Protein 8OK8 (pdb70)

Nearest PDB structures (foldseek):
  8ok8-assembly1_A  TM=1.004E+00  e=4.565E-41  Trypanosoma brucei brucei
  8ok8-assembly1_C  TM=9.387E-01  e=2.370E-27  Trypanosoma brucei brucei
  8ok8-assembly2_G  TM=9.484E-01  e=1.701E-26  Trypanosoma brucei brucei
  8ok8-assembly1_E  TM=9.357E-01  e=3.881E-26  Trypanosoma brucei brucei
  8ok8-assembly2_I  TM=8.989E-01  e=1.114E-25  Trypanosoma brucei brucei

Structure (mmCIF, N/CA/C/O backbone):
data_8OK8
#
_entry.id   8OK8
#
_cell.length_a   86.280
_cell.length_b   111.230
_cell.length_c   108.590
_cell.angle_alpha   90.00
_cell.angle_beta   91.65
_cell.angle_gamma   90.00
#
_symmetry.space_group_name_H-M   'P 1 21 1'
#
loop_
_entity.id
_entity.type
_entity.pdbx_description
1 polymer 'Variant surface glycoprotein 615'
2 branched 2-acetamido-2-deoxy-beta-D-glucopyranose-(1-4)-2-acetamido-2-deoxy-beta-D-glucopyranose
3 non-polymer 2-acetamido-2-deoxy-beta-D-glucopyranose
4 non-polymer alpha-D-glucopyranose
5 water water
#
loop_
_atom_site.group_PDB
_atom_site.id
_atom_site.type_symbol
_atom_site.label_atom_id
_atom_site.label_alt_id
_atom_site.label_comp_id
_atom_site.label_asym_id
_atom_site.label_entity_id
_atom_site.label_seq_id
_atom_site.pdbx_PDB_ins_code
_atom_site.Cartn_x
_atom_site.Cartn_y
_atom_site.Cartn_z
_atom_site.occupancy
_atom_site.B_iso_or_equiv
_atom_site.auth_seq_id
_atom_site.auth_comp_id
_atom_site.auth_asym_id
_atom_site.auth_atom_id
_atom_site.pdbx_PDB_model_num
ATOM 1 N N . GLN A 1 27 ? 13.694 -10.563 -19.389 1.00 109.21 27 GLN A N 1
ATOM 2 C CA . GLN A 1 27 ? 13.243 -9.997 -18.125 1.00 109.21 27 GLN A CA 1
ATOM 3 C C . GLN A 1 27 ? 13.966 -10.697 -16.979 1.00 109.21 27 GLN A C 1
ATOM 4 O O . GLN A 1 27 ? 15.105 -10.351 -16.679 1.00 109.21 27 GLN A O 1
ATOM 10 N N . TYR A 1 28 ? 13.307 -11.677 -16.360 1.00 112.67 28 TYR A N 1
ATOM 11 C CA . TYR A 1 28 ? 13.892 -12.521 -15.313 1.00 112.67 28 TYR A CA 1
ATOM 12 C C . TYR A 1 28 ? 14.583 -11.695 -14.222 1.00 112.67 28 TYR A C 1
ATOM 13 O O . TYR A 1 28 ? 15.761 -11.882 -13.911 1.00 112.67 28 TYR A O 1
ATOM 15 N N . GLU A 1 29 ? 13.829 -10.765 -13.638 1.00 111.28 29 GLU A N 1
ATOM 16 C CA . GLU A 1 29 ? 14.341 -9.967 -12.529 1.00 111.28 29 GLU A CA 1
ATOM 17 C C . GLU A 1 29 ? 13.553 -10.174 -11.247 1.00 111.28 29 GLU A C 1
ATOM 18 O O . GLU A 1 29 ? 14.142 -10.496 -10.208 1.00 111.28 29 GLU A O 1
ATOM 20 N N . ALA A 1 30 ? 12.231 -10.006 -11.288 1.00 109.57 30 ALA A N 1
ATOM 21 C CA . ALA A 1 30 ? 11.424 -10.251 -10.099 1.00 109.57 30 ALA A CA 1
ATOM 22 C C . ALA A 1 30 ? 11.292 -11.742 -9.808 1.00 109.57 30 ALA A C 1
ATOM 23 O O . ALA A 1 30 ? 11.103 -12.132 -8.649 1.00 109.57 30 ALA A O 1
ATOM 25 N N . LEU A 1 31 ? 11.395 -12.584 -10.840 1.00 109.91 31 LEU A N 1
ATOM 26 C CA . LEU A 1 31 ? 11.254 -14.024 -10.647 1.00 109.91 31 LEU A CA 1
ATOM 27 C C . LEU A 1 31 ? 12.354 -14.570 -9.742 1.00 109.91 31 LEU A C 1
ATOM 28 O O . LEU A 1 31 ? 12.075 -15.256 -8.751 1.00 109.91 31 LEU A O 1
ATOM 33 N N . CYS A 1 32 ? 13.618 -14.274 -10.068 1.00 109.49 32 CYS A N 1
ATOM 34 C CA . CYS A 1 32 ? 14.718 -14.702 -9.209 1.00 109.49 32 CYS A CA 1
ATOM 35 C C . CYS A 1 32 ? 14.749 -13.902 -7.913 1.00 109.49 32 CYS A C 1
ATOM 36 O O . CYS A 1 32 ? 15.165 -14.426 -6.872 1.00 109.49 32 CYS A O 1
ATOM 39 N N . GLY A 1 33 ? 14.317 -12.641 -7.956 1.00 107.09 33 GLY A N 1
ATOM 40 C CA . GLY A 1 33 ? 14.229 -11.860 -6.734 1.00 107.09 33 GLY A CA 1
ATOM 41 C C . GLY A 1 33 ? 13.261 -12.463 -5.737 1.00 107.09 33 GLY A C 1
ATOM 42 O O . GLY A 1 33 ? 13.563 -12.565 -4.545 1.00 107.09 33 GLY A O 1
ATOM 43 N N . ALA A 1 34 ? 12.088 -12.885 -6.214 1.00 106.02 34 ALA A N 1
ATOM 44 C CA . ALA A 1 34 ? 11.141 -13.559 -5.334 1.00 106.02 34 ALA A CA 1
ATOM 45 C C . ALA A 1 34 ? 11.689 -14.895 -4.852 1.00 106.02 34 ALA A C 1
ATOM 46 O O . ALA A 1 34 ? 11.400 -15.315 -3.726 1.00 106.02 34 ALA A O 1
ATOM 48 N N . TYR A 1 35 ? 12.483 -15.571 -5.683 1.00 105.88 35 TYR A N 1
ATOM 49 C CA . TYR A 1 35 ? 13.102 -16.819 -5.255 1.00 105.88 35 TYR A CA 1
ATOM 50 C C . TYR A 1 35 ? 14.012 -16.589 -4.058 1.00 105.88 35 TYR A C 1
ATOM 51 O O . TYR A 1 35 ? 14.005 -17.375 -3.103 1.00 105.88 35 TYR A O 1
ATOM 60 N N . ALA A 1 36 ? 14.801 -15.513 -4.088 1.00 104.26 36 ALA A N 1
ATOM 61 C CA . ALA A 1 36 ? 15.657 -15.192 -2.950 1.00 104.26 36 ALA A CA 1
ATOM 62 C C . ALA A 1 36 ? 14.831 -14.837 -1.721 1.00 104.26 36 ALA A C 1
ATOM 63 O O . ALA A 1 36 ? 15.179 -15.229 -0.599 1.00 104.26 36 ALA A O 1
ATOM 65 N N . ILE A 1 37 ? 13.740 -14.089 -1.909 1.00 102.33 37 ILE A N 1
ATOM 66 C CA . ILE A 1 37 ? 12.894 -13.707 -0.782 1.00 102.33 37 ILE A CA 1
ATOM 67 C C . ILE A 1 37 ? 12.154 -14.919 -0.225 1.00 102.33 37 ILE A C 1
ATOM 68 O O . ILE A 1 37 ? 11.961 -15.041 0.992 1.00 102.33 37 ILE A O 1
ATOM 73 N N . THR A 1 38 ? 11.721 -15.832 -1.097 1.00 102.44 38 THR A N 1
ATOM 74 C CA . THR A 1 38 ? 11.152 -17.086 -0.614 1.00 102.44 38 THR A CA 1
ATOM 75 C C . THR A 1 38 ? 12.216 -18.017 -0.046 1.00 102.44 38 THR A C 1
ATOM 76 O O . THR A 1 38 ? 11.890 -18.880 0.775 1.00 102.44 38 THR A O 1
ATOM 80 N N . LYS A 1 39 ? 13.475 -17.863 -0.464 1.00 100.97 39 LYS A N 1
ATOM 81 C CA . LYS A 1 39 ? 14.590 -18.621 0.088 1.00 100.97 39 LYS A CA 1
ATOM 82 C C . LYS A 1 39 ? 15.364 -17.817 1.131 1.00 100.97 39 LYS A C 1
ATOM 83 O O . LYS A 1 39 ? 16.591 -17.931 1.228 1.00 100.97 39 LYS A O 1
ATOM 89 N N . GLN A 1 40 ? 14.669 -16.988 1.905 1.00 97.79 40 GLN A N 1
ATOM 90 C CA . GLN A 1 40 ? 15.284 -16.262 3.007 1.00 97.79 40 GLN A CA 1
ATOM 91 C C . GLN A 1 40 ? 15.393 -17.191 4.216 1.00 97.79 40 GLN A C 1
ATOM 92 O O . GLN A 1 40 ? 15.176 -18.402 4.124 1.00 97.79 40 GLN A O 1
ATOM 98 N N . ALA A 1 41 ? 15.725 -16.631 5.375 1.00 94.07 41 ALA A N 1
ATOM 99 C CA . ALA A 1 41 ? 15.909 -17.409 6.594 1.00 94.07 41 ALA A CA 1
ATOM 100 C C . ALA A 1 41 ? 15.084 -16.778 7.706 1.00 94.07 41 ALA A C 1
ATOM 101 O O . ALA A 1 41 ? 15.421 -15.695 8.195 1.00 94.07 41 ALA A O 1
ATOM 103 N N . ILE A 1 42 ? 14.007 -17.450 8.102 1.00 91.49 42 ILE A N 1
ATOM 104 C CA . ILE A 1 42 ? 13.251 -17.029 9.275 1.00 91.49 42 ILE A CA 1
ATOM 105 C C . ILE A 1 42 ? 14.047 -17.408 10.516 1.00 91.49 42 ILE A C 1
ATOM 106 O O . ILE A 1 42 ? 14.310 -18.590 10.763 1.00 91.49 42 ILE A O 1
ATOM 111 N N . SER A 1 43 ? 14.426 -16.410 11.304 1.00 88.95 43 SER A N 1
ATOM 112 C CA . SER A 1 43 ? 15.206 -16.616 12.522 1.00 88.95 43 SER A CA 1
ATOM 113 C C . SER A 1 43 ? 14.332 -16.217 13.705 1.00 88.95 43 SER A C 1
ATOM 114 O O . SER A 1 43 ? 14.170 -15.031 13.994 1.00 88.95 43 SER A O 1
ATOM 117 N N . ASP A 1 44 ? 13.766 -17.213 14.388 1.00 89.12 44 ASP A N 1
ATOM 118 C CA . ASP A 1 44 ? 12.956 -16.920 15.565 1.00 89.12 44 ASP A CA 1
ATOM 119 C C . ASP A 1 44 ? 13.792 -16.313 16.684 1.00 89.12 44 ASP A C 1
ATOM 120 O O . ASP A 1 44 ? 13.298 -15.463 17.436 1.00 89.12 44 ASP A O 1
ATOM 125 N N . ALA A 1 45 ? 15.058 -16.733 16.806 1.00 89.73 45 ALA A N 1
ATOM 126 C CA . ALA A 1 45 ? 15.913 -16.256 17.890 1.00 89.73 45 ALA A CA 1
ATOM 127 C C . ALA A 1 45 ? 16.186 -14.759 17.790 1.00 89.73 45 ALA A C 1
ATOM 128 O O . ALA A 1 45 ? 16.336 -14.088 18.819 1.00 89.73 45 ALA A O 1
ATOM 130 N N . GLU A 1 46 ? 16.257 -14.215 16.574 1.00 88.70 46 GLU A N 1
ATOM 131 C CA . GLU A 1 46 ? 16.470 -12.782 16.416 1.00 88.70 46 GLU A CA 1
ATOM 132 C C . GLU A 1 46 ? 15.249 -11.957 16.808 1.00 88.70 46 GLU A C 1
ATOM 133 O O . GLU A 1 46 ? 15.352 -10.728 16.878 1.00 88.70 46 GLU A O 1
ATOM 139 N N . TYR A 1 47 ? 14.103 -12.590 17.051 1.00 89.21 47 TYR A N 1
ATOM 140 C CA . TYR A 1 47 ? 12.920 -11.900 17.553 1.00 89.21 47 TYR A CA 1
ATOM 141 C C . TYR A 1 47 ? 12.617 -12.190 19.013 1.00 89.21 47 TYR A C 1
ATOM 142 O O . TYR A 1 47 ? 12.229 -11.278 19.744 1.00 89.21 47 TYR A O 1
ATOM 151 N N . ILE A 1 48 ? 12.780 -13.436 19.468 1.00 86.89 48 ILE A N 1
ATOM 152 C CA . ILE A 1 48 ? 12.530 -13.743 20.876 1.00 86.89 48 ILE A CA 1
ATOM 153 C C . ILE A 1 48 ? 13.509 -12.984 21.767 1.00 86.89 48 ILE A C 1
ATOM 154 O O . ILE A 1 48 ? 13.110 -12.314 22.726 1.00 86.89 48 ILE A O 1
ATOM 159 N N . GLY A 1 49 ? 14.798 -13.074 21.462 1.00 86.89 49 GLY A N 1
ATOM 160 C CA . GLY A 1 49 ? 15.799 -12.198 22.076 1.00 86.89 49 GLY A CA 1
ATOM 161 C C . GLY A 1 49 ? 16.370 -12.782 23.373 1.00 86.89 49 GLY A C 1
ATOM 162 O O . GLY A 1 49 ? 17.046 -13.804 23.345 1.00 86.89 49 GLY A O 1
ATOM 163 N N . ASP A 1 50 ? 16.069 -12.121 24.497 1.00 87.37 50 ASP A N 1
ATOM 164 C CA . ASP A 1 50 ? 16.836 -12.291 25.732 1.00 87.37 50 ASP A CA 1
ATOM 165 C C . ASP A 1 50 ? 16.762 -13.718 26.270 1.00 87.37 50 ASP A C 1
ATOM 166 O O . ASP A 1 50 ? 17.781 -14.411 26.365 1.00 87.37 50 ASP A O 1
ATOM 171 N N . THR A 1 51 ? 15.567 -14.157 26.666 1.00 86.57 51 THR A N 1
ATOM 172 C CA . THR A 1 51 ? 15.271 -15.449 27.285 1.00 86.57 51 THR A CA 1
ATOM 173 C C . THR A 1 51 ? 15.840 -15.557 28.699 1.00 86.57 51 THR A C 1
ATOM 174 O O . THR A 1 51 ? 15.589 -16.559 29.381 1.00 86.57 51 THR A O 1
ATOM 178 N N . THR A 1 52 ? 16.581 -14.555 29.175 1.00 87.68 52 THR A N 1
ATOM 179 C CA . THR A 1 52 ? 17.123 -14.587 30.530 1.00 87.68 52 THR A CA 1
ATOM 180 C C . THR A 1 52 ? 16.150 -14.011 31.552 1.00 87.68 52 THR A C 1
ATOM 181 O O . THR A 1 52 ? 15.973 -14.587 32.631 1.00 87.68 52 THR A O 1
ATOM 185 N N . GLY A 1 53 ? 15.522 -12.879 31.237 1.00 85.71 53 GLY A N 1
ATOM 186 C CA . GLY A 1 53 ? 14.505 -12.316 32.104 1.00 85.71 53 GLY A CA 1
ATOM 187 C C . GLY A 1 53 ? 13.119 -12.900 31.932 1.00 85.71 53 GLY A C 1
ATOM 188 O O . GLY A 1 53 ? 12.223 -12.570 32.715 1.00 85.71 53 GLY A O 1
ATOM 189 N N . ASP A 1 54 ? 12.925 -13.755 30.925 1.00 84.74 54 ASP A N 1
ATOM 190 C CA . ASP A 1 54 ? 11.615 -14.365 30.701 1.00 84.74 54 ASP A CA 1
ATOM 191 C C . ASP A 1 54 ? 11.142 -15.226 31.867 1.00 84.74 54 ASP A C 1
ATOM 192 O O . ASP A 1 54 ? 9.977 -15.079 32.275 1.00 84.74 54 ASP A O 1
ATOM 197 N N . PRO A 1 55 ? 11.945 -16.123 32.440 1.00 86.97 55 PRO A N 1
ATOM 198 C CA . PRO A 1 55 ? 11.459 -16.902 33.585 1.00 86.97 55 PRO A CA 1
ATOM 199 C C . PRO A 1 55 ? 11.250 -16.022 34.808 1.00 86.97 55 PRO A C 1
ATOM 200 O O . PRO A 1 55 ? 11.729 -14.887 34.886 1.00 86.97 55 PRO A O 1
ATOM 204 N N . ARG A 1 56 ? 10.508 -16.570 35.770 1.00 89.90 56 ARG A N 1
ATOM 205 C CA . ARG A 1 56 ? 10.301 -15.880 37.035 1.00 89.90 56 ARG A CA 1
ATOM 206 C C . ARG A 1 56 ? 11.652 -15.625 37.691 1.00 89.90 56 ARG A C 1
ATOM 207 O O . ARG A 1 56 ? 12.458 -16.557 37.815 1.00 89.90 56 ARG A O 1
ATOM 215 N N . PRO A 1 57 ? 11.945 -14.393 38.099 1.00 92.02 57 PRO A N 1
ATOM 216 C CA . PRO A 1 57 ? 13.260 -14.102 38.680 1.00 92.02 57 PRO A CA 1
ATOM 217 C C . PRO A 1 57 ? 13.531 -14.987 39.887 1.00 92.02 57 PRO A C 1
ATOM 218 O O . PRO A 1 57 ? 12.678 -15.153 40.760 1.00 92.02 57 PRO A O 1
ATOM 222 N N . LYS A 1 58 ? 14.738 -15.558 39.926 1.00 94.40 58 LYS A N 1
ATOM 223 C CA . LYS A 1 58 ? 15.080 -16.478 41.004 1.00 94.40 58 LYS A CA 1
ATOM 224 C C . LYS A 1 58 ? 15.044 -15.785 42.357 1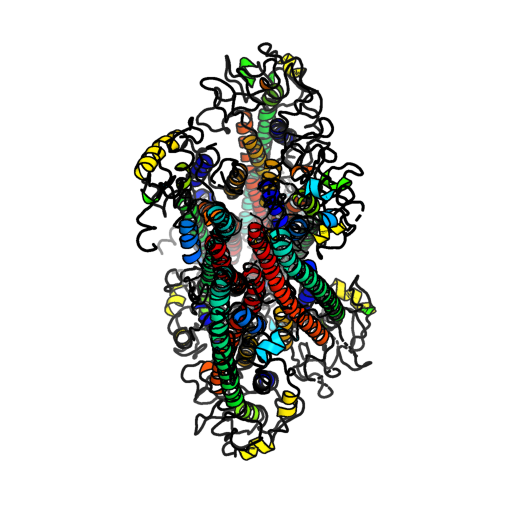.00 94.40 58 LYS A C 1
ATOM 225 O O . LYS A 1 58 ? 14.727 -16.417 43.371 1.00 94.40 58 LYS A O 1
ATOM 231 N N . GLU A 1 59 ? 15.349 -14.488 42.390 1.00 95.63 59 GLU A N 1
ATOM 232 C CA . GLU A 1 59 ? 15.388 -13.762 43.654 1.00 95.63 59 GLU A CA 1
ATOM 233 C C . GLU A 1 59 ? 13.999 -13.652 44.272 1.00 95.63 59 GLU A C 1
ATOM 234 O O . GLU A 1 59 ? 13.823 -13.892 45.472 1.00 95.63 59 GLU A O 1
ATOM 240 N N . VAL A 1 60 ? 12.992 -13.300 43.467 1.00 94.37 60 VAL A N 1
ATOM 241 C CA . VAL A 1 60 ? 11.638 -13.197 44.001 1.00 94.37 60 VAL A CA 1
ATOM 242 C C . VAL A 1 60 ? 11.078 -14.551 44.402 1.00 94.37 60 VAL A C 1
ATOM 243 O O . VAL A 1 60 ? 10.060 -14.607 45.099 1.00 94.37 60 VAL A O 1
ATOM 247 N N . GLU A 1 61 ? 11.713 -15.642 43.974 1.00 95.05 61 GLU A N 1
ATOM 248 C CA . GLU A 1 61 ? 11.381 -16.966 44.486 1.00 95.05 61 GLU A CA 1
ATOM 249 C C . GLU A 1 61 ? 12.197 -17.319 45.724 1.00 95.05 61 GLU A C 1
ATOM 250 O O . GLU A 1 61 ? 11.664 -17.912 46.668 1.00 95.05 61 GLU A O 1
ATOM 256 N N . ASP A 1 62 ? 13.486 -16.971 45.739 1.00 96.00 62 ASP A N 1
ATOM 257 C CA . ASP A 1 62 ? 14.304 -17.224 46.920 1.00 96.00 62 ASP A CA 1
ATOM 258 C C . ASP A 1 62 ? 13.818 -16.408 48.111 1.00 96.00 62 ASP A C 1
ATOM 259 O O . ASP A 1 62 ? 13.695 -16.930 49.225 1.00 96.00 62 ASP A O 1
ATOM 264 N N . LEU A 1 63 ? 13.529 -15.121 47.891 1.00 96.58 63 LEU A N 1
ATOM 265 C CA . LEU A 1 63 ? 13.037 -14.272 48.972 1.00 96.58 63 LEU A CA 1
ATOM 266 C C . LEU A 1 63 ? 11.692 -14.762 49.490 1.00 96.58 63 LEU A C 1
ATOM 267 O O . LEU A 1 63 ? 11.404 -14.661 50.689 1.00 96.58 63 LEU A O 1
ATOM 272 N N . TYR A 1 64 ? 10.852 -15.288 48.594 1.00 96.56 64 TYR A N 1
ATOM 273 C CA . TYR A 1 64 ? 9.524 -15.754 48.980 1.00 96.56 64 TYR A CA 1
ATOM 274 C C . TYR A 1 64 ? 9.602 -16.855 50.032 1.00 96.56 64 TYR A C 1
ATOM 275 O O . TYR A 1 64 ? 8.883 -16.821 51.038 1.00 96.56 64 TYR A O 1
ATOM 284 N N . ILE A 1 65 ? 10.479 -17.838 49.815 1.00 98.06 65 ILE A N 1
ATOM 285 C CA . ILE A 1 65 ? 10.557 -18.984 50.718 1.00 98.06 65 ILE A CA 1
ATOM 286 C C . ILE A 1 65 ? 11.010 -18.548 52.105 1.00 98.06 65 ILE A C 1
ATOM 287 O O . ILE A 1 65 ? 10.495 -19.030 53.121 1.00 98.06 65 ILE A O 1
ATOM 289 N N . MET A 1 66 ? 11.975 -17.624 52.172 1.00 98.78 66 MET A N 1
ATOM 290 C CA . MET A 1 66 ? 12.480 -17.164 53.462 1.00 98.78 66 MET A CA 1
ATOM 291 C C . MET A 1 66 ? 11.421 -16.426 54.273 1.00 98.78 66 MET A C 1
ATOM 292 O O . MET A 1 66 ? 11.596 -16.251 55.484 1.00 98.78 66 MET A O 1
ATOM 297 N N . THR A 1 67 ? 10.328 -15.998 53.640 1.00 98.83 67 THR A N 1
ATOM 298 C CA . THR A 1 67 ? 9.237 -15.313 54.322 1.00 98.83 67 THR A CA 1
ATOM 299 C C . THR A 1 67 ? 8.006 -16.206 54.474 1.00 98.83 67 THR A C 1
ATOM 300 O O . THR A 1 67 ? 6.877 -15.714 54.504 1.00 98.83 67 THR A O 1
ATOM 304 N N . LEU A 1 68 ? 8.208 -17.521 54.573 1.00 100.46 68 LEU A N 1
ATOM 305 C CA . LEU A 1 68 ? 7.111 -18.474 54.688 1.00 100.46 68 LEU A CA 1
ATOM 306 C C . LEU A 1 68 ? 6.723 -18.763 56.136 1.00 100.46 68 LEU A C 1
ATOM 307 O O . LEU A 1 68 ? 6.097 -19.798 56.401 1.00 100.46 68 LEU A O 1
ATOM 312 N N . SER A 1 69 ? 7.082 -17.882 57.065 1.00 101.26 69 SER A N 1
ATOM 313 C CA . SER A 1 69 ? 6.809 -18.038 58.502 1.00 101.26 69 SER A CA 1
ATOM 314 C C . SER A 1 69 ? 7.541 -19.291 59.004 1.00 101.26 69 SER A C 1
ATOM 315 O O . SER A 1 69 ? 8.634 -19.622 58.525 1.00 101.26 69 SER A O 1
ATOM 318 N N . ASP A 1 70 ? 6.953 -19.997 59.974 1.00 102.18 70 ASP A N 1
ATOM 319 C CA . ASP A 1 70 ? 7.615 -21.117 60.636 1.00 102.18 70 ASP A CA 1
ATOM 320 C C . ASP A 1 70 ? 6.899 -22.445 60.412 1.00 102.18 70 ASP A C 1
ATOM 321 O O . ASP A 1 70 ? 7.112 -23.392 61.177 1.00 102.18 70 ASP A O 1
ATOM 326 N N . GLU A 1 71 ? 6.043 -22.538 59.395 1.00 102.79 71 GLU A N 1
ATOM 327 C CA . GLU A 1 71 ? 5.400 -23.800 59.046 1.00 102.79 71 GLU A CA 1
ATOM 328 C C . GLU A 1 71 ? 5.756 -24.263 57.642 1.00 102.79 71 GLU A C 1
ATOM 329 O O . GLU A 1 71 ? 6.243 -25.387 57.471 1.00 102.79 71 GLU A O 1
ATOM 335 N N . ASP A 1 72 ? 5.545 -23.420 56.630 1.00 102.34 72 ASP A N 1
ATOM 336 C CA . ASP A 1 72 ? 5.812 -23.826 55.255 1.00 102.34 72 ASP A CA 1
ATOM 337 C C . ASP A 1 72 ? 7.301 -23.850 54.941 1.00 102.34 72 ASP A C 1
ATOM 338 O O . ASP A 1 72 ? 7.734 -24.620 54.075 1.00 102.34 72 ASP A O 1
ATOM 343 N N . TYR A 1 73 ? 8.092 -23.019 55.626 1.00 101.47 73 TYR A N 1
ATOM 344 C CA . TYR A 1 73 ? 9.532 -22.995 55.391 1.00 101.47 73 TYR A CA 1
ATOM 345 C C . TYR A 1 73 ? 10.188 -24.313 55.780 1.00 101.47 73 TYR A C 1
ATOM 346 O O . TYR A 1 73 ? 11.216 -24.688 55.204 1.00 101.47 73 TYR A O 1
ATOM 355 N N . ASN A 1 74 ? 9.609 -25.028 56.740 1.00 102.36 74 ASN A N 1
ATOM 356 C CA . ASN A 1 74 ? 10.140 -26.311 57.186 1.00 102.36 74 ASN A CA 1
ATOM 357 C C . ASN A 1 74 ? 9.232 -27.457 56.750 1.00 102.36 74 ASN A C 1
ATOM 358 O O . ASN A 1 74 ? 8.238 -27.763 57.411 1.00 102.36 74 ASN A O 1
ATOM 363 N N . GLU A 1 88 ? 14.215 -28.817 50.856 1.00 101.84 88 GLU A N 1
ATOM 364 C CA . GLU A 1 88 ? 13.928 -28.570 49.447 1.00 101.84 88 GLU A CA 1
ATOM 365 C C . GLU A 1 88 ? 15.184 -28.724 48.602 1.00 101.84 88 GLU A C 1
ATOM 366 O O . GLU A 1 88 ? 15.099 -28.826 47.377 1.00 101.84 88 GLU A O 1
ATOM 372 N N . LYS A 1 89 ? 16.341 -28.696 49.276 1.00 100.92 89 LYS A N 1
ATOM 373 C CA . LYS A 1 89 ? 17.671 -28.746 48.669 1.00 100.92 89 LYS A CA 1
ATOM 374 C C . LYS A 1 89 ? 17.965 -27.415 47.984 1.00 100.92 89 LYS A C 1
ATOM 375 O O . LYS A 1 89 ? 19.101 -27.146 47.579 1.00 100.92 89 LYS A O 1
ATOM 381 N N . ARG A 1 90 ? 16.952 -26.554 47.893 1.00 103.00 90 ARG A N 1
ATOM 382 C CA . ARG A 1 90 ? 17.112 -25.200 47.388 1.00 103.00 90 ARG A CA 1
ATOM 383 C C . ARG A 1 90 ? 17.232 -24.174 48.503 1.00 103.00 90 ARG A C 1
ATOM 384 O O . ARG A 1 90 ? 17.658 -23.043 48.240 1.00 103.00 90 ARG A O 1
ATOM 392 N N . LYS A 1 91 ? 16.873 -24.540 49.738 1.00 102.69 91 LYS A N 1
ATOM 393 C CA . LYS A 1 91 ? 17.259 -23.726 50.880 1.00 102.69 91 LYS A CA 1
ATOM 394 C C . LYS A 1 91 ? 18.771 -23.644 51.003 1.00 102.69 91 LYS A C 1
ATOM 395 O O . LYS A 1 91 ? 19.281 -22.708 51.625 1.00 102.69 91 LYS A O 1
ATOM 401 N N . SER A 1 92 ? 19.490 -24.622 50.444 1.00 104.34 92 SER A N 1
ATOM 402 C CA . SER A 1 92 ? 20.949 -24.592 50.464 1.00 104.34 92 SER A CA 1
ATOM 403 C C . SER A 1 92 ? 21.488 -23.460 49.599 1.00 104.34 92 SER A C 1
ATOM 404 O O . SER A 1 92 ? 22.366 -22.706 50.031 1.00 104.34 92 SER A O 1
ATOM 407 N N . ASP A 1 93 ? 20.973 -23.328 48.368 1.00 104.37 93 ASP A N 1
ATOM 408 C CA . ASP A 1 93 ? 21.428 -22.264 47.473 1.00 104.37 93 ASP A CA 1
ATOM 409 C C . ASP A 1 93 ? 21.094 -20.890 48.037 1.00 104.37 93 ASP A C 1
ATOM 410 O O . ASP A 1 93 ? 21.902 -19.958 47.954 1.00 104.37 93 ASP A O 1
ATOM 415 N N . ILE A 1 94 ? 19.895 -20.740 48.599 1.00 102.84 94 ILE A N 1
ATOM 416 C CA . ILE A 1 94 ? 19.614 -19.582 49.427 1.00 102.84 94 ILE A CA 1
ATOM 417 C C . ILE A 1 94 ? 20.415 -19.683 50.724 1.00 102.84 94 ILE A C 1
ATOM 418 O O . ILE A 1 94 ? 20.922 -20.748 51.093 1.00 102.84 94 ILE A O 1
ATOM 423 N N . LEU A 1 95 ? 20.563 -18.548 51.409 1.00 103.83 95 LEU A N 1
ATOM 424 C CA . LEU A 1 95 ? 21.368 -18.454 52.629 1.00 103.83 95 LEU A CA 1
ATOM 425 C C . LEU A 1 95 ? 22.829 -18.826 52.379 1.00 103.83 95 LEU A C 1
ATOM 426 O O . LEU A 1 95 ? 23.542 -19.229 53.304 1.00 103.83 95 LEU A O 1
ATOM 431 N N . GLN A 1 96 ? 23.275 -18.707 51.133 1.00 105.10 96 GLN A N 1
ATOM 432 C CA . GLN A 1 96 ? 24.662 -18.930 50.746 1.00 105.10 96 GLN A CA 1
ATOM 433 C C . GLN A 1 96 ? 24.901 -18.127 49.473 1.00 105.10 96 GLN A C 1
ATOM 434 O O . GLN A 1 96 ? 23.991 -17.468 48.962 1.00 105.10 96 GLN A O 1
ATOM 440 N N . ARG A 1 97 ? 26.134 -18.179 48.965 1.00 107.22 97 ARG A N 1
ATOM 441 C CA . ARG A 1 97 ? 26.480 -17.508 47.713 1.00 107.22 97 ARG A CA 1
ATOM 442 C C . ARG A 1 97 ? 26.226 -16.002 47.826 1.00 107.22 97 ARG A C 1
ATOM 443 O O . ARG A 1 97 ? 25.462 -15.409 47.063 1.00 107.22 97 ARG A O 1
ATOM 451 N N . ARG A 1 98 ? 26.884 -15.390 48.816 1.00 106.46 98 ARG A N 1
ATOM 452 C CA . ARG A 1 98 ? 26.714 -13.963 49.068 1.00 106.46 98 ARG A CA 1
ATOM 453 C C . ARG A 1 98 ? 27.170 -13.108 47.890 1.00 106.46 98 ARG A C 1
ATOM 454 O O . ARG A 1 98 ? 26.788 -11.934 47.808 1.00 106.46 98 ARG A O 1
ATOM 462 N N . ASP A 1 99 ? 28.017 -13.655 47.015 1.00 109.12 99 ASP A N 1
ATOM 463 C CA . ASP A 1 99 ? 28.414 -13.064 45.738 1.00 109.12 99 ASP A CA 1
ATOM 464 C C . ASP A 1 99 ? 29.349 -11.872 45.916 1.00 109.12 99 ASP A C 1
ATOM 465 O O . ASP A 1 99 ? 29.938 -11.389 44.944 1.00 109.12 99 ASP A O 1
ATOM 470 N N . THR A 1 100 ? 29.525 -11.406 47.150 1.00 109.98 100 THR A N 1
ATOM 471 C CA . THR A 1 100 ? 30.526 -10.390 47.436 1.00 109.98 100 THR A CA 1
ATOM 472 C C . THR A 1 100 ? 31.719 -10.984 48.177 1.00 109.98 100 THR A C 1
ATOM 473 O O . THR A 1 100 ? 32.847 -10.893 47.681 1.00 109.98 100 THR A O 1
ATOM 477 N N . TYR A 1 101 ? 31.479 -11.626 49.322 1.00 109.82 101 TYR A N 1
ATOM 478 C CA . TYR A 1 101 ? 32.444 -12.415 50.096 1.00 109.82 101 TYR A CA 1
ATOM 479 C C . TYR A 1 101 ? 31.868 -12.659 51.486 1.00 109.82 101 TYR A C 1
ATOM 480 O O . TYR A 1 101 ? 30.726 -12.286 51.766 1.00 109.82 101 TYR A O 1
ATOM 489 N N . ILE A 1 105 ? 23.448 -13.427 51.001 1.00 104.13 105 ILE A N 1
ATOM 490 C CA . ILE A 1 105 ? 22.536 -12.552 50.276 1.00 104.13 105 ILE A CA 1
ATOM 491 C C . ILE A 1 105 ? 21.147 -12.575 50.902 1.00 104.13 105 ILE A C 1
ATOM 492 O O . ILE A 1 105 ? 20.388 -11.612 50.781 1.00 104.13 105 ILE A O 1
ATOM 497 N N . HIS A 1 106 ? 20.815 -13.676 51.571 1.00 101.67 106 HIS A N 1
ATOM 498 C CA . HIS A 1 106 ? 19.478 -13.881 52.103 1.00 101.67 106 HIS A CA 1
ATOM 499 C C . HIS A 1 106 ? 19.563 -14.390 53.536 1.00 101.67 106 HIS A C 1
ATOM 500 O O . HIS A 1 106 ? 20.559 -14.991 53.948 1.00 101.67 106 HIS A O 1
ATOM 507 N N . SER A 1 107 ? 18.497 -14.133 54.292 1.00 100.26 107 SER A N 1
ATOM 508 C CA . SER A 1 107 ? 18.432 -14.509 55.697 1.00 100.26 107 SER A CA 1
ATOM 509 C C . SER A 1 107 ? 16.988 -14.817 56.061 1.00 100.26 107 SER A C 1
ATOM 510 O O . SER A 1 107 ? 16.054 -14.445 55.346 1.00 100.26 107 SER A O 1
ATOM 513 N N . ILE A 1 108 ? 16.812 -15.513 57.179 1.00 98.65 108 ILE A N 1
ATOM 514 C CA . ILE A 1 108 ? 15.492 -15.750 57.753 1.00 98.65 108 ILE A CA 1
ATOM 515 C C . ILE A 1 108 ? 15.154 -14.552 58.635 1.00 98.65 108 ILE A C 1
ATOM 516 O O . ILE A 1 108 ? 15.855 -14.318 59.633 1.00 98.65 108 ILE A O 1
ATOM 521 N N . PRO A 1 109 ? 14.124 -13.778 58.310 1.00 99.04 109 PRO A N 1
ATOM 522 C CA . PRO A 1 109 ? 13.856 -12.550 59.066 1.00 99.04 109 PRO A CA 1
ATOM 523 C C . PRO A 1 109 ? 13.162 -12.819 60.388 1.00 99.04 109 PRO A C 1
ATOM 524 O O . PRO A 1 109 ? 12.996 -13.976 60.790 1.00 99.04 109 PRO A O 1
ATOM 528 N N . ALA A 1 110 ? 12.767 -11.747 61.074 1.00 98.77 110 ALA A N 1
ATOM 529 C CA . ALA A 1 110 ? 12.098 -11.881 62.359 1.00 98.77 110 ALA A CA 1
ATOM 530 C C . ALA A 1 110 ? 10.797 -12.653 62.196 1.00 98.77 110 ALA A C 1
ATOM 531 O O . ALA A 1 110 ? 9.977 -12.333 61.331 1.00 98.77 110 ALA A O 1
ATOM 533 N N . ASN A 1 111 ? 10.607 -13.672 63.038 1.00 99.62 111 ASN A N 1
ATOM 534 C CA . ASN A 1 111 ? 9.400 -14.485 62.976 1.00 99.62 111 ASN A CA 1
ATOM 535 C C . ASN A 1 111 ? 8.269 -13.799 63.732 1.00 99.62 111 ASN A C 1
ATOM 536 O O . ASN A 1 111 ? 7.620 -14.407 64.589 1.00 99.62 111 ASN A O 1
ATOM 541 N N . SER A 1 112 ? 8.040 -12.529 63.419 1.00 99.13 112 SER A N 1
ATOM 542 C CA . SER A 1 112 ? 6.930 -11.744 63.925 1.00 99.13 112 SER A CA 1
ATOM 543 C C . SER A 1 112 ? 5.871 -11.629 62.834 1.00 99.13 112 SER A C 1
ATOM 544 O O . SER A 1 112 ? 5.929 -12.310 61.806 1.00 99.13 112 SER A O 1
ATOM 547 N N . GLU A 1 113 ? 4.881 -10.764 63.055 1.00 99.29 113 GLU A N 1
ATOM 548 C CA . GLU A 1 113 ? 3.917 -10.476 62.001 1.00 99.29 113 GLU A CA 1
ATOM 549 C C . GLU A 1 113 ? 4.570 -9.824 60.788 1.00 99.29 113 GLU A C 1
ATOM 550 O O . GLU A 1 113 ? 3.982 -9.840 59.702 1.00 99.29 113 GLU A O 1
ATOM 556 N N . ALA A 1 114 ? 5.772 -9.261 60.948 1.00 98.75 114 ALA A N 1
ATOM 557 C CA . ALA A 1 114 ? 6.455 -8.615 59.830 1.00 98.75 114 ALA A CA 1
ATOM 558 C C . ALA A 1 114 ? 6.872 -9.619 58.760 1.00 98.75 114 ALA A C 1
ATOM 559 O O . ALA A 1 114 ? 6.901 -9.278 57.572 1.00 98.75 114 ALA A O 1
ATOM 561 N N . ARG A 1 115 ? 7.209 -10.848 59.158 1.00 98.92 115 ARG A N 1
ATOM 562 C CA . ARG A 1 115 ? 7.517 -11.884 58.177 1.00 98.92 115 ARG A CA 1
ATOM 563 C C . ARG A 1 115 ? 6.317 -12.168 57.281 1.00 98.92 115 ARG A C 1
ATOM 564 O O . ARG A 1 115 ? 6.460 -12.293 56.060 1.00 98.92 115 ARG A O 1
ATOM 572 N N . ALA A 1 116 ? 5.122 -12.281 57.873 1.00 98.88 116 ALA A N 1
ATOM 573 C CA . ALA A 1 116 ? 3.903 -12.441 57.084 1.00 98.88 116 ALA A CA 1
ATOM 574 C C . ALA A 1 116 ? 3.464 -11.133 56.438 1.00 98.88 116 ALA A C 1
ATOM 575 O O . ALA A 1 116 ? 2.887 -11.153 55.346 1.00 98.88 116 ALA A O 1
ATOM 577 N N . ALA A 1 117 ? 3.715 -9.997 57.094 1.00 97.46 117 ALA A N 1
ATOM 578 C CA . ALA A 1 117 ? 3.408 -8.710 56.479 1.00 97.46 117 ALA A CA 1
ATOM 579 C C . ALA A 1 117 ? 4.226 -8.502 55.213 1.00 97.46 117 ALA A C 1
ATOM 580 O O . ALA A 1 117 ? 3.713 -7.998 54.207 1.00 97.46 117 ALA A O 1
ATOM 582 N N . ALA A 1 118 ? 5.506 -8.877 55.245 1.00 98.09 118 ALA A N 1
ATOM 583 C CA . ALA A 1 118 ? 6.310 -8.833 54.029 1.00 98.09 118 ALA A CA 1
ATOM 584 C C . ALA A 1 118 ? 5.858 -9.886 53.025 1.00 98.09 118 ALA A C 1
ATOM 585 O O . ALA A 1 118 ? 5.934 -9.654 51.813 1.00 98.09 118 ALA A O 1
ATOM 587 N N . HIS A 1 119 ? 5.382 -11.037 53.508 1.00 97.79 119 HIS A N 1
ATOM 588 C CA . HIS A 1 119 ? 4.982 -12.120 52.614 1.00 97.79 119 HIS A CA 1
ATOM 589 C C . HIS A 1 119 ? 3.814 -11.709 51.723 1.00 97.79 119 HIS A C 1
ATOM 590 O O . HIS A 1 119 ? 3.853 -11.904 50.503 1.00 97.79 119 HIS A O 1
ATOM 597 N N . VAL A 1 120 ? 2.763 -11.132 52.316 1.00 97.73 120 VAL A N 1
ATOM 598 C CA . VAL A 1 120 ? 1.599 -10.726 51.535 1.00 97.73 120 VAL A CA 1
ATOM 599 C C . VAL A 1 120 ? 1.960 -9.644 50.526 1.00 97.73 120 VAL A C 1
ATOM 600 O O . VAL A 1 120 ? 1.287 -9.502 49.500 1.00 97.73 120 VAL A O 1
ATOM 604 N N . ALA A 1 121 ? 3.012 -8.872 50.794 1.00 96.48 121 ALA A N 1
ATOM 605 C CA . ALA A 1 121 ? 3.481 -7.902 49.814 1.00 96.48 121 ALA A CA 1
ATOM 606 C C . ALA A 1 121 ? 4.142 -8.598 48.632 1.00 96.48 121 ALA A C 1
ATOM 607 O O . ALA A 1 121 ? 3.861 -8.276 47.471 1.00 96.48 121 ALA A O 1
ATOM 609 N N . ILE A 1 122 ? 5.025 -9.564 48.905 1.00 96.53 122 ILE A N 1
ATOM 610 C CA . ILE A 1 122 ? 5.725 -10.254 47.824 1.00 96.53 122 ILE A CA 1
ATOM 611 C C . ILE A 1 122 ? 4.923 -11.409 47.254 1.00 96.53 122 ILE A C 1
ATOM 612 O O . ILE A 1 122 ? 5.273 -11.918 46.182 1.00 96.53 122 ILE A O 1
ATOM 617 N N . LYS A 1 123 ? 3.861 -11.839 47.939 1.00 95.20 123 LYS A N 1
ATOM 618 C CA . LYS A 1 123 ? 3.013 -12.898 47.400 1.00 95.20 123 LYS A CA 1
ATOM 619 C C . LYS A 1 123 ? 2.422 -12.481 46.061 1.00 95.20 123 LYS A C 1
ATOM 620 O O . LYS A 1 123 ? 2.421 -13.257 45.099 1.00 95.20 123 LYS A O 1
ATOM 626 N N . ARG A 1 124 ? 1.919 -11.247 45.982 1.00 94.34 124 ARG A N 1
ATOM 627 C CA . ARG A 1 124 ? 1.479 -10.710 44.700 1.00 94.34 124 ARG A CA 1
ATOM 628 C C . ARG A 1 124 ? 2.655 -10.521 43.754 1.00 94.34 124 ARG A C 1
ATOM 629 O O . ARG A 1 124 ? 2.548 -10.812 42.557 1.00 94.34 124 ARG A O 1
ATOM 637 N N . LEU A 1 125 ? 3.786 -10.034 44.270 1.00 92.70 125 LEU A N 1
ATOM 638 C CA . LEU A 1 125 ? 4.972 -9.892 43.433 1.00 92.70 125 LEU A CA 1
ATOM 639 C C . LEU A 1 125 ? 5.452 -11.245 42.926 1.00 92.70 125 LEU A C 1
ATOM 640 O O . LEU A 1 125 ? 5.901 -11.364 41.781 1.00 92.70 125 LEU A O 1
ATOM 645 N N . PHE A 1 126 ? 5.375 -12.277 43.771 1.00 92.97 126 PHE A N 1
ATOM 646 C CA . PHE A 1 126 ? 5.704 -13.628 43.327 1.00 92.97 126 PHE A CA 1
ATOM 647 C C . PHE A 1 126 ? 4.715 -14.116 42.277 1.00 92.97 126 PHE A C 1
ATOM 648 O O . PHE A 1 126 ? 5.109 -14.704 41.264 1.00 92.97 126 PHE A O 1
ATOM 656 N N . TYR A 1 127 ? 3.419 -13.894 42.516 1.00 91.13 127 TYR A N 1
ATOM 657 C CA . TYR A 1 127 ? 2.403 -14.309 41.555 1.00 91.13 127 TYR A CA 1
ATOM 658 C C . TYR A 1 127 ? 2.516 -13.522 40.259 1.00 91.13 127 TYR A C 1
ATOM 659 O O . TYR A 1 127 ? 2.377 -14.086 39.170 1.00 91.13 127 TYR A O 1
ATOM 668 N N . LYS A 1 128 ? 2.766 -12.216 40.358 1.00 87.88 128 LYS A N 1
ATOM 669 C CA . LYS A 1 128 ? 2.794 -11.384 39.163 1.00 87.88 128 LYS A CA 1
ATOM 670 C C . LYS A 1 128 ? 3.868 -11.856 38.194 1.00 87.88 128 LYS A C 1
ATOM 671 O O . LYS A 1 128 ? 3.632 -11.923 36.985 1.00 87.88 128 LYS A O 1
ATOM 677 N N . ALA A 1 129 ? 5.052 -12.197 38.706 1.00 87.60 129 ALA A N 1
ATOM 678 C CA . ALA A 1 129 ? 6.112 -12.698 37.838 1.00 87.60 129 ALA A CA 1
ATOM 679 C C . ALA A 1 129 ? 5.734 -14.040 37.218 1.00 87.60 129 ALA A C 1
ATOM 680 O O . ALA A 1 129 ? 5.924 -14.254 36.015 1.00 87.60 129 ALA A O 1
ATOM 682 N N . GLY A 1 130 ? 5.198 -14.960 38.022 1.00 87.41 130 GLY A N 1
ATOM 683 C CA . GLY A 1 130 ? 4.820 -16.260 37.489 1.00 87.41 130 GLY A CA 1
ATOM 684 C C . GLY A 1 130 ? 3.660 -16.181 36.514 1.00 87.41 130 GLY A C 1
ATOM 685 O O . GLY A 1 130 ? 3.639 -16.883 35.499 1.00 87.41 130 GLY A O 1
ATOM 686 N N . ASN A 1 131 ? 2.673 -15.338 36.814 1.00 87.03 131 ASN A N 1
ATOM 687 C CA . ASN A 1 131 ? 1.541 -15.150 35.919 1.00 87.03 131 ASN A CA 1
ATOM 688 C C . ASN A 1 131 ? 1.863 -14.223 34.756 1.00 87.03 131 ASN A C 1
ATOM 689 O O . ASN A 1 131 ? 1.053 -14.123 33.828 1.00 87.03 131 ASN A O 1
ATOM 694 N N . LEU A 1 132 ? 3.013 -13.543 34.783 1.00 84.62 132 LEU A N 1
ATOM 695 C CA . LEU A 1 132 ? 3.487 -12.799 33.622 1.00 84.62 132 LEU A CA 1
ATOM 696 C C . LEU A 1 132 ? 4.425 -13.627 32.763 1.00 84.62 132 LEU A C 1
ATOM 697 O O . LEU A 1 132 ? 4.456 -13.449 31.541 1.00 84.62 132 LEU A O 1
ATOM 702 N N . SER A 1 133 ? 5.191 -14.527 33.377 1.00 84.20 133 SER A N 1
ATOM 703 C CA . SER A 1 133 ? 6.062 -15.397 32.599 1.00 84.20 133 SER A CA 1
ATOM 704 C C . SER A 1 133 ? 5.249 -16.295 31.676 1.00 84.20 133 SER A C 1
ATOM 705 O O . SER A 1 133 ? 5.674 -16.589 30.552 1.00 84.20 133 SER A O 1
ATOM 708 N N . ALA A 1 134 ? 4.071 -16.732 32.130 1.00 83.86 134 ALA A N 1
ATOM 709 C CA . ALA A 1 134 ? 3.197 -17.524 31.270 1.00 83.86 134 ALA A CA 1
ATOM 710 C C . ALA A 1 134 ? 2.750 -16.720 30.057 1.00 83.86 134 ALA A C 1
ATOM 711 O O . ALA A 1 134 ? 2.691 -17.246 28.940 1.00 83.86 134 ALA A O 1
ATOM 713 N N . ASN A 1 135 ? 2.427 -15.440 30.260 1.00 83.22 135 ASN A N 1
ATOM 714 C CA . ASN A 1 135 ? 2.073 -14.578 29.140 1.00 83.22 135 ASN A CA 1
ATOM 715 C C . ASN A 1 135 ? 3.250 -14.403 28.188 1.00 83.22 135 ASN A C 1
ATOM 716 O O . ASN A 1 135 ? 3.077 -14.419 26.964 1.00 83.22 135 ASN A O 1
ATOM 721 N N . ILE A 1 136 ? 4.456 -14.236 28.733 1.00 83.80 136 ILE A N 1
ATOM 722 C CA . ILE A 1 136 ? 5.642 -14.140 27.886 1.00 83.80 136 ILE A CA 1
ATOM 723 C C . ILE A 1 136 ? 5.846 -15.435 27.112 1.00 83.80 136 ILE A C 1
ATOM 724 O O . ILE A 1 136 ? 6.142 -15.419 25.911 1.00 83.80 136 ILE A O 1
ATOM 729 N N . ALA A 1 137 ? 5.698 -16.576 27.786 1.00 83.50 137 ALA A N 1
ATOM 730 C CA . ALA A 1 137 ? 5.866 -17.856 27.107 1.00 83.50 137 ALA A CA 1
ATOM 731 C C . ALA A 1 137 ? 4.784 -18.070 26.059 1.00 83.50 137 ALA A C 1
ATOM 732 O O . ALA A 1 137 ? 5.063 -18.572 24.963 1.00 83.50 137 ALA A O 1
ATOM 734 N N . ALA A 1 138 ? 3.539 -17.707 26.380 1.00 84.05 138 ALA A N 1
ATOM 735 C CA . ALA A 1 138 ? 2.458 -17.833 25.409 1.00 84.05 138 ALA A CA 1
ATOM 736 C C . ALA A 1 138 ? 2.664 -16.886 24.234 1.00 84.05 138 ALA A C 1
ATOM 737 O O . ALA A 1 138 ? 2.362 -17.238 23.087 1.00 84.05 138 ALA A O 1
ATOM 739 N N . ALA A 1 139 ? 3.175 -15.678 24.499 1.00 84.08 139 ALA A N 1
ATOM 740 C CA . ALA A 1 139 ? 3.497 -14.757 23.414 1.00 84.08 139 ALA A CA 1
ATOM 741 C C . ALA A 1 139 ? 4.591 -15.324 22.520 1.00 84.08 139 ALA A C 1
ATOM 742 O O . ALA A 1 139 ? 4.544 -15.169 21.296 1.00 84.08 139 ALA A O 1
ATOM 744 N N . ILE A 1 140 ? 5.586 -15.982 23.114 1.00 85.05 140 ILE A N 1
ATOM 745 C CA . ILE A 1 140 ? 6.649 -16.593 22.323 1.00 85.05 140 ILE A CA 1
ATOM 746 C C . ILE A 1 140 ? 6.079 -17.670 21.410 1.00 85.05 140 ILE A C 1
ATOM 747 O O . ILE A 1 140 ? 6.429 -17.750 20.225 1.00 85.05 140 ILE A O 1
ATOM 752 N N . SER A 1 141 ? 5.178 -18.506 21.938 1.00 85.48 141 SER A N 1
ATOM 753 C CA . SER A 1 141 ? 4.528 -19.513 21.104 1.00 85.48 141 SER A CA 1
ATOM 754 C C . SER A 1 141 ? 3.727 -18.869 19.979 1.00 85.48 141 SER A C 1
ATOM 755 O O . SER A 1 141 ? 3.655 -19.421 18.874 1.00 85.48 141 SER A O 1
ATOM 758 N N . SER A 1 142 ? 3.111 -17.712 20.242 1.00 85.09 142 SER A N 1
ATOM 759 C CA . SER A 1 142 ? 2.427 -16.981 19.180 1.00 85.09 142 SER A CA 1
ATOM 760 C C . SER A 1 142 ? 3.402 -16.562 18.086 1.00 85.09 142 SER A C 1
ATOM 761 O O . SER A 1 142 ? 3.113 -16.714 16.893 1.00 85.09 142 SER A O 1
ATOM 764 N N . ILE A 1 143 ? 4.569 -16.038 18.471 1.00 85.91 143 ILE A N 1
ATOM 765 C CA . ILE A 1 143 ? 5.561 -15.638 17.477 1.00 85.91 143 ILE A CA 1
ATOM 766 C C . ILE A 1 143 ? 6.066 -16.853 16.714 1.00 85.91 143 ILE A C 1
ATOM 767 O O . ILE A 1 143 ? 6.147 -16.845 15.480 1.00 85.91 143 ILE A O 1
ATOM 772 N N . LYS A 1 144 ? 6.392 -17.925 17.437 1.00 86.85 144 LYS A N 1
ATOM 773 C CA . LYS A 1 144 ? 6.925 -19.116 16.785 1.00 86.85 144 LYS A CA 1
ATOM 774 C C . LYS A 1 144 ? 5.914 -19.705 15.810 1.00 86.85 144 LYS A C 1
ATOM 775 O O . LYS A 1 144 ? 6.281 -20.161 14.721 1.00 86.85 144 LYS A O 1
ATOM 781 N N . ALA A 1 145 ? 4.632 -19.702 16.184 1.00 87.36 145 ALA A N 1
ATOM 782 C CA . ALA A 1 145 ? 3.603 -20.160 15.258 1.00 87.36 145 ALA A CA 1
ATOM 783 C C . ALA A 1 145 ? 3.510 -19.246 14.043 1.00 87.36 145 ALA A C 1
ATOM 784 O O . ALA A 1 145 ? 3.408 -19.721 12.906 1.00 87.36 145 ALA A O 1
ATOM 786 N N . ASP A 1 146 ? 3.553 -17.929 14.262 1.00 88.21 146 ASP A N 1
ATOM 787 C CA . ASP A 1 146 ? 3.427 -16.987 13.154 1.00 88.21 146 ASP A CA 1
ATOM 788 C C . ASP A 1 146 ? 4.621 -17.065 12.211 1.00 88.21 146 ASP A C 1
ATOM 789 O O . ASP A 1 146 ? 4.450 -17.077 10.986 1.00 88.21 146 ASP A O 1
ATOM 794 N N . THR A 1 147 ? 5.839 -17.111 12.760 1.00 88.70 147 THR A N 1
ATOM 795 C CA . THR A 1 147 ? 7.026 -17.124 11.911 1.00 88.70 147 THR A CA 1
ATOM 796 C C . THR A 1 147 ? 7.063 -18.371 11.039 1.00 88.70 147 THR A C 1
ATOM 797 O O . THR A 1 147 ? 7.302 -18.290 9.828 1.00 88.70 147 THR A O 1
ATOM 801 N N . ARG A 1 148 ? 6.818 -19.539 11.637 1.00 86.67 148 ARG A N 1
ATOM 802 C CA . ARG A 1 148 ? 6.788 -20.760 10.842 1.00 86.67 148 ARG A CA 1
ATOM 803 C C . ARG A 1 148 ? 5.635 -20.731 9.848 1.00 86.67 148 ARG A C 1
ATOM 804 O O . ARG A 1 148 ? 5.795 -21.141 8.691 1.00 86.67 148 ARG A O 1
ATOM 812 N N . SER A 1 149 ? 4.471 -20.230 10.273 1.00 89.21 149 SER A N 1
ATOM 813 C CA . SER A 1 149 ? 3.349 -20.093 9.351 1.00 89.21 149 SER A CA 1
ATOM 814 C C . SER A 1 149 ? 3.701 -19.152 8.209 1.00 89.21 149 SER A C 1
ATOM 815 O O . SER A 1 149 ? 3.371 -19.419 7.048 1.00 89.21 149 SER A O 1
ATOM 818 N N . ALA A 1 150 ? 4.371 -18.043 8.523 1.00 91.22 150 ALA A N 1
ATOM 819 C CA . ALA A 1 150 ? 4.900 -17.181 7.474 1.00 91.22 150 ALA A CA 1
ATOM 820 C C . ALA A 1 150 ? 5.984 -17.895 6.681 1.00 91.22 150 ALA A C 1
ATOM 821 O O . ALA A 1 150 ? 6.123 -17.679 5.472 1.00 91.22 150 ALA A O 1
ATOM 823 N N . GLY A 1 151 ? 6.772 -18.737 7.349 1.00 92.56 151 GLY A N 1
ATOM 824 C CA . GLY A 1 151 ? 7.728 -19.560 6.631 1.00 92.56 151 GLY A CA 1
ATOM 825 C C . GLY A 1 151 ? 7.057 -20.543 5.692 1.00 92.56 151 GLY A C 1
ATOM 826 O O . GLY A 1 151 ? 7.498 -20.731 4.556 1.00 92.56 151 GLY A O 1
ATOM 827 N N . GLU A 1 152 ? 5.981 -21.186 6.153 1.00 93.58 152 GLU A N 1
ATOM 828 C CA . GLU A 1 152 ? 5.228 -22.081 5.278 1.00 93.58 152 GLU A CA 1
ATOM 829 C C . GLU A 1 152 ? 4.661 -21.332 4.079 1.00 93.58 152 GLU A C 1
ATOM 830 O O . GLU A 1 152 ? 4.742 -21.814 2.944 1.00 93.58 152 GLU A O 1
ATOM 836 N N . ALA A 1 153 ? 4.085 -20.148 4.311 1.00 95.84 153 ALA A N 1
ATOM 837 C CA . ALA A 1 153 ? 3.539 -19.360 3.210 1.00 95.84 153 ALA A CA 1
ATOM 838 C C . ALA A 1 153 ? 4.634 -18.943 2.237 1.00 95.84 153 ALA A C 1
ATOM 839 O O . ALA A 1 153 ? 4.430 -18.963 1.017 1.00 95.84 153 ALA A O 1
ATOM 841 N N . LEU A 1 154 ? 5.801 -18.554 2.758 1.00 96.33 154 LEU A N 1
ATOM 842 C CA . LEU A 1 154 ? 6.929 -18.230 1.889 1.00 96.33 154 LEU A CA 1
ATOM 843 C C . LEU A 1 154 ? 7.372 -19.449 1.094 1.00 96.33 154 LEU A C 1
ATOM 844 O O . LEU A 1 154 ? 7.665 -19.347 -0.104 1.00 96.33 154 LEU A O 1
ATOM 849 N N . ASN A 1 155 ? 7.436 -20.612 1.746 1.00 98.93 155 ASN A N 1
ATOM 850 C CA . ASN A 1 155 ? 7.800 -21.836 1.041 1.00 98.93 155 ASN A CA 1
ATOM 851 C C . ASN A 1 155 ? 6.692 -22.271 0.087 1.00 98.93 155 ASN A C 1
ATOM 852 O O . ASN A 1 155 ? 6.949 -22.556 -1.088 1.00 98.93 155 ASN A O 1
ATOM 857 N N . ARG A 1 156 ? 5.445 -22.310 0.570 1.00 100.22 156 ARG A N 1
ATOM 858 C CA . ARG A 1 156 ? 4.337 -22.721 -0.286 1.00 100.22 156 ARG A CA 1
ATOM 859 C C . ARG A 1 156 ? 4.135 -21.767 -1.454 1.00 100.22 156 ARG A C 1
ATOM 860 O O . ARG A 1 156 ? 3.539 -22.159 -2.463 1.00 100.22 156 ARG A O 1
ATOM 868 N N . ALA A 1 157 ? 4.615 -20.525 -1.338 1.00 100.92 157 ALA A N 1
ATOM 869 C CA . ALA A 1 157 ? 4.611 -19.624 -2.486 1.00 100.92 157 ALA A CA 1
ATOM 870 C C . ALA A 1 157 ? 5.524 -20.143 -3.591 1.00 100.92 157 ALA A C 1
ATOM 871 O O . ALA A 1 157 ? 5.182 -20.067 -4.778 1.00 100.92 157 ALA A O 1
ATOM 873 N N . ARG A 1 158 ? 6.687 -20.679 -3.222 1.00 103.14 158 ARG A N 1
ATOM 874 C CA . ARG A 1 158 ? 7.631 -21.197 -4.208 1.00 103.14 158 ARG A CA 1
ATOM 875 C C . ARG A 1 158 ? 7.475 -22.700 -4.421 1.00 103.14 158 ARG A C 1
ATOM 876 O O . ARG A 1 158 ? 7.188 -23.151 -5.536 1.00 103.14 158 ARG A O 1
ATOM 884 N N . CYS A 1 159 ? 7.664 -23.486 -3.365 1.00 103.28 159 CYS A N 1
ATOM 885 C CA . CYS A 1 159 ? 7.558 -24.930 -3.476 1.00 103.28 159 CYS A CA 1
ATOM 886 C C . CYS A 1 159 ? 6.120 -25.353 -3.183 1.00 103.28 159 CYS A C 1
ATOM 887 O O . CYS A 1 159 ? 5.261 -24.536 -2.841 1.00 103.28 159 CYS A O 1
ATOM 890 N N . GLY A 1 160 ? 5.846 -26.648 -3.331 1.00 104.33 160 GLY A N 1
ATOM 891 C CA . GLY A 1 160 ? 4.538 -27.173 -2.980 1.00 104.33 160 GLY A CA 1
ATOM 892 C C . GLY A 1 160 ? 4.476 -27.502 -1.500 1.00 104.33 160 GLY A C 1
ATOM 893 O O . GLY A 1 160 ? 5.362 -28.180 -0.966 1.00 104.33 160 GLY A O 1
ATOM 894 N N . GLN A 1 161 ? 3.424 -27.020 -0.831 1.00 103.55 161 GLN A N 1
ATOM 895 C CA . GLN A 1 161 ? 3.249 -27.215 0.607 1.00 103.55 161 GLN A CA 1
ATOM 896 C C . GLN A 1 161 ? 4.512 -26.765 1.342 1.00 103.55 161 GLN A C 1
ATOM 897 O O . GLN A 1 161 ? 4.679 -25.572 1.610 1.00 103.55 161 GLN A O 1
ATOM 903 N N . ALA A 1 162 ? 5.407 -27.706 1.678 1.00 103.89 162 ALA A N 1
ATOM 904 C CA . ALA A 1 162 ? 6.695 -27.361 2.269 1.00 103.89 162 ALA A CA 1
ATOM 905 C C . ALA A 1 162 ? 7.828 -28.256 1.774 1.00 103.89 162 ALA A C 1
ATOM 906 O O . ALA A 1 162 ? 8.912 -28.244 2.377 1.00 103.89 162 ALA A O 1
ATOM 908 N N . ASP A 1 163 ? 7.627 -29.021 0.702 1.00 104.18 163 ASP A N 1
ATOM 909 C CA . ASP A 1 163 ? 8.630 -29.989 0.252 1.00 104.18 163 ASP A CA 1
ATOM 910 C C . ASP A 1 163 ? 9.609 -29.366 -0.739 1.00 104.18 163 ASP A C 1
ATOM 911 O O . ASP A 1 163 ? 9.830 -29.876 -1.837 1.00 104.18 163 ASP A O 1
ATOM 916 N N . CYS A 1 164 ? 10.211 -28.247 -0.347 1.00 104.06 164 CYS A N 1
ATOM 917 C CA . CYS A 1 164 ? 11.190 -27.581 -1.194 1.00 104.06 164 CYS A CA 1
ATOM 918 C C . CYS A 1 164 ? 12.588 -28.156 -1.027 1.00 104.06 164 CYS A C 1
ATOM 919 O O . CYS A 1 164 ? 13.524 -27.672 -1.674 1.00 104.06 164 CYS A O 1
ATOM 922 N N . LYS A 1 165 ? 12.744 -29.164 -0.165 1.00 99.95 165 LYS A N 1
ATOM 923 C CA . LYS A 1 165 ? 14.025 -29.846 -0.024 1.00 99.95 165 LYS A CA 1
ATOM 924 C C . LYS A 1 165 ? 14.441 -30.502 -1.334 1.00 99.95 165 LYS A C 1
ATOM 925 O O . LYS A 1 165 ? 15.624 -30.495 -1.695 1.00 99.95 165 LYS A O 1
ATOM 931 N N . ALA A 1 166 ? 13.483 -31.073 -2.055 1.00 103.26 166 ALA A N 1
ATOM 932 C CA . ALA A 1 166 ? 13.712 -31.665 -3.361 1.00 103.26 166 ALA A CA 1
ATOM 933 C C . ALA A 1 166 ? 12.708 -31.109 -4.359 1.00 103.26 166 ALA A C 1
ATOM 934 O O . ALA A 1 166 ? 11.587 -30.747 -3.986 1.00 103.26 166 ALA A O 1
ATOM 936 N N . PRO A 1 167 ? 13.088 -31.025 -5.635 1.00 105.33 167 PRO A N 1
ATOM 937 C CA . PRO A 1 167 ? 12.189 -30.446 -6.646 1.00 105.33 167 PRO A CA 1
ATOM 938 C C . PRO A 1 167 ? 11.050 -31.365 -7.065 1.00 105.33 167 PRO A C 1
ATOM 939 O O . PRO A 1 167 ? 11.182 -32.116 -8.038 1.00 105.33 167 PRO A O 1
ATOM 943 N N . ASP A 1 168 ? 9.936 -31.324 -6.330 1.00 103.27 168 ASP A N 1
ATOM 944 C CA . ASP A 1 168 ? 8.738 -32.057 -6.726 1.00 103.27 168 ASP A CA 1
ATOM 945 C C . ASP A 1 168 ? 8.344 -31.711 -8.158 1.00 103.27 168 ASP A C 1
ATOM 946 O O . ASP A 1 168 ? 8.563 -30.593 -8.634 1.00 103.27 168 ASP A O 1
ATOM 951 N N . GLN A 1 169 ? 7.744 -32.685 -8.845 1.00 106.67 169 GLN A N 1
ATOM 952 C CA . GLN A 1 169 ? 7.218 -32.436 -10.181 1.00 106.67 169 GLN A CA 1
ATOM 953 C C . GLN A 1 169 ? 5.886 -31.693 -10.160 1.00 106.67 169 GLN A C 1
ATOM 954 O O . GLN A 1 169 ? 5.475 -31.161 -11.197 1.00 106.67 169 GLN A O 1
ATOM 960 N N . LYS A 1 170 ? 5.203 -31.646 -9.013 1.00 106.66 170 LYS A N 1
ATOM 961 C CA . LYS A 1 170 ? 3.972 -30.870 -8.905 1.00 106.66 170 LYS A CA 1
ATOM 962 C C . LYS A 1 170 ? 4.230 -29.367 -8.939 1.00 106.66 170 LYS A C 1
ATOM 963 O O . LYS A 1 170 ? 3.283 -28.598 -9.145 1.00 106.66 170 LYS A O 1
ATOM 969 N N . TRP A 1 171 ? 5.479 -28.936 -8.718 1.00 105.89 171 TRP A N 1
ATOM 970 C CA . TRP A 1 171 ? 5.817 -27.517 -8.826 1.00 105.89 171 TRP A CA 1
ATOM 971 C C . TRP A 1 171 ? 5.490 -26.992 -10.216 1.00 105.89 171 TRP A C 1
ATOM 972 O O . TRP A 1 171 ? 4.875 -25.930 -10.368 1.00 105.89 171 TRP A O 1
ATOM 983 N N . PHE A 1 172 ? 5.892 -27.733 -11.242 1.00 109.44 172 PHE A N 1
ATOM 984 C CA . PHE A 1 172 ? 5.661 -27.364 -12.629 1.00 109.44 172 PHE A CA 1
ATOM 985 C C . PHE A 1 172 ? 4.486 -28.160 -13.177 1.00 109.44 172 PHE A C 1
ATOM 986 O O . PHE A 1 172 ? 4.316 -29.340 -12.857 1.00 109.44 172 PHE A O 1
ATOM 994 N N . GLU A 1 173 ? 3.680 -27.507 -14.009 1.00 110.65 173 GLU A N 1
ATOM 995 C CA . GLU A 1 173 ? 2.451 -28.109 -14.506 1.00 110.65 173 GLU A CA 1
ATOM 996 C C . GLU A 1 173 ? 2.419 -28.052 -16.029 1.00 110.65 173 GLU A C 1
ATOM 997 O O . GLU A 1 173 ? 3.444 -27.778 -16.664 1.00 110.65 173 GLU A O 1
ATOM 1003 N N . THR A 1 174 ? 1.261 -28.330 -16.623 1.00 111.04 174 THR A N 1
ATOM 1004 C CA . THR A 1 174 ? 1.113 -28.263 -18.068 1.00 111.04 174 THR A CA 1
ATOM 1005 C C . THR A 1 174 ? 1.373 -26.842 -18.575 1.00 111.04 174 THR A C 1
ATOM 1006 O O . THR A 1 174 ? 1.491 -25.884 -17.810 1.00 111.04 174 THR A O 1
ATOM 1010 N N . ARG A 1 175 ? 1.466 -26.714 -19.897 1.00 110.74 175 ARG A N 1
ATOM 1011 C CA . ARG A 1 175 ? 1.739 -25.429 -20.525 1.00 110.74 175 ARG A CA 1
ATOM 1012 C C . ARG A 1 175 ? 0.526 -24.877 -21.267 1.00 110.74 175 ARG A C 1
ATOM 1013 O O . ARG A 1 175 ? 0.679 -24.018 -22.142 1.00 110.74 175 ARG A O 1
ATOM 1015 N N . SER A 1 176 ? -0.676 -25.354 -20.941 1.00 111.09 176 SER A N 1
ATOM 1016 C CA . SER A 1 176 ? -1.898 -24.812 -21.527 1.00 111.09 176 SER A CA 1
ATOM 1017 C C . SER A 1 176 ? -2.911 -24.461 -20.442 1.00 111.09 176 SER A C 1
ATOM 1018 O O . SER A 1 176 ? -3.723 -23.547 -20.614 1.00 111.09 176 SER A O 1
ATOM 1021 N N . LYS A 1 177 ? -2.876 -25.188 -19.322 1.00 111.09 177 LYS A N 1
ATOM 1022 C CA . LYS A 1 177 ? -3.754 -24.918 -18.193 1.00 111.09 177 LYS A CA 1
ATOM 1023 C C . LYS A 1 177 ? -3.036 -24.292 -17.006 1.00 111.09 177 LYS A C 1
ATOM 1024 O O . LYS A 1 177 ? -3.700 -23.903 -16.039 1.00 111.09 177 LYS A O 1
ATOM 1030 N N . ALA A 1 178 ? -1.710 -24.182 -17.050 1.00 110.61 178 ALA A N 1
ATOM 1031 C CA . ALA A 1 178 ? -0.944 -23.511 -16.008 1.00 110.61 178 ALA A CA 1
ATOM 1032 C C . ALA A 1 178 ? -0.311 -22.210 -16.472 1.00 110.61 178 ALA A C 1
ATOM 1033 O O . ALA A 1 178 ? -0.260 -21.244 -15.706 1.00 110.61 178 ALA A O 1
ATOM 1035 N N . CYS A 1 179 ? 0.168 -22.163 -17.712 1.00 110.03 179 CYS A N 1
ATOM 1036 C CA . CYS A 1 179 ? 0.696 -20.938 -18.289 1.00 110.03 179 CYS A CA 1
ATOM 1037 C C . CYS A 1 179 ? -0.316 -20.210 -19.165 1.00 110.03 179 CYS A C 1
ATOM 1038 O O . CYS A 1 179 ? -0.186 -18.996 -19.354 1.00 110.03 179 CYS A O 1
ATOM 1041 N N . SER A 1 180 ? -1.314 -20.916 -19.699 1.00 110.18 180 SER A N 1
ATOM 1042 C CA . SER A 1 180 ? -2.411 -20.301 -20.436 1.00 110.18 180 SER A CA 1
ATOM 1043 C C . SER A 1 180 ? -3.753 -20.433 -19.734 1.00 110.18 180 SER A C 1
ATOM 1044 O O . SER A 1 180 ? -4.584 -19.528 -19.840 1.00 110.18 180 SER A O 1
ATOM 1047 N N . GLY A 1 181 ? -3.981 -21.531 -19.018 1.00 110.52 181 GLY A N 1
ATOM 1048 C CA . GLY A 1 181 ? -5.173 -21.659 -18.201 1.00 110.52 181 GLY A CA 1
ATOM 1049 C C . GLY A 1 181 ? -6.461 -21.877 -18.960 1.00 110.52 181 GLY A C 1
ATOM 1050 O O . GLY A 1 181 ? -7.529 -21.497 -18.471 1.00 110.52 181 GLY A O 1
ATOM 1051 N N . THR A 1 182 ? -6.396 -22.481 -20.148 1.00 111.50 182 THR A N 1
ATOM 1052 C CA . THR A 1 182 ? -7.584 -22.671 -20.974 1.00 111.50 182 THR A CA 1
ATOM 1053 C C . THR A 1 182 ? -8.613 -23.578 -20.310 1.00 111.50 182 THR A C 1
ATOM 1054 O O . THR A 1 182 ? -9.697 -23.123 -19.927 1.00 111.50 182 THR A O 1
ATOM 1058 N N . GLY A 1 183 ? -8.270 -24.857 -20.148 1.00 111.58 183 GLY A N 1
ATOM 1059 C CA . GLY A 1 183 ? -9.238 -25.821 -19.648 1.00 111.58 183 GLY A CA 1
ATOM 1060 C C . GLY A 1 183 ? -9.546 -25.628 -18.175 1.00 111.58 183 GLY A C 1
ATOM 1061 O O . GLY A 1 183 ? -10.708 -25.482 -17.787 1.00 111.58 183 GLY A O 1
ATOM 1062 N N . GLU A 1 184 ? -8.505 -25.624 -17.342 1.00 112.35 184 GLU A N 1
ATOM 1063 C CA . GLU A 1 184 ? -8.623 -25.390 -15.909 1.00 112.35 184 GLU A CA 1
ATOM 1064 C C . GLU A 1 184 ? -7.893 -24.104 -15.545 1.00 112.35 184 GLU A C 1
ATOM 1065 O O . GLU A 1 184 ? -6.832 -23.800 -16.101 1.00 112.35 184 GLU A O 1
ATOM 1071 N N . GLN A 1 185 ? -8.465 -23.351 -14.606 1.00 111.22 185 GLN A N 1
ATOM 1072 C CA . GLN A 1 185 ? -7.972 -22.017 -14.288 1.00 111.22 185 GLN A CA 1
ATOM 1073 C C . GLN A 1 185 ? -6.798 -22.067 -13.317 1.00 111.22 185 GLN A C 1
ATOM 1074 O O . GLN A 1 185 ? -6.805 -21.371 -12.297 1.00 111.22 185 GLN A O 1
ATOM 1080 N N . LYS A 1 186 ? -5.788 -22.876 -13.623 1.00 111.15 186 LYS A N 1
ATOM 1081 C CA . LYS A 1 186 ? -4.637 -23.045 -12.733 1.00 111.15 186 LYS A CA 1
ATOM 1082 C C . LYS A 1 186 ? -3.460 -22.180 -13.186 1.00 111.15 186 LYS A C 1
ATOM 1083 O O . LYS A 1 186 ? -2.372 -22.669 -13.477 1.00 111.15 186 LYS A O 1
ATOM 1089 N N . GLN A 1 187 ? -3.669 -20.869 -13.200 1.00 110.51 187 GLN A N 1
ATOM 1090 C CA . GLN A 1 187 ? -2.642 -19.951 -13.666 1.00 110.51 187 GLN A CA 1
ATOM 1091 C C . GLN A 1 187 ? -1.692 -19.561 -12.535 1.00 110.51 187 GLN A C 1
ATOM 1092 O O . GLN A 1 187 ? -2.029 -19.649 -11.352 1.00 110.51 187 GLN A O 1
ATOM 1098 N N . GLY A 1 188 ? -0.475 -19.168 -12.923 1.00 108.88 188 GLY A N 1
ATOM 1099 C CA . GLY A 1 188 ? 0.500 -18.534 -12.045 1.00 108.88 188 GLY A CA 1
ATOM 1100 C C . GLY A 1 188 ? 0.558 -19.040 -10.617 1.00 108.88 188 GLY A C 1
ATOM 1101 O O . GLY A 1 188 ? 0.437 -18.257 -9.669 1.00 108.88 188 GLY A O 1
ATOM 1102 N N . MET A 1 189 ? 0.748 -20.348 -10.448 1.00 108.56 189 MET A N 1
ATOM 1103 C CA . MET A 1 189 ? 0.610 -20.945 -9.125 1.00 108.56 189 MET A CA 1
ATOM 1104 C C . MET A 1 189 ? 1.776 -20.569 -8.218 1.00 108.56 189 MET A C 1
ATOM 1105 O O . MET A 1 189 ? 1.590 -19.910 -7.189 1.00 108.56 189 MET A O 1
ATOM 1110 N N . THR A 1 190 ? 2.988 -20.970 -8.586 1.00 106.76 190 THR A N 1
ATOM 1111 C CA . THR A 1 190 ? 4.162 -20.799 -7.742 1.00 106.76 190 THR A CA 1
ATOM 1112 C C . THR A 1 190 ? 5.118 -19.784 -8.360 1.00 106.76 190 THR A C 1
ATOM 1113 O O . THR A 1 190 ? 4.910 -19.286 -9.469 1.00 106.76 190 THR A O 1
ATOM 1117 N N . ILE A 1 191 ? 6.182 -19.473 -7.618 1.00 105.31 191 ILE A N 1
ATOM 1118 C CA . ILE A 1 191 ? 7.249 -18.644 -8.168 1.00 105.31 191 ILE A CA 1
ATOM 1119 C C . ILE A 1 191 ? 7.899 -19.344 -9.352 1.00 105.31 191 ILE A C 1
ATOM 1120 O O . ILE A 1 191 ? 8.187 -18.722 -10.381 1.00 105.31 191 ILE A O 1
ATOM 1125 N N . ALA A 1 192 ? 8.152 -20.643 -9.221 1.00 107.90 192 ALA A N 1
ATOM 1126 C CA . ALA A 1 192 ? 8.759 -21.421 -10.292 1.00 107.90 192 ALA A CA 1
ATOM 1127 C C . ALA A 1 192 ? 7.753 -21.887 -11.333 1.00 107.90 192 ALA A C 1
ATOM 1128 O O . ALA A 1 192 ? 8.164 -22.311 -12.417 1.00 107.90 192 ALA A O 1
ATOM 1130 N N . SER A 1 193 ? 6.455 -21.826 -11.040 1.00 107.62 193 SER A N 1
ATOM 1131 C CA . SER A 1 193 ? 5.469 -22.207 -12.044 1.00 107.62 193 SER A CA 1
ATOM 1132 C C . SER A 1 193 ? 5.437 -21.230 -13.210 1.00 107.62 193 SER A C 1
ATOM 1133 O O . SER A 1 193 ? 4.868 -21.551 -14.258 1.00 107.62 193 SER A O 1
ATOM 1136 N N . ASP A 1 194 ? 6.032 -20.048 -13.049 1.00 108.09 194 ASP A N 1
ATOM 1137 C CA . ASP A 1 194 ? 6.065 -19.046 -14.102 1.00 108.09 194 ASP A CA 1
ATOM 1138 C C . ASP A 1 194 ? 7.393 -19.000 -14.843 1.00 108.09 194 ASP A C 1
ATOM 1139 O O . ASP A 1 194 ? 7.449 -18.441 -15.943 1.00 108.09 194 ASP A O 1
ATOM 1144 N N . ILE A 1 195 ? 8.457 -19.580 -14.280 1.00 109.99 195 ILE A N 1
ATOM 1145 C CA . ILE A 1 195 ? 9.724 -19.659 -15.005 1.00 109.99 195 ILE A CA 1
ATOM 1146 C C . ILE A 1 195 ? 9.709 -20.714 -16.098 1.00 109.99 195 ILE A C 1
ATOM 1147 O O . ILE A 1 195 ? 10.712 -20.864 -16.808 1.00 109.99 195 ILE A O 1
ATOM 1152 N N . SER A 1 196 ? 8.614 -21.465 -16.245 1.00 111.12 196 SER A N 1
ATOM 1153 C CA . SER A 1 196 ? 8.474 -22.385 -17.369 1.00 111.12 196 SER A CA 1
ATOM 1154 C C . SER A 1 196 ? 8.100 -21.629 -18.640 1.00 111.12 196 SER A C 1
ATOM 1155 O O . SER A 1 196 ? 8.813 -21.688 -19.648 1.00 111.12 196 SER A O 1
ATOM 1158 N N . CYS A 1 197 ? 6.991 -20.897 -18.600 1.00 110.42 197 CYS A N 1
ATOM 1159 C CA . CYS A 1 197 ? 6.577 -20.086 -19.733 1.00 110.42 197 CYS A CA 1
ATOM 1160 C C . CYS A 1 197 ? 7.428 -18.827 -19.844 1.00 110.42 197 CYS A C 1
ATOM 1161 O O . CYS A 1 197 ? 7.950 -18.313 -18.851 1.00 110.42 197 CYS A O 1
ATOM 1164 N N . LEU A 1 198 ? 7.567 -18.338 -21.078 1.00 110.87 198 LEU A N 1
ATOM 1165 C CA . LEU A 1 198 ? 8.424 -17.223 -21.466 1.00 110.87 198 LEU A CA 1
ATOM 1166 C C . LEU A 1 198 ? 9.903 -17.575 -21.331 1.00 110.87 198 LEU A C 1
ATOM 1167 O O . LEU A 1 198 ? 10.758 -16.779 -21.740 1.00 110.87 198 LEU A O 1
ATOM 1172 N N . CYS A 1 199 ? 10.236 -18.760 -20.803 1.00 111.54 199 CYS A N 1
ATOM 1173 C CA . CYS A 1 199 ? 11.613 -19.221 -20.681 1.00 111.54 199 CYS A CA 1
ATOM 1174 C C . CYS A 1 199 ? 11.791 -20.632 -21.230 1.00 111.54 199 CYS A C 1
ATOM 1175 O O . CYS A 1 199 ? 12.833 -21.253 -20.994 1.00 111.54 199 CYS A O 1
ATOM 1178 N N . SER A 1 200 ? 10.798 -21.150 -21.947 1.00 113.86 200 SER A N 1
ATOM 1179 C CA . SER A 1 200 ? 10.901 -22.436 -22.623 1.00 113.86 200 SER A CA 1
ATOM 1180 C C . SER A 1 200 ? 10.545 -22.262 -24.094 1.00 113.86 200 SER A C 1
ATOM 1181 O O . SER A 1 200 ? 10.465 -21.129 -24.583 1.00 113.86 200 SER A O 1
ATOM 1184 N N . ALA A 1 201 ? 10.352 -23.369 -24.805 1.00 114.42 201 ALA A N 1
ATOM 1185 C CA . ALA A 1 201 ? 10.018 -23.367 -26.236 1.00 114.42 201 ALA A CA 1
ATOM 1186 C C . ALA A 1 201 ? 11.192 -22.738 -26.999 1.00 114.42 201 ALA A C 1
ATOM 1187 O O . ALA A 1 201 ? 12.354 -22.883 -26.597 1.00 114.42 201 ALA A O 1
ATOM 1189 N N . ALA A 1 202 ? 10.909 -22.040 -28.097 1.00 114.25 202 ALA A N 1
ATOM 1190 C CA . ALA A 1 202 ? 11.934 -21.502 -28.985 1.00 114.25 202 ALA A CA 1
ATOM 1191 C C . ALA A 1 202 ? 11.842 -19.978 -29.043 1.00 114.25 202 ALA A C 1
ATOM 1192 O O . ALA A 1 202 ? 11.026 -19.353 -28.359 1.00 114.25 202 ALA A O 1
ATOM 1194 N N . THR A 1 203 ? 12.708 -19.392 -29.875 1.00 113.22 203 THR A N 1
ATOM 1195 C CA . THR A 1 203 ? 12.775 -17.947 -30.111 1.00 113.22 203 THR A CA 1
ATOM 1196 C C . THR A 1 203 ? 13.044 -17.179 -28.814 1.00 113.22 203 THR A C 1
ATOM 1197 O O . THR A 1 203 ? 12.236 -16.367 -28.355 1.00 113.22 203 THR A O 1
ATOM 1201 N N . GLY A 1 204 ? 14.207 -17.453 -28.226 1.00 112.34 204 GLY A N 1
ATOM 1202 C CA . GLY A 1 204 ? 14.635 -16.714 -27.055 1.00 112.34 204 GLY A CA 1
ATOM 1203 C C . GLY A 1 204 ? 16.128 -16.736 -26.804 1.00 112.34 204 GLY A C 1
ATOM 1204 O O . GLY A 1 204 ? 16.748 -17.803 -26.744 1.00 112.34 204 GLY A O 1
ATOM 1205 N N . GLU A 1 205 ? 16.716 -15.554 -26.645 1.00 112.10 205 GLU A N 1
ATOM 1206 C CA . GLU A 1 205 ? 18.128 -15.433 -26.297 1.00 112.10 205 GLU A CA 1
ATOM 1207 C C . GLU A 1 205 ? 18.251 -15.172 -24.797 1.00 112.10 205 GLU A C 1
ATOM 1208 O O . GLU A 1 205 ? 18.558 -14.066 -24.347 1.00 112.10 205 GLU A O 1
ATOM 1214 N N . THR A 1 206 ? 18.006 -16.241 -24.036 1.00 111.52 206 THR A N 1
ATOM 1215 C CA . THR A 1 206 ? 17.934 -16.233 -22.567 1.00 111.52 206 THR A CA 1
ATOM 1216 C C . THR A 1 206 ? 17.312 -14.935 -22.047 1.00 111.52 206 THR A C 1
ATOM 1217 O O . THR A 1 206 ? 17.828 -14.281 -21.137 1.00 111.52 206 THR A O 1
ATOM 1221 N N . LEU A 1 207 ? 16.177 -14.560 -22.652 1.00 111.60 207 LEU A N 1
ATOM 1222 C CA . LEU A 1 207 ? 15.452 -13.373 -22.205 1.00 111.60 207 LEU A CA 1
ATOM 1223 C C . LEU A 1 207 ? 14.946 -13.550 -20.781 1.00 111.60 207 LEU A C 1
ATOM 1224 O O . LEU A 1 207 ? 15.005 -12.619 -19.969 1.00 111.60 207 LEU A O 1
ATOM 1229 N N . CYS A 1 208 ? 14.441 -14.739 -20.464 1.00 112.68 208 CYS A N 1
ATOM 1230 C CA . CYS A 1 208 ? 14.095 -15.128 -19.100 1.00 112.68 208 CYS A CA 1
ATOM 1231 C C . CYS A 1 208 ? 15.122 -16.178 -18.673 1.00 112.68 208 CYS A C 1
ATOM 1232 O O . CYS A 1 208 ? 14.936 -17.378 -18.889 1.00 112.68 208 CYS A O 1
ATOM 1235 N N . SER A 1 209 ? 16.219 -15.713 -18.080 1.00 112.55 209 SER A N 1
ATOM 1236 C CA . SER A 1 209 ? 17.313 -16.596 -17.682 1.00 112.55 209 SER A CA 1
ATOM 1237 C C . SER A 1 209 ? 16.904 -17.484 -16.515 1.00 112.55 209 SER A C 1
ATOM 1238 O O . SER A 1 209 ? 17.651 -18.378 -16.118 1.00 112.55 209 SER A O 1
ATOM 1241 N N . ARG A 1 218 ? 6.522 -26.135 -24.213 1.00 113.40 218 ARG A N 1
ATOM 1242 C CA . ARG A 1 218 ? 5.722 -26.882 -25.176 1.00 113.40 218 ARG A CA 1
ATOM 1243 C C . ARG A 1 218 ? 4.305 -26.338 -25.165 1.00 113.40 218 ARG A C 1
ATOM 1244 O O . ARG A 1 218 ? 3.442 -26.877 -24.476 1.00 113.40 218 ARG A O 1
ATOM 1252 N N . GLY A 1 219 ? 4.073 -25.260 -25.914 1.00 112.76 219 GLY A N 1
ATOM 1253 C CA . GLY A 1 219 ? 2.793 -24.579 -25.870 1.00 112.76 219 GLY A CA 1
ATOM 1254 C C . GLY A 1 219 ? 1.627 -25.500 -26.153 1.00 112.76 219 GLY A C 1
ATOM 1255 O O . GLY A 1 219 ? 1.424 -25.928 -27.293 1.00 112.76 219 GLY A O 1
ATOM 1256 N N . GLY A 1 220 ? 0.848 -25.801 -25.117 1.00 112.28 220 GLY A N 1
ATOM 1257 C CA . GLY A 1 220 ? -0.235 -26.756 -25.227 1.00 112.28 220 GLY A CA 1
ATOM 1258 C C . GLY A 1 220 ? 0.017 -28.052 -24.481 1.00 112.28 220 GLY A C 1
ATOM 1259 O O . GLY A 1 220 ? -0.886 -28.575 -23.820 1.00 112.28 220 GLY A O 1
ATOM 1260 N N . GLU A 1 221 ? 1.239 -28.577 -24.571 1.00 112.88 221 GLU A N 1
ATOM 1261 C CA . GLU A 1 221 ? 1.585 -29.854 -23.962 1.00 112.88 221 GLU A CA 1
ATOM 1262 C C . GLU A 1 221 ? 2.147 -29.623 -22.558 1.00 112.88 221 GLU A C 1
ATOM 1263 O O . GLU A 1 221 ? 2.050 -28.528 -21.998 1.00 112.88 221 GLU A O 1
ATOM 1269 N N . GLY A 1 222 ? 2.725 -30.666 -21.966 1.00 112.21 222 GLY A N 1
ATOM 1270 C CA . GLY A 1 222 ? 3.338 -30.549 -20.659 1.00 112.21 222 GLY A CA 1
ATOM 1271 C C . GLY A 1 222 ? 4.829 -30.818 -20.670 1.00 112.21 222 GLY A C 1
ATOM 1272 O O . GLY A 1 222 ? 5.272 -31.916 -21.017 1.00 112.21 222 GLY A O 1
ATOM 1273 N N . THR A 1 223 ? 5.615 -29.814 -20.285 1.00 113.57 223 THR A N 1
ATOM 1274 C CA . THR A 1 223 ? 7.067 -29.932 -20.227 1.00 113.57 223 THR A CA 1
ATOM 1275 C C . THR A 1 223 ? 7.568 -30.281 -18.834 1.00 113.57 223 THR A C 1
ATOM 1276 O O . THR A 1 223 ? 8.682 -29.886 -18.474 1.00 113.57 223 THR A O 1
ATOM 1280 N N . ALA A 1 224 ? 6.766 -31.012 -18.051 1.00 112.11 224 ALA A N 1
ATOM 1281 C CA . ALA A 1 224 ? 7.068 -31.271 -16.645 1.00 112.11 224 ALA A CA 1
ATOM 1282 C C . ALA A 1 224 ? 8.531 -31.646 -16.425 1.00 112.11 224 ALA A C 1
ATOM 1283 O O . ALA A 1 224 ? 9.220 -31.048 -15.591 1.00 112.11 224 ALA A O 1
ATOM 1285 N N . ALA A 1 225 ? 9.028 -32.620 -17.190 1.00 113.39 225 ALA A N 1
ATOM 1286 C CA . ALA A 1 225 ? 10.432 -33.004 -17.073 1.00 113.39 225 ALA A CA 1
ATOM 1287 C C . ALA A 1 225 ? 11.355 -31.925 -17.630 1.00 113.39 225 ALA A C 1
ATOM 1288 O O . ALA A 1 225 ? 12.389 -31.620 -17.025 1.00 113.39 225 ALA A O 1
ATOM 1290 N N . ASN A 1 226 ? 11.007 -31.346 -18.787 1.00 114.31 226 ASN A N 1
ATOM 1291 C CA . ASN A 1 226 ? 11.795 -30.239 -19.329 1.00 114.31 226 ASN A CA 1
ATOM 1292 C C . ASN A 1 226 ? 11.828 -29.068 -18.358 1.00 114.31 226 ASN A C 1
ATOM 1293 O O . ASN A 1 226 ? 12.857 -28.396 -18.216 1.00 114.31 226 ASN A O 1
ATOM 1298 N N . ALA A 1 227 ? 10.705 -28.807 -17.686 1.00 112.96 227 ALA A N 1
ATOM 1299 C CA . ALA A 1 227 ? 10.690 -27.813 -16.619 1.00 112.96 227 ALA A CA 1
ATOM 1300 C C . ALA A 1 227 ? 11.610 -28.222 -15.475 1.00 112.96 227 ALA A C 1
ATOM 1301 O O . ALA A 1 227 ? 12.286 -27.375 -14.880 1.00 112.96 227 ALA A O 1
ATOM 1303 N N . GLN A 1 228 ? 11.645 -29.518 -15.149 1.00 111.79 228 GLN A N 1
ATOM 1304 C CA . GLN A 1 228 ? 12.578 -30.001 -14.134 1.00 111.79 228 GLN A CA 1
ATOM 1305 C C . GLN A 1 228 ? 14.024 -29.759 -14.558 1.00 111.79 228 GLN A C 1
ATOM 1306 O O . GLN A 1 228 ? 14.875 -29.423 -13.726 1.00 111.79 228 GLN A O 1
ATOM 1312 N N . THR A 1 229 ? 14.324 -29.940 -15.847 1.00 113.50 229 THR A N 1
ATOM 1313 C CA . THR A 1 229 ? 15.635 -29.559 -16.365 1.00 113.50 229 THR A CA 1
ATOM 1314 C C . THR A 1 229 ? 15.787 -28.043 -16.427 1.00 113.50 229 THR A C 1
ATOM 1315 O O . THR A 1 229 ? 16.808 -27.494 -15.995 1.00 113.50 229 THR A O 1
ATOM 1319 N N . ASP A 1 230 ? 14.778 -27.346 -16.968 1.00 113.54 230 ASP A N 1
ATOM 1320 C CA . ASP A 1 230 ? 14.812 -25.886 -17.016 1.00 113.54 230 ASP A CA 1
ATOM 1321 C C . ASP A 1 230 ? 14.913 -25.275 -15.625 1.00 113.54 230 ASP A C 1
ATOM 1322 O O . ASP A 1 230 ? 15.391 -24.144 -15.488 1.00 113.54 230 ASP A O 1
ATOM 1327 N N . TRP A 1 231 ? 14.468 -26.002 -14.598 1.00 112.22 231 TRP A N 1
ATOM 1328 C CA . TRP A 1 231 ? 14.671 -25.563 -13.222 1.00 112.22 231 TRP A CA 1
ATOM 1329 C C . TRP A 1 231 ? 16.155 -25.479 -12.885 1.00 112.22 231 TRP A C 1
ATOM 1330 O O . TRP A 1 231 ? 16.599 -24.522 -12.240 1.00 112.22 231 TRP A O 1
ATOM 1341 N N . SER A 1 232 ? 16.936 -26.478 -13.311 1.00 112.38 232 SER A N 1
ATOM 1342 C CA . SER A 1 232 ? 18.377 -26.452 -13.074 1.00 112.38 232 SER A CA 1
ATOM 1343 C C . SER A 1 232 ? 19.048 -25.307 -13.825 1.00 112.38 232 SER A C 1
ATOM 1344 O O . SER A 1 232 ? 19.928 -24.630 -13.280 1.00 112.38 232 SER A O 1
ATOM 1347 N N . THR A 1 233 ? 18.656 -25.083 -15.082 1.00 113.09 233 THR A N 1
ATOM 1348 C CA . THR A 1 233 ? 19.218 -23.973 -15.844 1.00 113.09 233 THR A CA 1
ATOM 1349 C C . THR A 1 233 ? 18.795 -22.627 -15.263 1.00 113.09 233 THR A C 1
ATOM 1350 O O . THR A 1 233 ? 19.604 -21.695 -15.190 1.00 113.09 233 THR A O 1
ATOM 1354 N N . THR A 1 234 ? 17.528 -22.508 -14.851 1.00 112.97 234 THR A N 1
ATOM 1355 C CA . THR A 1 234 ? 17.037 -21.249 -14.296 1.00 112.97 234 THR A CA 1
ATOM 1356 C C . THR A 1 234 ? 17.750 -20.893 -12.996 1.00 112.97 234 THR A C 1
ATOM 1357 O O . THR A 1 234 ? 18.161 -19.744 -12.800 1.00 112.97 234 THR A O 1
ATOM 1361 N N . ILE A 1 235 ? 17.919 -21.869 -12.101 1.00 112.14 235 ILE A N 1
ATOM 1362 C CA . ILE A 1 235 ? 18.550 -21.591 -10.814 1.00 112.14 235 ILE A CA 1
ATOM 1363 C C . ILE A 1 235 ? 20.003 -21.176 -10.997 1.00 112.14 235 ILE A C 1
ATOM 1364 O O . ILE A 1 235 ? 20.507 -20.321 -10.261 1.00 112.14 235 ILE A O 1
ATOM 1369 N N . ALA A 1 236 ? 20.693 -21.745 -11.990 1.00 113.18 236 ALA A N 1
ATOM 1370 C CA . ALA A 1 236 ? 22.071 -21.344 -12.253 1.00 113.18 236 ALA A CA 1
ATOM 1371 C C . ALA A 1 236 ? 22.186 -19.841 -12.490 1.00 113.18 236 ALA A C 1
ATOM 1372 O O . ALA A 1 236 ? 23.224 -19.243 -12.178 1.00 113.18 236 ALA A O 1
ATOM 1374 N N . ASP A 1 237 ? 21.130 -19.215 -13.025 1.00 113.01 237 ASP A N 1
ATOM 1375 C CA . ASP A 1 237 ? 21.035 -17.764 -13.153 1.00 113.01 237 ASP A CA 1
ATOM 1376 C C . ASP A 1 237 ? 20.386 -17.118 -11.930 1.00 113.01 237 ASP A C 1
ATOM 1377 O O . ASP A 1 237 ? 19.795 -16.033 -12.037 1.00 113.01 237 ASP A O 1
ATOM 1382 N N . CYS A 1 238 ? 20.491 -17.764 -10.774 1.00 109.82 238 CYS A N 1
ATOM 1383 C CA . CYS A 1 238 ? 19.804 -17.391 -9.542 1.00 109.82 238 CYS A CA 1
ATOM 1384 C C . CYS A 1 238 ? 20.593 -17.992 -8.382 1.00 109.82 238 CYS A C 1
ATOM 1385 O O . CYS A 1 238 ? 21.810 -18.184 -8.489 1.00 109.82 238 CYS A O 1
ATOM 1388 N N . ASP A 1 239 ? 19.921 -18.169 -7.240 1.00 106.97 239 ASP A N 1
ATOM 1389 C CA . ASP A 1 239 ? 20.411 -18.822 -6.024 1.00 106.97 239 ASP A CA 1
ATOM 1390 C C . ASP A 1 239 ? 21.622 -18.082 -5.474 1.00 106.97 239 ASP A C 1
ATOM 1391 O O . ASP A 1 239 ? 22.239 -18.524 -4.501 1.00 106.97 239 ASP A O 1
ATOM 1396 N N . ARG A 1 240 ? 21.963 -16.954 -6.100 1.00 99.86 240 ARG A N 1
ATOM 1397 C CA . ARG A 1 240 ? 22.905 -16.020 -5.500 1.00 99.86 240 ARG A CA 1
ATOM 1398 C C . ARG A 1 240 ? 22.414 -15.529 -4.148 1.00 99.86 240 ARG A C 1
ATOM 1399 O O . ARG A 1 240 ? 23.231 -15.142 -3.303 1.00 99.86 240 ARG A O 1
ATOM 1407 N N . ASN A 1 241 ? 21.096 -15.550 -3.932 1.00 101.75 241 ASN A N 1
ATOM 1408 C CA . ASN A 1 241 ? 20.452 -15.033 -2.732 1.00 101.75 241 ASN A CA 1
ATOM 1409 C C . ASN A 1 241 ? 20.840 -13.578 -2.502 1.00 101.75 241 ASN A C 1
ATOM 1410 O O . ASN A 1 241 ? 21.401 -12.923 -3.387 1.00 101.75 241 ASN A O 1
ATOM 1415 N N . VAL A 1 242 ? 20.522 -13.056 -1.325 1.00 98.49 242 VAL A N 1
ATOM 1416 C CA . VAL A 1 242 ? 20.932 -11.710 -0.947 1.00 98.49 242 VAL A CA 1
ATOM 1417 C C . VAL A 1 242 ? 21.640 -11.815 0.396 1.00 98.49 242 VAL A C 1
ATOM 1418 O O . VAL A 1 242 ? 21.521 -10.925 1.246 1.00 98.49 242 VAL A O 1
ATOM 1422 N N . GLU A 1 243 ? 22.348 -12.930 0.596 1.00 95.75 243 GLU A N 1
ATOM 1423 C CA . GLU A 1 243 ? 22.955 -13.357 1.852 1.00 95.75 243 GLU A CA 1
ATOM 1424 C C . GLU A 1 243 ? 21.915 -13.807 2.868 1.00 95.75 243 GLU A C 1
ATOM 1425 O O . GLU A 1 243 ? 22.266 -14.081 4.020 1.00 95.75 243 GLU A O 1
ATOM 1431 N N . GLY A 1 244 ? 20.647 -13.897 2.471 1.00 95.34 244 GLY A N 1
ATOM 1432 C CA . GLY A 1 244 ? 19.643 -14.492 3.345 1.00 95.34 244 GLY A CA 1
ATOM 1433 C C . GLY A 1 244 ? 19.539 -13.818 4.693 1.00 95.34 244 GLY A C 1
ATOM 1434 O O . GLY A 1 244 ? 19.374 -14.494 5.716 1.00 95.34 244 GLY A O 1
ATOM 1435 N N . LYS A 1 245 ? 19.620 -12.485 4.712 1.00 94.59 245 LYS A N 1
ATOM 1436 C CA . LYS A 1 245 ? 19.729 -11.747 5.968 1.00 94.59 245 LYS A CA 1
ATOM 1437 C C . LYS A 1 245 ? 18.559 -12.052 6.898 1.00 94.59 245 LYS A C 1
ATOM 1438 O O . LYS A 1 245 ? 18.739 -12.624 7.979 1.00 94.59 245 LYS A O 1
ATOM 1444 N N . ALA A 1 246 ? 17.351 -11.678 6.484 1.00 95.76 246 ALA A N 1
ATOM 1445 C CA . ALA A 1 246 ? 16.129 -11.907 7.246 1.00 95.76 246 ALA A CA 1
ATOM 1446 C C . ALA A 1 246 ? 14.935 -11.491 6.396 1.00 95.76 246 ALA A C 1
ATOM 1447 O O . ALA A 1 246 ? 15.074 -10.643 5.505 1.00 95.76 246 ALA A O 1
ATOM 1449 N N . PRO A 1 247 ? 13.760 -12.070 6.626 1.00 95.59 247 PRO A N 1
ATOM 1450 C CA . PRO A 1 247 ? 12.557 -11.581 5.945 1.00 95.59 247 PRO A CA 1
ATOM 1451 C C . PRO A 1 247 ? 12.103 -10.250 6.523 1.00 95.59 247 PRO A C 1
ATOM 1452 O O . PRO A 1 247 ? 12.394 -9.900 7.669 1.00 95.59 247 PRO A O 1
ATOM 1456 N N . SER A 1 248 ? 11.379 -9.494 5.697 1.00 94.08 248 SER A N 1
ATOM 1457 C CA . SER A 1 248 ? 10.879 -8.193 6.103 1.00 94.08 248 SER A CA 1
ATOM 1458 C C . SER A 1 248 ? 9.569 -7.935 5.376 1.00 94.08 248 SER A C 1
ATOM 1459 O O . SER A 1 248 ? 9.500 -8.146 4.154 1.00 94.08 248 SER A O 1
ATOM 1462 N N . PRO A 1 249 ? 8.529 -7.490 6.080 1.00 93.24 249 PRO A N 1
ATOM 1463 C CA . PRO A 1 249 ? 7.257 -7.219 5.395 1.00 93.24 249 PRO A CA 1
ATOM 1464 C C . PRO A 1 249 ? 7.385 -6.175 4.303 1.00 93.24 249 PRO A C 1
ATOM 1465 O O . PRO A 1 249 ? 6.661 -6.248 3.302 1.00 93.24 249 PRO A O 1
ATOM 1469 N N . ALA A 1 250 ? 8.285 -5.204 4.465 1.00 93.73 250 ALA A N 1
ATOM 1470 C CA . ALA A 1 250 ? 8.510 -4.226 3.407 1.00 93.73 250 ALA A CA 1
ATOM 1471 C C . ALA A 1 250 ? 9.165 -4.875 2.195 1.00 93.73 250 ALA A C 1
ATOM 1472 O O . ALA A 1 250 ? 8.880 -4.501 1.052 1.00 93.73 250 ALA A O 1
ATOM 1474 N N . ALA A 1 251 ? 10.028 -5.868 2.423 1.00 92.99 251 ALA A N 1
ATOM 1475 C CA . ALA A 1 251 ? 10.680 -6.535 1.304 1.00 92.99 251 ALA A CA 1
ATOM 1476 C C . ALA A 1 251 ? 9.685 -7.327 0.470 1.00 92.99 251 ALA A C 1
ATOM 1477 O O . ALA A 1 251 ? 9.882 -7.490 -0.739 1.00 92.99 251 ALA A O 1
ATOM 1479 N N . ILE A 1 252 ? 8.622 -7.834 1.094 1.00 92.54 252 ILE A N 1
ATOM 1480 C CA . ILE A 1 252 ? 7.581 -8.537 0.348 1.00 92.54 252 ILE A CA 1
ATOM 1481 C C . ILE A 1 252 ? 6.774 -7.558 -0.498 1.00 92.54 252 ILE A C 1
ATOM 1482 O O . ILE A 1 252 ? 6.495 -7.814 -1.676 1.00 92.54 252 ILE A O 1
ATOM 1487 N N . GLU A 1 253 ? 6.386 -6.418 0.087 1.00 91.86 253 GLU A N 1
ATOM 1488 C CA . GLU A 1 253 ? 5.659 -5.406 -0.674 1.00 91.86 253 GLU A CA 1
ATOM 1489 C C . GLU A 1 253 ? 6.523 -4.824 -1.788 1.00 91.86 253 GLU A C 1
ATOM 1490 O O . GLU A 1 253 ? 6.029 -4.557 -2.890 1.00 91.86 253 GLU A O 1
ATOM 1496 N N . ALA A 1 254 ? 7.814 -4.608 -1.514 1.00 92.55 254 ALA A N 1
ATOM 1497 C CA . ALA A 1 254 ? 8.720 -4.113 -2.546 1.00 92.55 254 ALA A CA 1
ATOM 1498 C C . ALA A 1 254 ? 8.839 -5.104 -3.697 1.00 92.55 254 ALA A C 1
ATOM 1499 O O . ALA A 1 254 ? 8.812 -4.712 -4.869 1.00 92.55 254 ALA A O 1
ATOM 1501 N N . ALA A 1 255 ? 8.975 -6.394 -3.385 1.00 93.00 255 ALA A N 1
ATOM 1502 C CA . ALA A 1 255 ? 8.982 -7.403 -4.438 1.00 93.00 255 ALA A CA 1
ATOM 1503 C C . ALA A 1 255 ? 7.636 -7.457 -5.153 1.00 93.00 255 ALA A C 1
ATOM 1504 O O . ALA A 1 255 ? 7.582 -7.590 -6.382 1.00 93.00 255 ALA A O 1
ATOM 1506 N N . ILE A 1 256 ? 6.538 -7.354 -4.398 1.00 92.85 256 ILE A N 1
ATOM 1507 C CA . ILE A 1 256 ? 5.213 -7.327 -5.013 1.00 92.85 256 ILE A CA 1
ATOM 1508 C C . ILE A 1 256 ? 5.077 -6.114 -5.923 1.00 92.85 256 ILE A C 1
ATOM 1509 O O . ILE A 1 256 ? 4.583 -6.219 -7.052 1.00 92.85 256 ILE A O 1
ATOM 1514 N N . ALA A 1 257 ? 5.526 -4.949 -5.455 1.00 92.47 257 ALA A N 1
ATOM 1515 C CA . ALA A 1 257 ? 5.474 -3.752 -6.286 1.00 92.47 257 ALA A CA 1
ATOM 1516 C C . ALA A 1 257 ? 6.352 -3.899 -7.522 1.00 92.47 257 ALA A C 1
ATOM 1517 O O . ALA A 1 257 ? 5.967 -3.471 -8.616 1.00 92.47 257 ALA A O 1
ATOM 1519 N N . VAL A 1 258 ? 7.538 -4.498 -7.366 1.00 93.48 258 VAL A N 1
ATOM 1520 C CA . VAL A 1 258 ? 8.422 -4.711 -8.511 1.00 93.48 258 VAL A CA 1
ATOM 1521 C C . VAL A 1 258 ? 7.761 -5.638 -9.524 1.00 93.48 258 VAL A C 1
ATOM 1522 O O . VAL A 1 258 ? 7.896 -5.451 -10.741 1.00 93.48 258 VAL A O 1
ATOM 1526 N N . PHE A 1 259 ? 7.026 -6.642 -9.039 1.00 96.55 259 PHE A N 1
ATOM 1527 C CA . PHE A 1 259 ? 6.295 -7.531 -9.936 1.00 96.55 259 PHE A CA 1
ATOM 1528 C C . PHE A 1 259 ? 5.256 -6.767 -10.749 1.00 96.55 259 PHE A C 1
ATOM 1529 O O . PHE A 1 259 ? 5.098 -7.010 -11.953 1.00 96.55 259 PHE A O 1
ATOM 1537 N N . ARG A 1 260 ? 4.535 -5.843 -10.106 1.00 92.34 260 ARG A N 1
ATOM 1538 C CA . ARG A 1 260 ? 3.540 -5.041 -10.812 1.00 92.34 260 ARG A CA 1
ATOM 1539 C C . ARG A 1 260 ? 4.154 -4.160 -11.894 1.00 92.34 260 ARG A C 1
ATOM 1540 O O . ARG A 1 260 ? 3.454 -3.819 -12.857 1.00 92.34 260 ARG A O 1
ATOM 1548 N N . ALA A 1 261 ? 5.435 -3.786 -11.750 1.00 93.84 261 ALA A N 1
ATOM 1549 C CA . ALA A 1 261 ? 6.123 -2.987 -12.765 1.00 93.84 261 ALA A CA 1
ATOM 1550 C C . ALA A 1 261 ? 6.359 -3.785 -14.044 1.00 93.84 261 ALA A C 1
ATOM 1551 O O . ALA A 1 261 ? 6.127 -3.281 -15.151 1.00 93.84 261 ALA A O 1
ATOM 1553 N N . ALA A 1 262 ? 6.808 -5.035 -13.915 1.00 96.02 262 ALA A N 1
ATOM 1554 C CA . ALA A 1 262 ? 7.078 -5.874 -15.077 1.00 96.02 262 ALA A CA 1
ATOM 1555 C C . ALA A 1 262 ? 5.814 -6.434 -15.721 1.00 96.02 262 ALA A C 1
ATOM 1556 O O . ALA A 1 262 ? 5.898 -7.018 -16.808 1.00 96.02 262 ALA A O 1
ATOM 1558 N N . LEU A 1 263 ? 4.657 -6.267 -15.089 1.00 97.58 263 LEU A N 1
ATOM 1559 C CA . LEU A 1 263 ? 3.398 -6.771 -15.628 1.00 97.58 263 LEU A CA 1
ATOM 1560 C C . LEU A 1 263 ? 3.024 -5.992 -16.886 1.00 97.58 263 LEU A C 1
ATOM 1561 O O . LEU A 1 263 ? 2.671 -4.811 -16.812 1.00 97.58 263 LEU A O 1
ATOM 1566 N N . GLY A 1 264 ? 3.094 -6.652 -18.042 1.00 102.88 264 GLY A N 1
ATOM 1567 C CA . GLY A 1 264 ? 2.778 -6.007 -19.303 1.00 102.88 264 GLY A CA 1
ATOM 1568 C C . GLY A 1 264 ? 3.581 -6.540 -20.473 1.00 102.88 264 GLY A C 1
ATOM 1569 O O . GLY A 1 264 ? 4.799 -6.716 -20.373 1.00 102.88 264 GLY A O 1
ATOM 1570 N N . ASN A 1 265 ? 2.901 -6.809 -21.585 1.00 108.58 265 ASN A N 1
ATOM 1571 C CA . ASN A 1 265 ? 3.548 -7.259 -22.809 1.00 108.58 265 ASN A CA 1
ATOM 1572 C C . ASN A 1 265 ? 2.577 -7.047 -23.962 1.00 108.58 265 ASN A C 1
ATOM 1573 O O . ASN A 1 265 ? 1.359 -7.148 -23.788 1.00 108.58 265 ASN A O 1
ATOM 1578 N N . ALA A 1 266 ? 3.125 -6.749 -25.137 1.00 112.19 266 ALA A N 1
ATOM 1579 C CA . ALA A 1 266 ? 2.331 -6.373 -26.302 1.00 112.19 266 ALA A CA 1
ATOM 1580 C C . ALA A 1 266 ? 2.499 -7.366 -27.450 1.00 112.19 266 ALA A C 1
ATOM 1581 O O . ALA A 1 266 ? 2.598 -6.978 -28.618 1.00 112.19 266 ALA A O 1
ATOM 1583 N N . GLU A 1 267 ? 2.523 -8.662 -27.139 1.00 112.57 267 GLU A N 1
ATOM 1584 C CA . GLU A 1 267 ? 2.550 -9.698 -28.163 1.00 112.57 267 GLU A CA 1
ATOM 1585 C C . GLU A 1 267 ? 1.107 -10.123 -28.456 1.00 112.57 267 GLU A C 1
ATOM 1586 O O . GLU A 1 267 ? 0.147 -9.472 -28.034 1.00 112.57 267 GLU A O 1
ATOM 1592 N N . PHE A 1 268 ? 0.935 -11.212 -29.197 1.00 111.91 268 PHE A N 1
ATOM 1593 C CA . PHE A 1 268 ? -0.369 -11.732 -29.575 1.00 111.91 268 PHE A CA 1
ATOM 1594 C C . PHE A 1 268 ? -0.676 -12.980 -28.755 1.00 111.91 268 PHE A C 1
ATOM 1595 O O . PHE A 1 268 ? 0.227 -13.636 -28.230 1.00 111.91 268 PHE A O 1
ATOM 1603 N N . THR A 1 269 ? -1.968 -13.283 -28.621 1.00 110.43 269 THR A N 1
ATOM 1604 C CA . THR A 1 269 ? -2.437 -14.434 -27.848 1.00 110.43 269 THR A CA 1
ATOM 1605 C C . THR A 1 269 ? -1.680 -15.722 -28.174 1.00 110.43 269 THR A C 1
ATOM 1606 O O . THR A 1 269 ? -1.801 -16.723 -27.469 1.00 110.43 269 THR A O 1
ATOM 1610 N N . ALA A 1 276 ? -2.702 -6.381 -21.442 1.00 100.84 276 ALA A N 1
ATOM 1611 C CA . ALA A 1 276 ? -3.652 -6.256 -20.343 1.00 100.84 276 ALA A CA 1
ATOM 1612 C C . ALA A 1 276 ? -3.377 -7.288 -19.256 1.00 100.84 276 ALA A C 1
ATOM 1613 O O . ALA A 1 276 ? -3.759 -8.448 -19.398 1.00 100.84 276 ALA A O 1
ATOM 1615 N N . PHE A 1 277 ? -2.716 -6.856 -18.178 1.00 101.31 277 PHE A N 1
ATOM 1616 C CA . PHE A 1 277 ? -2.420 -7.717 -17.028 1.00 101.31 277 PHE A CA 1
ATOM 1617 C C . PHE A 1 277 ? -1.664 -8.977 -17.451 1.00 101.31 277 PHE A C 1
ATOM 1618 O O . PHE A 1 277 ? -1.929 -10.083 -16.974 1.00 101.31 277 PHE A O 1
ATOM 1626 N N . VAL A 1 278 ? -0.699 -8.803 -18.351 1.00 103.68 278 VAL A N 1
ATOM 1627 C CA . VAL A 1 278 ? 0.032 -9.919 -18.938 1.00 103.68 278 VAL A CA 1
ATOM 1628 C C . VAL A 1 278 ? 1.517 -9.686 -18.688 1.00 103.68 278 VAL A C 1
ATOM 1629 O O . VAL A 1 278 ? 1.897 -8.673 -18.091 1.00 103.68 278 VAL A O 1
ATOM 1633 N N . LEU A 1 279 ? 2.365 -10.623 -19.100 1.00 104.15 279 LEU A N 1
ATOM 1634 C CA . LEU A 1 279 ? 3.808 -10.468 -18.950 1.00 104.15 279 LEU A CA 1
ATOM 1635 C C . LEU A 1 279 ? 4.527 -10.904 -20.218 1.00 104.15 279 LEU A C 1
ATOM 1636 O O . LEU A 1 279 ? 5.728 -11.172 -20.202 1.00 104.15 279 LEU A O 1
ATOM 1641 N N . ALA A 1 294 ? 6.446 -17.080 -27.832 1.00 112.04 294 ALA A N 1
ATOM 1642 C CA . ALA A 1 294 ? 6.003 -15.836 -27.214 1.00 112.04 294 ALA A CA 1
ATOM 1643 C C . ALA A 1 294 ? 6.275 -15.845 -25.713 1.00 112.04 294 ALA A C 1
ATOM 1644 O O . ALA A 1 294 ? 7.402 -16.084 -25.277 1.00 112.04 294 ALA A O 1
ATOM 1646 N N . ALA A 1 295 ? 5.233 -15.585 -24.925 1.00 112.24 295 ALA A N 1
ATOM 1647 C CA . ALA A 1 295 ? 5.344 -15.528 -23.472 1.00 112.24 295 ALA A CA 1
ATOM 1648 C C . ALA A 1 295 ? 4.501 -16.583 -22.775 1.00 112.24 295 ALA A C 1
ATOM 1649 O O . ALA A 1 295 ? 4.998 -17.265 -21.870 1.00 112.24 295 ALA A O 1
ATOM 1651 N N . CYS A 1 296 ? 3.234 -16.728 -23.170 1.00 113.21 296 CYS A N 1
ATOM 1652 C CA . CYS A 1 296 ? 2.307 -17.704 -22.595 1.00 113.21 296 CYS A CA 1
ATOM 1653 C C . CYS A 1 296 ? 2.168 -17.507 -21.081 1.00 113.21 296 CYS A C 1
ATOM 1654 O O . CYS A 1 296 ? 2.479 -18.388 -20.281 1.00 113.21 296 CYS A O 1
ATOM 1657 N N . VAL A 1 297 ? 1.689 -16.325 -20.694 1.00 110.27 297 VAL A N 1
ATOM 1658 C CA . VAL A 1 297 ? 1.492 -16.046 -19.274 1.00 110.27 297 VAL A CA 1
ATOM 1659 C C . VAL A 1 297 ? 0.028 -15.720 -18.990 1.00 110.27 297 VAL A C 1
ATOM 1660 O O . VAL A 1 297 ? -0.644 -16.469 -18.273 1.00 110.27 297 VAL A O 1
ATOM 1664 N N . ASP A 1 298 ? -0.467 -14.621 -19.554 1.00 108.56 298 ASP A N 1
ATOM 1665 C CA . ASP A 1 298 ? -1.883 -14.241 -19.539 1.00 108.56 298 ASP A CA 1
ATOM 1666 C C . ASP A 1 298 ? -2.558 -14.564 -18.206 1.00 108.56 298 ASP A C 1
ATOM 1667 O O . ASP A 1 298 ? -3.517 -15.332 -18.133 1.00 108.56 298 ASP A O 1
ATOM 1672 N N . TYR A 1 299 ? -2.036 -13.956 -17.135 1.00 108.70 299 TYR A N 1
ATOM 1673 C CA . TYR A 1 299 ? -2.613 -14.166 -15.810 1.00 108.70 299 TYR A CA 1
ATOM 1674 C C . TYR A 1 299 ? -4.085 -13.779 -15.740 1.00 108.70 299 TYR A C 1
ATOM 1675 O O . TYR A 1 299 ? -4.741 -14.078 -14.735 1.00 108.70 299 TYR A O 1
ATOM 1684 N N . THR A 1 300 ? -4.616 -13.132 -16.783 1.00 108.78 300 THR A N 1
ATOM 1685 C CA . THR A 1 300 ? -6.031 -12.789 -16.823 1.00 108.78 300 THR A CA 1
ATOM 1686 C C . THR A 1 300 ? -6.921 -14.021 -16.792 1.00 108.78 300 THR A C 1
ATOM 1687 O O . THR A 1 300 ? -8.121 -13.894 -16.524 1.00 108.78 300 THR A O 1
ATOM 1691 N N . ASN A 1 301 ? -6.365 -15.200 -17.082 1.00 110.68 301 ASN A N 1
ATOM 1692 C CA . ASN A 1 301 ? -7.126 -16.440 -16.979 1.00 110.68 301 ASN A CA 1
ATOM 1693 C C . ASN A 1 301 ? -7.772 -16.576 -15.603 1.00 110.68 301 ASN A C 1
ATOM 1694 O O . ASN A 1 301 ? -9.002 -16.592 -15.480 1.00 110.68 301 ASN A O 1
ATOM 1699 N N . LYS A 1 302 ? -6.954 -16.650 -14.551 1.00 108.17 302 LYS A N 1
ATOM 1700 C CA . LYS A 1 302 ? -7.461 -16.803 -13.194 1.00 108.17 302 LYS A CA 1
ATOM 1701 C C . LYS A 1 302 ? -7.585 -15.483 -12.453 1.00 108.17 302 LYS A C 1
ATOM 1702 O O . LYS A 1 302 ? -7.979 -15.486 -11.282 1.00 108.17 302 LYS A O 1
ATOM 1708 N N . LEU A 1 303 ? -7.269 -14.359 -13.106 1.00 104.29 303 LEU A N 1
ATOM 1709 C CA . LEU A 1 303 ? -7.299 -13.064 -12.434 1.00 104.29 303 LEU A CA 1
ATOM 1710 C C . LEU A 1 303 ? -8.620 -12.824 -11.722 1.00 104.29 303 LEU A C 1
ATOM 1711 O O . LEU A 1 303 ? -8.640 -12.306 -10.602 1.00 104.29 303 LEU A O 1
ATOM 1716 N N . ALA A 1 304 ? -9.731 -13.202 -12.356 1.00 101.27 304 ALA A N 1
ATOM 1717 C CA . ALA A 1 304 ? -11.085 -12.863 -11.891 1.00 101.27 304 ALA A CA 1
ATOM 1718 C C . ALA A 1 304 ? -11.140 -11.338 -11.826 1.00 101.27 304 ALA A C 1
ATOM 1719 O O . ALA A 1 304 ? -10.821 -10.680 -12.829 1.00 101.27 304 ALA A O 1
ATOM 1721 N N . ARG A 1 305 ? -11.528 -10.736 -10.704 1.00 96.72 305 ARG A N 1
ATOM 1722 C CA . ARG A 1 305 ? -11.390 -9.294 -10.565 1.00 96.72 305 ARG A CA 1
ATOM 1723 C C . ARG A 1 305 ? -9.911 -8.920 -10.522 1.00 96.72 305 ARG A C 1
ATOM 1724 O O . ARG A 1 305 ? -9.085 -9.661 -9.982 1.00 96.72 305 ARG A O 1
ATOM 1732 N N . GLY A 1 306 ? -9.581 -7.766 -11.104 1.00 99.51 306 GLY A N 1
ATOM 1733 C CA . GLY A 1 306 ? -8.209 -7.374 -11.395 1.00 99.51 306 GLY A CA 1
ATOM 1734 C C . GLY A 1 306 ? -7.155 -7.588 -10.323 1.00 99.51 306 GLY A C 1
ATOM 1735 O O . GLY A 1 306 ? -5.963 -7.682 -10.635 1.00 99.51 306 GLY A O 1
ATOM 1736 N N . THR A 1 307 ? -7.578 -7.665 -9.062 1.00 100.80 307 THR A N 1
ATOM 1737 C CA . THR A 1 307 ? -6.634 -7.739 -7.954 1.00 100.80 307 THR A CA 1
ATOM 1738 C C . THR A 1 307 ? -5.747 -8.977 -8.061 1.00 100.80 307 THR A C 1
ATOM 1739 O O . THR A 1 307 ? -6.177 -10.042 -8.515 1.00 100.80 307 THR A O 1
ATOM 1743 N N . ILE A 1 308 ? -4.480 -8.813 -7.670 1.00 101.51 308 ILE A N 1
ATOM 1744 C CA . ILE A 1 308 ? -3.574 -9.952 -7.546 1.00 101.51 308 ILE A CA 1
ATOM 1745 C C . ILE A 1 308 ? -3.807 -10.728 -6.263 1.00 101.51 308 ILE A C 1
ATOM 1746 O O . ILE A 1 308 ? -3.102 -11.714 -6.013 1.00 101.51 308 ILE A O 1
ATOM 1751 N N . ASN A 1 309 ? -4.782 -10.316 -5.443 1.00 102.28 309 ASN A N 1
ATOM 1752 C CA . ASN A 1 309 ? -5.126 -11.059 -4.235 1.00 102.28 309 ASN A CA 1
ATOM 1753 C C . ASN A 1 309 ? -5.641 -12.453 -4.562 1.00 102.28 309 ASN A C 1
ATOM 1754 O O . ASN A 1 309 ? -5.706 -13.307 -3.669 1.00 102.28 309 ASN A O 1
ATOM 1759 N N . ASP A 1 310 ? -6.012 -12.695 -5.820 1.00 103.52 310 ASP A N 1
ATOM 1760 C CA . ASP A 1 310 ? -6.445 -14.006 -6.283 1.00 103.52 310 ASP A CA 1
ATOM 1761 C C . ASP A 1 310 ? -5.291 -14.858 -6.802 1.00 103.52 310 ASP A C 1
ATOM 1762 O O . ASP A 1 310 ? -5.271 -16.070 -6.563 1.00 103.52 310 ASP A O 1
ATOM 1767 N N . ILE A 1 311 ? -4.335 -14.262 -7.509 1.00 102.72 311 ILE A N 1
ATOM 1768 C CA . ILE A 1 311 ? -3.230 -15.065 -8.048 1.00 102.72 311 ILE A CA 1
ATOM 1769 C C . ILE A 1 311 ? -2.416 -15.634 -6.890 1.00 102.72 311 ILE A C 1
ATOM 1770 O O . ILE A 1 311 ? -2.151 -14.918 -5.906 1.00 102.72 311 ILE A O 1
ATOM 1775 N N . PRO A 1 312 ? -2.056 -16.920 -6.929 1.00 103.29 312 PRO A N 1
ATOM 1776 C CA . PRO A 1 312 ? -1.631 -17.623 -5.708 1.00 103.29 312 PRO A CA 1
ATOM 1777 C C . PRO A 1 312 ? -0.411 -17.057 -4.992 1.00 103.29 312 PRO A C 1
ATOM 1778 O O . PRO A 1 312 ? -0.505 -16.684 -3.818 1.00 103.29 312 PRO A O 1
ATOM 1782 N N . TRP A 1 313 ? 0.733 -16.985 -5.680 1.00 102.00 313 TRP A N 1
ATOM 1783 C CA . TRP A 1 313 ? 1.988 -16.703 -4.988 1.00 102.00 313 TRP A CA 1
ATOM 1784 C C . TRP A 1 313 ? 1.989 -15.321 -4.344 1.00 102.00 313 TRP A C 1
ATOM 1785 O O . TRP A 1 313 ? 2.620 -15.126 -3.298 1.00 102.00 313 TRP A O 1
ATOM 1796 N N . ILE A 1 314 ? 1.292 -14.353 -4.945 1.00 100.85 314 ILE A N 1
ATOM 1797 C CA . ILE A 1 314 ? 1.153 -13.044 -4.313 1.00 100.85 314 ILE A CA 1
ATOM 1798 C C . ILE A 1 314 ? 0.370 -13.165 -3.014 1.00 100.85 314 ILE A C 1
ATOM 1799 O O . ILE A 1 314 ? 0.739 -12.574 -1.992 1.00 100.85 314 ILE A O 1
ATOM 1804 N N . GLU A 1 315 ? -0.721 -13.936 -3.033 1.00 100.33 315 GLU A N 1
ATOM 1805 C CA . GLU A 1 315 ? -1.511 -14.136 -1.822 1.00 100.33 315 GLU A CA 1
ATOM 1806 C C . GLU A 1 315 ? -0.696 -14.840 -0.744 1.00 100.33 315 GLU A C 1
ATOM 1807 O O . GLU A 1 315 ? -0.760 -14.468 0.435 1.00 100.33 315 GLU A O 1
ATOM 1813 N N . GLN A 1 316 ? 0.077 -15.862 -1.127 1.00 99.84 316 GLN A N 1
ATOM 1814 C CA . GLN A 1 316 ? 0.902 -16.564 -0.151 1.00 99.84 316 GLN A CA 1
ATOM 1815 C C . GLN A 1 316 ? 1.950 -15.635 0.448 1.00 99.84 316 GLN A C 1
ATOM 1816 O O . GLN A 1 316 ? 2.223 -15.687 1.654 1.00 99.84 316 GLN A O 1
ATOM 1822 N N . LEU A 1 317 ? 2.545 -14.774 -0.379 1.00 98.02 317 LEU A N 1
ATOM 1823 C CA . LEU A 1 317 ? 3.496 -13.794 0.136 1.00 98.02 317 LEU A CA 1
ATOM 1824 C C . LEU A 1 317 ? 2.820 -12.819 1.090 1.00 98.02 317 LEU A C 1
ATOM 1825 O O . LEU A 1 317 ? 3.380 -12.470 2.135 1.00 98.02 317 LEU A O 1
ATOM 1830 N N . ARG A 1 318 ? 1.614 -12.364 0.745 1.00 98.87 318 ARG A N 1
ATOM 1831 C CA . ARG A 1 318 ? 0.898 -11.434 1.611 1.00 98.87 318 ARG A CA 1
ATOM 1832 C C . ARG A 1 318 ? 0.525 -12.087 2.935 1.00 98.87 318 ARG A C 1
ATOM 1833 O O . ARG A 1 318 ? 0.600 -11.448 3.990 1.00 98.87 318 ARG A O 1
ATOM 1841 N N . THR A 1 319 ? 0.116 -13.357 2.903 1.00 96.54 319 THR A N 1
ATOM 1842 C CA . THR A 1 319 ? -0.214 -14.045 4.147 1.00 96.54 319 THR A CA 1
ATOM 1843 C C . THR A 1 319 ? 1.011 -14.163 5.042 1.00 96.54 319 THR A C 1
ATOM 1844 O O . THR A 1 319 ? 0.908 -14.032 6.267 1.00 96.54 319 THR A O 1
ATOM 1848 N N . ALA A 1 320 ? 2.181 -14.409 4.447 1.00 94.38 320 ALA A N 1
ATOM 1849 C CA . ALA A 1 320 ? 3.415 -14.458 5.225 1.00 94.38 320 ALA A CA 1
ATOM 1850 C C . ALA A 1 320 ? 3.716 -13.112 5.874 1.00 94.38 320 ALA A C 1
ATOM 1851 O O . ALA A 1 320 ? 4.118 -13.053 7.043 1.00 94.38 320 ALA A O 1
ATOM 1853 N N . ALA A 1 321 ? 3.520 -12.017 5.133 1.00 93.28 321 ALA A N 1
ATOM 1854 C CA . ALA A 1 321 ? 3.734 -10.688 5.698 1.00 93.28 321 ALA A CA 1
ATOM 1855 C C . ALA A 1 321 ? 2.781 -10.419 6.857 1.00 93.28 321 ALA A C 1
ATOM 1856 O O . ALA A 1 321 ? 3.163 -9.789 7.850 1.00 93.28 321 ALA A O 1
ATOM 1858 N N . ALA A 1 322 ? 1.532 -10.883 6.744 1.00 93.19 322 ALA A N 1
ATOM 1859 C CA . ALA A 1 322 ? 0.555 -10.667 7.808 1.00 93.19 322 ALA A CA 1
ATOM 1860 C C . ALA A 1 322 ? 0.988 -11.339 9.101 1.00 93.19 322 ALA A C 1
ATOM 1861 O O . ALA A 1 322 ? 0.860 -10.758 10.186 1.00 93.19 322 ALA A O 1
ATOM 1863 N N . LYS A 1 323 ? 1.490 -12.570 9.009 1.00 90.98 323 LYS A N 1
ATOM 1864 C CA . LYS A 1 323 ? 2.017 -13.232 10.195 1.00 90.98 323 LYS A CA 1
ATOM 1865 C C . LYS A 1 323 ? 3.297 -12.556 10.673 1.00 90.98 323 LYS A C 1
ATOM 1866 O O . LYS A 1 323 ? 3.528 -12.434 11.883 1.00 90.98 323 LYS A O 1
ATOM 1872 N N . LEU A 1 324 ? 4.137 -12.101 9.735 1.00 91.53 324 LEU A N 1
ATOM 1873 C CA . LEU A 1 324 ? 5.365 -11.405 10.112 1.00 91.53 324 LEU A CA 1
ATOM 1874 C C . LEU A 1 324 ? 5.077 -10.027 10.687 1.00 91.53 324 LEU A C 1
ATOM 1875 O O . LEU A 1 324 ? 5.881 -9.502 11.465 1.00 91.53 324 LEU A O 1
ATOM 1880 N N . ALA A 1 325 ? 3.951 -9.419 10.311 1.00 91.17 325 ALA A N 1
ATOM 1881 C CA . ALA A 1 325 ? 3.581 -8.140 10.904 1.00 91.17 325 ALA A CA 1
ATOM 1882 C C . ALA A 1 325 ? 3.287 -8.282 12.392 1.00 91.17 325 ALA A C 1
ATOM 1883 O O . ALA A 1 325 ? 3.483 -7.331 13.156 1.00 91.17 325 ALA A O 1
ATOM 1885 N N . GLY A 1 326 ? 2.831 -9.458 12.822 1.00 89.44 326 GLY A N 1
ATOM 1886 C CA . GLY A 1 326 ? 2.507 -9.668 14.216 1.00 89.44 326 GLY A CA 1
ATOM 1887 C C . GLY A 1 326 ? 3.690 -9.886 15.127 1.00 89.44 326 GLY A C 1
ATOM 1888 O O . GLY A 1 326 ? 3.525 -9.828 16.350 1.00 89.44 326 GLY A O 1
ATOM 1889 N N . VAL A 1 327 ? 4.876 -10.145 14.571 1.00 88.54 327 VAL A N 1
ATOM 1890 C CA . VAL A 1 327 ? 6.040 -10.368 15.424 1.00 88.54 327 VAL A CA 1
ATOM 1891 C C . VAL A 1 327 ? 6.514 -9.059 16.040 1.00 88.54 327 VAL A C 1
ATOM 1892 O O . VAL A 1 327 ? 7.003 -9.044 17.176 1.00 88.54 327 VAL A O 1
ATOM 1896 N N . ALA A 1 328 ? 6.376 -7.943 15.322 1.00 87.90 328 ALA A N 1
ATOM 1897 C CA . ALA A 1 328 ? 6.762 -6.658 15.892 1.00 87.90 328 ALA A CA 1
ATOM 1898 C C . ALA A 1 328 ? 5.793 -6.229 16.986 1.00 87.90 328 ALA A C 1
ATOM 1899 O O . ALA A 1 328 ? 6.204 -5.629 17.986 1.00 87.90 328 ALA A O 1
ATOM 1901 N N . GLY A 1 329 ? 4.502 -6.521 16.814 1.00 88.24 329 GLY A N 1
ATOM 1902 C CA . GLY A 1 329 ? 3.539 -6.203 17.857 1.00 88.24 329 GLY A CA 1
ATOM 1903 C C . GLY A 1 329 ? 3.797 -6.969 19.140 1.00 88.24 329 GLY A C 1
ATOM 1904 O O . GLY A 1 329 ? 3.721 -6.408 20.237 1.00 88.24 329 GLY A O 1
ATOM 1905 N N . THR A 1 330 ? 4.103 -8.264 19.022 1.00 87.52 330 THR A N 1
ATOM 1906 C CA . THR A 1 330 ? 4.459 -9.039 20.205 1.00 87.52 330 THR A CA 1
ATOM 1907 C C . THR A 1 330 ? 5.827 -8.634 20.736 1.00 87.52 330 THR A C 1
ATOM 1908 O O . THR A 1 330 ? 6.088 -8.775 21.935 1.00 87.52 330 THR A O 1
ATOM 1912 N N . ARG A 1 331 ? 6.705 -8.123 19.869 1.00 87.23 331 ARG A N 1
ATOM 1913 C CA . ARG A 1 331 ? 8.023 -7.680 20.317 1.00 87.23 331 ARG A CA 1
ATOM 1914 C C . ARG A 1 331 ? 7.913 -6.520 21.300 1.00 87.23 331 ARG A C 1
ATOM 1915 O O . ARG A 1 331 ? 8.565 -6.519 22.351 1.00 87.23 331 ARG A O 1
ATOM 1923 N N . ALA A 1 332 ? 7.092 -5.516 20.974 1.00 87.08 332 ALA A N 1
ATOM 1924 C CA . ALA A 1 332 ? 6.909 -4.385 21.880 1.00 87.08 332 ALA A CA 1
ATOM 1925 C C . ALA A 1 332 ? 6.268 -4.825 23.189 1.00 87.08 332 ALA A C 1
ATOM 1926 O O . ALA A 1 332 ? 6.637 -4.338 24.264 1.00 87.08 332 ALA A O 1
ATOM 1928 N N . GLN A 1 333 ? 5.288 -5.730 23.117 1.00 87.29 333 GLN A N 1
ATOM 1929 C CA . GLN A 1 333 ? 4.723 -6.299 24.336 1.00 87.29 333 GLN A CA 1
ATOM 1930 C C . GLN A 1 333 ? 5.767 -7.098 25.105 1.00 87.29 333 GLN A C 1
ATOM 1931 O O . GLN A 1 333 ? 5.816 -7.047 26.340 1.00 87.29 333 GLN A O 1
ATOM 1937 N N . LEU A 1 334 ? 6.612 -7.846 24.387 1.00 85.82 334 LEU A N 1
ATOM 1938 C CA . LEU A 1 334 ? 7.540 -8.760 25.046 1.00 85.82 334 LEU A CA 1
ATOM 1939 C C . LEU A 1 334 ? 8.652 -8.002 25.763 1.00 85.82 334 LEU A C 1
ATOM 1940 O O . LEU A 1 334 ? 9.054 -8.381 26.871 1.00 85.82 334 LEU A O 1
ATOM 1945 N N . ASP A 1 335 ? 9.162 -6.929 25.151 1.00 85.92 335 ASP A N 1
ATOM 1946 C CA . ASP A 1 335 ? 10.203 -6.139 25.801 1.00 85.92 335 ASP A CA 1
ATOM 1947 C C . ASP A 1 335 ? 9.685 -5.493 27.079 1.00 85.92 335 ASP A C 1
ATOM 1948 O O . ASP A 1 335 ? 10.363 -5.514 28.114 1.00 85.92 335 ASP A O 1
ATOM 1953 N N . GLY A 1 336 ? 8.479 -4.923 27.028 1.00 85.47 336 GLY A N 1
ATOM 1954 C CA . GLY A 1 336 ? 7.930 -4.267 28.203 1.00 85.47 336 GLY A CA 1
ATOM 1955 C C . GLY A 1 336 ? 7.663 -5.233 29.338 1.00 85.47 336 GLY A C 1
ATOM 1956 O O . GLY A 1 336 ? 7.826 -4.890 30.511 1.00 85.47 336 GLY A O 1
ATOM 1957 N N . MET A 1 337 ? 7.248 -6.456 29.006 1.00 85.48 337 MET A N 1
ATOM 1958 C CA . MET A 1 337 ? 7.015 -7.463 30.035 1.00 85.48 337 MET A CA 1
ATOM 1959 C C . MET A 1 337 ? 8.318 -7.874 30.712 1.00 85.48 337 MET A C 1
ATOM 1960 O O . MET A 1 337 ? 8.345 -8.113 31.925 1.00 85.48 337 MET A O 1
ATOM 1965 N N . ARG A 1 338 ? 9.407 -7.975 29.945 1.00 85.66 338 ARG A N 1
ATOM 1966 C CA . ARG A 1 338 ? 10.703 -8.281 30.544 1.00 85.66 338 ARG A CA 1
ATOM 1967 C C . ARG A 1 338 ? 11.157 -7.159 31.467 1.00 85.66 338 ARG A C 1
ATOM 1968 O O . ARG A 1 338 ? 11.703 -7.416 32.546 1.00 85.66 338 ARG A O 1
ATOM 1976 N N . GLN A 1 339 ? 10.945 -5.907 31.054 1.00 86.06 339 GLN A N 1
ATOM 1977 C CA . GLN A 1 339 ? 11.285 -4.775 31.910 1.00 86.06 339 GLN A CA 1
ATOM 1978 C C . GLN A 1 339 ? 10.487 -4.808 33.209 1.00 86.06 339 GLN A C 1
ATOM 1979 O O . GLN A 1 339 ? 11.025 -4.523 34.285 1.00 86.06 339 GLN A O 1
ATOM 1985 N N . GLU A 1 340 ? 9.206 -5.169 33.130 1.00 86.64 340 GLU A N 1
ATOM 1986 C CA . GLU A 1 340 ? 8.393 -5.302 34.335 1.00 86.64 340 GLU A CA 1
ATOM 1987 C C . GLU A 1 340 ? 8.982 -6.338 35.283 1.00 86.64 340 GLU A C 1
ATOM 1988 O O . GLU A 1 340 ? 8.959 -6.158 36.506 1.00 86.64 340 GLU A O 1
ATOM 1994 N N . MET A 1 341 ? 9.503 -7.439 34.737 1.00 87.27 341 MET A N 1
ATOM 1995 C CA . MET A 1 341 ? 10.168 -8.434 35.571 1.00 87.27 341 MET A CA 1
ATOM 1996 C C . MET A 1 341 ? 11.405 -7.854 36.238 1.00 87.27 341 MET A C 1
ATOM 1997 O O . MET A 1 341 ? 11.652 -8.096 37.424 1.00 87.27 341 MET A O 1
ATOM 2002 N N . ARG A 1 342 ? 12.200 -7.088 35.488 1.00 89.55 342 ARG A N 1
ATOM 2003 C CA . ARG A 1 342 ? 13.343 -6.412 36.089 1.00 89.55 342 ARG A CA 1
ATOM 2004 C C . ARG A 1 342 ? 12.898 -5.448 37.180 1.00 89.55 342 ARG A C 1
ATOM 2005 O O . ARG A 1 342 ? 13.599 -5.279 38.185 1.00 89.55 342 ARG A O 1
ATOM 2013 N N . ILE A 1 343 ? 11.738 -4.811 36.996 1.00 88.67 343 ILE A N 1
ATOM 2014 C CA . ILE A 1 343 ? 11.177 -3.946 38.028 1.00 88.67 343 ILE A CA 1
ATOM 2015 C C . ILE A 1 343 ? 10.729 -4.764 39.229 1.00 88.67 343 ILE A C 1
ATOM 2016 O O . ILE A 1 343 ? 10.941 -4.369 40.382 1.00 88.67 343 ILE A O 1
ATOM 2021 N N . ILE A 1 344 ? 10.096 -5.914 38.981 1.00 89.57 344 ILE A N 1
ATOM 2022 C CA . ILE A 1 344 ? 9.606 -6.729 40.082 1.00 89.57 344 ILE A CA 1
ATOM 2023 C C . ILE A 1 344 ? 10.749 -7.282 40.922 1.00 89.57 344 ILE A C 1
ATOM 2024 O O . ILE A 1 344 ? 10.543 -7.587 42.101 1.00 89.57 344 ILE A O 1
ATOM 2029 N N . GLU A 1 345 ? 11.946 -7.434 40.343 1.00 91.50 345 GLU A N 1
ATOM 2030 C CA . GLU A 1 345 ? 13.120 -7.789 41.136 1.00 91.50 345 GLU A CA 1
ATOM 2031 C C . GLU A 1 345 ? 13.456 -6.690 42.138 1.00 91.50 345 GLU A C 1
ATOM 2032 O O . GLU A 1 345 ? 13.584 -6.950 43.340 1.00 91.50 345 GLU A O 1
ATOM 2038 N N . ASP A 1 346 ? 13.583 -5.447 41.658 1.00 91.51 346 ASP A N 1
ATOM 2039 C CA . ASP A 1 346 ? 13.931 -4.333 42.536 1.00 91.51 346 ASP A CA 1
ATOM 2040 C C . ASP A 1 346 ? 12.843 -4.067 43.567 1.00 91.51 346 ASP A C 1
ATOM 2041 O O . ASP A 1 346 ? 13.145 -3.675 44.700 1.00 91.51 346 ASP A O 1
ATOM 2046 N N . GLN A 1 347 ? 11.578 -4.274 43.198 1.00 92.78 347 GLN A N 1
ATOM 2047 C CA . GLN A 1 347 ? 10.488 -4.076 44.146 1.00 92.78 347 GLN A CA 1
ATOM 2048 C C . GLN A 1 347 ? 10.584 -5.053 45.313 1.00 92.78 347 GLN A C 1
ATOM 2049 O O . GLN A 1 347 ? 10.251 -4.705 46.453 1.00 92.78 347 GLN A O 1
ATOM 2055 N N . ALA A 1 348 ? 11.046 -6.279 45.048 1.00 93.92 348 ALA A N 1
ATOM 2056 C CA . ALA A 1 348 ? 11.035 -7.319 46.073 1.00 93.92 348 ALA A CA 1
ATOM 2057 C C . ALA A 1 348 ? 12.065 -7.053 47.168 1.00 93.92 348 ALA A C 1
ATOM 2058 O O . ALA A 1 348 ? 11.774 -7.239 48.356 1.00 93.92 348 ALA A O 1
ATOM 2060 N N . TRP A 1 349 ? 13.277 -6.625 46.796 1.00 95.41 349 TRP A N 1
ATOM 2061 C CA . TRP A 1 349 ? 14.318 -6.402 47.796 1.00 95.41 349 TRP A CA 1
ATOM 2062 C C . TRP A 1 349 ? 13.912 -5.315 48.782 1.00 95.41 349 TRP A C 1
ATOM 2063 O O . TRP A 1 349 ? 14.161 -5.432 49.987 1.00 95.41 349 TRP A O 1
ATOM 2074 N N . GLN A 1 350 ? 13.275 -4.258 48.293 1.00 95.16 350 GLN A N 1
ATOM 2075 C CA . GLN A 1 350 ? 12.774 -3.198 49.153 1.00 95.16 350 GLN A CA 1
ATOM 2076 C C . GLN A 1 350 ? 11.508 -3.598 49.895 1.00 95.16 350 GLN A C 1
ATOM 2077 O O . GLN A 1 350 ? 10.902 -2.752 50.561 1.00 95.16 350 GLN A O 1
ATOM 2083 N N . ALA A 1 351 ? 11.091 -4.860 49.774 1.00 96.28 351 ALA A N 1
ATOM 2084 C CA . ALA A 1 351 ? 10.023 -5.421 50.585 1.00 96.28 351 ALA A CA 1
ATOM 2085 C C . ALA A 1 351 ? 10.511 -6.467 51.573 1.00 96.28 351 ALA A C 1
ATOM 2086 O O . ALA A 1 351 ? 9.802 -6.754 52.542 1.00 96.28 351 ALA A O 1
ATOM 2088 N N . PHE A 1 352 ? 11.689 -7.055 51.346 1.00 97.58 352 PHE A N 1
ATOM 2089 C CA . PHE A 1 352 ? 12.284 -7.912 52.365 1.00 97.58 352 PHE A CA 1
ATOM 2090 C C . PHE A 1 352 ? 12.649 -7.112 53.605 1.00 97.58 352 PHE A C 1
ATOM 2091 O O . PHE A 1 352 ? 12.614 -7.645 54.721 1.00 97.58 352 PHE A O 1
ATOM 2099 N N . ALA A 1 353 ? 13.003 -5.836 53.426 1.00 97.43 353 ALA A N 1
ATOM 2100 C CA . ALA A 1 353 ? 13.288 -4.972 54.563 1.00 97.43 353 ALA A CA 1
ATOM 2101 C C . ALA A 1 353 ? 12.060 -4.743 55.430 1.00 97.43 353 ALA A C 1
ATOM 2102 O O . ALA A 1 353 ? 12.202 -4.329 56.586 1.00 97.43 353 ALA A O 1
ATOM 2104 N N . LEU A 1 354 ? 10.859 -4.998 54.899 1.00 97.72 354 LEU A N 1
ATOM 2105 C CA . LEU A 1 354 ? 9.647 -4.889 55.706 1.00 97.72 354 LEU A CA 1
ATOM 2106 C C . LEU A 1 354 ? 9.698 -5.803 56.922 1.00 97.72 354 LEU A C 1
ATOM 2107 O O . LEU A 1 354 ? 9.144 -5.468 57.975 1.00 97.72 354 LEU A O 1
ATOM 2112 N N . ALA A 1 355 ? 10.354 -6.956 56.800 1.00 97.87 355 ALA A N 1
ATOM 2113 C CA . ALA A 1 355 ? 10.534 -7.874 57.912 1.00 97.87 355 ALA A CA 1
ATOM 2114 C C . ALA A 1 355 ? 11.784 -7.562 58.730 1.00 97.87 355 ALA A C 1
ATOM 2115 O O . ALA A 1 355 ? 12.259 -8.429 59.473 1.00 97.87 355 ALA A O 1
ATOM 2117 N N . THR A 1 356 ? 12.316 -6.346 58.609 1.00 97.71 356 THR A N 1
ATOM 2118 C CA . THR A 1 356 ? 13.475 -5.884 59.374 1.00 97.71 356 THR A CA 1
ATOM 2119 C C . THR A 1 356 ? 14.630 -6.882 59.363 1.00 97.71 356 THR A C 1
ATOM 2120 O O . THR A 1 356 ? 15.437 -6.900 58.435 1.00 97.71 356 THR A O 1
ATOM 2124 N N . TYR B 1 22 ? -7.143 -1.590 -24.088 1.00 83.81 22 TYR C N 1
ATOM 2125 C CA . TYR B 1 22 ? -5.950 -2.400 -23.873 1.00 83.81 22 TYR C CA 1
ATOM 2126 C C . TYR B 1 22 ? -4.701 -1.543 -23.712 1.00 83.81 22 TYR C C 1
ATOM 2127 O O . TYR B 1 22 ? -3.608 -2.074 -23.520 1.00 83.81 22 TYR C O 1
ATOM 2136 N N . GLU B 1 23 ? -4.851 -0.220 -23.791 1.00 80.92 23 GLU C N 1
ATOM 2137 C CA . GLU B 1 23 ? -3.680 0.640 -23.937 1.00 80.92 23 GLU C CA 1
ATOM 2138 C C . GLU B 1 23 ? -3.145 1.142 -22.595 1.00 80.92 23 GLU C C 1
ATOM 2139 O O . GLU B 1 23 ? -2.012 0.827 -22.215 1.00 80.92 23 GLU C O 1
ATOM 2145 N N . ASN B 1 24 ? -3.944 1.919 -21.871 1.00 76.26 24 ASN C N 1
ATOM 2146 C CA . ASN B 1 24 ? -3.510 2.521 -20.610 1.00 76.26 24 ASN C CA 1
ATOM 2147 C C . ASN B 1 24 ? -4.035 1.719 -19.420 1.00 76.26 24 ASN C C 1
ATOM 2148 O O . ASN B 1 24 ? -4.821 2.197 -18.603 1.00 76.26 24 ASN C O 1
ATOM 2153 N N . ALA B 1 25 ? -3.587 0.470 -19.335 1.00 77.12 25 ALA C N 1
ATOM 2154 C CA . ALA B 1 25 ? -4.042 -0.414 -18.271 1.00 77.12 25 ALA C CA 1
ATOM 2155 C C . ALA B 1 25 ? -3.172 -0.298 -17.026 1.00 77.12 25 ALA C C 1
ATOM 2156 O O . ALA B 1 25 ? -3.688 -0.180 -15.911 1.00 77.12 25 ALA C O 1
ATOM 2158 N N . LYS B 1 26 ? -1.850 -0.332 -17.204 1.00 79.43 26 LYS C N 1
ATOM 2159 C CA . LYS B 1 26 ? -0.947 -0.242 -16.061 1.00 79.43 26 LYS C CA 1
ATOM 2160 C C . LYS B 1 26 ? -1.084 1.099 -15.355 1.00 79.43 26 LYS C C 1
ATOM 2161 O O . LYS B 1 26 ? -1.012 1.172 -14.124 1.00 79.43 26 LYS C O 1
ATOM 2167 N N . GLN B 1 27 ? -1.275 2.172 -16.118 1.00 73.40 27 GLN C N 1
ATOM 2168 C CA . GLN B 1 27 ? -1.399 3.492 -15.515 1.00 73.40 27 GLN C CA 1
ATOM 2169 C C . GLN B 1 27 ? -2.621 3.570 -14.608 1.00 73.40 27 GLN C C 1
ATOM 2170 O O . GLN B 1 27 ? -2.560 4.156 -13.520 1.00 73.40 27 GLN C O 1
ATOM 2176 N N . TYR B 1 28 ? -3.740 2.984 -15.039 1.00 75.46 28 TYR C N 1
ATOM 2177 C CA . TYR B 1 28 ? -4.920 2.921 -14.182 1.00 75.46 28 TYR C CA 1
ATOM 2178 C C . TYR B 1 28 ? -4.643 2.102 -12.929 1.00 75.46 28 TYR C C 1
ATOM 2179 O O . TYR B 1 28 ? -5.077 2.469 -11.830 1.00 75.46 28 TYR C O 1
ATOM 2188 N N . GLU B 1 29 ? -3.918 0.988 -13.076 1.00 77.72 29 GLU C N 1
ATOM 2189 C CA . GLU B 1 29 ? -3.614 0.142 -11.925 1.00 77.72 29 GLU C CA 1
ATOM 2190 C C . GLU B 1 29 ? -2.834 0.914 -10.871 1.00 77.72 29 GLU C C 1
ATOM 2191 O O . GLU B 1 29 ? -3.041 0.722 -9.666 1.00 77.72 29 GLU C O 1
ATOM 2197 N N . ALA B 1 30 ? -1.933 1.794 -11.304 1.00 72.79 30 ALA C N 1
ATOM 2198 C CA . ALA B 1 30 ? -1.210 2.633 -10.359 1.00 72.79 30 ALA C CA 1
ATOM 2199 C C . ALA B 1 30 ? -2.148 3.612 -9.669 1.00 72.79 30 ALA C C 1
ATOM 2200 O O . ALA B 1 30 ? -2.161 3.710 -8.435 1.00 72.79 30 ALA C O 1
ATOM 2202 N N . LEU B 1 31 ? -2.953 4.341 -10.453 1.00 71.67 31 LEU C N 1
ATOM 2203 C CA . LEU B 1 31 ? -3.865 5.322 -9.873 1.00 71.67 31 LEU C CA 1
ATOM 2204 C C . LEU B 1 31 ? -4.922 4.652 -9.006 1.00 71.67 31 LEU C C 1
ATOM 2205 O O . LEU B 1 31 ? -5.278 5.172 -7.942 1.00 71.67 31 LEU C O 1
ATOM 2210 N N . CYS B 1 32 ? -5.442 3.502 -9.448 1.00 74.78 32 CYS C N 1
ATOM 2211 C CA . CYS B 1 32 ? -6.415 2.782 -8.636 1.00 74.78 32 CYS C CA 1
ATOM 2212 C C . CYS B 1 32 ? -5.799 2.301 -7.328 1.00 74.78 32 CYS C C 1
ATOM 2213 O O . CYS B 1 32 ? -6.486 2.241 -6.301 1.00 74.78 32 CYS C O 1
ATOM 2216 N N . GLY B 1 33 ? -4.508 1.964 -7.343 1.00 74.44 33 GLY C N 1
ATOM 2217 C CA . GLY B 1 33 ? -3.835 1.620 -6.102 1.00 74.44 33 GLY C CA 1
ATOM 2218 C C . GLY B 1 33 ? -3.798 2.775 -5.119 1.00 74.44 33 GLY C C 1
ATOM 2219 O O . GLY B 1 33 ? -4.048 2.595 -3.924 1.00 74.44 33 GLY C O 1
ATOM 2220 N N . ALA B 1 34 ? -3.487 3.978 -5.609 1.00 72.75 34 ALA C N 1
ATOM 2221 C CA . ALA B 1 34 ? -3.495 5.156 -4.748 1.00 72.75 34 ALA C CA 1
ATOM 2222 C C . ALA B 1 34 ? -4.898 5.445 -4.231 1.00 72.75 34 ALA C C 1
ATOM 2223 O O . ALA B 1 34 ? -5.093 5.705 -3.038 1.00 72.75 34 ALA C O 1
ATOM 2225 N N . TYR B 1 35 ? -5.891 5.394 -5.122 1.00 74.62 35 TYR C N 1
ATOM 2226 C CA . TYR B 1 35 ? -7.279 5.612 -4.723 1.00 74.62 35 TYR C CA 1
ATOM 2227 C C . TYR B 1 35 ? -7.700 4.631 -3.631 1.00 74.62 35 TYR C C 1
ATOM 2228 O O . TYR B 1 35 ? -8.487 4.981 -2.744 1.00 74.62 35 TYR C O 1
ATOM 2237 N N . ALA B 1 36 ? -7.174 3.403 -3.673 1.00 74.13 36 ALA C N 1
ATOM 2238 C CA . ALA B 1 36 ? -7.580 2.390 -2.705 1.00 74.13 36 ALA C CA 1
ATOM 2239 C C . ALA B 1 36 ? -7.233 2.816 -1.283 1.00 74.13 36 ALA C C 1
ATOM 2240 O O . ALA B 1 36 ? -8.063 2.720 -0.371 1.00 74.13 36 ALA C O 1
ATOM 2242 N N . ILE B 1 37 ? -6.010 3.310 -1.079 1.00 74.05 37 ILE C N 1
ATOM 2243 C CA . ILE B 1 37 ? -5.602 3.761 0.248 1.00 74.05 37 ILE C CA 1
ATOM 2244 C C . ILE B 1 37 ? -6.464 4.931 0.704 1.00 74.05 37 ILE C C 1
ATOM 2245 O O . ILE B 1 37 ? -6.868 5.008 1.870 1.00 74.05 37 ILE C O 1
ATOM 2250 N N . THR B 1 38 ? -6.763 5.861 -0.206 1.00 75.02 38 THR C N 1
ATOM 2251 C CA . THR B 1 38 ? -7.633 6.976 0.153 1.00 75.02 38 THR C CA 1
ATOM 2252 C C . THR B 1 38 ? -9.047 6.508 0.474 1.00 75.02 38 THR C C 1
ATOM 2253 O O . THR B 1 38 ? -9.735 7.140 1.284 1.00 75.02 38 THR C O 1
ATOM 2257 N N . LYS B 1 39 ? -9.501 5.420 -0.156 1.00 75.85 39 LYS C N 1
ATOM 2258 C CA . LYS B 1 39 ? -10.776 4.807 0.194 1.00 75.85 39 LYS C CA 1
ATOM 2259 C C . LYS B 1 39 ? -10.697 3.997 1.482 1.00 75.85 39 LYS C C 1
ATOM 2260 O O . LYS B 1 39 ? -11.740 3.652 2.047 1.00 75.85 39 LYS C O 1
ATOM 2266 N N . GLN B 1 40 ? -9.494 3.688 1.952 1.00 75.76 40 GLN C N 1
ATOM 2267 C CA . GLN B 1 40 ? -9.326 3.006 3.223 1.00 75.76 40 GLN C CA 1
ATOM 2268 C C . GLN B 1 40 ? -9.545 3.982 4.371 1.00 75.76 40 GLN C C 1
ATOM 2269 O O . GLN B 1 40 ? -9.314 5.189 4.247 1.00 75.76 40 GLN C O 1
ATOM 2275 N N . ALA B 1 41 ? -10.003 3.448 5.498 1.00 77.27 41 ALA C N 1
ATOM 2276 C CA . ALA B 1 41 ? -10.342 4.249 6.662 1.00 77.27 41 ALA C CA 1
ATOM 2277 C C . ALA B 1 41 ? -9.321 4.036 7.766 1.00 77.27 41 ALA C C 1
ATOM 2278 O O . ALA B 1 41 ? -8.857 2.917 7.996 1.00 77.27 41 ALA C O 1
ATOM 2280 N N . ILE B 1 42 ? -8.983 5.122 8.453 1.00 77.39 42 ILE C N 1
ATOM 2281 C CA . ILE B 1 42 ? -8.117 5.039 9.618 1.00 77.39 42 ILE C CA 1
ATOM 2282 C C . ILE B 1 42 ? -8.943 5.195 10.888 1.00 77.39 42 ILE C C 1
ATOM 2283 O O . ILE B 1 42 ? -9.192 6.318 11.354 1.00 77.39 42 ILE C O 1
ATOM 2288 N N . SER B 1 43 ? -9.373 4.072 11.465 1.00 76.96 43 SER C N 1
ATOM 2289 C CA . SER B 1 43 ? -10.101 4.119 12.723 1.00 76.96 43 SER C CA 1
ATOM 2290 C C . SER B 1 43 ? -9.162 4.557 13.839 1.00 76.96 43 SER C C 1
ATOM 2291 O O . SER B 1 43 ? -8.018 4.103 13.924 1.00 76.96 43 SER C O 1
ATOM 2294 N N . ASP B 1 44 ? -9.649 5.465 14.688 1.00 76.21 44 ASP C N 1
ATOM 2295 C CA . ASP B 1 44 ? -8.805 6.007 15.747 1.00 76.21 44 ASP C CA 1
ATOM 2296 C C . ASP B 1 44 ? -8.378 4.927 16.732 1.00 76.21 44 ASP C C 1
ATOM 2297 O O . ASP B 1 44 ? -7.209 4.871 17.130 1.00 76.21 44 ASP C O 1
ATOM 2302 N N . ALA B 1 45 ? -9.301 4.044 17.116 1.00 76.58 45 ALA C N 1
ATOM 2303 C CA . ALA B 1 45 ? -8.994 3.041 18.130 1.00 76.58 45 ALA C CA 1
ATOM 2304 C C . ALA B 1 45 ? -7.977 2.008 17.664 1.00 76.58 45 ALA C C 1
ATOM 2305 O O . ALA B 1 45 ? -7.492 1.234 18.497 1.00 76.58 45 ALA C O 1
ATOM 2307 N N . GLU B 1 46 ? -7.650 1.963 16.370 1.00 78.32 46 GLU C N 1
ATOM 2308 C CA . GLU B 1 46 ? -6.582 1.078 15.915 1.00 78.32 46 GLU C CA 1
ATOM 2309 C C . GLU B 1 46 ? -5.226 1.492 16.470 1.00 78.32 46 GLU C C 1
ATOM 2310 O O . GLU B 1 46 ? -4.282 0.695 16.429 1.00 78.32 46 GLU C O 1
ATOM 2316 N N . TYR B 1 47 ? -5.112 2.710 16.985 1.00 78.73 47 TYR C N 1
ATOM 2317 C CA . TYR B 1 47 ? -3.879 3.224 17.566 1.00 78.73 47 TYR C CA 1
ATOM 2318 C C . TYR B 1 47 ? -4.006 3.538 19.046 1.00 78.73 47 TYR C C 1
ATOM 2319 O O . TYR B 1 47 ? -3.083 3.253 19.811 1.00 78.73 47 TYR C O 1
ATOM 2328 N N . ILE B 1 48 ? -5.127 4.124 19.470 1.00 78.55 48 ILE C N 1
ATOM 2329 C CA . ILE B 1 48 ? -5.322 4.425 20.884 1.00 78.55 48 ILE C CA 1
ATOM 2330 C C . ILE B 1 48 ? -5.398 3.139 21.697 1.00 78.55 48 ILE C C 1
ATOM 2331 O O . ILE B 1 48 ? -4.767 3.015 22.752 1.00 78.55 48 ILE C O 1
ATOM 2336 N N . GLY B 1 49 ? -6.161 2.163 21.217 1.00 78.99 49 GLY C N 1
ATOM 2337 C CA . GLY B 1 49 ? -6.254 0.890 21.901 1.00 78.99 49 GLY C CA 1
ATOM 2338 C C . GLY B 1 49 ? -7.144 0.945 23.131 1.00 78.99 49 GLY C C 1
ATOM 2339 O O . GLY B 1 49 ? -8.025 1.800 23.271 1.00 78.99 49 GLY C O 1
ATOM 2340 N N . ASP B 1 50 ? -6.903 -0.003 24.035 1.00 80.13 50 ASP C N 1
ATOM 2341 C CA . ASP B 1 50 ? -7.699 -0.117 25.249 1.00 80.13 50 ASP C CA 1
ATOM 2342 C C . ASP B 1 50 ? -7.421 1.043 26.198 1.00 80.13 50 ASP C C 1
ATOM 2343 O O . ASP B 1 50 ? -6.268 1.415 26.436 1.00 80.13 50 ASP C O 1
ATOM 2348 N N . THR B 1 51 ? -8.489 1.608 26.755 1.00 81.96 51 THR C N 1
ATOM 2349 C CA . THR B 1 51 ? -8.375 2.763 27.633 1.00 81.96 51 THR C CA 1
ATOM 2350 C C . THR B 1 51 ? -8.915 2.492 29.031 1.00 81.96 51 THR C C 1
ATOM 2351 O O . THR B 1 51 ? -9.112 3.441 29.800 1.00 81.96 51 THR C O 1
ATOM 2355 N N . THR B 1 52 ? -9.167 1.229 29.382 1.00 81.84 52 THR C N 1
ATOM 2356 C CA . THR B 1 52 ? -9.689 0.923 30.707 1.00 81.84 52 THR C CA 1
ATOM 2357 C C . THR B 1 52 ? -8.621 1.005 31.789 1.00 81.84 52 THR C C 1
ATOM 2358 O O . THR B 1 52 ? -8.966 1.163 32.965 1.00 81.84 52 THR C O 1
ATOM 2362 N N . GLY B 1 53 ? -7.344 0.918 31.420 1.00 83.46 53 GLY C N 1
ATOM 2363 C CA . GLY B 1 53 ? -6.259 1.035 32.375 1.00 83.46 53 GLY C CA 1
ATOM 2364 C C . GLY B 1 53 ? -5.522 2.355 32.268 1.00 83.46 53 GLY C C 1
ATOM 2365 O O . GLY B 1 53 ? -4.626 2.646 33.065 1.00 83.46 53 GLY C O 1
ATOM 2366 N N . ASP B 1 54 ? -5.893 3.156 31.269 1.00 84.30 54 ASP C N 1
ATOM 2367 C CA . ASP B 1 54 ? -5.282 4.472 31.095 1.00 84.30 54 ASP C CA 1
ATOM 2368 C C . ASP B 1 54 ? -5.509 5.403 32.281 1.00 84.30 54 ASP C C 1
ATOM 2369 O O . ASP B 1 54 ? -4.535 6.026 32.739 1.00 84.30 54 ASP C O 1
ATOM 2374 N N . PRO B 1 55 ? -6.734 5.557 32.832 1.00 86.39 55 PRO C N 1
ATOM 2375 C CA . PRO B 1 55 ? -6.918 6.525 33.923 1.00 86.39 55 PRO C CA 1
ATOM 2376 C C . PRO B 1 55 ? -6.186 6.135 35.196 1.00 86.39 55 PRO C C 1
ATOM 2377 O O . PRO B 1 55 ? -5.497 5.110 35.240 1.00 86.39 55 PRO C O 1
ATOM 2381 N N . ARG B 1 56 ? -6.327 6.957 36.232 1.00 92.78 56 ARG C N 1
ATOM 2382 C CA . ARG B 1 56 ? -5.749 6.636 37.528 1.00 92.78 56 ARG C CA 1
ATOM 2383 C C . ARG B 1 56 ? -6.391 5.363 38.068 1.00 92.78 56 ARG C C 1
ATOM 2384 O O . ARG B 1 56 ? -7.625 5.280 38.137 1.00 92.78 56 ARG C O 1
ATOM 2392 N N . PRO B 1 57 ? -5.604 4.358 38.449 1.00 92.94 57 PRO C N 1
ATOM 2393 C CA . PRO B 1 57 ? -6.194 3.097 38.911 1.00 92.94 57 PRO C CA 1
ATOM 2394 C C . PRO B 1 57 ? -7.053 3.325 40.142 1.00 92.94 57 PRO C C 1
ATOM 2395 O O . PRO B 1 57 ? -6.664 4.039 41.065 1.00 92.94 57 PRO C O 1
ATOM 2399 N N . LYS B 1 58 ? -8.232 2.703 40.156 1.00 93.94 58 LYS C N 1
ATOM 2400 C CA . LYS B 1 58 ? -9.113 2.857 41.305 1.00 93.94 58 LYS C CA 1
ATOM 2401 C C . LYS B 1 58 ? -8.523 2.243 42.567 1.00 93.94 58 LYS C C 1
ATOM 2402 O O . LYS B 1 58 ? -8.889 2.660 43.670 1.00 93.94 58 LYS C O 1
ATOM 2408 N N . GLU B 1 59 ? -7.619 1.268 42.433 1.00 95.68 59 GLU C N 1
ATOM 2409 C CA . GLU B 1 59 ? -6.990 0.672 43.607 1.00 95.68 59 GLU C CA 1
ATOM 2410 C C . GLU B 1 59 ? -6.128 1.682 44.353 1.00 95.68 59 GLU C C 1
ATOM 2411 O O . GLU B 1 59 ? -6.166 1.743 45.588 1.00 95.68 59 GLU C O 1
ATOM 2417 N N . VAL B 1 60 ? -5.339 2.483 43.628 1.00 95.57 60 VAL C N 1
ATOM 2418 C CA . VAL B 1 60 ? -4.509 3.472 44.309 1.00 95.57 60 VAL C CA 1
ATOM 2419 C C . VAL B 1 60 ? -5.375 4.556 44.937 1.00 95.57 60 VAL C C 1
ATOM 2420 O O . VAL B 1 60 ? -5.051 5.070 46.016 1.00 95.57 60 VAL C O 1
ATOM 2424 N N . GLU B 1 61 ? -6.485 4.922 44.292 1.00 98.19 61 GLU C N 1
ATOM 2425 C CA . GLU B 1 61 ? -7.423 5.848 44.914 1.00 98.19 61 GLU C CA 1
ATOM 2426 C C . GLU B 1 61 ? -8.039 5.232 46.163 1.00 98.19 61 GLU C C 1
ATOM 2427 O O . GLU B 1 61 ? -8.033 5.843 47.237 1.00 98.19 61 GLU C O 1
ATOM 2433 N N . ASP B 1 62 ? -8.553 4.005 46.042 1.00 101.01 62 ASP C N 1
ATOM 2434 C CA . ASP B 1 62 ? -9.192 3.348 47.178 1.00 101.01 62 ASP C CA 1
ATOM 2435 C C . ASP B 1 62 ? -8.227 3.201 48.348 1.00 101.01 62 ASP C C 1
ATOM 2436 O O . ASP B 1 62 ? -8.621 3.341 49.512 1.00 101.01 62 ASP C O 1
ATOM 2441 N N . LEU B 1 63 ? -6.956 2.919 48.059 1.00 99.85 63 LEU C N 1
ATOM 2442 C CA . LEU B 1 63 ? -5.966 2.842 49.124 1.00 99.85 63 LEU C CA 1
ATOM 2443 C C . LEU B 1 63 ? -5.728 4.205 49.763 1.00 99.85 63 LEU C C 1
ATOM 2444 O O . LEU B 1 63 ? -5.389 4.281 50.950 1.00 99.85 63 LEU C O 1
ATOM 2449 N N . TYR B 1 64 ? -5.910 5.287 49.003 1.00 100.26 64 TYR C N 1
ATOM 2450 C CA . TYR B 1 64 ? -5.650 6.619 49.540 1.00 100.26 64 TYR C CA 1
ATOM 2451 C C . TYR B 1 64 ? -6.695 7.023 50.575 1.00 100.26 64 TYR C C 1
ATOM 2452 O O . TYR B 1 64 ? -6.373 7.718 51.547 1.00 100.26 64 TYR C O 1
ATOM 2461 N N . ILE B 1 65 ? -7.954 6.617 50.379 1.00 103.79 65 ILE C N 1
ATOM 2462 C CA . ILE B 1 65 ? -8.983 6.903 51.377 1.00 103.79 65 ILE C CA 1
ATOM 2463 C C . ILE B 1 65 ? -8.669 6.178 52.680 1.00 103.79 65 ILE C C 1
ATOM 2464 O O . ILE B 1 65 ? -8.921 6.696 53.776 1.00 103.79 65 ILE C O 1
ATOM 2469 N N . MET B 1 66 ? -8.100 4.972 52.581 1.00 105.23 66 MET C N 1
ATOM 2470 C CA . MET B 1 66 ? -7.784 4.189 53.770 1.00 105.23 66 MET C CA 1
ATOM 2471 C C . MET B 1 66 ? -6.852 4.952 54.706 1.00 105.23 66 MET C C 1
ATOM 2472 O O . MET B 1 66 ? -7.209 5.255 55.850 1.00 105.23 66 MET C O 1
ATOM 2477 N N . THR B 1 67 ? -5.652 5.286 54.229 1.00 104.39 67 THR C N 1
ATOM 2478 C CA . THR B 1 67 ? -4.655 5.970 55.054 1.00 104.39 67 THR C CA 1
ATOM 2479 C C . THR B 1 67 ? -5.022 7.452 55.171 1.00 104.39 67 THR C C 1
ATOM 2480 O O . THR B 1 67 ? -4.348 8.345 54.654 1.00 104.39 67 THR C O 1
ATOM 2484 N N . LEU B 1 68 ? -6.135 7.704 55.865 1.00 109.78 68 LEU C N 1
ATOM 2485 C CA . LEU B 1 68 ? -6.590 9.071 56.098 1.00 109.78 68 LEU C CA 1
ATOM 2486 C C . LEU B 1 68 ? -7.079 9.339 57.515 1.00 109.78 68 LEU C C 1
ATOM 2487 O O . LEU B 1 68 ? -7.262 10.512 57.858 1.00 109.78 68 LEU C O 1
ATOM 2492 N N . SER B 1 69 ? -7.301 8.311 58.341 1.00 112.94 69 SER C N 1
ATOM 2493 C CA . SER B 1 69 ? -7.804 8.446 59.709 1.00 112.94 69 SER C CA 1
ATOM 2494 C C . SER B 1 69 ? -9.212 9.034 59.738 1.00 112.94 69 SER C C 1
ATOM 2495 O O . SER B 1 69 ? -9.821 9.264 58.687 1.00 112.94 69 SER C O 1
ATOM 2498 N N . ASP B 1 70 ? -9.740 9.268 60.945 1.00 115.57 70 ASP C N 1
ATOM 2499 C CA . ASP B 1 70 ? -11.110 9.758 61.083 1.00 115.57 70 ASP C CA 1
ATOM 2500 C C . ASP B 1 70 ? -11.267 11.149 60.479 1.00 115.57 70 ASP C C 1
ATOM 2501 O O . ASP B 1 70 ? -12.239 11.423 59.763 1.00 115.57 70 ASP C O 1
ATOM 2506 N N . GLU B 1 71 ? -10.327 12.046 60.766 1.00 115.06 71 GLU C N 1
ATOM 2507 C CA . GLU B 1 71 ? -10.342 13.363 60.149 1.00 115.06 71 GLU C CA 1
ATOM 2508 C C . GLU B 1 71 ? -9.962 13.261 58.678 1.00 115.06 71 GLU C C 1
ATOM 2509 O O . GLU B 1 71 ? -9.269 12.331 58.256 1.00 115.06 71 GLU C O 1
ATOM 2515 N N . ASP B 1 72 ? -10.451 14.218 57.890 1.00 115.90 72 ASP C N 1
ATOM 2516 C CA . ASP B 1 72 ? -10.320 14.281 56.437 1.00 115.90 72 ASP C CA 1
ATOM 2517 C C . ASP B 1 72 ? -11.098 13.169 55.745 1.00 115.90 72 ASP C C 1
ATOM 2518 O O . ASP B 1 72 ? -11.136 13.136 54.510 1.00 115.90 72 ASP C O 1
ATOM 2523 N N . TYR B 1 73 ? -11.726 12.266 56.494 1.00 115.31 73 TYR C N 1
ATOM 2524 C CA . TYR B 1 73 ? -12.539 11.180 55.954 1.00 115.31 73 TYR C CA 1
ATOM 2525 C C . TYR B 1 73 ? -13.995 11.518 56.269 1.00 115.31 73 TYR C C 1
ATOM 2526 O O . TYR B 1 73 ? -14.535 11.127 57.306 1.00 115.31 73 TYR C O 1
ATOM 2535 N N . ASN B 1 74 ? -14.622 12.261 55.362 1.00 116.71 74 ASN C N 1
ATOM 2536 C CA . ASN B 1 74 ? -16.001 12.700 55.523 1.00 116.71 74 ASN C CA 1
ATOM 2537 C C . ASN B 1 74 ? -16.441 13.382 54.239 1.00 116.71 74 ASN C C 1
ATOM 2538 O O . ASN B 1 74 ? -15.617 13.882 53.464 1.00 116.71 74 ASN C O 1
ATOM 2543 N N . ASN B 1 75 ? -17.758 13.389 54.020 1.00 116.76 75 ASN C N 1
ATOM 2544 C CA . ASN B 1 75 ? -18.300 14.078 52.857 1.00 116.76 75 ASN C CA 1
ATOM 2545 C C . ASN B 1 75 ? -18.087 15.582 52.950 1.00 116.76 75 ASN C C 1
ATOM 2546 O O . ASN B 1 75 ? -17.910 16.243 51.921 1.00 116.76 75 ASN C O 1
ATOM 2551 N N . LYS B 1 76 ? -18.064 16.134 54.166 1.00 116.46 76 LYS C N 1
ATOM 2552 C CA . LYS B 1 76 ? -17.947 17.573 54.381 1.00 116.46 76 LYS C CA 1
ATOM 2553 C C . LYS B 1 76 ? -16.520 18.090 54.211 1.00 116.46 76 LYS C C 1
ATOM 2554 O O . LYS B 1 76 ? -16.214 19.201 54.666 1.00 116.46 76 LYS C O 1
ATOM 2560 N N . THR B 1 77 ? -15.643 17.312 53.574 1.00 116.11 77 THR C N 1
ATOM 2561 C CA . THR B 1 77 ? -14.302 17.751 53.210 1.00 116.11 77 THR C CA 1
ATOM 2562 C C . THR B 1 77 ? -14.298 18.534 51.897 1.00 116.11 77 THR C C 1
ATOM 2563 O O . THR B 1 77 ? -13.260 18.621 51.232 1.00 116.11 77 THR C O 1
ATOM 2567 N N . LEU B 1 78 ? -15.457 19.092 51.530 1.00 115.49 78 LEU C N 1
ATOM 2568 C CA . LEU B 1 78 ? -15.723 19.724 50.240 1.00 115.49 78 LEU C CA 1
ATOM 2569 C C . LEU B 1 78 ? -14.573 20.587 49.739 1.00 115.49 78 LEU C C 1
ATOM 2570 O O . LEU B 1 78 ? -14.339 20.667 48.528 1.00 115.49 78 LEU C O 1
ATOM 2575 N N . THR B 1 79 ? -13.857 21.243 50.656 1.00 115.60 79 THR C N 1
ATOM 2576 C CA . THR B 1 79 ? -12.711 22.052 50.255 1.00 115.60 79 THR C CA 1
ATOM 2577 C C . THR B 1 79 ? -11.659 21.204 49.548 1.00 115.60 79 THR C C 1
ATOM 2578 O O . THR B 1 79 ? -11.054 21.646 48.563 1.00 115.60 79 THR C O 1
ATOM 2582 N N . GLY B 1 80 ? -11.417 19.989 50.040 1.00 115.45 80 GLY C N 1
ATOM 2583 C CA . GLY B 1 80 ? -10.586 19.042 49.323 1.00 115.45 80 GLY C CA 1
ATOM 2584 C C . GLY B 1 80 ? -11.247 17.692 49.125 1.00 115.45 80 GLY C C 1
ATOM 2585 O O . GLY B 1 80 ? -11.440 16.940 50.086 1.00 115.45 80 GLY C O 1
ATOM 2586 N N . VAL B 1 81 ? -11.583 17.365 47.877 1.00 115.55 81 VAL C N 1
ATOM 2587 C CA . VAL B 1 81 ? -12.170 16.078 47.511 1.00 115.55 81 VAL C CA 1
ATOM 2588 C C . VAL B 1 81 ? -11.493 15.598 46.234 1.00 115.55 81 VAL C C 1
ATOM 2589 O O . VAL B 1 81 ? -11.236 16.390 45.320 1.00 115.55 81 VAL C O 1
ATOM 2593 N N . THR B 1 82 ? -11.195 14.299 46.170 1.00 113.66 82 THR C N 1
ATOM 2594 C CA . THR B 1 82 ? -10.415 13.780 45.045 1.00 113.66 82 THR C CA 1
ATOM 2595 C C . THR B 1 82 ? -11.295 13.535 43.821 1.00 113.66 82 THR C C 1
ATOM 2596 O O . THR B 1 82 ? -11.175 14.226 42.805 1.00 113.66 82 THR C O 1
ATOM 2600 N N . GLU B 1 83 ? -12.195 12.558 43.912 1.00 112.38 83 GLU C N 1
ATOM 2601 C CA . GLU B 1 83 ? -13.214 12.312 42.899 1.00 112.38 83 GLU C CA 1
ATOM 2602 C C . GLU B 1 83 ? -14.530 11.962 43.573 1.00 112.38 83 GLU C C 1
ATOM 2603 O O . GLU B 1 83 ? -15.302 11.131 43.084 1.00 112.38 83 GLU C O 1
ATOM 2609 N N . GLU B 1 84 ? -14.805 12.603 44.707 1.00 115.58 84 GLU C N 1
ATOM 2610 C CA . GLU B 1 84 ? -15.963 12.294 45.531 1.00 115.58 84 GLU C CA 1
ATOM 2611 C C . GLU B 1 84 ? -17.242 12.965 45.030 1.00 115.58 84 GLU C C 1
ATOM 2612 O O . GLU B 1 84 ? -18.186 13.154 45.807 1.00 115.58 84 GLU C O 1
ATOM 2618 N N . GLY B 1 85 ? -17.282 13.344 43.749 1.00 116.89 85 GLY C N 1
ATOM 2619 C CA . GLY B 1 85 ? -18.491 13.892 43.169 1.00 116.89 85 GLY C CA 1
ATOM 2620 C C . GLY B 1 85 ? -19.628 12.900 43.114 1.00 116.89 85 GLY C C 1
ATOM 2621 O O . GLY B 1 85 ? -20.777 13.288 42.890 1.00 116.89 85 GLY C O 1
ATOM 2622 N N . GLY B 1 86 ? -19.333 11.617 43.317 1.00 116.45 86 GLY C N 1
ATOM 2623 C CA . GLY B 1 86 ? -20.373 10.625 43.457 1.00 116.45 86 GLY C CA 1
ATOM 2624 C C . GLY B 1 86 ? -20.950 10.629 44.857 1.00 116.45 86 GLY C C 1
ATOM 2625 O O . GLY B 1 86 ? -21.433 9.599 45.337 1.00 116.45 86 GLY C O 1
ATOM 2626 N N . LEU B 1 87 ? -20.899 11.797 45.510 1.00 118.12 87 LEU C N 1
ATOM 2627 C CA . LEU B 1 87 ? -21.397 11.998 46.873 1.00 118.12 87 LEU C CA 1
ATOM 2628 C C . LEU B 1 87 ? -20.751 11.024 47.857 1.00 118.12 87 LEU C C 1
ATOM 2629 O O . LEU B 1 87 ? -21.423 10.445 48.715 1.00 118.12 87 LEU C O 1
ATOM 2634 N N . GLU B 1 88 ? -19.430 10.856 47.739 1.00 117.20 88 GLU C N 1
ATOM 2635 C CA . GLU B 1 88 ? -18.661 9.954 48.591 1.00 117.20 88 GLU C CA 1
ATOM 2636 C C . GLU B 1 88 ? -19.235 8.544 48.549 1.00 117.20 88 GLU C C 1
ATOM 2637 O O . GLU B 1 88 ? -18.960 7.791 47.609 1.00 117.20 88 GLU C O 1
ATOM 2643 N N . LYS B 1 89 ? -20.017 8.176 49.568 1.00 117.58 89 LYS C N 1
ATOM 2644 C CA . LYS B 1 89 ? -20.731 6.901 49.612 1.00 117.58 89 LYS C CA 1
ATOM 2645 C C . LYS B 1 89 ? -19.771 5.717 49.574 1.00 117.58 89 LYS C C 1
ATOM 2646 O O . LYS B 1 89 ? -19.686 4.949 50.537 1.00 117.58 89 LYS C O 1
ATOM 2652 N N . ARG B 1 90 ? -19.044 5.567 48.461 1.00 116.64 90 ARG C N 1
ATOM 2653 C CA . ARG B 1 90 ? -18.099 4.466 48.312 1.00 116.64 90 ARG C CA 1
ATOM 2654 C C . ARG B 1 90 ? -16.970 4.547 49.325 1.00 116.64 90 ARG C C 1
ATOM 2655 O O . ARG B 1 90 ? -16.246 3.563 49.507 1.00 116.64 90 ARG C O 1
ATOM 2663 N N . LYS B 1 91 ? -16.805 5.702 49.979 1.00 117.16 91 LYS C N 1
ATOM 2664 C CA . LYS B 1 91 ? -15.774 5.855 51.000 1.00 117.16 91 LYS C CA 1
ATOM 2665 C C . LYS B 1 91 ? -15.851 4.744 52.038 1.00 117.16 91 LYS C C 1
ATOM 2666 O O . LYS B 1 91 ? -14.819 4.226 52.481 1.00 117.16 91 LYS C O 1
ATOM 2672 N N . SER B 1 92 ? -17.067 4.366 52.439 1.00 116.75 92 SER C N 1
ATOM 2673 C CA . SER B 1 92 ? -17.270 3.256 53.360 1.00 116.75 92 SER C CA 1
ATOM 2674 C C . SER B 1 92 ? -17.561 1.936 52.659 1.00 116.75 92 SER C C 1
ATOM 2675 O O . SER B 1 92 ? -17.450 0.882 53.293 1.00 116.75 92 SER C O 1
ATOM 2678 N N . ASP B 1 93 ? -17.921 1.965 51.376 1.00 115.94 93 ASP C N 1
ATOM 2679 C CA . ASP B 1 93 ? -18.251 0.759 50.627 1.00 115.94 93 ASP C CA 1
ATOM 2680 C C . ASP B 1 93 ? -17.089 0.234 49.795 1.00 115.94 93 ASP C C 1
ATOM 2681 O O . ASP B 1 93 ? -17.244 -0.784 49.111 1.00 115.94 93 ASP C O 1
ATOM 2686 N N . ILE B 1 94 ? -15.938 0.908 49.827 1.00 111.22 94 ILE C N 1
ATOM 2687 C CA . ILE B 1 94 ? -14.756 0.390 49.146 1.00 111.22 94 ILE C CA 1
ATOM 2688 C C . ILE B 1 94 ? -14.288 -0.902 49.804 1.00 111.22 94 ILE C C 1
ATOM 2689 O O . ILE B 1 94 ? -13.789 -1.810 49.123 1.00 111.22 94 ILE C O 1
ATOM 2694 N N . LEU B 1 95 ? -14.483 -1.032 51.119 1.00 110.80 95 LEU C N 1
ATOM 2695 C CA . LEU B 1 95 ? -14.049 -2.213 51.869 1.00 110.80 95 LEU C CA 1
ATOM 2696 C C . LEU B 1 95 ? -14.967 -3.377 51.503 1.00 110.80 95 LEU C C 1
ATOM 2697 O O . LEU B 1 95 ? -15.853 -3.786 52.258 1.00 110.80 95 LEU C O 1
ATOM 2702 N N . GLN B 1 96 ? -14.733 -3.919 50.309 1.00 111.02 96 GLN C N 1
ATOM 2703 C CA . GLN B 1 96 ? -15.507 -5.010 49.733 1.00 111.02 96 GLN C CA 1
ATOM 2704 C C . GLN B 1 96 ? -14.859 -6.354 50.078 1.00 111.02 96 GLN C C 1
ATOM 2705 O O . GLN B 1 96 ? -14.019 -6.444 50.978 1.00 111.02 96 GLN C O 1
ATOM 2707 N N . ARG B 1 97 ? -15.271 -7.419 49.386 1.00 109.31 97 ARG C N 1
ATOM 2708 C CA . ARG B 1 97 ? -14.781 -8.760 49.673 1.00 109.31 97 ARG C CA 1
ATOM 2709 C C . ARG B 1 97 ? -14.443 -9.530 48.399 1.00 109.31 97 ARG C C 1
ATOM 2710 O O . ARG B 1 97 ? -14.597 -10.756 48.355 1.00 109.31 97 ARG C O 1
ATOM 2712 N N . ARG B 1 98 ? -13.973 -8.839 47.362 1.00 107.79 98 ARG C N 1
ATOM 2713 C CA . ARG B 1 98 ? -13.721 -9.459 46.059 1.00 107.79 98 ARG C CA 1
ATOM 2714 C C . ARG B 1 98 ? -12.412 -10.242 46.111 1.00 107.79 98 ARG C C 1
ATOM 2715 O O . ARG B 1 98 ? -11.327 -9.674 45.968 1.00 107.79 98 ARG C O 1
ATOM 2717 N N . ASP B 1 99 ? -12.514 -11.551 46.304 1.00 110.75 99 ASP C N 1
ATOM 2718 C CA . ASP B 1 99 ? -11.355 -12.433 46.438 1.00 110.75 99 ASP C CA 1
ATOM 2719 C C . ASP B 1 99 ? -11.735 -13.809 45.899 1.00 110.75 99 ASP C C 1
ATOM 2720 O O . ASP B 1 99 ? -12.693 -13.949 45.132 1.00 110.75 99 ASP C O 1
ATOM 2725 N N . THR B 1 100 ? -10.977 -14.829 46.307 1.00 111.51 100 THR C N 1
ATOM 2726 C CA . THR B 1 100 ? -11.229 -16.226 45.966 1.00 111.51 100 THR C CA 1
ATOM 2727 C C . THR B 1 100 ? -12.402 -16.736 46.794 1.00 111.51 100 THR C C 1
ATOM 2728 O O . THR B 1 100 ? -13.238 -15.938 47.229 1.00 111.51 100 THR C O 1
ATOM 2732 N N . TYR B 1 101 ? -12.530 -18.061 46.940 1.00 113.35 101 TYR C N 1
ATOM 2733 C CA . TYR B 1 101 ? -13.600 -18.629 47.762 1.00 113.35 101 TYR C CA 1
ATOM 2734 C C . TYR B 1 101 ? -13.719 -17.933 49.120 1.00 113.35 101 TYR C C 1
ATOM 2735 O O . TYR B 1 101 ? -14.799 -17.933 49.723 1.00 113.35 101 TYR C O 1
ATOM 2744 N N . GLY B 1 102 ? -12.632 -17.330 49.610 1.00 112.17 102 GLY C N 1
ATOM 2745 C CA . GLY B 1 102 ? -12.662 -16.530 50.814 1.00 112.17 102 GLY C CA 1
ATOM 2746 C C . GLY B 1 102 ? -12.677 -15.030 50.529 1.00 112.17 102 GLY C C 1
ATOM 2747 O O . GLY B 1 102 ? -12.718 -14.576 49.389 1.00 112.17 102 GLY C O 1
ATOM 2748 N N . ARG B 1 103 ? -12.650 -14.252 51.611 1.00 111.42 103 ARG C N 1
ATOM 2749 C CA . ARG B 1 103 ? -12.731 -12.796 51.550 1.00 111.42 103 ARG C CA 1
ATOM 2750 C C . ARG B 1 103 ? -11.562 -12.204 52.320 1.00 111.42 103 ARG C C 1
ATOM 2751 O O . ARG B 1 103 ? -11.432 -12.446 53.526 1.00 111.42 103 ARG C O 1
ATOM 2753 N N . GLU B 1 104 ? -10.702 -11.443 51.635 1.00 110.16 104 GLU C N 1
ATOM 2754 C CA . GLU B 1 104 ? -9.510 -10.943 52.315 1.00 110.16 104 GLU C CA 1
ATOM 2755 C C . GLU B 1 104 ? -9.247 -9.450 52.140 1.00 110.16 104 GLU C C 1
ATOM 2756 O O . GLU B 1 104 ? -8.868 -8.787 53.111 1.00 110.16 104 GLU C O 1
ATOM 2762 N N . ILE B 1 105 ? -9.462 -8.898 50.944 1.00 110.00 105 ILE C N 1
ATOM 2763 C CA . ILE B 1 105 ? -8.840 -7.631 50.549 1.00 110.00 105 ILE C CA 1
ATOM 2764 C C . ILE B 1 105 ? -9.509 -6.417 51.188 1.00 110.00 105 ILE C C 1
ATOM 2765 O O . ILE B 1 105 ? -10.613 -6.510 51.736 1.00 110.00 105 ILE C O 1
ATOM 2770 N N . HIS B 1 106 ? -8.819 -5.276 51.134 1.00 109.86 106 HIS C N 1
ATOM 2771 C CA . HIS B 1 106 ? -9.356 -3.976 51.531 1.00 109.86 106 HIS C CA 1
ATOM 2772 C C . H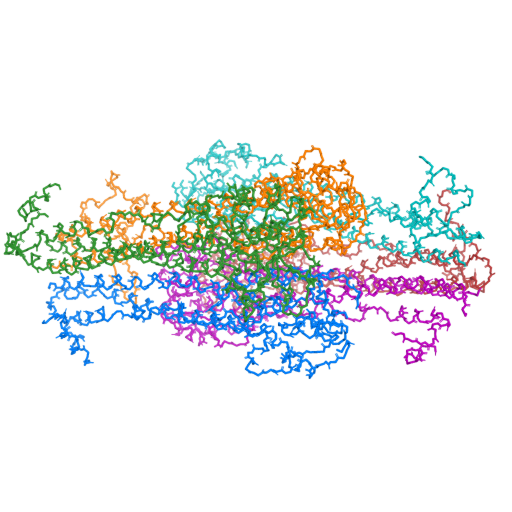IS B 1 106 ? -9.803 -3.965 52.993 1.00 109.86 106 HIS C C 1
ATOM 2773 O O . HIS B 1 106 ? -10.989 -3.826 53.292 1.00 109.86 106 HIS C O 1
ATOM 2775 N N . ILE B 1 108 ? -8.528 -1.546 56.450 1.00 102.27 108 ILE C N 1
ATOM 2776 C CA . ILE B 1 108 ? -7.730 -0.430 56.938 1.00 102.27 108 ILE C CA 1
ATOM 2777 C C . ILE B 1 108 ? -7.133 -0.738 58.306 1.00 102.27 108 ILE C C 1
ATOM 2778 O O . ILE B 1 108 ? -7.842 -1.127 59.230 1.00 102.27 108 ILE C O 1
ATOM 2783 N N . ALA B 1 110 ? -6.095 0.165 61.543 1.00 109.07 110 ALA C N 1
ATOM 2784 C CA . ALA B 1 110 ? -6.097 1.027 62.721 1.00 109.07 110 ALA C CA 1
ATOM 2785 C C . ALA B 1 110 ? -5.709 2.461 62.369 1.00 109.07 110 ALA C C 1
ATOM 2786 O O . ALA B 1 110 ? -5.961 2.930 61.257 1.00 109.07 110 ALA C O 1
ATOM 2788 N N . ASN B 1 111 ? -5.093 3.153 63.325 1.00 109.06 111 ASN C N 1
ATOM 2789 C CA . ASN B 1 111 ? -4.716 4.554 63.176 1.00 109.06 111 ASN C CA 1
ATOM 2790 C C . ASN B 1 111 ? -3.301 4.788 63.688 1.00 109.06 111 ASN C C 1
ATOM 2791 O O . ASN B 1 111 ? -3.019 5.782 64.366 1.00 109.06 111 ASN C O 1
ATOM 2796 N N . SER B 1 112 ? -2.385 3.879 63.364 1.00 107.98 112 SER C N 1
ATOM 2797 C CA . SER B 1 112 ? -1.012 3.999 63.824 1.00 107.98 112 SER C CA 1
ATOM 2798 C C . SER B 1 112 ? -0.284 5.105 63.063 1.00 107.98 112 SER C C 1
ATOM 2799 O O . SER B 1 112 ? -0.805 5.700 62.114 1.00 107.98 112 SER C O 1
ATOM 2802 N N . GLU B 1 113 ? 0.947 5.384 63.503 1.00 107.42 113 GLU C N 1
ATOM 2803 C CA . GLU B 1 113 ? 1.799 6.320 62.778 1.00 107.42 113 GLU C CA 1
ATOM 2804 C C . GLU B 1 113 ? 2.114 5.809 61.378 1.00 107.42 113 GLU C C 1
ATOM 2805 O O . GLU B 1 113 ? 2.351 6.607 60.462 1.00 107.42 113 GLU C O 1
ATOM 2811 N N . ALA B 1 114 ? 2.108 4.486 61.190 1.00 105.94 114 ALA C N 1
ATOM 2812 C CA . ALA B 1 114 ? 2.318 3.922 59.861 1.00 105.94 114 ALA C CA 1
ATOM 2813 C C . ALA B 1 114 ? 1.185 4.280 58.906 1.00 105.94 114 ALA C C 1
ATOM 2814 O O . ALA B 1 114 ? 1.414 4.399 57.697 1.00 105.94 114 ALA C O 1
ATOM 2816 N N . ARG B 1 115 ? -0.038 4.438 59.424 1.00 106.96 115 ARG C N 1
ATOM 2817 C CA . ARG B 1 115 ? -1.156 4.860 58.585 1.00 106.96 115 ARG C CA 1
ATOM 2818 C C . ARG B 1 115 ? -0.873 6.215 57.948 1.00 106.96 115 ARG C C 1
ATOM 2819 O O . ARG B 1 115 ? -1.052 6.397 56.738 1.00 106.96 115 ARG C O 1
ATOM 2827 N N . ALA B 1 116 ? -0.426 7.182 58.753 1.00 105.76 116 ALA C N 1
ATOM 2828 C CA . ALA B 1 116 ? -0.058 8.482 58.204 1.00 105.76 116 ALA C CA 1
ATOM 2829 C C . ALA B 1 116 ? 1.183 8.382 57.323 1.00 105.76 116 ALA C C 1
ATOM 2830 O O . ALA B 1 116 ? 1.242 9.000 56.253 1.00 105.76 116 ALA C O 1
ATOM 2832 N N . ALA B 1 117 ? 2.186 7.610 57.753 1.00 103.95 117 ALA C N 1
ATOM 2833 C CA . ALA B 1 117 ? 3.416 7.493 56.974 1.00 103.95 117 ALA C CA 1
ATOM 2834 C C . ALA B 1 117 ? 3.178 6.803 55.636 1.00 103.95 117 ALA C C 1
ATOM 2835 O O . ALA B 1 117 ? 3.921 7.040 54.677 1.00 103.95 117 ALA C O 1
ATOM 2837 N N . ALA B 1 118 ? 2.160 5.945 55.552 1.00 102.89 118 ALA C N 1
ATOM 2838 C CA . ALA B 1 118 ? 1.817 5.324 54.278 1.00 102.89 118 ALA C CA 1
ATOM 2839 C C . ALA B 1 118 ? 1.061 6.276 53.362 1.00 102.89 118 ALA C C 1
ATOM 2840 O O . ALA B 1 118 ? 1.113 6.119 52.138 1.00 102.89 118 ALA C O 1
ATOM 2842 N N . HIS B 1 119 ? 0.356 7.258 53.930 1.00 101.90 119 HIS C N 1
ATOM 2843 C CA . HIS B 1 119 ? -0.446 8.162 53.114 1.00 101.90 119 HIS C CA 1
ATOM 2844 C C . HIS B 1 119 ? 0.420 8.954 52.141 1.00 101.90 119 HIS C C 1
ATOM 2845 O O . HIS B 1 119 ? 0.070 9.090 50.963 1.00 101.90 119 HIS C O 1
ATOM 2852 N N . VAL B 1 120 ? 1.555 9.481 52.611 1.00 101.08 120 VAL C N 1
ATOM 2853 C CA . VAL B 1 120 ? 2.413 10.284 51.741 1.00 101.08 120 VAL C CA 1
ATOM 2854 C C . VAL B 1 120 ? 3.026 9.417 50.647 1.00 101.08 120 VAL C C 1
ATOM 2855 O O . VAL B 1 120 ? 3.206 9.866 49.508 1.00 101.08 120 VAL C O 1
ATOM 2859 N N . ALA B 1 121 ? 3.358 8.164 50.970 1.00 99.87 121 ALA C N 1
ATOM 2860 C CA . ALA B 1 121 ? 3.876 7.261 49.951 1.00 99.87 121 ALA C CA 1
ATOM 2861 C C . ALA B 1 121 ? 2.834 7.003 48.872 1.00 99.87 121 ALA C C 1
ATOM 2862 O O . ALA B 1 121 ? 3.153 6.995 47.677 1.00 99.87 121 ALA C O 1
ATOM 2864 N N . ILE B 1 122 ? 1.581 6.789 49.274 1.00 99.22 122 ILE C N 1
ATOM 2865 C CA . ILE B 1 122 ? 0.495 6.710 48.306 1.00 99.22 122 ILE C CA 1
ATOM 2866 C C . ILE B 1 122 ? 0.281 8.060 47.634 1.00 99.22 122 ILE C C 1
ATOM 2867 O O . ILE B 1 122 ? 0.107 8.139 46.413 1.00 99.22 122 ILE C O 1
ATOM 2872 N N . LYS B 1 123 ? 0.309 9.142 48.418 1.00 99.10 123 LYS C N 1
ATOM 2873 C CA . LYS B 1 123 ? 0.070 10.477 47.874 1.00 99.10 123 LYS C CA 1
ATOM 2874 C C . LYS B 1 123 ? 1.058 10.812 46.762 1.00 99.10 123 LYS C C 1
ATOM 2875 O O . LYS B 1 123 ? 0.702 11.490 45.790 1.00 99.10 123 LYS C O 1
ATOM 2881 N N . ARG B 1 124 ? 2.303 10.349 46.888 1.00 97.43 124 ARG C N 1
ATOM 2882 C CA . ARG B 1 124 ? 3.286 10.568 45.833 1.00 97.43 124 ARG C CA 1
ATOM 2883 C C . ARG B 1 124 ? 2.868 9.881 44.538 1.00 97.43 124 ARG C C 1
ATOM 2884 O O . ARG B 1 124 ? 2.851 10.500 43.467 1.00 97.43 124 ARG C O 1
ATOM 2892 N N . LEU B 1 125 ? 2.524 8.595 44.621 1.00 96.16 125 LEU C N 1
ATOM 2893 C CA . LEU B 1 125 ? 2.055 7.872 43.445 1.00 96.16 125 LEU C CA 1
ATOM 2894 C C . LEU B 1 125 ? 0.629 8.260 43.066 1.00 96.16 125 LEU C C 1
ATOM 2895 O O . LEU B 1 125 ? 0.273 8.199 41.884 1.00 96.16 125 LEU C O 1
ATOM 2900 N N . PHE B 1 126 ? -0.192 8.655 44.043 1.00 96.31 126 PHE C N 1
ATOM 2901 C CA . PHE B 1 126 ? -1.525 9.162 43.730 1.00 96.31 126 PHE C CA 1
ATOM 2902 C C . PHE B 1 126 ? -1.439 10.382 42.826 1.00 96.31 126 PHE C C 1
ATOM 2903 O O . PHE B 1 126 ? -2.199 10.508 41.859 1.00 96.31 126 PHE C O 1
ATOM 2911 N N . TYR B 1 127 ? -0.510 11.292 43.126 1.00 95.94 127 TYR C N 1
ATOM 2912 C CA . TYR B 1 127 ? -0.276 12.430 42.247 1.00 95.94 127 TYR C CA 1
ATOM 2913 C C . TYR B 1 127 ? 0.267 11.976 40.898 1.00 95.94 127 TYR C C 1
ATOM 2914 O O . TYR B 1 127 ? -0.243 12.380 39.845 1.00 95.94 127 TYR C O 1
ATOM 2923 N N . LYS B 1 128 ? 1.285 11.109 40.913 1.00 93.27 128 LYS C N 1
ATOM 2924 C CA . LYS B 1 128 ? 1.941 10.711 39.671 1.00 93.27 128 LYS C CA 1
ATOM 2925 C C . LYS B 1 128 ? 0.973 9.996 38.733 1.00 93.27 128 LYS C C 1
ATOM 2926 O O . LYS B 1 128 ? 1.003 10.217 37.516 1.00 93.27 128 LYS C O 1
ATOM 2932 N N . ALA B 1 129 ? 0.103 9.140 39.279 1.00 92.18 129 ALA C N 1
ATOM 2933 C CA . ALA B 1 129 ? -0.887 8.468 38.442 1.00 92.18 129 ALA C CA 1
ATOM 2934 C C . ALA B 1 129 ? -1.816 9.474 37.776 1.00 92.18 129 ALA C C 1
ATOM 2935 O O . ALA B 1 129 ? -2.108 9.365 36.577 1.00 92.18 129 ALA C O 1
ATOM 2937 N N . GLY B 1 130 ? -2.283 10.469 38.535 1.00 92.26 130 GLY C N 1
ATOM 2938 C CA . GLY B 1 130 ? -3.153 11.480 37.957 1.00 92.26 130 GLY C CA 1
ATOM 2939 C C . GLY B 1 130 ? -2.449 12.333 36.923 1.00 92.26 130 GLY C C 1
ATOM 2940 O O . GLY B 1 130 ? -3.019 12.648 35.874 1.00 92.26 130 GLY C O 1
ATOM 2941 N N . ASN B 1 131 ? -1.203 12.722 37.200 1.00 91.60 131 ASN C N 1
ATOM 2942 C CA . ASN B 1 131 ? -0.429 13.451 36.204 1.00 91.60 131 ASN C CA 1
ATOM 2943 C C . ASN B 1 131 ? -0.260 12.621 34.941 1.00 91.60 131 ASN C C 1
ATOM 2944 O O . ASN B 1 131 ? -0.435 13.126 33.827 1.00 91.60 131 ASN C O 1
ATOM 2949 N N . LEU B 1 132 ? 0.060 11.335 35.098 1.00 88.81 132 LEU C N 1
ATOM 2950 C CA . LEU B 1 132 ? 0.204 10.470 33.935 1.00 88.81 132 LEU C CA 1
ATOM 2951 C C . LEU B 1 132 ? -1.112 10.346 33.184 1.00 88.81 132 LEU C C 1
ATOM 2952 O O . LEU B 1 132 ? -1.125 10.277 31.949 1.00 88.81 132 LEU C O 1
ATOM 2957 N N . SER B 1 133 ? -2.231 10.321 33.913 1.00 87.70 133 SER C N 1
ATOM 2958 C CA . SER B 1 133 ? -3.533 10.261 33.258 1.00 87.70 133 SER C CA 1
ATOM 2959 C C . SER B 1 133 ? -3.735 11.460 32.343 1.00 87.70 133 SER C C 1
ATOM 2960 O O . SER B 1 133 ? -4.264 11.321 31.234 1.00 87.70 133 SER C O 1
ATOM 2963 N N . ALA B 1 134 ? -3.322 12.647 32.794 1.00 87.39 134 ALA C N 1
ATOM 2964 C CA . ALA B 1 134 ? -3.340 13.823 31.929 1.00 87.39 134 ALA C CA 1
ATOM 2965 C C . ALA B 1 134 ? -2.362 13.674 30.770 1.00 87.39 134 ALA C C 1
ATOM 2966 O O . ALA B 1 134 ? -2.676 14.051 29.633 1.00 87.39 134 ALA C O 1
ATOM 2968 N N . ASN B 1 135 ? -1.165 13.140 31.039 1.00 87.12 135 ASN C N 1
ATOM 2969 C CA . ASN B 1 135 ? -0.197 12.917 29.970 1.00 87.12 135 ASN C CA 1
ATOM 2970 C C . ASN B 1 135 ? -0.672 11.831 29.014 1.00 87.12 135 ASN C C 1
ATOM 2971 O O . ASN B 1 135 ? -0.456 11.925 27.799 1.00 87.12 135 ASN C O 1
ATOM 2976 N N . ILE B 1 136 ? -1.315 10.787 29.544 1.00 85.02 136 ILE C N 1
ATOM 2977 C CA . ILE B 1 136 ? -1.882 9.754 28.685 1.00 85.02 136 ILE C CA 1
ATOM 2978 C C . ILE B 1 136 ? -2.943 10.352 27.770 1.00 85.02 136 ILE C C 1
ATOM 2979 O O . ILE B 1 136 ? -2.951 10.111 26.557 1.00 85.02 136 ILE C O 1
ATOM 2984 N N . ALA B 1 137 ? -3.843 11.160 28.336 1.00 84.25 137 ALA C N 1
ATOM 2985 C CA . ALA B 1 137 ? -4.881 11.788 27.527 1.00 84.25 137 ALA C CA 1
ATOM 2986 C C . ALA B 1 137 ? -4.290 12.762 26.516 1.00 84.25 137 ALA C C 1
ATOM 2987 O O . ALA B 1 137 ? -4.839 12.926 25.419 1.00 84.25 137 ALA C O 1
ATOM 2989 N N . ALA B 1 138 ? -3.177 13.418 26.864 1.00 83.72 138 ALA C N 1
ATOM 2990 C CA . ALA B 1 138 ? -2.536 14.341 25.931 1.00 83.72 138 ALA C CA 1
ATOM 2991 C C . ALA B 1 138 ? -1.999 13.610 24.709 1.00 83.72 138 ALA C C 1
ATOM 2992 O O . ALA B 1 138 ? -2.101 14.110 23.582 1.00 83.72 138 ALA C O 1
ATOM 2994 N N . ALA B 1 139 ? -1.410 12.430 24.911 1.00 81.38 139 ALA C N 1
ATOM 2995 C CA . ALA B 1 139 ? -0.946 11.638 23.778 1.00 81.38 139 ALA C CA 1
ATOM 2996 C C . ALA B 1 139 ? -2.106 11.143 22.926 1.00 81.38 139 ALA C C 1
ATOM 2997 O O . ALA B 1 139 ? -1.966 11.023 21.703 1.00 81.38 139 ALA C O 1
ATOM 2999 N N . ILE B 1 140 ? -3.248 10.840 23.550 1.00 80.72 140 ILE C N 1
ATOM 3000 C CA . ILE B 1 140 ? -4.426 10.420 22.795 1.00 80.72 140 ILE C CA 1
ATOM 3001 C C . ILE B 1 140 ? -4.918 11.552 21.902 1.00 80.72 140 ILE C C 1
ATOM 3002 O O . ILE B 1 140 ? -5.276 11.333 20.737 1.00 80.72 140 ILE C O 1
ATOM 3007 N N . SER B 1 141 ? -4.950 12.779 22.434 1.00 78.97 141 SER C N 1
ATOM 3008 C CA . SER B 1 141 ? -5.369 13.926 21.632 1.00 78.97 141 SER C CA 1
ATOM 3009 C C . SER B 1 141 ? -4.426 14.169 20.455 1.00 78.97 141 SER C C 1
ATOM 3010 O O . SER B 1 141 ? -4.874 14.592 19.383 1.00 78.97 141 SER C O 1
ATOM 3013 N N . SER B 1 142 ? -3.126 13.920 20.633 1.00 78.42 142 SER C N 1
ATOM 3014 C CA . SER B 1 142 ? -2.197 14.008 19.508 1.00 78.42 142 SER C CA 1
ATOM 3015 C C . SER B 1 142 ? -2.532 12.980 18.432 1.00 78.42 142 SER C C 1
ATOM 3016 O O . SER B 1 142 ? -2.464 13.280 17.234 1.00 78.42 142 SER C O 1
ATOM 3019 N N . ILE B 1 143 ? -2.881 11.756 18.841 1.00 78.23 143 ILE C N 1
ATOM 3020 C CA . ILE B 1 143 ? -3.286 10.729 17.886 1.00 78.23 143 ILE C CA 1
ATOM 3021 C C . ILE B 1 143 ? -4.581 11.123 17.187 1.00 78.23 143 ILE C C 1
ATOM 3022 O O . ILE B 1 143 ? -4.712 10.973 15.966 1.00 78.23 143 ILE C O 1
ATOM 3027 N N . LYS B 1 144 ? -5.556 11.634 17.942 1.00 76.04 144 LYS C N 1
ATOM 3028 C CA . LYS B 1 144 ? -6.825 12.022 17.334 1.00 76.04 144 LYS C CA 1
ATOM 3029 C C . LYS B 1 144 ? -6.628 13.119 16.293 1.00 76.04 144 LYS C C 1
ATOM 3030 O O . LYS B 1 144 ? -7.230 13.074 15.213 1.00 76.04 144 LYS C O 1
ATOM 3036 N N . ALA B 1 145 ? -5.787 14.109 16.598 1.00 75.78 145 ALA C N 1
ATOM 3037 C CA . ALA B 1 145 ? -5.554 15.206 15.663 1.00 75.78 145 ALA C CA 1
ATOM 3038 C C . ALA B 1 145 ? -4.763 14.738 14.451 1.00 75.78 145 ALA C C 1
ATOM 3039 O O . ALA B 1 145 ? -5.094 15.077 13.310 1.00 75.78 145 ALA C O 1
ATOM 3041 N N . ASP B 1 146 ? -3.706 13.960 14.678 1.00 76.03 146 ASP C N 1
ATOM 3042 C CA . ASP B 1 146 ? -2.872 13.519 13.567 1.00 76.03 146 ASP C CA 1
ATOM 3043 C C . ASP B 1 146 ? -3.656 12.636 12.603 1.00 76.03 146 ASP C C 1
ATOM 3044 O O . ASP B 1 146 ? -3.558 12.804 11.381 1.00 76.03 146 ASP C O 1
ATOM 3049 N N . THR B 1 147 ? -4.448 11.697 13.134 1.00 76.43 147 THR C N 1
ATOM 3050 C CA . THR B 1 147 ? -5.224 10.801 12.277 1.00 76.43 147 THR C CA 1
ATOM 3051 C C . THR B 1 147 ? -6.259 11.573 11.464 1.00 76.43 147 THR C C 1
ATOM 3052 O O . THR B 1 147 ? -6.407 11.353 10.255 1.00 76.43 147 THR C O 1
ATOM 3056 N N . ARG B 1 148 ? -6.985 12.491 12.112 1.00 76.24 148 ARG C N 1
ATOM 3057 C CA . ARG B 1 148 ? -7.938 13.311 11.372 1.00 76.24 148 ARG C CA 1
ATOM 3058 C C . ARG B 1 148 ? -7.215 14.226 10.391 1.00 76.24 148 ARG C C 1
ATOM 3059 O O . ARG B 1 148 ? -7.693 14.444 9.274 1.00 76.24 148 ARG C O 1
ATOM 3067 N N . SER B 1 149 ? -6.050 14.753 10.779 1.00 76.78 149 SER C N 1
ATOM 3068 C CA . SER B 1 149 ? -5.254 15.529 9.835 1.00 76.78 149 SER C CA 1
ATOM 3069 C C . SER B 1 149 ? -4.776 14.652 8.689 1.00 76.78 149 SER C C 1
ATOM 3070 O O . SER B 1 149 ? -4.822 15.059 7.522 1.00 76.78 149 SER C O 1
ATOM 3073 N N . ALA B 1 150 ? -4.318 13.438 9.004 1.00 76.38 150 ALA C N 1
ATOM 3074 C CA . ALA B 1 150 ? -3.935 12.498 7.957 1.00 76.38 150 ALA C CA 1
ATOM 3075 C C . ALA B 1 150 ? -5.136 12.094 7.111 1.00 76.38 150 ALA C C 1
ATOM 3076 O O . ALA B 1 150 ? -5.036 12.002 5.881 1.00 76.38 150 ALA C O 1
ATOM 3078 N N . GLY B 1 151 ? -6.281 11.843 7.752 1.00 76.84 151 GLY C N 1
ATOM 3079 C CA . GLY B 1 151 ? -7.474 11.499 6.996 1.00 76.84 151 GLY C CA 1
ATOM 3080 C C . GLY B 1 151 ? -7.878 12.591 6.024 1.00 76.84 151 GLY C C 1
ATOM 3081 O O . GLY B 1 151 ? -8.333 12.310 4.911 1.00 76.84 151 GLY C O 1
ATOM 3082 N N . GLU B 1 152 ? -7.717 13.853 6.432 1.00 78.14 152 GLU C N 1
ATOM 3083 C CA . GLU B 1 152 ? -7.982 14.967 5.529 1.00 78.14 152 GLU C CA 1
ATOM 3084 C C . GLU B 1 152 ? -7.019 14.974 4.348 1.00 78.14 152 GLU C C 1
ATOM 3085 O O . GLU B 1 152 ? -7.390 15.403 3.248 1.00 78.14 152 GLU C O 1
ATOM 3091 N N . ALA B 1 153 ? -5.787 14.501 4.549 1.00 74.95 153 ALA C N 1
ATOM 3092 C CA . ALA B 1 153 ? -4.801 14.519 3.473 1.00 74.95 153 ALA C CA 1
ATOM 3093 C C . ALA B 1 153 ? -5.163 13.525 2.375 1.00 74.95 153 ALA C C 1
ATOM 3094 O O . ALA B 1 153 ? -5.136 13.862 1.185 1.00 74.95 153 ALA C O 1
ATOM 3096 N N . LEU B 1 154 ? -5.512 12.294 2.758 1.00 75.50 154 LEU C N 1
ATOM 3097 C CA . LEU B 1 154 ? -5.896 11.291 1.769 1.00 75.50 154 LEU C CA 1
ATOM 3098 C C . LEU B 1 154 ? -7.082 11.771 0.947 1.00 75.50 154 LEU C C 1
ATOM 3099 O O . LEU B 1 154 ? -7.103 11.627 -0.280 1.00 75.50 154 LEU C O 1
ATOM 3104 N N . ASN B 1 155 ? -8.080 12.347 1.616 1.00 76.86 155 ASN C N 1
ATOM 3105 C CA . ASN B 1 155 ? -9.221 12.928 0.916 1.00 76.86 155 ASN C CA 1
ATOM 3106 C C . ASN B 1 155 ? -8.760 13.996 -0.070 1.00 76.86 155 ASN C C 1
ATOM 3107 O O . ASN B 1 155 ? -9.111 13.963 -1.255 1.00 76.86 155 ASN C O 1
ATOM 3112 N N . ARG B 1 156 ? -7.937 14.925 0.399 1.00 78.02 156 ARG C N 1
ATOM 3113 C CA . ARG B 1 156 ? -7.376 16.007 -0.403 1.00 78.02 156 ARG C CA 1
ATOM 3114 C C . ARG B 1 156 ? -6.630 15.520 -1.644 1.00 78.02 156 ARG C C 1
ATOM 3115 O O . ARG B 1 156 ? -6.337 16.308 -2.550 1.00 78.02 156 ARG C O 1
ATOM 3123 N N . ALA B 1 157 ? -6.344 14.220 -1.716 1.00 72.90 157 ALA C N 1
ATOM 3124 C CA . ALA B 1 157 ? -5.780 13.632 -2.922 1.00 72.90 157 ALA C CA 1
ATOM 3125 C C . ALA B 1 157 ? -6.862 13.035 -3.799 1.00 72.90 157 ALA C C 1
ATOM 3126 O O . ALA B 1 157 ? -6.827 13.201 -5.019 1.00 72.90 157 ALA C O 1
ATOM 3128 N N . ARG B 1 158 ? -7.830 12.350 -3.189 1.00 73.64 158 ARG C N 1
ATOM 3129 C CA . ARG B 1 158 ? -8.919 11.757 -3.951 1.00 73.64 158 ARG C CA 1
ATOM 3130 C C . ARG B 1 158 ? -9.860 12.833 -4.473 1.00 73.64 158 ARG C C 1
ATOM 3131 O O . ARG B 1 158 ? -10.245 12.817 -5.649 1.00 73.64 158 ARG C O 1
ATOM 3139 N N . CYS B 1 159 ? -10.216 13.788 -3.625 1.00 76.32 159 CYS C N 1
ATOM 3140 C CA . CYS B 1 159 ? -10.965 14.963 -4.034 1.00 76.32 159 CYS C CA 1
ATOM 3141 C C . CYS B 1 159 ? -10.100 16.201 -3.829 1.00 76.32 159 CYS C C 1
ATOM 3142 O O . CYS B 1 159 ? -8.901 16.108 -3.546 1.00 76.32 159 CYS C O 1
ATOM 3145 N N . GLY B 1 160 ? -10.708 17.374 -3.992 1.00 77.89 160 GLY C N 1
ATOM 3146 C CA . GLY B 1 160 ? -10.028 18.616 -3.684 1.00 77.89 160 GLY C CA 1
ATOM 3147 C C . GLY B 1 160 ? -10.396 19.147 -2.315 1.00 77.89 160 GLY C C 1
ATOM 3148 O O . GLY B 1 160 ? -10.220 20.338 -2.041 1.00 77.89 160 GLY C O 1
ATOM 3149 N N . GLN B 1 161 ? -10.917 18.275 -1.450 1.00 78.43 161 GLN C N 1
ATOM 3150 C CA . GLN B 1 161 ? -11.406 18.667 -0.135 1.00 78.43 161 GLN C CA 1
ATOM 3151 C C . GLN B 1 161 ? -10.955 17.653 0.907 1.00 78.43 161 GLN C C 1
ATOM 3152 O O . GLN B 1 161 ? -10.378 16.611 0.589 1.00 78.43 161 GLN C O 1
ATOM 3158 N N . ALA B 1 162 ? -11.241 17.967 2.167 1.00 79.04 162 ALA C N 1
ATOM 3159 C CA . ALA B 1 162 ? -10.932 17.097 3.292 1.00 79.04 162 ALA C CA 1
ATOM 3160 C C . ALA B 1 162 ? -12.084 16.174 3.649 1.00 79.04 162 ALA C C 1
ATOM 3161 O O . ALA B 1 162 ? -12.017 15.492 4.676 1.00 79.04 162 ALA C O 1
ATOM 3163 N N . ASP B 1 163 ? -13.136 16.152 2.835 1.00 79.61 163 ASP C N 1
ATOM 3164 C CA . ASP B 1 163 ? -14.363 15.422 3.128 1.00 79.61 163 ASP C CA 1
ATOM 3165 C C . ASP B 1 163 ? -14.643 14.298 2.144 1.00 79.61 163 ASP C C 1
ATOM 3166 O O . ASP B 1 163 ? -15.013 13.200 2.570 1.00 79.61 163 ASP C O 1
ATOM 3171 N N . CYS B 1 164 ? -14.472 14.536 0.843 1.00 77.11 164 CYS C N 1
ATOM 3172 C CA . CYS B 1 164 ? -14.589 13.496 -0.183 1.00 77.11 164 CYS C CA 1
ATOM 3173 C C . CYS B 1 164 ? -15.910 12.737 -0.084 1.00 77.11 164 CYS C C 1
ATOM 3174 O O . CYS B 1 164 ? -15.943 11.510 0.030 1.00 77.11 164 CYS C O 1
ATOM 3177 N N . LYS B 1 165 ? -17.011 13.484 -0.136 1.00 79.31 165 LYS C N 1
ATOM 3178 C CA . LYS B 1 165 ? -18.297 12.840 0.087 1.00 79.31 165 LYS C CA 1
ATOM 3179 C C . LYS B 1 165 ? -18.991 12.428 -1.203 1.00 79.31 165 LYS C C 1
ATOM 3180 O O . LYS B 1 165 ? -19.093 11.237 -1.515 1.00 79.31 165 LYS C O 1
ATOM 3186 N N . ALA B 1 166 ? -19.412 13.394 -1.970 1.00 77.35 166 ALA C N 1
ATOM 3187 C CA . ALA B 1 166 ? -20.290 13.037 -3.070 1.00 77.35 166 ALA C CA 1
ATOM 3188 C C . ALA B 1 166 ? -19.530 13.113 -4.379 1.00 77.35 166 ALA C C 1
ATOM 3189 O O . ALA B 1 166 ? -18.921 14.153 -4.668 1.00 77.35 166 ALA C O 1
ATOM 3191 N N . PRO B 1 167 ? -19.558 12.070 -5.212 1.00 76.61 167 PRO C N 1
ATOM 3192 C CA . PRO B 1 167 ? -18.777 12.108 -6.458 1.00 76.61 167 PRO C CA 1
ATOM 3193 C C . PRO B 1 167 ? -19.310 13.159 -7.413 1.00 76.61 167 PRO C C 1
ATOM 3194 O O . PRO B 1 167 ? -19.606 12.875 -8.576 1.00 76.61 167 PRO C O 1
ATOM 3198 N N . ASP B 1 168 ? -19.417 14.383 -6.911 1.00 76.28 168 ASP C N 1
ATOM 3199 C CA . ASP B 1 168 ? -20.006 15.527 -7.596 1.00 76.28 168 ASP C CA 1
ATOM 3200 C C . ASP B 1 168 ? -19.281 16.776 -7.099 1.00 76.28 168 ASP C C 1
ATOM 3201 O O . ASP B 1 168 ? -18.165 16.692 -6.577 1.00 76.28 168 ASP C O 1
ATOM 3206 N N . GLN B 1 169 ? -19.904 17.938 -7.290 1.00 75.14 169 GLN C N 1
ATOM 3207 C CA . GLN B 1 169 ? -19.454 19.213 -6.742 1.00 75.14 169 GLN C CA 1
ATOM 3208 C C . GLN B 1 169 ? -18.151 19.703 -7.355 1.00 75.14 169 GLN C C 1
ATOM 3209 O O . GLN B 1 169 ? -17.454 20.520 -6.744 1.00 75.14 169 GLN C O 1
ATOM 3215 N N . LYS B 1 170 ? -17.803 19.215 -8.545 1.00 73.36 170 LYS C N 1
ATOM 3216 C CA . LYS B 1 170 ? -16.726 19.781 -9.355 1.00 73.36 170 LYS C CA 1
ATOM 3217 C C . LYS B 1 170 ? -15.394 19.790 -8.605 1.00 73.36 170 LYS C C 1
ATOM 3218 O O . LYS B 1 170 ? -14.805 20.838 -8.333 1.00 73.36 170 LYS C O 1
ATOM 3224 N N . TRP B 1 171 ? -14.915 18.595 -8.274 1.00 73.55 171 TRP C N 1
ATOM 3225 C CA . TRP B 1 171 ? -13.551 18.463 -7.788 1.00 73.55 171 TRP C CA 1
ATOM 3226 C C . TRP B 1 171 ? -12.593 18.013 -8.891 1.00 73.55 171 TRP C C 1
ATOM 3227 O O . TRP B 1 171 ? -11.550 17.419 -8.598 1.00 73.55 171 TRP C O 1
ATOM 3238 N N . PHE B 1 172 ? -12.936 18.292 -10.150 1.00 70.79 172 PHE C N 1
ATOM 3239 C CA . PHE B 1 172 ? -12.091 18.153 -11.330 1.00 70.79 172 PHE C CA 1
ATOM 3240 C C . PHE B 1 172 ? -11.905 19.547 -11.933 1.00 70.79 172 PHE C C 1
ATOM 3241 O O . PHE B 1 172 ? -12.276 20.557 -11.330 1.00 70.79 172 PHE C O 1
ATOM 3249 N N . GLU B 1 173 ? -11.338 19.607 -13.135 1.00 67.80 173 GLU C N 1
ATOM 3250 C CA . GLU B 1 173 ? -11.189 20.874 -13.842 1.00 67.80 173 GLU C CA 1
ATOM 3251 C C . GLU B 1 173 ? -11.269 20.597 -15.337 1.00 67.80 173 GLU C C 1
ATOM 3252 O O . GLU B 1 173 ? -11.491 19.461 -15.765 1.00 67.80 173 GLU C O 1
ATOM 3258 N N . THR B 1 174 ? -11.099 21.649 -16.135 1.00 66.05 174 THR C N 1
ATOM 3259 C CA . THR B 1 174 ? -11.224 21.513 -17.577 1.00 66.05 174 THR C CA 1
ATOM 3260 C C . THR B 1 174 ? -10.140 20.593 -18.117 1.00 66.05 174 THR C C 1
ATOM 3261 O O . THR B 1 174 ? -9.055 20.470 -17.545 1.00 66.05 174 THR C O 1
ATOM 3265 N N . ARG B 1 175 ? -10.450 19.940 -19.235 1.00 66.81 175 ARG C N 1
ATOM 3266 C CA . ARG B 1 175 ? -9.480 19.050 -19.862 1.00 66.81 175 ARG C CA 1
ATOM 3267 C C . ARG B 1 175 ? -8.194 19.789 -20.202 1.00 66.81 175 ARG C C 1
ATOM 3268 O O . ARG B 1 175 ? -7.095 19.269 -19.977 1.00 66.81 175 ARG C O 1
ATOM 3276 N N . SER B 1 176 ? -8.312 21.000 -20.753 1.00 66.08 176 SER C N 1
ATOM 3277 C CA . SER B 1 176 ? -7.127 21.748 -21.152 1.00 66.08 176 SER C CA 1
ATOM 3278 C C . SER B 1 176 ? -6.241 22.059 -19.954 1.00 66.08 176 SER C C 1
ATOM 3279 O O . SER B 1 176 ? -5.009 21.981 -20.040 1.00 66.08 176 SER C O 1
ATOM 3282 N N . LYS B 1 177 ? -6.851 22.402 -18.824 1.00 66.03 177 LYS C N 1
ATOM 3283 C CA . LYS B 1 177 ? -6.074 22.767 -17.647 1.00 66.03 177 LYS C CA 1
ATOM 3284 C C . LYS B 1 177 ? -5.544 21.544 -16.909 1.00 66.03 177 LYS C C 1
ATOM 3285 O O . LYS B 1 177 ? -4.417 21.563 -16.404 1.00 66.03 177 LYS C O 1
ATOM 3291 N N . ALA B 1 178 ? -6.336 20.479 -16.826 1.00 65.39 178 ALA C N 1
ATOM 3292 C CA . ALA B 1 178 ? -6.012 19.389 -15.915 1.00 65.39 178 ALA C CA 1
ATOM 3293 C C . ALA B 1 178 ? -5.183 18.288 -16.556 1.00 65.39 178 ALA C C 1
ATOM 3294 O O . ALA B 1 178 ? -4.357 17.672 -15.873 1.00 65.39 178 ALA C O 1
ATOM 3296 N N . CYS B 1 179 ? -5.383 18.009 -17.843 1.00 64.63 179 CYS C N 1
ATOM 3297 C CA . CYS B 1 179 ? -4.671 16.912 -18.485 1.00 64.63 179 CYS C CA 1
ATOM 3298 C C . CYS B 1 179 ? -3.436 17.381 -19.243 1.00 64.63 179 CYS C C 1
ATOM 3299 O O . CYS B 1 179 ? -2.377 16.758 -19.142 1.00 64.63 179 CYS C O 1
ATOM 3302 N N . SER B 1 180 ? -3.551 18.461 -20.012 1.00 65.66 180 SER C N 1
ATOM 3303 C CA . SER B 1 180 ? -2.436 18.951 -20.809 1.00 65.66 180 SER C CA 1
ATOM 3304 C C . SER B 1 180 ? -1.765 20.176 -20.210 1.00 65.66 180 SER C C 1
ATOM 3305 O O . SER B 1 180 ? -0.660 20.525 -20.637 1.00 65.66 180 SER C O 1
ATOM 3308 N N . GLY B 1 181 ? -2.401 20.833 -19.246 1.00 65.86 181 GLY C N 1
ATOM 3309 C CA . GLY B 1 181 ? -1.806 21.994 -18.601 1.00 65.86 181 GLY C CA 1
ATOM 3310 C C . GLY B 1 181 ? -1.607 23.178 -19.524 1.00 65.86 181 GLY C C 1
ATOM 3311 O O . GLY B 1 181 ? -0.614 23.903 -19.390 1.00 65.86 181 GLY C O 1
ATOM 3312 N N . THR B 1 182 ? -2.537 23.387 -20.458 1.00 66.40 182 THR C N 1
ATOM 3313 C CA . THR B 1 182 ? -2.387 24.451 -21.447 1.00 66.40 182 THR C CA 1
ATOM 3314 C C . THR B 1 182 ? -2.731 25.811 -20.851 1.00 66.40 182 THR C C 1
ATOM 3315 O O . THR B 1 182 ? -1.894 26.719 -20.819 1.00 66.40 182 THR C O 1
ATOM 3319 N N . GLY B 1 183 ? -3.963 25.970 -20.383 1.00 66.40 183 GLY C N 1
ATOM 3320 C CA . GLY B 1 183 ? -4.380 27.243 -19.838 1.00 66.40 183 GLY C CA 1
ATOM 3321 C C . GLY B 1 183 ? -3.753 27.540 -18.494 1.00 66.40 183 GLY C C 1
ATOM 3322 O O . GLY B 1 183 ? -2.934 28.456 -18.364 1.00 66.40 183 GLY C O 1
ATOM 3323 N N . GLU B 1 184 ? -4.129 26.761 -17.484 1.00 68.69 184 GLU C N 1
ATOM 3324 C CA . GLU B 1 184 ? -3.635 26.930 -16.123 1.00 68.69 184 GLU C CA 1
ATOM 3325 C C . GLU B 1 184 ? -3.149 25.584 -15.616 1.00 68.69 184 GLU C C 1
ATOM 3326 O O . GLU B 1 184 ? -3.900 24.605 -15.644 1.00 68.69 184 GLU C O 1
ATOM 3332 N N . GLN B 1 185 ? -1.902 25.535 -15.149 1.00 66.80 185 GLN C N 1
ATOM 3333 C CA . GLN B 1 185 ? -1.301 24.260 -14.775 1.00 66.80 185 GLN C CA 1
ATOM 3334 C C . GLN B 1 185 ? -2.068 23.644 -13.616 1.00 66.80 185 GLN C C 1
ATOM 3335 O O . GLN B 1 185 ? -1.993 24.129 -12.485 1.00 66.80 185 GLN C O 1
ATOM 3341 N N . LYS B 1 186 ? -2.824 22.587 -13.898 1.00 65.37 186 LYS C N 1
ATOM 3342 C CA . LYS B 1 186 ? -3.727 21.988 -12.924 1.00 65.37 186 LYS C CA 1
ATOM 3343 C C . LYS B 1 186 ? -3.693 20.475 -13.027 1.00 65.37 186 LYS C C 1
ATOM 3344 O O . LYS B 1 186 ? -4.714 19.801 -12.849 1.00 65.37 186 LYS C O 1
ATOM 3350 N N . GLN B 1 187 ? -2.522 19.918 -13.319 1.00 63.47 187 GLN C N 1
ATOM 3351 C CA . GLN B 1 187 ? -2.364 18.473 -13.399 1.00 63.47 187 GLN C CA 1
ATOM 3352 C C . GLN B 1 187 ? -2.009 17.897 -12.034 1.00 63.47 187 GLN C C 1
ATOM 3353 O O . GLN B 1 187 ? -1.287 18.516 -11.249 1.00 63.47 187 GLN C O 1
ATOM 3359 N N . GLY B 1 188 ? -2.540 16.716 -11.751 1.00 62.08 188 GLY C N 1
ATOM 3360 C CA . GLY B 1 188 ? -2.354 16.118 -10.451 1.00 62.08 188 GLY C CA 1
ATOM 3361 C C . GLY B 1 188 ? -3.193 16.720 -9.349 1.00 62.08 188 GLY C C 1
ATOM 3362 O O . GLY B 1 188 ? -2.991 16.367 -8.185 1.00 62.08 188 GLY C O 1
ATOM 3363 N N . MET B 1 189 ? -4.129 17.618 -9.679 1.00 63.35 189 MET C N 1
ATOM 3364 C CA . MET B 1 189 ? -4.980 18.245 -8.670 1.00 63.35 189 MET C CA 1
ATOM 3365 C C . MET B 1 189 ? -5.661 17.209 -7.794 1.00 63.35 189 MET C C 1
ATOM 3366 O O . MET B 1 189 ? -5.659 17.313 -6.563 1.00 63.35 189 MET C O 1
ATOM 3371 N N . THR B 1 190 ? -6.264 16.207 -8.418 1.00 65.74 190 THR C N 1
ATOM 3372 C CA . THR B 1 190 ? -6.884 15.102 -7.709 1.00 65.74 190 THR C CA 1
ATOM 3373 C C . THR B 1 190 ? -6.499 13.813 -8.413 1.00 65.74 190 THR C C 1
ATOM 3374 O O . THR B 1 190 ? -6.183 13.814 -9.605 1.00 65.74 190 THR C O 1
ATOM 3378 N N . ILE B 1 191 ? -6.504 12.711 -7.661 1.00 66.83 191 ILE C N 1
ATOM 3379 C CA . ILE B 1 191 ? -6.324 11.410 -8.294 1.00 66.83 191 ILE C CA 1
ATOM 3380 C C . ILE B 1 191 ? -7.434 11.174 -9.306 1.00 66.83 191 ILE C C 1
ATOM 3381 O O . ILE B 1 191 ? -7.233 10.499 -10.322 1.00 66.83 191 ILE C O 1
ATOM 3386 N N . ALA B 1 192 ? -8.619 11.728 -9.047 1.00 66.78 192 ALA C N 1
ATOM 3387 C CA . ALA B 1 192 ? -9.730 11.594 -9.980 1.00 66.78 192 ALA C CA 1
ATOM 3388 C C . ALA B 1 192 ? -9.414 12.268 -11.312 1.00 66.78 192 ALA C C 1
ATOM 3389 O O . ALA B 1 192 ? -9.549 11.653 -12.376 1.00 66.78 192 ALA C O 1
ATOM 3391 N N . SER B 1 193 ? -8.970 13.529 -11.271 1.00 64.80 193 SER C N 1
ATOM 3392 C CA . SER B 1 193 ? -8.636 14.247 -12.499 1.00 64.80 193 SER C CA 1
ATOM 3393 C C . SER B 1 193 ? -7.657 13.457 -13.353 1.00 64.80 193 SER C C 1
ATOM 3394 O O . SER B 1 193 ? -7.821 13.358 -14.573 1.00 64.80 193 SER C O 1
ATOM 3397 N N . ASP B 1 194 ? -6.628 12.890 -12.726 1.00 65.95 194 ASP C N 1
ATOM 3398 C CA . ASP B 1 194 ? -5.684 12.042 -13.448 1.00 65.95 194 ASP C CA 1
ATOM 3399 C C . ASP B 1 194 ? -6.347 10.755 -13.926 1.00 65.95 194 ASP C C 1
ATOM 3400 O O . ASP B 1 194 ? -6.014 10.248 -15.003 1.00 65.95 194 ASP C O 1
ATOM 3405 N N . ILE B 1 195 ? -7.268 10.196 -13.135 1.00 67.57 195 ILE C N 1
ATOM 3406 C CA . ILE B 1 195 ? -8.039 9.047 -13.606 1.00 67.57 195 ILE C CA 1
ATOM 3407 C C . ILE B 1 195 ? -8.984 9.458 -14.728 1.00 67.57 195 ILE C C 1
ATOM 3408 O O . ILE B 1 195 ? -9.084 8.775 -15.753 1.00 67.57 195 ILE C O 1
ATOM 3413 N N . SER B 1 196 ? -9.687 10.580 -14.558 1.00 66.66 196 SER C N 1
ATOM 3414 C CA . SER B 1 196 ? -10.628 11.022 -15.580 1.00 66.66 196 SER C CA 1
ATOM 3415 C C . SER B 1 196 ? -9.921 11.327 -16.894 1.00 66.66 196 SER C C 1
ATOM 3416 O O . SER B 1 196 ? -10.368 10.900 -17.961 1.00 66.66 196 SER C O 1
ATOM 3419 N N . CYS B 1 197 ? -8.806 12.053 -16.841 1.00 65.54 197 CYS C N 1
ATOM 3420 C CA . CYS B 1 197 ? -8.114 12.390 -18.080 1.00 65.54 197 CYS C CA 1
ATOM 3421 C C . CYS B 1 197 ? -7.599 11.140 -18.781 1.00 65.54 197 CYS C C 1
ATOM 3422 O O . CYS B 1 197 ? -7.637 11.050 -20.013 1.00 65.54 197 CYS C O 1
ATOM 3425 N N . LEU B 1 198 ? -7.100 10.173 -18.013 1.00 68.40 198 LEU C N 1
ATOM 3426 C CA . LEU B 1 198 ? -6.483 8.985 -18.590 1.00 68.40 198 LEU C CA 1
ATOM 3427 C C . LEU B 1 198 ? -7.499 7.978 -19.112 1.00 68.40 198 LEU C C 1
ATOM 3428 O O . LEU B 1 198 ? -7.166 7.184 -20.000 1.00 68.40 198 LEU C O 1
ATOM 3433 N N . CYS B 1 199 ? -8.724 7.990 -18.592 1.00 70.40 199 CYS C N 1
ATOM 3434 C CA . CYS B 1 199 ? -9.726 6.988 -18.938 1.00 70.40 199 CYS C CA 1
ATOM 3435 C C . CYS B 1 199 ? -10.962 7.607 -19.587 1.00 70.40 199 CYS C C 1
ATOM 3436 O O . CYS B 1 199 ? -12.069 7.085 -19.441 1.00 70.40 199 CYS C O 1
ATOM 3439 N N . SER B 1 200 ? -10.793 8.709 -20.318 1.00 69.33 200 SER C N 1
ATOM 3440 C CA . SER B 1 200 ? -11.926 9.362 -20.973 1.00 69.33 200 SER C CA 1
ATOM 3441 C C . SER B 1 200 ? -11.451 9.991 -22.274 1.00 69.33 200 SER C C 1
ATOM 3442 O O . SER B 1 200 ? -10.714 10.980 -22.248 1.00 69.33 200 SER C O 1
ATOM 3445 N N . ALA B 1 201 ? -11.890 9.434 -23.401 1.00 70.68 201 ALA C N 1
ATOM 3446 C CA . ALA B 1 201 ? -11.548 9.953 -24.719 1.00 70.68 201 ALA C CA 1
ATOM 3447 C C . ALA B 1 201 ? -12.584 9.454 -25.719 1.00 70.68 201 ALA C C 1
ATOM 3448 O O . ALA B 1 201 ? -13.444 8.632 -25.395 1.00 70.68 201 ALA C O 1
ATOM 3450 N N . ALA B 1 202 ? -12.498 9.974 -26.946 1.00 71.39 202 ALA C N 1
ATOM 3451 C CA . ALA B 1 202 ? -13.431 9.559 -27.991 1.00 71.39 202 ALA C CA 1
ATOM 3452 C C . ALA B 1 202 ? -13.225 8.097 -28.366 1.00 71.39 202 ALA C C 1
ATOM 3453 O O . ALA B 1 202 ? -14.183 7.320 -28.427 1.00 71.39 202 ALA C O 1
ATOM 3455 N N . THR B 1 203 ? -11.981 7.702 -28.616 1.00 74.17 203 THR C N 1
ATOM 3456 C CA . THR B 1 203 ? -11.678 6.318 -28.959 1.00 74.17 203 THR C CA 1
ATOM 3457 C C . THR B 1 203 ? -11.742 5.461 -27.699 1.00 74.17 203 THR C C 1
ATOM 3458 O O . THR B 1 203 ? -11.041 5.736 -26.719 1.00 74.17 203 THR C O 1
ATOM 3462 N N . GLY B 1 204 ? -12.575 4.425 -27.724 1.00 76.76 204 GLY C N 1
ATOM 3463 C CA . GLY B 1 204 ? -12.841 3.620 -26.547 1.00 76.76 204 GLY C CA 1
ATOM 3464 C C . GLY B 1 204 ? -12.373 2.185 -26.699 1.00 76.76 204 GLY C C 1
ATOM 3465 O O . GLY B 1 204 ? -12.382 1.621 -27.795 1.00 76.76 204 GLY C O 1
ATOM 3466 N N . GLU B 1 205 ? -11.970 1.597 -25.581 1.00 78.61 205 GLU C N 1
ATOM 3467 C CA . GLU B 1 205 ? -11.526 0.209 -25.491 1.00 78.61 205 GLU C CA 1
ATOM 3468 C C . GLU B 1 205 ? -11.489 -0.153 -24.011 1.00 78.61 205 GLU C C 1
ATOM 3469 O O . GLU B 1 205 ? -11.986 0.596 -23.163 1.00 78.61 205 GLU C O 1
ATOM 3475 N N . THR B 1 206 ? -10.902 -1.301 -23.691 1.00 79.62 206 THR C N 1
ATOM 3476 C CA . THR B 1 206 ? -10.602 -1.595 -22.296 1.00 79.62 206 THR C CA 1
ATOM 3477 C C . THR B 1 206 ? -9.297 -0.901 -21.915 1.00 79.62 206 THR C C 1
ATOM 3478 O O . THR B 1 206 ? -8.366 -1.533 -21.398 1.00 79.62 206 THR C O 1
ATOM 3482 N N . LEU B 1 207 ? -9.231 0.410 -22.168 1.00 79.19 207 LEU C N 1
ATOM 3483 C CA . LEU B 1 207 ? -8.026 1.202 -21.944 1.00 79.19 207 LEU C CA 1
ATOM 3484 C C . LEU B 1 207 ? -7.627 1.168 -20.480 1.00 79.19 207 LEU C C 1
ATOM 3485 O O . LEU B 1 207 ? -6.601 0.583 -20.120 1.00 79.19 207 LEU C O 1
ATOM 3490 N N . CYS B 1 208 ? -8.456 1.763 -19.627 1.00 76.77 208 CYS C N 1
ATOM 3491 C CA . CYS B 1 208 ? -8.204 1.772 -18.192 1.00 76.77 208 CYS C CA 1
ATOM 3492 C C . CYS B 1 208 ? -8.826 0.556 -17.515 1.00 76.77 208 CYS C C 1
ATOM 3493 O O . CYS B 1 208 ? -8.123 -0.274 -16.929 1.00 76.77 208 CYS C O 1
ATOM 3496 N N . SER B 1 209 ? -10.149 0.445 -17.602 1.00 77.72 209 SER C N 1
ATOM 3497 C CA . SER B 1 209 ? -10.895 -0.619 -16.951 1.00 77.72 209 SER C CA 1
ATOM 3498 C C . SER B 1 209 ? -11.768 -1.313 -17.984 1.00 77.72 209 SER C C 1
ATOM 3499 O O . SER B 1 209 ? -11.587 -1.105 -19.188 1.00 77.72 209 SER C O 1
ATOM 3502 N N . ALA B 1 210 ? -12.701 -2.151 -17.531 1.00 77.77 210 ALA C N 1
ATOM 3503 C CA . ALA B 1 210 ? -13.615 -2.810 -18.456 1.00 77.77 210 ALA C CA 1
ATOM 3504 C C . ALA B 1 210 ? -14.488 -1.790 -19.182 1.00 77.77 210 ALA C C 1
ATOM 3505 O O . ALA B 1 210 ? -14.416 -1.651 -20.408 1.00 77.77 210 ALA C O 1
ATOM 3507 N N . ALA B 1 211 ? -15.309 -1.051 -18.439 1.00 77.87 211 ALA C N 1
ATOM 3508 C CA . ALA B 1 211 ? -16.199 -0.058 -19.044 1.00 77.87 211 ALA C CA 1
ATOM 3509 C C . ALA B 1 211 ? -15.487 1.293 -19.107 1.00 77.87 211 ALA C C 1
ATOM 3510 O O . ALA B 1 211 ? -15.807 2.242 -18.392 1.00 77.87 211 ALA C O 1
ATOM 3512 N N . ALA B 1 212 ? -14.503 1.367 -19.999 1.00 78.06 212 ALA C N 1
ATOM 3513 C CA . ALA B 1 212 ? -13.604 2.516 -20.074 1.00 78.06 212 ALA C CA 1
ATOM 3514 C C . ALA B 1 212 ? -13.721 3.162 -21.452 1.00 78.06 212 ALA C C 1
ATOM 3515 O O . ALA B 1 212 ? -12.949 2.867 -22.365 1.00 78.06 212 ALA C O 1
ATOM 3517 N N . THR B 1 213 ? -14.673 4.063 -21.600 1.00 75.58 213 THR C N 1
ATOM 3518 C CA . THR B 1 213 ? -14.708 4.874 -22.806 1.00 75.58 213 THR C CA 1
ATOM 3519 C C . THR B 1 213 ? -14.618 6.359 -22.507 1.00 75.58 213 THR C C 1
ATOM 3520 O O . THR B 1 213 ? -13.914 7.080 -23.216 1.00 75.58 213 THR C O 1
ATOM 3524 N N . GLY B 1 214 ? -15.273 6.827 -21.446 1.00 72.92 214 GLY C N 1
ATOM 3525 C CA . GLY B 1 214 ? -15.201 8.222 -21.056 1.00 72.92 214 GLY C CA 1
ATOM 3526 C C . GLY B 1 214 ? -15.527 9.200 -22.168 1.00 72.92 214 GLY C C 1
ATOM 3527 O O . GLY B 1 214 ? -14.671 9.995 -22.563 1.00 72.92 214 GLY C O 1
ATOM 3528 N N . GLY B 1 215 ? -16.757 9.165 -22.685 1.00 71.28 215 GLY C N 1
ATOM 3529 C CA . GLY B 1 215 ? -17.079 9.990 -23.837 1.00 71.28 215 GLY C CA 1
ATOM 3530 C C . GLY B 1 215 ? -17.286 11.455 -23.522 1.00 71.28 215 GLY C C 1
ATOM 3531 O O . GLY B 1 215 ? -17.067 12.313 -24.383 1.00 71.28 215 GLY C O 1
ATOM 3532 N N . THR B 1 216 ? -17.702 11.767 -22.298 1.00 70.82 216 THR C N 1
ATOM 3533 C CA . THR B 1 216 ? -18.001 13.149 -21.951 1.00 70.82 216 THR C CA 1
ATOM 3534 C C . THR B 1 216 ? -16.733 13.993 -21.920 1.00 70.82 216 THR C C 1
ATOM 3535 O O . THR B 1 216 ? -16.610 14.982 -22.648 1.00 70.82 216 THR C O 1
ATOM 3539 N N . TYR B 1 217 ? -15.766 13.599 -21.092 1.00 68.44 217 TYR C N 1
ATOM 3540 C CA . TYR B 1 217 ? -14.510 14.329 -20.918 1.00 68.44 217 TYR C CA 1
ATOM 3541 C C . TYR B 1 217 ? -13.616 14.081 -22.132 1.00 68.44 217 TYR C C 1
ATOM 3542 O O . TYR B 1 217 ? -12.644 13.326 -22.085 1.00 68.44 217 TYR C O 1
ATOM 3551 N N . ARG B 1 218 ? -13.953 14.730 -23.248 1.00 68.51 218 ARG C N 1
ATOM 3552 C CA . ARG B 1 218 ? -13.218 14.515 -24.491 1.00 68.51 218 ARG C CA 1
ATOM 3553 C C . ARG B 1 218 ? -12.587 15.781 -25.045 1.00 68.51 218 ARG C C 1
ATOM 3554 O O . ARG B 1 218 ? -11.405 15.769 -25.412 1.00 68.51 218 ARG C O 1
ATOM 3562 N N . GLY B 1 219 ? -13.336 16.880 -25.123 1.00 67.86 219 GLY C N 1
ATOM 3563 C CA . GLY B 1 219 ? -12.790 18.092 -25.694 1.00 67.86 219 GLY C CA 1
ATOM 3564 C C . GLY B 1 219 ? -11.919 18.867 -24.720 1.00 67.86 219 GLY C C 1
ATOM 3565 O O . GLY B 1 219 ? -12.053 18.766 -23.502 1.00 67.86 219 GLY C O 1
ATOM 3566 N N . GLY B 1 220 ? -11.014 19.672 -25.278 1.00 65.80 220 GLY C N 1
ATOM 3567 C CA . GLY B 1 220 ? -10.199 20.532 -24.436 1.00 65.80 220 GLY C CA 1
ATOM 3568 C C . GLY B 1 220 ? -11.039 21.435 -23.555 1.00 65.80 220 GLY C C 1
ATOM 3569 O O . GLY B 1 220 ? -10.680 21.714 -22.410 1.00 65.80 220 GLY C O 1
ATOM 3570 N N . GLU B 1 221 ? -12.170 21.907 -24.081 1.00 67.34 221 GLU C N 1
ATOM 3571 C CA . GLU B 1 221 ? -13.140 22.672 -23.309 1.00 67.34 221 GLU C CA 1
ATOM 3572 C C . GLU B 1 221 ? -13.976 21.792 -22.388 1.00 67.34 221 GLU C C 1
ATOM 3573 O O . GLU B 1 221 ? -14.700 22.321 -21.536 1.00 67.34 221 GLU C O 1
ATOM 3579 N N . GLY B 1 222 ? -13.874 20.470 -22.519 1.00 67.63 222 GLY C N 1
ATOM 3580 C CA . GLY B 1 222 ? -14.611 19.563 -21.662 1.00 67.63 222 GLY C CA 1
ATOM 3581 C C . GLY B 1 222 ? -14.474 19.906 -20.194 1.00 67.63 222 GLY C C 1
ATOM 3582 O O . GLY B 1 222 ? -13.398 19.768 -19.602 1.00 67.63 222 GLY C O 1
ATOM 3583 N N . THR B 1 223 ? -15.571 20.357 -19.598 1.00 69.73 223 THR C N 1
ATOM 3584 C CA . THR B 1 223 ? -15.542 20.866 -18.238 1.00 69.73 223 THR C CA 1
ATOM 3585 C C . THR B 1 223 ? -15.478 19.726 -17.225 1.00 69.73 223 THR C C 1
ATOM 3586 O O . THR B 1 223 ? -15.604 18.544 -17.556 1.00 69.73 223 THR C O 1
ATOM 3590 N N . ALA B 1 224 ? -15.267 20.102 -15.965 1.00 69.81 224 ALA C N 1
ATOM 3591 C CA . ALA B 1 224 ? -15.254 19.117 -14.894 1.00 69.81 224 ALA C CA 1
ATOM 3592 C C . ALA B 1 224 ? -16.603 18.447 -14.714 1.00 69.81 224 ALA C C 1
ATOM 3593 O O . ALA B 1 224 ? -16.659 17.341 -14.167 1.00 69.81 224 ALA C O 1
ATOM 3595 N N . ALA B 1 225 ? -17.687 19.099 -15.140 1.00 70.70 225 ALA C N 1
ATOM 3596 C CA . ALA B 1 225 ? -18.998 18.466 -15.080 1.00 70.70 225 ALA C CA 1
ATOM 3597 C C . ALA B 1 225 ? -19.036 17.211 -15.945 1.00 70.70 225 ALA C C 1
ATOM 3598 O O . ALA B 1 225 ? -19.569 16.175 -15.530 1.00 70.70 225 ALA C O 1
ATOM 3600 N N . ASN B 1 226 ? -18.451 17.280 -17.144 1.00 70.83 226 ASN C N 1
ATOM 3601 C CA . ASN B 1 226 ? -18.413 16.113 -18.021 1.00 70.83 226 ASN C CA 1
ATOM 3602 C C . ASN B 1 226 ? -17.669 14.961 -17.361 1.00 70.83 226 ASN C C 1
ATOM 3603 O O . ASN B 1 226 ? -18.103 13.806 -17.435 1.00 70.83 226 ASN C O 1
ATOM 3608 N N . ALA B 1 227 ? -16.548 15.257 -16.703 1.00 71.61 227 ALA C N 1
ATOM 3609 C CA . ALA B 1 227 ? -15.804 14.211 -16.011 1.00 71.61 227 ALA C CA 1
ATOM 3610 C C . ALA B 1 227 ? -16.651 13.566 -14.920 1.00 71.61 227 ALA C C 1
ATOM 3611 O O . ALA B 1 227 ? -16.648 12.338 -14.763 1.00 71.61 227 ALA C O 1
ATOM 3613 N N . GLN B 1 228 ? -17.387 14.381 -14.159 1.00 73.75 228 GLN C N 1
ATOM 3614 C CA . GLN B 1 228 ? -18.275 13.848 -13.130 1.00 73.75 228 GLN C CA 1
ATOM 3615 C C . GLN B 1 228 ? -19.325 12.924 -13.734 1.00 73.75 228 GLN C C 1
ATOM 3616 O O . GLN B 1 228 ? -19.668 11.889 -13.148 1.00 73.75 228 GLN C O 1
ATOM 3622 N N . THR B 1 229 ? -19.843 13.279 -14.913 1.00 73.98 229 THR C N 1
ATOM 3623 C CA . THR B 1 229 ? -20.865 12.456 -15.549 1.00 73.98 229 THR C CA 1
ATOM 3624 C C . THR B 1 229 ? -20.320 11.101 -15.980 1.00 73.98 229 THR C C 1
ATOM 3625 O O . THR B 1 229 ? -21.080 10.131 -16.059 1.00 73.98 229 THR C O 1
ATOM 3629 N N . ASP B 1 230 ? -19.021 11.008 -16.263 1.00 74.13 230 ASP C N 1
ATOM 3630 C CA . ASP B 1 230 ? -18.414 9.721 -16.580 1.00 74.13 230 ASP C CA 1
ATOM 3631 C C . ASP B 1 230 ? -17.391 9.312 -15.527 1.00 74.13 230 ASP C C 1
ATOM 3632 O O . ASP B 1 230 ? -16.487 8.514 -15.811 1.00 74.13 230 ASP C O 1
ATOM 3637 N N . TRP B 1 231 ? -17.528 9.846 -14.312 1.00 74.89 231 TRP C N 1
ATOM 3638 C CA . TRP B 1 231 ? -16.699 9.437 -13.186 1.00 74.89 231 TRP C CA 1
ATOM 3639 C C . TRP B 1 231 ? -17.137 8.080 -12.634 1.00 74.89 231 TRP C C 1
ATOM 3640 O O . TRP B 1 231 ? -16.372 7.109 -12.670 1.00 74.89 231 TRP C O 1
ATOM 3651 N N . SER B 1 232 ? -18.375 7.987 -12.132 1.00 77.09 232 SER C N 1
ATOM 3652 C CA . SER B 1 232 ? -18.819 6.765 -11.470 1.00 77.09 232 SER C CA 1
ATOM 3653 C C . SER B 1 232 ? -19.312 5.807 -12.527 1.00 77.09 232 SER C C 1
ATOM 3654 O O . SER B 1 232 ? -20.374 5.195 -12.391 1.00 77.09 232 SER C O 1
ATOM 3657 N N . THR B 1 233 ? -18.504 5.675 -13.585 1.00 76.79 233 THR C N 1
ATOM 3658 C CA . THR B 1 233 ? -18.588 4.578 -14.538 1.00 76.79 233 THR C CA 1
ATOM 3659 C C . THR B 1 233 ? -17.274 3.858 -14.802 1.00 76.79 233 THR C C 1
ATOM 3660 O O . THR B 1 233 ? -17.323 2.642 -15.002 1.00 76.79 233 THR C O 1
ATOM 3664 N N . THR B 1 234 ? -16.128 4.543 -14.757 1.00 77.40 234 THR C N 1
ATOM 3665 C CA . THR B 1 234 ? -14.798 3.978 -14.935 1.00 77.40 234 THR C CA 1
ATOM 3666 C C . THR B 1 234 ? -14.087 3.703 -13.606 1.00 77.40 234 THR C C 1
ATOM 3667 O O . THR B 1 234 ? -12.983 3.134 -13.601 1.00 77.40 234 THR C O 1
ATOM 3671 N N . ILE B 1 235 ? -14.683 4.096 -12.482 1.00 77.72 235 ILE C N 1
ATOM 3672 C CA . ILE B 1 235 ? -14.095 3.856 -11.170 1.00 77.72 235 ILE C CA 1
ATOM 3673 C C . ILE B 1 235 ? -14.695 2.620 -10.504 1.00 77.72 235 ILE C C 1
ATOM 3674 O O . ILE B 1 235 ? -14.424 2.357 -9.330 1.00 77.72 235 ILE C O 1
ATOM 3679 N N . ALA B 1 236 ? -15.483 1.837 -11.243 1.00 80.37 236 ALA C N 1
ATOM 3680 C CA . ALA B 1 236 ? -16.241 0.748 -10.635 1.00 80.37 236 ALA C CA 1
ATOM 3681 C C . ALA B 1 236 ? -15.323 -0.303 -10.025 1.00 80.37 236 ALA C C 1
ATOM 3682 O O . ALA B 1 236 ? -15.470 -0.661 -8.851 1.00 80.37 236 ALA C O 1
ATOM 3684 N N . ASP B 1 237 ? -14.360 -0.801 -10.809 1.00 83.10 237 ASP C N 1
ATOM 3685 C CA . ASP B 1 237 ? -13.524 -1.905 -10.346 1.00 83.10 237 ASP C CA 1
ATOM 3686 C C . ASP B 1 237 ? -12.737 -1.524 -9.098 1.00 83.10 237 ASP C C 1
ATOM 3687 O O . ASP B 1 237 ? -12.558 -2.352 -8.196 1.00 83.10 237 ASP C O 1
ATOM 3692 N N . CYS B 1 238 ? -12.265 -0.275 -9.026 1.00 80.64 238 CYS C N 1
ATOM 3693 C CA . CYS B 1 238 ? -11.478 0.166 -7.876 1.00 80.64 238 CYS C CA 1
ATOM 3694 C C . CYS B 1 238 ? -12.258 0.005 -6.578 1.00 80.64 238 CYS C C 1
ATOM 3695 O O . CYS B 1 238 ? -11.757 -0.575 -5.606 1.00 80.64 238 CYS C O 1
ATOM 3698 N N . ASP B 1 239 ? -13.496 0.504 -6.547 1.00 80.20 239 ASP C N 1
ATOM 3699 C CA . ASP B 1 239 ? -14.288 0.456 -5.324 1.00 80.20 239 ASP C CA 1
ATOM 3700 C C . ASP B 1 239 ? -14.664 -0.969 -4.930 1.00 80.20 239 ASP C C 1
ATOM 3701 O O . ASP B 1 239 ? -14.934 -1.220 -3.750 1.00 80.20 239 ASP C O 1
ATOM 3706 N N . ARG B 1 240 ? -14.681 -1.905 -5.880 1.00 83.87 240 ARG C N 1
ATOM 3707 C CA . ARG B 1 240 ? -14.878 -3.309 -5.543 1.00 83.87 240 ARG C CA 1
ATOM 3708 C C . ARG B 1 240 ? -13.590 -3.992 -5.106 1.00 83.87 240 ARG C C 1
ATOM 3709 O O . ARG B 1 240 ? -13.643 -5.135 -4.640 1.00 83.87 240 ARG C O 1
ATOM 3717 N N . ASN B 1 241 ? -12.443 -3.327 -5.240 1.00 86.40 241 ASN C N 1
ATOM 3718 C CA . ASN B 1 241 ? -11.159 -3.925 -4.907 1.00 86.40 241 ASN C CA 1
ATOM 3719 C C . ASN B 1 241 ? -10.541 -3.376 -3.628 1.00 86.40 241 ASN C C 1
ATOM 3720 O O . ASN B 1 241 ? -9.569 -3.958 -3.135 1.00 86.40 241 ASN C O 1
ATOM 3725 N N . VAL B 1 242 ? -11.068 -2.285 -3.078 1.00 82.21 242 VAL C N 1
ATOM 3726 C CA . VAL B 1 242 ? -10.560 -1.757 -1.815 1.00 82.21 242 VAL C CA 1
ATOM 3727 C C . VAL B 1 242 ? -10.864 -2.776 -0.721 1.00 82.21 242 VAL C C 1
ATOM 3728 O O . VAL B 1 242 ? -12.027 -3.001 -0.376 1.00 82.21 242 VAL C O 1
ATOM 3732 N N . GLU B 1 243 ? -9.823 -3.385 -0.166 1.00 84.66 243 GLU C N 1
ATOM 3733 C CA . GLU B 1 243 ? -9.993 -4.443 0.817 1.00 84.66 243 GLU C CA 1
ATOM 3734 C C . GLU B 1 243 ? -10.089 -3.873 2.231 1.00 84.66 243 GLU C C 1
ATOM 3735 O O . GLU B 1 243 ? -9.767 -2.710 2.492 1.00 84.66 243 GLU C O 1
ATOM 3741 N N . GLY B 1 244 ? -10.535 -4.722 3.154 1.00 81.47 244 GLY C N 1
ATOM 3742 C CA . GLY B 1 244 ? -10.777 -4.306 4.521 1.00 81.47 244 GLY C CA 1
ATOM 3743 C C . GLY B 1 244 ? -9.523 -4.196 5.359 1.00 81.47 244 GLY C C 1
ATOM 3744 O O . GLY B 1 244 ? -9.399 -4.861 6.392 1.00 81.47 244 GLY C O 1
ATOM 3745 N N . LYS B 1 245 ? -8.591 -3.353 4.932 1.00 79.86 245 LYS C N 1
ATOM 3746 C CA . LYS B 1 245 ? -7.352 -3.102 5.656 1.00 79.86 245 LYS C CA 1
ATOM 3747 C C . LYS B 1 245 ? -7.312 -1.639 6.101 1.00 79.86 245 LYS C C 1
ATOM 3748 O O . LYS B 1 245 ? -8.300 -0.903 5.995 1.00 79.86 245 LYS C O 1
ATOM 3754 N N . ALA B 1 246 ? -6.160 -1.227 6.623 1.00 75.75 246 ALA C N 1
ATOM 3755 C CA . ALA B 1 246 ? -5.933 0.150 7.015 1.00 75.75 246 ALA C CA 1
ATOM 3756 C C . ALA B 1 246 ? -4.747 0.719 6.248 1.00 75.75 246 ALA C C 1
ATOM 3757 O O . ALA B 1 246 ? -3.848 -0.025 5.844 1.00 75.75 246 ALA C O 1
ATOM 3759 N N . PRO B 1 247 ? -4.734 2.026 6.002 1.00 74.89 247 PRO C N 1
ATOM 3760 C CA . PRO B 1 247 ? -3.585 2.637 5.326 1.00 74.89 247 PRO C CA 1
ATOM 3761 C C . PRO B 1 247 ? -2.306 2.452 6.126 1.00 74.89 247 PRO C C 1
ATOM 3762 O O . PRO B 1 247 ? -2.303 2.532 7.357 1.00 74.89 247 PRO C O 1
ATOM 3766 N N . SER B 1 248 ? -1.209 2.215 5.410 1.00 72.00 248 SER C N 1
ATOM 3767 C CA . SER B 1 248 ? 0.096 2.041 6.023 1.00 72.00 248 SER C CA 1
ATOM 3768 C C . SER B 1 248 ? 1.117 2.925 5.322 1.00 72.00 248 SER C C 1
ATOM 3769 O O . SER B 1 248 ? 1.074 3.059 4.094 1.00 72.00 248 SER C O 1
ATOM 3772 N N . PRO B 1 249 ? 2.056 3.520 6.063 1.00 70.14 249 PRO C N 1
ATOM 3773 C CA . PRO B 1 249 ? 3.031 4.413 5.417 1.00 70.14 249 PRO C CA 1
ATOM 3774 C C . PRO B 1 249 ? 3.843 3.727 4.342 1.00 70.14 249 PRO C C 1
ATOM 3775 O O . PRO B 1 249 ? 4.292 4.390 3.400 1.00 70.14 249 PRO C O 1
ATOM 3779 N N . ALA B 1 250 ? 4.050 2.415 4.451 1.00 69.70 250 ALA C N 1
ATOM 3780 C CA . ALA B 1 250 ? 4.667 1.689 3.348 1.00 69.70 250 ALA C CA 1
ATOM 3781 C C . ALA B 1 250 ? 3.728 1.582 2.154 1.00 69.70 250 ALA C C 1
ATOM 3782 O O . ALA B 1 250 ? 4.190 1.587 1.007 1.00 69.70 250 ALA C O 1
ATOM 3784 N N . ALA B 1 251 ? 2.417 1.471 2.400 1.00 69.67 251 ALA C N 1
ATOM 3785 C CA . ALA B 1 251 ? 1.454 1.383 1.304 1.00 69.67 251 ALA C CA 1
ATOM 3786 C C . ALA B 1 251 ? 1.421 2.668 0.491 1.00 69.67 251 ALA C C 1
ATOM 3787 O O . ALA B 1 251 ? 1.282 2.628 -0.738 1.00 69.67 251 ALA C O 1
ATOM 3789 N N . ILE B 1 252 ? 1.528 3.820 1.156 1.00 68.38 252 ILE C N 1
ATOM 3790 C CA . ILE B 1 252 ? 1.618 5.081 0.432 1.00 68.38 252 ILE C CA 1
ATOM 3791 C C . ILE B 1 252 ? 2.871 5.111 -0.434 1.00 68.38 252 ILE C C 1
ATOM 3792 O O . ILE B 1 252 ? 2.822 5.464 -1.618 1.00 68.38 252 ILE C O 1
ATOM 3797 N N . GLU B 1 253 ? 4.017 4.732 0.145 1.00 67.56 253 GLU C N 1
ATOM 3798 C CA . GLU B 1 253 ? 5.247 4.693 -0.637 1.00 67.56 253 GLU C CA 1
ATOM 3799 C C . GLU B 1 253 ? 5.181 3.635 -1.732 1.00 67.56 253 GLU C C 1
ATOM 3800 O O . GLU B 1 253 ? 5.766 3.816 -2.808 1.00 67.56 253 GLU C O 1
ATOM 3806 N N . ALA B 1 254 ? 4.482 2.528 -1.481 1.00 68.00 254 ALA C N 1
ATOM 3807 C CA . ALA B 1 254 ? 4.272 1.548 -2.538 1.00 68.00 254 ALA C CA 1
ATOM 3808 C C . ALA B 1 254 ? 3.409 2.124 -3.654 1.00 68.00 254 ALA C C 1
ATOM 3809 O O . ALA B 1 254 ? 3.662 1.868 -4.838 1.00 68.00 254 ALA C O 1
ATOM 3811 N N . ALA B 1 255 ? 2.391 2.912 -3.294 1.00 67.09 255 ALA C N 1
ATOM 3812 C CA . ALA B 1 255 ? 1.499 3.479 -4.300 1.00 67.09 255 ALA C CA 1
ATOM 3813 C C . ALA B 1 255 ? 2.252 4.408 -5.242 1.00 67.09 255 ALA C C 1
ATOM 3814 O O . ALA B 1 255 ? 1.979 4.441 -6.447 1.00 67.09 255 ALA C O 1
ATOM 3816 N N . ILE B 1 256 ? 3.195 5.180 -4.705 1.00 66.16 256 ILE C N 1
ATOM 3817 C CA . ILE B 1 256 ? 4.016 6.046 -5.542 1.00 66.16 256 ILE C CA 1
ATOM 3818 C C . ILE B 1 256 ? 4.926 5.216 -6.440 1.00 66.16 256 ILE C C 1
ATOM 3819 O O . ILE B 1 256 ? 5.191 5.588 -7.591 1.00 66.16 256 ILE C O 1
ATOM 3824 N N . ALA B 1 257 ? 5.409 4.076 -5.937 1.00 66.98 257 ALA C N 1
ATOM 3825 C CA . ALA B 1 257 ? 6.344 3.257 -6.705 1.00 66.98 257 ALA C CA 1
ATOM 3826 C C . ALA B 1 257 ? 5.709 2.728 -7.987 1.00 66.98 257 ALA C C 1
ATOM 3827 O O . ALA B 1 257 ? 6.322 2.772 -9.060 1.00 66.98 257 ALA C O 1
ATOM 3829 N N . VAL B 1 258 ? 4.483 2.204 -7.896 1.00 68.84 258 VAL C N 1
ATOM 3830 C CA . VAL B 1 258 ? 3.809 1.736 -9.105 1.00 68.84 258 VAL C CA 1
ATOM 3831 C C . VAL B 1 258 ? 3.449 2.908 -10.005 1.00 68.84 258 VAL C C 1
ATOM 3832 O O . VAL B 1 258 ? 3.435 2.774 -11.235 1.00 68.84 258 VAL C O 1
ATOM 3836 N N . PHE B 1 259 ? 3.140 4.065 -9.419 1.00 67.09 259 PHE C N 1
ATOM 3837 C CA . PHE B 1 259 ? 2.821 5.236 -10.225 1.00 67.09 259 PHE C CA 1
ATOM 3838 C C . PHE B 1 259 ? 4.015 5.660 -11.069 1.00 67.09 259 PHE C C 1
ATOM 3839 O O . PHE B 1 259 ? 3.904 5.802 -12.293 1.00 67.09 259 PHE C O 1
ATOM 3847 N N . ARG B 1 260 ? 5.177 5.841 -10.434 1.00 67.41 260 ARG C N 1
ATOM 3848 C CA . ARG B 1 260 ? 6.349 6.282 -11.180 1.00 67.41 260 ARG C CA 1
ATOM 3849 C C . ARG B 1 260 ? 6.798 5.231 -12.184 1.00 67.41 260 ARG C C 1
ATOM 3850 O O . ARG B 1 260 ? 7.408 5.571 -13.203 1.00 67.41 260 ARG C O 1
ATOM 3858 N N . ALA B 1 261 ? 6.509 3.958 -11.923 1.00 67.14 261 ALA C N 1
ATOM 3859 C CA . ALA B 1 261 ? 6.912 2.920 -12.861 1.00 67.14 261 ALA C CA 1
ATOM 3860 C C . ALA B 1 261 ? 6.146 3.023 -14.173 1.00 67.14 261 ALA C C 1
ATOM 3861 O O . ALA B 1 261 ? 6.666 2.633 -15.226 1.00 67.14 261 ALA C O 1
ATOM 3863 N N . ALA B 1 262 ? 4.919 3.539 -14.133 1.00 67.40 262 ALA C N 1
ATOM 3864 C CA . ALA B 1 262 ? 4.083 3.586 -15.321 1.00 67.40 262 ALA C CA 1
ATOM 3865 C C . ALA B 1 262 ? 4.240 4.877 -16.110 1.00 67.40 262 ALA C C 1
ATOM 3866 O O . ALA B 1 262 ? 3.859 4.917 -17.284 1.00 67.40 262 ALA C O 1
ATOM 3868 N N . LEU B 1 263 ? 4.810 5.918 -15.510 1.00 66.99 263 LEU C N 1
ATOM 3869 C CA . LEU B 1 263 ? 4.904 7.223 -16.160 1.00 66.99 263 LEU C CA 1
ATOM 3870 C C . LEU B 1 263 ? 5.853 7.153 -17.349 1.00 66.99 263 LEU C C 1
ATOM 3871 O O . LEU B 1 263 ? 7.070 7.053 -17.174 1.00 66.99 263 LEU C O 1
ATOM 3876 N N . GLY B 1 264 ? 5.288 7.249 -18.553 1.00 70.16 264 GLY C N 1
ATOM 3877 C CA . GLY B 1 264 ? 6.121 7.246 -19.768 1.00 70.16 264 GLY C CA 1
ATOM 3878 C C . GLY B 1 264 ? 5.312 7.166 -21.048 1.00 70.16 264 GLY C C 1
ATOM 3879 O O . GLY B 1 264 ? 4.359 6.378 -21.082 1.00 70.16 264 GLY C O 1
ATOM 3880 N N . ASN B 1 265 ? 5.675 7.950 -22.062 1.00 72.69 265 ASN C N 1
ATOM 3881 C CA . ASN B 1 265 ? 5.013 7.880 -23.391 1.00 72.69 265 ASN C CA 1
ATOM 3882 C C . ASN B 1 265 ? 5.955 8.540 -24.393 1.00 72.69 265 ASN C C 1
ATOM 3883 O O . ASN B 1 265 ? 5.833 9.755 -24.591 1.00 72.69 265 ASN C O 1
ATOM 3888 N N . ALA B 1 266 ? 6.847 7.769 -25.007 1.00 72.79 266 ALA C N 1
ATOM 3889 C CA . ALA B 1 266 ? 7.862 8.364 -25.902 1.00 72.79 266 ALA C CA 1
ATOM 3890 C C . ALA B 1 266 ? 7.233 8.880 -27.194 1.00 72.79 266 ALA C C 1
ATOM 3891 O O . ALA B 1 266 ? 7.551 8.301 -28.243 1.00 72.79 266 ALA C O 1
ATOM 3893 N N . GLU B 1 267 ? 6.443 9.954 -27.118 1.00 75.02 267 GLU C N 1
ATOM 3894 C CA . GLU B 1 267 ? 5.799 10.561 -28.311 1.00 75.02 267 GLU C CA 1
ATOM 3895 C C . GLU B 1 267 ? 4.978 11.768 -27.851 1.00 75.02 267 GLU C C 1
ATOM 3896 O O . GLU B 1 267 ? 4.054 11.544 -27.055 1.00 75.02 267 GLU C O 1
ATOM 3902 N N . PHE B 1 268 ? 5.286 12.981 -28.334 1.00 72.37 268 PHE C N 1
ATOM 3903 C CA . PHE B 1 268 ? 4.563 14.172 -27.813 1.00 72.37 268 PHE C CA 1
ATOM 3904 C C . PHE B 1 268 ? 4.864 15.464 -28.579 1.00 72.37 268 PHE C C 1
ATOM 3905 O O . PHE B 1 268 ? 4.932 15.410 -29.818 1.00 72.37 268 PHE C O 1
ATOM 3913 N N . THR B 1 269 ? 5.051 16.582 -27.861 1.00 70.01 269 THR C N 1
ATOM 3914 C CA . THR B 1 269 ? 5.180 17.913 -28.505 1.00 70.01 269 THR C CA 1
ATOM 3915 C C . THR B 1 269 ? 6.561 18.547 -28.344 1.00 70.01 269 THR C C 1
ATOM 3916 O O . THR B 1 269 ? 6.606 19.775 -28.210 1.00 70.01 269 THR C O 1
ATOM 3920 N N . LYS B 1 270 ? 7.636 17.765 -28.394 1.00 70.59 270 LYS C N 1
ATOM 3921 C CA . LYS B 1 270 ? 9.028 18.296 -28.299 1.00 70.59 270 LYS C CA 1
ATOM 3922 C C . LYS B 1 270 ? 9.225 19.113 -27.021 1.00 70.59 270 LYS C C 1
ATOM 3923 O O . LYS B 1 270 ? 9.542 18.521 -25.984 1.00 70.59 270 LYS C O 1
ATOM 3929 N N . ALA B 1 271 ? 9.107 20.434 -27.112 1.00 69.97 271 ALA C N 1
ATOM 3930 C CA . ALA B 1 271 ? 9.210 21.248 -25.886 1.00 69.97 271 ALA C CA 1
ATOM 3931 C C . ALA B 1 271 ? 7.945 21.021 -25.064 1.00 69.97 271 ALA C C 1
ATOM 3932 O O . ALA B 1 271 ? 6.924 20.635 -25.648 1.00 69.97 271 ALA C O 1
ATOM 3934 N N . ASN B 1 272 ? 8.017 21.227 -23.751 1.00 70.05 272 ASN C N 1
ATOM 3935 C CA . ASN B 1 272 ? 6.853 20.935 -22.874 1.00 70.05 272 ASN C CA 1
ATOM 3936 C C . ASN B 1 272 ? 6.427 19.493 -23.148 1.00 70.05 272 ASN C C 1
ATOM 3937 O O . ASN B 1 272 ? 5.230 19.196 -23.027 1.00 70.05 272 ASN C O 1
ATOM 3942 N N . SER B 1 273 ? 7.377 18.663 -23.570 1.00 69.77 273 SER C N 1
ATOM 3943 C CA . SER B 1 273 ? 7.066 17.232 -23.772 1.00 69.77 273 SER C CA 1
ATOM 3944 C C . SER B 1 273 ? 8.023 16.409 -22.923 1.00 69.77 273 SER C C 1
ATOM 3945 O O . SER B 1 273 ? 8.276 15.252 -23.279 1.00 69.77 273 SER C O 1
ATOM 3948 N N . ARG B 1 274 ? 8.541 16.993 -21.847 1.00 66.79 274 ARG C N 1
ATOM 3949 C CA . ARG B 1 274 ? 9.374 16.142 -20.968 1.00 66.79 274 ARG C CA 1
ATOM 3950 C C . ARG B 1 274 ? 8.533 14.905 -20.691 1.00 66.79 274 ARG C C 1
ATOM 3951 O O . ARG B 1 274 ? 7.537 15.017 -19.968 1.00 66.79 274 ARG C O 1
ATOM 3959 N N . LYS B 1 275 ? 8.921 13.788 -21.288 1.00 66.86 275 LYS C N 1
ATOM 3960 C CA . LYS B 1 275 ? 8.193 12.523 -21.077 1.00 66.86 275 LYS C CA 1
ATOM 3961 C C . LYS B 1 275 ? 8.493 12.036 -19.665 1.00 66.86 275 LYS C C 1
ATOM 3962 O O . LYS B 1 275 ? 8.956 12.839 -18.852 1.00 66.86 275 LYS C O 1
ATOM 3968 N N . ALA B 1 276 ? 8.246 10.763 -19.398 1.00 66.42 276 ALA C N 1
ATOM 3969 C CA . ALA B 1 276 ? 8.430 10.282 -18.009 1.00 66.42 276 ALA C CA 1
ATOM 3970 C C . ALA B 1 276 ? 7.516 11.095 -17.096 1.00 66.42 276 ALA C C 1
ATOM 3971 O O . ALA B 1 276 ? 7.310 10.670 -15.956 1.00 66.42 276 ALA C O 1
ATOM 3973 N N . PHE B 1 277 ? 7.004 12.226 -17.573 1.00 65.91 277 PHE C N 1
ATOM 3974 C CA . PHE B 1 277 ? 6.001 13.004 -16.811 1.00 65.91 277 PHE C CA 1
ATOM 3975 C C . PHE B 1 277 ? 4.696 12.898 -17.601 1.00 65.91 277 PHE C C 1
ATOM 3976 O O . PHE B 1 277 ? 3.818 13.746 -17.414 1.00 65.91 277 PHE C O 1
ATOM 3984 N N . VAL B 1 278 ? 4.603 11.893 -18.480 1.00 68.06 278 VAL C N 1
ATOM 3985 C CA . VAL B 1 278 ? 3.378 11.669 -19.301 1.00 68.06 278 VAL C CA 1
ATOM 3986 C C . VAL B 1 278 ? 2.762 10.322 -18.914 1.00 68.06 278 VAL C C 1
ATOM 3987 O O . VAL B 1 278 ? 3.498 9.325 -18.879 1.00 68.06 278 VAL C O 1
ATOM 3991 N N . LEU B 1 279 ? 1.464 10.306 -18.616 1.00 69.69 279 LEU C N 1
ATOM 3992 C CA . LEU B 1 279 ? 0.746 9.056 -18.275 1.00 69.69 279 LEU C CA 1
ATOM 3993 C C . LEU B 1 279 ? -0.126 8.725 -19.478 1.00 69.69 279 LEU C C 1
ATOM 3994 O O . LEU B 1 279 ? -1.311 9.057 -19.432 1.00 69.69 279 LEU C O 1
ATOM 3999 N N . GLY B 1 280 ? 0.440 8.111 -20.511 1.00 72.32 280 GLY C N 1
ATOM 4000 C CA . GLY B 1 280 ? -0.288 7.861 -21.736 1.00 72.32 280 GLY C CA 1
ATOM 4001 C C . GLY B 1 280 ? 0.463 6.950 -22.676 1.00 72.32 280 GLY C C 1
ATOM 4002 O O . GLY B 1 280 ? 1.387 6.241 -22.275 1.00 72.32 280 GLY C O 1
ATOM 4003 N N . HIS B 1 281 ? 0.050 6.981 -23.943 1.00 74.59 281 HIS C N 1
ATOM 4004 C CA . HIS B 1 281 ? 0.583 6.073 -24.947 1.00 74.59 281 HIS C CA 1
ATOM 4005 C C . HIS B 1 281 ? 0.519 6.740 -26.313 1.00 74.59 281 HIS C C 1
ATOM 4006 O O . HIS B 1 281 ? -0.281 7.650 -26.545 1.00 74.59 281 HIS C O 1
ATOM 4013 N N . GLY B 1 282 ? 1.385 6.276 -27.215 1.00 74.63 282 GLY C N 1
ATOM 4014 C CA . GLY B 1 282 ? 1.331 6.646 -28.619 1.00 74.63 282 GLY C CA 1
ATOM 4015 C C . GLY B 1 282 ? 1.569 8.106 -28.956 1.00 74.63 282 GLY C C 1
ATOM 4016 O O . GLY B 1 282 ? 1.679 8.954 -28.064 1.00 74.63 282 GLY C O 1
ATOM 4017 N N . SER B 1 283 ? 1.686 8.380 -30.259 1.00 75.27 283 SER C N 1
ATOM 4018 C CA . SER B 1 283 ? 1.853 9.779 -30.716 1.00 75.27 283 SER C CA 1
ATOM 4019 C C . SER B 1 283 ? 0.696 10.590 -30.157 1.00 75.27 283 SER C C 1
ATOM 4020 O O . SER B 1 283 ? -0.441 10.142 -30.299 1.00 75.27 283 SER C O 1
ATOM 4023 N N . ALA B 1 284 ? 0.968 11.755 -29.584 1.00 74.02 284 ALA C N 1
ATOM 4024 C CA . ALA B 1 284 ? -0.138 12.478 -28.927 1.00 74.02 284 ALA C CA 1
ATOM 4025 C C . ALA B 1 284 ? -0.263 13.901 -29.461 1.00 74.02 284 ALA C C 1
ATOM 4026 O O . ALA B 1 284 ? -1.336 14.205 -30.003 1.00 74.02 284 ALA C O 1
ATOM 4028 N N . SER B 1 285 ? 0.753 14.739 -29.257 1.00 72.27 285 SER C N 1
ATOM 4029 C CA . SER B 1 285 ? 0.693 16.173 -29.646 1.00 72.27 285 SER C CA 1
ATOM 4030 C C . SER B 1 285 ? -0.300 16.915 -28.747 1.00 72.27 285 SER C C 1
ATOM 4031 O O . SER B 1 285 ? -0.280 18.154 -28.766 1.00 72.27 285 SER C O 1
ATOM 4034 N N . ASP B 1 286 ? -1.110 16.182 -27.980 1.00 71.66 286 ASP C N 1
ATOM 4035 C CA . ASP B 1 286 ? -2.101 16.790 -27.054 1.00 71.66 286 ASP C CA 1
ATOM 4036 C C . ASP B 1 286 ? -2.688 15.699 -26.162 1.00 71.66 286 ASP C C 1
ATOM 4037 O O . ASP B 1 286 ? -2.618 14.525 -26.548 1.00 71.66 286 ASP C O 1
ATOM 4042 N N . CYS B 1 287 ? -3.232 16.083 -25.012 1.00 68.34 287 CYS C N 1
ATOM 4043 C CA . CYS B 1 287 ? -3.903 15.117 -24.110 1.00 68.34 287 CYS C CA 1
ATOM 4044 C C . CYS B 1 287 ? -5.281 15.695 -23.801 1.00 68.34 287 CYS C C 1
ATOM 4045 O O . CYS B 1 287 ? -5.965 15.169 -22.917 1.00 68.34 287 CYS C O 1
ATOM 4048 N N . ASN B 1 288 ? -5.642 16.761 -24.510 1.00 68.86 288 ASN C N 1
ATOM 4049 C CA . ASN B 1 288 ? -6.965 17.400 -24.322 1.00 68.86 288 ASN C CA 1
ATOM 4050 C C . ASN B 1 288 ? -7.808 17.140 -25.567 1.00 68.86 288 ASN C C 1
ATOM 4051 O O . ASN B 1 288 ? -8.574 18.035 -25.949 1.00 68.86 288 ASN C O 1
ATOM 4056 N N . GLY B 1 289 ? -7.679 15.955 -26.166 1.00 69.71 289 GLY C N 1
ATOM 4057 C CA . GLY B 1 289 ? -8.380 15.665 -27.400 1.00 69.71 289 GLY C CA 1
ATOM 4058 C C . GLY B 1 289 ? -9.192 14.391 -27.354 1.00 69.71 289 GLY C C 1
ATOM 4059 O O . GLY B 1 289 ? -9.506 13.875 -26.277 1.00 69.71 289 GLY C O 1
ATOM 4060 N N . GLY B 1 290 ? -9.531 13.872 -28.530 1.00 72.33 290 GLY C N 1
ATOM 4061 C CA . GLY B 1 290 ? -10.374 12.702 -28.623 1.00 72.33 290 GLY C CA 1
ATOM 4062 C C . GLY B 1 290 ? -9.633 11.413 -28.907 1.00 72.33 290 GLY C C 1
ATOM 4063 O O . GLY B 1 290 ? -10.138 10.333 -28.586 1.00 72.33 290 GLY C O 1
ATOM 4064 N N . THR B 1 291 ? -8.445 11.499 -29.500 1.00 71.75 291 THR C N 1
ATOM 4065 C CA . THR B 1 291 ? -7.718 10.287 -29.844 1.00 71.75 291 THR C CA 1
ATOM 4066 C C . THR B 1 291 ? -7.410 9.473 -28.595 1.00 71.75 291 THR C C 1
ATOM 4067 O O . THR B 1 291 ? -7.258 10.012 -27.496 1.00 71.75 291 THR C O 1
ATOM 4071 N N . SER B 1 292 ? -7.356 8.150 -28.773 1.00 73.27 292 SER C N 1
ATOM 4072 C CA . SER B 1 292 ? -7.044 7.261 -27.662 1.00 73.27 292 SER C CA 1
ATOM 4073 C C . SER B 1 292 ? -5.739 7.663 -26.994 1.00 73.27 292 SER C C 1
ATOM 4074 O O . SER B 1 292 ? -5.581 7.502 -25.778 1.00 73.27 292 SER C O 1
ATOM 4077 N N . SER B 1 293 ? -4.796 8.186 -27.780 1.00 73.49 293 SER C N 1
ATOM 4078 C CA . SER B 1 293 ? -3.528 8.647 -27.227 1.00 73.49 293 SER C CA 1
ATOM 4079 C C . SER B 1 293 ? -3.730 9.842 -26.311 1.00 73.49 293 SER C C 1
ATOM 4080 O O . SER B 1 293 ? -3.090 9.941 -25.259 1.00 73.49 293 SER C O 1
ATOM 4083 N N . ALA B 1 294 ? -4.620 10.758 -26.691 1.00 69.95 294 ALA C N 1
ATOM 4084 C CA . ALA B 1 294 ? -4.905 11.925 -25.862 1.00 69.95 294 ALA C CA 1
ATOM 4085 C C . ALA B 1 294 ? -5.489 11.585 -24.499 1.00 69.95 294 ALA C C 1
ATOM 4086 O O . ALA B 1 294 ? -5.754 12.516 -23.741 1.00 69.95 294 ALA C O 1
ATOM 4088 N N . ALA B 1 295 ? -5.718 10.300 -24.272 1.00 69.97 295 ALA C N 1
ATOM 4089 C CA . ALA B 1 295 ? -6.141 9.872 -22.933 1.00 69.97 295 ALA C CA 1
ATOM 4090 C C . ALA B 1 295 ? -4.863 9.861 -22.107 1.00 69.97 295 ALA C C 1
ATOM 4091 O O . ALA B 1 295 ? -4.386 8.766 -21.778 1.00 69.97 295 ALA C O 1
ATOM 4093 N N . CYS B 1 296 ? -4.299 11.042 -21.860 1.00 68.34 296 CYS C N 1
ATOM 4094 C CA . CYS B 1 296 ? -3.017 11.126 -21.124 1.00 68.34 296 CYS C CA 1
ATOM 4095 C C . CYS B 1 296 ? -2.998 12.361 -20.229 1.00 68.34 296 CYS C C 1
ATOM 4096 O O . CYS B 1 296 ? -3.888 13.199 -20.372 1.00 68.34 296 CYS C O 1
ATOM 4099 N N . VAL B 1 297 ? -2.034 12.436 -19.317 1.00 66.24 297 VAL C N 1
ATOM 4100 C CA . VAL B 1 297 ? -1.864 13.650 -18.474 1.00 66.24 297 VAL C CA 1
ATOM 4101 C C . VAL B 1 297 ? -0.376 14.008 -18.521 1.00 66.24 297 VAL C C 1
ATOM 4102 O O . VAL B 1 297 ? 0.429 13.166 -18.103 1.00 66.24 297 VAL C O 1
ATOM 4106 N N . ASP B 1 298 ? -0.025 15.180 -19.059 1.00 65.59 298 ASP C N 1
ATOM 4107 C CA . ASP B 1 298 ? 1.390 15.633 -19.081 1.00 65.59 298 ASP C CA 1
ATOM 4108 C C . ASP B 1 298 ? 1.604 16.512 -17.857 1.00 65.59 298 ASP C C 1
ATOM 4109 O O . ASP B 1 298 ? 0.809 17.445 -17.669 1.00 65.59 298 ASP C O 1
ATOM 4114 N N . TYR B 1 299 ? 2.630 16.223 -17.060 1.00 64.46 299 TYR C N 1
ATOM 4115 C CA . TYR B 1 299 ? 2.814 16.971 -15.793 1.00 64.46 299 TYR C CA 1
ATOM 4116 C C . TYR B 1 299 ? 3.982 17.949 -15.930 1.00 64.46 299 TYR C C 1
ATOM 4117 O O . TYR B 1 299 ? 4.285 18.656 -14.960 1.00 64.46 299 TYR C O 1
ATOM 4126 N N . THR B 1 300 ? 4.592 18.020 -17.110 1.00 64.05 300 THR C N 1
ATOM 4127 C CA . THR B 1 300 ? 5.779 18.855 -17.261 1.00 64.05 300 THR C CA 1
ATOM 4128 C C . THR B 1 300 ? 5.543 20.265 -16.738 1.00 64.05 300 THR C C 1
ATOM 4129 O O . THR B 1 300 ? 6.430 20.860 -16.119 1.00 64.05 300 THR C O 1
ATOM 4133 N N . ASN B 1 301 ? 4.337 20.797 -16.938 1.00 63.92 301 ASN C N 1
ATOM 4134 C CA . ASN B 1 301 ? 4.017 22.155 -16.518 1.00 63.92 301 ASN C CA 1
ATOM 4135 C C . ASN B 1 301 ? 3.819 22.297 -15.016 1.00 63.92 301 ASN C C 1
ATOM 4136 O O . ASN B 1 301 ? 3.724 23.429 -14.533 1.00 63.92 301 ASN C O 1
ATOM 4141 N N . LYS B 1 302 ? 3.830 21.192 -14.271 1.00 62.00 302 LYS C N 1
ATOM 4142 C CA . LYS B 1 302 ? 3.708 21.284 -12.791 1.00 62.00 302 LYS C CA 1
ATOM 4143 C C . LYS B 1 302 ? 4.968 20.716 -12.148 1.00 62.00 302 LYS C C 1
ATOM 4144 O O . LYS B 1 302 ? 5.460 21.310 -11.181 1.00 62.00 302 LYS C O 1
ATOM 4150 N N . LEU B 1 303 ? 5.459 19.606 -12.685 1.00 62.69 303 LEU C N 1
ATOM 4151 C CA . LEU B 1 303 ? 6.668 18.955 -12.132 1.00 62.69 303 LEU C CA 1
ATOM 4152 C C . LEU B 1 303 ? 7.893 19.705 -12.650 1.00 62.69 303 LEU C C 1
ATOM 4153 O O . LEU B 1 303 ? 8.666 19.119 -13.414 1.00 62.69 303 LEU C O 1
ATOM 4158 N N . ALA B 1 304 ? 8.042 20.961 -12.245 1.00 64.30 304 ALA C N 1
ATOM 4159 C CA . ALA B 1 304 ? 9.190 21.773 -12.688 1.00 64.30 304 ALA C CA 1
ATOM 4160 C C . ALA B 1 304 ? 10.425 21.324 -11.925 1.00 64.30 304 ALA C C 1
ATOM 4161 O O . ALA B 1 304 ? 11.439 21.018 -12.556 1.00 64.30 304 ALA C O 1
ATOM 4163 N N . ARG B 1 305 ? 10.323 21.316 -10.604 1.00 64.92 305 ARG C N 1
ATOM 4164 C CA . ARG B 1 305 ? 11.492 20.961 -9.808 1.00 64.92 305 ARG C CA 1
ATOM 4165 C C . ARG B 1 305 ? 12.168 19.712 -10.359 1.00 64.92 305 ARG C C 1
ATOM 4166 O O . ARG B 1 305 ? 13.377 19.523 -10.173 1.00 64.92 305 ARG C O 1
ATOM 4174 N N . GLY B 1 306 ? 11.407 18.864 -11.053 1.00 64.44 306 GLY C N 1
ATOM 4175 C CA . GLY B 1 306 ? 11.902 17.635 -11.645 1.00 64.44 306 GLY C CA 1
ATOM 4176 C C . GLY B 1 306 ? 11.459 16.369 -10.945 1.00 64.44 306 GLY C C 1
ATOM 4177 O O . GLY B 1 306 ? 11.903 15.278 -11.334 1.00 64.44 306 GLY C O 1
ATOM 4178 N N . THR B 1 307 ? 10.599 16.467 -9.935 1.00 64.47 307 THR C N 1
ATOM 4179 C CA . THR B 1 307 ? 10.238 15.336 -9.096 1.00 64.47 307 THR C CA 1
ATOM 4180 C C . THR B 1 307 ? 8.755 15.031 -9.238 1.00 64.47 307 THR C C 1
ATOM 4181 O O . THR B 1 307 ? 7.918 15.938 -9.272 1.00 64.47 307 THR C O 1
ATOM 4185 N N . ILE B 1 308 ? 8.443 13.736 -9.323 1.00 64.83 308 ILE C N 1
ATOM 4186 C CA . ILE B 1 308 ? 7.058 13.290 -9.326 1.00 64.83 308 ILE C CA 1
ATOM 4187 C C . ILE B 1 308 ? 6.386 13.670 -8.016 1.00 64.83 308 ILE C C 1
ATOM 4188 O O . ILE B 1 308 ? 5.182 13.939 -7.976 1.00 64.83 308 ILE C O 1
ATOM 4193 N N . ASN B 1 309 ? 7.158 13.741 -6.932 1.00 64.68 309 ASN C N 1
ATOM 4194 C CA . ASN B 1 309 ? 6.624 14.050 -5.610 1.00 64.68 309 ASN C CA 1
ATOM 4195 C C . ASN B 1 309 ? 6.017 15.448 -5.555 1.00 64.68 309 ASN C C 1
ATOM 4196 O O . ASN B 1 309 ? 5.441 15.838 -4.534 1.00 64.68 309 ASN C O 1
ATOM 4201 N N . ASP B 1 310 ? 6.138 16.208 -6.639 1.00 63.63 310 ASP C N 1
ATOM 4202 C CA . ASP B 1 310 ? 5.547 17.537 -6.717 1.00 63.63 310 ASP C CA 1
ATOM 4203 C C . ASP B 1 310 ? 4.115 17.524 -7.241 1.00 63.63 310 ASP C C 1
ATOM 4204 O O . ASP B 1 310 ? 3.480 18.583 -7.286 1.00 63.63 310 ASP C O 1
ATOM 4209 N N . ILE B 1 311 ? 3.600 16.365 -7.632 1.00 63.09 311 ILE C N 1
ATOM 4210 C CA . ILE B 1 311 ? 2.189 16.228 -8.012 1.00 63.09 311 ILE C CA 1
ATOM 4211 C C . ILE B 1 311 ? 1.317 16.423 -6.774 1.00 63.09 311 ILE C C 1
ATOM 4212 O O . ILE B 1 311 ? 1.592 15.808 -5.729 1.00 63.09 311 ILE C O 1
ATOM 4217 N N . PRO B 1 312 ? 0.263 17.243 -6.838 1.00 62.31 312 PRO C N 1
ATOM 4218 C CA . PRO B 1 312 ? -0.472 17.612 -5.613 1.00 62.31 312 PRO C CA 1
ATOM 4219 C C . PRO B 1 312 ? -0.990 16.446 -4.788 1.00 62.31 312 PRO C C 1
ATOM 4220 O O . PRO B 1 312 ? -0.959 16.513 -3.554 1.00 62.31 312 PRO C O 1
ATOM 4224 N N . TRP B 1 313 ? -1.487 15.384 -5.420 1.00 64.43 313 TRP C N 1
ATOM 4225 C CA . TRP B 1 313 ? -1.973 14.264 -4.628 1.00 64.43 313 TRP C CA 1
ATOM 4226 C C . TRP B 1 313 ? -0.847 13.364 -4.142 1.00 64.43 313 TRP C C 1
ATOM 4227 O O . TRP B 1 313 ? -1.070 12.566 -3.227 1.00 64.43 313 TRP C O 1
ATOM 4238 N N . ILE B 1 314 ? 0.350 13.468 -4.726 1.00 64.07 314 ILE C N 1
ATOM 4239 C CA . ILE B 1 314 ? 1.499 12.754 -4.175 1.00 64.07 314 ILE C CA 1
ATOM 4240 C C . ILE B 1 314 ? 1.928 13.378 -2.855 1.00 64.07 314 ILE C C 1
ATOM 4241 O O . ILE B 1 314 ? 2.204 12.670 -1.880 1.00 64.07 314 ILE C O 1
ATOM 4246 N N . GLU B 1 315 ? 1.985 14.710 -2.798 1.00 66.05 315 GLU C N 1
ATOM 4247 C CA . GLU B 1 315 ? 2.352 15.385 -1.557 1.00 66.05 315 GLU C CA 1
ATOM 4248 C C . GLU B 1 315 ? 1.358 15.077 -0.447 1.00 66.05 315 GLU C C 1
ATOM 4249 O O . GLU B 1 315 ? 1.753 14.824 0.697 1.00 66.05 315 GLU C O 1
ATOM 4255 N N . GLN B 1 316 ? 0.062 15.104 -0.760 1.00 68.35 316 GLN C N 1
ATOM 4256 C CA . GLN B 1 316 ? -0.944 14.756 0.237 1.00 68.35 316 GLN C CA 1
ATOM 4257 C C . GLN B 1 316 ? -0.825 13.295 0.648 1.00 68.35 316 GLN C C 1
ATOM 4258 O O . GLN B 1 316 ? -1.031 12.953 1.817 1.00 68.35 316 GLN C O 1
ATOM 4264 N N . LEU B 1 317 ? -0.507 12.414 -0.302 1.00 66.19 317 LEU C N 1
ATOM 4265 C CA . LEU B 1 317 ? -0.234 11.027 0.051 1.00 66.19 317 LEU C CA 1
ATOM 4266 C C . LEU B 1 317 ? 0.948 10.945 1.005 1.00 66.19 317 LEU C C 1
ATOM 4267 O O . LEU B 1 317 ? 0.896 10.247 2.024 1.00 66.19 317 LEU C O 1
ATOM 4272 N N . ARG B 1 318 ? 2.019 11.677 0.701 1.00 66.09 318 ARG C N 1
ATOM 4273 C CA . ARG B 1 318 ? 3.175 11.680 1.588 1.00 66.09 318 ARG C CA 1
ATOM 4274 C C . ARG B 1 318 ? 2.872 12.397 2.900 1.00 66.09 318 ARG C C 1
ATOM 4275 O O . ARG B 1 318 ? 3.381 11.993 3.951 1.00 66.09 318 ARG C O 1
ATOM 4283 N N . THR B 1 319 ? 2.043 13.447 2.867 1.00 67.08 319 THR C N 1
ATOM 4284 C CA . THR B 1 319 ? 1.646 14.118 4.103 1.00 67.08 319 THR C CA 1
ATOM 4285 C C . THR B 1 319 ? 0.868 13.179 5.015 1.00 67.08 319 THR C C 1
ATOM 4286 O O . THR B 1 319 ? 1.095 13.153 6.232 1.00 67.08 319 THR C O 1
ATOM 4290 N N . ALA B 1 320 ? -0.057 12.403 4.446 1.00 69.00 320 ALA C N 1
ATOM 4291 C CA . ALA B 1 320 ? -0.818 11.450 5.246 1.00 69.00 320 ALA C CA 1
ATOM 4292 C C . ALA B 1 320 ? 0.072 10.336 5.779 1.00 69.00 320 ALA C C 1
ATOM 4293 O O . ALA B 1 320 ? -0.068 9.925 6.937 1.00 69.00 320 ALA C O 1
ATOM 4295 N N . ALA B 1 321 ? 0.990 9.832 4.950 1.00 69.56 321 ALA C N 1
ATOM 4296 C CA . ALA B 1 321 ? 1.899 8.781 5.399 1.00 69.56 321 ALA C CA 1
ATOM 4297 C C . ALA B 1 321 ? 2.808 9.274 6.518 1.00 69.56 321 ALA C C 1
ATOM 4298 O O . ALA B 1 321 ? 3.109 8.528 7.458 1.00 69.56 321 ALA C O 1
ATOM 4300 N N . ALA B 1 322 ? 3.270 10.524 6.423 1.00 70.84 322 ALA C N 1
ATOM 4301 C CA . ALA B 1 322 ? 4.097 11.088 7.483 1.00 70.84 322 ALA C CA 1
ATOM 4302 C C . ALA B 1 322 ? 3.336 11.154 8.801 1.00 70.84 322 ALA C C 1
ATOM 4303 O O . ALA B 1 322 ? 3.870 10.789 9.855 1.00 70.84 322 ALA C O 1
ATOM 4305 N N . LYS B 1 323 ? 2.083 11.606 8.762 1.00 70.45 323 LYS C N 1
ATOM 4306 C CA . LYS B 1 323 ? 1.298 11.665 9.987 1.00 70.45 323 LYS C CA 1
ATOM 4307 C C . LYS B 1 323 ? 1.017 10.267 10.526 1.00 70.45 323 LYS C C 1
ATOM 4308 O O . LYS B 1 323 ? 0.964 10.064 11.744 1.00 70.45 323 LYS C O 1
ATOM 4314 N N . LEU B 1 324 ? 0.836 9.291 9.636 1.00 72.63 324 LEU C N 1
ATOM 4315 C CA . LEU B 1 324 ? 0.630 7.919 10.080 1.00 72.63 324 LEU C CA 1
ATOM 4316 C C . LEU B 1 324 ? 1.887 7.319 10.694 1.00 72.63 324 LEU C C 1
ATOM 4317 O O . LEU B 1 324 ? 1.787 6.361 11.467 1.00 72.63 324 LEU C O 1
ATOM 4322 N N . ALA B 1 325 ? 3.065 7.843 10.353 1.00 74.82 325 ALA C N 1
ATOM 4323 C CA . ALA B 1 325 ? 4.279 7.458 11.062 1.00 74.82 325 ALA C CA 1
ATOM 4324 C C . ALA B 1 325 ? 4.386 8.147 12.419 1.00 74.82 325 ALA C C 1
ATOM 4325 O O . ALA B 1 325 ? 4.952 7.577 13.357 1.00 74.82 325 ALA C O 1
ATOM 4327 N N . GLY B 1 326 ? 3.852 9.363 12.544 1.00 77.02 326 GLY C N 1
ATOM 4328 C CA . GLY B 1 326 ? 3.908 10.054 13.820 1.00 77.02 326 GLY C CA 1
ATOM 4329 C C . GLY B 1 326 ? 3.091 9.372 14.902 1.00 77.02 326 GLY C C 1
ATOM 4330 O O . GLY B 1 326 ? 3.505 9.323 16.064 1.00 77.02 326 GLY C O 1
ATOM 4331 N N . VAL B 1 327 ? 1.914 8.849 14.546 1.00 78.44 327 VAL C N 1
ATOM 4332 C CA . VAL B 1 327 ? 1.061 8.230 15.555 1.00 78.44 327 VAL C CA 1
ATOM 4333 C C . VAL B 1 327 ? 1.655 6.934 16.083 1.00 78.44 327 VAL C C 1
ATOM 4334 O O . VAL B 1 327 ? 1.331 6.522 17.203 1.00 78.44 327 VAL C O 1
ATOM 4338 N N . ALA B 1 328 ? 2.515 6.272 15.305 1.00 79.83 328 ALA C N 1
ATOM 4339 C CA . ALA B 1 328 ? 3.171 5.063 15.797 1.00 79.83 328 ALA C CA 1
ATOM 4340 C C . ALA B 1 328 ? 4.071 5.368 16.987 1.00 79.83 328 ALA C C 1
ATOM 4341 O O . ALA B 1 328 ? 4.097 4.613 17.967 1.00 79.83 328 ALA C O 1
ATOM 4343 N N . GLY B 1 329 ? 4.829 6.464 16.914 1.00 82.46 329 GLY C N 1
ATOM 4344 C CA . GLY B 1 329 ? 5.663 6.855 18.039 1.00 82.46 329 GLY C CA 1
ATOM 4345 C C . GLY B 1 329 ? 4.851 7.239 19.261 1.00 82.46 329 GLY C C 1
ATOM 4346 O O . GLY B 1 329 ? 5.190 6.856 20.385 1.00 82.46 329 GLY C O 1
ATOM 4347 N N . THR B 1 330 ? 3.768 7.998 19.060 1.00 82.09 330 THR C N 1
ATOM 4348 C CA . THR B 1 330 ? 2.897 8.354 20.177 1.00 82.09 330 THR C CA 1
ATOM 4349 C C . THR B 1 330 ? 2.234 7.121 20.777 1.00 82.09 330 THR C C 1
ATOM 4350 O O . THR B 1 330 ? 1.964 7.084 21.984 1.00 82.09 330 THR C O 1
ATOM 4354 N N . ARG B 1 331 ? 1.966 6.104 19.954 1.00 82.78 331 ARG C N 1
ATOM 4355 C CA . ARG B 1 331 ? 1.480 4.836 20.486 1.00 82.78 331 ARG C CA 1
ATOM 4356 C C . ARG B 1 331 ? 2.508 4.211 21.418 1.00 82.78 331 ARG C C 1
ATOM 4357 O O . ARG B 1 331 ? 2.160 3.698 22.489 1.00 82.78 331 ARG C O 1
ATOM 4365 N N . ALA B 1 332 ? 3.785 4.252 21.029 1.00 83.61 332 ALA C N 1
ATOM 4366 C CA . ALA B 1 332 ? 4.837 3.740 21.898 1.00 83.61 332 ALA C CA 1
ATOM 4367 C C . ALA B 1 332 ? 4.888 4.519 23.206 1.00 83.61 332 ALA C C 1
ATOM 4368 O O . ALA B 1 332 ? 5.071 3.934 24.280 1.00 83.61 332 ALA C O 1
ATOM 4370 N N . GLN B 1 333 ? 4.724 5.844 23.136 1.00 83.35 333 GLN C N 1
ATOM 4371 C CA . GLN B 1 333 ? 4.634 6.640 24.356 1.00 83.35 333 GLN C CA 1
ATOM 4372 C C . GLN B 1 333 ? 3.391 6.276 25.159 1.00 83.35 333 GLN C C 1
ATOM 4373 O O . GLN B 1 333 ? 3.441 6.196 26.392 1.00 83.35 333 GLN C O 1
ATOM 4379 N N . LEU B 1 334 ? 2.265 6.055 24.477 1.00 83.69 334 LEU C N 1
ATOM 4380 C CA . LEU B 1 334 ? 1.033 5.701 25.175 1.00 83.69 334 LEU C CA 1
ATOM 4381 C C . LEU B 1 334 ? 1.159 4.358 25.887 1.00 83.69 334 LEU C C 1
ATOM 4382 O O . LEU B 1 334 ? 0.715 4.211 27.031 1.00 83.69 334 LEU C O 1
ATOM 4387 N N . ASP B 1 335 ? 1.751 3.361 25.220 1.00 84.51 335 ASP C N 1
ATOM 4388 C CA . ASP B 1 335 ? 1.919 2.052 25.844 1.00 84.51 335 ASP C CA 1
ATOM 4389 C C . ASP B 1 335 ? 2.857 2.133 27.042 1.00 84.51 335 ASP C C 1
ATOM 4390 O O . ASP B 1 335 ? 2.612 1.501 28.076 1.00 84.51 335 ASP C O 1
ATOM 4395 N N . GLY B 1 336 ? 3.935 2.909 26.921 1.00 84.34 336 GLY C N 1
ATOM 4396 C CA . GLY B 1 336 ? 4.871 3.035 28.026 1.00 84.34 336 GLY C CA 1
ATOM 4397 C C . GLY B 1 336 ? 4.245 3.664 29.254 1.00 84.34 336 GLY C C 1
ATOM 4398 O O . GLY B 1 336 ? 4.523 3.253 30.382 1.00 84.34 336 GLY C O 1
ATOM 4399 N N . MET B 1 337 ? 3.388 4.670 29.052 1.00 84.31 337 MET C N 1
ATOM 4400 C CA . MET B 1 337 ? 2.738 5.331 30.180 1.00 84.31 337 MET C CA 1
ATOM 4401 C C . MET B 1 337 ? 1.836 4.370 30.943 1.00 84.31 337 MET C C 1
ATOM 4402 O O . MET B 1 337 ? 1.772 4.416 32.177 1.00 84.31 337 MET C O 1
ATOM 4407 N N . ARG B 1 338 ? 1.113 3.504 30.226 1.00 84.16 338 ARG C N 1
ATOM 4408 C CA . ARG B 1 338 ? 0.252 2.529 30.890 1.00 84.16 338 ARG C CA 1
ATOM 4409 C C . ARG B 1 338 ? 1.064 1.529 31.699 1.00 84.16 338 ARG C C 1
ATOM 4410 O O . ARG B 1 338 ? 0.582 1.018 32.717 1.00 84.16 338 ARG C O 1
ATOM 4418 N N . GLN B 1 339 ? 2.286 1.225 31.254 1.00 86.68 339 GLN C N 1
ATOM 4419 C CA . GLN B 1 339 ? 3.184 0.398 32.053 1.00 86.68 339 GLN C CA 1
ATOM 4420 C C . GLN B 1 339 ? 3.544 1.079 33.370 1.00 86.68 339 GLN C C 1
ATOM 4421 O O . GLN B 1 339 ? 3.572 0.433 34.425 1.00 86.68 339 GLN C O 1
ATOM 4427 N N . GLU B 1 340 ? 3.832 2.383 33.330 1.00 88.20 340 GLU C N 1
ATOM 4428 C CA . GLU B 1 340 ? 4.103 3.115 34.564 1.00 88.20 340 GLU C CA 1
ATOM 4429 C C . GLU B 1 340 ? 2.875 3.151 35.462 1.00 88.20 340 GLU C C 1
ATOM 4430 O O . GLU B 1 340 ? 2.988 3.024 36.687 1.00 88.20 340 GLU C O 1
ATOM 4436 N N . MET B 1 341 ? 1.691 3.323 34.871 1.00 88.08 341 MET C N 1
ATOM 4437 C CA . MET B 1 341 ? 0.469 3.342 35.666 1.00 88.08 341 MET C CA 1
ATOM 4438 C C . MET B 1 341 ? 0.250 2.009 36.368 1.00 88.08 341 MET C C 1
ATOM 4439 O O . MET B 1 341 ? -0.135 1.974 37.543 1.00 88.08 341 MET C O 1
ATOM 4444 N N . ARG B 1 342 ? 0.495 0.901 35.667 1.00 87.22 342 ARG C N 1
ATOM 4445 C CA . ARG B 1 342 ? 0.270 -0.412 36.262 1.00 87.22 342 ARG C CA 1
ATOM 4446 C C . ARG B 1 342 ? 1.247 -0.687 37.401 1.00 87.22 342 ARG C C 1
ATOM 4447 O O . ARG B 1 342 ? 0.856 -1.241 38.435 1.00 87.22 342 ARG C O 1
ATOM 4455 N N . ILE B 1 343 ? 2.521 -0.311 37.236 1.00 89.06 343 ILE C N 1
ATOM 4456 C CA . ILE B 1 343 ? 3.487 -0.508 38.313 1.00 89.06 343 ILE C CA 1
ATOM 4457 C C . ILE B 1 343 ? 3.284 0.497 39.438 1.00 89.06 343 ILE C C 1
ATOM 4458 O O . ILE B 1 343 ? 3.724 0.254 40.568 1.00 89.06 343 ILE C O 1
ATOM 4463 N N . ILE B 1 344 ? 2.629 1.626 39.161 1.00 90.53 344 ILE C N 1
ATOM 4464 C CA . ILE B 1 344 ? 2.212 2.517 40.237 1.00 90.53 344 ILE C CA 1
ATOM 4465 C C . ILE B 1 344 ? 1.147 1.844 41.094 1.00 90.53 344 ILE C C 1
ATOM 4466 O O . ILE B 1 344 ? 1.130 1.991 42.322 1.00 90.53 344 ILE C O 1
ATOM 4471 N N . GLU B 1 345 ? 0.253 1.080 40.465 1.00 91.68 345 GLU C N 1
ATOM 4472 C CA . GLU B 1 345 ? -0.766 0.367 41.225 1.00 91.68 345 GLU C CA 1
ATOM 4473 C C . GLU B 1 345 ? -0.143 -0.666 42.157 1.00 91.68 345 GLU C C 1
ATOM 4474 O O . GLU B 1 345 ? -0.558 -0.797 43.314 1.00 91.68 345 GLU C O 1
ATOM 4480 N N . ASP B 1 346 ? 0.852 -1.415 41.671 1.00 92.57 346 ASP C N 1
ATOM 4481 C CA . ASP B 1 346 ? 1.520 -2.396 42.522 1.00 92.57 346 ASP C CA 1
ATOM 4482 C C . ASP B 1 346 ? 2.271 -1.718 43.661 1.00 92.57 346 ASP C C 1
ATOM 4483 O O . ASP B 1 346 ? 2.229 -2.184 44.805 1.00 92.57 346 ASP C O 1
ATOM 4488 N N . GLN B 1 347 ? 2.964 -0.614 43.370 1.00 93.48 347 GLN C N 1
ATOM 4489 C CA . GLN B 1 347 ? 3.735 0.060 44.409 1.00 93.48 347 GLN C CA 1
ATOM 4490 C C . GLN B 1 347 ? 2.834 0.630 45.495 1.00 93.48 347 GLN C C 1
ATOM 4491 O O . GLN B 1 347 ? 3.270 0.786 46.641 1.00 93.48 347 GLN C O 1
ATOM 4497 N N . ALA B 1 348 ? 1.581 0.948 45.158 1.00 94.60 348 ALA C N 1
ATOM 4498 C CA . ALA B 1 348 ? 0.646 1.441 46.164 1.00 94.60 348 ALA C CA 1
ATOM 4499 C C . ALA B 1 348 ? 0.362 0.381 47.220 1.00 94.60 348 ALA C C 1
ATOM 4500 O O . ALA B 1 348 ? 0.269 0.692 48.413 1.00 94.60 348 ALA C O 1
ATOM 4502 N N . TRP B 1 349 ? 0.209 -0.875 46.801 1.00 96.93 349 TRP C N 1
ATOM 4503 C CA . TRP B 1 349 ? -0.002 -1.950 47.764 1.00 96.93 349 TRP C CA 1
ATOM 4504 C C . TRP B 1 349 ? 1.216 -2.127 48.663 1.00 96.93 349 TRP C C 1
ATOM 4505 O O . TRP B 1 349 ? 1.078 -2.422 49.856 1.00 96.93 349 TRP C O 1
ATOM 4516 N N . GLN B 1 350 ? 2.419 -1.960 48.105 1.00 96.94 350 GLN C N 1
ATOM 4517 C CA . GLN B 1 350 ? 3.630 -2.026 48.918 1.00 96.94 350 GLN C CA 1
ATOM 4518 C C . GLN B 1 350 ? 3.637 -0.936 49.981 1.00 96.94 350 GLN C C 1
ATOM 4519 O O . GLN B 1 350 ? 3.999 -1.186 51.136 1.00 96.94 350 GLN C O 1
ATOM 4525 N N . ALA B 1 351 ? 3.243 0.283 49.608 1.00 97.72 351 ALA C N 1
ATOM 4526 C CA . ALA B 1 351 ? 3.125 1.353 50.592 1.00 97.72 351 ALA C CA 1
ATOM 4527 C C . ALA B 1 351 ? 1.974 1.103 51.559 1.00 97.72 351 ALA C C 1
ATOM 4528 O O . ALA B 1 351 ? 2.038 1.525 52.718 1.00 97.72 351 ALA C O 1
ATOM 4530 N N . PHE B 1 352 ? 0.915 0.433 51.101 1.00 99.57 352 PHE C N 1
ATOM 4531 C CA . PHE B 1 352 ? -0.193 0.099 51.991 1.00 99.57 352 PHE C CA 1
ATOM 4532 C C . PHE B 1 352 ? 0.225 -0.913 53.051 1.00 99.57 352 PHE C C 1
ATOM 4533 O O . PHE B 1 352 ? -0.301 -0.889 54.169 1.00 99.57 352 PHE C O 1
ATOM 4541 N N . ALA B 1 353 ? 1.162 -1.806 52.723 1.00 98.80 353 ALA C N 1
ATOM 4542 C CA . ALA B 1 353 ? 1.638 -2.795 53.683 1.00 98.80 353 ALA C CA 1
ATOM 4543 C C . ALA B 1 353 ? 2.410 -2.176 54.841 1.00 98.80 353 ALA C C 1
ATOM 4544 O O . ALA B 1 353 ? 2.632 -2.858 55.847 1.00 98.80 353 ALA C O 1
ATOM 4546 N N . LEU B 1 354 ? 2.829 -0.914 54.719 1.00 99.47 354 LEU C N 1
ATOM 4547 C CA . LEU B 1 354 ? 3.503 -0.242 55.827 1.00 99.47 354 LEU C CA 1
ATOM 4548 C C . LEU B 1 354 ? 2.576 -0.101 57.030 1.00 99.47 354 LEU C C 1
ATOM 4549 O O . LEU B 1 354 ? 3.015 -0.223 58.179 1.00 99.47 354 LEU C O 1
ATOM 4554 N N . ALA B 1 355 ? 1.287 0.151 56.785 1.00 100.83 355 ALA C N 1
ATOM 4555 C CA . ALA B 1 355 ? 0.351 0.383 57.881 1.00 100.83 355 ALA C CA 1
ATOM 4556 C C . ALA B 1 355 ? 0.028 -0.896 58.648 1.00 100.83 355 ALA C C 1
ATOM 4557 O O . ALA B 1 355 ? -0.320 -0.829 59.833 1.00 100.83 355 ALA C O 1
ATOM 4559 N N . THR B 1 356 ? 0.142 -2.062 58.003 1.00 99.17 356 THR C N 1
ATOM 4560 C CA . THR B 1 356 ? -0.189 -3.340 58.637 1.00 99.17 356 THR C CA 1
ATOM 4561 C C . THR B 1 356 ? 0.986 -3.832 59.490 1.00 99.17 356 THR C C 1
ATOM 4562 O O . THR B 1 356 ? 1.503 -4.938 59.335 1.00 99.17 356 THR C O 1
ATOM 4566 N N . ILE B 1 357 ? 1.401 -2.970 60.413 1.00 99.50 357 ILE C N 1
ATOM 4567 C CA . ILE B 1 357 ? 2.521 -3.246 61.309 1.00 99.50 357 ILE C CA 1
ATOM 4568 C C . ILE B 1 357 ? 2.078 -2.986 62.745 1.00 99.50 357 ILE C C 1
ATOM 4569 O O . ILE B 1 357 ? 1.502 -1.926 63.031 1.00 99.50 357 ILE C O 1
ATOM 4574 N N . PRO B 1 358 ? 2.321 -3.917 63.684 1.00 98.47 358 PRO C N 1
ATOM 4575 C CA . PRO B 1 358 ? 1.929 -3.703 65.082 1.00 98.47 358 PRO C CA 1
ATOM 4576 C C . PRO B 1 358 ? 2.798 -2.657 65.772 1.00 98.47 358 PRO C C 1
ATOM 4577 O O . PRO B 1 358 ? 2.245 -1.753 66.399 1.00 98.47 358 PRO C O 1
ATOM 4581 N N . ALA C 1 21 ? 17.218 13.983 -25.509 1.00 70.16 21 ALA E N 1
ATOM 4582 C CA . ALA C 1 21 ? 17.215 15.014 -24.449 1.00 70.16 21 ALA E CA 1
ATOM 4583 C C . ALA C 1 21 ? 17.233 14.316 -23.096 1.00 70.16 21 ALA E C 1
ATOM 4584 O O . ALA C 1 21 ? 17.984 13.351 -22.960 1.00 70.16 21 ALA E O 1
ATOM 4586 N N . TYR C 1 22 ? 16.447 14.800 -22.137 1.00 69.30 22 TYR E N 1
ATOM 4587 C CA . TYR C 1 22 ? 16.358 14.076 -20.851 1.00 69.30 22 TYR E CA 1
ATOM 4588 C C . TYR C 1 22 ? 16.220 12.593 -21.173 1.00 69.30 22 TYR E C 1
ATOM 4589 O O . TYR C 1 22 ? 15.116 12.182 -21.553 1.00 69.30 22 TYR E O 1
ATOM 4598 N N . GLU C 1 23 ? 17.295 11.819 -21.038 1.00 71.20 23 GLU E N 1
ATOM 4599 C CA . GLU C 1 23 ? 17.243 10.391 -21.429 1.00 71.20 23 GLU E CA 1
ATOM 4600 C C . GLU C 1 23 ? 17.794 9.535 -20.292 1.00 71.20 23 GLU E C 1
ATOM 4601 O O . GLU C 1 23 ? 17.844 8.312 -20.466 1.00 71.20 23 GLU E O 1
ATOM 4607 N N . ASN C 1 24 ? 18.156 10.155 -19.170 1.00 70.11 24 ASN E N 1
ATOM 4608 C CA . ASN C 1 24 ? 18.768 9.407 -18.043 1.00 70.11 24 ASN E CA 1
ATOM 4609 C C . ASN C 1 24 ? 18.192 9.903 -16.719 1.00 70.11 24 ASN E C 1
ATOM 4610 O O . ASN C 1 24 ? 18.677 9.464 -15.679 1.00 70.11 24 ASN E O 1
ATOM 4615 N N . ALA C 1 25 ? 17.205 10.789 -16.761 1.00 68.32 25 ALA E N 1
ATOM 4616 C CA . ALA C 1 25 ? 16.670 11.384 -15.539 1.00 68.32 25 ALA E CA 1
ATOM 4617 C C . ALA C 1 25 ? 16.049 10.332 -14.631 1.00 68.32 25 ALA E C 1
ATOM 4618 O O . ALA C 1 25 ? 16.177 10.412 -13.404 1.00 68.32 25 ALA E O 1
ATOM 4620 N N . LYS C 1 26 ? 15.355 9.349 -15.212 1.00 67.59 26 LYS E N 1
ATOM 4621 C CA . LYS C 1 26 ? 14.853 8.240 -14.408 1.00 67.59 26 LYS E CA 1
ATOM 4622 C C . LYS C 1 26 ? 15.994 7.543 -13.684 1.00 67.59 26 LYS E C 1
ATOM 4623 O O . LYS C 1 26 ? 15.850 7.117 -12.532 1.00 67.59 26 LYS E O 1
ATOM 4629 N N . GLN C 1 27 ? 17.142 7.423 -14.346 1.00 68.81 27 GLN E N 1
ATOM 4630 C CA . GLN C 1 27 ? 18.326 6.896 -13.688 1.00 68.81 27 GLN E CA 1
ATOM 4631 C C . GLN C 1 27 ? 18.959 7.939 -12.772 1.00 68.81 27 GLN E C 1
ATOM 4632 O O . GLN C 1 27 ? 19.451 7.603 -11.691 1.00 68.81 27 GLN E O 1
ATOM 4638 N N . TYR C 1 28 ? 18.950 9.208 -13.186 1.00 67.65 28 TYR E N 1
ATOM 4639 C CA . TYR C 1 28 ? 19.528 10.265 -12.360 1.00 67.65 28 TYR E CA 1
ATOM 4640 C C . TYR C 1 28 ? 18.757 10.449 -11.060 1.00 67.65 28 TYR E C 1
ATOM 4641 O O . TYR C 1 28 ? 19.360 10.616 -9.996 1.00 67.65 28 TYR E O 1
ATOM 4650 N N . GLU C 1 29 ? 17.425 10.441 -11.125 1.00 66.79 29 GLU E N 1
ATOM 4651 C CA . GLU C 1 29 ? 16.635 10.711 -9.929 1.00 66.79 29 GLU E CA 1
ATOM 4652 C C . GLU C 1 29 ? 16.878 9.657 -8.863 1.00 66.79 29 GLU E C 1
ATOM 4653 O O . GLU C 1 29 ? 16.869 9.963 -7.665 1.00 66.79 29 GLU E O 1
ATOM 4659 N N . ALA C 1 30 ? 17.101 8.411 -9.281 1.00 65.45 30 ALA E N 1
ATOM 4660 C CA . ALA C 1 30 ? 17.404 7.361 -8.319 1.00 65.45 30 ALA E CA 1
ATOM 4661 C C . ALA C 1 30 ? 18.714 7.642 -7.601 1.00 65.45 30 ALA E C 1
ATOM 4662 O O . ALA C 1 30 ? 18.803 7.498 -6.378 1.00 65.45 30 ALA E O 1
ATOM 4664 N N . LEU C 1 31 ? 19.739 8.060 -8.343 1.00 64.72 31 LEU E N 1
ATOM 4665 C CA . LEU C 1 31 ? 20.992 8.450 -7.709 1.00 64.72 31 LEU E CA 1
ATOM 4666 C C . LEU C 1 31 ? 20.833 9.722 -6.885 1.00 64.72 31 LEU E C 1
ATOM 4667 O O . LEU C 1 31 ? 21.503 9.881 -5.858 1.00 64.72 31 LEU E O 1
ATOM 4672 N N . CYS C 1 32 ? 19.972 10.643 -7.324 1.00 64.37 32 CYS E N 1
ATOM 4673 C CA . CYS C 1 32 ? 19.817 11.907 -6.615 1.00 64.37 32 CYS E CA 1
ATOM 4674 C C . CYS C 1 32 ? 19.120 11.721 -5.277 1.00 64.37 32 CYS E C 1
ATOM 4675 O O . CYS C 1 32 ? 19.366 12.487 -4.340 1.00 64.37 32 CYS E O 1
ATOM 4678 N N . GLY C 1 33 ? 18.237 10.730 -5.173 1.00 64.00 33 GLY E N 1
ATOM 4679 C CA . GLY C 1 33 ? 17.605 10.458 -3.895 1.00 64.00 33 GLY E CA 1
ATOM 4680 C C . GLY C 1 33 ? 18.605 10.029 -2.841 1.00 64.00 33 GLY E C 1
ATOM 4681 O O . GLY C 1 33 ? 18.535 10.469 -1.691 1.00 64.00 33 GLY E O 1
ATOM 4682 N N . ALA C 1 34 ? 19.548 9.164 -3.221 1.00 64.11 34 ALA E N 1
ATOM 4683 C CA . ALA C 1 34 ? 20.611 8.762 -2.305 1.00 64.11 34 ALA E CA 1
ATOM 4684 C C . ALA C 1 34 ? 21.468 9.957 -1.906 1.00 64.11 34 ALA E C 1
ATOM 4685 O O . ALA C 1 34 ? 21.741 10.171 -0.720 1.00 64.11 34 ALA E O 1
ATOM 4687 N N . TYR C 1 35 ? 21.884 10.760 -2.890 1.00 63.43 35 TYR E N 1
ATOM 4688 C CA . TYR C 1 35 ? 22.630 11.978 -2.594 1.00 63.43 35 TYR E CA 1
ATOM 4689 C C . TYR C 1 35 ? 21.859 12.872 -1.628 1.00 63.43 35 TYR E C 1
ATOM 4690 O O . TYR C 1 35 ? 22.457 13.547 -0.784 1.00 63.43 35 TYR E O 1
ATOM 4699 N N . ALA C 1 36 ? 20.529 12.887 -1.728 1.00 63.34 36 ALA E N 1
ATOM 4700 C CA . ALA C 1 36 ? 19.745 13.694 -0.803 1.00 63.34 36 ALA E CA 1
ATOM 4701 C C . ALA C 1 36 ? 19.907 13.204 0.630 1.00 63.34 36 ALA E C 1
ATOM 4702 O O . ALA C 1 36 ? 20.032 14.009 1.560 1.00 63.34 36 ALA E O 1
ATOM 4704 N N . ILE C 1 37 ? 19.904 11.887 0.829 1.00 64.30 37 ILE E N 1
ATOM 4705 C CA . ILE C 1 37 ? 20.019 11.345 2.178 1.00 64.30 37 ILE E CA 1
ATOM 4706 C C . ILE C 1 37 ? 21.426 11.548 2.730 1.00 64.30 37 ILE E C 1
ATOM 4707 O O . ILE C 1 37 ? 21.601 11.823 3.924 1.00 64.30 37 ILE E O 1
ATOM 4712 N N . THR C 1 38 ? 22.452 11.397 1.887 1.00 64.44 38 THR E N 1
ATOM 4713 C CA . THR C 1 38 ? 23.815 11.631 2.358 1.00 64.44 38 THR E CA 1
ATOM 4714 C C . THR C 1 38 ? 24.013 13.081 2.778 1.00 64.44 38 THR E C 1
ATOM 4715 O O . THR C 1 38 ? 24.719 13.363 3.753 1.00 64.44 38 THR E O 1
ATOM 4719 N N . LYS C 1 39 ? 23.386 14.020 2.067 1.00 63.82 39 LYS E N 1
ATOM 4720 C CA . LYS C 1 39 ? 23.487 15.435 2.398 1.00 63.82 39 LYS E CA 1
ATOM 4721 C C . LYS C 1 39 ? 22.579 15.841 3.552 1.00 63.82 39 LYS E C 1
ATOM 4722 O O . LYS C 1 39 ? 22.302 17.036 3.712 1.00 63.82 39 LYS E O 1
ATOM 4728 N N . GLN C 1 40 ? 22.111 14.885 4.350 1.00 68.26 40 GLN E N 1
ATOM 4729 C CA . GLN C 1 40 ? 21.203 15.142 5.458 1.00 68.26 40 GLN E CA 1
ATOM 4730 C C . GLN C 1 40 ? 21.906 14.909 6.791 1.00 68.26 40 GLN E C 1
ATOM 4731 O O . GLN C 1 40 ? 22.846 14.113 6.883 1.00 68.26 40 GLN E O 1
ATOM 4737 N N . ALA C 1 41 ? 21.439 15.610 7.825 1.00 71.83 41 ALA E N 1
ATOM 4738 C CA . ALA C 1 41 ? 22.050 15.575 9.149 1.00 71.83 41 ALA E CA 1
ATOM 4739 C C . ALA C 1 41 ? 21.233 14.705 10.096 1.00 71.83 41 ALA E C 1
ATOM 4740 O O . ALA C 1 41 ? 20.001 14.754 10.094 1.00 71.83 41 ALA E O 1
ATOM 4742 N N . ILE C 1 42 ? 21.929 13.913 10.912 1.00 75.43 42 ILE E N 1
ATOM 4743 C CA . ILE C 1 42 ? 21.254 12.990 11.819 1.00 75.43 42 ILE E CA 1
ATOM 4744 C C . ILE C 1 42 ? 20.960 13.619 13.179 1.00 75.43 42 ILE E C 1
ATOM 4745 O O . ILE C 1 42 ? 20.038 13.165 13.873 1.00 75.43 42 ILE E O 1
ATOM 4750 N N . SER C 1 43 ? 21.684 14.674 13.562 1.00 79.61 43 SER E N 1
ATOM 4751 C CA . SER C 1 43 ? 21.390 15.440 14.775 1.00 79.61 43 SER E CA 1
ATOM 4752 C C . SER C 1 43 ? 21.462 14.551 16.024 1.00 79.61 43 SER E C 1
ATOM 4753 O O . SER C 1 43 ? 20.448 14.155 16.606 1.00 79.61 43 SER E O 1
ATOM 4756 N N . ASP C 1 44 ? 22.710 14.225 16.395 1.00 80.28 44 ASP E N 1
ATOM 4757 C CA . ASP C 1 44 ? 23.000 13.284 17.479 1.00 80.28 44 ASP E CA 1
ATOM 4758 C C . ASP C 1 44 ? 22.200 13.544 18.753 1.00 80.28 44 ASP E C 1
ATOM 4759 O O . ASP C 1 44 ? 22.095 12.649 19.599 1.00 80.28 44 ASP E O 1
ATOM 4764 N N . ALA C 1 45 ? 21.652 14.747 18.926 1.00 80.41 45 ALA E N 1
ATOM 4765 C CA . ALA C 1 45 ? 20.864 15.061 20.111 1.00 80.41 45 ALA E CA 1
ATOM 4766 C C . ALA C 1 45 ? 19.393 14.683 19.986 1.00 80.41 45 ALA E C 1
ATOM 4767 O O . ALA C 1 45 ? 18.696 14.627 21.005 1.00 80.41 45 ALA E O 1
ATOM 4769 N N . GLU C 1 46 ? 18.899 14.427 18.773 1.00 81.12 46 GLU E N 1
ATOM 4770 C CA . GLU C 1 46 ? 17.490 14.079 18.613 1.00 81.12 46 GLU E CA 1
ATOM 4771 C C . GLU C 1 46 ? 17.141 12.749 19.262 1.00 81.12 46 GLU E C 1
ATOM 4772 O O . GLU C 1 46 ? 15.969 12.523 19.586 1.00 81.12 46 GLU E O 1
ATOM 4778 N N . TYR C 1 47 ? 18.122 11.869 19.457 1.00 80.04 47 TYR E N 1
ATOM 4779 C CA . TYR C 1 47 ? 17.890 10.553 20.036 1.00 80.04 47 TYR E CA 1
ATOM 4780 C C . TYR C 1 47 ? 18.092 10.522 21.546 1.00 80.04 47 TYR E C 1
ATOM 4781 O O . TYR C 1 47 ? 18.009 9.446 22.145 1.00 80.04 47 TYR E O 1
ATOM 4790 N N . ILE C 1 48 ? 18.357 11.665 22.172 1.00 82.25 48 ILE E N 1
ATOM 4791 C CA . ILE C 1 48 ? 18.458 11.765 23.623 1.00 82.25 48 ILE E CA 1
ATOM 4792 C C . ILE C 1 48 ? 17.290 12.592 24.140 1.00 82.25 48 ILE E C 1
ATOM 4793 O O . ILE C 1 48 ? 16.782 13.488 23.456 1.00 82.25 48 ILE E O 1
ATOM 4798 N N . GLY C 1 49 ? 16.849 12.274 25.354 1.00 86.17 49 GLY E N 1
ATOM 4799 C CA . GLY C 1 49 ? 15.702 12.951 25.927 1.00 86.17 49 GLY E CA 1
ATOM 4800 C C . GLY C 1 49 ? 16.056 14.152 26.780 1.00 86.17 49 GLY E C 1
ATOM 4801 O O . GLY C 1 49 ? 15.574 15.261 26.525 1.00 86.17 49 GLY E O 1
ATOM 4802 N N . ASP C 1 50 ? 16.905 13.946 27.786 1.00 88.91 50 ASP E N 1
ATOM 4803 C CA . ASP C 1 50 ? 17.318 15.006 28.698 1.00 88.91 50 ASP E CA 1
ATOM 4804 C C . ASP C 1 50 ? 18.397 14.454 29.616 1.00 88.91 50 ASP E C 1
ATOM 4805 O O . ASP C 1 50 ? 18.509 13.240 29.809 1.00 88.91 50 ASP E O 1
ATOM 4810 N N . THR C 1 51 ? 19.187 15.368 30.183 1.00 92.11 51 THR E N 1
ATOM 4811 C CA . THR C 1 51 ? 20.185 15.041 31.195 1.00 92.11 51 THR E CA 1
ATOM 4812 C C . THR C 1 51 ? 19.631 15.147 32.615 1.00 92.11 51 THR E C 1
ATOM 4813 O O . THR C 1 51 ? 20.389 15.411 33.560 1.00 92.11 51 THR E O 1
ATOM 4817 N N . THR C 1 52 ? 18.322 14.955 32.786 1.00 92.99 52 THR E N 1
ATOM 4818 C CA . THR C 1 52 ? 17.696 15.003 34.103 1.00 92.99 52 THR E CA 1
ATOM 4819 C C . THR C 1 52 ? 17.650 13.616 34.739 1.00 92.99 52 THR E C 1
ATOM 4820 O O . THR C 1 52 ? 18.188 13.404 35.829 1.00 92.99 52 THR E O 1
ATOM 4824 N N . GLY C 1 53 ? 17.003 12.661 34.066 1.00 90.93 53 GLY E N 1
ATOM 4825 C CA . GLY C 1 53 ? 16.933 11.305 34.579 1.00 90.93 53 GLY E CA 1
ATOM 4826 C C . GLY C 1 53 ? 18.191 10.489 34.384 1.00 90.93 53 GLY E C 1
ATOM 4827 O O . GLY C 1 53 ? 18.381 9.494 35.090 1.00 90.93 53 GLY E O 1
ATOM 4828 N N . ASP C 1 54 ? 19.047 10.878 33.437 1.00 88.34 54 ASP E N 1
ATOM 4829 C CA . ASP C 1 54 ? 20.297 10.150 33.217 1.00 88.34 54 ASP E CA 1
ATOM 4830 C C . ASP C 1 54 ? 21.205 10.143 34.440 1.00 88.34 54 ASP E C 1
ATOM 4831 O O . ASP C 1 54 ? 21.673 9.057 34.825 1.00 88.34 54 ASP E O 1
ATOM 4836 N N . PRO C 1 55 ? 21.498 11.270 35.091 1.00 92.29 55 PRO E N 1
ATOM 4837 C CA . PRO C 1 55 ? 22.364 11.219 36.271 1.00 92.29 55 PRO E CA 1
ATOM 4838 C C . PRO C 1 55 ? 21.657 10.586 37.457 1.00 92.29 55 PRO E C 1
ATOM 4839 O O . PRO C 1 55 ? 20.431 10.452 37.494 1.00 92.29 55 PRO E O 1
ATOM 4843 N N . ARG C 1 56 ? 22.465 10.198 38.436 1.00 95.45 56 ARG E N 1
ATOM 4844 C CA . ARG C 1 56 ? 21.947 9.568 39.640 1.00 95.45 56 ARG E CA 1
ATOM 4845 C C . ARG C 1 56 ? 20.997 10.519 40.362 1.00 95.45 56 ARG E C 1
ATOM 4846 O O . ARG C 1 56 ? 21.331 11.698 40.552 1.00 95.45 56 ARG E O 1
ATOM 4854 N N . PRO C 1 57 ? 19.813 10.061 40.765 1.00 95.95 57 PRO E N 1
ATOM 4855 C CA . PRO C 1 57 ? 18.870 10.953 41.453 1.00 95.95 57 PRO E CA 1
ATOM 4856 C C . PRO C 1 57 ? 19.455 11.425 42.772 1.00 95.95 57 PRO E C 1
ATOM 4857 O O . PRO C 1 57 ? 19.749 10.625 43.663 1.00 95.95 57 PRO E O 1
ATOM 4861 N N . LYS C 1 58 ? 19.637 12.741 42.886 1.00 97.67 58 LYS E N 1
ATOM 4862 C CA . LYS C 1 58 ? 20.207 13.297 44.107 1.00 97.67 58 LYS E CA 1
ATOM 4863 C C . LYS C 1 58 ? 19.318 13.024 45.313 1.00 97.67 58 LYS E C 1
ATOM 4864 O O . LYS C 1 58 ? 19.816 12.945 46.440 1.00 97.67 58 LYS E O 1
ATOM 4870 N N . GLU C 1 59 ? 18.009 12.857 45.097 1.00 98.08 59 GLU E N 1
ATOM 4871 C CA . GLU C 1 59 ? 17.107 12.555 46.205 1.00 98.08 59 GLU E CA 1
ATOM 4872 C C . GLU C 1 59 ? 17.473 11.233 46.870 1.00 98.08 59 GLU E C 1
ATOM 4873 O O . GLU C 1 59 ? 17.478 11.130 48.103 1.00 98.08 59 GLU E O 1
ATOM 4879 N N . VAL C 1 60 ? 17.780 10.209 46.068 1.00 98.36 60 VAL E N 1
ATOM 4880 C CA . VAL C 1 60 ? 18.268 8.949 46.623 1.00 98.36 60 VAL E CA 1
ATOM 4881 C C . VAL C 1 60 ? 19.595 9.170 47.336 1.00 98.36 60 VAL E C 1
ATOM 4882 O O . VAL C 1 60 ? 19.829 8.641 48.429 1.00 98.36 60 VAL E O 1
ATOM 4886 N N . GLU C 1 61 ? 20.484 9.960 46.730 1.00 98.40 61 GLU E N 1
ATOM 4887 C CA . GLU C 1 61 ? 21.706 10.352 47.419 1.00 98.40 61 GLU E CA 1
ATOM 4888 C C . GLU C 1 61 ? 21.402 11.198 48.652 1.00 98.40 61 GLU E C 1
ATOM 4889 O O . GLU C 1 61 ? 22.112 11.103 49.660 1.00 98.40 61 GLU E O 1
ATOM 4895 N N . ASP C 1 62 ? 20.361 12.033 48.590 1.00 100.21 62 ASP E N 1
ATOM 4896 C CA . ASP C 1 62 ? 19.941 12.785 49.769 1.00 100.21 62 ASP E CA 1
ATOM 4897 C C . ASP C 1 62 ? 19.406 11.856 50.849 1.00 100.21 62 ASP E C 1
ATOM 4898 O O . ASP C 1 62 ? 19.803 11.951 52.017 1.00 100.21 62 ASP E O 1
ATOM 4903 N N . LEU C 1 63 ? 18.502 10.946 50.477 1.00 101.22 63 LEU E N 1
ATOM 4904 C CA . LEU C 1 63 ? 17.955 9.995 51.438 1.00 101.22 63 LEU E CA 1
ATOM 4905 C C . LEU C 1 63 ? 19.012 9.041 51.971 1.00 101.22 63 LEU E C 1
ATOM 4906 O O . LEU C 1 63 ? 18.825 8.468 53.050 1.00 101.22 63 LEU E O 1
ATOM 4911 N N . TYR C 1 64 ? 20.109 8.856 51.235 1.00 100.96 64 TYR E N 1
ATOM 4912 C CA . TYR C 1 64 ? 21.200 8.020 51.720 1.00 100.96 64 TYR E CA 1
ATOM 4913 C C . TYR C 1 64 ? 21.786 8.581 53.009 1.00 100.96 64 TYR E C 1
ATOM 4914 O O . TYR C 1 64 ? 22.059 7.830 53.953 1.00 100.96 64 TYR E O 1
ATOM 4923 N N . ILE C 1 65 ? 21.975 9.901 53.070 1.00 103.21 65 ILE E N 1
ATOM 4924 C CA . ILE C 1 65 ? 22.602 10.515 54.236 1.00 103.21 65 ILE E CA 1
ATOM 4925 C C . ILE C 1 65 ? 21.647 10.644 55.419 1.00 103.21 65 ILE E C 1
ATOM 4926 O O . ILE C 1 65 ? 22.106 10.707 56.566 1.00 103.21 65 ILE E O 1
ATOM 4931 N N . MET C 1 66 ? 20.333 10.675 55.182 1.00 102.69 66 MET E N 1
ATOM 4932 C CA . MET C 1 66 ? 19.381 10.758 56.286 1.00 102.69 66 MET E CA 1
ATOM 4933 C C . MET C 1 66 ? 19.348 9.488 57.119 1.00 102.69 66 MET E C 1
ATOM 4934 O O . MET C 1 66 ? 18.846 9.512 58.248 1.00 102.69 66 MET E O 1
ATOM 4939 N N . THR C 1 67 ? 19.859 8.383 56.584 1.00 104.09 67 THR E N 1
ATOM 4940 C CA . THR C 1 67 ? 19.957 7.130 57.312 1.00 104.09 67 THR E CA 1
ATOM 4941 C C . THR C 1 67 ? 21.362 6.551 57.186 1.00 104.09 67 THR E C 1
ATOM 4942 O O . THR C 1 67 ? 21.547 5.337 57.270 1.00 104.09 67 THR E O 1
ATOM 4946 N N . LEU C 1 68 ? 22.370 7.408 57.034 1.00 105.34 68 LEU E N 1
ATOM 4947 C CA . LEU C 1 68 ? 23.735 6.966 56.790 1.00 105.34 68 LEU E CA 1
ATOM 4948 C C . LEU C 1 68 ? 24.457 6.566 58.072 1.00 105.34 68 LEU E C 1
ATOM 4949 O O . LEU C 1 68 ? 25.689 6.651 58.142 1.00 105.34 68 LEU E O 1
ATOM 4954 N N . SER C 1 69 ? 23.711 6.132 59.099 1.00 108.05 69 SER E N 1
ATOM 4955 C CA . SER C 1 69 ? 24.220 5.734 60.412 1.00 108.05 69 SER E CA 1
ATOM 4956 C C . SER C 1 69 ? 24.741 6.955 61.166 1.00 108.05 69 SER E C 1
ATOM 4957 O O . SER C 1 69 ? 24.770 8.059 60.619 1.00 108.05 69 SER E O 1
ATOM 4960 N N . ASP C 1 70 ? 25.102 6.779 62.436 1.00 108.87 70 ASP E N 1
ATOM 4961 C CA . ASP C 1 70 ? 25.733 7.837 63.209 1.00 108.87 70 ASP E CA 1
ATOM 4962 C C . ASP C 1 70 ? 27.249 7.735 63.193 1.00 108.87 70 ASP E C 1
ATOM 4963 O O . ASP C 1 70 ? 27.931 8.763 63.221 1.00 108.87 70 ASP E O 1
ATOM 4968 N N . GLU C 1 71 ? 27.787 6.521 63.138 1.00 110.71 71 GLU E N 1
ATOM 4969 C CA . GLU C 1 71 ? 29.180 6.326 62.769 1.00 110.71 71 GLU E CA 1
ATOM 4970 C C . GLU C 1 71 ? 29.299 6.333 61.247 1.00 110.71 71 GLU E C 1
ATOM 4971 O O . GLU C 1 71 ? 28.369 5.943 60.536 1.00 110.71 71 GLU E O 1
ATOM 4977 N N . ASP C 1 72 ? 30.444 6.819 60.754 1.00 111.66 72 ASP E N 1
ATOM 4978 C CA . ASP C 1 72 ? 30.675 7.013 59.322 1.00 111.66 72 ASP E CA 1
ATOM 4979 C C . ASP C 1 72 ? 29.731 8.085 58.778 1.00 111.66 72 ASP E C 1
ATOM 4980 O O . ASP C 1 72 ? 29.710 8.359 57.574 1.00 111.66 72 ASP E O 1
ATOM 4985 N N . TYR C 1 73 ? 28.962 8.709 59.673 1.00 110.72 73 TYR E N 1
ATOM 4986 C CA . TYR C 1 73 ? 28.011 9.729 59.251 1.00 110.72 73 TYR E CA 1
ATOM 4987 C C . TYR C 1 73 ? 28.718 11.002 58.817 1.00 110.72 73 TYR E C 1
ATOM 4988 O O . TYR C 1 73 ? 28.205 11.728 57.959 1.00 110.72 73 TYR E O 1
ATOM 4997 N N . ASN C 1 74 ? 29.877 11.298 59.413 1.00 113.55 74 ASN E N 1
ATOM 4998 C CA . ASN C 1 74 ? 30.722 12.411 58.995 1.00 113.55 74 ASN E CA 1
ATOM 4999 C C . ASN C 1 74 ? 32.157 11.958 58.752 1.00 113.55 74 ASN E C 1
ATOM 5000 O O . ASN C 1 74 ? 33.050 12.804 58.604 1.00 113.55 74 ASN E O 1
ATOM 5005 N N . ASN C 1 75 ? 32.397 10.648 58.709 1.00 114.28 75 ASN E N 1
ATOM 5006 C CA . ASN C 1 75 ? 33.730 10.084 58.505 1.00 114.28 75 ASN E CA 1
ATOM 5007 C C . ASN C 1 75 ? 33.904 9.795 57.019 1.00 114.28 75 ASN E C 1
ATOM 5008 O O . ASN C 1 75 ? 33.672 8.681 56.547 1.00 114.28 75 ASN E O 1
ATOM 5013 N N . LYS C 1 76 ? 34.314 10.814 56.267 1.00 114.79 76 LYS E N 1
ATOM 5014 C CA . LYS C 1 76 ? 34.612 10.632 54.850 1.00 114.79 76 LYS E CA 1
ATOM 5015 C C . LYS C 1 76 ? 35.832 9.729 54.719 1.00 114.79 76 LYS E C 1
ATOM 5016 O O . LYS C 1 76 ? 36.943 10.114 55.096 1.00 114.79 76 LYS E O 1
ATOM 5022 N N . THR C 1 77 ? 35.626 8.523 54.198 1.00 116.06 77 THR E N 1
ATOM 5023 C CA . THR C 1 77 ? 36.727 7.606 53.917 1.00 116.06 77 THR E CA 1
ATOM 5024 C C . THR C 1 77 ? 37.326 7.980 52.563 1.00 116.06 77 THR E C 1
ATOM 5025 O O . THR C 1 77 ? 36.769 7.671 51.506 1.00 116.06 77 THR E O 1
ATOM 5029 N N . LEU C 1 78 ? 38.458 8.678 52.597 1.00 116.14 78 LEU E N 1
ATOM 5030 C CA . LEU C 1 78 ? 39.091 9.174 51.378 1.00 116.14 78 LEU E CA 1
ATOM 5031 C C . LEU C 1 78 ? 39.668 8.027 50.555 1.00 116.14 78 LEU E C 1
ATOM 5032 O O . LEU C 1 78 ? 39.032 7.544 49.617 1.00 116.14 78 LEU E O 1
ATOM 5037 N N . GLY C 1 86 ? 32.135 19.262 52.907 1.00 114.38 86 GLY E N 1
ATOM 5038 C CA . GLY C 1 86 ? 31.924 17.941 52.347 1.00 114.38 86 GLY E CA 1
ATOM 5039 C C . GLY C 1 86 ? 30.668 17.279 52.874 1.00 114.38 86 GLY E C 1
ATOM 5040 O O . GLY C 1 86 ? 29.559 17.745 52.608 1.00 114.38 86 GLY E O 1
ATOM 5041 N N . LEU C 1 87 ? 30.847 16.193 53.632 1.00 114.71 87 LEU E N 1
ATOM 5042 C CA . LEU C 1 87 ? 29.704 15.484 54.203 1.00 114.71 87 LEU E CA 1
ATOM 5043 C C . LEU C 1 87 ? 28.879 16.396 55.102 1.00 114.71 87 LEU E C 1
ATOM 5044 O O . LEU C 1 87 ? 27.643 16.327 55.103 1.00 114.71 87 LEU E O 1
ATOM 5049 N N . GLU C 1 88 ? 29.549 17.255 55.876 1.00 115.61 88 GLU E N 1
ATOM 5050 C CA . GLU C 1 88 ? 28.840 18.195 56.737 1.00 115.61 88 GLU E CA 1
ATOM 5051 C C . GLU C 1 88 ? 28.071 19.228 55.919 1.00 115.61 88 GLU E C 1
ATOM 5052 O O . GLU C 1 88 ? 26.950 19.607 56.281 1.00 115.61 88 GLU E O 1
ATOM 5058 N N . LYS C 1 89 ? 28.659 19.703 54.817 1.00 114.21 89 LYS E N 1
ATOM 5059 C CA . LYS C 1 89 ? 27.947 20.637 53.950 1.00 114.21 89 LYS E CA 1
ATOM 5060 C C . LYS C 1 89 ? 26.740 19.971 53.301 1.00 114.21 89 LYS E C 1
ATOM 5061 O O . LYS C 1 89 ? 25.692 20.603 53.128 1.00 114.21 89 LYS E O 1
ATOM 5067 N N . ARG C 1 90 ? 26.869 18.693 52.939 1.00 114.38 90 ARG E N 1
ATOM 5068 C CA . ARG C 1 90 ? 25.738 17.965 52.373 1.00 114.38 90 ARG E CA 1
ATOM 5069 C C . ARG C 1 90 ? 24.704 17.603 53.439 1.00 114.38 90 ARG E C 1
ATOM 5070 O O . ARG C 1 90 ? 23.513 17.491 53.124 1.00 114.38 90 ARG E O 1
ATOM 5078 N N . LYS C 1 91 ? 25.133 17.411 54.694 1.00 113.77 91 LYS E N 1
ATOM 5079 C CA . LYS C 1 91 ? 24.185 17.104 55.762 1.00 113.77 91 LYS E CA 1
ATOM 5080 C C . LYS C 1 91 ? 23.401 18.342 56.186 1.00 113.77 91 LYS E C 1
ATOM 5081 O O . LYS C 1 91 ? 22.289 18.221 56.713 1.00 113.77 91 LYS E O 1
ATOM 5087 N N . SER C 1 92 ? 23.956 19.537 55.966 1.00 114.43 92 SER E N 1
ATOM 5088 C CA . SER C 1 92 ? 23.209 20.777 56.131 1.00 114.43 92 SER E CA 1
ATOM 5089 C C . SER C 1 92 ? 22.577 21.246 54.830 1.00 114.43 92 SER E C 1
ATOM 5090 O O . SER C 1 92 ? 21.791 22.199 54.849 1.00 114.43 92 SER E O 1
ATOM 5093 N N . ASP C 1 93 ? 22.911 20.603 53.708 1.00 113.85 93 ASP E N 1
ATOM 5094 C CA . ASP C 1 93 ? 22.285 20.936 52.435 1.00 113.85 93 ASP E CA 1
ATOM 5095 C C . ASP C 1 93 ? 20.793 20.638 52.480 1.00 113.85 93 ASP E C 1
ATOM 5096 O O . ASP C 1 93 ? 19.980 21.407 51.953 1.00 113.85 93 ASP E O 1
ATOM 5101 N N . ILE C 1 94 ? 20.414 19.540 53.138 1.00 112.11 94 ILE E N 1
ATOM 5102 C CA . ILE C 1 94 ? 19.028 19.097 53.174 1.00 112.11 94 ILE E CA 1
ATOM 5103 C C . ILE C 1 94 ? 18.082 20.129 53.775 1.00 112.11 94 ILE E C 1
ATOM 5104 O O . ILE C 1 94 ? 16.862 19.943 53.720 1.00 112.11 94 ILE E O 1
ATOM 5109 N N . LEU C 1 95 ? 18.612 21.209 54.350 1.00 113.86 95 LEU E N 1
ATOM 5110 C CA . LEU C 1 95 ? 17.786 22.270 54.911 1.00 113.86 95 LEU E CA 1
ATOM 5111 C C . LEU C 1 95 ? 16.865 22.855 53.847 1.00 113.86 95 LEU E C 1
ATOM 5112 O O . LEU C 1 95 ? 17.328 23.536 52.925 1.00 113.86 95 LEU E O 1
ATOM 5117 N N . GLN C 1 96 ? 15.564 22.606 53.985 1.00 115.60 96 GLN E N 1
ATOM 5118 C CA . GLN C 1 96 ? 14.551 23.036 53.020 1.00 115.60 96 GLN E CA 1
ATOM 5119 C C . GLN C 1 96 ? 14.918 22.671 51.581 1.00 115.60 96 GLN E C 1
ATOM 5120 O O . GLN C 1 96 ? 14.981 21.494 51.224 1.00 115.60 96 GLN E O 1
ATOM 5126 N N . SER C 1 107 ? 13.913 13.698 57.208 1.00 108.68 107 SER E N 1
ATOM 5127 C CA . SER C 1 107 ? 13.462 14.382 58.413 1.00 108.68 107 SER E CA 1
ATOM 5128 C C . SER C 1 107 ? 14.604 14.498 59.420 1.00 108.68 107 SER E C 1
ATOM 5129 O O . SER C 1 107 ? 15.400 15.436 59.357 1.00 108.68 107 SER E O 1
ATOM 5132 N N . ILE C 1 108 ? 14.690 13.543 60.341 1.00 108.57 108 ILE E N 1
ATOM 5133 C CA . ILE C 1 108 ? 15.728 13.510 61.363 1.00 108.57 108 ILE E CA 1
ATOM 5134 C C . ILE C 1 108 ? 16.559 12.251 61.155 1.00 108.57 108 ILE E C 1
ATOM 5135 O O . ILE C 1 108 ? 15.995 11.179 60.930 1.00 108.57 108 ILE E O 1
ATOM 5140 N N . PRO C 1 109 ? 17.887 12.337 61.178 1.00 108.02 109 PRO E N 1
ATOM 5141 C CA . PRO C 1 109 ? 18.725 11.124 61.161 1.00 108.02 109 PRO E CA 1
ATOM 5142 C C . PRO C 1 109 ? 18.811 10.477 62.540 1.00 108.02 109 PRO E C 1
ATOM 5143 O O . PRO C 1 109 ? 19.889 10.322 63.122 1.00 108.02 109 PRO E O 1
ATOM 5147 N N . ALA C 1 110 ? 17.651 10.101 63.079 1.00 109.39 110 ALA E N 1
ATOM 5148 C CA . ALA C 1 110 ? 17.586 9.547 64.425 1.00 109.39 110 ALA E CA 1
ATOM 5149 C C . ALA C 1 110 ? 18.166 8.138 64.460 1.00 109.39 110 ALA E C 1
ATOM 5150 O O . ALA C 1 110 ? 17.927 7.327 63.559 1.00 109.39 110 ALA E O 1
ATOM 5152 N N . ASN C 1 111 ? 18.928 7.847 65.516 1.00 109.90 111 ASN E N 1
ATOM 5153 C CA . ASN C 1 111 ? 19.577 6.547 65.680 1.00 109.90 111 ASN E CA 1
ATOM 5154 C C . ASN C 1 111 ? 18.552 5.530 66.166 1.00 109.90 111 ASN E C 1
ATOM 5155 O O . ASN C 1 111 ? 18.338 5.344 67.365 1.00 109.90 111 ASN E O 1
ATOM 5160 N N . SER C 1 112 ? 17.913 4.860 65.212 1.00 108.61 112 SER E N 1
ATOM 5161 C CA . SER C 1 112 ? 17.008 3.755 65.498 1.00 108.61 112 SER E CA 1
ATOM 5162 C C . SER C 1 112 ? 17.453 2.546 64.684 1.00 108.61 112 SER E C 1
ATOM 5163 O O . SER C 1 112 ? 18.566 2.544 64.145 1.00 108.61 112 SER E O 1
ATOM 5166 N N . GLU C 1 113 ? 16.622 1.504 64.615 1.00 106.68 113 GLU E N 1
ATOM 5167 C CA . GLU C 1 113 ? 16.943 0.368 63.754 1.00 106.68 113 GLU E CA 1
ATOM 5168 C C . GLU C 1 113 ? 17.008 0.793 62.293 1.00 106.68 113 GLU E C 1
ATOM 5169 O O . GLU C 1 113 ? 17.932 0.417 61.564 1.00 106.68 113 GLU E O 1
ATOM 5175 N N . ALA C 1 114 ? 16.037 1.596 61.852 1.00 104.70 114 ALA E N 1
ATOM 5176 C CA . ALA C 1 114 ? 15.989 2.009 60.458 1.00 104.70 114 ALA E CA 1
ATOM 5177 C C . ALA C 1 114 ? 17.174 2.881 60.068 1.00 104.70 114 ALA E C 1
ATOM 5178 O O . ALA C 1 114 ? 17.483 2.989 58.878 1.00 104.70 114 ALA E O 1
ATOM 5180 N N . ARG C 1 115 ? 17.852 3.498 61.041 1.00 107.55 115 ARG E N 1
ATOM 5181 C CA . ARG C 1 115 ? 19.107 4.182 60.744 1.00 107.55 115 ARG E CA 1
ATOM 5182 C C . ARG C 1 115 ? 20.118 3.224 60.125 1.00 107.55 115 ARG E C 1
ATOM 5183 O O . ARG C 1 115 ? 21.012 3.652 59.385 1.00 107.55 115 ARG E O 1
ATOM 5191 N N . ALA C 1 116 ? 19.995 1.930 60.423 1.00 106.27 116 ALA E N 1
ATOM 5192 C CA . ALA C 1 116 ? 20.753 0.882 59.756 1.00 106.27 116 ALA E CA 1
ATOM 5193 C C . ALA C 1 116 ? 19.857 -0.168 59.110 1.00 106.27 116 ALA E C 1
ATOM 5194 O O . ALA C 1 116 ? 20.375 -1.094 58.473 1.00 106.27 116 ALA E O 1
ATOM 5196 N N . ALA C 1 117 ? 18.534 -0.056 59.254 1.00 104.22 117 ALA E N 1
ATOM 5197 C CA . ALA C 1 117 ? 17.614 -0.978 58.602 1.00 104.22 117 ALA E CA 1
ATOM 5198 C C . ALA C 1 117 ? 16.901 -0.364 57.405 1.00 104.22 117 ALA E C 1
ATOM 5199 O O . ALA C 1 117 ? 16.317 -1.105 56.607 1.00 104.22 117 ALA E O 1
ATOM 5201 N N . ALA C 1 118 ? 16.923 0.960 57.263 1.00 102.24 118 ALA E N 1
ATOM 5202 C CA . ALA C 1 118 ? 16.502 1.598 56.024 1.00 102.24 118 ALA E CA 1
ATOM 5203 C C . ALA C 1 118 ? 17.676 1.972 55.136 1.00 102.24 118 ALA E C 1
ATOM 5204 O O . ALA C 1 118 ? 17.490 2.120 53.925 1.00 102.24 118 ALA E O 1
ATOM 5206 N N . HIS C 1 119 ? 18.870 2.131 55.716 1.00 102.08 119 HIS E N 1
ATOM 5207 C CA . HIS C 1 119 ? 20.069 2.359 54.915 1.00 102.08 119 HIS E CA 1
ATOM 5208 C C . HIS C 1 119 ? 20.337 1.181 53.992 1.00 102.08 119 HIS E C 1
ATOM 5209 O O . HIS C 1 119 ? 20.686 1.368 52.820 1.00 102.08 119 HIS E O 1
ATOM 5216 N N . VAL C 1 120 ? 20.170 -0.041 54.502 1.00 101.26 120 VAL E N 1
ATOM 5217 C CA . VAL C 1 120 ? 20.413 -1.232 53.693 1.00 101.26 120 VAL E CA 1
ATOM 5218 C C . VAL C 1 120 ? 19.475 -1.268 52.492 1.00 101.26 120 VAL E C 1
ATOM 5219 O O . VAL C 1 120 ? 19.892 -1.575 51.367 1.00 101.26 120 VAL E O 1
ATOM 5223 N N . ALA C 1 121 ? 18.196 -0.947 52.704 1.00 99.24 121 ALA E N 1
ATOM 5224 C CA . ALA C 1 121 ? 17.270 -0.865 51.582 1.00 99.24 121 ALA E CA 1
ATOM 5225 C C . ALA C 1 121 ? 17.661 0.263 50.637 1.00 99.24 121 ALA E C 1
ATOM 5226 O O . ALA C 1 121 ? 17.601 0.106 49.412 1.00 99.24 121 ALA E O 1
ATOM 5228 N N . ILE C 1 122 ? 18.068 1.409 51.188 1.00 99.02 122 ILE E N 1
ATOM 5229 C CA . ILE C 1 122 ? 18.553 2.499 50.348 1.00 99.02 122 ILE E CA 1
ATOM 5230 C C . ILE C 1 122 ? 19.860 2.109 49.670 1.00 99.02 122 ILE E C 1
ATOM 5231 O O . ILE C 1 122 ? 20.062 2.396 48.485 1.00 99.02 122 ILE E O 1
ATOM 5236 N N . LYS C 1 123 ? 20.760 1.440 50.399 1.00 98.50 123 LYS E N 1
ATOM 5237 C CA . LYS C 1 123 ? 21.993 0.947 49.790 1.00 98.50 123 LYS E CA 1
ATOM 5238 C C . LYS C 1 123 ? 21.695 0.059 48.589 1.00 98.50 123 LYS E C 1
ATOM 5239 O O . LYS C 1 123 ? 22.309 0.207 47.526 1.00 98.50 123 LYS E O 1
ATOM 5245 N N . ARG C 1 124 ? 20.751 -0.874 48.740 1.00 96.72 124 ARG E N 1
ATOM 5246 C CA . ARG C 1 124 ? 20.390 -1.744 47.625 1.00 96.72 124 ARG E CA 1
ATOM 5247 C C . ARG C 1 124 ? 19.933 -0.921 46.428 1.00 96.72 124 ARG E C 1
ATOM 5248 O O . ARG C 1 124 ? 20.318 -1.200 45.286 1.00 96.72 124 ARG E O 1
ATOM 5256 N N . LEU C 1 125 ? 19.124 0.107 46.676 1.00 95.21 125 LEU E N 1
ATOM 5257 C CA . LEU C 1 125 ? 18.697 1.001 45.609 1.00 95.21 125 LEU E CA 1
ATOM 5258 C C . LEU C 1 125 ? 19.831 1.921 45.170 1.00 95.21 125 LEU E C 1
ATOM 5259 O O . LEU C 1 125 ? 19.954 2.241 43.981 1.00 95.21 125 LEU E O 1
ATOM 5264 N N . PHE C 1 126 ? 20.668 2.354 46.116 1.00 96.62 126 PHE E N 1
ATOM 5265 C CA . PHE C 1 126 ? 21.656 3.391 45.829 1.00 96.62 126 PHE E CA 1
ATOM 5266 C C . PHE C 1 126 ? 22.624 2.945 44.742 1.00 96.62 126 PHE E C 1
ATOM 5267 O O . PHE C 1 126 ? 22.855 3.667 43.767 1.00 96.62 126 PHE E O 1
ATOM 5275 N N . TYR C 1 127 ? 23.195 1.751 44.886 1.00 96.65 127 TYR E N 1
ATOM 5276 C CA . TYR C 1 127 ? 24.135 1.275 43.882 1.00 96.65 127 TYR E CA 1
ATOM 5277 C C . TYR C 1 127 ? 23.447 0.678 42.661 1.00 96.65 127 TYR E C 1
ATOM 5278 O O . TYR C 1 127 ? 24.090 0.547 41.613 1.00 96.65 127 TYR E O 1
ATOM 5287 N N . LYS C 1 128 ? 22.165 0.313 42.763 1.00 93.03 128 LYS E N 1
ATOM 5288 C CA . LYS C 1 128 ? 21.429 -0.105 41.573 1.00 93.03 128 LYS E CA 1
ATOM 5289 C C . LYS C 1 128 ? 21.246 1.063 40.616 1.00 93.03 128 LYS E C 1
ATOM 5290 O O . LYS C 1 128 ? 21.495 0.939 39.411 1.00 93.03 128 LYS E O 1
ATOM 5296 N N . ALA C 1 129 ? 20.814 2.213 41.138 1.00 91.80 129 ALA E N 1
ATOM 5297 C CA . ALA C 1 129 ? 20.829 3.432 40.341 1.00 91.80 129 ALA E CA 1
ATOM 5298 C C . ALA C 1 129 ? 22.244 3.871 40.005 1.00 91.80 129 ALA E C 1
ATOM 5299 O O . ALA C 1 129 ? 22.441 4.564 39.001 1.00 91.80 129 ALA E O 1
ATOM 5301 N N . GLY C 1 130 ? 23.226 3.504 40.832 1.00 91.87 130 GLY E N 1
ATOM 5302 C CA . GLY C 1 130 ? 24.612 3.799 40.505 1.00 91.87 130 GLY E CA 1
ATOM 5303 C C . GLY C 1 130 ? 25.095 3.087 39.253 1.00 91.87 130 GLY E C 1
ATOM 5304 O O . GLY C 1 130 ? 25.751 3.695 38.401 1.00 91.87 130 GLY E O 1
ATOM 5305 N N . ASN C 1 131 ? 24.786 1.794 39.126 1.00 92.31 131 ASN E N 1
ATOM 5306 C CA . ASN C 1 131 ? 25.113 1.084 37.893 1.00 92.31 131 ASN E CA 1
ATOM 5307 C C . ASN C 1 131 ? 24.227 1.541 36.739 1.00 92.31 131 ASN E C 1
ATOM 5308 O O . ASN C 1 131 ? 24.693 1.649 35.598 1.00 92.31 131 ASN E O 1
ATOM 5313 N N . LEU C 1 132 ? 22.947 1.813 37.016 1.00 89.25 132 LEU E N 1
ATOM 5314 C CA . LEU C 1 132 ? 22.013 2.178 35.954 1.00 89.25 132 LEU E CA 1
ATOM 5315 C C . LEU C 1 132 ? 22.439 3.456 35.246 1.00 89.25 132 LEU E C 1
ATOM 5316 O O . LEU C 1 132 ? 22.408 3.528 34.012 1.00 89.25 132 LEU E O 1
ATOM 5321 N N . SER C 1 133 ? 22.835 4.479 36.007 1.00 87.86 133 SER E N 1
ATOM 5322 C CA . SER C 1 133 ? 23.322 5.707 35.388 1.00 87.86 133 SER E CA 1
ATOM 5323 C C . SER C 1 133 ? 24.630 5.479 34.640 1.00 87.86 133 SER E C 1
ATOM 5324 O O . SER C 1 133 ? 24.882 6.137 33.625 1.00 87.86 133 SER E O 1
ATOM 5327 N N . ALA C 1 134 ? 25.478 4.567 35.127 1.00 87.29 134 ALA E N 1
ATOM 5328 C CA . ALA C 1 134 ? 26.672 4.195 34.374 1.00 87.29 134 ALA E CA 1
ATOM 5329 C C . ALA C 1 134 ? 26.306 3.513 33.059 1.00 87.29 134 ALA E C 1
ATOM 5330 O O . ALA C 1 134 ? 26.895 3.811 32.013 1.00 87.29 134 ALA E O 1
ATOM 5332 N N . ASN C 1 135 ? 25.335 2.595 33.090 1.00 86.70 135 ASN E N 1
ATOM 5333 C CA . ASN C 1 135 ? 24.883 1.964 31.854 1.00 86.70 135 ASN E CA 1
ATOM 5334 C C . ASN C 1 135 ? 24.220 2.981 30.935 1.00 86.70 135 ASN E C 1
ATOM 5335 O O . ASN C 1 135 ? 24.356 2.901 29.709 1.00 86.70 135 ASN E O 1
ATOM 5340 N N . ILE C 1 136 ? 23.495 3.941 31.513 1.00 83.58 136 ILE E N 1
ATOM 5341 C CA . ILE C 1 136 ? 22.872 4.990 30.714 1.00 83.58 136 ILE E CA 1
ATOM 5342 C C . ILE C 1 136 ? 23.930 5.793 29.972 1.00 83.58 136 ILE E C 1
ATOM 5343 O O . ILE C 1 136 ? 23.783 6.090 28.781 1.00 83.58 136 ILE E O 1
ATOM 5348 N N . ALA C 1 137 ? 25.020 6.145 30.661 1.00 83.61 137 ALA E N 1
ATOM 5349 C CA . ALA C 1 137 ? 26.101 6.888 30.019 1.00 83.61 137 ALA E CA 1
ATOM 5350 C C . ALA C 1 137 ? 26.743 6.076 28.901 1.00 83.61 137 ALA E C 1
ATOM 5351 O O . ALA C 1 137 ? 27.083 6.620 27.844 1.00 83.61 137 ALA E O 1
ATOM 5353 N N . ALA C 1 138 ? 26.925 4.772 29.118 1.00 82.26 138 ALA E N 1
ATOM 5354 C CA . ALA C 1 138 ? 27.441 3.921 28.053 1.00 82.26 138 ALA E CA 1
ATOM 5355 C C . ALA C 1 138 ? 26.466 3.853 26.883 1.00 82.26 138 ALA E C 1
ATOM 5356 O O . ALA C 1 138 ? 26.882 3.847 25.719 1.00 82.26 138 ALA E O 1
ATOM 5358 N N . ALA C 1 139 ? 25.161 3.792 27.173 1.00 80.84 139 ALA E N 1
ATOM 5359 C CA . ALA C 1 139 ? 24.166 3.758 26.105 1.00 80.84 139 ALA E CA 1
ATOM 5360 C C . ALA C 1 139 ? 24.189 5.046 25.297 1.00 80.84 139 ALA E C 1
ATOM 5361 O O . ALA C 1 139 ? 24.047 5.018 24.069 1.00 80.84 139 ALA E O 1
ATOM 5363 N N . ILE C 1 140 ? 24.365 6.186 25.969 1.00 80.65 140 ILE E N 1
ATOM 5364 C CA . ILE C 1 140 ? 24.459 7.461 25.262 1.00 80.65 140 ILE E CA 1
ATOM 5365 C C . ILE C 1 140 ? 25.709 7.497 24.391 1.00 80.65 140 ILE E C 1
ATOM 5366 O O . ILE C 1 140 ? 25.664 7.912 23.227 1.00 80.65 140 ILE E O 1
ATOM 5371 N N . SER C 1 141 ? 26.846 7.064 24.939 1.00 78.90 141 SER E N 1
ATOM 5372 C CA . SER C 1 141 ? 28.065 7.008 24.138 1.00 78.90 141 SER E CA 1
ATOM 5373 C C . SER C 1 141 ? 27.916 6.024 22.984 1.00 78.90 141 SER E C 1
ATOM 5374 O O . SER C 1 141 ? 28.402 6.274 21.873 1.00 78.90 141 SER E O 1
ATOM 5377 N N . SER C 1 142 ? 27.240 4.899 23.229 1.00 78.29 142 SER E N 1
ATOM 5378 C CA . SER C 1 142 ? 26.993 3.932 22.166 1.00 78.29 142 SER E CA 1
ATOM 5379 C C . SER C 1 142 ? 26.145 4.540 21.058 1.00 78.29 142 SER E C 1
ATOM 5380 O O . SER C 1 142 ? 26.385 4.289 19.871 1.00 78.29 142 SER E O 1
ATOM 5383 N N . ILE C 1 143 ? 25.146 5.343 21.426 1.00 76.38 143 ILE E N 1
ATOM 5384 C CA . ILE C 1 143 ? 24.349 6.036 20.421 1.00 76.38 143 ILE E CA 1
ATOM 5385 C C . ILE C 1 143 ? 25.219 6.990 19.617 1.00 76.38 143 ILE E C 1
ATOM 5386 O O . ILE C 1 143 ? 25.226 6.962 18.382 1.00 76.38 143 ILE E O 1
ATOM 5391 N N . LYS C 1 144 ? 25.993 7.829 20.309 1.00 75.98 144 LYS E N 1
ATOM 5392 C CA . LYS C 1 144 ? 26.795 8.833 19.619 1.00 75.98 144 LYS E CA 1
ATOM 5393 C C . LYS C 1 144 ? 27.809 8.186 18.683 1.00 75.98 144 LYS E C 1
ATOM 5394 O O . LYS C 1 144 ? 28.040 8.673 17.570 1.00 75.98 144 LYS E O 1
ATOM 5400 N N . ALA C 1 145 ? 28.426 7.087 19.111 1.00 75.07 145 ALA E N 1
ATOM 5401 C CA . ALA C 1 145 ? 29.343 6.389 18.221 1.00 75.07 145 ALA E CA 1
ATOM 5402 C C . ALA C 1 145 ? 28.605 5.787 17.032 1.00 75.07 145 ALA E C 1
ATOM 5403 O O . ALA C 1 145 ? 29.132 5.767 15.914 1.00 75.07 145 ALA E O 1
ATOM 5405 N N . ASP C 1 146 ? 27.390 5.283 17.254 1.00 74.56 146 ASP E N 1
ATOM 5406 C CA . ASP C 1 146 ? 26.634 4.682 16.160 1.00 74.56 146 ASP E CA 1
ATOM 5407 C C . ASP C 1 146 ? 26.190 5.726 15.140 1.00 74.56 146 ASP E C 1
ATOM 5408 O O . ASP C 1 146 ? 26.247 5.477 13.928 1.00 74.56 146 ASP E O 1
ATOM 5413 N N . THR C 1 147 ? 25.726 6.892 15.603 1.00 73.96 147 THR E N 1
ATOM 5414 C CA . THR C 1 147 ? 25.294 7.923 14.664 1.00 73.96 147 THR E CA 1
ATOM 5415 C C . THR C 1 147 ? 26.462 8.469 13.855 1.00 73.96 147 THR E C 1
ATOM 5416 O O . THR C 1 147 ? 26.326 8.711 12.649 1.00 73.96 147 THR E O 1
ATOM 5420 N N . ARG C 1 148 ? 27.617 8.682 14.496 1.00 74.90 148 ARG E N 1
ATOM 5421 C CA . ARG C 1 148 ? 28.775 9.184 13.762 1.00 74.90 148 ARG E CA 1
ATOM 5422 C C . ARG C 1 148 ? 29.234 8.190 12.704 1.00 74.90 148 ARG E C 1
ATOM 5423 O O . ARG C 1 148 ? 29.539 8.575 11.570 1.00 74.90 148 ARG E O 1
ATOM 5431 N N . SER C 1 149 ? 29.284 6.905 13.052 1.00 73.07 149 SER E N 1
ATOM 5432 C CA . SER C 1 149 ? 29.640 5.892 12.065 1.00 73.07 149 SER E CA 1
ATOM 5433 C C . SER C 1 149 ? 28.628 5.845 10.928 1.00 73.07 149 SER E C 1
ATOM 5434 O O . SER C 1 149 ? 28.994 5.598 9.773 1.00 73.07 149 SER E O 1
ATOM 5437 N N . ALA C 1 150 ? 27.347 6.055 11.240 1.00 71.57 150 ALA E N 1
ATOM 5438 C CA . ALA C 1 150 ? 26.334 6.136 10.192 1.00 71.57 150 ALA E CA 1
ATOM 5439 C C . ALA C 1 150 ? 26.551 7.364 9.314 1.00 71.57 150 ALA E C 1
ATOM 5440 O O . ALA C 1 150 ? 26.528 7.271 8.081 1.00 71.57 150 ALA E O 1
ATOM 5442 N N . GLY C 1 151 ? 26.778 8.523 9.937 1.00 70.65 151 GLY E N 1
ATOM 5443 C CA . GLY C 1 151 ? 27.003 9.735 9.166 1.00 70.65 151 GLY E CA 1
ATOM 5444 C C . GLY C 1 151 ? 28.266 9.671 8.331 1.00 70.65 151 GLY E C 1
ATOM 5445 O O . GLY C 1 151 ? 28.319 10.214 7.226 1.00 70.65 151 GLY E O 1
ATOM 5446 N N . GLU C 1 152 ? 29.303 9.016 8.854 1.00 70.96 152 GLU E N 1
ATOM 5447 C CA . GLU C 1 152 ? 30.520 8.813 8.078 1.00 70.96 152 GLU E CA 1
ATOM 5448 C C . GLU C 1 152 ? 30.248 7.947 6.854 1.00 70.96 152 GLU E C 1
ATOM 5449 O O . GLU C 1 152 ? 30.788 8.199 5.770 1.00 70.96 152 GLU E O 1
ATOM 5455 N N . ALA C 1 153 ? 29.404 6.925 7.007 1.00 69.91 153 ALA E N 1
ATOM 5456 C CA . ALA C 1 153 ? 29.092 6.050 5.883 1.00 69.91 153 ALA E CA 1
ATOM 5457 C C . ALA C 1 153 ? 28.375 6.806 4.770 1.00 69.91 153 ALA E C 1
ATOM 5458 O O . ALA C 1 153 ? 28.666 6.603 3.586 1.00 69.91 153 ALA E O 1
ATOM 5460 N N . LEU C 1 154 ? 27.430 7.680 5.129 1.00 67.76 154 LEU E N 1
ATOM 5461 C CA . LEU C 1 154 ? 26.733 8.470 4.118 1.00 67.76 154 LEU E CA 1
ATOM 5462 C C . LEU C 1 154 ? 27.711 9.339 3.338 1.00 67.76 154 LEU E C 1
ATOM 5463 O O . LEU C 1 154 ? 27.639 9.423 2.106 1.00 67.76 154 LEU E O 1
ATOM 5468 N N . ASN C 1 155 ? 28.640 9.990 4.044 1.00 68.15 155 ASN E N 1
ATOM 5469 C CA . ASN C 1 155 ? 29.680 10.762 3.376 1.00 68.15 155 ASN E CA 1
ATOM 5470 C C . ASN C 1 155 ? 30.599 9.861 2.566 1.00 68.15 155 ASN E C 1
ATOM 5471 O O . ASN C 1 155 ? 31.116 10.271 1.520 1.00 68.15 155 ASN E O 1
ATOM 5476 N N . ARG C 1 156 ? 30.809 8.630 3.029 1.00 69.69 156 ARG E N 1
ATOM 5477 C CA . ARG C 1 156 ? 31.656 7.699 2.293 1.00 69.69 156 ARG E CA 1
ATOM 5478 C C . ARG C 1 156 ? 31.005 7.264 0.985 1.00 69.69 156 ARG E C 1
ATOM 5479 O O . ARG C 1 156 ? 31.707 7.006 0.001 1.00 69.69 156 ARG E O 1
ATOM 5487 N N . ALA C 1 157 ? 29.674 7.159 0.959 1.00 67.94 157 ALA E N 1
ATOM 5488 C CA . ALA C 1 157 ? 28.982 6.783 -0.271 1.00 67.94 157 ALA E CA 1
ATOM 5489 C C . ALA C 1 157 ? 28.935 7.943 -1.256 1.00 67.94 157 ALA E C 1
ATOM 5490 O O . ALA C 1 157 ? 29.127 7.753 -2.462 1.00 67.94 157 ALA E O 1
ATOM 5492 N N . ARG C 1 158 ? 28.675 9.151 -0.760 1.00 65.90 158 ARG E N 1
ATOM 5493 C CA . ARG C 1 158 ? 28.620 10.318 -1.632 1.00 65.90 158 ARG E CA 1
ATOM 5494 C C . ARG C 1 158 ? 30.003 10.698 -2.159 1.00 65.90 158 ARG E C 1
ATOM 5495 O O . ARG C 1 158 ? 30.170 10.933 -3.360 1.00 65.90 158 ARG E O 1
ATOM 5503 N N . CYS C 1 159 ? 31.008 10.764 -1.275 1.00 68.31 159 CYS E N 1
ATOM 5504 C CA . CYS C 1 159 ? 32.312 11.341 -1.604 1.00 68.31 159 CYS E CA 1
ATOM 5505 C C . CYS C 1 159 ? 33.435 10.333 -1.748 1.00 68.31 159 CYS E C 1
ATOM 5506 O O . CYS C 1 159 ? 34.382 10.590 -2.495 1.00 68.31 159 CYS E O 1
ATOM 5509 N N . GLY C 1 160 ? 33.362 9.210 -1.044 1.00 69.16 160 GLY E N 1
ATOM 5510 C CA . GLY C 1 160 ? 34.464 8.288 -0.918 1.00 69.16 160 GLY E CA 1
ATOM 5511 C C . GLY C 1 160 ? 35.209 8.392 0.396 1.00 69.16 160 GLY E C 1
ATOM 5512 O O . GLY C 1 160 ? 35.916 7.449 0.768 1.00 69.16 160 GLY E O 1
ATOM 5513 N N . GLN C 1 161 ? 35.057 9.508 1.107 1.00 69.86 161 GLN E N 1
ATOM 5514 C CA . GLN C 1 161 ? 35.653 9.716 2.418 1.00 69.86 161 GLN E CA 1
ATOM 5515 C C . GLN C 1 161 ? 34.593 10.237 3.379 1.00 69.86 161 GLN E C 1
ATOM 5516 O O . GLN C 1 161 ? 33.580 10.808 2.972 1.00 69.86 161 GLN E O 1
ATOM 5522 N N . ALA C 1 162 ? 34.842 10.045 4.662 1.00 70.61 162 ALA E N 1
ATOM 5523 C CA . ALA C 1 162 ? 33.894 10.504 5.669 1.00 70.61 162 ALA E CA 1
ATOM 5524 C C . ALA C 1 162 ? 33.898 12.007 5.851 1.00 70.61 162 ALA E C 1
ATOM 5525 O O . ALA C 1 162 ? 33.254 12.484 6.798 1.00 70.61 162 ALA E O 1
ATOM 5527 N N . ASP C 1 163 ? 34.599 12.759 5.002 1.00 73.60 163 ASP E N 1
ATOM 5528 C CA . ASP C 1 163 ? 34.720 14.213 5.124 1.00 73.60 163 ASP E CA 1
ATOM 5529 C C . ASP C 1 163 ? 34.305 14.839 3.794 1.00 73.60 163 ASP E C 1
ATOM 5530 O O . ASP C 1 163 ? 35.136 15.038 2.904 1.00 73.60 163 ASP E O 1
ATOM 5535 N N . CYS C 1 164 ? 33.019 15.157 3.662 1.00 72.01 164 CYS E N 1
ATOM 5536 C CA . CYS C 1 164 ? 32.510 15.812 2.456 1.00 72.01 164 CYS E CA 1
ATOM 5537 C C . CYS C 1 164 ? 32.568 17.327 2.653 1.00 72.01 164 CYS E C 1
ATOM 5538 O O . CYS C 1 164 ? 31.560 18.014 2.845 1.00 72.01 164 CYS E O 1
ATOM 5541 N N . LYS C 1 165 ? 33.793 17.846 2.615 1.00 71.59 165 LYS E N 1
ATOM 5542 C CA . LYS C 1 165 ? 34.013 19.269 2.843 1.00 71.59 165 LYS E CA 1
ATOM 5543 C C . LYS C 1 165 ? 33.819 20.072 1.559 1.00 71.59 165 LYS E C 1
ATOM 5544 O O . LYS C 1 165 ? 32.931 20.928 1.485 1.00 71.59 165 LYS E O 1
ATOM 5550 N N . ALA C 1 166 ? 34.626 19.793 0.540 1.00 69.08 166 ALA E N 1
ATOM 5551 C CA . ALA C 1 166 ? 34.581 20.518 -0.718 1.00 69.08 166 ALA E CA 1
ATOM 5552 C C . ALA C 1 166 ? 34.840 19.547 -1.857 1.00 69.08 166 ALA E C 1
ATOM 5553 O O . ALA C 1 166 ? 35.481 18.511 -1.651 1.00 69.08 166 ALA E O 1
ATOM 5555 N N . PRO C 1 167 ? 34.352 19.847 -3.062 1.00 68.13 167 PRO E N 1
ATOM 5556 C CA . PRO C 1 167 ? 34.600 18.955 -4.208 1.00 68.13 167 PRO E CA 1
ATOM 5557 C C . PRO C 1 167 ? 36.086 18.785 -4.483 1.00 68.13 167 PRO E C 1
ATOM 5558 O O . PRO C 1 167 ? 36.802 19.748 -4.764 1.00 68.13 167 PRO E O 1
ATOM 5562 N N . ASP C 1 168 ? 36.544 17.539 -4.405 1.00 68.79 168 ASP E N 1
ATOM 5563 C CA . ASP C 1 168 ? 37.939 17.184 -4.606 1.00 68.79 168 ASP E CA 1
ATOM 5564 C C . ASP C 1 168 ? 38.054 16.191 -5.754 1.00 68.79 168 ASP E C 1
ATOM 5565 O O . ASP C 1 168 ? 37.089 15.510 -6.114 1.00 68.79 168 ASP E O 1
ATOM 5570 N N . GLN C 1 169 ? 39.254 16.110 -6.331 1.00 68.20 169 GLN E N 1
ATOM 5571 C CA . GLN C 1 169 ? 39.489 15.139 -7.392 1.00 68.20 169 GLN E CA 1
ATOM 5572 C C . GLN C 1 169 ? 39.530 13.710 -6.866 1.00 68.20 169 GLN E C 1
ATOM 5573 O O . GLN C 1 169 ? 39.396 12.769 -7.655 1.00 68.20 169 GLN E O 1
ATOM 5579 N N . LYS C 1 170 ? 39.712 13.529 -5.554 1.00 69.40 170 LYS E N 1
ATOM 5580 C CA . LYS C 1 170 ? 39.674 12.199 -4.956 1.00 69.40 170 LYS E CA 1
ATOM 5581 C C . LYS C 1 170 ? 38.285 11.578 -5.015 1.00 69.40 170 LYS E C 1
ATOM 5582 O O . LYS C 1 170 ? 38.164 10.352 -4.906 1.00 69.40 170 LYS E O 1
ATOM 5588 N N . TRP C 1 171 ? 37.240 12.398 -5.175 1.00 68.79 171 TRP E N 1
ATOM 5589 C CA . TRP C 1 171 ? 35.872 11.887 -5.206 1.00 68.79 171 TRP E CA 1
ATOM 5590 C C . TRP C 1 171 ? 35.651 10.957 -6.392 1.00 68.79 171 TRP E C 1
ATOM 5591 O O . TRP C 1 171 ? 35.059 9.882 -6.244 1.00 68.79 171 TRP E O 1
ATOM 5602 N N . PHE C 1 172 ? 36.126 11.344 -7.571 1.00 69.21 172 PHE E N 1
ATOM 5603 C CA . PHE C 1 172 ? 35.887 10.599 -8.799 1.00 69.21 172 PHE E CA 1
ATOM 5604 C C . PHE C 1 172 ? 37.162 9.889 -9.248 1.00 69.21 172 PHE E C 1
ATOM 5605 O O . PHE C 1 172 ? 38.209 9.953 -8.598 1.00 69.21 172 PHE E O 1
ATOM 5613 N N . GLU C 1 173 ? 37.053 9.207 -10.379 1.00 72.23 173 GLU E N 1
ATOM 5614 C CA . GLU C 1 173 ? 38.186 8.553 -11.015 1.00 72.23 173 GLU E CA 1
ATOM 5615 C C . GLU C 1 173 ? 37.969 8.601 -12.525 1.00 72.23 173 GLU E C 1
ATOM 5616 O O . GLU C 1 173 ? 37.149 9.380 -13.023 1.00 72.23 173 GLU E O 1
ATOM 5622 N N . THR C 1 174 ? 38.687 7.741 -13.243 1.00 73.38 174 THR E N 1
ATOM 5623 C CA . THR C 1 174 ? 38.642 7.785 -14.721 1.00 73.38 174 THR E CA 1
ATOM 5624 C C . THR C 1 174 ? 37.507 6.934 -15.272 1.00 73.38 174 THR E C 1
ATOM 5625 O O . THR C 1 174 ? 37.103 5.984 -14.595 1.00 73.38 174 THR E O 1
ATOM 5629 N N . ARG C 1 175 ? 37.046 7.271 -16.475 1.00 75.63 175 ARG E N 1
ATOM 5630 C CA . ARG C 1 175 ? 35.971 6.496 -17.135 1.00 75.63 175 ARG E CA 1
ATOM 5631 C C . ARG C 1 175 ? 36.343 5.022 -17.075 1.00 75.63 175 ARG E C 1
ATOM 5632 O O . ARG C 1 175 ? 35.536 4.218 -16.596 1.00 75.63 175 ARG E O 1
ATOM 5634 N N . SER C 1 176 ? 37.525 4.701 -17.570 1.00 75.11 176 SER E N 1
ATOM 5635 C CA . SER C 1 176 ? 38.006 3.307 -17.523 1.00 75.11 176 SER E CA 1
ATOM 5636 C C . SER C 1 176 ? 37.636 2.649 -16.200 1.00 75.11 176 SER E C 1
ATOM 5637 O O . SER C 1 176 ? 37.365 1.452 -16.213 1.00 75.11 176 SER E O 1
ATOM 5640 N N . LYS C 1 177 ? 37.639 3.395 -15.101 1.00 74.04 177 LYS E N 1
ATOM 5641 C CA . LYS C 1 177 ? 37.432 2.788 -13.798 1.00 74.04 177 LYS E CA 1
ATOM 5642 C C . LYS C 1 177 ? 36.037 3.062 -13.264 1.00 74.04 177 LYS E C 1
ATOM 5643 O O . LYS C 1 177 ? 35.328 2.133 -12.871 1.00 74.04 177 LYS E O 1
ATOM 5649 N N . ALA C 1 178 ? 35.626 4.330 -13.266 1.00 73.33 178 ALA E N 1
ATOM 5650 C CA . ALA C 1 178 ? 34.368 4.704 -12.633 1.00 73.33 178 ALA E CA 1
ATOM 5651 C C . ALA C 1 178 ? 33.159 4.222 -13.428 1.00 73.33 178 ALA E C 1
ATOM 5652 O O . ALA C 1 178 ? 32.149 3.824 -12.837 1.00 73.33 178 ALA E O 1
ATOM 5654 N N . CYS C 1 179 ? 33.228 4.251 -14.762 1.00 74.01 179 CYS E N 1
ATOM 5655 C CA . CYS C 1 179 ? 32.053 3.975 -15.583 1.00 74.01 179 CYS E CA 1
ATOM 5656 C C . CYS C 1 179 ? 32.179 2.698 -16.403 1.00 74.01 179 CYS E C 1
ATOM 5657 O O . CYS C 1 179 ? 31.375 1.776 -16.227 1.00 74.01 179 CYS E O 1
ATOM 5660 N N . SER C 1 180 ? 33.179 2.596 -17.282 1.00 75.11 180 SER E N 1
ATOM 5661 C CA . SER C 1 180 ? 33.202 1.480 -18.221 1.00 75.11 180 SER E CA 1
ATOM 5662 C C . SER C 1 180 ? 33.786 0.220 -17.602 1.00 75.11 180 SER E C 1
ATOM 5663 O O . SER C 1 180 ? 33.460 -0.887 -18.041 1.00 75.11 180 SER E O 1
ATOM 5666 N N . GLY C 1 181 ? 34.630 0.359 -16.588 1.00 75.87 181 GLY E N 1
ATOM 5667 C CA . GLY C 1 181 ? 35.330 -0.797 -16.063 1.00 75.87 181 GLY E CA 1
ATOM 5668 C C . GLY C 1 181 ? 36.340 -1.383 -17.028 1.00 75.87 181 GLY E C 1
ATOM 5669 O O . GLY C 1 181 ? 36.479 -2.612 -17.100 1.00 75.87 181 GLY E O 1
ATOM 5670 N N . THR C 1 182 ? 37.054 -0.535 -17.768 1.00 75.81 182 THR E N 1
ATOM 5671 C CA . THR C 1 182 ? 38.049 -0.965 -18.750 1.00 75.81 182 THR E CA 1
ATOM 5672 C C . THR C 1 182 ? 39.437 -0.566 -18.247 1.00 75.81 182 THR E C 1
ATOM 5673 O O . THR C 1 182 ? 40.000 0.458 -18.636 1.00 75.81 182 THR E O 1
ATOM 5677 N N . GLY C 1 183 ? 40.007 -1.415 -17.402 1.00 76.95 183 GLY E N 1
ATOM 5678 C CA . GLY C 1 183 ? 41.329 -1.163 -16.870 1.00 76.95 183 GLY E CA 1
ATOM 5679 C C . GLY C 1 183 ? 41.401 -1.332 -15.369 1.00 76.95 183 GLY E C 1
ATOM 5680 O O . GLY C 1 183 ? 42.382 -1.873 -14.852 1.00 76.95 183 GLY E O 1
ATOM 5681 N N . GLU C 1 184 ? 40.366 -0.890 -14.660 1.00 75.89 184 GLU E N 1
ATOM 5682 C CA . GLU C 1 184 ? 40.260 -1.148 -13.231 1.00 75.89 184 GLU E CA 1
ATOM 5683 C C . GLU C 1 184 ? 38.793 -1.053 -12.848 1.00 75.89 184 GLU E C 1
ATOM 5684 O O . GLU C 1 184 ? 37.980 -0.481 -13.577 1.00 75.89 184 GLU E O 1
ATOM 5690 N N . GLN C 1 185 ? 38.468 -1.617 -11.688 1.00 76.20 185 GLN E N 1
ATOM 5691 C CA . GLN C 1 185 ? 37.087 -1.848 -11.287 1.00 76.20 185 GLN E CA 1
ATOM 5692 C C . GLN C 1 185 ? 36.644 -0.911 -10.167 1.00 76.20 185 GLN E C 1
ATOM 5693 O O . GLN C 1 185 ? 35.834 -1.290 -9.320 1.00 76.20 185 GLN E O 1
ATOM 5699 N N . LYS C 1 186 ? 37.173 0.310 -10.135 1.00 73.97 186 LYS E N 1
ATOM 5700 C CA . LYS C 1 186 ? 36.725 1.301 -9.156 1.00 73.97 186 LYS E CA 1
ATOM 5701 C C . LYS C 1 186 ? 35.489 2.027 -9.690 1.00 73.97 186 LYS E C 1
ATOM 5702 O O . LYS C 1 186 ? 35.503 3.226 -9.975 1.00 73.97 186 LYS E O 1
ATOM 5708 N N . GLN C 1 187 ? 34.395 1.268 -9.812 1.00 73.77 187 GLN E N 1
ATOM 5709 C CA . GLN C 1 187 ? 33.220 1.745 -10.539 1.00 73.77 187 GLN E CA 1
ATOM 5710 C C . GLN C 1 187 ? 32.211 2.447 -9.637 1.00 73.77 187 GLN E C 1
ATOM 5711 O O . GLN C 1 187 ? 31.954 3.645 -9.788 1.00 73.77 187 GLN E O 1
ATOM 5717 N N . GLY C 1 188 ? 31.650 1.719 -8.682 1.00 70.41 188 GLY E N 1
ATOM 5718 C CA . GLY C 1 188 ? 30.594 2.277 -7.869 1.00 70.41 188 GLY E CA 1
ATOM 5719 C C . GLY C 1 188 ? 31.138 3.026 -6.674 1.00 70.41 188 GLY E C 1
ATOM 5720 O O . GLY C 1 188 ? 30.420 3.211 -5.688 1.00 70.41 188 GLY E O 1
ATOM 5721 N N . MET C 1 189 ? 32.408 3.444 -6.755 1.00 70.57 189 MET E N 1
ATOM 5722 C CA . MET C 1 189 ? 33.111 4.093 -5.650 1.00 70.57 189 MET E CA 1
ATOM 5723 C C . MET C 1 189 ? 32.240 5.094 -4.907 1.00 70.57 189 MET E C 1
ATOM 5724 O O . MET C 1 189 ? 32.045 4.988 -3.691 1.00 70.57 189 MET E O 1
ATOM 5729 N N . THR C 1 190 ? 31.712 6.073 -5.635 1.00 68.65 190 THR E N 1
ATOM 5730 C CA . THR C 1 190 ? 30.897 7.128 -5.064 1.00 68.65 190 THR E CA 1
ATOM 5731 C C . THR C 1 190 ? 29.643 7.300 -5.904 1.00 68.65 190 THR E C 1
ATOM 5732 O O . THR C 1 190 ? 29.647 7.051 -7.112 1.00 68.65 190 THR E O 1
ATOM 5736 N N . ILE C 1 191 ? 28.564 7.732 -5.250 1.00 67.56 191 ILE E N 1
ATOM 5737 C CA . ILE C 1 191 ? 27.420 8.225 -6.006 1.00 67.56 191 ILE E CA 1
ATOM 5738 C C . ILE C 1 191 ? 27.858 9.367 -6.898 1.00 67.56 191 ILE E C 1
ATOM 5739 O O . ILE C 1 191 ? 27.344 9.538 -8.008 1.00 67.56 191 ILE E O 1
ATOM 5744 N N . ALA C 1 192 ? 28.833 10.148 -6.437 1.00 67.12 192 ALA E N 1
ATOM 5745 C CA . ALA C 1 192 ? 29.303 11.300 -7.192 1.00 67.12 192 ALA E CA 1
ATOM 5746 C C . ALA C 1 192 ? 29.964 10.885 -8.502 1.00 67.12 192 ALA E C 1
ATOM 5747 O O . ALA C 1 192 ? 29.842 11.591 -9.511 1.00 67.12 192 ALA E O 1
ATOM 5749 N N . SER C 1 193 ? 30.691 9.763 -8.506 1.00 68.24 193 SER E N 1
ATOM 5750 C CA . SER C 1 193 ? 31.298 9.295 -9.750 1.00 68.24 193 SER E CA 1
ATOM 5751 C C . SER C 1 193 ? 30.246 8.740 -10.705 1.00 68.24 193 SER E C 1
ATOM 5752 O O . SER C 1 193 ? 30.310 8.988 -11.915 1.00 68.24 193 SER E O 1
ATOM 5755 N N . ASP C 1 194 ? 29.276 7.979 -10.187 1.00 68.26 194 ASP E N 1
ATOM 5756 C CA . ASP C 1 194 ? 28.217 7.446 -11.041 1.00 68.26 194 ASP E CA 1
ATOM 5757 C C . ASP C 1 194 ? 27.358 8.563 -11.621 1.00 68.26 194 ASP E C 1
ATOM 5758 O O . ASP C 1 194 ? 26.951 8.501 -12.787 1.00 68.26 194 ASP E O 1
ATOM 5763 N N . ILE C 1 195 ? 27.066 9.592 -10.822 1.00 66.77 195 ILE E N 1
ATOM 5764 C CA . ILE C 1 195 ? 26.362 10.758 -11.348 1.00 66.77 195 ILE E CA 1
ATOM 5765 C C . ILE C 1 195 ? 27.175 11.402 -12.463 1.00 66.77 195 ILE E C 1
ATOM 5766 O O . ILE C 1 195 ? 26.652 11.709 -13.539 1.00 66.77 195 ILE E O 1
ATOM 5771 N N . SER C 1 196 ? 28.471 11.590 -12.239 1.00 67.79 196 SER E N 1
ATOM 5772 C CA . SER C 1 196 ? 29.298 12.190 -13.276 1.00 67.79 196 SER E CA 1
ATOM 5773 C C . SER C 1 196 ? 29.418 11.288 -14.498 1.00 67.79 196 SER E C 1
ATOM 5774 O O . SER C 1 196 ? 29.561 11.787 -15.619 1.00 67.79 196 SER E O 1
ATOM 5777 N N . CYS C 1 197 ? 29.374 9.967 -14.312 1.00 70.26 197 CYS E N 1
ATOM 5778 C CA . CYS C 1 197 ? 29.458 9.071 -15.465 1.00 70.26 197 CYS E CA 1
ATOM 5779 C C . CYS C 1 197 ? 28.162 9.083 -16.261 1.00 70.26 197 CYS E C 1
ATOM 5780 O O . CYS C 1 197 ? 28.188 9.059 -17.497 1.00 70.26 197 CYS E O 1
ATOM 5783 N N . LEU C 1 198 ? 27.024 9.123 -15.563 1.00 69.61 198 LEU E N 1
ATOM 5784 C CA . LEU C 1 198 ? 25.717 8.994 -16.195 1.00 69.61 198 LEU E CA 1
ATOM 5785 C C . LEU C 1 198 ? 25.227 10.307 -16.795 1.00 69.61 198 LEU E C 1
ATOM 5786 O O . LEU C 1 198 ? 24.455 10.292 -17.760 1.00 69.61 198 LEU E O 1
ATOM 5791 N N . CYS C 1 199 ? 25.662 11.443 -16.257 1.00 66.98 199 CYS E N 1
ATOM 5792 C CA . CYS C 1 199 ? 25.111 12.733 -16.642 1.00 66.98 199 CYS E CA 1
ATOM 5793 C C . CYS C 1 199 ? 26.169 13.633 -17.271 1.00 66.98 199 CYS E C 1
ATOM 5794 O O . CYS C 1 199 ? 26.102 14.858 -17.147 1.00 66.98 199 CYS E O 1
ATOM 5797 N N . SER C 1 200 ? 27.156 13.044 -17.939 1.00 68.93 200 SER E N 1
ATOM 5798 C CA . SER C 1 200 ? 28.195 13.839 -18.580 1.00 68.93 200 SER E CA 1
ATOM 5799 C C . SER C 1 200 ? 28.686 13.107 -19.819 1.00 68.93 200 SER E C 1
ATOM 5800 O O . SER C 1 200 ? 29.052 11.931 -19.743 1.00 68.93 200 SER E O 1
ATOM 5803 N N . ALA C 1 201 ? 28.681 13.810 -20.951 1.00 70.28 201 ALA E N 1
ATOM 5804 C CA . ALA C 1 201 ? 29.144 13.284 -22.230 1.00 70.28 201 ALA E CA 1
ATOM 5805 C C . ALA C 1 201 ? 29.198 14.439 -23.222 1.00 70.28 201 ALA E C 1
ATOM 5806 O O . ALA C 1 201 ? 28.688 15.530 -22.958 1.00 70.28 201 ALA E O 1
ATOM 5808 N N . ALA C 1 202 ? 29.752 14.183 -24.403 1.00 72.15 202 ALA E N 1
ATOM 5809 C CA . ALA C 1 202 ? 29.769 15.232 -25.444 1.00 72.15 202 ALA E CA 1
ATOM 5810 C C . ALA C 1 202 ? 28.340 15.484 -25.914 1.00 72.15 202 ALA E C 1
ATOM 5811 O O . ALA C 1 202 ? 27.798 16.555 -25.603 1.00 72.15 202 ALA E O 1
ATOM 5813 N N . THR C 1 203 ? 27.767 14.530 -26.650 1.00 73.41 203 THR E N 1
ATOM 5814 C CA . THR C 1 203 ? 26.372 14.665 -27.141 1.00 73.41 203 THR E CA 1
ATOM 5815 C C . THR C 1 203 ? 25.442 14.619 -25.934 1.00 73.41 203 THR E C 1
ATOM 5816 O O . THR C 1 203 ? 25.442 13.597 -25.245 1.00 73.41 203 THR E O 1
ATOM 5820 N N . GLY C 1 204 ? 24.712 15.697 -25.669 1.00 70.28 204 GLY E N 1
ATOM 5821 C CA . GLY C 1 204 ? 23.890 15.697 -24.453 1.00 70.28 204 GLY E CA 1
ATOM 5822 C C . GLY C 1 204 ? 23.105 16.970 -24.255 1.00 70.28 204 GLY E C 1
ATOM 5823 O O . GLY C 1 204 ? 23.710 17.968 -23.844 1.00 70.28 204 GLY E O 1
ATOM 5824 N N . GLU C 1 205 ? 21.805 16.934 -24.535 1.00 69.24 205 GLU E N 1
ATOM 5825 C CA . GLU C 1 205 ? 20.958 18.081 -24.249 1.00 69.24 205 GLU E CA 1
ATOM 5826 C C . GLU C 1 205 ? 20.175 17.764 -22.988 1.00 69.24 205 GLU E C 1
ATOM 5827 O O . GLU C 1 205 ? 19.359 16.836 -22.989 1.00 69.24 205 GLU E O 1
ATOM 5833 N N . THR C 1 206 ? 20.400 18.541 -21.929 1.00 69.54 206 THR E N 1
ATOM 5834 C CA . THR C 1 206 ? 19.746 18.276 -20.621 1.00 69.54 206 THR E CA 1
ATOM 5835 C C . THR C 1 206 ? 19.596 16.767 -20.448 1.00 69.54 206 THR E C 1
ATOM 5836 O O . THR C 1 206 ? 18.481 16.313 -20.186 1.00 69.54 206 THR E O 1
ATOM 5840 N N . LEU C 1 207 ? 20.707 16.037 -20.538 1.00 70.26 207 LEU E N 1
ATOM 5841 C CA . LEU C 1 207 ? 20.685 14.566 -20.342 1.00 70.26 207 LEU E CA 1
ATOM 5842 C C . LEU C 1 207 ? 20.036 14.268 -18.996 1.00 70.26 207 LEU E C 1
ATOM 5843 O O . LEU C 1 207 ? 19.461 13.180 -18.861 1.00 70.26 207 LEU E O 1
ATOM 5848 N N . CYS C 1 208 ? 20.135 15.205 -18.055 1.00 70.16 208 CYS E N 1
ATOM 5849 C CA . CYS C 1 208 ? 19.503 15.036 -16.726 1.00 70.16 208 CYS E CA 1
ATOM 5850 C C . CYS C 1 208 ? 19.679 16.321 -15.935 1.00 70.16 208 CYS E C 1
ATOM 5851 O O . CYS C 1 208 ? 20.127 17.307 -16.536 1.00 70.16 208 CYS E O 1
ATOM 5854 N N . SER C 1 209 ? 19.252 16.329 -14.679 1.00 71.15 209 SER E N 1
ATOM 5855 C CA . SER C 1 209 ? 19.536 17.451 -13.786 1.00 71.15 209 SER E CA 1
ATOM 5856 C C . SER C 1 209 ? 18.828 18.728 -14.205 1.00 71.15 209 SER E C 1
ATOM 5857 O O . SER C 1 209 ? 19.056 19.789 -13.605 1.00 71.15 209 SER E O 1
ATOM 5860 N N . ALA C 1 210 ? 17.989 18.654 -15.231 1.00 69.73 210 ALA E N 1
ATOM 5861 C CA . ALA C 1 210 ? 17.193 19.770 -15.720 1.00 69.73 210 ALA E CA 1
ATOM 5862 C C . ALA C 1 210 ? 18.034 20.953 -16.184 1.00 69.73 210 ALA E C 1
ATOM 5863 O O . ALA C 1 210 ? 17.480 22.025 -16.444 1.00 69.73 210 ALA E O 1
ATOM 5865 N N . ALA C 1 211 ? 19.355 20.809 -16.287 1.00 69.83 211 ALA E N 1
ATOM 5866 C CA . ALA C 1 211 ? 20.189 21.938 -16.695 1.00 69.83 211 ALA E CA 1
ATOM 5867 C C . ALA C 1 211 ? 21.517 21.404 -17.213 1.00 69.83 211 ALA E C 1
ATOM 5868 O O . ALA C 1 211 ? 22.311 20.872 -16.433 1.00 69.83 211 ALA E O 1
ATOM 5870 N N . ALA C 1 212 ? 21.741 21.537 -18.522 1.00 70.83 212 ALA E N 1
ATOM 5871 C CA . ALA C 1 212 ? 23.030 21.280 -19.159 1.00 70.83 212 ALA E CA 1
ATOM 5872 C C . ALA C 1 212 ? 23.544 19.854 -18.981 1.00 70.83 212 ALA E C 1
ATOM 5873 O O . ALA C 1 212 ? 22.954 19.044 -18.258 1.00 70.83 212 ALA E O 1
ATOM 5875 N N . THR C 1 213 ? 24.651 19.541 -19.650 1.00 71.06 213 THR E N 1
ATOM 5876 C CA . THR C 1 213 ? 25.305 18.247 -19.535 1.00 71.06 213 THR E CA 1
ATOM 5877 C C . THR C 1 213 ? 26.805 18.481 -19.443 1.00 71.06 213 THR E C 1
ATOM 5878 O O . THR C 1 213 ? 27.343 19.344 -20.146 1.00 71.06 213 THR E O 1
ATOM 5882 N N . GLY C 1 214 ? 27.475 17.717 -18.579 1.00 69.24 214 GLY E N 1
ATOM 5883 C CA . GLY C 1 214 ? 28.906 17.871 -18.399 1.00 69.24 214 GLY E CA 1
ATOM 5884 C C . GLY C 1 214 ? 29.669 17.728 -19.699 1.00 69.24 214 GLY E C 1
ATOM 5885 O O . GLY C 1 214 ? 29.449 16.765 -20.439 1.00 69.24 214 GLY E O 1
ATOM 5886 N N . GLY C 1 215 ? 30.561 18.675 -19.993 1.00 70.12 215 GLY E N 1
ATOM 5887 C CA . GLY C 1 215 ? 31.229 18.709 -21.284 1.00 70.12 215 GLY E CA 1
ATOM 5888 C C . GLY C 1 215 ? 32.738 18.554 -21.263 1.00 70.12 215 GLY E C 1
ATOM 5889 O O . GLY C 1 215 ? 33.407 18.855 -22.260 1.00 70.12 215 GLY E O 1
ATOM 5890 N N . THR C 1 216 ? 33.293 18.082 -20.146 1.00 69.32 216 THR E N 1
ATOM 5891 C CA . THR C 1 216 ? 34.724 17.825 -20.040 1.00 69.32 216 THR E CA 1
ATOM 5892 C C . THR C 1 216 ? 35.071 16.364 -19.796 1.00 69.32 216 THR E C 1
ATOM 5893 O O . THR C 1 216 ? 36.099 15.899 -20.292 1.00 69.32 216 THR E O 1
ATOM 5897 N N . TYR C 1 217 ? 34.241 15.666 -19.024 1.00 71.60 217 TYR E N 1
ATOM 5898 C CA . TYR C 1 217 ? 34.443 14.212 -18.822 1.00 71.60 217 TYR E CA 1
ATOM 5899 C C . TYR C 1 217 ? 34.052 13.528 -20.124 1.00 71.60 217 TYR E C 1
ATOM 5900 O O . TYR C 1 217 ? 32.985 12.898 -20.160 1.00 71.60 217 TYR E O 1
ATOM 5909 N N . ARG C 1 218 ? 34.887 13.652 -21.153 1.00 74.57 218 ARG E N 1
ATOM 5910 C CA . ARG C 1 218 ? 34.501 13.111 -22.479 1.00 74.57 218 ARG E CA 1
ATOM 5911 C C . ARG C 1 218 ? 35.382 11.936 -22.895 1.00 74.57 218 ARG E C 1
ATOM 5912 O O . ARG C 1 218 ? 36.395 12.179 -23.560 1.00 74.57 218 ARG E O 1
ATOM 5914 N N . GLY C 1 219 ? 35.007 10.714 -22.528 1.00 74.81 219 GLY E N 1
ATOM 5915 C CA . GLY C 1 219 ? 35.738 9.536 -23.028 1.00 74.81 219 GLY E CA 1
ATOM 5916 C C . GLY C 1 219 ? 36.952 9.171 -22.207 1.00 74.81 219 GLY E C 1
ATOM 5917 O O . GLY C 1 219 ? 36.990 9.543 -21.026 1.00 74.81 219 GLY E O 1
ATOM 5918 N N . GLY C 1 220 ? 37.918 8.481 -22.822 1.00 74.74 220 GLY E N 1
ATOM 5919 C CA . GLY C 1 220 ? 39.143 8.047 -22.125 1.00 74.74 220 GLY E CA 1
ATOM 5920 C C . GLY C 1 220 ? 39.721 9.140 -21.254 1.00 74.74 220 GLY E C 1
ATOM 5921 O O . GLY C 1 220 ? 40.416 8.802 -20.285 1.00 74.74 220 GLY E O 1
ATOM 5922 N N . GLU C 1 221 ? 39.464 10.403 -21.590 1.00 73.73 221 GLU E N 1
ATOM 5923 C CA . GLU C 1 221 ? 39.906 11.521 -20.724 1.00 73.73 221 GLU E CA 1
ATOM 5924 C C . GLU C 1 221 ? 39.186 11.404 -19.384 1.00 73.73 221 GLU E C 1
ATOM 5925 O O . GLU C 1 221 ? 38.337 12.252 -19.101 1.00 73.73 221 GLU E O 1
ATOM 5931 N N . GLY C 1 222 ? 39.516 10.386 -18.595 1.00 72.09 222 GLY E N 1
ATOM 5932 C CA . GLY C 1 222 ? 38.900 10.239 -17.269 1.00 72.09 222 GLY E CA 1
ATOM 5933 C C . GLY C 1 222 ? 39.025 11.540 -16.514 1.00 72.09 222 GLY E C 1
ATOM 5934 O O . GLY C 1 222 ? 38.062 11.919 -15.841 1.00 72.09 222 GLY E O 1
ATOM 5935 N N . THR C 1 223 ? 40.182 12.180 -16.617 1.00 69.66 223 THR E N 1
ATOM 5936 C CA . THR C 1 223 ? 40.383 13.502 -15.991 1.00 69.66 223 THR E CA 1
ATOM 5937 C C . THR C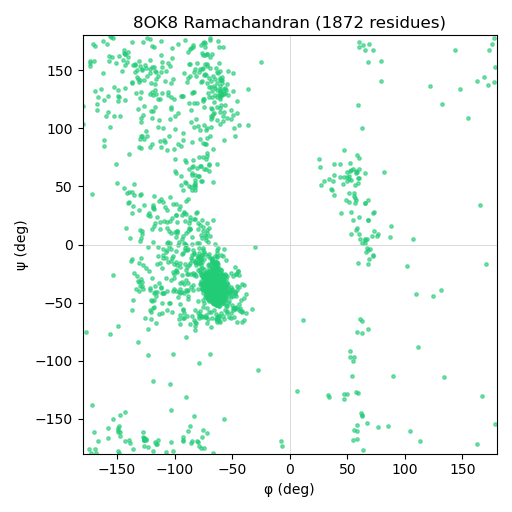 1 223 ? 39.447 13.674 -14.797 1.00 69.66 223 THR E C 1
ATOM 5938 O O . THR C 1 223 ? 38.491 14.436 -14.915 1.00 69.66 223 THR E O 1
ATOM 5942 N N . ALA C 1 224 ? 39.722 13.001 -13.684 1.00 68.73 224 ALA E N 1
ATOM 5943 C CA . ALA C 1 224 ? 38.909 13.229 -12.486 1.00 68.73 224 ALA E CA 1
ATOM 5944 C C . ALA C 1 224 ? 38.752 14.713 -12.171 1.00 68.73 224 ALA E C 1
ATOM 5945 O O . ALA C 1 224 ? 37.761 15.117 -11.553 1.00 68.73 224 ALA E O 1
ATOM 5947 N N . ALA C 1 225 ? 39.717 15.540 -12.586 1.00 70.58 225 ALA E N 1
ATOM 5948 C CA . ALA C 1 225 ? 39.543 16.986 -12.509 1.00 70.58 225 ALA E CA 1
ATOM 5949 C C . ALA C 1 225 ? 38.444 17.474 -13.444 1.00 70.58 225 ALA E C 1
ATOM 5950 O O . ALA C 1 225 ? 37.744 18.441 -13.120 1.00 70.58 225 ALA E O 1
ATOM 5952 N N . ASN C 1 226 ? 38.287 16.840 -14.609 1.00 69.73 226 ASN E N 1
ATOM 5953 C CA . ASN C 1 226 ? 37.201 17.217 -15.508 1.00 69.73 226 ASN E CA 1
ATOM 5954 C C . ASN C 1 226 ? 35.846 16.796 -14.956 1.00 69.73 226 ASN E C 1
ATOM 5955 O O . ASN C 1 226 ? 34.848 17.497 -15.163 1.00 69.73 226 ASN E O 1
ATOM 5960 N N . ALA C 1 227 ? 35.783 15.659 -14.259 1.00 69.62 227 ALA E N 1
ATOM 5961 C CA . ALA C 1 227 ? 34.579 15.321 -13.507 1.00 69.62 227 ALA E CA 1
ATOM 5962 C C . ALA C 1 227 ? 34.298 16.314 -12.385 1.00 69.62 227 ALA E C 1
ATOM 5963 O O . ALA C 1 227 ? 33.143 16.430 -11.960 1.00 69.62 227 ALA E O 1
ATOM 5965 N N . GLN C 1 228 ? 35.325 16.997 -11.875 1.00 69.18 228 GLN E N 1
ATOM 5966 C CA . GLN C 1 228 ? 35.123 18.052 -10.885 1.00 69.18 228 GLN E CA 1
ATOM 5967 C C . GLN C 1 228 ? 34.547 19.313 -11.525 1.00 69.18 228 GLN E C 1
ATOM 5968 O O . GLN C 1 228 ? 33.697 19.985 -10.927 1.00 69.18 228 GLN E O 1
ATOM 5974 N N . THR C 1 229 ? 34.986 19.645 -12.744 1.00 69.38 229 THR E N 1
ATOM 5975 C CA . THR C 1 229 ? 34.357 20.746 -13.466 1.00 69.38 229 THR E CA 1
ATOM 5976 C C . THR C 1 229 ? 32.918 20.410 -13.841 1.00 69.38 229 THR E C 1
ATOM 5977 O O . THR C 1 229 ? 32.058 21.301 -13.868 1.00 69.38 229 THR E O 1
ATOM 5981 N N . ASP C 1 230 ? 32.638 19.139 -14.131 1.00 68.22 230 ASP E N 1
ATOM 5982 C CA . ASP C 1 230 ? 31.281 18.691 -14.430 1.00 68.22 230 ASP E CA 1
ATOM 5983 C C . ASP C 1 230 ? 30.568 18.194 -13.179 1.00 68.22 230 ASP E C 1
ATOM 5984 O O . ASP C 1 230 ? 29.952 17.129 -13.191 1.00 68.22 230 ASP E O 1
ATOM 5989 N N . TRP C 1 231 ? 30.643 18.956 -12.084 1.00 67.04 231 TRP E N 1
ATOM 5990 C CA . TRP C 1 231 ? 30.007 18.550 -10.833 1.00 67.04 231 TRP E CA 1
ATOM 5991 C C . TRP C 1 231 ? 28.989 19.563 -10.326 1.00 67.04 231 TRP E C 1
ATOM 5992 O O . TRP C 1 231 ? 27.824 19.204 -10.124 1.00 67.04 231 TRP E O 1
ATOM 6003 N N . SER C 1 232 ? 29.383 20.821 -10.115 1.00 68.05 232 SER E N 1
ATOM 6004 C CA . SER C 1 232 ? 28.452 21.787 -9.538 1.00 68.05 232 SER E CA 1
ATOM 6005 C C . SER C 1 232 ? 27.321 22.103 -10.505 1.00 68.05 232 SER E C 1
ATOM 6006 O O . SER C 1 232 ? 26.180 22.335 -10.083 1.00 68.05 232 SER E O 1
ATOM 6009 N N . THR C 1 233 ? 27.623 22.128 -11.805 1.00 67.69 233 THR E N 1
ATOM 6010 C CA . THR C 1 233 ? 26.580 22.304 -12.807 1.00 67.69 233 THR E CA 1
ATOM 6011 C C . THR C 1 233 ? 25.596 21.145 -12.777 1.00 67.69 233 THR E C 1
ATOM 6012 O O . THR C 1 233 ? 24.377 21.348 -12.789 1.00 67.69 233 THR E O 1
ATOM 6016 N N . THR C 1 234 ? 26.113 19.915 -12.722 1.00 67.32 234 THR E N 1
ATOM 6017 C CA . THR C 1 234 ? 25.238 18.748 -12.738 1.00 67.32 234 THR E CA 1
ATOM 6018 C C . THR C 1 234 ? 24.487 18.599 -11.420 1.00 67.32 234 THR E C 1
ATOM 6019 O O . THR C 1 234 ? 23.280 18.327 -11.419 1.00 67.32 234 THR E O 1
ATOM 6023 N N . ILE C 1 235 ? 25.171 18.767 -10.292 1.00 67.43 235 ILE E N 1
ATOM 6024 C CA . ILE C 1 235 ? 24.542 18.658 -8.975 1.00 67.43 235 ILE E CA 1
ATOM 6025 C C . ILE C 1 235 ? 24.193 20.071 -8.521 1.00 67.43 235 ILE E C 1
ATOM 6026 O O . ILE C 1 235 ? 24.965 20.752 -7.846 1.00 67.43 235 ILE E O 1
ATOM 6031 N N . ALA C 1 236 ? 23.015 20.524 -8.928 1.00 69.98 236 ALA E N 1
ATOM 6032 C CA . ALA C 1 236 ? 22.340 21.644 -8.295 1.00 69.98 236 ALA E CA 1
ATOM 6033 C C . ALA C 1 236 ? 20.865 21.376 -8.069 1.00 69.98 236 ALA E C 1
ATOM 6034 O O . ALA C 1 236 ? 20.280 21.973 -7.156 1.00 69.98 236 ALA E O 1
ATOM 6036 N N . ASP C 1 237 ? 20.252 20.484 -8.853 1.00 70.71 237 ASP E N 1
ATOM 6037 C CA . ASP C 1 237 ? 18.895 20.036 -8.569 1.00 70.71 237 ASP E CA 1
ATOM 6038 C C . ASP C 1 237 ? 18.835 19.302 -7.233 1.00 70.71 237 ASP E C 1
ATOM 6039 O O . ASP C 1 237 ? 17.944 19.556 -6.414 1.00 70.71 237 ASP E O 1
ATOM 6044 N N . CYS C 1 238 ? 19.785 18.387 -6.990 1.00 68.70 238 CYS E N 1
ATOM 6045 C CA . CYS C 1 238 ? 19.789 17.644 -5.732 1.00 68.70 238 CYS E CA 1
ATOM 6046 C C . CYS C 1 238 ? 19.997 18.556 -4.541 1.00 68.70 238 CYS E C 1
ATOM 6047 O O . CYS C 1 238 ? 19.447 18.303 -3.466 1.00 68.70 238 CYS E O 1
ATOM 6050 N N . ASP C 1 239 ? 20.776 19.620 -4.710 1.00 68.97 239 ASP E N 1
ATOM 6051 C CA . ASP C 1 239 ? 20.952 20.612 -3.653 1.00 68.97 239 ASP E CA 1
ATOM 6052 C C . ASP C 1 239 ? 19.749 21.514 -3.498 1.00 68.97 239 ASP E C 1
ATOM 6053 O O . ASP C 1 239 ? 19.807 22.546 -2.823 1.00 68.97 239 ASP E O 1
ATOM 6058 N N . ARG C 1 240 ? 18.651 21.135 -4.142 1.00 69.61 240 ARG E N 1
ATOM 6059 C CA . ARG C 1 240 ? 17.336 21.690 -3.874 1.00 69.61 240 ARG E CA 1
ATOM 6060 C C . ARG C 1 240 ? 16.334 20.635 -3.424 1.00 69.61 240 ARG E C 1
ATOM 6061 O O . ARG C 1 240 ? 15.420 20.955 -2.663 1.00 69.61 240 ARG E O 1
ATOM 6069 N N . ASN C 1 241 ? 16.497 19.380 -3.856 1.00 70.71 241 ASN E N 1
ATOM 6070 C CA . ASN C 1 241 ? 15.645 18.290 -3.392 1.00 70.71 241 ASN E CA 1
ATOM 6071 C C . ASN C 1 241 ? 15.857 17.955 -1.919 1.00 70.71 241 ASN E C 1
ATOM 6072 O O . ASN C 1 241 ? 14.996 17.296 -1.322 1.00 70.71 241 ASN E O 1
ATOM 6077 N N . VAL C 1 242 ? 16.986 18.354 -1.325 1.00 69.26 242 VAL E N 1
ATOM 6078 C CA . VAL C 1 242 ? 17.202 18.081 0.089 1.00 69.26 242 VAL E CA 1
ATOM 6079 C C . VAL C 1 242 ? 16.087 18.718 0.902 1.00 69.26 242 VAL E C 1
ATOM 6080 O O . VAL C 1 242 ? 15.590 19.806 0.576 1.00 69.26 242 VAL E O 1
ATOM 6084 N N . GLU C 1 243 ? 15.646 18.013 1.938 1.00 69.79 243 GLU E N 1
ATOM 6085 C CA . GLU C 1 243 ? 14.545 18.477 2.768 1.00 69.79 243 GLU E CA 1
ATOM 6086 C C . GLU C 1 243 ? 14.890 18.177 4.221 1.00 69.79 243 GLU E C 1
ATOM 6087 O O . GLU C 1 243 ? 16.017 17.795 4.545 1.00 69.79 243 GLU E O 1
ATOM 6093 N N . GLY C 1 244 ? 13.914 18.365 5.105 1.00 70.83 244 GLY E N 1
ATOM 6094 C CA . GLY C 1 244 ? 14.097 18.065 6.511 1.00 70.83 244 GLY E CA 1
ATOM 6095 C C . GLY C 1 244 ? 13.710 16.640 6.844 1.00 70.83 244 GLY E C 1
ATOM 6096 O O . GLY C 1 244 ? 13.140 16.376 7.908 1.00 70.83 244 GLY E O 1
ATOM 6097 N N . LYS C 1 245 ? 14.009 15.711 5.937 1.00 69.34 245 LYS E N 1
ATOM 6098 C CA . LYS C 1 245 ? 13.725 14.295 6.146 1.00 69.34 245 LYS E CA 1
ATOM 6099 C C . LYS C 1 245 ? 14.893 13.683 6.913 1.00 69.34 245 LYS E C 1
ATOM 6100 O O . LYS C 1 245 ? 15.971 13.471 6.349 1.00 69.34 245 LYS E O 1
ATOM 6106 N N . ALA C 1 246 ? 14.683 13.407 8.195 1.00 68.38 246 ALA E N 1
ATOM 6107 C CA . ALA C 1 246 ? 15.753 12.864 9.019 1.00 68.38 246 ALA E CA 1
ATOM 6108 C C . ALA C 1 246 ? 16.239 11.542 8.435 1.00 68.38 246 ALA E C 1
ATOM 6109 O O . ALA C 1 246 ? 15.415 10.689 8.079 1.00 68.38 246 ALA E O 1
ATOM 6111 N N . PRO C 1 247 ? 17.559 11.345 8.286 1.00 68.81 247 PRO E N 1
ATOM 6112 C CA . PRO C 1 247 ? 18.065 10.081 7.736 1.00 68.81 247 PRO E CA 1
ATOM 6113 C C . PRO C 1 247 ? 17.479 8.869 8.441 1.00 68.81 247 PRO E C 1
ATOM 6114 O O . PRO C 1 247 ? 17.691 8.673 9.641 1.00 68.81 247 PRO E O 1
ATOM 6118 N N . SER C 1 248 ? 16.721 8.062 7.704 1.00 67.10 248 SER E N 1
ATOM 6119 C CA . SER C 1 248 ? 16.003 6.942 8.279 1.00 67.10 248 SER E CA 1
ATOM 6120 C C . SER C 1 248 ? 16.511 5.633 7.690 1.00 67.10 248 SER E C 1
ATOM 6121 O O . SER C 1 248 ? 16.971 5.604 6.545 1.00 67.10 248 SER E O 1
ATOM 6124 N N . PRO C 1 249 ? 16.471 4.540 8.459 1.00 66.99 249 PRO E N 1
ATOM 6125 C CA . PRO C 1 249 ? 16.854 3.239 7.882 1.00 66.99 249 PRO E CA 1
ATOM 6126 C C . PRO C 1 249 ? 15.975 2.831 6.717 1.00 66.99 249 PRO E C 1
ATOM 6127 O O . PRO C 1 249 ? 16.465 2.236 5.749 1.00 66.99 249 PRO E O 1
ATOM 6131 N N . ALA C 1 250 ? 14.678 3.136 6.780 1.00 65.00 250 ALA E N 1
ATOM 6132 C CA . ALA C 1 250 ? 13.778 2.701 5.720 1.00 65.00 250 ALA E CA 1
ATOM 6133 C C . ALA C 1 250 ? 14.009 3.489 4.441 1.00 65.00 250 ALA E C 1
ATOM 6134 O O . ALA C 1 250 ? 13.974 2.920 3.344 1.00 65.00 250 ALA E O 1
ATOM 6136 N N . ALA C 1 251 ? 14.244 4.798 4.559 1.00 65.06 251 ALA E N 1
ATOM 6137 C CA . ALA C 1 251 ? 14.423 5.628 3.371 1.00 65.06 251 ALA E CA 1
ATOM 6138 C C . ALA C 1 251 ? 15.648 5.198 2.579 1.00 65.06 251 ALA E C 1
ATOM 6139 O O . ALA C 1 251 ? 15.649 5.253 1.344 1.00 65.06 251 ALA E O 1
ATOM 6141 N N . ILE C 1 252 ? 16.704 4.771 3.275 1.00 64.76 252 ILE E N 1
ATOM 6142 C CA . ILE C 1 252 ? 17.889 4.266 2.590 1.00 64.76 252 ILE E CA 1
ATOM 6143 C C . ILE C 1 252 ? 17.549 3.006 1.802 1.00 64.76 252 ILE E C 1
ATOM 6144 O O . ILE C 1 252 ? 17.963 2.844 0.647 1.00 64.76 252 ILE E O 1
ATOM 6149 N N . GLU C 1 253 ? 16.788 2.095 2.411 1.00 64.68 253 GLU E N 1
ATOM 6150 C CA . GLU C 1 253 ? 16.346 0.907 1.688 1.00 64.68 253 GLU E CA 1
ATOM 6151 C C . GLU C 1 253 ? 15.377 1.262 0.568 1.00 64.68 253 GLU E C 1
ATOM 6152 O O . GLU C 1 253 ? 15.309 0.550 -0.442 1.00 64.68 253 GLU E O 1
ATOM 6158 N N . ALA C 1 254 ? 14.614 2.346 0.734 1.00 64.01 254 ALA E N 1
ATOM 6159 C CA . ALA C 1 254 ? 13.677 2.772 -0.300 1.00 64.01 254 ALA E CA 1
ATOM 6160 C C . ALA C 1 254 ? 14.414 3.331 -1.508 1.00 64.01 254 ALA E C 1
ATOM 6161 O O . ALA C 1 254 ? 14.115 2.972 -2.652 1.00 64.01 254 ALA E O 1
ATOM 6163 N N . ALA C 1 255 ? 15.390 4.208 -1.271 1.00 63.83 255 ALA E N 1
ATOM 6164 C CA . ALA C 1 255 ? 16.137 4.780 -2.382 1.00 63.83 255 ALA E CA 1
ATOM 6165 C C . ALA C 1 255 ? 16.889 3.708 -3.151 1.00 63.83 255 ALA E C 1
ATOM 6166 O O . ALA C 1 255 ? 17.049 3.818 -4.371 1.00 63.83 255 ALA E O 1
ATOM 6168 N N . ILE C 1 256 ? 17.354 2.666 -2.458 1.00 65.80 256 ILE E N 1
ATOM 6169 C CA . ILE C 1 256 ? 17.992 1.544 -3.140 1.00 65.80 256 ILE E CA 1
ATOM 6170 C C . ILE C 1 256 ? 17.008 0.884 -4.092 1.00 65.80 256 ILE E C 1
ATOM 6171 O O . ILE C 1 256 ? 17.362 0.504 -5.215 1.00 65.80 256 ILE E O 1
ATOM 6176 N N . ALA C 1 257 ? 15.754 0.747 -3.664 1.00 66.73 257 ALA E N 1
ATOM 6177 C CA . ALA C 1 257 ? 14.733 0.194 -4.544 1.00 66.73 257 ALA E CA 1
ATOM 6178 C C . ALA C 1 257 ? 14.518 1.082 -5.767 1.00 66.73 257 ALA E C 1
ATOM 6179 O O . ALA C 1 257 ? 14.271 0.578 -6.871 1.00 66.73 257 ALA E O 1
ATOM 6181 N N . VAL C 1 258 ? 14.604 2.405 -5.591 1.00 66.53 258 VAL E N 1
ATOM 6182 C CA . VAL C 1 258 ? 14.479 3.323 -6.723 1.00 66.53 258 VAL E CA 1
ATOM 6183 C C . VAL C 1 258 ? 15.605 3.093 -7.721 1.00 66.53 258 VAL E C 1
ATOM 6184 O O . VAL C 1 258 ? 15.383 3.039 -8.939 1.00 66.53 258 VAL E O 1
ATOM 6188 N N . PHE C 1 259 ? 16.834 2.951 -7.218 1.00 67.61 259 PHE E N 1
ATOM 6189 C CA . PHE C 1 259 ? 17.966 2.667 -8.090 1.00 67.61 259 PHE E CA 1
ATOM 6190 C C . PHE C 1 259 ? 17.789 1.325 -8.790 1.00 67.61 259 PHE E C 1
ATOM 6191 O O . PHE C 1 259 ? 18.120 1.184 -9.973 1.00 67.61 259 PHE E O 1
ATOM 6199 N N . ARG C 1 260 ? 17.262 0.329 -8.072 1.00 68.58 260 ARG E N 1
ATOM 6200 C CA . ARG C 1 260 ? 17.021 -0.980 -8.667 1.00 68.58 260 ARG E CA 1
ATOM 6201 C C . ARG C 1 260 ? 16.168 -0.872 -9.925 1.00 68.58 260 ARG E C 1
ATOM 6202 O O . ARG C 1 260 ? 16.453 -1.523 -10.938 1.00 68.58 260 ARG E O 1
ATOM 6210 N N . ALA C 1 261 ? 15.120 -0.047 -9.883 1.00 69.53 261 ALA E N 1
ATOM 6211 C CA . ALA C 1 261 ? 14.249 0.094 -11.045 1.00 69.53 261 ALA E CA 1
ATOM 6212 C C . ALA C 1 261 ? 14.992 0.699 -12.227 1.00 69.53 261 ALA E C 1
ATOM 6213 O O . ALA C 1 261 ? 14.825 0.255 -13.369 1.00 69.53 261 ALA E O 1
ATOM 6215 N N . ALA C 1 262 ? 15.816 1.713 -11.976 1.00 69.20 262 ALA E N 1
ATOM 6216 C CA . ALA C 1 262 ? 16.508 2.415 -13.047 1.00 69.20 262 ALA E CA 1
ATOM 6217 C C . ALA C 1 262 ? 17.701 1.648 -13.595 1.00 69.20 262 ALA E C 1
ATOM 6218 O O . ALA C 1 262 ? 18.220 2.013 -14.654 1.00 69.20 262 ALA E O 1
ATOM 6220 N N . LEU C 1 263 ? 18.146 0.604 -12.912 1.00 71.74 263 LEU E N 1
ATOM 6221 C CA . LEU C 1 263 ? 19.315 -0.147 -13.356 1.00 71.74 263 LEU E CA 1
ATOM 6222 C C . LEU C 1 263 ? 18.922 -1.008 -14.549 1.00 71.74 263 LEU E C 1
ATOM 6223 O O . LEU C 1 263 ? 18.286 -2.052 -14.393 1.00 71.74 263 LEU E O 1
ATOM 6228 N N . GLY C 1 264 ? 19.297 -0.576 -15.752 1.00 73.09 264 GLY E N 1
ATOM 6229 C CA . GLY C 1 264 ? 19.014 -1.359 -16.939 1.00 73.09 264 GLY E CA 1
ATOM 6230 C C . GLY C 1 264 ? 19.448 -0.712 -18.236 1.00 73.09 264 GLY E C 1
ATOM 6231 O O . GLY C 1 264 ? 19.310 0.501 -18.415 1.00 73.09 264 GLY E O 1
ATOM 6232 N N . ASN C 1 265 ? 19.999 -1.522 -19.144 1.00 77.38 265 ASN E N 1
ATOM 6233 C CA . ASN C 1 265 ? 20.256 -1.092 -20.519 1.00 77.38 265 ASN E CA 1
ATOM 6234 C C . ASN C 1 265 ? 20.292 -2.353 -21.386 1.00 77.38 265 ASN E C 1
ATOM 6235 O O . ASN C 1 265 ? 21.309 -3.050 -21.419 1.00 77.38 265 ASN E O 1
ATOM 6240 N N . ALA C 1 266 ? 19.194 -2.615 -22.097 1.00 79.31 266 ALA E N 1
ATOM 6241 C CA . ALA C 1 266 ? 18.971 -3.921 -22.710 1.00 79.31 266 ALA E CA 1
ATOM 6242 C C . ALA C 1 266 ? 19.727 -4.140 -24.017 1.00 79.31 266 ALA E C 1
ATOM 6243 O O . ALA C 1 266 ? 19.762 -5.278 -24.501 1.00 79.31 266 ALA E O 1
ATOM 6245 N N . GLU C 1 267 ? 20.313 -3.102 -24.614 1.00 81.16 267 GLU E N 1
ATOM 6246 C CA . GLU C 1 267 ? 21.014 -3.258 -25.887 1.00 81.16 267 GLU E CA 1
ATOM 6247 C C . GLU C 1 267 ? 22.517 -3.452 -25.702 1.00 81.16 267 GLU E C 1
ATOM 6248 O O . GLU C 1 267 ? 23.052 -4.521 -26.016 1.00 81.16 267 GLU E O 1
ATOM 6254 N N . PHE C 1 268 ? 23.197 -2.432 -25.171 1.00 81.94 268 PHE E N 1
ATOM 6255 C CA . PHE C 1 268 ? 24.631 -2.405 -24.880 1.00 81.94 268 PHE E CA 1
ATOM 6256 C C . PHE C 1 268 ? 25.493 -3.208 -25.864 1.00 81.94 268 PHE E C 1
ATOM 6257 O O . PHE C 1 268 ? 25.360 -3.036 -27.082 1.00 81.94 268 PHE E O 1
ATOM 6265 N N . THR C 1 269 ? 26.369 -4.078 -25.370 1.00 84.51 269 THR E N 1
ATOM 6266 C CA . THR C 1 269 ? 27.438 -4.612 -26.218 1.00 84.51 269 THR E CA 1
ATOM 6267 C C . THR C 1 269 ? 27.803 -6.028 -25.767 1.00 84.51 269 THR E C 1
ATOM 6268 O O . THR C 1 269 ? 27.012 -6.717 -25.113 1.00 84.51 269 THR E O 1
ATOM 6272 N N . LYS C 1 270 ? 29.020 -6.449 -26.126 1.00 86.19 270 LYS E N 1
ATOM 6273 C CA . LYS C 1 270 ? 29.463 -7.837 -26.216 1.00 86.19 270 LYS E CA 1
ATOM 6274 C C . LYS C 1 270 ? 29.728 -8.432 -24.830 1.00 86.19 270 LYS E C 1
ATOM 6275 O O . LYS C 1 270 ? 29.308 -7.896 -23.805 1.00 86.19 270 LYS E O 1
ATOM 6281 N N . ALA C 1 271 ? 30.420 -9.577 -24.805 1.00 85.11 271 ALA E N 1
ATOM 6282 C CA . ALA C 1 271 ? 30.532 -10.424 -23.617 1.00 85.11 271 ALA E CA 1
ATOM 6283 C C . ALA C 1 271 ? 30.927 -9.631 -22.374 1.00 85.11 271 ALA E C 1
ATOM 6284 O O . ALA C 1 271 ? 31.672 -8.648 -22.441 1.00 85.11 271 ALA E O 1
ATOM 6286 N N . ASN C 1 272 ? 30.430 -10.095 -21.227 1.00 83.34 272 ASN E N 1
ATOM 6287 C CA . ASN C 1 272 ? 30.512 -9.387 -19.947 1.00 83.34 272 ASN E CA 1
ATOM 6288 C C . ASN C 1 272 ? 30.010 -7.950 -20.071 1.00 83.34 272 ASN E C 1
ATOM 6289 O O . ASN C 1 272 ? 30.703 -6.976 -19.763 1.00 83.34 272 ASN E O 1
ATOM 6294 N N . SER C 1 273 ? 28.772 -7.846 -20.538 1.00 82.32 273 SER E N 1
ATOM 6295 C CA . SER C 1 273 ? 28.025 -6.597 -20.574 1.00 82.32 273 SER E CA 1
ATOM 6296 C C . SER C 1 273 ? 26.611 -6.857 -20.080 1.00 82.32 273 SER E C 1
ATOM 6297 O O . SER C 1 273 ? 25.631 -6.550 -20.760 1.00 82.32 273 SER E O 1
ATOM 6300 N N . ARG C 1 274 ? 26.502 -7.485 -18.903 1.00 80.68 274 ARG E N 1
ATOM 6301 C CA . ARG C 1 274 ? 25.204 -7.838 -18.337 1.00 80.68 274 ARG E CA 1
ATOM 6302 C C . ARG C 1 274 ? 24.249 -6.658 -18.456 1.00 80.68 274 ARG E C 1
ATOM 6303 O O . ARG C 1 274 ? 24.438 -5.624 -17.806 1.00 80.68 274 ARG E O 1
ATOM 6311 N N . LYS C 1 275 ? 23.215 -6.822 -19.287 1.00 78.97 275 LYS E N 1
ATOM 6312 C CA . LYS C 1 275 ? 22.370 -5.702 -19.682 1.00 78.97 275 LYS E CA 1
ATOM 6313 C C . LYS C 1 275 ? 21.493 -5.202 -18.546 1.00 78.97 275 LYS E C 1
ATOM 6314 O O . LYS C 1 275 ? 21.097 -4.030 -18.555 1.00 78.97 275 LYS E O 1
ATOM 6320 N N . ALA C 1 276 ? 21.200 -6.049 -17.556 1.00 78.25 276 ALA E N 1
ATOM 6321 C CA . ALA C 1 276 ? 20.446 -5.606 -16.391 1.00 78.25 276 ALA E CA 1
ATOM 6322 C C . ALA C 1 276 ? 21.262 -4.726 -15.450 1.00 78.25 276 ALA E C 1
ATOM 6323 O O . ALA C 1 276 ? 20.676 -3.932 -14.713 1.00 78.25 276 ALA E O 1
ATOM 6325 N N . PHE C 1 277 ? 22.590 -4.858 -15.450 1.00 77.40 277 PHE E N 1
ATOM 6326 C CA . PHE C 1 277 ? 23.458 -4.116 -14.536 1.00 77.40 277 PHE E CA 1
ATOM 6327 C C . PHE C 1 277 ? 24.125 -2.915 -15.211 1.00 77.40 277 PHE E C 1
ATOM 6328 O O . PHE C 1 277 ? 25.278 -2.572 -14.915 1.00 77.40 277 PHE E O 1
ATOM 6336 N N . VAL C 1 278 ? 23.425 -2.256 -16.132 1.00 75.85 278 VAL E N 1
ATOM 6337 C CA . VAL C 1 278 ? 23.917 -1.046 -16.777 1.00 75.85 278 VAL E CA 1
ATOM 6338 C C . VAL C 1 278 ? 22.954 0.091 -16.470 1.00 75.85 278 VAL E C 1
ATOM 6339 O O . VAL C 1 278 ? 21.763 -0.129 -16.236 1.00 75.85 278 VAL E O 1
ATOM 6343 N N . LEU C 1 279 ? 23.480 1.315 -16.470 1.00 71.98 279 LEU E N 1
ATOM 6344 C CA . LEU C 1 279 ? 22.702 2.518 -16.177 1.00 71.98 279 LEU E CA 1
ATOM 6345 C C . LEU C 1 279 ? 22.974 3.531 -17.286 1.00 71.98 279 LEU E C 1
ATOM 6346 O O . LEU C 1 279 ? 23.921 4.312 -17.181 1.00 71.98 279 LEU E O 1
ATOM 6351 N N . GLY C 1 280 ? 22.158 3.505 -18.342 1.00 74.19 280 GLY E N 1
ATOM 6352 C CA . GLY C 1 280 ? 22.393 4.404 -19.488 1.00 74.19 280 GLY E CA 1
ATOM 6353 C C . GLY C 1 280 ? 21.237 4.457 -20.470 1.00 74.19 280 GLY E C 1
ATOM 6354 O O . GLY C 1 280 ? 20.220 3.791 -20.218 1.00 74.19 280 GLY E O 1
ATOM 6355 N N . HIS C 1 281 ? 21.389 5.239 -21.542 1.00 75.66 281 HIS E N 1
ATOM 6356 C CA . HIS C 1 281 ? 20.320 5.381 -22.556 1.00 75.66 281 HIS E CA 1
ATOM 6357 C C . HIS C 1 281 ? 20.161 4.048 -23.273 1.00 75.66 281 HIS E C 1
ATOM 6358 O O . HIS C 1 281 ? 19.077 3.446 -23.198 1.00 75.66 281 HIS E O 1
ATOM 6365 N N . GLY C 1 282 ? 21.210 3.619 -23.977 1.00 78.40 282 GLY E N 1
ATOM 6366 C CA . GLY C 1 282 ? 21.166 2.327 -24.685 1.00 78.40 282 GLY E CA 1
ATOM 6367 C C . GLY C 1 282 ? 21.884 2.332 -26.020 1.00 78.40 282 GLY E C 1
ATOM 6368 O O . GLY C 1 282 ? 22.214 3.419 -26.496 1.00 78.40 282 GLY E O 1
ATOM 6369 N N . SER C 1 283 ? 22.117 1.152 -26.595 1.00 81.47 283 SER E N 1
ATOM 6370 C CA . SER C 1 283 ? 22.746 1.030 -27.911 1.00 81.47 283 SER E CA 1
ATOM 6371 C C . SER C 1 283 ? 24.146 1.649 -27.915 1.00 81.47 283 SER E C 1
ATOM 6372 O O . SER C 1 283 ? 24.463 2.539 -28.707 1.00 81.47 283 SER E O 1
ATOM 6375 N N . ALA C 1 284 ? 24.991 1.155 -27.012 1.00 83.32 284 ALA E N 1
ATOM 6376 C CA . ALA C 1 284 ? 26.367 1.620 -26.903 1.00 83.32 284 ALA E CA 1
ATOM 6377 C C . ALA C 1 284 ? 27.323 0.435 -26.952 1.00 83.32 284 ALA E C 1
ATOM 6378 O O . ALA C 1 284 ? 26.913 -0.729 -26.980 1.00 83.32 284 ALA E O 1
ATOM 6380 N N . SER C 1 285 ? 28.616 0.750 -26.976 1.00 82.89 285 SER E N 1
ATOM 6381 C CA . SER C 1 285 ? 29.661 -0.254 -26.840 1.00 82.89 285 SER E CA 1
ATOM 6382 C C . SER C 1 285 ? 30.668 0.070 -25.754 1.00 82.89 285 SER E C 1
ATOM 6383 O O . SER C 1 285 ? 31.386 -0.838 -25.316 1.00 82.89 285 SER E O 1
ATOM 6386 N N . ASP C 1 286 ? 30.740 1.314 -25.302 1.00 79.92 286 ASP E N 1
ATOM 6387 C CA . ASP C 1 286 ? 31.613 1.758 -24.229 1.00 79.92 286 ASP E CA 1
ATOM 6388 C C . ASP C 1 286 ? 30.760 2.440 -23.163 1.00 79.92 286 ASP E C 1
ATOM 6389 O O . ASP C 1 286 ? 29.528 2.375 -23.186 1.00 79.92 286 ASP E O 1
ATOM 6394 N N . CYS C 1 287 ? 31.436 3.112 -22.239 1.00 76.92 287 CYS E N 1
ATOM 6395 C CA . CYS C 1 287 ? 30.705 3.925 -21.241 1.00 76.92 287 CYS E CA 1
ATOM 6396 C C . CYS C 1 287 ? 31.526 5.200 -21.039 1.00 76.92 287 CYS E C 1
ATOM 6397 O O . CYS C 1 287 ? 32.731 5.153 -21.317 1.00 76.92 287 CYS E O 1
ATOM 6400 N N . ASN C 1 288 ? 30.906 6.285 -20.581 1.00 75.56 288 ASN E N 1
ATOM 6401 C CA . ASN C 1 288 ? 31.572 7.612 -20.482 1.00 75.56 288 ASN E CA 1
ATOM 6402 C C . ASN C 1 288 ? 32.483 7.808 -21.686 1.00 75.56 288 ASN E C 1
ATOM 6403 O O . ASN C 1 288 ? 33.705 7.813 -21.503 1.00 75.56 288 ASN E O 1
ATOM 6408 N N . GLY C 1 289 ? 31.884 7.964 -22.862 1.00 76.55 289 GLY E N 1
ATOM 6409 C CA . GLY C 1 289 ? 32.661 8.248 -24.076 1.00 76.55 289 GLY E CA 1
ATOM 6410 C C . GLY C 1 289 ? 32.239 9.591 -24.630 1.00 76.55 289 GLY E C 1
ATOM 6411 O O . GLY C 1 289 ? 32.361 10.586 -23.902 1.00 76.55 289 GLY E O 1
ATOM 6412 N N . GLY C 1 290 ? 31.697 9.623 -25.841 1.00 75.51 290 GLY E N 1
ATOM 6413 C CA . GLY C 1 290 ? 31.198 10.900 -26.375 1.00 75.51 290 GLY E CA 1
ATOM 6414 C C . GLY C 1 290 ? 29.692 10.891 -26.492 1.00 75.51 290 GLY E C 1
ATOM 6415 O O . GLY C 1 290 ? 29.068 11.926 -26.221 1.00 75.51 290 GLY E O 1
ATOM 6416 N N . THR C 1 291 ? 29.129 9.748 -26.857 1.00 76.13 291 THR E N 1
ATOM 6417 C CA . THR C 1 291 ? 27.669 9.705 -27.090 1.00 76.13 291 THR E CA 1
ATOM 6418 C C . THR C 1 291 ? 26.935 9.872 -25.763 1.00 76.13 291 THR E C 1
ATOM 6419 O O . THR C 1 291 ? 27.498 9.519 -24.726 1.00 76.13 291 THR E O 1
ATOM 6423 N N . SER C 1 292 ? 25.725 10.417 -25.808 1.00 75.72 292 SER E N 1
ATOM 6424 C CA . SER C 1 292 ? 24.916 10.488 -24.574 1.00 75.72 292 SER E CA 1
ATOM 6425 C C . SER C 1 292 ? 24.777 9.061 -24.072 1.00 75.72 292 SER E C 1
ATOM 6426 O O . SER C 1 292 ? 25.007 8.818 -22.891 1.00 75.72 292 SER E O 1
ATOM 6429 N N . SER C 1 293 ? 24.428 8.152 -24.972 1.00 77.24 293 SER E N 1
ATOM 6430 C CA . SER C 1 293 ? 24.317 6.729 -24.591 1.00 77.24 293 SER E CA 1
ATOM 6431 C C . SER C 1 293 ? 25.559 6.324 -23.803 1.00 77.24 293 SER E C 1
ATOM 6432 O O . SER C 1 293 ? 25.409 5.617 -22.797 1.00 77.24 293 SER E O 1
ATOM 6435 N N . ALA C 1 294 ? 26.735 6.760 -24.247 1.00 75.72 294 ALA E N 1
ATOM 6436 C CA . ALA C 1 294 ? 27.989 6.340 -23.586 1.00 75.72 294 ALA E CA 1
ATOM 6437 C C . ALA C 1 294 ? 27.934 6.700 -22.105 1.00 75.72 294 ALA E C 1
ATOM 6438 O O . ALA C 1 294 ? 28.578 6.030 -21.314 1.00 75.72 294 ALA E O 1
ATOM 6440 N N . ALA C 1 295 ? 27.157 7.711 -21.753 1.00 73.34 295 ALA E N 1
ATOM 6441 C CA . ALA C 1 295 ? 27.029 8.076 -20.345 1.00 73.34 295 ALA E CA 1
ATOM 6442 C C . ALA C 1 295 ? 26.312 6.928 -19.642 1.00 73.34 295 ALA E C 1
ATOM 6443 O O . ALA C 1 295 ? 25.099 6.942 -19.426 1.00 73.34 295 ALA E O 1
ATOM 6445 N N . CYS C 1 296 ? 27.096 5.904 -19.297 1.00 74.28 296 CYS E N 1
ATOM 6446 C CA . CYS C 1 296 ? 26.601 4.701 -18.645 1.00 74.28 296 CYS E CA 1
ATOM 6447 C C . CYS C 1 296 ? 27.633 4.224 -17.628 1.00 74.28 296 CYS E C 1
ATOM 6448 O O . CYS C 1 296 ? 28.791 4.645 -17.638 1.00 74.28 296 CYS E O 1
ATOM 6451 N N . VAL C 1 297 ? 27.195 3.342 -16.736 1.00 73.17 297 VAL E N 1
ATOM 6452 C CA . VAL C 1 297 ? 28.064 2.733 -15.736 1.00 73.17 297 VAL E CA 1
ATOM 6453 C C . VAL C 1 297 ? 27.855 1.228 -15.827 1.00 73.17 297 VAL E C 1
ATOM 6454 O O . VAL C 1 297 ? 26.826 0.710 -15.380 1.00 73.17 297 VAL E O 1
ATOM 6458 N N . ASP C 1 298 ? 28.824 0.519 -16.407 1.00 75.13 298 ASP E N 1
ATOM 6459 C CA . ASP C 1 298 ? 28.741 -0.933 -16.588 1.00 75.13 298 ASP E CA 1
ATOM 6460 C C . ASP C 1 298 ? 29.401 -1.637 -15.408 1.00 75.13 298 ASP E C 1
ATOM 6461 O O . ASP C 1 298 ? 30.586 -1.968 -15.438 1.00 75.13 298 ASP E O 1
ATOM 6466 N N . TYR C 1 299 ? 28.606 -1.925 -14.374 1.00 74.65 299 TYR E N 1
ATOM 6467 C CA . TYR C 1 299 ? 29.114 -2.543 -13.152 1.00 74.65 299 TYR E CA 1
ATOM 6468 C C . TYR C 1 299 ? 29.508 -4.004 -13.327 1.00 74.65 299 TYR E C 1
ATOM 6469 O O . TYR C 1 299 ? 29.923 -4.619 -12.337 1.00 74.65 299 TYR E O 1
ATOM 6478 N N . THR C 1 300 ? 29.401 -4.560 -14.539 1.00 77.24 300 THR E N 1
ATOM 6479 C CA . THR C 1 300 ? 29.605 -5.994 -14.738 1.00 77.24 300 THR E CA 1
ATOM 6480 C C . THR C 1 300 ? 30.953 -6.459 -14.202 1.00 77.24 300 THR E C 1
ATOM 6481 O O . THR C 1 300 ? 31.057 -7.538 -13.607 1.00 77.24 300 THR E O 1
ATOM 6485 N N . ASN C 1 301 ? 31.997 -5.657 -14.401 1.00 77.65 301 ASN E N 1
ATOM 6486 C CA . ASN C 1 301 ? 33.324 -6.038 -13.935 1.00 77.65 301 ASN E CA 1
ATOM 6487 C C . ASN C 1 301 ? 33.467 -5.878 -12.423 1.00 77.65 301 ASN E C 1
ATOM 6488 O O . ASN C 1 301 ? 34.102 -6.712 -11.768 1.00 77.65 301 ASN E O 1
ATOM 6493 N N . LYS C 1 302 ? 32.898 -4.815 -11.852 1.00 77.02 302 LYS E N 1
ATOM 6494 C CA . LYS C 1 302 ? 32.956 -4.640 -10.404 1.00 77.02 302 LYS E CA 1
ATOM 6495 C C . LYS C 1 302 ? 31.992 -5.571 -9.683 1.00 77.02 302 LYS E C 1
ATOM 6496 O O . LYS C 1 302 ? 32.292 -6.051 -8.585 1.00 77.02 302 LYS E O 1
ATOM 6502 N N . LEU C 1 303 ? 30.831 -5.824 -10.273 1.00 78.36 303 LEU E N 1
ATOM 6503 C CA . LEU C 1 303 ? 29.805 -6.590 -9.590 1.00 78.36 303 LEU E CA 1
ATOM 6504 C C . LEU C 1 303 ? 30.127 -8.078 -9.632 1.00 78.36 303 LEU E C 1
ATOM 6505 O O . LEU C 1 303 ? 30.789 -8.572 -10.548 1.00 78.36 303 LEU E O 1
ATOM 6510 N N . ALA C 1 304 ? 29.661 -8.784 -8.605 1.00 84.00 304 ALA E N 1
ATOM 6511 C CA . ALA C 1 304 ? 29.770 -10.232 -8.517 1.00 84.00 304 ALA E CA 1
ATOM 6512 C C . ALA C 1 304 ? 28.473 -10.766 -7.932 1.00 84.00 304 ALA E C 1
ATOM 6513 O O . ALA C 1 304 ? 27.676 -10.015 -7.363 1.00 84.00 304 ALA E O 1
ATOM 6515 N N . ARG C 1 305 ? 28.246 -12.068 -8.129 1.00 86.68 305 ARG E N 1
ATOM 6516 C CA . ARG C 1 305 ? 27.084 -12.788 -7.606 1.00 86.68 305 ARG E CA 1
ATOM 6517 C C . ARG C 1 305 ? 25.781 -12.014 -7.787 1.00 86.68 305 ARG E C 1
ATOM 6518 O O . ARG C 1 305 ? 24.841 -12.191 -7.007 1.00 86.68 305 ARG E O 1
ATOM 6526 N N . GLY C 1 306 ? 25.724 -11.154 -8.807 1.00 87.22 306 GLY E N 1
ATOM 6527 C CA . GLY C 1 306 ? 24.529 -10.408 -9.162 1.00 87.22 306 GLY E CA 1
ATOM 6528 C C . GLY C 1 306 ? 23.902 -9.565 -8.066 1.00 87.22 306 GLY E C 1
ATOM 6529 O O . GLY C 1 306 ? 22.718 -9.219 -8.162 1.00 87.22 306 GLY E O 1
ATOM 6530 N N . THR C 1 307 ? 24.671 -9.215 -7.030 1.00 82.19 307 THR E N 1
ATOM 6531 C CA . THR C 1 307 ? 24.146 -8.505 -5.866 1.00 82.19 307 THR E CA 1
ATOM 6532 C C . THR C 1 307 ? 24.572 -7.045 -5.943 1.00 82.19 307 THR E C 1
ATOM 6533 O O . THR C 1 307 ? 25.742 -6.722 -5.722 1.00 82.19 307 THR E O 1
ATOM 6537 N N . ILE C 1 308 ? 23.613 -6.163 -6.238 1.00 75.76 308 ILE E N 1
ATOM 6538 C CA . ILE C 1 308 ? 23.896 -4.736 -6.305 1.00 75.76 308 ILE E CA 1
ATOM 6539 C C . ILE C 1 308 ? 24.319 -4.198 -4.951 1.00 75.76 308 ILE E C 1
ATOM 6540 O O . ILE C 1 308 ? 24.900 -3.111 -4.874 1.00 75.76 308 ILE E O 1
ATOM 6545 N N . ASN C 1 309 ? 24.028 -4.927 -3.876 1.00 74.49 309 ASN E N 1
ATOM 6546 C CA . ASN C 1 309 ? 24.420 -4.528 -2.533 1.00 74.49 309 ASN E CA 1
ATOM 6547 C C . ASN C 1 309 ? 25.910 -4.687 -2.308 1.00 74.49 309 ASN E C 1
ATOM 6548 O O . ASN C 1 309 ? 26.383 -4.621 -1.169 1.00 74.49 309 ASN E O 1
ATOM 6553 N N . ASP C 1 310 ? 26.635 -4.899 -3.408 1.00 75.68 310 ASP E N 1
ATOM 6554 C CA . ASP C 1 310 ? 28.087 -4.965 -3.411 1.00 75.68 310 ASP E CA 1
ATOM 6555 C C . ASP C 1 310 ? 28.747 -3.776 -4.097 1.00 75.68 310 ASP E C 1
ATOM 6556 O O . ASP C 1 310 ? 29.979 -3.705 -4.113 1.00 75.68 310 ASP E O 1
ATOM 6561 N N . ILE C 1 311 ? 27.984 -2.857 -4.686 1.00 72.77 311 ILE E N 1
ATOM 6562 C CA . ILE C 1 311 ? 28.595 -1.650 -5.245 1.00 72.77 311 ILE E CA 1
ATOM 6563 C C . ILE C 1 311 ? 28.928 -0.724 -4.082 1.00 72.77 311 ILE E C 1
ATOM 6564 O O . ILE C 1 311 ? 28.155 -0.642 -3.116 1.00 72.77 311 ILE E O 1
ATOM 6569 N N . PRO C 1 312 ? 30.074 -0.038 -4.123 1.00 71.25 312 PRO E N 1
ATOM 6570 C CA . PRO C 1 312 ? 30.578 0.633 -2.915 1.00 71.25 312 PRO E CA 1
ATOM 6571 C C . PRO C 1 312 ? 29.575 1.529 -2.209 1.00 71.25 312 PRO E C 1
ATOM 6572 O O . PRO C 1 312 ? 29.453 1.452 -0.982 1.00 71.25 312 PRO E O 1
ATOM 6576 N N . TRP C 1 313 ? 28.829 2.358 -2.943 1.00 70.12 313 TRP E N 1
ATOM 6577 C CA . TRP C 1 313 ? 27.982 3.337 -2.264 1.00 70.12 313 TRP E CA 1
ATOM 6578 C C . TRP C 1 313 ? 26.789 2.678 -1.571 1.00 70.12 313 TRP E C 1
ATOM 6579 O O . TRP C 1 313 ? 26.450 3.047 -0.440 1.00 70.12 313 TRP E O 1
ATOM 6590 N N . ILE C 1 314 ? 26.145 1.698 -2.211 1.00 70.39 314 ILE E N 1
ATOM 6591 C CA . ILE C 1 314 ? 25.053 0.996 -1.540 1.00 70.39 314 ILE E CA 1
ATOM 6592 C C . ILE C 1 314 ? 25.553 0.278 -0.295 1.00 70.39 314 ILE E C 1
ATOM 6593 O O . ILE C 1 314 ? 24.856 0.222 0.727 1.00 70.39 314 ILE E O 1
ATOM 6598 N N . GLU C 1 315 ? 26.764 -0.284 -0.353 1.00 72.11 315 GLU E N 1
ATOM 6599 C CA . GLU C 1 315 ? 27.346 -0.903 0.835 1.00 72.11 315 GLU E CA 1
ATOM 6600 C C . GLU C 1 315 ? 27.365 0.074 2.003 1.00 72.11 315 GLU E C 1
ATOM 6601 O O . GLU C 1 315 ? 26.862 -0.226 3.092 1.00 72.11 315 GLU E O 1
ATOM 6607 N N . GLN C 1 316 ? 27.933 1.264 1.782 1.00 69.59 316 GLN E N 1
ATOM 6608 C CA . GLN C 1 316 ? 28.006 2.263 2.843 1.00 69.59 316 GLN E CA 1
ATOM 6609 C C . GLN C 1 316 ? 26.614 2.691 3.282 1.00 69.59 316 GLN E C 1
ATOM 6610 O O . GLN C 1 316 ? 26.366 2.894 4.478 1.00 69.59 316 GLN E O 1
ATOM 6616 N N . LEU C 1 317 ? 25.693 2.838 2.324 1.00 69.57 317 LEU E N 1
ATOM 6617 C CA . LEU C 1 317 ? 24.312 3.161 2.664 1.00 69.57 317 LEU E CA 1
ATOM 6618 C C . LEU C 1 317 ? 23.717 2.105 3.585 1.00 69.57 317 LEU E C 1
ATOM 6619 O O . LEU C 1 317 ? 23.022 2.431 4.556 1.00 69.57 317 LEU E O 1
ATOM 6624 N N . ARG C 1 318 ? 23.988 0.832 3.303 1.00 72.21 318 ARG E N 1
ATOM 6625 C CA . ARG C 1 318 ? 23.518 -0.228 4.185 1.00 72.21 318 ARG E CA 1
ATOM 6626 C C . ARG C 1 318 ? 24.191 -0.140 5.550 1.00 72.21 318 ARG E C 1
ATOM 6627 O O . ARG C 1 318 ? 23.549 -0.377 6.581 1.00 72.21 318 ARG E O 1
ATOM 6635 N N . THR C 1 319 ? 25.486 0.198 5.577 1.00 69.65 319 THR E N 1
ATOM 6636 C CA . THR C 1 319 ? 26.177 0.387 6.851 1.00 69.65 319 THR E CA 1
ATOM 6637 C C . THR C 1 319 ? 25.547 1.520 7.648 1.00 69.65 319 THR E C 1
ATOM 6638 O O . THR C 1 319 ? 25.320 1.389 8.856 1.00 69.65 319 THR E O 1
ATOM 6642 N N . ALA C 1 320 ? 25.235 2.632 6.983 1.00 70.01 320 ALA E N 1
ATOM 6643 C CA . ALA C 1 320 ? 24.582 3.739 7.670 1.00 70.01 320 ALA E CA 1
ATOM 6644 C C . ALA C 1 320 ? 23.195 3.343 8.167 1.00 70.01 320 ALA E C 1
ATOM 6645 O O . ALA C 1 320 ? 22.823 3.656 9.304 1.00 70.01 320 ALA E O 1
ATOM 6647 N N . ALA C 1 321 ? 22.421 2.644 7.333 1.00 70.66 321 ALA E N 1
ATOM 6648 C CA . ALA C 1 321 ? 21.088 2.220 7.750 1.00 70.66 321 ALA E CA 1
ATOM 6649 C C . ALA C 1 321 ? 21.156 1.257 8.931 1.00 70.66 321 ALA E C 1
ATOM 6650 O O . ALA C 1 321 ? 20.358 1.357 9.871 1.00 70.66 321 ALA E O 1
ATOM 6652 N N . ALA C 1 322 ? 22.106 0.318 8.906 1.00 70.60 322 ALA E N 1
ATOM 6653 C CA . ALA C 1 322 ? 22.216 -0.645 9.996 1.00 70.60 322 ALA E CA 1
ATOM 6654 C C . ALA C 1 322 ? 22.551 0.048 11.312 1.00 70.60 322 ALA E C 1
ATOM 6655 O O . ALA C 1 322 ? 21.950 -0.252 12.350 1.00 70.60 322 ALA E O 1
ATOM 6657 N N . LYS C 1 323 ? 23.502 0.986 11.285 1.00 70.53 323 LYS E N 1
ATOM 6658 C CA . LYS C 1 323 ? 23.868 1.701 12.503 1.00 70.53 323 LYS E CA 1
ATOM 6659 C C . LYS C 1 323 ? 22.704 2.534 13.015 1.00 70.53 323 LYS E C 1
ATOM 6660 O O . LYS C 1 323 ? 22.486 2.631 14.229 1.00 70.53 323 LYS E O 1
ATOM 6666 N N A LEU C 1 324 ? 21.944 3.146 12.103 0.52 70.99 324 LEU E N 1
ATOM 6667 N N B LEU C 1 324 ? 21.944 3.146 12.103 0.48 70.99 324 LEU E N 1
ATOM 6668 C CA A LEU C 1 324 ? 20.803 3.958 12.513 0.52 70.99 324 LEU E CA 1
ATOM 6669 C CA B LEU C 1 324 ? 20.803 3.958 12.513 0.48 70.99 324 LEU E CA 1
ATOM 6670 C C A LEU C 1 324 ? 19.745 3.114 13.211 0.52 70.99 324 LEU E C 1
ATOM 6671 C C B LEU C 1 324 ? 19.745 3.113 13.211 0.48 70.99 324 LEU E C 1
ATOM 6672 O O A LEU C 1 324 ? 19.107 3.572 14.166 0.52 70.99 324 LEU E O 1
ATOM 6673 O O B LEU C 1 324 ? 19.108 3.571 14.166 0.48 70.99 324 LEU E O 1
ATOM 6682 N N . ALA C 1 325 ? 19.534 1.881 12.742 1.00 71.51 325 ALA E N 1
ATOM 6683 C CA . ALA C 1 325 ? 18.603 0.986 13.423 1.00 71.51 325 ALA E CA 1
ATOM 6684 C C . ALA C 1 325 ? 19.087 0.668 14.833 1.00 71.51 325 ALA E C 1
ATOM 6685 O O . ALA C 1 325 ? 18.289 0.621 15.778 1.00 71.51 325 ALA E O 1
ATOM 6687 N N . GLY C 1 326 ? 20.398 0.446 14.989 1.00 73.92 326 GLY E N 1
ATOM 6688 C CA . GLY C 1 326 ? 20.958 0.209 16.308 1.00 73.92 326 GLY E CA 1
ATOM 6689 C C . GLY C 1 326 ? 20.826 1.405 17.227 1.00 73.92 326 GLY E C 1
ATOM 6690 O O . GLY C 1 326 ? 20.777 1.250 18.452 1.00 73.92 326 GLY E O 1
ATOM 6691 N N . VAL C 1 327 ? 20.769 2.609 16.656 1.00 74.06 327 VAL E N 1
ATOM 6692 C CA . VAL C 1 327 ? 20.472 3.793 17.453 1.00 74.06 327 VAL E CA 1
ATOM 6693 C C . VAL C 1 327 ? 19.073 3.694 18.042 1.00 74.06 327 VAL E C 1
ATOM 6694 O O . VAL C 1 327 ? 18.847 4.033 19.211 1.00 74.06 327 VAL E O 1
ATOM 6698 N N . ALA C 1 328 ? 18.109 3.231 17.246 1.00 74.25 328 ALA E N 1
ATOM 6699 C CA . ALA C 1 328 ? 16.754 3.078 17.758 1.00 74.25 328 ALA E CA 1
ATOM 6700 C C . ALA C 1 328 ? 16.710 2.069 18.896 1.00 74.25 328 ALA E C 1
ATOM 6701 O O . ALA C 1 328 ? 16.051 2.300 19.916 1.00 74.25 328 ALA E O 1
ATOM 6703 N N . GLY C 1 329 ? 17.415 0.948 18.745 1.00 76.65 329 GLY E N 1
ATOM 6704 C CA . GLY C 1 329 ? 17.424 -0.050 19.801 1.00 76.65 329 GLY E CA 1
ATOM 6705 C C . GLY C 1 329 ? 18.056 0.460 21.083 1.00 76.65 329 GLY E C 1
ATOM 6706 O O . GLY C 1 329 ? 17.517 0.267 22.176 1.00 76.65 329 GLY E O 1
ATOM 6707 N N . THR C 1 330 ? 19.210 1.118 20.970 1.00 76.21 330 THR E N 1
ATOM 6708 C CA . THR C 1 330 ? 19.858 1.640 22.167 1.00 76.21 330 THR E CA 1
ATOM 6709 C C . THR C 1 330 ? 19.037 2.750 22.813 1.00 76.21 330 THR E C 1
ATOM 6710 O O . THR C 1 330 ? 19.031 2.878 24.044 1.00 76.21 330 THR E O 1
ATOM 6714 N N . ARG C 1 331 ? 18.344 3.561 22.008 1.00 79.46 331 ARG E N 1
ATOM 6715 C CA . ARG C 1 331 ? 17.468 4.583 22.573 1.00 79.46 331 ARG E CA 1
ATOM 6716 C C . ARG C 1 331 ? 16.297 3.947 23.312 1.00 79.46 331 ARG E C 1
ATOM 6717 O O . ARG C 1 331 ? 15.853 4.461 24.345 1.00 79.46 331 ARG E O 1
ATOM 6725 N N . ALA C 1 332 ? 15.782 2.831 22.796 1.00 77.97 332 ALA E N 1
ATOM 6726 C CA . ALA C 1 332 ? 14.734 2.112 23.510 1.00 77.97 332 ALA E CA 1
ATOM 6727 C C . ALA C 1 332 ? 15.234 1.625 24.862 1.00 77.97 332 ALA E C 1
ATOM 6728 O O . ALA C 1 332 ? 14.498 1.660 25.855 1.00 77.97 332 ALA E O 1
ATOM 6730 N N . GLN C 1 333 ? 16.483 1.161 24.919 1.00 78.81 333 GLN E N 1
ATOM 6731 C CA . GLN C 1 333 ? 17.075 0.825 26.207 1.00 78.81 333 GLN E CA 1
ATOM 6732 C C . GLN C 1 333 ? 17.182 2.053 27.103 1.00 78.81 333 GLN E C 1
ATOM 6733 O O . GLN C 1 333 ? 16.895 1.979 28.303 1.00 78.81 333 GLN E O 1
ATOM 6739 N N . LEU C 1 334 ? 17.578 3.196 26.532 1.00 80.48 334 LEU E N 1
ATOM 6740 C CA . LEU C 1 334 ? 17.814 4.393 27.336 1.00 80.48 334 LEU E CA 1
ATOM 6741 C C . LEU C 1 334 ? 16.550 4.845 28.056 1.00 80.48 334 LEU E C 1
ATOM 6742 O O . LEU C 1 334 ? 16.593 5.191 29.242 1.00 80.48 334 LEU E O 1
ATOM 6747 N N . ASP C 1 335 ? 15.418 4.858 27.357 1.00 82.07 335 ASP E N 1
ATOM 6748 C CA . ASP C 1 335 ? 14.173 5.256 27.999 1.00 82.07 335 ASP E CA 1
ATOM 6749 C C . ASP C 1 335 ? 13.750 4.235 29.047 1.00 82.07 335 ASP E C 1
ATOM 6750 O O . ASP C 1 335 ? 13.171 4.599 30.077 1.00 82.07 335 ASP E O 1
ATOM 6755 N N . GLY C 1 336 ? 14.029 2.952 28.800 1.00 83.68 336 GLY E N 1
ATOM 6756 C CA . GLY C 1 336 ? 13.717 1.932 29.788 1.00 83.68 336 GLY E CA 1
ATOM 6757 C C . GLY C 1 336 ? 14.541 2.080 31.052 1.00 83.68 336 GLY E C 1
ATOM 6758 O O . GLY C 1 336 ? 14.028 1.909 32.162 1.00 83.68 336 GLY E O 1
ATOM 6759 N N . MET C 1 337 ? 15.830 2.396 30.903 1.00 82.60 337 MET E N 1
ATOM 6760 C CA . MET C 1 337 ? 16.681 2.635 32.064 1.00 82.60 337 MET E CA 1
ATOM 6761 C C . MET C 1 337 ? 16.220 3.857 32.853 1.00 82.60 337 MET E C 1
ATOM 6762 O O . MET C 1 337 ? 16.181 3.826 34.088 1.00 82.60 337 MET E O 1
ATOM 6767 N N . ARG C 1 338 ? 15.864 4.942 32.158 1.00 85.99 338 ARG E N 1
ATOM 6768 C CA . ARG C 1 338 ? 15.357 6.127 32.846 1.00 85.99 338 ARG E CA 1
ATOM 6769 C C . ARG C 1 338 ? 14.089 5.803 33.619 1.00 85.99 338 ARG E C 1
ATOM 6770 O O . ARG C 1 338 ? 13.851 6.353 34.700 1.00 85.99 338 ARG E O 1
ATOM 6778 N N . GLN C 1 339 ? 13.258 4.914 33.073 1.00 87.58 339 GLN E N 1
ATOM 6779 C CA . GLN C 1 339 ? 12.052 4.493 33.776 1.00 87.58 339 GLN E CA 1
ATOM 6780 C C . GLN C 1 339 ? 12.398 3.793 35.083 1.00 87.58 339 GLN E C 1
ATOM 6781 O O . GLN C 1 339 ? 11.767 4.044 36.116 1.00 87.58 339 GLN E O 1
ATOM 6787 N N . GLU C 1 340 ? 13.407 2.921 35.063 1.00 88.97 340 GLU E N 1
ATOM 6788 C CA . GLU C 1 340 ? 13.784 2.208 36.278 1.00 88.97 340 GLU E CA 1
ATOM 6789 C C . GLU C 1 340 ? 14.394 3.141 37.317 1.00 88.97 340 GLU E C 1
ATOM 6790 O O . GLU C 1 340 ? 14.250 2.904 38.521 1.00 88.97 340 GLU E O 1
ATOM 6796 N N . MET C 1 341 ? 15.087 4.191 36.880 1.00 89.61 341 MET E N 1
ATOM 6797 C CA . MET C 1 341 ? 15.675 5.115 37.843 1.00 89.61 341 MET E CA 1
ATOM 6798 C C . MET C 1 341 ? 14.601 5.881 38.604 1.00 89.61 341 MET E C 1
ATOM 6799 O O . MET C 1 341 ? 14.720 6.082 39.817 1.00 89.61 341 MET E O 1
ATOM 6804 N N . ARG C 1 342 ? 13.544 6.310 37.912 1.00 90.44 342 ARG E N 1
ATOM 6805 C CA . ARG C 1 342 ? 12.493 7.070 38.580 1.00 90.44 342 ARG E CA 1
ATOM 6806 C C . ARG C 1 342 ? 11.730 6.207 39.577 1.00 90.44 342 ARG E C 1
ATOM 6807 O O . ARG C 1 342 ? 11.314 6.696 40.633 1.00 90.44 342 ARG E O 1
ATOM 6815 N N . ILE C 1 343 ? 11.520 4.929 39.259 1.00 92.03 343 ILE E N 1
ATOM 6816 C CA . ILE C 1 343 ? 10.852 4.053 40.215 1.00 92.03 343 ILE E CA 1
ATOM 6817 C C . ILE C 1 343 ? 11.760 3.759 41.400 1.00 92.03 343 ILE E C 1
ATOM 6818 O O . ILE C 1 343 ? 11.276 3.561 42.522 1.00 92.03 343 ILE E O 1
ATOM 6823 N N . ILE C 1 344 ? 13.080 3.728 41.185 1.00 92.45 344 ILE E N 1
ATOM 6824 C CA . ILE C 1 344 ? 14.006 3.519 42.295 1.00 92.45 344 ILE E CA 1
ATOM 6825 C C . ILE C 1 344 ? 13.852 4.630 43.324 1.00 92.45 344 ILE E C 1
ATOM 6826 O O . ILE C 1 344 ? 13.819 4.381 44.536 1.00 92.45 344 ILE E O 1
ATOM 6831 N N . GLU C 1 345 ? 13.722 5.871 42.852 1.00 95.13 345 GLU E N 1
ATOM 6832 C CA . GLU C 1 345 ? 13.516 7.002 43.749 1.00 95.13 345 GLU E CA 1
ATOM 6833 C C . GLU C 1 345 ? 12.210 6.868 44.527 1.00 95.13 345 GLU E C 1
ATOM 6834 O O . GLU C 1 345 ? 12.151 7.200 45.717 1.00 95.13 345 GLU E O 1
ATOM 6840 N N . ASP C 1 346 ? 11.151 6.377 43.878 1.00 96.37 346 ASP E N 1
ATOM 6841 C CA . ASP C 1 346 ? 9.897 6.147 44.592 1.00 96.37 346 ASP E CA 1
ATOM 6842 C C . ASP C 1 346 ? 10.057 5.066 45.654 1.00 96.37 346 ASP E C 1
ATOM 6843 O O . ASP C 1 346 ? 9.478 5.162 46.744 1.00 96.37 346 ASP E O 1
ATOM 6848 N N . GLN C 1 347 ? 10.827 4.019 45.349 1.00 96.51 347 GLN E N 1
ATOM 6849 C CA . GLN C 1 347 ? 11.057 2.966 46.330 1.00 96.51 347 GLN E CA 1
ATOM 6850 C C . GLN C 1 347 ? 11.841 3.483 47.528 1.00 96.51 347 GLN E C 1
ATOM 6851 O O . GLN C 1 347 ? 11.732 2.926 48.627 1.00 96.51 347 GLN E O 1
ATOM 6857 N N . ALA C 1 348 ? 12.635 4.540 47.335 1.00 98.10 348 ALA E N 1
ATOM 6858 C CA . ALA C 1 348 ? 13.447 5.064 48.427 1.00 98.10 348 ALA E CA 1
ATOM 6859 C C . ALA C 1 348 ? 12.579 5.583 49.565 1.00 98.10 348 ALA E C 1
ATOM 6860 O O . ALA C 1 348 ? 12.863 5.318 50.739 1.00 98.10 348 ALA E O 1
ATOM 6862 N N . TRP C 1 349 ? 11.520 6.330 49.240 1.00 100.38 349 TRP E N 1
ATOM 6863 C CA . TRP C 1 349 ? 10.633 6.833 50.285 1.00 100.38 349 TRP E CA 1
ATOM 6864 C C . TRP C 1 349 ? 9.924 5.692 50.999 1.00 100.38 349 TRP E C 1
ATOM 6865 O O . TRP C 1 349 ? 9.787 5.711 52.228 1.00 100.38 349 TRP E O 1
ATOM 6876 N N . GLN C 1 350 ? 9.466 4.688 50.245 1.00 99.81 350 GLN E N 1
ATOM 6877 C CA . GLN C 1 350 ? 8.815 3.538 50.863 1.00 99.81 350 GLN E CA 1
ATOM 6878 C C . GLN C 1 350 ? 9.768 2.807 51.800 1.00 99.81 350 GLN E C 1
ATOM 6879 O O . GLN C 1 350 ? 9.366 2.349 52.876 1.00 99.81 350 GLN E O 1
ATOM 6885 N N . ALA C 1 351 ? 11.035 2.682 51.402 1.00 99.92 351 ALA E N 1
ATOM 6886 C CA . ALA C 1 351 ? 12.042 2.138 52.305 1.00 99.92 351 ALA E CA 1
ATOM 6887 C C . ALA C 1 351 ? 12.331 3.096 53.459 1.00 99.92 351 ALA E C 1
ATOM 6888 O O . ALA C 1 351 ? 12.514 2.662 54.604 1.00 99.92 351 ALA E O 1
ATOM 6890 N N . PHE C 1 352 ? 12.377 4.403 53.178 1.00 101.19 352 PHE E N 1
ATOM 6891 C CA . PHE C 1 352 ? 12.685 5.377 54.222 1.00 101.19 352 PHE E CA 1
ATOM 6892 C C . PHE C 1 352 ? 11.512 5.599 55.162 1.00 101.19 352 PHE E C 1
ATOM 6893 O O . PHE C 1 352 ? 11.717 5.971 56.324 1.00 101.19 352 PHE E O 1
ATOM 6901 N N . ALA C 1 353 ? 10.283 5.387 54.689 1.00 101.24 353 ALA E N 1
ATOM 6902 C CA . ALA C 1 353 ? 9.113 5.575 55.540 1.00 101.24 353 ALA E CA 1
ATOM 6903 C C . ALA C 1 353 ? 9.070 4.608 56.717 1.00 101.24 353 ALA E C 1
ATOM 6904 O O . ALA C 1 353 ? 8.298 4.844 57.651 1.00 101.24 353 ALA E O 1
ATOM 6906 N N . LEU C 1 354 ? 9.859 3.529 56.690 1.00 101.42 354 LEU E N 1
ATOM 6907 C CA . LEU C 1 354 ? 9.967 2.648 57.852 1.00 101.42 354 LEU E CA 1
ATOM 6908 C C . LEU C 1 354 ? 10.535 3.386 59.061 1.00 101.42 354 LEU E C 1
ATOM 6909 O O . LEU C 1 354 ? 10.254 3.016 60.208 1.00 101.42 354 LEU E O 1
ATOM 6914 N N . ALA C 1 355 ? 11.323 4.434 58.825 1.00 102.35 355 ALA E N 1
ATOM 6915 C CA . ALA C 1 355 ? 11.930 5.219 59.898 1.00 102.35 355 ALA E CA 1
ATOM 6916 C C . ALA C 1 355 ? 10.962 6.295 60.395 1.00 102.35 355 ALA E C 1
ATOM 6917 O O . ALA C 1 355 ? 11.235 7.495 60.351 1.00 102.35 355 ALA E O 1
ATOM 6919 N N . THR C 1 356 ? 9.810 5.841 60.879 1.00 102.11 356 THR E N 1
ATOM 6920 C CA . THR C 1 356 ? 8.805 6.744 61.428 1.00 102.11 356 THR E CA 1
ATOM 6921 C C . THR C 1 356 ? 7.790 5.982 62.266 1.00 102.11 356 THR E C 1
ATOM 6922 O O . THR C 1 356 ? 7.554 4.798 62.036 1.00 102.11 356 THR E O 1
ATOM 6926 N N . TYR D 1 22 ? -46.401 -4.109 35.311 1.00 97.38 22 TYR G N 1
ATOM 6927 C CA . TYR D 1 22 ? -46.585 -3.873 33.859 1.00 97.38 22 TYR G CA 1
ATOM 6928 C C . TYR D 1 22 ? -45.788 -4.905 33.064 1.00 97.38 22 TYR G C 1
ATOM 6929 O O . TYR D 1 22 ? -46.196 -6.079 33.041 1.00 97.38 22 TYR G O 1
ATOM 6938 N N . GLU D 1 23 ? -44.691 -4.470 32.441 1.00 95.88 23 GLU G N 1
ATOM 6939 C CA . GLU D 1 23 ? -43.875 -5.355 31.568 1.00 95.88 23 GLU G CA 1
ATOM 6940 C C . GLU D 1 23 ? -44.752 -5.968 30.473 1.00 95.88 23 GLU G C 1
ATOM 6941 O O . GLU D 1 23 ? -45.786 -5.365 30.132 1.00 95.88 23 GLU G O 1
ATOM 6947 N N . ASN D 1 24 ? -44.301 -7.074 29.882 1.00 93.44 24 ASN G N 1
ATOM 6948 C CA . ASN D 1 24 ? -45.065 -7.763 28.808 1.00 93.44 24 ASN G CA 1
ATOM 6949 C C . ASN D 1 24 ? -45.163 -6.861 27.575 1.00 93.44 24 ASN G C 1
ATOM 6950 O O . ASN D 1 24 ? -45.801 -7.282 26.607 1.00 93.44 24 ASN G O 1
ATOM 6955 N N . ALA D 1 25 ? -44.516 -5.696 27.599 1.00 91.33 25 ALA G N 1
ATOM 6956 C CA . ALA D 1 25 ? -44.577 -4.744 26.469 1.00 91.33 25 ALA G CA 1
ATOM 6957 C C . ALA D 1 25 ? -43.564 -5.165 25.412 1.00 91.33 25 ALA G C 1
ATOM 6958 O O . ALA D 1 25 ? -43.987 -5.629 24.349 1.00 91.33 25 ALA G O 1
ATOM 6960 N N . LYS D 1 26 ? -42.273 -5.018 25.705 1.00 87.87 26 LYS G N 1
ATOM 6961 C CA . LYS D 1 26 ? -41.226 -5.488 24.762 1.00 87.87 26 LYS G CA 1
ATOM 6962 C C . LYS D 1 26 ? -41.635 -6.880 24.296 1.00 87.87 26 LYS G C 1
ATOM 6963 O O . LYS D 1 26 ? -41.472 -7.188 23.103 1.00 87.87 26 LYS G O 1
ATOM 6969 N N . GLN D 1 27 ? -42.173 -7.671 25.216 1.00 89.79 27 GLN G N 1
ATOM 6970 C CA . GLN D 1 27 ? -42.653 -9.025 24.870 1.00 89.79 27 GLN G CA 1
ATOM 6971 C C . GLN D 1 27 ? -43.770 -8.896 23.832 1.00 89.79 27 GLN G C 1
ATOM 6972 O O . GLN D 1 27 ? -43.589 -9.388 22.712 1.00 89.79 27 GLN G O 1
ATOM 6978 N N . TYR D 1 28 ? -44.870 -8.238 24.187 1.00 90.56 28 TYR G N 1
ATOM 6979 C CA . TYR D 1 28 ? -45.977 -8.020 23.223 1.00 90.56 28 TYR G CA 1
ATOM 6980 C C . TYR D 1 28 ? -45.406 -7.621 21.867 1.00 90.56 28 TYR G C 1
ATOM 6981 O O . TYR D 1 28 ? -45.682 -8.306 20.889 1.00 90.56 28 TYR G O 1
ATOM 6990 N N . GLU D 1 29 ? -44.632 -6.539 21.823 1.00 90.21 29 GLU G N 1
ATOM 6991 C CA . GLU D 1 29 ? -44.120 -6.022 20.527 1.00 90.21 29 GLU G CA 1
ATOM 6992 C C . GLU D 1 29 ? -43.528 -7.167 19.702 1.00 90.21 29 GLU G C 1
ATOM 6993 O O . GLU D 1 29 ? -43.745 -7.176 18.483 1.00 90.21 29 GLU G O 1
ATOM 6999 N N . ALA D 1 30 ? -42.802 -8.087 20.331 1.00 86.98 30 ALA G N 1
ATOM 7000 C CA . ALA D 1 30 ? -42.297 -9.213 19.556 1.00 86.98 30 ALA G CA 1
ATOM 7001 C C . ALA D 1 30 ? -43.444 -10.041 18.994 1.00 86.98 30 ALA G C 1
ATOM 7002 O O . ALA D 1 30 ? -43.470 -10.358 17.798 1.00 86.98 30 ALA G O 1
ATOM 7004 N N . LEU D 1 31 ? -44.409 -10.396 19.846 1.00 87.73 31 LEU G N 1
ATOM 7005 C CA . LEU D 1 31 ? -45.577 -11.132 19.376 1.00 87.73 31 LEU G CA 1
ATOM 7006 C C . LEU D 1 31 ? -46.427 -10.281 18.441 1.00 87.73 31 LEU G C 1
ATOM 7007 O O . LEU D 1 31 ? -46.965 -10.788 17.449 1.00 87.73 31 LEU G O 1
ATOM 7012 N N . CYS D 1 32 ? -46.566 -8.986 18.750 1.00 88.42 32 CYS G N 1
ATOM 7013 C CA . CYS D 1 32 ? -47.339 -8.087 17.897 1.00 88.42 32 CYS G CA 1
ATOM 7014 C C . CYS D 1 32 ? -46.691 -7.921 16.529 1.00 88.42 32 CYS G C 1
ATOM 7015 O O . CYS D 1 32 ? -47.389 -7.832 15.513 1.00 88.42 32 CYS G O 1
ATOM 7018 N N . GLY D 1 33 ? -45.361 -7.851 16.486 1.00 86.01 33 GLY G N 1
ATOM 7019 C CA . GLY D 1 33 ? -44.679 -7.788 15.206 1.00 86.01 33 GLY G CA 1
ATOM 7020 C C . GLY D 1 33 ? -44.936 -9.013 14.351 1.00 86.01 33 GLY G C 1
ATOM 7021 O O . GLY D 1 33 ? -45.083 -8.911 13.131 1.00 86.01 33 GLY G O 1
ATOM 7022 N N . ALA D 1 34 ? -44.986 -10.190 14.980 1.00 85.49 34 ALA G N 1
ATOM 7023 C CA . ALA D 1 34 ? -45.361 -11.397 14.251 1.00 85.49 34 ALA G CA 1
ATOM 7024 C C . ALA D 1 34 ? -46.804 -11.317 13.767 1.00 85.49 34 ALA G C 1
ATOM 7025 O O . ALA D 1 34 ? -47.130 -11.805 12.679 1.00 85.49 34 ALA G O 1
ATOM 7027 N N . TYR D 1 35 ? -47.680 -10.702 14.563 1.00 86.15 35 TYR G N 1
ATOM 7028 C CA . TYR D 1 35 ? -49.068 -10.534 14.150 1.00 86.15 35 TYR G CA 1
ATOM 7029 C C . TYR D 1 35 ? -49.167 -9.693 12.882 1.00 86.15 35 TYR G C 1
ATOM 7030 O O . TYR D 1 35 ? -50.003 -9.962 12.013 1.00 86.15 35 TYR G O 1
ATOM 7039 N N . ALA D 1 36 ? -48.315 -8.671 12.754 1.00 85.01 36 ALA G N 1
ATOM 7040 C CA . ALA D 1 36 ? -48.376 -7.797 11.584 1.00 85.01 36 ALA G CA 1
ATOM 7041 C C . ALA D 1 36 ? -48.058 -8.557 10.301 1.00 85.01 36 ALA G C 1
ATOM 7042 O O . ALA D 1 36 ? -48.682 -8.318 9.261 1.00 85.01 36 ALA G O 1
ATOM 7044 N N . ILE D 1 37 ? -47.085 -9.470 10.352 1.00 84.14 37 ILE G N 1
ATOM 7045 C CA . ILE D 1 37 ? -46.726 -10.247 9.167 1.00 84.14 37 ILE G CA 1
ATOM 7046 C C . ILE D 1 37 ? -47.878 -11.149 8.743 1.00 84.14 37 ILE G C 1
ATOM 7047 O O . ILE D 1 37 ? -48.174 -11.281 7.550 1.00 84.14 37 ILE G O 1
ATOM 7052 N N . THR D 1 38 ? -48.541 -11.788 9.705 1.00 84.34 38 THR G N 1
ATOM 7053 C CA . THR D 1 38 ? -49.715 -12.602 9.422 1.00 84.34 38 THR G CA 1
ATOM 7054 C C . THR D 1 38 ? -50.996 -11.778 9.377 1.00 84.34 38 THR G C 1
ATOM 7055 O O . THR D 1 38 ? -52.087 -12.352 9.286 1.00 84.34 38 THR G O 1
ATOM 7059 N N . LYS D 1 39 ? -50.891 -10.453 9.463 1.00 83.46 39 LYS G N 1
ATOM 7060 C CA . LYS D 1 39 ? -52.005 -9.561 9.175 1.00 83.46 39 LYS G CA 1
ATOM 7061 C C . LYS D 1 39 ? -51.826 -8.834 7.852 1.00 83.46 39 LYS G C 1
ATOM 7062 O O . LYS D 1 39 ? -52.526 -7.851 7.597 1.00 83.46 39 LYS G O 1
ATOM 7068 N N . GLN D 1 40 ? -50.900 -9.285 7.012 1.00 82.96 40 GLN G N 1
ATOM 7069 C CA . GLN D 1 40 ? -50.623 -8.682 5.719 1.00 82.96 40 GLN G CA 1
ATOM 7070 C C . GLN D 1 40 ? -51.049 -9.632 4.606 1.00 82.96 40 GLN G C 1
ATOM 7071 O O . GLN D 1 40 ? -51.255 -10.831 4.822 1.00 82.96 40 GLN G O 1
ATOM 7077 N N . ALA D 1 41 ? -51.182 -9.082 3.403 1.00 81.61 41 ALA G N 1
ATOM 7078 C CA . ALA D 1 41 ? -51.532 -9.855 2.222 1.00 81.61 41 ALA G CA 1
ATOM 7079 C C . ALA D 1 41 ? -50.311 -9.990 1.325 1.00 81.61 41 ALA G C 1
ATOM 7080 O O . ALA D 1 41 ? -49.458 -9.101 1.274 1.00 81.61 41 ALA G O 1
ATOM 7082 N N . ILE D 1 42 ? -50.250 -11.102 0.596 1.00 81.42 42 ILE G N 1
ATOM 7083 C CA . ILE D 1 42 ? -49.055 -11.445 -0.165 1.00 81.42 42 ILE G CA 1
ATOM 7084 C C . ILE D 1 42 ? -49.271 -11.037 -1.614 1.00 81.42 42 ILE G C 1
ATOM 7085 O O . ILE D 1 42 ? -48.689 -11.624 -2.532 1.00 81.42 42 ILE G O 1
ATOM 7090 N N . SER D 1 43 ? -50.139 -10.048 -1.823 1.00 82.54 43 SER G N 1
ATOM 7091 C CA . SER D 1 43 ? -50.366 -9.447 -3.134 1.00 82.54 43 SER G CA 1
ATOM 7092 C C . SER D 1 43 ? -50.924 -10.447 -4.139 1.00 82.54 43 SER G C 1
ATOM 7093 O O . SER D 1 43 ? -52.061 -10.295 -4.601 1.00 82.54 43 SER G O 1
ATOM 7096 N N . ASP D 1 44 ? -50.132 -11.461 -4.494 1.00 82.82 44 ASP G N 1
ATOM 7097 C CA . ASP D 1 44 ? -50.440 -12.409 -5.561 1.00 82.82 44 ASP G CA 1
ATOM 7098 C C . ASP D 1 44 ? -50.641 -11.720 -6.902 1.00 82.82 44 ASP G C 1
ATOM 7099 O O . ASP D 1 44 ? -51.202 -12.318 -7.826 1.00 82.82 44 ASP G O 1
ATOM 7104 N N . ALA D 1 45 ? -50.233 -10.458 -7.013 1.00 82.51 45 ALA G N 1
ATOM 7105 C CA . ALA D 1 45 ? -50.198 -9.745 -8.280 1.00 82.51 45 ALA G CA 1
ATOM 7106 C C . ALA D 1 45 ? -48.941 -8.912 -8.450 1.00 82.51 45 ALA G C 1
ATOM 7107 O O . ALA D 1 45 ? -48.671 -8.465 -9.568 1.00 82.51 45 ALA G O 1
ATOM 7109 N N . GLU D 1 46 ? -48.171 -8.672 -7.385 1.00 82.10 46 GLU G N 1
ATOM 7110 C CA . GLU D 1 46 ? -46.881 -8.008 -7.533 1.00 82.10 46 GLU G CA 1
ATOM 7111 C C . GLU D 1 46 ? -45.851 -8.926 -8.179 1.00 82.10 46 GLU G C 1
ATOM 7112 O O . GLU D 1 46 ? -44.901 -8.441 -8.802 1.00 82.10 46 GLU G O 1
ATOM 7118 N N . TYR D 1 47 ? -46.021 -10.238 -8.041 1.00 81.86 47 TYR G N 1
ATOM 7119 C CA . TYR D 1 47 ? -45.140 -11.222 -8.657 1.00 81.86 47 TYR G CA 1
ATOM 7120 C C . TYR D 1 47 ? -45.609 -11.647 -10.044 1.00 81.86 47 TYR G C 1
ATOM 7121 O O . TYR D 1 47 ? -44.910 -12.418 -10.711 1.00 81.86 47 TYR G O 1
ATOM 7130 N N . ILE D 1 48 ? -46.768 -11.169 -10.490 1.00 82.06 48 ILE G N 1
ATOM 7131 C CA . ILE D 1 48 ? -47.327 -11.516 -11.797 1.00 82.06 48 ILE G CA 1
ATOM 7132 C C . ILE D 1 48 ? -47.312 -10.313 -12.733 1.00 82.06 48 ILE G C 1
ATOM 7133 O O . ILE D 1 48 ? -46.706 -10.354 -13.805 1.00 82.06 48 ILE G O 1
ATOM 7138 N N . GLY D 1 49 ? -47.979 -9.228 -12.344 1.00 81.27 49 GLY G N 1
ATOM 7139 C CA . GLY D 1 49 ? -47.908 -7.998 -13.099 1.00 81.27 49 GLY G CA 1
ATOM 7140 C C . GLY D 1 49 ? -48.566 -8.118 -14.461 1.00 81.27 49 GLY G C 1
ATOM 7141 O O . GLY D 1 49 ? -49.479 -8.920 -14.680 1.00 81.27 49 GLY G O 1
ATOM 7142 N N . ASP D 1 50 ? -48.088 -7.292 -15.389 1.00 82.69 50 ASP G N 1
ATOM 7143 C CA . ASP D 1 50 ? -48.612 -7.305 -16.745 1.00 82.69 50 ASP G CA 1
ATOM 7144 C C . ASP D 1 50 ? -48.394 -8.670 -17.378 1.00 82.69 50 ASP G C 1
ATOM 7145 O O . ASP D 1 50 ? -47.277 -9.194 -17.392 1.00 82.69 50 ASP G O 1
ATOM 7150 N N . THR D 1 51 ? -49.471 -9.252 -17.888 1.00 84.35 51 THR G N 1
ATOM 7151 C CA . THR D 1 51 ? -49.385 -10.444 -18.714 1.00 84.35 51 THR G CA 1
ATOM 7152 C C . THR D 1 51 ? -50.169 -10.241 -20.003 1.00 84.35 51 THR G C 1
ATOM 7153 O O . THR D 1 51 ? -50.926 -11.109 -20.446 1.00 84.35 51 THR G O 1
ATOM 7157 N N . THR D 1 52 ? -50.008 -9.064 -20.610 1.00 84.77 52 THR G N 1
ATOM 7158 C CA . THR D 1 52 ? -50.471 -8.831 -21.970 1.00 84.77 52 THR G CA 1
ATOM 7159 C C . THR D 1 52 ? -49.429 -9.263 -22.990 1.00 84.77 52 THR G C 1
ATOM 7160 O O . THR D 1 52 ? -49.780 -9.786 -24.053 1.00 84.77 52 THR G O 1
ATOM 7164 N N . GLY D 1 53 ? -48.152 -9.057 -22.678 1.00 84.38 53 GLY G N 1
ATOM 7165 C CA . GLY D 1 53 ? -47.079 -9.488 -23.549 1.00 84.38 53 GLY G CA 1
ATOM 7166 C C . GLY D 1 53 ? -46.652 -10.917 -23.291 1.00 84.38 53 GLY G C 1
ATOM 7167 O O . GLY D 1 53 ? -45.980 -11.528 -24.128 1.00 84.38 53 GLY G O 1
ATOM 7168 N N . ASP D 1 54 ? -47.024 -11.453 -22.126 1.00 85.79 54 ASP G N 1
ATOM 7169 C CA . ASP D 1 54 ? -46.705 -12.844 -21.813 1.00 85.79 54 ASP G CA 1
ATOM 7170 C C . ASP D 1 54 ? -47.307 -13.840 -22.798 1.00 85.79 54 ASP G C 1
ATOM 7171 O O . ASP D 1 54 ? -46.600 -14.794 -23.170 1.00 85.79 54 ASP G O 1
ATOM 7176 N N . PRO D 1 55 ? -48.561 -13.711 -23.241 1.00 89.26 55 PRO G N 1
ATOM 7177 C CA . PRO D 1 55 ? -49.070 -14.625 -24.271 1.00 89.26 55 PRO G CA 1
ATOM 7178 C C . PRO D 1 55 ? -48.219 -14.569 -25.531 1.00 89.26 55 PRO G C 1
ATOM 7179 O O . PRO D 1 55 ? -47.349 -13.710 -25.702 1.00 89.26 55 PRO G O 1
ATOM 7183 N N . ARG D 1 56 ? -48.489 -15.511 -26.426 1.00 94.80 56 ARG G N 1
ATOM 7184 C CA . ARG D 1 56 ? -47.747 -15.586 -27.672 1.00 94.80 56 ARG G CA 1
ATOM 7185 C C . ARG D 1 56 ? -47.924 -14.283 -28.446 1.00 94.80 56 ARG G C 1
ATOM 7186 O O . ARG D 1 56 ? -49.060 -13.822 -28.617 1.00 94.80 56 ARG G O 1
ATOM 7194 N N . PRO D 1 57 ? -46.840 -13.651 -28.895 1.00 94.69 57 PRO G N 1
ATOM 7195 C CA . PRO D 1 57 ? -46.966 -12.361 -29.590 1.00 94.69 57 PRO G CA 1
ATOM 7196 C C . PRO D 1 57 ? -47.887 -12.480 -30.793 1.00 94.69 57 PRO G C 1
ATOM 7197 O O . PRO D 1 57 ? -47.645 -13.272 -31.708 1.00 94.69 57 PRO G O 1
ATOM 7201 N N . LYS D 1 58 ? -48.965 -11.689 -30.772 1.00 97.62 58 LYS G N 1
ATOM 7202 C CA . LYS D 1 58 ? -49.955 -11.755 -31.843 1.00 97.62 58 LYS G CA 1
ATOM 7203 C C . LYS D 1 58 ? -49.317 -11.472 -33.195 1.00 97.62 58 LYS G C 1
ATOM 7204 O O . LYS D 1 58 ? -49.699 -12.072 -34.205 1.00 97.62 58 LYS G O 1
ATOM 7210 N N . GLU D 1 59 ? -48.325 -10.576 -33.228 1.00 98.38 59 GLU G N 1
ATOM 7211 C CA . GLU D 1 59 ? -47.663 -10.232 -34.482 1.00 98.38 59 GLU G CA 1
ATOM 7212 C C . GLU D 1 59 ? -47.056 -11.455 -35.154 1.00 98.38 59 GLU G C 1
ATOM 7213 O O . GLU D 1 59 ? -46.993 -11.513 -36.385 1.00 98.38 59 GLU G O 1
ATOM 7219 N N . VAL D 1 60 ? -46.596 -12.435 -34.372 1.00 98.83 60 VAL G N 1
ATOM 7220 C CA . VAL D 1 60 ? -46.134 -13.693 -34.956 1.00 98.83 60 VAL G CA 1
ATOM 7221 C C . VAL D 1 60 ? -47.286 -14.406 -35.657 1.00 98.83 60 VAL G C 1
ATOM 7222 O O . VAL D 1 60 ? -47.177 -14.808 -36.822 1.00 98.83 60 VAL G O 1
ATOM 7226 N N . GLU D 1 61 ? -48.414 -14.558 -34.957 1.00 99.56 61 GLU G N 1
ATOM 7227 C CA . GLU D 1 61 ? -49.599 -15.163 -35.561 1.00 99.56 61 GLU G CA 1
ATOM 7228 C C . GLU D 1 61 ? -50.155 -14.308 -36.690 1.00 99.56 61 GLU G C 1
ATOM 7229 O O . GLU D 1 61 ? -50.746 -14.837 -37.638 1.00 99.56 61 GLU G O 1
ATOM 7235 N N . ASP D 1 62 ? -49.986 -12.994 -36.605 1.00 102.05 62 ASP G N 1
ATOM 7236 C CA . ASP D 1 62 ? -50.342 -12.087 -37.681 1.00 102.05 62 ASP G CA 1
ATOM 7237 C C . ASP D 1 62 ? -49.222 -11.917 -38.698 1.00 102.05 62 ASP G C 1
ATOM 7238 O O . ASP D 1 62 ? -49.260 -10.977 -39.497 1.00 102.05 62 ASP G O 1
ATOM 7243 N N . LEU D 1 63 ? -48.215 -12.781 -38.658 1.00 101.64 63 LEU G N 1
ATOM 7244 C CA . LEU D 1 63 ? -47.155 -12.865 -39.655 1.00 101.64 63 LEU G CA 1
ATOM 7245 C C . LEU D 1 63 ? -46.956 -14.288 -40.145 1.00 101.64 63 LEU G C 1
ATOM 7246 O O . LEU D 1 63 ? -46.672 -14.494 -41.327 1.00 101.64 63 LEU G O 1
ATOM 7251 N N . TYR D 1 64 ? -47.112 -15.276 -39.260 1.00 103.00 64 TYR G N 1
ATOM 7252 C CA . TYR D 1 64 ? -46.956 -16.674 -39.644 1.00 103.00 64 TYR G CA 1
ATOM 7253 C C . TYR D 1 64 ? -47.951 -17.069 -40.728 1.00 103.00 64 TYR G C 1
ATOM 7254 O O . TYR D 1 64 ? -47.660 -17.951 -41.547 1.00 103.00 64 TYR G O 1
ATOM 7263 N N . ILE D 1 65 ? -49.130 -16.442 -40.739 1.00 105.27 65 ILE G N 1
ATOM 7264 C CA . ILE D 1 65 ? -50.122 -16.728 -41.773 1.00 105.27 65 ILE G CA 1
ATOM 7265 C C . ILE D 1 65 ? -49.718 -16.112 -43.111 1.00 105.27 65 ILE G C 1
ATOM 7266 O O . ILE D 1 65 ? -50.011 -16.675 -44.175 1.00 105.27 65 ILE G O 1
ATOM 7268 N N . MET D 1 66 ? -49.052 -14.961 -43.063 1.00 106.14 66 MET G N 1
ATOM 7269 C CA . MET D 1 66 ? -48.707 -14.272 -44.330 1.00 106.14 66 MET G CA 1
ATOM 7270 C C . MET D 1 66 ? -47.672 -15.106 -45.081 1.00 106.14 66 MET G C 1
ATOM 7271 O O . MET D 1 66 ? -47.663 -15.051 -46.317 1.00 106.14 66 MET G O 1
ATOM 7276 N N . THR D 1 67 ? -46.844 -15.856 -44.358 1.00 105.27 67 THR G N 1
ATOM 7277 C CA . THR D 1 67 ? -45.760 -16.620 -45.025 1.00 105.27 67 THR G CA 1
ATOM 7278 C C . THR D 1 67 ? -46.184 -18.080 -45.125 1.00 105.27 67 THR G C 1
ATOM 7279 O O . THR D 1 67 ? -45.312 -18.943 -45.278 1.00 105.27 67 THR G O 1
ATOM 7283 N N . LEU D 1 68 ? -47.485 -18.330 -45.072 1.00 107.39 68 LEU G N 1
ATOM 7284 C CA . LEU D 1 68 ? -47.951 -19.738 -45.054 1.00 107.39 68 LEU G CA 1
ATOM 7285 C C . LEU D 1 68 ? -48.171 -20.255 -46.476 1.00 107.39 68 LEU G C 1
ATOM 7286 O O . LEU D 1 68 ? -48.699 -19.495 -47.308 1.00 107.39 68 LEU G O 1
ATOM 7291 N N . SER D 1 69 ? -47.783 -21.507 -46.729 1.00 108.59 69 SER G N 1
ATOM 7292 C CA . SER D 1 69 ? -48.056 -22.125 -48.045 1.00 108.59 69 SER G CA 1
ATOM 7293 C C . SER D 1 69 ? -49.502 -21.816 -48.415 1.00 108.59 69 SER G C 1
ATOM 7294 O O . SER D 1 69 ? -50.399 -22.135 -47.618 1.00 108.59 69 SER G O 1
ATOM 7297 N N . ASP D 1 70 ? -49.701 -21.188 -49.568 1.00 110.07 70 ASP G N 1
ATOM 7298 C CA . ASP D 1 70 ? -51.073 -20.807 -49.976 1.00 110.07 70 ASP G CA 1
ATOM 7299 C C . ASP D 1 70 ? -51.998 -21.997 -49.714 1.00 110.07 70 ASP G C 1
ATOM 7300 O O . ASP D 1 70 ? -53.207 -21.767 -49.550 1.00 110.07 70 ASP G O 1
ATOM 7305 N N . GLU D 1 71 ? -51.446 -23.213 -49.645 1.00 111.37 71 GLU G N 1
ATOM 7306 C CA . GLU D 1 71 ? -52.316 -24.346 -49.347 1.00 111.37 71 GLU G CA 1
ATOM 7307 C C . GLU D 1 71 ? -53.182 -24.072 -48.125 1.00 111.37 71 GLU G C 1
ATOM 7308 O O . GLU D 1 71 ? -54.363 -24.436 -48.098 1.00 111.37 71 GLU G O 1
ATOM 7314 N N . ASP D 1 72 ? -52.617 -23.428 -47.103 1.00 110.68 72 ASP G N 1
ATOM 7315 C CA . ASP D 1 72 ? -53.351 -23.114 -45.883 1.00 110.68 72 ASP G CA 1
ATOM 7316 C C . ASP D 1 72 ? -53.429 -21.611 -45.638 1.00 110.68 72 ASP G C 1
ATOM 7317 O O . ASP D 1 72 ? -53.433 -21.162 -44.492 1.00 110.68 72 ASP G O 1
ATOM 7322 N N . TYR D 1 73 ? -53.505 -20.820 -46.710 1.00 109.89 73 TYR G N 1
ATOM 7323 C CA . TYR D 1 73 ? -53.824 -19.403 -46.574 1.00 109.89 73 TYR G CA 1
ATOM 7324 C C . TYR D 1 73 ? -55.288 -19.173 -46.217 1.00 109.89 73 TYR G C 1
ATOM 7325 O O . TYR D 1 73 ? -55.722 -18.017 -46.151 1.00 109.89 73 TYR G O 1
ATOM 7334 N N . ASN D 1 74 ? -56.046 -20.246 -45.994 1.00 110.34 74 ASN G N 1
ATOM 7335 C CA . ASN D 1 74 ? -57.466 -20.168 -45.688 1.00 110.34 74 ASN G CA 1
ATOM 7336 C C . ASN D 1 74 ? -57.865 -21.405 -44.891 1.00 110.34 74 ASN G C 1
ATOM 7337 O O . ASN D 1 74 ? -57.168 -22.422 -44.896 1.00 110.34 74 ASN G O 1
ATOM 7342 N N . ASN D 1 75 ? -59.002 -21.304 -44.207 1.00 109.99 75 ASN G N 1
ATOM 7343 C CA . ASN D 1 75 ? -59.637 -22.420 -43.468 1.00 109.99 75 ASN G CA 1
ATOM 7344 C C . ASN D 1 75 ? -58.679 -22.896 -42.365 1.00 109.99 75 ASN G C 1
ATOM 7345 O O . ASN D 1 75 ? -57.976 -22.068 -41.770 1.00 109.99 75 ASN G O 1
ATOM 7350 N N . LYS D 1 76 ? -58.650 -24.197 -42.077 1.00 109.42 76 LYS G N 1
ATOM 7351 C CA . LYS D 1 76 ? -57.840 -24.740 -40.992 1.00 109.42 76 LYS G CA 1
ATOM 7352 C C . LYS D 1 76 ? -56.374 -24.369 -41.168 1.00 109.42 76 LYS G C 1
ATOM 7353 O O . LYS D 1 76 ? -55.818 -24.482 -42.262 1.00 109.42 76 LYS G O 1
ATOM 7359 N N . THR D 1 77 ? -55.752 -23.924 -40.081 1.00 110.36 77 THR G N 1
ATOM 7360 C CA . THR D 1 77 ? -54.367 -23.466 -40.119 1.00 110.36 77 THR G CA 1
ATOM 7361 C C . THR D 1 77 ? -53.586 -23.982 -38.918 1.00 110.36 77 THR G C 1
ATOM 7362 O O . THR D 1 77 ? -54.158 -24.582 -38.008 1.00 110.36 77 THR G O 1
ATOM 7366 N N . GLU D 1 84 ? -59.613 -20.189 -34.755 1.00 105.00 84 GLU G N 1
ATOM 7367 C CA . GLU D 1 84 ? -61.023 -20.503 -34.411 1.00 105.00 84 GLU G CA 1
ATOM 7368 C C . GLU D 1 84 ? -61.598 -21.429 -35.483 1.00 105.00 84 GLU G C 1
ATOM 7369 O O . GLU D 1 84 ? -61.222 -22.611 -35.491 1.00 105.00 84 GLU G O 1
ATOM 7375 N N . GLY D 1 85 ? -62.492 -20.917 -36.329 1.00 106.16 85 GLY G N 1
ATOM 7376 C CA . GLY D 1 85 ? -63.123 -21.755 -37.367 1.00 106.16 85 GLY G CA 1
ATOM 7377 C C . GLY D 1 85 ? -62.201 -21.961 -38.552 1.00 106.16 85 GLY G C 1
ATOM 7378 O O . GLY D 1 85 ? -61.848 -23.120 -38.825 1.00 106.16 85 GLY G O 1
ATOM 7379 N N . GLY D 1 86 ? -61.825 -20.875 -39.229 1.00 109.29 86 GLY G N 1
ATOM 7380 C CA . GLY D 1 86 ? -60.885 -20.969 -40.359 1.00 109.29 86 GLY G CA 1
ATOM 7381 C C . GLY D 1 86 ? -60.260 -19.625 -40.676 1.00 109.29 86 GLY G C 1
ATOM 7382 O O . GLY D 1 86 ? -60.789 -18.940 -41.565 1.00 109.29 86 GLY G O 1
ATOM 7383 N N . LEU D 1 87 ? -59.187 -19.257 -39.972 1.00 109.15 87 LEU G N 1
ATOM 7384 C CA . LEU D 1 87 ? -58.465 -17.984 -40.240 1.00 109.15 87 LEU G CA 1
ATOM 7385 C C . LEU D 1 87 ? -59.463 -16.822 -40.231 1.00 109.15 87 LEU G C 1
ATOM 7386 O O . LEU D 1 87 ? -59.675 -16.254 -39.148 1.00 109.15 87 LEU G O 1
ATOM 7391 N N . GLU D 1 88 ? -60.023 -16.466 -41.389 1.00 108.85 88 GLU G N 1
ATOM 7392 C CA . GLU D 1 88 ? -61.062 -15.405 -41.466 1.00 108.85 88 GLU G CA 1
ATOM 7393 C C . GLU D 1 88 ? -60.545 -14.119 -40.822 1.00 108.85 88 GLU G C 1
ATOM 7394 O O . GLU D 1 88 ? -59.618 -13.526 -41.380 1.00 108.85 88 GLU G O 1
ATOM 7396 N N . LYS D 1 89 ? -61.140 -13.708 -39.698 1.00 109.20 89 LYS G N 1
ATOM 7397 C CA . LYS D 1 89 ? -60.753 -12.432 -39.040 1.00 109.20 89 LYS G CA 1
ATOM 7398 C C . LYS D 1 89 ? -59.264 -12.197 -39.270 1.00 109.20 89 LYS G C 1
ATOM 7399 O O . LYS D 1 89 ? -58.926 -11.139 -39.786 1.00 109.20 89 LYS G O 1
ATOM 7405 N N . ARG D 1 90 ? -58.428 -13.161 -38.895 1.00 108.34 90 ARG G N 1
ATOM 7406 C CA . ARG D 1 90 ? -56.967 -13.033 -39.119 1.00 108.34 90 ARG G CA 1
ATOM 7407 C C . ARG D 1 90 ? -56.726 -12.438 -40.508 1.00 108.34 90 ARG G C 1
ATOM 7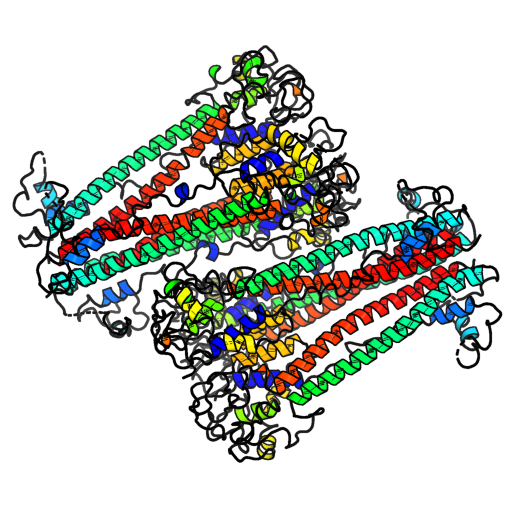408 O O . ARG D 1 90 ? -56.238 -11.306 -40.591 1.00 108.34 90 ARG G O 1
ATOM 7416 N N . LYS D 1 91 ? -57.075 -13.180 -41.556 1.00 109.34 91 LYS G N 1
ATOM 7417 C CA . LYS D 1 91 ? -56.843 -12.694 -42.939 1.00 109.34 91 LYS G CA 1
ATOM 7418 C C . LYS D 1 91 ? -57.230 -11.216 -43.027 1.00 109.34 91 LYS G C 1
ATOM 7419 O O . LYS D 1 91 ? -56.383 -10.414 -43.454 1.00 109.34 91 LYS G O 1
ATOM 7425 N N . SER D 1 92 ? -58.463 -10.878 -42.644 1.00 108.79 92 SER G N 1
ATOM 7426 C CA . SER D 1 92 ? -58.924 -9.466 -42.680 1.00 108.79 92 SER G CA 1
ATOM 7427 C C . SER D 1 92 ? -58.068 -8.626 -41.734 1.00 108.79 92 SER G C 1
ATOM 7428 O O . SER D 1 92 ? -57.396 -7.706 -42.217 1.00 108.79 92 SER G O 1
ATOM 7431 N N . ASP D 1 93 ? -58.088 -8.950 -40.444 1.00 109.36 93 ASP G N 1
ATOM 7432 C CA . ASP D 1 93 ? -57.339 -8.165 -39.431 1.00 109.36 93 ASP G CA 1
ATOM 7433 C C . ASP D 1 93 ? -55.893 -7.971 -39.885 1.00 109.36 93 ASP G C 1
ATOM 7434 O O . ASP D 1 93 ? -55.434 -6.823 -39.880 1.00 109.36 93 ASP G O 1
ATOM 7439 N N . ILE D 1 94 ? -55.196 -9.048 -40.239 1.00 107.73 94 ILE G N 1
ATOM 7440 C CA . ILE D 1 94 ? -53.789 -8.866 -40.579 1.00 107.73 94 ILE G CA 1
ATOM 7441 C C . ILE D 1 94 ? -53.623 -7.697 -41.544 1.00 107.73 94 ILE G C 1
ATOM 7442 O O . ILE D 1 94 ? -52.695 -6.888 -41.416 1.00 107.73 94 ILE G O 1
ATOM 7447 N N . LEU D 1 95 ? -54.534 -7.581 -42.511 1.00 109.47 95 LEU G N 1
ATOM 7448 C CA . LEU D 1 95 ? -54.527 -6.477 -43.460 1.00 109.47 95 LEU G CA 1
ATOM 7449 C C . LEU D 1 95 ? -55.332 -5.266 -42.987 1.00 109.47 95 LEU G C 1
ATOM 7450 O O . LEU D 1 95 ? -55.181 -4.184 -43.567 1.00 109.47 95 LEU G O 1
ATOM 7455 N N . GLN D 1 96 ? -56.237 -5.470 -42.029 1.00 110.82 96 GLN G N 1
ATOM 7456 C CA . GLN D 1 96 ? -57.020 -4.334 -41.476 1.00 110.82 96 GLN G CA 1
ATOM 7457 C C . GLN D 1 96 ? -56.221 -3.737 -40.317 1.00 110.82 96 GLN G C 1
ATOM 7458 O O . GLN D 1 96 ? -56.834 -3.362 -39.303 1.00 110.82 96 GLN G O 1
ATOM 7464 N N . ARG D 1 97 ? -54.899 -3.664 -40.473 1.00 110.16 97 ARG G N 1
ATOM 7465 C CA . ARG D 1 97 ? -54.033 -3.153 -39.382 1.00 110.16 97 ARG G CA 1
ATOM 7466 C C . ARG D 1 97 ? -52.820 -2.440 -39.980 1.00 110.16 97 ARG G C 1
ATOM 7467 O O . ARG D 1 97 ? -52.932 -1.953 -41.121 1.00 110.16 97 ARG G O 1
ATOM 7469 N N . ARG D 1 98 ? -51.726 -2.359 -39.218 1.00 113.84 98 ARG G N 1
ATOM 7470 C CA . ARG D 1 98 ? -50.478 -1.698 -39.686 1.00 113.84 98 ARG G CA 1
ATOM 7471 C C . ARG D 1 98 ? -50.757 -0.239 -40.064 1.00 113.84 98 ARG G C 1
ATOM 7472 O O . ARG D 1 98 ? -51.769 0.310 -39.584 1.00 113.84 98 ARG G O 1
ATOM 7474 N N . ASP D 1 99 ? -49.869 0.371 -40.855 1.00 116.00 99 ASP G N 1
ATOM 7475 C CA . ASP D 1 99 ? -50.032 1.785 -41.292 1.00 116.00 99 ASP G CA 1
ATOM 7476 C C . ASP D 1 99 ? -50.864 2.556 -40.265 1.00 116.00 99 ASP G C 1
ATOM 7477 O O . ASP D 1 99 ? -51.970 2.999 -40.617 1.00 116.00 99 ASP G O 1
ATOM 7482 N N . THR D 1 100 ? -50.323 2.741 -39.058 1.00 117.54 100 THR G N 1
ATOM 7483 C CA . THR D 1 100 ? -51.050 3.454 -37.976 1.00 117.54 100 THR G CA 1
ATOM 7484 C C . THR D 1 100 ? -50.972 4.965 -38.204 1.00 117.54 100 THR G C 1
ATOM 7485 O O . THR D 1 100 ? -51.564 5.704 -37.397 1.00 117.54 100 THR G O 1
ATOM 7489 N N . TYR D 1 101 ? -50.251 5.408 -39.235 1.00 116.62 101 TYR G N 1
ATOM 7490 C CA . TYR D 1 101 ? -50.229 6.854 -39.569 1.00 116.62 101 TYR G CA 1
ATOM 7491 C C . TYR D 1 101 ? -51.214 7.099 -40.714 1.00 116.62 101 TYR G C 1
ATOM 7492 O O . TYR D 1 101 ? -51.349 6.178 -41.540 1.00 116.62 101 TYR G O 1
ATOM 7501 N N . HIS D 1 106 ? -50.155 -5.137 -43.727 1.00 106.84 106 HIS G N 1
ATOM 7502 C CA . HIS D 1 106 ? -48.826 -5.646 -44.155 1.00 106.84 106 HIS G CA 1
ATOM 7503 C C . HIS D 1 106 ? -48.827 -5.809 -45.676 1.00 106.84 106 HIS G C 1
ATOM 7504 O O . HIS D 1 106 ? -49.435 -4.967 -46.364 1.00 106.84 106 HIS G O 1
ATOM 7511 N N . SER D 1 107 ? -48.175 -6.864 -46.178 1.00 107.85 107 SER G N 1
ATOM 7512 C CA . SER D 1 107 ? -48.121 -7.108 -47.643 1.00 107.85 107 SER G CA 1
ATOM 7513 C C . SER D 1 107 ? -47.951 -8.599 -47.948 1.00 107.85 107 SER G C 1
ATOM 7514 O O . SER D 1 107 ? -47.114 -9.235 -47.291 1.00 107.85 107 SER G O 1
ATOM 7517 N N . ILE D 1 108 ? -48.710 -9.123 -48.916 1.00 109.03 108 ILE G N 1
ATOM 7518 C CA . ILE D 1 108 ? -48.639 -10.531 -49.302 1.00 109.03 108 ILE G CA 1
ATOM 7519 C C . ILE D 1 108 ? -47.268 -10.810 -49.906 1.00 109.03 108 ILE G C 1
ATOM 7520 O O . ILE D 1 108 ? -46.868 -10.149 -50.877 1.00 109.03 108 ILE G O 1
ATOM 7525 N N . PRO D 1 109 ? -46.505 -11.755 -49.358 1.00 109.19 109 PRO G N 1
ATOM 7526 C CA . PRO D 1 109 ? -45.204 -12.081 -49.957 1.00 109.19 109 PRO G CA 1
ATOM 7527 C C . PRO D 1 109 ? -45.391 -12.697 -51.336 1.00 109.19 109 PRO G C 1
ATOM 7528 O O . PRO D 1 109 ? -46.242 -13.567 -51.533 1.00 109.19 109 PRO G O 1
ATOM 7532 N N . ALA D 1 110 ? -44.557 -12.250 -52.274 1.00 109.65 110 ALA G N 1
ATOM 7533 C CA . ALA D 1 110 ? -44.579 -12.853 -53.622 1.00 109.65 110 ALA G CA 1
ATOM 7534 C C . ALA D 1 110 ? -44.168 -14.318 -53.482 1.00 109.65 110 ALA G C 1
ATOM 7535 O O . ALA D 1 110 ? -43.171 -14.585 -52.791 1.00 109.65 110 ALA G O 1
ATOM 7537 N N . ASN D 1 111 ? -44.907 -15.233 -54.102 1.00 108.47 111 ASN G N 1
ATOM 7538 C CA . ASN D 1 111 ? -44.593 -16.667 -53.887 1.00 108.47 111 ASN G CA 1
ATOM 7539 C C . ASN D 1 111 ? -43.246 -16.998 -54.528 1.00 108.47 111 ASN G C 1
ATOM 7540 O O . ASN D 1 111 ? -42.987 -16.484 -55.635 1.00 108.47 111 ASN G O 1
ATOM 7545 N N . SER D 1 112 ? -42.451 -17.830 -53.857 1.00 108.35 112 SER G N 1
ATOM 7546 C CA . SER D 1 112 ? -41.117 -18.257 -54.343 1.00 108.35 112 SER G CA 1
ATOM 7547 C C . SER D 1 112 ? -40.571 -19.153 -53.241 1.00 108.35 112 SER G C 1
ATOM 7548 O O . SER D 1 112 ? -41.388 -19.716 -52.495 1.00 108.35 112 SER G O 1
ATOM 7551 N N . GLU D 1 113 ? -39.254 -19.273 -53.120 1.00 108.04 113 GLU G N 1
ATOM 7552 C CA . GLU D 1 113 ? -38.718 -20.017 -51.954 1.00 108.04 113 GLU G CA 1
ATOM 7553 C C . GLU D 1 113 ? -38.850 -19.050 -50.782 1.00 108.04 113 GLU G C 1
ATOM 7554 O O . GLU D 1 113 ? -38.814 -19.502 -49.629 1.00 108.04 113 GLU G O 1
ATOM 7560 N N . ALA D 1 114 ? -39.015 -17.764 -51.092 1.00 107.64 114 ALA G N 1
ATOM 7561 C CA . ALA D 1 114 ? -39.183 -16.738 -50.046 1.00 107.64 114 ALA G CA 1
ATOM 7562 C C . ALA D 1 114 ? -40.207 -17.227 -49.026 1.00 107.64 114 ALA G C 1
ATOM 7563 O O . ALA D 1 114 ? -39.883 -17.243 -47.832 1.00 107.64 114 ALA G O 1
ATOM 7565 N N . ARG D 1 115 ? -41.394 -17.611 -49.495 1.00 106.49 115 ARG G N 1
ATOM 7566 C CA . ARG D 1 115 ? -42.442 -18.125 -48.579 1.00 106.49 115 ARG G CA 1
ATOM 7567 C C . ARG D 1 115 ? -41.762 -18.973 -47.501 1.00 106.49 115 ARG G C 1
ATOM 7568 O O . ARG D 1 115 ? -41.889 -18.630 -46.316 1.00 106.49 115 ARG G O 1
ATOM 7576 N N . ALA D 1 116 ? -41.053 -20.024 -47.908 1.00 106.06 116 ALA G N 1
ATOM 7577 C CA . ALA D 1 116 ? -40.381 -20.912 -46.936 1.00 106.06 116 ALA G CA 1
ATOM 7578 C C . ALA D 1 116 ? -39.311 -20.114 -46.205 1.00 106.06 116 ALA G C 1
ATOM 7579 O O . ALA D 1 116 ? -39.392 -20.014 -44.982 1.00 106.06 116 ALA G O 1
ATOM 7581 N N . ALA D 1 117 ? -38.346 -19.575 -46.948 1.00 106.61 117 ALA G N 1
ATOM 7582 C CA . ALA D 1 117 ? -37.235 -18.828 -46.320 1.00 106.61 117 ALA G CA 1
ATOM 7583 C C . ALA D 1 117 ? -37.786 -17.985 -45.170 1.00 106.61 117 ALA G C 1
ATOM 7584 O O . ALA D 1 117 ? -37.180 -17.994 -44.090 1.00 106.61 117 ALA G O 1
ATOM 7586 N N . ALA D 1 118 ? -38.889 -17.279 -45.401 1.00 104.85 118 ALA G N 1
ATOM 7587 C CA . ALA D 1 118 ? -39.506 -16.530 -44.292 1.00 104.85 118 ALA G CA 1
ATOM 7588 C C . ALA D 1 118 ? -40.105 -17.545 -43.329 1.00 104.85 118 ALA G C 1
ATOM 7589 O O . ALA D 1 118 ? -39.690 -17.566 -42.162 1.00 104.85 118 ALA G O 1
ATOM 7591 N N . HIS D 1 119 ? -41.012 -18.380 -43.827 1.00 104.48 119 HIS G N 1
ATOM 7592 C CA . HIS D 1 119 ? -41.704 -19.335 -42.925 1.00 104.48 119 HIS G CA 1
ATOM 7593 C C . HIS D 1 119 ? -40.705 -20.017 -41.992 1.00 104.48 119 HIS G C 1
ATOM 7594 O O . HIS D 1 119 ? -40.800 -19.780 -40.800 1.00 104.48 119 HIS G O 1
ATOM 7601 N N . VAL D 1 120 ? -39.799 -20.840 -42.508 1.00 103.43 120 VAL G N 1
ATOM 7602 C CA . VAL D 1 120 ? -38.914 -21.607 -41.585 1.00 103.43 120 VAL G CA 1
ATOM 7603 C C . VAL D 1 120 ? -38.499 -20.705 -40.419 1.00 103.43 120 VAL G C 1
ATOM 7604 O O . VAL D 1 120 ? -38.850 -21.022 -39.271 1.00 103.43 120 VAL G O 1
ATOM 7608 N N . ALA D 1 121 ? -37.740 -19.650 -40.691 1.00 101.82 121 ALA G N 1
ATOM 7609 C CA . ALA D 1 121 ? -37.287 -18.766 -39.624 1.00 101.82 121 ALA G CA 1
ATOM 7610 C C . ALA D 1 121 ? -38.447 -18.358 -38.727 1.00 101.82 121 ALA G C 1
ATOM 7611 O O . ALA D 1 121 ? -38.326 -18.371 -37.496 1.00 101.82 121 ALA G O 1
ATOM 7613 N N . ILE D 1 122 ? -39.585 -17.999 -39.328 1.00 100.79 122 ILE G N 1
ATOM 7614 C CA . ILE D 1 122 ? -40.765 -17.653 -38.543 1.00 100.79 122 ILE G CA 1
ATOM 7615 C C . ILE D 1 122 ? -41.368 -18.890 -37.884 1.00 100.79 122 ILE G C 1
ATOM 7616 O O . ILE D 1 122 ? -41.947 -18.800 -36.795 1.00 100.79 122 ILE G O 1
ATOM 7621 N N . LYS D 1 123 ? -41.244 -20.059 -38.518 1.00 100.97 123 LYS G N 1
ATOM 7622 C CA . LYS D 1 123 ? -41.788 -21.280 -37.929 1.00 100.97 123 LYS G CA 1
ATOM 7623 C C . LYS D 1 123 ? -41.125 -21.594 -36.593 1.00 100.97 123 LYS G C 1
ATOM 7624 O O . LYS D 1 123 ? -41.805 -21.956 -35.624 1.00 100.97 123 LYS G O 1
ATOM 7630 N N . ARG D 1 124 ? -39.798 -21.467 -36.520 1.00 98.75 124 ARG G N 1
ATOM 7631 C CA . ARG D 1 124 ? -39.113 -21.659 -35.246 1.00 98.75 124 ARG G CA 1
ATOM 7632 C C . ARG D 1 124 ? -39.502 -20.581 -34.243 1.00 98.75 124 ARG G C 1
ATOM 7633 O O . ARG D 1 124 ? -39.709 -20.872 -33.058 1.00 98.75 124 ARG G O 1
ATOM 7641 N N . LEU D 1 125 ? -39.604 -19.330 -34.698 1.00 97.57 125 LEU G N 1
ATOM 7642 C CA . LEU D 1 125 ? -40.017 -18.246 -33.811 1.00 97.57 125 LEU G CA 1
ATOM 7643 C C . LEU D 1 125 ? -41.449 -18.447 -33.330 1.00 97.57 125 LEU G C 1
ATOM 7644 O O . LEU D 1 125 ? -41.769 -18.153 -32.171 1.00 97.57 125 LEU G O 1
ATOM 7649 N N . PHE D 1 126 ? -42.327 -18.933 -34.213 1.00 98.74 126 PHE G N 1
ATOM 7650 C CA . PHE D 1 126 ? -43.686 -19.285 -33.809 1.00 98.74 126 PHE G CA 1
ATOM 7651 C C . PHE D 1 126 ? -43.663 -20.345 -32.716 1.00 98.74 126 PHE G C 1
ATOM 7652 O O . PHE D 1 126 ? -44.365 -20.231 -31.703 1.00 98.74 126 PHE G O 1
ATOM 7660 N N . TYR D 1 127 ? -42.852 -21.388 -32.906 1.00 97.97 127 TYR G N 1
ATOM 7661 C CA . TYR D 1 127 ? -42.777 -22.459 -31.920 1.00 97.97 127 TYR G CA 1
ATOM 7662 C C . TYR D 1 127 ? -42.197 -21.961 -30.603 1.00 97.97 127 TYR G C 1
ATOM 7663 O O . TYR D 1 127 ? -42.663 -22.356 -29.527 1.00 97.97 127 TYR G O 1
ATOM 7672 N N . LYS D 1 128 ? -41.196 -21.079 -30.668 1.00 94.90 128 LYS G N 1
ATOM 7673 C CA . LYS D 1 128 ? -40.554 -20.596 -29.450 1.00 94.90 128 LYS G CA 1
ATOM 7674 C C . LYS D 1 128 ? -41.555 -19.912 -28.530 1.00 94.90 128 LYS G C 1
ATOM 7675 O O . LYS D 1 128 ? -41.535 -20.124 -27.312 1.00 94.90 128 LYS G O 1
ATOM 7681 N N . ALA D 1 129 ? -42.446 -19.092 -29.095 1.00 94.38 129 ALA G N 1
ATOM 7682 C CA . ALA D 1 129 ? -43.492 -18.477 -28.287 1.00 94.38 129 ALA G CA 1
ATOM 7683 C C . ALA D 1 129 ? -44.432 -19.521 -27.701 1.00 94.38 129 ALA G C 1
ATOM 7684 O O . ALA D 1 129 ? -45.000 -19.307 -26.624 1.00 94.38 129 ALA G O 1
ATOM 7686 N N . GLY D 1 130 ? -44.612 -20.650 -28.392 1.00 93.32 130 GLY G N 1
ATOM 7687 C CA . GLY D 1 130 ? -45.510 -21.678 -27.889 1.00 93.32 130 GLY G CA 1
ATOM 7688 C C . GLY D 1 130 ? -45.039 -22.286 -26.582 1.00 93.32 130 GLY G C 1
ATOM 7689 O O . GLY D 1 130 ? -45.817 -22.440 -25.638 1.00 93.32 130 GLY G O 1
ATOM 7690 N N . ASN D 1 131 ? -43.754 -22.646 -26.510 1.00 94.00 131 ASN G N 1
ATOM 7691 C CA . ASN D 1 131 ? -43.226 -23.214 -25.274 1.00 94.00 131 ASN G CA 1
ATOM 7692 C C . ASN D 1 131 ? -43.100 -22.154 -24.191 1.00 94.00 131 ASN G C 1
ATOM 7693 O O . ASN D 1 131 ? -43.385 -22.421 -23.017 1.00 94.00 131 ASN G O 1
ATOM 7698 N N . LEU D 1 132 ? -42.676 -20.943 -24.564 1.00 89.98 132 LEU G N 1
ATOM 7699 C CA . LEU D 1 132 ? -42.561 -19.874 -23.581 1.00 89.98 132 LEU G CA 1
ATOM 7700 C C . LEU D 1 132 ? -43.908 -19.569 -22.943 1.00 89.98 132 LEU G C 1
ATOM 7701 O O . LEU D 1 132 ? -43.982 -19.296 -21.741 1.00 89.98 132 LEU G O 1
ATOM 7706 N N . SER D 1 133 ? -44.987 -19.624 -23.732 1.00 90.19 133 SER G N 1
ATOM 7707 C CA . SER D 1 133 ? -46.322 -19.388 -23.185 1.00 90.19 133 SER G CA 1
ATOM 7708 C C . SER D 1 133 ? -46.658 -20.404 -22.101 1.00 90.19 133 SER G C 1
ATOM 7709 O O . SER D 1 133 ? -47.118 -20.039 -21.012 1.00 90.19 133 SER G O 1
ATOM 7712 N N . ALA D 1 134 ? -46.440 -21.691 -22.386 1.00 88.98 134 ALA G N 1
ATOM 7713 C CA . ALA D 1 134 ? -46.685 -22.717 -21.379 1.00 88.98 134 ALA G CA 1
ATOM 7714 C C . ALA D 1 134 ? -45.739 -22.558 -20.200 1.00 88.98 134 ALA G C 1
ATOM 7715 O O . ALA D 1 134 ? -46.164 -22.625 -19.040 1.00 88.98 134 ALA G O 1
ATOM 7717 N N . ASN D 1 135 ? -44.452 -22.341 -20.478 1.00 88.21 135 ASN G N 1
ATOM 7718 C CA . ASN D 1 135 ? -43.493 -22.148 -19.396 1.00 88.21 135 ASN G CA 1
ATOM 7719 C C . ASN D 1 135 ? -43.767 -20.869 -18.617 1.00 88.21 135 ASN G C 1
ATOM 7720 O O . ASN D 1 135 ? -43.398 -20.780 -17.440 1.00 88.21 135 ASN G O 1
ATOM 7725 N N . ILE D 1 136 ? -44.396 -19.872 -19.246 1.00 86.86 136 ILE G N 1
ATOM 7726 C CA . ILE D 1 136 ? -44.876 -18.717 -18.495 1.00 86.86 136 ILE G CA 1
ATOM 7727 C C . ILE D 1 136 ? -46.114 -19.081 -17.681 1.00 86.86 136 ILE G C 1
ATOM 7728 O O . ILE D 1 136 ? -46.219 -18.728 -16.499 1.00 86.86 136 ILE G O 1
ATOM 7733 N N . ALA D 1 137 ? -47.064 -19.796 -18.291 1.00 85.96 137 ALA G N 1
ATOM 7734 C CA . ALA D 1 137 ? -48.260 -20.215 -17.564 1.00 85.96 137 ALA G CA 1
ATOM 7735 C C . ALA D 1 137 ? -47.915 -21.183 -16.438 1.00 85.96 137 ALA G C 1
ATOM 7736 O O . ALA D 1 137 ? -48.482 -21.095 -15.342 1.00 85.96 137 ALA G O 1
ATOM 7738 N N . ALA D 1 138 ? -46.992 -22.117 -16.690 1.00 85.56 138 ALA G N 1
ATOM 7739 C CA . ALA D 1 138 ? -46.562 -23.040 -15.641 1.00 85.56 138 ALA G CA 1
ATOM 7740 C C . ALA D 1 138 ? -45.891 -22.296 -14.493 1.00 85.56 138 ALA G C 1
ATOM 7741 O O . ALA D 1 138 ? -46.098 -22.631 -13.321 1.00 85.56 138 ALA G O 1
ATOM 7743 N N . ALA D 1 139 ? -45.071 -21.290 -14.813 1.00 85.02 139 ALA G N 1
ATOM 7744 C CA . ALA D 1 139 ? -44.480 -20.451 -13.775 1.00 85.02 139 ALA G CA 1
ATOM 7745 C C . ALA D 1 139 ? -45.548 -19.653 -13.034 1.00 85.02 139 ALA G C 1
ATOM 7746 O O . ALA D 1 139 ? -45.442 -19.442 -11.821 1.00 85.02 139 ALA G O 1
ATOM 7748 N N . ILE D 1 140 ? -46.579 -19.196 -13.745 1.00 85.07 140 ILE G N 1
ATOM 7749 C CA . ILE D 1 140 ? -47.644 -18.429 -13.105 1.00 85.07 140 ILE G CA 1
ATOM 7750 C C . ILE D 1 140 ? -48.407 -19.299 -12.111 1.00 85.07 140 ILE G C 1
ATOM 7751 O O . ILE D 1 140 ? -48.676 -18.882 -10.976 1.00 85.07 140 ILE G O 1
ATOM 7756 N N . SER D 1 141 ? -48.754 -20.525 -12.516 1.00 84.42 141 SER G N 1
ATOM 7757 C CA . SER D 1 141 ? -49.492 -21.425 -11.633 1.00 84.42 141 SER G CA 1
ATOM 7758 C C . SER D 1 141 ? -48.679 -21.780 -10.395 1.00 84.42 141 SER G C 1
ATOM 7759 O O . SER D 1 141 ? -49.232 -21.901 -9.295 1.00 84.42 141 SER G O 1
ATOM 7762 N N . SER D 1 142 ? -47.368 -21.980 -10.560 1.00 83.69 142 SER G N 1
ATOM 7763 C CA . SER D 1 142 ? -46.513 -22.250 -9.409 1.00 83.69 142 SER G CA 1
ATOM 7764 C C . SER D 1 142 ? -46.460 -21.050 -8.473 1.00 83.69 142 SER G C 1
ATOM 7765 O O . SER D 1 142 ? -46.464 -21.212 -7.248 1.00 83.69 142 SER G O 1
ATOM 7768 N N . ILE D 1 143 ? -46.407 -19.836 -9.029 1.00 83.22 143 ILE G N 1
ATOM 7769 C CA . ILE D 1 143 ? -46.348 -18.643 -8.187 1.00 83.22 143 ILE G CA 1
ATOM 7770 C C . ILE D 1 143 ? -47.627 -18.501 -7.372 1.00 83.22 143 ILE G C 1
ATOM 7771 O O . ILE D 1 143 ? -47.585 -18.338 -6.146 1.00 83.22 143 ILE G O 1
ATOM 7776 N N . LYS D 1 144 ? -48.784 -18.582 -8.038 1.00 83.00 144 LYS G N 1
ATOM 7777 C CA . LYS D 1 144 ? -50.054 -18.443 -7.330 1.00 83.00 144 LYS G CA 1
ATOM 7778 C C . LYS D 1 144 ? -50.242 -19.559 -6.312 1.00 83.00 144 LYS G C 1
ATOM 7779 O O . LYS D 1 144 ? -50.756 -19.326 -5.213 1.00 83.00 144 LYS G O 1
ATOM 7785 N N . ALA D 1 145 ? -49.839 -20.782 -6.663 1.00 83.03 145 ALA G N 1
ATOM 7786 C CA . ALA D 1 145 ? -49.906 -21.882 -5.707 1.00 83.03 145 ALA G CA 1
ATOM 7787 C C . ALA D 1 145 ? -48.947 -21.660 -4.544 1.00 83.03 145 ALA G C 1
ATOM 7788 O O . ALA D 1 145 ? -49.322 -21.836 -3.380 1.00 83.03 145 ALA G O 1
ATOM 7790 N N . ASP D 1 146 ? -47.698 -21.281 -4.842 1.00 81.68 146 ASP G N 1
ATOM 7791 C CA . ASP D 1 146 ? -46.733 -21.006 -3.779 1.00 81.68 146 ASP G CA 1
ATOM 7792 C C . ASP D 1 146 ? -47.162 -19.813 -2.935 1.00 81.68 146 ASP G C 1
ATOM 7793 O O . ASP D 1 146 ? -47.063 -19.846 -1.702 1.00 81.68 146 ASP G O 1
ATOM 7798 N N . THR D 1 147 ? -47.642 -18.748 -3.579 1.00 82.16 147 THR G N 1
ATOM 7799 C CA . THR D 1 147 ? -48.068 -17.566 -2.837 1.00 82.16 147 THR G CA 1
ATOM 7800 C C . THR D 1 147 ? -49.254 -17.870 -1.929 1.00 82.16 147 THR G C 1
ATOM 7801 O O . THR D 1 147 ? -49.282 -17.442 -0.770 1.00 82.16 147 THR G O 1
ATOM 7805 N N . ARG D 1 148 ? -50.243 -18.609 -2.433 1.00 83.96 148 ARG G N 1
ATOM 7806 C CA . ARG D 1 148 ? -51.439 -18.867 -1.637 1.00 83.96 148 ARG G CA 1
ATOM 7807 C C . ARG D 1 148 ? -51.162 -19.865 -0.521 1.00 83.96 148 ARG G C 1
ATOM 7808 O O . ARG D 1 148 ? -51.715 -19.740 0.578 1.00 83.96 148 ARG G O 1
ATOM 7816 N N . SER D 1 149 ? -50.319 -20.867 -0.786 1.00 84.92 149 SER G N 1
ATOM 7817 C CA . SER D 1 149 ? -49.962 -21.831 0.254 1.00 84.92 149 SER G CA 1
ATOM 7818 C C . SER D 1 149 ? -49.268 -21.145 1.420 1.00 84.92 149 SER G C 1
ATOM 7819 O O . SER D 1 149 ? -49.457 -21.528 2.580 1.00 84.92 149 SER G O 1
ATOM 7822 N N . ALA D 1 150 ? -48.462 -20.125 1.129 1.00 83.69 150 ALA G N 1
ATOM 7823 C CA . ALA D 1 150 ? -47.802 -19.373 2.189 1.00 83.69 150 ALA G CA 1
ATOM 7824 C C . ALA D 1 150 ? -48.810 -18.637 3.068 1.00 83.69 150 ALA G C 1
ATOM 7825 O O . ALA D 1 150 ? -48.649 -18.579 4.293 1.00 83.69 150 ALA G O 1
ATOM 7827 N N . GLY D 1 151 ? -49.849 -18.059 2.461 1.00 84.35 151 GLY G N 1
ATOM 7828 C CA . GLY D 1 151 ? -50.851 -17.350 3.243 1.00 84.35 151 GLY G CA 1
ATOM 7829 C C . GLY D 1 151 ? -51.568 -18.249 4.232 1.00 84.35 151 GLY G C 1
ATOM 7830 O O . GLY D 1 151 ? -51.900 -17.825 5.343 1.00 84.35 151 GLY G O 1
ATOM 7831 N N . GLU D 1 152 ? -51.824 -19.500 3.839 1.00 84.74 152 GLU G N 1
ATOM 7832 C CA . GLU D 1 152 ? -52.402 -20.457 4.774 1.00 84.74 152 GLU G CA 1
ATOM 7833 C C . GLU D 1 152 ? -51.497 -20.639 5.982 1.00 84.74 152 GLU G C 1
ATOM 7834 O O . GLU D 1 152 ? -51.971 -20.685 7.123 1.00 84.74 152 GLU G O 1
ATOM 7840 N N . ALA D 1 153 ? -50.188 -20.735 5.749 1.00 84.74 153 ALA G N 1
ATOM 7841 C CA . ALA D 1 153 ? -49.249 -20.922 6.848 1.00 84.74 153 ALA G CA 1
ATOM 7842 C C . ALA D 1 153 ? -49.229 -19.710 7.774 1.00 84.74 153 ALA G C 1
ATOM 7843 O O . ALA D 1 153 ? -49.298 -19.856 9.001 1.00 84.74 153 ALA G O 1
ATOM 7845 N N . LEU D 1 154 ? -49.142 -18.499 7.206 1.00 84.79 154 LEU G N 1
ATOM 7846 C CA . LEU D 1 154 ? -49.173 -17.291 8.030 1.00 84.79 154 LEU G CA 1
ATOM 7847 C C . LEU D 1 154 ? -50.468 -17.194 8.821 1.00 84.79 154 LEU G C 1
ATOM 7848 O O . LEU D 1 154 ? -50.461 -16.842 10.005 1.00 84.79 154 LEU G O 1
ATOM 7853 N N . ASN D 1 155 ? -51.593 -17.500 8.182 1.00 86.78 155 ASN G N 1
ATOM 7854 C CA . ASN D 1 155 ? -52.847 -17.527 8.921 1.00 86.78 155 ASN G CA 1
ATOM 7855 C C . ASN D 1 155 ? -52.852 -18.658 9.950 1.00 86.78 155 ASN G C 1
ATOM 7856 O O . ASN D 1 155 ? -53.360 -18.477 11.061 1.00 86.78 155 ASN G O 1
ATOM 7861 N N . ARG D 1 156 ? -52.241 -19.808 9.626 1.00 85.98 156 ARG G N 1
ATOM 7862 C CA . ARG D 1 156 ? -52.118 -20.929 10.559 1.00 85.98 156 ARG G CA 1
ATOM 7863 C C . ARG D 1 156 ? -51.245 -20.544 11.746 1.00 85.98 156 ARG G C 1
ATOM 7864 O O . ARG D 1 156 ? -51.019 -21.344 12.658 1.00 85.98 156 ARG G O 1
ATOM 7872 N N . ALA D 1 157 ? -50.757 -19.307 11.746 1.00 86.45 157 ALA G N 1
ATOM 7873 C CA . ALA D 1 157 ? -50.089 -18.753 12.908 1.00 86.45 157 ALA G CA 1
ATOM 7874 C C . ALA D 1 157 ? -50.969 -17.775 13.673 1.00 86.45 157 ALA G C 1
ATOM 7875 O O . ALA D 1 157 ? -51.085 -17.887 14.894 1.00 86.45 157 ALA G O 1
ATOM 7877 N N . ARG D 1 158 ? -51.577 -16.806 12.983 1.00 87.52 158 ARG G N 1
ATOM 7878 C CA . ARG D 1 158 ? -52.459 -15.863 13.663 1.00 87.52 158 ARG G CA 1
ATOM 7879 C C . ARG D 1 158 ? -53.620 -16.591 14.324 1.00 87.52 158 ARG G C 1
ATOM 7880 O O . ARG D 1 158 ? -53.995 -16.284 15.461 1.00 87.52 158 ARG G O 1
ATOM 7882 N N . CYS D 1 159 ? -54.200 -17.559 13.622 1.00 89.74 159 CYS G N 1
ATOM 7883 C CA . CYS D 1 159 ? -55.147 -18.497 14.208 1.00 89.74 159 CYS G CA 1
ATOM 7884 C C . CYS D 1 159 ? -54.651 -19.903 13.902 1.00 89.74 159 CYS G C 1
ATOM 7885 O O . CYS D 1 159 ? -53.491 -20.077 13.517 1.00 89.74 159 CYS G O 1
ATOM 7888 N N . GLY D 1 160 ? -55.494 -20.915 14.098 1.00 90.26 160 GLY G N 1
ATOM 7889 C CA . GLY D 1 160 ? -55.078 -22.276 13.826 1.00 90.26 160 GLY G CA 1
ATOM 7890 C C . GLY D 1 160 ? -55.380 -22.826 12.444 1.00 90.26 160 GLY G C 1
ATOM 7891 O O . GLY D 1 160 ? -54.917 -23.927 12.128 1.00 90.26 160 GLY G O 1
ATOM 7892 N N . GLN D 1 161 ? -56.125 -22.106 11.605 1.00 88.08 161 GLN G N 1
ATOM 7893 C CA . GLN D 1 161 ? -56.603 -22.643 10.333 1.00 88.08 161 GLN G CA 1
ATOM 7894 C C . GLN D 1 161 ? -56.154 -21.768 9.157 1.00 88.08 161 GLN G C 1
ATOM 7895 O O . GLN D 1 161 ? -55.390 -20.812 9.318 1.00 88.08 161 GLN G O 1
ATOM 7901 N N . ALA D 1 162 ? -56.642 -22.114 7.958 1.00 87.14 162 ALA G N 1
ATOM 7902 C CA . ALA D 1 162 ? -56.186 -21.454 6.735 1.00 87.14 162 ALA G CA 1
ATOM 7903 C C . ALA D 1 162 ? -56.708 -20.027 6.613 1.00 87.14 162 ALA G C 1
ATOM 7904 O O . ALA D 1 162 ? -56.014 -19.166 6.060 1.00 87.14 162 ALA G O 1
ATOM 7906 N N . ASP D 1 163 ? -57.928 -19.761 7.083 1.00 88.79 163 ASP G N 1
ATOM 7907 C CA . ASP D 1 163 ? -58.491 -18.416 7.102 1.00 88.79 163 ASP G CA 1
ATOM 7908 C C . ASP D 1 163 ? -58.790 -18.025 8.541 1.00 88.79 163 ASP G C 1
ATOM 7909 O O . ASP D 1 163 ? -59.415 -18.793 9.280 1.00 88.79 163 ASP G O 1
ATOM 7914 N N . CYS D 1 164 ? -58.347 -16.831 8.930 1.00 90.05 164 CYS G N 1
ATOM 7915 C CA . CYS D 1 164 ? -58.383 -16.390 10.323 1.00 90.05 164 CYS G CA 1
ATOM 7916 C C . CYS D 1 164 ? -58.844 -14.943 10.418 1.00 90.05 164 CYS G C 1
ATOM 7917 O O . CYS D 1 164 ? -58.267 -14.129 11.140 1.00 90.05 164 CYS G O 1
ATOM 7920 N N . LYS D 1 165 ? -59.896 -14.603 9.680 1.00 89.82 165 LYS G N 1
ATOM 7921 C CA . LYS D 1 165 ? -60.424 -13.247 9.683 1.00 89.82 165 LYS G CA 1
ATOM 7922 C C . LYS D 1 165 ? -61.720 -13.126 10.474 1.00 89.82 165 LYS G C 1
ATOM 7923 O O . LYS D 1 165 ? -62.395 -12.095 10.386 1.00 89.82 165 LYS G O 1
ATOM 7929 N N . ALA D 1 166 ? -62.079 -14.154 11.241 1.00 90.97 166 ALA G N 1
ATOM 7930 C CA . ALA D 1 166 ? -63.239 -14.123 12.111 1.00 90.97 166 ALA G CA 1
ATOM 7931 C C . ALA D 1 166 ? -62.798 -14.314 13.557 1.00 90.97 166 ALA G C 1
ATOM 7932 O O . ALA D 1 166 ? -62.058 -15.264 13.849 1.00 90.97 166 ALA G O 1
ATOM 7934 N N . PRO D 1 167 ? -63.216 -13.438 14.493 1.00 91.42 167 PRO G N 1
ATOM 7935 C CA . PRO D 1 167 ? -62.797 -13.599 15.894 1.00 91.42 167 PRO G CA 1
ATOM 7936 C C . PRO D 1 167 ? -63.439 -14.806 16.555 1.00 91.42 167 PRO G C 1
ATOM 7937 O O . PRO D 1 167 ? -64.197 -14.672 17.520 1.00 91.42 167 PRO G O 1
ATOM 7941 N N . ASP D 1 168 ? -63.135 -15.991 16.037 1.00 92.91 168 ASP G N 1
ATOM 7942 C CA . ASP D 1 168 ? -63.715 -17.216 16.567 1.00 92.91 168 ASP G CA 1
ATOM 7943 C C . ASP D 1 168 ? -63.146 -17.524 17.947 1.00 92.91 168 ASP G C 1
ATOM 7944 O O . ASP D 1 168 ? -61.966 -17.288 18.218 1.00 92.91 168 ASP G O 1
ATOM 7949 N N . GLN D 1 169 ? -63.998 -18.050 18.825 1.00 93.14 169 GLN G N 1
ATOM 7950 C CA . GLN D 1 169 ? -63.554 -18.529 20.134 1.00 93.14 169 GLN G CA 1
ATOM 7951 C C . GLN D 1 169 ? -63.055 -19.968 20.048 1.00 93.14 169 GLN G C 1
ATOM 7952 O O . GLN D 1 169 ? -63.442 -20.832 20.834 1.00 93.14 169 GLN G O 1
ATOM 7958 N N . LYS D 1 170 ? -62.177 -20.227 19.088 1.00 92.78 170 LYS G N 1
ATOM 7959 C CA . LYS D 1 170 ? -61.660 -21.569 18.846 1.00 92.78 170 LYS G CA 1
ATOM 7960 C C . LYS D 1 170 ? -60.141 -21.629 18.826 1.00 92.78 170 LYS G C 1
ATOM 7961 O O . LYS D 1 170 ? -59.568 -22.591 19.344 1.00 92.78 170 LYS G O 1
ATOM 7967 N N . TRP D 1 171 ? -59.472 -20.625 18.257 1.00 92.82 171 TRP G N 1
ATOM 7968 C CA . TRP D 1 171 ? -58.020 -20.669 18.135 1.00 92.82 171 TRP G CA 1
ATOM 7969 C C . TRP D 1 171 ? -57.285 -20.154 19.364 1.00 92.82 171 TRP G C 1
ATOM 7970 O O . TRP D 1 171 ? -56.072 -20.364 19.470 1.00 92.82 171 TRP G O 1
ATOM 7981 N N . PHE D 1 172 ? -57.972 -19.516 20.312 1.00 93.80 172 PHE G N 1
ATOM 7982 C CA . PHE D 1 172 ? -57.428 -19.485 21.660 1.00 93.80 172 PHE G CA 1
ATOM 7983 C C . PHE D 1 172 ? -57.594 -20.846 22.328 1.00 93.80 172 PHE G C 1
ATOM 7984 O O . PHE D 1 172 ? -58.236 -21.757 21.796 1.00 93.80 172 PHE G O 1
ATOM 7992 N N . GLU D 1 173 ? -57.032 -20.971 23.527 1.00 92.30 173 GLU G N 1
ATOM 7993 C CA . GLU D 1 173 ? -57.221 -22.171 24.332 1.00 92.30 173 GLU G CA 1
ATOM 7994 C C . GLU D 1 173 ? -57.325 -21.767 25.797 1.00 92.30 173 GLU G C 1
ATOM 7995 O O . GLU D 1 173 ? -57.452 -20.586 26.134 1.00 92.30 173 GLU G O 1
ATOM 8001 N N . THR D 1 174 ? -57.276 -22.768 26.666 1.00 95.22 174 THR G N 1
ATOM 8002 C CA . THR D 1 174 ? -57.360 -22.593 28.105 1.00 95.22 174 THR G CA 1
ATOM 8003 C C . THR D 1 174 ? -56.041 -22.043 28.644 1.00 95.22 174 THR G C 1
ATOM 8004 O O . THR D 1 174 ? -55.005 -22.092 27.976 1.00 95.22 174 THR G O 1
ATOM 8008 N N . ARG D 1 175 ? -56.081 -21.509 29.870 1.00 96.02 175 ARG G N 1
ATOM 8009 C CA . ARG D 1 175 ? -54.838 -21.097 30.516 1.00 96.02 175 ARG G CA 1
ATOM 8010 C C . ARG D 1 175 ? -54.022 -22.293 30.990 1.00 96.02 175 ARG G C 1
ATOM 8011 O O . ARG D 1 175 ? -52.787 -22.248 30.956 1.00 96.02 175 ARG G O 1
ATOM 8019 N N . SER D 1 176 ? -54.685 -23.368 31.426 1.00 95.79 176 SER G N 1
ATOM 8020 C CA . SER D 1 176 ? -53.980 -24.574 31.843 1.00 95.79 176 SER G CA 1
ATOM 8021 C C . SER D 1 176 ? -53.412 -25.364 30.672 1.00 95.79 176 SER G C 1
ATOM 8022 O O . SER D 1 176 ? -52.674 -26.327 30.899 1.00 95.79 176 SER G O 1
ATOM 8025 N N . LYS D 1 177 ? -53.745 -24.995 29.432 1.00 93.78 177 LYS G N 1
ATOM 8026 C CA . LYS D 1 177 ? -53.273 -25.718 28.262 1.00 93.78 177 LYS G CA 1
ATOM 8027 C C . LYS D 1 177 ? -52.544 -24.849 27.242 1.00 93.78 177 LYS G C 1
ATOM 8028 O O . LYS D 1 177 ? -51.781 -25.393 26.438 1.00 93.78 177 LYS G O 1
ATOM 8034 N N . ALA D 1 178 ? -52.743 -23.530 27.255 1.00 92.77 178 ALA G N 1
ATOM 8035 C CA . ALA D 1 178 ? -52.026 -22.628 26.361 1.00 92.77 178 ALA G CA 1
ATOM 8036 C C . ALA D 1 178 ? -51.035 -21.736 27.093 1.00 92.77 178 ALA G C 1
ATOM 8037 O O . ALA D 1 178 ? -49.873 -21.639 26.685 1.00 92.77 178 ALA G O 1
ATOM 8039 N N . CYS D 1 179 ? -51.468 -21.064 28.161 1.00 94.14 179 CYS G N 1
ATOM 8040 C CA . CYS D 1 179 ? -50.550 -20.225 28.926 1.00 94.14 179 CYS G CA 1
ATOM 8041 C C . CYS D 1 179 ? -49.592 -21.055 29.765 1.00 94.14 179 CYS G C 1
ATOM 8042 O O . CYS D 1 179 ? -48.452 -20.639 29.995 1.00 94.14 179 CYS G O 1
ATOM 8045 N N . SER D 1 180 ? -50.037 -22.211 30.243 1.00 94.33 180 SER G N 1
ATOM 8046 C CA . SER D 1 180 ? -49.248 -23.045 31.138 1.00 94.33 180 SER G CA 1
ATOM 8047 C C . SER D 1 180 ? -48.867 -24.384 30.528 1.00 94.33 180 SER G C 1
ATOM 8048 O O . SER D 1 180 ? -47.732 -24.833 30.695 1.00 94.33 180 SER G O 1
ATOM 8051 N N . GLY D 1 181 ? -49.780 -25.023 29.802 1.00 93.34 181 GLY G N 1
ATOM 8052 C CA . GLY D 1 181 ? -49.516 -26.363 29.319 1.00 93.34 181 GLY G CA 1
ATOM 8053 C C . GLY D 1 181 ? -49.548 -27.410 30.406 1.00 93.34 181 GLY G C 1
ATOM 8054 O O . GLY D 1 181 ? -48.873 -28.438 30.288 1.00 93.34 181 GLY G O 1
ATOM 8055 N N . THR D 1 182 ? -50.307 -27.167 31.476 1.00 94.05 182 THR G N 1
ATOM 8056 C CA . THR D 1 182 ? -50.380 -28.126 32.574 1.00 94.05 182 THR G CA 1
ATOM 8057 C C . THR D 1 182 ? -50.986 -29.447 32.108 1.00 94.05 182 THR G C 1
ATOM 8058 O O . THR D 1 182 ? -50.431 -30.523 32.361 1.00 94.05 182 THR G O 1
ATOM 8062 N N . GLY D 1 183 ? -52.120 -29.384 31.412 1.00 94.61 183 GLY G N 1
ATOM 8063 C CA . GLY D 1 183 ? -52.784 -30.587 30.946 1.00 94.61 183 GLY G CA 1
ATOM 8064 C C . GLY D 1 183 ? -52.440 -30.961 29.519 1.00 94.61 183 GLY G C 1
ATOM 8065 O O . GLY D 1 183 ? -52.053 -32.101 29.241 1.00 94.61 183 GLY G O 1
ATOM 8066 N N . GLU D 1 184 ? -52.569 -29.999 28.608 1.00 92.62 184 GLU G N 1
ATOM 8067 C CA . GLU D 1 184 ? -52.315 -30.208 27.192 1.00 92.62 184 GLU G CA 1
ATOM 8068 C C . GLU D 1 184 ? -51.217 -29.266 26.721 1.00 92.62 184 GLU G C 1
ATOM 8069 O O . GLU D 1 184 ? -51.184 -28.094 27.104 1.00 92.62 184 GLU G O 1
ATOM 8075 N N . GLN D 1 185 ? -50.322 -29.784 25.882 1.00 90.69 185 GLN G N 1
ATOM 8076 C CA . GLN D 1 185 ? -49.201 -29.005 25.358 1.00 90.69 185 GLN G CA 1
ATOM 8077 C C . GLN D 1 185 ? -49.643 -28.158 24.160 1.00 90.69 185 GLN G C 1
ATOM 8078 O O . GLN D 1 185 ? -49.137 -28.284 23.044 1.00 90.69 185 GLN G O 1
ATOM 8084 N N . LYS D 1 186 ? -50.615 -27.281 24.409 1.00 89.93 186 LYS G N 1
ATOM 8085 C CA . LYS D 1 186 ? -51.121 -26.380 23.372 1.00 89.93 186 LYS G CA 1
ATOM 8086 C C . LYS D 1 186 ? -50.404 -25.030 23.445 1.00 89.93 186 LYS G C 1
ATOM 8087 O O . LYS D 1 186 ? -51.005 -23.970 23.610 1.00 89.93 186 LYS G O 1
ATOM 8093 N N . GLN D 1 187 ? -49.084 -25.093 23.307 1.00 90.03 187 GLN G N 1
ATOM 8094 C CA . GLN D 1 187 ? -48.225 -23.923 23.421 1.00 90.03 187 GLN G CA 1
ATOM 8095 C C . GLN D 1 187 ? -47.839 -23.430 22.035 1.00 90.03 187 GLN G C 1
ATOM 8096 O O . GLN D 1 187 ? -47.314 -24.195 21.220 1.00 90.03 187 GLN G O 1
ATOM 8102 N N . GLY D 1 188 ? -48.103 -22.153 21.774 1.00 87.61 188 GLY G N 1
ATOM 8103 C CA . GLY D 1 188 ? -47.736 -21.570 20.503 1.00 87.61 188 GLY G CA 1
ATOM 8104 C C . GLY D 1 188 ? -48.511 -22.085 19.313 1.00 87.61 188 GLY G C 1
ATOM 8105 O O . GLY D 1 188 ? -48.028 -21.966 18.184 1.00 87.61 188 GLY G O 1
ATOM 8106 N N . MET D 1 189 ? -49.698 -22.665 19.528 1.00 88.98 189 MET G N 1
ATOM 8107 C CA . MET D 1 189 ? -50.533 -23.086 18.404 1.00 88.98 189 MET G CA 1
ATOM 8108 C C . MET D 1 189 ? -50.889 -21.900 17.518 1.00 88.98 189 MET G C 1
ATOM 8109 O O . MET D 1 189 ? -50.764 -21.963 16.288 1.00 88.98 189 MET G O 1
ATOM 8114 N N . THR D 1 190 ? -51.326 -20.805 18.132 1.00 87.92 190 THR G N 1
ATOM 8115 C CA . THR D 1 190 ? -51.625 -19.564 17.441 1.00 87.92 190 THR G CA 1
ATOM 8116 C C . THR D 1 190 ? -50.892 -18.425 18.126 1.00 87.92 190 THR G C 1
ATOM 8117 O O . THR D 1 190 ? -50.638 -18.473 19.331 1.00 87.92 190 THR G O 1
ATOM 8121 N N . ILE D 1 191 ? -50.564 -17.390 17.348 1.00 86.80 191 ILE G N 1
ATOM 8122 C CA . ILE D 1 191 ? -49.984 -16.184 17.933 1.00 86.80 191 ILE G CA 1
ATOM 8123 C C . ILE D 1 191 ? -50.938 -15.589 18.954 1.00 86.80 191 ILE G C 1
ATOM 8124 O O . ILE D 1 191 ? -50.512 -14.929 19.909 1.00 86.80 191 ILE G O 1
ATOM 8129 N N . ALA D 1 192 ? -52.237 -15.816 18.776 1.00 90.09 192 ALA G N 1
ATOM 8130 C CA . ALA D 1 192 ? -53.225 -15.279 19.703 1.00 90.09 192 ALA G CA 1
ATOM 8131 C C . ALA D 1 192 ? -53.090 -15.882 21.096 1.00 90.09 192 ALA G C 1
ATOM 8132 O O . ALA D 1 192 ? -53.184 -15.161 22.096 1.00 90.09 192 ALA G O 1
ATOM 8134 N N . SER D 1 193 ? -52.897 -17.202 21.185 1.00 90.07 193 SER G N 1
ATOM 8135 C CA . SER D 1 193 ? -52.823 -17.850 22.492 1.00 90.07 193 SER G CA 1
ATOM 8136 C C . SER D 1 193 ? -51.706 -17.251 23.333 1.00 90.07 193 SER G C 1
ATOM 8137 O O . SER D 1 193 ? -51.909 -16.904 24.501 1.00 90.07 193 SER G O 1
ATOM 8140 N N . ASP D 1 194 ? -50.520 -17.102 22.744 1.00 88.79 194 ASP G N 1
ATOM 8141 C CA . ASP D 1 194 ? -49.421 -16.458 23.454 1.00 88.79 194 ASP G CA 1
ATOM 8142 C C . ASP D 1 194 ? -49.749 -15.001 23.764 1.00 88.79 194 ASP G C 1
ATOM 8143 O O . ASP D 1 194 ? -49.449 -14.510 24.859 1.00 88.79 194 ASP G O 1
ATOM 8148 N N . ILE D 1 195 ? -50.365 -14.294 22.810 1.00 89.60 195 ILE G N 1
ATOM 8149 C CA . ILE D 1 195 ? -50.739 -12.898 23.030 1.00 89.60 195 ILE G CA 1
ATOM 8150 C C . ILE D 1 195 ? -51.802 -12.794 24.116 1.00 89.60 195 ILE G C 1
ATOM 8151 O O . ILE D 1 195 ? -51.714 -11.950 25.015 1.00 89.60 195 ILE G O 1
ATOM 8156 N N . SER D 1 196 ? -52.822 -13.654 24.050 1.00 91.57 196 SER G N 1
ATOM 8157 C CA . SER D 1 196 ? -53.906 -13.589 25.025 1.00 91.57 196 SER G CA 1
ATOM 8158 C C . SER D 1 196 ? -53.398 -13.863 26.434 1.00 91.57 196 SER G C 1
ATOM 8159 O O . SER D 1 196 ? -53.779 -13.171 27.385 1.00 91.57 196 SER G O 1
ATOM 8162 N N . CYS D 1 197 ? -52.584 -14.893 26.559 1.00 92.80 197 CYS G N 1
ATOM 8163 C CA . CYS D 1 197 ? -52.016 -15.182 27.889 1.00 92.80 197 CYS G CA 1
ATOM 8164 C C . CYS D 1 197 ? -51.167 -13.991 28.337 1.00 92.80 197 CYS G C 1
ATOM 8165 O O . CYS D 1 197 ? -51.574 -13.311 29.292 1.00 92.80 197 CYS G O 1
ATOM 8168 N N . LEU D 1 198 ? -50.060 -13.720 27.652 1.00 92.07 198 LEU G N 1
ATOM 8169 C CA . LEU D 1 198 ? -49.125 -12.655 28.102 1.00 92.07 198 LEU G CA 1
ATOM 8170 C C . LEU D 1 198 ? -49.843 -11.326 28.319 1.00 92.07 198 LEU G C 1
ATOM 8171 O O . LEU D 1 198 ? -49.478 -10.621 29.268 1.00 92.07 198 LEU G O 1
ATOM 8176 N N . CYS D 1 199 ? -50.809 -10.984 27.470 1.00 93.91 199 CYS G N 1
ATOM 8177 C CA . CYS D 1 199 ? -51.415 -9.630 27.576 1.00 93.91 199 CYS G CA 1
ATOM 8178 C C . CYS D 1 199 ? -52.677 -9.625 28.445 1.00 93.91 199 CYS G C 1
ATOM 8179 O O . CYS D 1 199 ? -52.983 -8.564 29.007 1.00 93.91 199 CYS G O 1
ATOM 8182 N N . SER D 1 200 ? -53.392 -10.742 28.551 1.00 94.88 200 SER G N 1
ATOM 8183 C CA . SER D 1 200 ? -54.656 -10.690 29.327 1.00 94.88 200 SER G CA 1
ATOM 8184 C C . SER D 1 200 ? -54.642 -11.738 30.434 1.00 94.88 200 SER G C 1
ATOM 8185 O O . SER D 1 200 ? -54.998 -12.891 30.148 1.00 94.88 200 SER G O 1
ATOM 8188 N N . ALA D 1 201 ? -54.220 -11.358 31.639 1.00 97.07 201 ALA G N 1
ATOM 8189 C CA . ALA D 1 201 ? -54.325 -12.297 32.755 1.00 97.07 201 ALA G CA 1
ATOM 8190 C C . ALA D 1 201 ? -55.141 -11.739 33.915 1.00 97.07 201 ALA G C 1
ATOM 8191 O O . ALA D 1 201 ? -56.297 -12.131 34.082 1.00 97.07 201 ALA G O 1
ATOM 8193 N N . ALA D 1 202 ? -54.602 -10.778 34.674 1.00 98.43 202 ALA G N 1
ATOM 8194 C CA . ALA D 1 202 ? -55.279 -10.161 35.814 1.00 98.43 202 ALA G CA 1
ATOM 8195 C C . ALA D 1 202 ? -54.372 -9.170 36.545 1.00 98.43 202 ALA G C 1
ATOM 8196 O O . ALA D 1 202 ? -53.170 -9.115 36.265 1.00 98.43 202 ALA G O 1
ATOM 8198 N N . THR D 1 203 ? -54.919 -8.426 37.506 1.00 98.56 203 THR G N 1
ATOM 8199 C CA . THR D 1 203 ? -54.137 -7.584 38.424 1.00 98.56 203 THR G CA 1
ATOM 8200 C C . THR D 1 203 ? -53.100 -6.748 37.665 1.00 98.56 203 THR G C 1
ATOM 8201 O O . THR D 1 203 ? -51.890 -6.828 37.901 1.00 98.56 203 THR G O 1
ATOM 8205 N N . GLY D 1 204 ? -53.584 -5.936 36.728 1.00 98.28 204 GLY G N 1
ATOM 8206 C CA . GLY D 1 204 ? -52.665 -5.289 35.813 1.00 98.28 204 GLY G CA 1
ATOM 8207 C C . GLY D 1 204 ? -52.982 -3.870 35.390 1.00 98.28 204 GLY G C 1
ATOM 8208 O O . GLY D 1 204 ? -54.104 -3.561 34.974 1.00 98.28 204 GLY G O 1
ATOM 8209 N N . GLU D 1 205 ? -51.953 -3.025 35.413 1.00 98.47 205 GLU G N 1
ATOM 8210 C CA . GLU D 1 205 ? -52.121 -1.646 34.898 1.00 98.47 205 GLU G CA 1
ATOM 8211 C C . GLU D 1 205 ? -51.609 -1.655 33.460 1.00 98.47 205 GLU G C 1
ATOM 8212 O O . GLU D 1 205 ? -50.401 -1.871 33.280 1.00 98.47 205 GLU G O 1
ATOM 8218 N N . THR D 1 206 ? -52.492 -1.468 32.478 1.00 97.69 206 THR G N 1
ATOM 8219 C CA . THR D 1 206 ? -52.095 -1.544 31.046 1.00 97.69 206 THR G CA 1
ATOM 8220 C C . THR D 1 206 ? -51.072 -2.664 30.838 1.00 97.69 206 THR G C 1
ATOM 8221 O O . THR D 1 206 ? -50.133 -2.459 30.067 1.00 97.69 206 THR G O 1
ATOM 8225 N N . LEU D 1 207 ? -51.283 -3.817 31.470 1.00 97.15 207 LEU G N 1
ATOM 8226 C CA . LEU D 1 207 ? -50.361 -4.964 31.288 1.00 97.15 207 LEU G CA 1
ATOM 8227 C C . LEU D 1 207 ? -50.141 -5.180 29.792 1.00 97.15 207 LEU G C 1
ATOM 8228 O O . LEU D 1 207 ? -51.144 -5.161 29.058 1.00 97.15 207 LEU G O 1
ATOM 8233 N N . CYS D 1 208 ? -48.888 -5.324 29.362 1.00 95.63 208 CYS G N 1
ATOM 8234 C CA . CYS D 1 208 ? -48.562 -5.636 27.943 1.00 95.63 208 CYS G CA 1
ATOM 8235 C C . CYS D 1 208 ? -48.897 -4.486 26.993 1.00 95.63 208 CYS G C 1
ATOM 8236 O O . CYS D 1 208 ? -47.957 -3.833 26.518 1.00 95.63 208 CYS G O 1
ATOM 8239 N N . SER D 1 209 ? -50.177 -4.247 26.724 1.00 96.91 209 SER G N 1
ATOM 8240 C CA . SER D 1 209 ? -50.533 -3.250 25.681 1.00 96.91 209 SER G CA 1
ATOM 8241 C C . SER D 1 209 ? -50.299 -1.817 26.142 1.00 96.91 209 SER G C 1
ATOM 8242 O O . SER D 1 209 ? -50.192 -1.578 27.353 1.00 96.91 209 SER G O 1
ATOM 8245 N N . ALA D 1 210 ? -50.254 -0.905 25.178 1.00 97.71 210 ALA G N 1
ATOM 8246 C CA . ALA D 1 210 ? -50.084 0.521 25.506 1.00 97.71 210 ALA G CA 1
ATOM 8247 C C . ALA D 1 210 ? -51.380 1.034 26.121 1.00 97.71 210 ALA G C 1
ATOM 8248 O O . ALA D 1 210 ? -51.318 1.949 26.956 1.00 97.71 210 ALA G O 1
ATOM 8250 N N . ALA D 1 211 ? -52.502 0.464 25.692 1.00 97.21 211 ALA G N 1
ATOM 8251 C CA . ALA D 1 211 ? -53.809 0.916 26.204 1.00 97.21 211 ALA G CA 1
ATOM 8252 C C . ALA D 1 211 ? -54.794 -0.250 26.194 1.00 97.21 211 ALA G C 1
ATOM 8253 O O . ALA D 1 211 ? -55.887 -0.080 25.632 1.00 97.21 211 ALA G O 1
ATOM 8255 N N . ALA D 1 212 ? -54.421 -1.373 26.802 1.00 96.62 212 ALA G N 1
ATOM 8256 C CA . ALA D 1 212 ? -55.329 -2.516 26.885 1.00 96.62 212 ALA G CA 1
ATOM 8257 C C . ALA D 1 212 ? -54.863 -3.520 27.931 1.00 96.62 212 ALA G C 1
ATOM 8258 O O . ALA D 1 212 ? -53.680 -3.871 27.980 1.00 96.62 212 ALA G O 1
ATOM 8260 N N . THR D 1 213 ? -55.802 -3.978 28.760 1.00 96.23 213 THR G N 1
ATOM 8261 C CA . THR D 1 213 ? -55.592 -5.095 29.676 1.00 96.23 213 THR G CA 1
ATOM 8262 C C . THR D 1 213 ? -56.701 -6.120 29.451 1.00 96.23 213 THR G C 1
ATOM 8263 O O . THR D 1 213 ? -57.502 -5.969 28.524 1.00 96.23 213 THR G O 1
ATOM 8267 N N . GLY D 1 214 ? -56.763 -7.156 30.279 1.00 96.24 214 GLY G N 1
ATOM 8268 C CA . GLY D 1 214 ? -57.788 -8.173 30.111 1.00 96.24 214 GLY G CA 1
ATOM 8269 C C . GLY D 1 214 ? -58.248 -8.740 31.437 1.00 96.24 214 GLY G C 1
ATOM 8270 O O . GLY D 1 214 ? -57.481 -8.795 32.404 1.00 96.24 214 GLY G O 1
ATOM 8271 N N . GLY D 1 215 ? -59.519 -9.142 31.484 1.00 95.83 215 GLY G N 1
ATOM 8272 C CA . GLY D 1 215 ? -60.011 -9.791 32.685 1.00 95.83 215 GLY G CA 1
ATOM 8273 C C . GLY D 1 215 ? -60.583 -11.197 32.609 1.00 95.83 215 GLY G C 1
ATOM 8274 O O . GLY D 1 215 ? -60.342 -12.000 33.511 1.00 95.83 215 GLY G O 1
ATOM 8275 N N . THR D 1 216 ? -61.308 -11.535 31.540 1.00 95.06 216 THR G N 1
ATOM 8276 C CA . THR D 1 216 ? -62.039 -12.803 31.541 1.00 95.06 216 THR G CA 1
ATOM 8277 C C . THR D 1 216 ? -61.102 -14.002 31.406 1.00 95.06 216 THR G C 1
ATOM 8278 O O . THR D 1 216 ? -61.434 -15.106 31.852 1.00 95.06 216 THR G O 1
ATOM 8282 N N . TYR D 1 217 ? -59.945 -13.802 30.778 1.00 95.40 217 TYR G N 1
ATOM 8283 C CA . TYR D 1 217 ? -58.866 -14.787 30.730 1.00 95.40 217 TYR G CA 1
ATOM 8284 C C . TYR D 1 217 ? -58.011 -14.666 31.992 1.00 95.40 217 TYR G C 1
ATOM 8285 O O . TYR D 1 217 ? -56.874 -14.195 31.973 1.00 95.40 217 TYR G O 1
ATOM 8294 N N . ARG D 1 218 ? -58.577 -15.117 33.117 1.00 96.94 218 ARG G N 1
ATOM 8295 C CA . ARG D 1 218 ? -57.899 -14.951 34.399 1.00 96.94 218 ARG G CA 1
ATOM 8296 C C . ARG D 1 218 ? -57.793 -16.244 35.196 1.00 96.94 218 ARG G C 1
ATOM 8297 O O . ARG D 1 218 ? -57.365 -16.201 36.354 1.00 96.94 218 ARG G O 1
ATOM 8305 N N . GLY D 1 219 ? -58.191 -17.376 34.633 1.00 97.61 219 GLY G N 1
ATOM 8306 C CA . GLY D 1 219 ? -58.212 -18.623 35.380 1.00 97.61 219 GLY G CA 1
ATOM 8307 C C . GLY D 1 219 ? -57.568 -19.768 34.630 1.00 97.61 219 GLY G C 1
ATOM 8308 O O . GLY D 1 219 ? -57.704 -19.881 33.413 1.00 97.61 219 GLY G O 1
ATOM 8309 N N . GLY D 1 220 ? -56.863 -20.626 35.380 1.00 97.25 220 GLY G N 1
ATOM 8310 C CA . GLY D 1 220 ? -56.207 -21.768 34.762 1.00 97.25 220 GLY G CA 1
ATOM 8311 C C . GLY D 1 220 ? -57.175 -22.652 33.997 1.00 97.25 220 GLY G C 1
ATOM 8312 O O . GLY D 1 220 ? -56.888 -23.074 32.876 1.00 97.25 220 GLY G O 1
ATOM 8313 N N . GLU D 1 221 ? -58.333 -22.931 34.585 1.00 96.62 221 GLU G N 1
ATOM 8314 C CA . GLU D 1 221 ? -59.399 -23.649 33.888 1.00 96.62 221 GLU G CA 1
ATOM 8315 C C . GLU D 1 221 ? -60.345 -22.682 33.184 1.00 96.62 221 GLU G C 1
ATOM 8316 O O . GLU D 1 221 ? -61.559 -22.715 33.383 1.00 96.62 221 GLU G O 1
ATOM 8322 N N . GLY D 1 222 ? -59.784 -21.809 32.351 1.00 96.80 222 GLY G N 1
ATOM 8323 C CA . GLY D 1 222 ? -60.561 -20.833 31.619 1.00 96.80 222 GLY G CA 1
ATOM 8324 C C . GLY D 1 222 ? -61.225 -21.431 30.393 1.00 96.80 222 GLY G C 1
ATOM 8325 O O . GLY D 1 222 ? -61.259 -22.645 30.186 1.00 96.80 222 GLY G O 1
ATOM 8326 N N . THR D 1 223 ? -61.779 -20.545 29.569 1.00 96.04 223 THR G N 1
ATOM 8327 C CA . THR D 1 223 ? -62.430 -20.939 28.329 1.00 96.04 223 THR G CA 1
ATOM 8328 C C . THR D 1 223 ? -61.811 -20.176 27.170 1.00 96.04 223 THR G C 1
ATOM 8329 O O . THR D 1 223 ? -61.309 -19.062 27.339 1.00 96.04 223 THR G O 1
ATOM 8333 N N . ALA D 1 224 ? -61.843 -20.789 25.986 1.00 94.60 224 ALA G N 1
ATOM 8334 C CA . ALA D 1 224 ? -61.399 -20.074 24.795 1.00 94.60 224 ALA G CA 1
ATOM 8335 C C . ALA D 1 224 ? -62.252 -18.838 24.546 1.00 94.60 224 ALA G C 1
ATOM 8336 O O . ALA D 1 224 ? -61.767 -17.853 23.973 1.00 94.60 224 ALA G O 1
ATOM 8338 N N . ALA D 1 225 ? -63.522 -18.872 24.968 1.00 95.43 225 ALA G N 1
ATOM 8339 C CA . ALA D 1 225 ? -64.376 -17.693 24.869 1.00 95.43 225 ALA G CA 1
ATOM 8340 C C . ALA D 1 225 ? -63.864 -16.567 25.756 1.00 95.43 225 ALA G C 1
ATOM 8341 O O . ALA D 1 225 ? -63.987 -15.386 25.405 1.00 95.43 225 ALA G O 1
ATOM 8343 N N . ASN D 1 226 ? -63.289 -16.912 26.914 1.00 95.83 226 ASN G N 1
ATOM 8344 C CA . ASN D 1 226 ? -62.742 -15.892 27.802 1.00 95.83 226 ASN G CA 1
ATOM 8345 C C . ASN D 1 226 ? -61.717 -15.025 27.080 1.00 95.83 226 ASN G C 1
ATOM 8346 O O . ASN D 1 226 ? -61.731 -13.796 27.203 1.00 95.83 226 ASN G O 1
ATOM 8351 N N . ALA D 1 227 ? -60.817 -15.648 26.316 1.00 94.79 227 ALA G N 1
ATOM 8352 C CA . ALA D 1 227 ? -59.815 -14.869 25.597 1.00 94.79 227 ALA G CA 1
ATOM 8353 C C . ALA D 1 227 ? -60.455 -13.980 24.537 1.00 94.79 227 ALA G C 1
ATOM 8354 O O . ALA D 1 227 ? -60.043 -12.827 24.361 1.00 94.79 227 ALA G O 1
ATOM 8356 N N . GLN D 1 228 ? -61.463 -14.497 23.826 1.00 93.32 228 GLN G N 1
ATOM 8357 C CA . GLN D 1 228 ? -62.148 -13.701 22.810 1.00 93.32 228 GLN G CA 1
ATOM 8358 C C . GLN D 1 228 ? -62.721 -12.419 23.399 1.00 93.32 228 GLN G C 1
ATOM 8359 O O . GLN D 1 228 ? -62.678 -11.359 22.763 1.00 93.32 228 GLN G O 1
ATOM 8365 N N . THR D 1 229 ? -63.279 -12.503 24.607 1.00 93.26 229 THR G N 1
ATOM 8366 C CA . THR D 1 229 ? -63.811 -11.313 25.259 1.00 93.26 229 THR G CA 1
ATOM 8367 C C . THR D 1 229 ? -62.722 -10.274 25.501 1.00 93.26 229 THR G C 1
ATOM 8368 O O . THR D 1 229 ? -62.982 -9.067 25.432 1.00 93.26 229 THR G O 1
ATOM 8372 N N . ASP D 1 230 ? -61.499 -10.722 25.773 1.00 94.44 230 ASP G N 1
ATOM 8373 C CA . ASP D 1 230 ? -60.363 -9.838 25.988 1.00 94.44 230 ASP G CA 1
ATOM 8374 C C . ASP D 1 230 ? -59.474 -9.708 24.758 1.00 94.44 230 ASP G C 1
ATOM 8375 O O . ASP D 1 230 ? -58.368 -9.164 24.860 1.00 94.44 230 ASP G O 1
ATOM 8380 N N . TRP D 1 231 ? -59.921 -10.198 23.601 1.00 93.79 231 TRP G N 1
ATOM 8381 C CA . TRP D 1 231 ? -59.052 -10.268 22.429 1.00 93.79 231 TRP G CA 1
ATOM 8382 C C . TRP D 1 231 ? -59.006 -8.949 21.670 1.00 93.79 231 TRP G C 1
ATOM 8383 O O . TRP D 1 231 ? -57.962 -8.289 21.609 1.00 93.79 231 TRP G O 1
ATOM 8394 N N . SER D 1 232 ? -60.140 -8.542 21.095 1.00 94.80 232 SER G N 1
ATOM 8395 C CA . SER D 1 232 ? -60.165 -7.339 20.273 1.00 94.80 232 SER G CA 1
ATOM 8396 C C . SER D 1 232 ? -59.891 -6.079 21.079 1.00 94.80 232 SER G C 1
ATOM 8397 O O . SER D 1 232 ? -59.607 -5.033 20.486 1.00 94.80 232 SER G O 1
ATOM 8400 N N . THR D 1 233 ? -59.982 -6.153 22.408 1.00 94.67 233 THR G N 1
ATOM 8401 C CA . THR D 1 233 ? -59.520 -5.054 23.246 1.00 94.67 233 THR G CA 1
ATOM 8402 C C . THR D 1 233 ? -58.007 -4.890 23.155 1.00 94.67 233 THR G C 1
ATOM 8403 O O . THR D 1 233 ? -57.498 -3.762 23.137 1.00 94.67 233 THR G O 1
ATOM 8407 N N . THR D 1 234 ? -57.273 -6.002 23.075 1.00 94.00 234 THR G N 1
ATOM 8408 C CA . THR D 1 234 ? -55.825 -5.985 23.241 1.00 94.00 234 THR G CA 1
ATOM 8409 C C . THR D 1 234 ? -55.037 -5.904 21.940 1.00 94.00 234 THR G C 1
ATOM 8410 O O . THR D 1 234 ? -53.863 -5.522 21.975 1.00 94.00 234 THR G O 1
ATOM 8414 N N . ILE D 1 235 ? -55.634 -6.241 20.793 1.00 92.79 235 ILE G N 1
ATOM 8415 C CA . ILE D 1 235 ? -54.890 -6.334 19.540 1.00 92.79 235 ILE G CA 1
ATOM 8416 C C . ILE D 1 235 ? -55.137 -5.160 18.612 1.00 92.79 235 ILE G C 1
ATOM 8417 O O . ILE D 1 235 ? -54.558 -5.130 17.516 1.00 92.79 235 ILE G O 1
ATOM 8422 N N . ALA D 1 236 ? -55.987 -4.203 18.997 1.00 93.16 236 ALA G N 1
ATOM 8423 C CA . ALA D 1 236 ? -56.204 -3.041 18.139 1.00 93.16 236 ALA G CA 1
ATOM 8424 C C . ALA D 1 236 ? -54.912 -2.258 17.928 1.00 93.16 236 ALA G C 1
ATOM 8425 O O . ALA D 1 236 ? -54.739 -1.615 16.885 1.00 93.16 236 ALA G O 1
ATOM 8427 N N . ASP D 1 237 ? -53.995 -2.311 18.901 1.00 93.11 237 ASP G N 1
ATOM 8428 C CA . ASP D 1 237 ? -52.685 -1.690 18.731 1.00 93.11 237 ASP G CA 1
ATOM 8429 C C . ASP D 1 237 ? -51.889 -2.372 17.622 1.00 93.11 237 ASP G C 1
ATOM 8430 O O . ASP D 1 237 ? -51.204 -1.702 16.837 1.00 93.11 237 ASP G O 1
ATOM 8435 N N . CYS D 1 238 ? -51.954 -3.706 17.549 1.00 90.85 238 CYS G N 1
ATOM 8436 C CA . CYS D 1 238 ? -51.334 -4.423 16.435 1.00 90.85 238 CYS G CA 1
ATOM 8437 C C . CYS D 1 238 ? -51.971 -4.052 15.106 1.00 90.85 238 CYS G C 1
ATOM 8438 O O . CYS D 1 238 ? -51.270 -3.856 14.107 1.00 90.85 238 CYS G O 1
ATOM 8441 N N . ASP D 1 239 ? -53.302 -3.961 15.072 1.00 90.24 239 ASP G N 1
ATOM 8442 C CA . ASP D 1 239 ? -54.011 -3.681 13.831 1.00 90.24 239 ASP G CA 1
ATOM 8443 C C . ASP D 1 239 ? -53.673 -2.315 13.246 1.00 90.24 239 ASP G C 1
ATOM 8444 O O . ASP D 1 239 ? -54.110 -2.019 12.129 1.00 90.24 239 ASP G O 1
ATOM 8449 N N . ARG D 1 240 ? -52.918 -1.478 13.964 1.00 90.59 240 ARG G N 1
ATOM 8450 C CA . ARG D 1 240 ? -52.261 -0.351 13.312 1.00 90.59 240 ARG G CA 1
ATOM 8451 C C . ARG D 1 240 ? -51.349 -0.841 12.196 1.00 90.59 240 ARG G C 1
ATOM 8452 O O . ARG D 1 240 ? -51.309 -0.253 11.108 1.00 90.59 240 ARG G O 1
ATOM 8460 N N . ASN D 1 241 ? -50.595 -1.907 12.466 1.00 87.80 241 ASN G N 1
ATOM 8461 C CA . ASN D 1 241 ? -49.772 -2.615 11.495 1.00 87.80 241 ASN G CA 1
ATOM 8462 C C . ASN D 1 241 ? -48.593 -1.784 11.013 1.00 87.80 241 ASN G C 1
ATOM 8463 O O . ASN D 1 241 ? -48.603 -0.551 11.088 1.00 87.80 241 ASN G O 1
ATOM 8468 N N . VAL D 1 242 ? -47.564 -2.470 10.518 1.00 88.86 242 VAL G N 1
ATOM 8469 C CA . VAL D 1 242 ? -46.382 -1.842 9.938 1.00 88.86 242 VAL G CA 1
ATOM 8470 C C . VAL D 1 242 ? -46.760 -1.358 8.543 1.00 88.86 242 VAL G C 1
ATOM 8471 O O . VAL D 1 242 ? -45.898 -0.938 7.760 1.00 88.86 242 VAL G O 1
ATOM 8475 N N . GLU D 1 243 ? -48.062 -1.445 8.236 1.00 89.50 243 GLU G N 1
ATOM 8476 C CA . GLU D 1 243 ? -48.708 -1.051 6.987 1.00 89.50 243 GLU G CA 1
ATOM 8477 C C . GLU D 1 243 ? -48.482 -2.131 5.939 1.00 89.50 243 GLU G C 1
ATOM 8478 O O . GLU D 1 243 ? -47.400 -2.726 5.876 1.00 89.50 243 GLU G O 1
ATOM 8484 N N . GLY D 1 244 ? -49.510 -2.406 5.135 1.00 88.98 244 GLY G N 1
ATOM 8485 C CA . GLY D 1 244 ? -49.434 -3.467 4.152 1.00 88.98 244 GLY G CA 1
ATOM 8486 C C . GLY D 1 244 ? -48.286 -3.254 3.190 1.00 88.98 244 GLY G C 1
ATOM 8487 O O . GLY D 1 244 ? -48.341 -2.374 2.324 1.00 88.98 244 GLY G O 1
ATOM 8488 N N . LYS D 1 245 ? -47.229 -4.047 3.350 1.00 88.00 245 LYS G N 1
ATOM 8489 C CA . LYS D 1 245 ? -46.011 -3.864 2.573 1.00 88.00 245 LYS G CA 1
ATOM 8490 C C . LYS D 1 245 ? -45.428 -5.201 2.148 1.00 88.00 245 LYS G C 1
ATOM 8491 O O . LYS D 1 245 ? -44.219 -5.428 2.258 1.00 88.00 245 LYS G O 1
ATOM 8497 N N . ALA D 1 246 ? -46.285 -6.109 1.663 1.00 84.34 246 ALA G N 1
ATOM 8498 C CA . ALA D 1 246 ? -45.824 -7.278 0.920 1.00 84.34 246 ALA G CA 1
ATOM 8499 C C . ALA D 1 246 ? -44.861 -8.133 1.735 1.00 84.34 246 ALA G C 1
ATOM 8500 O O . ALA D 1 246 ? -43.644 -8.027 1.534 1.00 84.34 246 ALA G O 1
ATOM 8502 N N . PRO D 1 247 ? -45.365 -8.944 2.699 1.00 81.35 247 PRO G N 1
ATOM 8503 C CA . PRO D 1 247 ? -44.486 -9.744 3.567 1.00 81.35 247 PRO G CA 1
ATOM 8504 C C . PRO D 1 247 ? -43.253 -10.276 2.862 1.00 81.35 247 PRO G C 1
ATOM 8505 O O . PRO D 1 247 ? -43.344 -10.773 1.737 1.00 81.35 247 PRO G O 1
ATOM 8509 N N . SER D 1 248 ? -42.095 -10.142 3.500 1.00 78.72 248 SER G N 1
ATOM 8510 C CA . SER D 1 248 ? -40.828 -10.485 2.885 1.00 78.72 248 SER G CA 1
ATOM 8511 C C . SER D 1 248 ? -40.116 -11.540 3.718 1.00 78.72 248 SER G C 1
ATOM 8512 O O . SER D 1 248 ? -40.257 -11.564 4.943 1.00 78.72 248 SER G O 1
ATOM 8515 N N . PRO D 1 249 ? -39.346 -12.425 3.081 1.00 77.71 249 PRO G N 1
ATOM 8516 C CA . PRO D 1 249 ? -38.695 -13.502 3.847 1.00 77.71 249 PRO G CA 1
ATOM 8517 C C . PRO D 1 249 ? -37.814 -12.991 4.970 1.00 77.71 249 PRO G C 1
ATOM 8518 O O . PRO D 1 249 ? -37.748 -13.619 6.034 1.00 77.71 249 PRO G O 1
ATOM 8522 N N . ALA D 1 250 ? -37.135 -11.859 4.764 1.00 77.26 250 ALA G N 1
ATOM 8523 C CA . ALA D 1 250 ? -36.315 -11.284 5.825 1.00 77.26 250 ALA G CA 1
ATOM 8524 C C . ALA D 1 250 ? -37.166 -10.704 6.947 1.00 77.26 250 ALA G C 1
ATOM 8525 O O . ALA D 1 250 ? -36.744 -10.713 8.108 1.00 77.26 250 ALA G O 1
ATOM 8527 N N . ALA D 1 251 ? -38.358 -10.196 6.621 1.00 76.76 251 ALA G N 1
ATOM 8528 C CA . ALA D 1 251 ? -39.227 -9.617 7.642 1.00 76.76 251 ALA G CA 1
ATOM 8529 C C . ALA D 1 251 ? -39.637 -10.659 8.675 1.00 76.76 251 ALA G C 1
ATOM 8530 O O . ALA D 1 251 ? -39.687 -10.365 9.876 1.00 76.76 251 ALA G O 1
ATOM 8532 N N . ILE D 1 252 ? -39.948 -11.879 8.230 1.00 77.80 252 ILE G N 1
ATOM 8533 C CA . ILE D 1 252 ? -40.223 -12.959 9.172 1.00 77.80 252 ILE G CA 1
ATOM 8534 C C . ILE D 1 252 ? -38.976 -13.287 9.982 1.00 77.80 252 ILE G C 1
ATOM 8535 O O . ILE D 1 252 ? -39.024 -13.403 11.210 1.00 77.80 252 ILE G O 1
ATOM 8540 N N . GLU D 1 253 ? -37.833 -13.427 9.302 1.00 76.60 253 GLU G N 1
ATOM 8541 C CA . GLU D 1 253 ? -36.594 -13.743 10.007 1.00 76.60 253 GLU G CA 1
ATOM 8542 C C . GLU D 1 253 ? -36.228 -12.646 11.001 1.00 76.60 253 GLU G C 1
ATOM 8543 O O . GLU D 1 253 ? -35.692 -12.928 12.080 1.00 76.60 253 GLU G O 1
ATOM 8549 N N . ALA D 1 254 ? -36.505 -11.386 10.655 1.00 75.87 254 ALA G N 1
ATOM 8550 C CA . ALA D 1 254 ? -36.311 -10.305 11.614 1.00 75.87 254 ALA G CA 1
ATOM 8551 C C . ALA D 1 254 ? -37.288 -10.414 12.775 1.00 75.87 254 ALA G C 1
ATOM 8552 O O . ALA D 1 254 ? -36.951 -10.041 13.903 1.00 75.87 254 ALA G O 1
ATOM 8554 N N . ALA D 1 255 ? -38.496 -10.920 12.523 1.00 76.39 255 ALA G N 1
ATOM 8555 C CA . ALA D 1 255 ? -39.471 -11.063 13.598 1.00 76.39 255 ALA G CA 1
ATOM 8556 C C . ALA D 1 255 ? -39.055 -12.141 14.592 1.00 76.39 255 ALA G C 1
ATOM 8557 O O . ALA D 1 255 ? -39.303 -12.004 15.795 1.00 76.39 255 ALA G O 1
ATOM 8559 N N . ILE D 1 256 ? -38.443 -13.229 14.117 1.00 75.98 256 ILE G N 1
ATOM 8560 C CA . ILE D 1 256 ? -37.945 -14.250 15.035 1.00 75.98 256 ILE G CA 1
ATOM 8561 C C . ILE D 1 256 ? -36.853 -13.677 15.930 1.00 75.98 256 ILE G C 1
ATOM 8562 O O . ILE D 1 256 ? -36.800 -13.958 17.133 1.00 75.98 256 ILE G O 1
ATOM 8567 N N . ALA D 1 257 ? -35.963 -12.861 15.352 1.00 75.05 257 ALA G N 1
ATOM 8568 C CA . ALA D 1 257 ? -34.876 -12.269 16.124 1.00 75.05 257 ALA G CA 1
ATOM 8569 C C . ALA D 1 257 ? -35.408 -11.427 17.275 1.00 75.05 257 ALA G C 1
ATOM 8570 O O . ALA D 1 257 ? -34.862 -11.461 18.384 1.00 75.05 257 ALA G O 1
ATOM 8572 N N . VAL D 1 258 ? -36.478 -10.669 17.031 1.00 76.31 258 VAL G N 1
ATOM 8573 C CA . VAL D 1 258 ? -37.079 -9.871 18.095 1.00 76.31 258 VAL G CA 1
ATOM 8574 C C . VAL D 1 258 ? -37.643 -10.772 19.186 1.00 76.31 258 VAL G C 1
ATOM 8575 O O . VAL D 1 258 ? -37.523 -10.474 20.382 1.00 76.31 258 VAL G O 1
ATOM 8579 N N . PHE D 1 259 ? -38.273 -11.881 18.796 1.00 77.53 259 PHE G N 1
ATOM 8580 C CA . PHE D 1 259 ? -38.916 -12.747 19.778 1.00 77.53 259 PHE G CA 1
ATOM 8581 C C . PHE D 1 259 ? -37.894 -13.368 20.723 1.00 77.53 259 PHE G C 1
ATOM 8582 O O . PHE D 1 259 ? -38.091 -13.384 21.944 1.00 77.53 259 PHE G O 1
ATOM 8590 N N . ARG D 1 260 ? -36.789 -13.881 20.175 1.00 76.31 260 ARG G N 1
ATOM 8591 C CA . ARG D 1 260 ? -35.799 -14.548 21.016 1.00 76.31 260 ARG G CA 1
ATOM 8592 C C . ARG D 1 260 ? -35.152 -13.579 21.995 1.00 76.31 260 ARG G C 1
ATOM 8593 O O . ARG D 1 260 ? -34.722 -13.989 23.079 1.00 76.31 260 ARG G O 1
ATOM 8601 N N . ALA D 1 261 ? -35.078 -12.295 21.637 1.00 76.74 261 ALA G N 1
ATOM 8602 C CA . ALA D 1 261 ? -34.492 -11.305 22.536 1.00 76.74 261 ALA G CA 1
ATOM 8603 C C . ALA D 1 261 ? -35.355 -11.104 23.778 1.00 76.74 261 ALA G C 1
ATOM 8604 O O . ALA D 1 261 ? -34.854 -11.142 24.908 1.00 76.74 261 ALA G O 1
ATOM 8606 N N . ALA D 1 262 ? -36.656 -10.898 23.590 1.00 79.35 262 ALA G N 1
ATOM 8607 C CA . ALA D 1 262 ? -37.551 -10.654 24.712 1.00 79.35 262 ALA G CA 1
ATOM 8608 C C . ALA D 1 262 ? -37.898 -11.917 25.486 1.00 79.35 262 ALA G C 1
ATOM 8609 O O . ALA D 1 262 ? -38.454 -11.817 26.585 1.00 79.35 262 ALA G O 1
ATOM 8611 N N . LEU D 1 263 ? -37.587 -13.092 24.946 1.00 79.12 263 LEU G N 1
ATOM 8612 C CA . LEU D 1 263 ? -37.947 -14.361 25.572 1.00 79.12 263 LEU G CA 1
ATOM 8613 C C . LEU D 1 263 ? -37.055 -14.579 26.784 1.00 79.12 263 LEU G C 1
ATOM 8614 O O . LEU D 1 263 ? -35.912 -15.021 26.658 1.00 79.12 263 LEU G O 1
ATOM 8619 N N . GLY D 1 264 ? -37.567 -14.256 27.967 1.00 82.56 264 GLY G N 1
ATOM 8620 C CA . GLY D 1 264 ? -36.799 -14.440 29.181 1.00 82.56 264 GLY G CA 1
ATOM 8621 C C . GLY D 1 264 ? -37.334 -13.659 30.362 1.00 82.56 264 GLY G C 1
ATOM 8622 O O . GLY D 1 264 ? -37.762 -12.510 30.212 1.00 82.56 264 GLY G O 1
ATOM 8623 N N . ASN D 1 265 ? -37.306 -14.274 31.544 1.00 88.94 265 ASN G N 1
ATOM 8624 C CA . ASN D 1 265 ? -37.802 -13.654 32.766 1.00 88.94 265 ASN G CA 1
ATOM 8625 C C . ASN D 1 265 ? -37.069 -14.260 33.955 1.00 88.94 265 ASN G C 1
ATOM 8626 O O . ASN D 1 265 ? -36.239 -15.161 33.806 1.00 88.94 265 ASN G O 1
ATOM 8631 N N . ALA D 1 266 ? -37.384 -13.755 35.147 1.00 90.51 266 ALA G N 1
ATOM 8632 C CA . ALA D 1 266 ? -36.843 -14.316 36.376 1.00 90.51 266 ALA G CA 1
ATOM 8633 C C . ALA D 1 266 ? -37.447 -15.696 36.620 1.00 90.51 266 ALA G C 1
ATOM 8634 O O . ALA D 1 266 ? -38.319 -16.163 35.883 1.00 90.51 266 ALA G O 1
ATOM 8636 N N . GLU D 1 267 ? -36.975 -16.362 37.673 1.00 91.25 267 GLU G N 1
ATOM 8637 C CA . GLU D 1 267 ? -37.461 -17.704 37.971 1.00 91.25 267 GLU G CA 1
ATOM 8638 C C . GLU D 1 267 ? -38.959 -17.707 38.239 1.00 91.25 267 GLU G C 1
ATOM 8639 O O . GLU D 1 267 ? -39.425 -17.133 39.227 1.00 91.25 267 GLU G O 1
ATOM 8641 N N . PHE D 1 268 ? -39.718 -18.353 37.357 1.00 91.53 268 PHE G N 1
ATOM 8642 C CA . PHE D 1 268 ? -41.120 -18.642 37.617 1.00 91.53 268 PHE G CA 1
ATOM 8643 C C . PHE D 1 268 ? -41.295 -19.870 38.505 1.00 91.53 268 PHE G C 1
ATOM 8644 O O . PHE D 1 268 ? -42.434 -20.253 38.789 1.00 91.53 268 PHE G O 1
ATOM 8652 N N . THR D 1 269 ? -40.191 -20.488 38.934 1.00 92.10 269 THR G N 1
ATOM 8653 C CA . THR D 1 269 ? -40.156 -21.468 40.025 1.00 92.10 269 THR G CA 1
ATOM 8654 C C . THR D 1 269 ? -41.184 -22.587 39.839 1.00 92.10 269 THR G C 1
ATOM 8655 O O . THR D 1 269 ? -42.056 -22.818 40.677 1.00 92.10 269 THR G O 1
ATOM 8659 N N . LYS D 1 270 ? -41.058 -23.295 38.724 1.00 89.91 270 LYS G N 1
ATOM 8660 C CA . LYS D 1 270 ? -41.891 -24.455 38.450 1.00 89.91 270 LYS G CA 1
ATOM 8661 C C . LYS D 1 270 ? -41.014 -25.692 38.302 1.00 89.91 270 LYS G C 1
ATOM 8662 O O . LYS D 1 270 ? -39.783 -25.608 38.273 1.00 89.91 270 LYS G O 1
ATOM 8668 N N . ALA D 1 271 ? -41.669 -26.856 38.234 1.00 88.82 271 ALA G N 1
ATOM 8669 C CA . ALA D 1 271 ? -40.937 -28.103 38.033 1.00 88.82 271 ALA G CA 1
ATOM 8670 C C . ALA D 1 271 ? -40.296 -28.143 36.651 1.00 88.82 271 ALA G C 1
ATOM 8671 O O . ALA D 1 271 ? -39.095 -28.412 36.518 1.00 88.82 271 ALA G O 1
ATOM 8673 N N . ASN D 1 272 ? -41.084 -27.867 35.612 1.00 88.32 272 ASN G N 1
ATOM 8674 C CA . ASN D 1 272 ? -40.579 -27.723 34.246 1.00 88.32 272 ASN G CA 1
ATOM 8675 C C . ASN D 1 272 ? -40.110 -26.283 34.094 1.00 88.32 272 ASN G C 1
ATOM 8676 O O . ASN D 1 272 ? -40.865 -25.398 33.687 1.00 88.32 272 ASN G O 1
ATOM 8681 N N . SER D 1 273 ? -38.846 -26.041 34.434 1.00 86.98 273 SER G N 1
ATOM 8682 C CA . SER D 1 273 ? -38.314 -24.687 34.557 1.00 86.98 273 SER G CA 1
ATOM 8683 C C . SER D 1 273 ? -37.088 -24.523 33.666 1.00 86.98 273 SER G C 1
ATOM 8684 O O . SER D 1 273 ? -35.980 -24.908 34.046 1.00 86.98 273 SER G O 1
ATOM 8687 N N . ARG D 1 274 ? -37.287 -23.958 32.484 1.00 82.87 274 ARG G N 1
ATOM 8688 C CA . ARG D 1 274 ? -36.204 -23.382 31.697 1.00 82.87 274 ARG G CA 1
ATOM 8689 C C . ARG D 1 274 ? -36.474 -21.885 31.648 1.00 82.87 274 ARG G C 1
ATOM 8690 O O . ARG D 1 274 ? -37.404 -21.441 30.965 1.00 82.87 274 ARG G O 1
ATOM 8698 N N . LYS D 1 275 ? -35.672 -21.114 32.386 1.00 83.16 275 LYS G N 1
ATOM 8699 C CA . LYS D 1 275 ? -35.986 -19.706 32.610 1.00 83.16 275 LYS G CA 1
ATOM 8700 C C . LYS D 1 275 ? -35.939 -18.891 31.323 1.00 83.16 275 LYS G C 1
ATOM 8701 O O . LYS D 1 275 ? -36.611 -17.857 31.221 1.00 83.16 275 LYS G O 1
ATOM 8707 N N . ALA D 1 276 ? -35.149 -19.326 30.338 1.00 82.21 276 ALA G N 1
ATOM 8708 C CA . ALA D 1 276 ? -35.073 -18.596 29.075 1.00 82.21 276 ALA G CA 1
ATOM 8709 C C . ALA D 1 276 ? -36.353 -18.745 28.260 1.00 82.21 276 ALA G C 1
ATOM 8710 O O . ALA D 1 276 ? -36.859 -17.762 27.706 1.00 82.21 276 ALA G O 1
ATOM 8712 N N . PHE D 1 277 ? -36.892 -19.957 28.176 1.00 80.78 277 PHE G N 1
ATOM 8713 C CA . PHE D 1 277 ? -38.061 -20.219 27.337 1.00 80.78 277 PHE G CA 1
ATOM 8714 C C . PHE D 1 277 ? -39.369 -19.965 28.083 1.00 80.78 277 PHE G C 1
ATOM 8715 O O . PHE D 1 277 ? -40.274 -20.798 28.098 1.00 80.78 277 PHE G O 1
ATOM 8723 N N . VAL D 1 278 ? -39.475 -18.793 28.705 1.00 84.11 278 VAL G N 1
ATOM 8724 C CA . VAL D 1 278 ? -40.704 -18.339 29.344 1.00 84.11 278 VAL G CA 1
ATOM 8725 C C . VAL D 1 278 ? -40.803 -16.840 29.116 1.00 84.11 278 VAL G C 1
ATOM 8726 O O . VAL D 1 278 ? -39.879 -16.096 29.462 1.00 84.11 278 VAL G O 1
ATOM 8730 N N . LEU D 1 279 ? -41.913 -16.398 28.535 1.00 87.27 279 LEU G N 1
ATOM 8731 C CA . LEU D 1 279 ? -42.142 -14.993 28.226 1.00 87.27 279 LEU G CA 1
ATOM 8732 C C . LEU D 1 279 ? -43.102 -14.423 29.264 1.00 87.27 279 LEU G C 1
ATOM 8733 O O . LEU D 1 279 ? -44.238 -14.894 29.381 1.00 87.27 279 LEU G O 1
ATOM 8738 N N . GLY D 1 280 ? -42.653 -13.431 30.021 1.00 91.34 280 GLY G N 1
ATOM 8739 C CA . GLY D 1 280 ? -43.518 -12.904 31.058 1.00 91.34 280 GLY G CA 1
ATOM 8740 C C . GLY D 1 280 ? -42.840 -11.826 31.875 1.00 91.34 280 GLY G C 1
ATOM 8741 O O . GLY D 1 280 ? -41.661 -11.503 31.685 1.00 91.34 280 GLY G O 1
ATOM 8742 N N . HIS D 1 281 ? -43.624 -11.279 32.807 1.00 96.05 281 HIS G N 1
ATOM 8743 C CA . HIS D 1 281 ? -43.213 -10.130 33.606 1.00 96.05 281 HIS G CA 1
ATOM 8744 C C . HIS D 1 281 ? -42.219 -10.529 34.693 1.00 96.05 281 HIS G C 1
ATOM 8745 O O . HIS D 1 281 ? -41.072 -10.072 34.691 1.00 96.05 281 HIS G O 1
ATOM 8752 N N . GLY D 1 282 ? -42.630 -11.394 35.608 1.00 95.40 282 GLY G N 1
ATOM 8753 C CA . GLY D 1 282 ? -41.809 -11.714 36.768 1.00 95.40 282 GLY G CA 1
ATOM 8754 C C . GLY D 1 282 ? -41.982 -13.135 37.243 1.00 95.40 282 GLY G C 1
ATOM 8755 O O . GLY D 1 282 ? -42.218 -14.049 36.445 1.00 95.40 282 GLY G O 1
ATOM 8756 N N . SER D 1 283 ? -41.871 -13.315 38.561 1.00 94.72 283 SER G N 1
ATOM 8757 C CA . SER D 1 283 ? -41.807 -14.632 39.182 1.00 94.72 283 SER G CA 1
ATOM 8758 C C . SER D 1 283 ? -43.190 -15.098 39.618 1.00 94.72 283 SER G C 1
ATOM 8759 O O . SER D 1 283 ? -43.904 -14.375 40.321 1.00 94.72 283 SER G O 1
ATOM 8762 N N . ALA D 1 284 ? -43.560 -16.309 39.200 1.00 93.58 284 ALA G N 1
ATOM 8763 C CA . ALA D 1 284 ? -44.807 -16.924 39.637 1.00 93.58 284 ALA G CA 1
ATOM 8764 C C . ALA D 1 284 ? -44.825 -18.406 39.289 1.00 93.58 284 ALA G C 1
ATOM 8765 O O . ALA D 1 284 ? -44.606 -18.772 38.132 1.00 93.58 284 ALA G O 1
ATOM 8767 N N . SER D 1 285 ? -45.093 -19.270 40.270 1.00 94.91 285 SER G N 1
ATOM 8768 C CA . SER D 1 285 ? -45.235 -20.694 39.980 1.00 94.91 285 SER G CA 1
ATOM 8769 C C . SER D 1 285 ? -46.639 -21.008 39.474 1.00 94.91 285 SER G C 1
ATOM 8770 O O . SER D 1 285 ? -47.283 -21.956 39.941 1.00 94.91 285 SER G O 1
ATOM 8773 N N . ASP D 1 286 ? -47.100 -20.230 38.493 1.00 96.38 286 ASP G N 1
ATOM 8774 C CA . ASP D 1 286 ? -48.442 -20.357 37.942 1.00 96.38 286 ASP G CA 1
ATOM 8775 C C . ASP D 1 286 ? -48.577 -19.515 36.680 1.00 96.38 286 ASP G C 1
ATOM 8776 O O . ASP D 1 286 ? -48.190 -18.343 36.659 1.00 96.38 286 ASP G O 1
ATOM 8781 N N . CYS D 1 287 ? -49.125 -20.106 35.626 1.00 97.36 287 CYS G N 1
ATOM 8782 C CA . CYS D 1 287 ? -49.503 -19.384 34.418 1.00 97.36 287 CYS G CA 1
ATOM 8783 C C . CYS D 1 287 ? -51.024 -19.373 34.273 1.00 97.36 287 CYS G C 1
ATOM 8784 O O . CYS D 1 287 ? -51.570 -19.501 33.174 1.00 97.36 287 CYS G O 1
ATOM 8787 N N . ASN D 1 288 ? -51.720 -19.213 35.400 1.00 98.53 288 ASN G N 1
ATOM 8788 C CA . ASN D 1 288 ? -53.170 -19.308 35.464 1.00 98.53 288 ASN G CA 1
ATOM 8789 C C . ASN D 1 288 ? -53.846 -17.942 35.574 1.00 98.53 288 ASN G C 1
ATOM 8790 O O . ASN D 1 288 ? -54.997 -17.860 36.013 1.00 98.53 288 ASN G O 1
ATOM 8795 N N . GLY D 1 289 ? -53.153 -16.872 35.193 1.00 97.42 289 GLY G N 1
ATOM 8796 C CA . GLY D 1 289 ? -53.749 -15.543 35.207 1.00 97.42 289 GLY G CA 1
ATOM 8797 C C . GLY D 1 289 ? -54.097 -15.022 36.583 1.00 97.42 289 GLY G C 1
ATOM 8798 O O . GLY D 1 289 ? -55.110 -14.327 36.745 1.00 97.42 289 GLY G O 1
ATOM 8799 N N . GLY D 1 290 ? -53.281 -15.342 37.587 1.00 96.48 290 GLY G N 1
ATOM 8800 C CA . GLY D 1 290 ? -53.503 -14.832 38.923 1.00 96.48 290 GLY G CA 1
ATOM 8801 C C . GLY D 1 290 ? -53.013 -13.410 39.085 1.00 96.48 290 GLY G C 1
ATOM 8802 O O . GLY D 1 290 ? -53.795 -12.508 39.397 1.00 96.48 290 GLY G O 1
ATOM 8803 N N . THR D 1 291 ? -51.721 -13.229 38.833 1.00 96.89 291 THR G N 1
ATOM 8804 C CA . THR D 1 291 ? -51.144 -11.873 38.916 1.00 96.89 291 THR G CA 1
ATOM 8805 C C . THR D 1 291 ? -50.694 -11.441 37.529 1.00 96.89 291 THR G C 1
ATOM 8806 O O . THR D 1 291 ? -51.037 -12.114 36.546 1.00 96.89 291 THR G O 1
ATOM 8810 N N . SER D 1 292 ? -49.936 -10.359 37.480 1.00 98.27 292 SER G N 1
ATOM 8811 C CA . SER D 1 292 ? -49.438 -9.841 36.190 1.00 98.27 292 SER G CA 1
ATOM 8812 C C . SER D 1 292 ? -48.226 -10.663 35.767 1.00 98.27 292 SER G C 1
ATOM 8813 O O . SER D 1 292 ? -47.899 -10.658 34.570 1.00 98.27 292 SER G O 1
ATOM 8816 N N . SER D 1 293 ? -47.570 -11.311 36.726 1.00 96.18 293 SER G N 1
ATOM 8817 C CA . SER D 1 293 ? -46.456 -12.211 36.350 1.00 96.18 293 SER G CA 1
ATOM 8818 C C . SER D 1 293 ? -47.060 -13.548 35.953 1.00 96.18 293 SER G C 1
ATOM 8819 O O . SER D 1 293 ? -46.423 -14.265 35.171 1.00 96.18 293 SER G O 1
ATOM 8822 N N . ALA D 1 294 ? -48.241 -13.869 36.484 1.00 94.93 294 ALA G N 1
ATOM 8823 C CA . ALA D 1 294 ? -48.843 -15.094 35.976 1.00 94.93 294 ALA G CA 1
ATOM 8824 C C . ALA D 1 294 ? -49.157 -15.008 34.488 1.00 94.93 294 ALA G C 1
ATOM 8825 O O . ALA D 1 294 ? -49.489 -16.031 33.875 1.00 94.93 294 ALA G O 1
ATOM 8827 N N . ALA D 1 295 ? -49.060 -13.819 33.895 1.00 93.88 295 ALA G N 1
ATOM 8828 C CA . ALA D 1 295 ? -49.142 -13.686 32.449 1.00 93.88 295 ALA G CA 1
ATOM 8829 C C . ALA D 1 295 ? -47.856 -14.230 31.842 1.00 93.88 295 ALA G C 1
ATOM 8830 O O . ALA D 1 295 ? -47.067 -13.488 31.247 1.00 93.88 295 ALA G O 1
ATOM 8832 N N . CYS D 1 296 ? -47.642 -15.531 32.008 1.00 93.38 296 CYS G N 1
ATOM 8833 C CA . CYS D 1 296 ? -46.462 -16.224 31.525 1.00 93.38 296 CYS G CA 1
ATOM 8834 C C . CYS D 1 296 ? -46.903 -17.265 30.510 1.00 93.38 296 CYS G C 1
ATOM 8835 O O . CYS D 1 296 ? -48.033 -17.759 30.557 1.00 93.38 296 CYS G O 1
ATOM 8838 N N . VAL D 1 297 ? -46.013 -17.584 29.578 1.00 88.66 297 VAL G N 1
ATOM 8839 C CA . VAL D 1 297 ? -46.269 -18.612 28.575 1.00 88.66 297 VAL G CA 1
ATOM 8840 C C . VAL D 1 297 ? -45.068 -19.553 28.617 1.00 88.66 297 VAL G C 1
ATOM 8841 O O . VAL D 1 297 ? -44.050 -19.319 27.960 1.00 88.66 297 VAL G O 1
ATOM 8845 N N . ASP D 1 298 ? -45.178 -20.617 29.409 1.00 87.95 298 ASP G N 1
ATOM 8846 C CA . ASP D 1 298 ? -44.116 -21.607 29.533 1.00 87.95 298 ASP G CA 1
ATOM 8847 C C . ASP D 1 298 ? -44.076 -22.492 28.292 1.00 87.95 298 ASP G C 1
ATOM 8848 O O . ASP D 1 298 ? -45.087 -23.097 27.918 1.00 87.95 298 ASP G O 1
ATOM 8853 N N . TYR D 1 299 ? -42.906 -22.576 27.659 1.00 85.67 299 TYR G N 1
ATOM 8854 C CA . TYR D 1 299 ? -42.699 -23.443 26.504 1.00 85.67 299 TYR G CA 1
ATOM 8855 C C . TYR D 1 299 ? -41.864 -24.674 26.824 1.00 85.67 299 TYR G C 1
ATOM 8856 O O . TYR D 1 299 ? -41.596 -25.476 25.923 1.00 85.67 299 TYR G O 1
ATOM 8865 N N . THR D 1 300 ? -41.444 -24.845 28.079 1.00 85.38 300 THR G N 1
ATOM 8866 C CA . THR D 1 300 ? -40.507 -25.913 28.408 1.00 85.38 300 THR G CA 1
ATOM 8867 C C . THR D 1 300 ? -41.130 -27.293 28.251 1.00 85.38 300 THR G C 1
ATOM 8868 O O . THR D 1 300 ? -40.415 -28.264 27.980 1.00 85.38 300 THR G O 1
ATOM 8872 N N . ASN D 1 301 ? -42.448 -27.405 28.435 1.00 87.47 301 ASN G N 1
ATOM 8873 C CA . ASN D 1 301 ? -43.110 -28.699 28.297 1.00 87.47 301 ASN G CA 1
ATOM 8874 C C . ASN D 1 301 ? -43.266 -29.115 26.839 1.00 87.47 301 ASN G C 1
ATOM 8875 O O . ASN D 1 301 ? -43.337 -30.315 26.552 1.00 87.47 301 ASN G O 1
ATOM 8880 N N . LYS D 1 302 ? -43.323 -28.157 25.913 1.00 84.75 302 LYS G N 1
ATOM 8881 C CA . LYS D 1 302 ? -43.486 -28.448 24.492 1.00 84.75 302 LYS G CA 1
ATOM 8882 C C . LYS D 1 302 ? -42.167 -28.471 23.728 1.00 84.75 302 LYS G C 1
ATOM 8883 O O . LYS D 1 302 ? -41.969 -29.343 22.873 1.00 84.75 302 LYS G O 1
ATOM 8889 N N . LEU D 1 303 ? -41.255 -27.540 24.018 1.00 81.57 303 LEU G N 1
ATOM 8890 C CA . LEU D 1 303 ? -39.960 -27.476 23.339 1.00 81.57 303 LEU G CA 1
ATOM 8891 C C . LEU D 1 303 ? -39.036 -28.531 23.940 1.00 81.57 303 LEU G C 1
ATOM 8892 O O . LEU D 1 303 ? -38.122 -28.244 24.718 1.00 81.57 303 LEU G O 1
ATOM 8897 N N . ALA D 1 304 ? -39.292 -29.786 23.570 1.00 80.41 304 ALA G N 1
ATOM 8898 C CA . ALA D 1 304 ? -38.428 -30.875 24.015 1.00 80.41 304 ALA G CA 1
ATOM 8899 C C . ALA D 1 304 ? -37.028 -30.750 23.423 1.00 80.41 304 ALA G C 1
ATOM 8900 O O . ALA D 1 304 ? -36.031 -30.962 24.122 1.00 80.41 304 ALA G O 1
ATOM 8902 N N . ARG D 1 305 ? -36.934 -30.393 22.140 1.00 76.91 305 ARG G N 1
ATOM 8903 C CA . ARG D 1 305 ? -35.637 -30.261 21.487 1.00 76.91 305 ARG G CA 1
ATOM 8904 C C . ARG D 1 305 ? -34.818 -29.096 22.040 1.00 76.91 305 ARG G C 1
ATOM 8905 O O . ARG D 1 305 ? -33.590 -29.095 21.896 1.00 76.91 305 ARG G O 1
ATOM 8913 N N . GLY D 1 306 ? -35.459 -28.123 22.683 1.00 77.09 306 GLY G N 1
ATOM 8914 C CA . GLY D 1 306 ? -34.758 -26.969 23.206 1.00 77.09 306 GLY G CA 1
ATOM 8915 C C . GLY D 1 306 ? -34.598 -25.815 22.242 1.00 77.09 306 GLY G C 1
ATOM 8916 O O . GLY D 1 306 ? -33.764 -24.936 22.487 1.00 77.09 306 GLY G O 1
ATOM 8917 N N . THR D 1 307 ? -35.363 -25.789 21.151 1.00 78.08 307 THR G N 1
ATOM 8918 C CA . THR D 1 307 ? -35.298 -24.719 20.164 1.00 78.08 307 THR G CA 1
ATOM 8919 C C . THR D 1 307 ? -36.690 -24.145 19.937 1.00 78.08 307 THR G C 1
ATOM 8920 O O . THR D 1 307 ? -37.678 -24.884 19.911 1.00 78.08 307 THR G O 1
ATOM 8924 N N . ILE D 1 308 ? -36.762 -22.820 19.776 1.00 78.64 308 ILE G N 1
ATOM 8925 C CA . ILE D 1 308 ? -38.036 -22.162 19.498 1.00 78.64 308 ILE G CA 1
ATOM 8926 C C . ILE D 1 308 ? -38.591 -22.519 18.128 1.00 78.64 308 ILE G C 1
ATOM 8927 O O . ILE D 1 308 ? -39.761 -22.233 17.848 1.00 78.64 308 ILE G O 1
ATOM 8932 N N . ASN D 1 309 ? -37.784 -23.144 17.268 1.00 80.04 309 ASN G N 1
ATOM 8933 C CA . ASN D 1 309 ? -38.251 -23.553 15.950 1.00 80.04 309 ASN G CA 1
ATOM 8934 C C . ASN D 1 309 ? -39.263 -24.691 16.008 1.00 80.04 309 ASN G C 1
ATOM 8935 O O . ASN D 1 309 ? -39.895 -24.984 14.987 1.00 80.04 309 ASN G O 1
ATOM 8940 N N . ASP D 1 310 ? -39.428 -25.335 17.162 1.00 79.17 310 ASP G N 1
ATOM 8941 C CA . ASP D 1 310 ? -40.411 -26.397 17.329 1.00 79.17 310 ASP G CA 1
ATOM 8942 C C . ASP D 1 310 ? -41.771 -25.887 17.786 1.00 79.17 310 ASP G C 1
ATOM 8943 O O . ASP D 1 310 ? -42.687 -26.695 17.974 1.00 79.17 310 ASP G O 1
ATOM 8948 N N . ILE D 1 311 ? -41.922 -24.581 17.984 1.00 82.25 311 ILE G N 1
ATOM 8949 C CA . ILE D 1 311 ? -43.221 -23.996 18.305 1.00 82.25 311 ILE G CA 1
ATOM 8950 C C . ILE D 1 311 ? -44.048 -23.991 17.020 1.00 82.25 311 ILE G C 1
ATOM 8951 O O . ILE D 1 311 ? -43.480 -23.862 15.925 1.00 82.25 311 ILE G O 1
ATOM 8956 N N . PRO D 1 312 ? -45.373 -24.171 17.096 1.00 84.61 312 PRO G N 1
ATOM 8957 C CA . PRO D 1 312 ? -46.159 -24.290 15.851 1.00 84.61 312 PRO G CA 1
ATOM 8958 C C . PRO D 1 312 ? -46.135 -23.053 14.965 1.00 84.61 312 PRO G C 1
ATOM 8959 O O . PRO D 1 312 ? -45.916 -23.181 13.753 1.00 84.61 312 PRO G O 1
ATOM 8963 N N . TRP D 1 313 ? -46.349 -21.856 15.523 1.00 82.90 313 TRP G N 1
ATOM 8964 C CA . TRP D 1 313 ? -46.487 -20.684 14.661 1.00 82.90 313 TRP G CA 1
ATOM 8965 C C . TRP D 1 313 ? -45.170 -20.300 13.996 1.00 82.90 313 TRP G C 1
ATOM 8966 O O . TRP D 1 313 ? -45.180 -19.778 12.876 1.00 82.90 313 TRP G O 1
ATOM 8977 N N . ILE D 1 314 ? -44.033 -20.544 14.654 1.00 82.49 314 ILE G N 1
ATOM 8978 C CA . ILE D 1 314 ? -42.744 -20.329 13.998 1.00 82.49 314 ILE G CA 1
ATOM 8979 C C . ILE D 1 314 ? -42.584 -21.296 12.832 1.00 82.49 314 ILE G C 1
ATOM 8980 O O . ILE D 1 314 ? -42.096 -20.926 11.756 1.00 82.49 314 ILE G O 1
ATOM 8985 N N . GLU D 1 315 ? -43.008 -22.547 13.020 1.00 83.34 315 GLU G N 1
ATOM 8986 C CA . GLU D 1 315 ? -42.932 -23.516 11.935 1.00 83.34 315 GLU G CA 1
ATOM 8987 C C . GLU D 1 315 ? -43.744 -23.049 10.734 1.00 83.34 315 GLU G C 1
ATOM 8988 O O . GLU D 1 315 ? -43.289 -23.154 9.588 1.00 83.34 315 GLU G O 1
ATOM 8994 N N . GLN D 1 316 ? -44.949 -22.522 10.977 1.00 83.62 316 GLN G N 1
ATOM 8995 C CA . GLN D 1 316 ? -45.769 -22.012 9.884 1.00 83.62 316 GLN G CA 1
ATOM 8996 C C . GLN D 1 316 ? -45.183 -20.733 9.300 1.00 83.62 316 GLN G C 1
ATOM 8997 O O . GLN D 1 316 ? -45.258 -20.507 8.087 1.00 83.62 316 GLN G O 1
ATOM 9003 N N . LEU D 1 317 ? -44.591 -19.883 10.144 1.00 81.81 317 LEU G N 1
ATOM 9004 C CA . LEU D 1 317 ? -43.907 -18.700 9.631 1.00 81.81 317 LEU G CA 1
ATOM 9005 C C . LEU D 1 317 ? -42.750 -19.081 8.716 1.00 81.81 317 LEU G C 1
ATOM 9006 O O . LEU D 1 317 ? -42.548 -18.461 7.665 1.00 81.81 317 LEU G O 1
ATOM 9011 N N . ARG D 1 318 ? -41.972 -20.095 9.102 1.00 82.87 318 ARG G N 1
ATOM 9012 C CA . ARG D 1 318 ? -40.820 -20.492 8.297 1.00 82.87 318 ARG G CA 1
ATOM 9013 C C . ARG D 1 318 ? -41.248 -21.124 6.976 1.00 82.87 318 ARG G C 1
ATOM 9014 O O . ARG D 1 318 ? -40.642 -20.858 5.932 1.00 82.87 318 ARG G O 1
ATOM 9022 N N . THR D 1 319 ? -42.289 -21.963 6.997 1.00 82.29 319 THR G N 1
ATOM 9023 C CA . THR D 1 319 ? -42.708 -22.644 5.775 1.00 82.29 319 THR G CA 1
ATOM 9024 C C . THR D 1 319 ? -43.133 -21.647 4.706 1.00 82.29 319 THR G C 1
ATOM 9025 O O . THR D 1 319 ? -42.850 -21.838 3.517 1.00 82.29 319 THR G O 1
ATOM 9029 N N . ALA D 1 320 ? -43.813 -20.574 5.112 1.00 82.15 320 ALA G N 1
ATOM 9030 C CA . ALA D 1 320 ? -44.257 -19.572 4.151 1.00 82.15 320 ALA G CA 1
ATOM 9031 C C . ALA D 1 320 ? -43.090 -18.749 3.621 1.00 82.15 320 ALA G C 1
ATOM 9032 O O . ALA D 1 320 ? -43.015 -18.477 2.416 1.00 82.15 320 ALA G O 1
ATOM 9034 N N . ALA D 1 321 ? -42.171 -18.343 4.502 1.00 80.90 321 ALA G N 1
ATOM 9035 C CA . ALA D 1 321 ? -41.026 -17.555 4.059 1.00 80.90 321 ALA G CA 1
ATOM 9036 C C . ALA D 1 321 ? -40.174 -18.320 3.053 1.00 80.90 321 ALA G C 1
ATOM 9037 O O . ALA D 1 321 ? -39.581 -17.711 2.153 1.00 80.90 321 ALA G O 1
ATOM 9039 N N . ALA D 1 322 ? -40.092 -19.649 3.190 1.00 80.90 322 ALA G N 1
ATOM 9040 C CA . ALA D 1 322 ? -39.426 -20.460 2.174 1.00 80.90 322 ALA G CA 1
ATOM 9041 C C . ALA D 1 322 ? -40.180 -20.413 0.851 1.00 80.90 322 ALA G C 1
ATOM 9042 O O . ALA D 1 322 ? -39.566 -20.302 -0.218 1.00 80.90 322 ALA G O 1
ATOM 9044 N N . LYS D 1 323 ? -41.512 -20.501 0.903 1.00 79.52 323 LYS G N 1
ATOM 9045 C CA . LYS D 1 323 ? -42.311 -20.408 -0.314 1.00 79.52 323 LYS G CA 1
ATOM 9046 C C . LYS D 1 323 ? -42.165 -19.038 -0.965 1.00 79.52 323 LYS G C 1
ATOM 9047 O O . LYS D 1 323 ? -42.077 -18.933 -2.194 1.00 79.52 323 LYS G O 1
ATOM 9053 N N . LEU D 1 324 ? -42.139 -17.976 -0.152 1.00 79.36 324 LEU G N 1
ATOM 9054 C CA . LEU D 1 324 ? -41.901 -16.637 -0.682 1.00 79.36 324 LEU G CA 1
ATOM 9055 C C . LEU D 1 324 ? -40.524 -16.517 -1.315 1.00 79.36 324 LEU G C 1
ATOM 9056 O O . LEU D 1 324 ? -40.351 -15.768 -2.281 1.00 79.36 324 LEU G O 1
ATOM 9061 N N . ALA D 1 325 ? -39.531 -17.229 -0.782 1.00 78.84 325 ALA G N 1
ATOM 9062 C CA . ALA D 1 325 ? -38.218 -17.233 -1.415 1.00 78.84 325 ALA G CA 1
ATOM 9063 C C . ALA D 1 325 ? -38.284 -17.850 -2.805 1.00 78.84 325 ALA G C 1
ATOM 9064 O O . ALA D 1 325 ? -37.648 -17.356 -3.744 1.00 78.84 325 ALA G O 1
ATOM 9066 N N . GLY D 1 326 ? -39.045 -18.935 -2.955 1.00 80.97 326 GLY G N 1
ATOM 9067 C CA . GLY D 1 326 ? -39.203 -19.558 -4.257 1.00 80.97 326 GLY G CA 1
ATOM 9068 C C . GLY D 1 326 ? -40.049 -18.761 -5.226 1.00 80.97 326 GLY G C 1
ATOM 9069 O O . GLY D 1 326 ? -39.903 -18.929 -6.441 1.00 80.97 326 GLY G O 1
ATOM 9070 N N . VAL D 1 327 ? -40.942 -17.907 -4.718 1.00 80.55 327 VAL G N 1
ATOM 9071 C CA . VAL D 1 327 ? -41.733 -17.048 -5.595 1.00 80.55 327 VAL G CA 1
ATOM 9072 C C . VAL D 1 327 ? -40.831 -16.067 -6.330 1.00 80.55 327 VAL G C 1
ATOM 9073 O O . VAL D 1 327 ? -40.983 -15.845 -7.538 1.00 80.55 327 VAL G O 1
ATOM 9077 N N . ALA D 1 328 ? -39.866 -15.479 -5.618 1.00 80.02 328 ALA G N 1
ATOM 9078 C CA . ALA D 1 328 ? -38.988 -14.492 -6.237 1.00 80.02 328 ALA G CA 1
ATOM 9079 C C . ALA D 1 328 ? -38.178 -15.109 -7.368 1.00 80.02 328 ALA G C 1
ATOM 9080 O O . ALA D 1 328 ? -37.985 -14.481 -8.415 1.00 80.02 328 ALA G O 1
ATOM 9082 N N . GLY D 1 329 ? -37.693 -16.336 -7.176 1.00 81.24 329 GLY G N 1
ATOM 9083 C CA . GLY D 1 329 ? -36.941 -16.989 -8.235 1.00 81.24 329 GLY G CA 1
ATOM 9084 C C . GLY D 1 329 ? -37.791 -17.274 -9.458 1.00 81.24 329 GLY G C 1
ATOM 9085 O O . GLY D 1 329 ? -37.357 -17.061 -10.594 1.00 81.24 329 GLY G O 1
ATOM 9086 N N . THR D 1 330 ? -39.016 -17.762 -9.244 1.00 80.85 330 THR G N 1
ATOM 9087 C CA . THR D 1 330 ? -39.895 -18.038 -10.372 1.00 80.85 330 THR G CA 1
ATOM 9088 C C . THR D 1 330 ? -40.337 -16.749 -11.047 1.00 80.85 330 THR G C 1
ATOM 9089 O O . THR D 1 330 ? -40.615 -16.748 -12.251 1.00 80.85 330 THR G O 1
ATOM 9093 N N . ARG D 1 331 ? -40.410 -15.647 -10.297 1.00 80.75 331 ARG G N 1
ATOM 9094 C CA . ARG D 1 331 ? -40.731 -14.371 -10.923 1.00 80.75 331 ARG G CA 1
ATOM 9095 C C . ARG D 1 331 ? -39.558 -13.854 -11.742 1.00 80.75 331 ARG G C 1
ATOM 9096 O O . ARG D 1 331 ? -39.753 -13.231 -12.791 1.00 80.75 331 ARG G O 1
ATOM 9104 N N . ALA D 1 332 ? -38.333 -14.100 -11.279 1.00 80.07 332 ALA G N 1
ATOM 9105 C CA . ALA D 1 332 ? -37.166 -13.649 -12.026 1.00 80.07 332 ALA G CA 1
ATOM 9106 C C . ALA D 1 332 ? -37.071 -14.343 -13.380 1.00 80.07 332 ALA G C 1
ATOM 9107 O O . ALA D 1 332 ? -36.784 -13.701 -14.397 1.00 80.07 332 ALA G O 1
ATOM 9109 N N . GLN D 1 333 ? -37.311 -15.653 -13.418 1.00 81.76 333 GLN G N 1
ATOM 9110 C CA . GLN D 1 333 ? -37.289 -16.355 -14.696 1.00 81.76 333 GLN G CA 1
ATOM 9111 C C . GLN D 1 333 ? -38.502 -16.002 -15.546 1.00 81.76 333 GLN G C 1
ATOM 9112 O O . GLN D 1 333 ? -38.443 -16.096 -16.777 1.00 81.76 333 GLN G O 1
ATOM 9118 N N . LEU D 1 334 ? -39.607 -15.605 -14.913 1.00 81.97 334 LEU G N 1
ATOM 9119 C CA . LEU D 1 334 ? -40.783 -15.185 -15.666 1.00 81.97 334 LEU G CA 1
ATOM 9120 C C . LEU D 1 334 ? -40.493 -13.924 -16.468 1.00 81.97 334 LEU G C 1
ATOM 9121 O O . LEU D 1 334 ? -40.776 -13.859 -17.671 1.00 81.97 334 LEU G O 1
ATOM 9126 N N . ASP D 1 335 ? -39.918 -12.910 -15.818 1.00 82.50 335 ASP G N 1
ATOM 9127 C CA . ASP D 1 335 ? -39.632 -11.661 -16.514 1.00 82.50 335 ASP G CA 1
ATOM 9128 C C . ASP D 1 335 ? -38.545 -11.839 -17.566 1.00 82.50 335 ASP G C 1
ATOM 9129 O O . ASP D 1 335 ? -38.531 -11.111 -18.565 1.00 82.50 335 ASP G O 1
ATOM 9134 N N . GLY D 1 336 ? -37.629 -12.787 -17.363 1.00 82.75 336 GLY G N 1
ATOM 9135 C CA . GLY D 1 336 ? -36.682 -13.116 -18.415 1.00 82.75 336 GLY G CA 1
ATOM 9136 C C . GLY D 1 336 ? -37.355 -13.715 -19.636 1.00 82.75 336 GLY G C 1
ATOM 9137 O O . GLY D 1 336 ? -36.975 -13.421 -20.772 1.00 82.75 336 GLY G O 1
ATOM 9138 N N . MET D 1 337 ? -38.357 -14.573 -19.417 1.00 83.49 337 MET G N 1
ATOM 9139 C CA . MET D 1 337 ? -39.140 -15.113 -20.524 1.00 83.49 337 MET G CA 1
ATOM 9140 C C . MET D 1 337 ? -39.987 -14.037 -21.190 1.00 83.49 337 MET G C 1
ATOM 9141 O O . MET D 1 337 ? -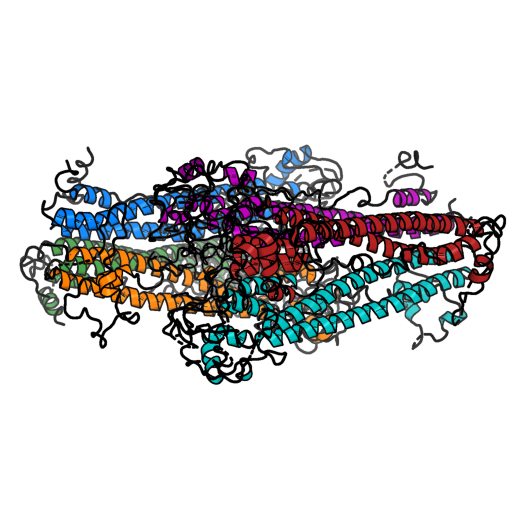40.232 -14.104 -22.400 1.00 83.49 337 MET G O 1
ATOM 9146 N N . ARG D 1 338 ? -40.452 -13.049 -20.423 1.00 83.53 338 ARG G N 1
ATOM 9147 C CA . ARG D 1 338 ? -41.217 -11.960 -21.018 1.00 83.53 338 ARG G CA 1
ATOM 9148 C C . ARG D 1 338 ? -40.366 -11.144 -21.985 1.00 83.53 338 ARG G C 1
ATOM 9149 O O . ARG D 1 338 ? -40.833 -10.769 -23.068 1.00 83.53 338 ARG G O 1
ATOM 9157 N N . GLN D 1 339 ? -39.120 -10.848 -21.609 1.00 87.13 339 GLN G N 1
ATOM 9158 C CA . GLN D 1 339 ? -38.250 -10.072 -22.489 1.00 87.13 339 GLN G CA 1
ATOM 9159 C C . GLN D 1 339 ? -37.901 -10.847 -23.753 1.00 87.13 339 GLN G C 1
ATOM 9160 O O . GLN D 1 339 ? -37.793 -10.262 -24.836 1.00 87.13 339 GLN G O 1
ATOM 9166 N N . GLU D 1 340 ? -37.703 -12.161 -23.634 1.00 89.13 340 GLU G N 1
ATOM 9167 C CA . GLU D 1 340 ? -37.439 -12.971 -24.816 1.00 89.13 340 GLU G CA 1
ATOM 9168 C C . GLU D 1 340 ? -38.620 -12.962 -25.780 1.00 89.13 340 GLU G C 1
ATOM 9169 O O . GLU D 1 340 ? -38.428 -13.068 -26.997 1.00 89.13 340 GLU G O 1
ATOM 9175 N N . MET D 1 341 ? -39.846 -12.845 -25.262 1.00 89.36 341 MET G N 1
ATOM 9176 C CA . MET D 1 341 ? -41.018 -12.808 -26.132 1.00 89.36 341 MET G CA 1
ATOM 9177 C C . MET D 1 341 ? -40.952 -11.634 -27.098 1.00 89.36 341 MET G C 1
ATOM 9178 O O . MET D 1 341 ? -41.139 -11.801 -28.309 1.00 89.36 341 MET G O 1
ATOM 9183 N N . ARG D 1 342 ? -40.682 -10.433 -26.579 1.00 88.95 342 ARG G N 1
ATOM 9184 C CA . ARG D 1 342 ? -40.614 -9.259 -27.442 1.00 88.95 342 ARG G CA 1
ATOM 9185 C C . ARG D 1 342 ? -39.511 -9.403 -28.478 1.00 88.95 342 ARG G C 1
ATOM 9186 O O . ARG D 1 342 ? -39.702 -9.062 -29.651 1.00 88.95 342 ARG G O 1
ATOM 9194 N N . ILE D 1 343 ? -38.347 -9.901 -28.061 1.00 90.29 343 ILE G N 1
ATOM 9195 C CA . ILE D 1 343 ? -37.240 -10.097 -28.991 1.00 90.29 343 ILE G CA 1
ATOM 9196 C C . ILE D 1 343 ? -37.622 -11.103 -30.070 1.00 90.29 343 ILE G C 1
ATOM 9197 O O . ILE D 1 343 ? -37.242 -10.955 -31.239 1.00 90.29 343 ILE G O 1
ATOM 9202 N N . ILE D 1 344 ? -38.379 -12.139 -29.700 1.00 91.82 344 ILE G N 1
ATOM 9203 C CA . ILE D 1 344 ? -38.885 -13.090 -30.689 1.00 91.82 344 ILE G CA 1
ATOM 9204 C C . ILE D 1 344 ? -39.742 -12.372 -31.725 1.00 91.82 344 ILE G C 1
ATOM 9205 O O . ILE D 1 344 ? -39.613 -12.600 -32.934 1.00 91.82 344 ILE G O 1
ATOM 9210 N N . GLU D 1 345 ? -40.630 -11.489 -31.263 1.00 93.19 345 GLU G N 1
ATOM 9211 C CA . GLU D 1 345 ? -41.503 -10.759 -32.176 1.00 93.19 345 GLU G CA 1
ATOM 9212 C C . GLU D 1 345 ? -40.700 -9.902 -33.147 1.00 93.19 345 GLU G C 1
ATOM 9213 O O . GLU D 1 345 ? -40.885 -9.988 -34.366 1.00 93.19 345 GLU G O 1
ATOM 9219 N N . ASP D 1 346 ? -39.803 -9.065 -32.624 1.00 94.02 346 ASP G N 1
ATOM 9220 C CA . ASP D 1 346 ? -39.033 -8.178 -33.491 1.00 94.02 346 ASP G CA 1
ATOM 9221 C C . ASP D 1 346 ? -38.201 -8.973 -34.489 1.00 94.02 346 ASP G C 1
ATOM 9222 O O . ASP D 1 346 ? -38.010 -8.543 -35.632 1.00 94.02 346 ASP G O 1
ATOM 9227 N N . GLN D 1 347 ? -37.693 -10.134 -34.070 1.00 95.01 347 GLN G N 1
ATOM 9228 C CA . GLN D 1 347 ? -36.934 -10.982 -34.981 1.00 95.01 347 GLN G CA 1
ATOM 9229 C C . GLN D 1 347 ? -37.784 -11.443 -36.159 1.00 95.01 347 GLN G C 1
ATOM 9230 O O . GLN D 1 347 ? -37.255 -11.668 -37.253 1.00 95.01 347 GLN G O 1
ATOM 9236 N N . ALA D 1 348 ? -39.098 -11.592 -35.953 1.00 96.43 348 ALA G N 1
ATOM 9237 C CA . ALA D 1 348 ? -39.972 -12.076 -37.017 1.00 96.43 348 ALA G CA 1
ATOM 9238 C C . ALA D 1 348 ? -40.010 -11.107 -38.193 1.00 96.43 348 ALA G C 1
ATOM 9239 O O . ALA D 1 348 ? -39.947 -11.529 -39.353 1.00 96.43 348 ALA G O 1
ATOM 9241 N N . TRP D 1 349 ? -40.109 -9.804 -37.914 1.00 96.74 349 TRP G N 1
ATOM 9242 C CA . TRP D 1 349 ? -40.061 -8.817 -38.989 1.00 96.74 349 TRP G CA 1
ATOM 9243 C C . TRP D 1 349 ? -38.753 -8.928 -39.759 1.00 96.74 349 TRP G C 1
ATOM 9244 O O . TRP D 1 349 ? -38.740 -8.863 -40.993 1.00 96.74 349 TRP G O 1
ATOM 9255 N N . GLN D 1 350 ? -37.644 -9.093 -39.039 1.00 96.86 350 GLN G N 1
ATOM 9256 C CA . GLN D 1 350 ? -36.351 -9.282 -39.688 1.00 96.86 350 GLN G CA 1
ATOM 9257 C C . GLN D 1 350 ? -36.373 -10.509 -40.585 1.00 96.86 350 GLN G C 1
ATOM 9258 O O . GLN D 1 350 ? -35.844 -10.481 -41.703 1.00 96.86 350 GLN G O 1
ATOM 9264 N N . ALA D 1 351 ? -36.978 -11.597 -40.110 1.00 99.59 351 ALA G N 1
ATOM 9265 C CA . ALA D 1 351 ? -37.162 -12.785 -40.938 1.00 99.59 351 ALA G CA 1
ATOM 9266 C C . ALA D 1 351 ? -38.253 -12.600 -41.986 1.00 99.59 351 ALA G C 1
ATOM 9267 O O . ALA D 1 351 ? -38.153 -13.179 -43.072 1.00 99.59 351 ALA G O 1
ATOM 9269 N N . PHE D 1 352 ? -39.303 -11.834 -41.677 1.00 100.84 352 PHE G N 1
ATOM 9270 C CA . PHE D 1 352 ? -40.338 -11.550 -42.673 1.00 100.84 352 PHE G CA 1
ATOM 9271 C C . PHE D 1 352 ? -39.763 -10.818 -43.881 1.00 100.84 352 PHE G C 1
ATOM 9272 O O . PHE D 1 352 ? -40.165 -11.074 -45.023 1.00 100.84 352 PHE G O 1
ATOM 9280 N N . ALA D 1 353 ? -38.818 -9.905 -43.648 1.00 101.21 353 ALA G N 1
ATOM 9281 C CA . ALA D 1 353 ? -38.216 -9.154 -44.745 1.00 101.21 353 ALA G CA 1
ATOM 9282 C C . ALA D 1 353 ? -37.528 -10.058 -45.759 1.00 101.21 353 ALA G C 1
ATOM 9283 O O . ALA D 1 353 ? -37.340 -9.642 -46.908 1.00 101.21 353 ALA G O 1
ATOM 9285 N N . LEU D 1 354 ? -37.146 -11.276 -45.356 1.00 103.06 354 LEU G N 1
ATOM 9286 C CA . LEU D 1 354 ? -36.490 -12.212 -46.267 1.00 103.06 354 LEU G CA 1
ATOM 9287 C C . LEU D 1 354 ? -37.285 -12.385 -47.558 1.00 103.06 354 LEU G C 1
ATOM 9288 O O . LEU D 1 354 ? -36.711 -12.437 -48.654 1.00 103.06 354 LEU G O 1
ATOM 9293 N N . ALA D 1 355 ? -38.614 -12.447 -47.451 1.00 103.75 355 ALA G N 1
ATOM 9294 C CA . ALA D 1 355 ? -39.444 -12.631 -48.633 1.00 103.75 355 ALA G CA 1
ATOM 9295 C C . ALA D 1 355 ? -39.447 -11.339 -49.435 1.00 103.75 355 ALA G C 1
ATOM 9296 O O . ALA D 1 355 ? -40.323 -10.485 -49.261 1.00 103.75 355 ALA G O 1
ATOM 9298 N N . THR D 1 356 ? -38.449 -11.187 -50.300 1.00 103.73 356 THR G N 1
ATOM 9299 C CA . THR D 1 356 ? -38.248 -9.956 -51.053 1.00 103.73 356 THR G CA 1
ATOM 9300 C C . THR D 1 356 ? -37.382 -10.218 -52.285 1.00 103.73 356 THR G C 1
ATOM 9301 O O . THR D 1 356 ? -36.454 -11.029 -52.248 1.00 103.73 356 THR G O 1
ATOM 9305 N N . ALA E 1 21 ? -31.203 -23.793 38.530 1.00 78.10 21 ALA I N 1
ATOM 9306 C CA . ALA E 1 21 ? -31.253 -22.372 38.206 1.00 78.10 21 ALA I CA 1
ATOM 9307 C C . ALA E 1 21 ? -30.605 -22.098 36.850 1.00 78.10 21 ALA I C 1
ATOM 9308 O O . ALA E 1 21 ? -29.391 -21.917 36.742 1.00 78.10 21 ALA I O 1
ATOM 9310 N N . TYR E 1 22 ? -31.440 -22.053 35.816 1.00 77.65 22 TYR I N 1
ATOM 9311 C CA . TYR E 1 22 ? -30.960 -21.885 34.450 1.00 77.65 22 TYR I CA 1
ATOM 9312 C C . TYR E 1 22 ? -30.551 -20.449 34.181 1.00 77.65 22 TYR I C 1
ATOM 9313 O O . TYR E 1 22 ? -31.053 -19.851 33.222 1.00 77.65 22 TYR I O 1
ATOM 9322 N N . GLU E 1 23 ? -29.665 -19.870 34.991 1.00 77.38 23 GLU I N 1
ATOM 9323 C CA . GLU E 1 23 ? -29.136 -18.548 34.674 1.00 77.38 23 GLU I CA 1
ATOM 9324 C C . GLU E 1 23 ? -28.179 -18.651 33.495 1.00 77.38 23 GLU I C 1
ATOM 9325 O O . GLU E 1 23 ? -27.716 -19.734 33.143 1.00 77.38 23 GLU I O 1
ATOM 9331 N N . ASN E 1 24 ? -27.880 -17.500 32.886 1.00 73.82 24 ASN I N 1
ATOM 9332 C CA . ASN E 1 24 ? -27.035 -17.441 31.690 1.00 73.82 24 ASN I CA 1
ATOM 9333 C C . ASN E 1 24 ? -27.612 -18.304 30.569 1.00 73.82 24 ASN I C 1
ATOM 9334 O O . ASN E 1 24 ? -26.882 -18.944 29.809 1.00 73.82 24 ASN I O 1
ATOM 9339 N N . ALA E 1 25 ? -28.938 -18.337 30.473 1.00 72.92 25 ALA I N 1
ATOM 9340 C CA . ALA E 1 25 ? -29.615 -19.115 29.444 1.00 72.92 25 ALA I CA 1
ATOM 9341 C C . ALA E 1 25 ? -30.043 -18.268 28.257 1.00 72.92 25 ALA I C 1
ATOM 9342 O O . ALA E 1 25 ? -29.922 -18.713 27.110 1.00 72.92 25 ALA I O 1
ATOM 9344 N N . LYS E 1 26 ? -30.542 -17.054 28.504 1.00 71.62 26 LYS I N 1
ATOM 9345 C CA . LYS E 1 26 ? -30.838 -16.146 27.404 1.00 71.62 26 LYS I CA 1
ATOM 9346 C C . LYS E 1 26 ? -29.573 -15.737 26.663 1.00 71.62 26 LYS I C 1
ATOM 9347 O O . LYS E 1 26 ? -29.656 -15.274 25.519 1.00 71.62 26 LYS I O 1
ATOM 9353 N N . GLN E 1 27 ? -28.407 -15.911 27.289 1.00 71.59 27 GLN I N 1
ATOM 9354 C CA . GLN E 1 27 ? -27.140 -15.642 26.621 1.00 71.59 27 GLN I CA 1
ATOM 9355 C C . GLN E 1 27 ? -26.689 -16.832 25.783 1.00 71.59 27 GLN I C 1
ATOM 9356 O O . GLN E 1 27 ? -26.167 -16.652 24.676 1.00 71.59 27 GLN I O 1
ATOM 9362 N N . TYR E 1 28 ? -26.884 -18.051 26.288 1.00 69.35 28 TYR I N 1
ATOM 9363 C CA . TYR E 1 28 ? -26.512 -19.239 25.526 1.00 69.35 28 TYR I CA 1
ATOM 9364 C C . TYR E 1 28 ? -27.306 -19.331 24.229 1.00 69.35 28 TYR I C 1
ATOM 9365 O O . TYR E 1 28 ? -26.741 -19.581 23.158 1.00 69.35 28 TYR I O 1
ATOM 9374 N N . GLU E 1 29 ? -28.624 -19.125 24.305 1.00 70.19 29 GLU I N 1
ATOM 9375 C CA . GLU E 1 29 ? -29.460 -19.253 23.116 1.00 70.19 29 GLU I CA 1
ATOM 9376 C C . GLU E 1 29 ? -29.115 -18.207 22.068 1.00 70.19 29 GLU I C 1
ATOM 9377 O O . GLU E 1 29 ? -29.299 -18.448 20.869 1.00 70.19 29 GLU I O 1
ATOM 9383 N N . ALA E 1 30 ? -28.629 -17.041 22.495 1.00 66.84 30 ALA I N 1
ATOM 9384 C CA . ALA E 1 30 ? -28.153 -16.053 21.536 1.00 66.84 30 ALA I CA 1
ATOM 9385 C C . ALA E 1 30 ? -26.894 -16.545 20.845 1.00 66.84 30 ALA I C 1
ATOM 9386 O O . ALA E 1 30 ? -26.788 -16.506 19.614 1.00 66.84 30 ALA I O 1
ATOM 9388 N N . LEU E 1 31 ? -25.931 -17.022 21.627 1.00 67.12 31 LEU I N 1
ATOM 9389 C CA . LEU E 1 31 ? -24.700 -17.534 21.043 1.00 67.12 31 LEU I CA 1
ATOM 9390 C C . LEU E 1 31 ? -24.938 -18.846 20.313 1.00 67.12 31 LEU I C 1
ATOM 9391 O O . LEU E 1 31 ? -24.277 -19.120 19.306 1.00 67.12 31 LEU I O 1
ATOM 9396 N N . CYS E 1 32 ? -25.870 -19.665 20.798 1.00 65.33 32 CYS I N 1
ATOM 9397 C CA . CYS E 1 32 ? -26.160 -20.917 20.114 1.00 65.33 32 CYS I CA 1
ATOM 9398 C C . CYS E 1 32 ? -26.694 -20.657 18.713 1.00 65.33 32 CYS I C 1
ATOM 9399 O O . CYS E 1 32 ? -26.360 -21.379 17.767 1.00 65.33 32 CYS I O 1
ATOM 9402 N N . GLY E 1 33 ? -27.522 -19.626 18.557 1.00 64.73 33 GLY I N 1
ATOM 9403 C CA . GLY E 1 33 ? -27.998 -19.279 17.231 1.00 64.73 33 GLY I CA 1
ATOM 9404 C C . GLY E 1 33 ? -26.863 -18.916 16.297 1.00 64.73 33 GLY I C 1
ATOM 9405 O O . GLY E 1 33 ? -26.814 -19.367 15.151 1.00 64.73 33 GLY I O 1
ATOM 9406 N N . ALA E 1 34 ? -25.923 -18.106 16.785 1.00 64.58 34 ALA I N 1
ATOM 9407 C CA . ALA E 1 34 ? -24.761 -17.767 15.973 1.00 64.58 34 ALA I CA 1
ATOM 9408 C C . ALA E 1 34 ? -23.897 -18.992 15.685 1.00 64.58 34 ALA I C 1
ATOM 9409 O O . ALA E 1 34 ? -23.233 -19.050 14.645 1.00 64.58 34 ALA I O 1
ATOM 9411 N N . TYR E 1 35 ? -23.873 -19.970 16.596 1.00 64.45 35 TYR I N 1
ATOM 9412 C CA . TYR E 1 35 ? -23.185 -21.225 16.308 1.00 64.45 35 TYR I CA 1
ATOM 9413 C C . TYR E 1 35 ? -23.863 -21.965 15.159 1.00 64.45 35 TYR I C 1
ATOM 9414 O O . TYR E 1 35 ? -23.189 -22.504 14.274 1.00 64.45 35 TYR I O 1
ATOM 9423 N N . ALA E 1 36 ? -25.201 -21.981 15.145 1.00 64.17 36 ALA I N 1
ATOM 9424 C CA . ALA E 1 36 ? -25.930 -22.688 14.095 1.00 64.17 36 ALA I CA 1
ATOM 9425 C C . ALA E 1 36 ? -25.765 -22.011 12.740 1.00 64.17 36 ALA I C 1
ATOM 9426 O O . ALA E 1 36 ? -25.700 -22.688 11.707 1.00 64.17 36 ALA I O 1
ATOM 9428 N N . ILE E 1 37 ? -25.719 -20.678 12.717 1.00 64.40 37 ILE I N 1
ATOM 9429 C CA . ILE E 1 37 ? -25.480 -19.984 11.456 1.00 64.40 37 ILE I CA 1
ATOM 9430 C C . ILE E 1 37 ? -24.094 -20.316 10.910 1.00 64.40 37 ILE I C 1
ATOM 9431 O O . ILE E 1 37 ? -23.884 -20.306 9.692 1.00 64.40 37 ILE I O 1
ATOM 9436 N N . THR E 1 38 ? -23.132 -20.623 11.792 1.00 64.09 38 THR I N 1
ATOM 9437 C CA . THR E 1 38 ? -21.793 -21.037 11.382 1.00 64.09 38 THR I CA 1
ATOM 9438 C C . THR E 1 38 ? -21.684 -22.524 11.063 1.00 64.09 38 THR I C 1
ATOM 9439 O O . THR E 1 38 ? -20.787 -22.915 10.306 1.00 64.09 38 THR I O 1
ATOM 9443 N N . LYS E 1 39 ? -22.560 -23.360 11.616 1.00 64.30 39 LYS I N 1
ATOM 9444 C CA . LYS E 1 39 ? -22.609 -24.775 11.273 1.00 64.30 39 LYS I CA 1
ATOM 9445 C C . LYS E 1 39 ? -23.571 -25.058 10.121 1.00 64.30 39 LYS I C 1
ATOM 9446 O O . LYS E 1 39 ? -23.725 -26.218 9.725 1.00 64.30 39 LYS I O 1
ATOM 9452 N N . GLN E 1 40 ? -24.224 -24.027 9.584 1.00 66.31 40 GLN I N 1
ATOM 9453 C CA . GLN E 1 40 ? -25.021 -24.159 8.373 1.00 66.31 40 GLN I CA 1
ATOM 9454 C C . GLN E 1 40 ? -24.115 -24.071 7.147 1.00 66.31 40 GLN I C 1
ATOM 9455 O O . GLN E 1 40 ? -23.070 -23.416 7.167 1.00 66.31 40 GLN I O 1
ATOM 9461 N N . ALA E 1 41 ? -24.526 -24.734 6.070 1.00 69.64 41 ALA I N 1
ATOM 9462 C CA . ALA E 1 41 ? -23.672 -24.946 4.907 1.00 69.64 41 ALA I CA 1
ATOM 9463 C C . ALA E 1 41 ? -24.091 -24.043 3.757 1.00 69.64 41 ALA I C 1
ATOM 9464 O O . ALA E 1 41 ? -25.276 -23.986 3.409 1.00 69.64 41 ALA I O 1
ATOM 9466 N N . ILE E 1 42 ? -23.115 -23.355 3.163 1.00 72.92 42 ILE I N 1
ATOM 9467 C CA . ILE E 1 42 ? -23.335 -22.562 1.953 1.00 72.92 42 ILE I CA 1
ATOM 9468 C C . ILE E 1 42 ? -23.009 -23.461 0.767 1.00 72.92 42 ILE I C 1
ATOM 9469 O O . ILE E 1 42 ? -21.852 -23.587 0.361 1.00 72.92 42 ILE I O 1
ATOM 9474 N N . SER E 1 43 ? -24.034 -24.083 0.200 1.00 76.42 43 SER I N 1
ATOM 9475 C CA . SER E 1 43 ? -23.832 -24.931 -0.964 1.00 76.42 43 SER I CA 1
ATOM 9476 C C . SER E 1 43 ? -23.595 -24.063 -2.193 1.00 76.42 43 SER I C 1
ATOM 9477 O O . SER E 1 43 ? -24.411 -23.191 -2.511 1.00 76.42 43 SER I O 1
ATOM 9480 N N . ASP E 1 44 ? -22.475 -24.293 -2.884 1.00 78.20 44 ASP I N 1
ATOM 9481 C CA . ASP E 1 44 ? -22.233 -23.603 -4.147 1.00 78.20 44 ASP I CA 1
ATOM 9482 C C . ASP E 1 44 ? -23.195 -24.041 -5.242 1.00 78.20 44 ASP I C 1
ATOM 9483 O O . ASP E 1 44 ? -23.260 -23.383 -6.285 1.00 78.20 44 ASP I O 1
ATOM 9488 N N . ALA E 1 45 ? -23.928 -25.138 -5.032 1.00 79.31 45 ALA I N 1
ATOM 9489 C CA . ALA E 1 45 ? -24.896 -25.609 -6.012 1.00 79.31 45 ALA I CA 1
ATOM 9490 C C . ALA E 1 45 ? -26.154 -24.757 -6.024 1.00 79.31 45 ALA I C 1
ATOM 9491 O O . ALA E 1 45 ? -26.833 -24.676 -7.053 1.00 79.31 45 ALA I O 1
ATOM 9493 N N . GLU E 1 46 ? -26.495 -24.135 -4.894 1.00 82.04 46 GLU I N 1
ATOM 9494 C CA . GLU E 1 46 ? -27.638 -23.229 -4.884 1.00 82.04 46 GLU I CA 1
ATOM 9495 C C . GLU E 1 46 ? -27.392 -22.042 -5.801 1.00 82.04 46 GLU I C 1
ATOM 9496 O O . GLU E 1 46 ? -28.316 -21.551 -6.460 1.00 82.04 46 GLU I O 1
ATOM 9502 N N . TYR E 1 47 ? -26.158 -21.560 -5.840 1.00 81.23 47 TYR I N 1
ATOM 9503 C CA . TYR E 1 47 ? -25.727 -20.605 -6.844 1.00 81.23 47 TYR I CA 1
ATOM 9504 C C . TYR E 1 47 ? -25.270 -21.358 -8.091 1.00 81.23 47 TYR I C 1
ATOM 9505 O O . TYR E 1 47 ? -25.109 -22.580 -8.074 1.00 81.23 47 TYR I O 1
ATOM 9514 N N . ILE E 1 48 ? -25.056 -20.608 -9.179 1.00 80.68 48 ILE I N 1
ATOM 9515 C CA . ILE E 1 48 ? -24.768 -21.140 -10.515 1.00 80.68 48 ILE I CA 1
ATOM 9516 C C . ILE E 1 48 ? -25.573 -22.415 -10.753 1.00 80.68 48 ILE I C 1
ATOM 9517 O O . ILE E 1 48 ? -25.045 -23.418 -11.246 1.00 80.68 48 ILE I O 1
ATOM 9522 N N . GLY E 1 49 ? -26.868 -22.362 -10.432 1.00 81.03 49 GLY I N 1
ATOM 9523 C CA . GLY E 1 49 ? -27.735 -23.525 -10.331 1.00 81.03 49 GLY I CA 1
ATOM 9524 C C . GLY E 1 49 ? -27.532 -24.631 -11.348 1.00 81.03 49 GLY I C 1
ATOM 9525 O O . GLY E 1 49 ? -27.558 -25.813 -10.994 1.00 81.03 49 GLY I O 1
ATOM 9526 N N . ASP E 1 50 ? -27.329 -24.261 -12.611 1.00 84.18 50 ASP I N 1
ATOM 9527 C CA . ASP E 1 50 ? -27.083 -25.218 -13.679 1.00 84.18 50 ASP I CA 1
ATOM 9528 C C . ASP E 1 50 ? -25.921 -24.734 -14.536 1.00 84.18 50 ASP I C 1
ATOM 9529 O O . ASP E 1 50 ? -25.632 -23.537 -14.599 1.00 84.18 50 ASP I O 1
ATOM 9534 N N . THR E 1 51 ? -25.242 -25.683 -15.178 1.00 84.14 51 THR I N 1
ATOM 9535 C CA . THR E 1 51 ? -24.152 -25.401 -16.100 1.00 84.14 51 THR I CA 1
ATOM 9536 C C . THR E 1 51 ? -24.456 -25.973 -17.479 1.00 84.14 51 THR I C 1
ATOM 9537 O O . THR E 1 51 ? -23.553 -26.258 -18.265 1.00 84.14 51 THR I O 1
ATOM 9541 N N . THR E 1 52 ? -25.739 -26.155 -17.775 1.00 85.51 52 THR I N 1
ATOM 9542 C CA . THR E 1 52 ? -26.112 -26.767 -19.044 1.00 85.51 52 THR I CA 1
ATOM 9543 C C . THR E 1 52 ? -26.023 -25.763 -20.185 1.00 85.51 52 THR I C 1
ATOM 9544 O O . THR E 1 52 ? -25.228 -25.936 -21.114 1.00 85.51 52 THR I O 1
ATOM 9548 N N . GLY E 1 53 ? -26.836 -24.709 -20.132 1.00 86.16 53 GLY I N 1
ATOM 9549 C CA . GLY E 1 53 ? -26.854 -23.672 -21.140 1.00 86.16 53 GLY I CA 1
ATOM 9550 C C . GLY E 1 53 ? -25.929 -22.505 -20.888 1.00 86.16 53 GLY I C 1
ATOM 9551 O O . GLY E 1 53 ? -25.841 -21.595 -21.718 1.00 86.16 53 GLY I O 1
ATOM 9552 N N . ASP E 1 54 ? -25.236 -22.497 -19.752 1.00 86.17 54 ASP I N 1
ATOM 9553 C CA . ASP E 1 54 ? -24.264 -21.440 -19.496 1.00 86.17 54 ASP I CA 1
ATOM 9554 C C . ASP E 1 54 ? -23.131 -21.409 -20.515 1.00 86.17 54 ASP I C 1
ATOM 9555 O O . ASP E 1 54 ? -22.794 -20.306 -20.981 1.00 86.17 54 ASP I O 1
ATOM 9560 N N . PRO E 1 55 ? -22.511 -22.525 -20.909 1.00 87.31 55 PRO I N 1
ATOM 9561 C CA . PRO E 1 55 ? -21.448 -22.451 -21.917 1.00 87.31 55 PRO I CA 1
ATOM 9562 C C . PRO E 1 55 ? -21.972 -21.917 -23.241 1.00 87.31 55 PRO I C 1
ATOM 9563 O O . PRO E 1 55 ? -23.167 -21.676 -23.423 1.00 87.31 55 PRO I O 1
ATOM 9567 N N . ARG E 1 56 ? -21.047 -21.732 -24.178 1.00 92.88 56 ARG I N 1
ATOM 9568 C CA . ARG E 1 56 ? -21.407 -21.255 -25.509 1.00 92.88 56 ARG I CA 1
ATOM 9569 C C . ARG E 1 56 ? -22.281 -22.288 -26.216 1.00 92.88 56 ARG I C 1
ATOM 9570 O O . ARG E 1 56 ? -21.913 -23.470 -26.269 1.00 92.88 56 ARG I O 1
ATOM 9578 N N . PRO E 1 57 ? -23.431 -21.893 -26.760 1.00 93.77 57 PRO I N 1
ATOM 9579 C CA . PRO E 1 57 ? -24.359 -22.883 -27.320 1.00 93.77 57 PRO I CA 1
ATOM 9580 C C . PRO E 1 57 ? -23.723 -23.692 -28.441 1.00 93.77 57 PRO I C 1
ATOM 9581 O O . PRO E 1 57 ? -22.955 -23.174 -29.254 1.00 93.77 57 PRO I O 1
ATOM 9585 N N . LYS E 1 58 ? -24.046 -24.988 -28.463 1.00 96.95 58 LYS I N 1
ATOM 9586 C CA . LYS E 1 58 ? -23.487 -25.877 -29.473 1.00 96.95 58 LYS I CA 1
ATOM 9587 C C . LYS E 1 58 ? -24.101 -25.625 -30.843 1.00 96.95 58 LYS I C 1
ATOM 9588 O O . LYS E 1 58 ? -23.408 -25.745 -31.860 1.00 96.95 58 LYS I O 1
ATOM 9594 N N . GLU E 1 59 ? -25.387 -25.264 -30.890 1.00 97.37 59 GLU I N 1
ATOM 9595 C CA . GLU E 1 59 ? -26.055 -25.063 -32.171 1.00 97.37 59 GLU I CA 1
ATOM 9596 C C . GLU E 1 59 ? -25.443 -23.911 -32.959 1.00 97.37 59 GLU I C 1
ATOM 9597 O O . GLU E 1 59 ? -25.410 -23.957 -34.195 1.00 97.37 59 GLU I O 1
ATOM 9603 N N . VAL E 1 60 ? -24.966 -22.870 -32.270 1.00 96.50 60 VAL I N 1
ATOM 9604 C CA . VAL E 1 60 ? -24.351 -21.739 -32.961 1.00 96.50 60 VAL I CA 1
ATOM 9605 C C . VAL E 1 60 ? -23.027 -22.152 -33.587 1.00 96.50 60 VAL I C 1
ATOM 9606 O O . VAL E 1 60 ? -22.749 -21.848 -34.752 1.00 96.50 60 VAL I O 1
ATOM 9610 N N . GLU E 1 61 ? -22.187 -22.851 -32.822 1.00 96.83 61 GLU I N 1
ATOM 9611 C CA . GLU E 1 61 ? -20.891 -23.264 -33.347 1.00 96.83 61 GLU I CA 1
ATOM 9612 C C . GLU E 1 61 ? -21.043 -24.319 -34.437 1.00 96.83 61 GLU I C 1
ATOM 9613 O O . GLU E 1 61 ? -20.283 -24.323 -35.412 1.00 96.83 61 GLU I O 1
ATOM 9619 N N . ASP E 1 62 ? -22.009 -25.230 -34.285 1.00 98.48 62 ASP I N 1
ATOM 9620 C CA . ASP E 1 62 ? -22.259 -26.215 -35.333 1.00 98.48 62 ASP I CA 1
ATOM 9621 C C . ASP E 1 62 ? -22.712 -25.544 -36.623 1.00 98.48 62 ASP I C 1
ATOM 9622 O O . ASP E 1 62 ? -22.245 -25.895 -37.714 1.00 98.48 62 ASP I O 1
ATOM 9627 N N . LEU E 1 63 ? -23.618 -24.570 -36.518 1.00 98.97 63 LEU I N 1
ATOM 9628 C CA . LEU E 1 63 ? -24.100 -23.881 -37.709 1.00 98.97 63 LEU I CA 1
ATOM 9629 C C . LEU E 1 63 ? -23.017 -23.008 -38.327 1.00 98.97 63 LEU I C 1
ATOM 9630 O O . LEU E 1 63 ? -23.064 -22.725 -39.527 1.00 98.97 63 LEU I O 1
ATOM 9635 N N . TYR E 1 64 ? -22.034 -22.577 -37.532 1.00 98.32 64 TYR I N 1
ATOM 9636 C CA . TYR E 1 64 ? -20.921 -21.800 -38.065 1.00 98.32 64 TYR I CA 1
ATOM 9637 C C . TYR E 1 64 ? -20.000 -22.636 -38.943 1.00 98.32 64 TYR I C 1
ATOM 9638 O O . TYR E 1 64 ? -19.250 -22.070 -39.744 1.00 98.32 64 TYR I O 1
ATOM 9647 N N . ILE E 1 65 ? -20.032 -23.960 -38.805 1.00 100.81 65 ILE I N 1
ATOM 9648 C CA . ILE E 1 65 ? -19.240 -24.823 -39.672 1.00 100.81 65 ILE I CA 1
ATOM 9649 C C . ILE E 1 65 ? -20.015 -25.228 -40.927 1.00 100.81 65 ILE I C 1
ATOM 9650 O O . ILE E 1 65 ? -19.411 -25.444 -41.983 1.00 100.81 65 ILE I O 1
ATOM 9655 N N . MET E 1 66 ? -21.344 -25.339 -40.837 1.00 102.20 66 MET I N 1
ATOM 9656 C CA . MET E 1 66 ? -22.141 -25.607 -42.029 1.00 102.20 66 MET I CA 1
ATOM 9657 C C . MET E 1 66 ? -22.076 -24.448 -43.017 1.00 102.20 66 MET I C 1
ATOM 9658 O O . MET E 1 66 ? -22.253 -24.651 -44.224 1.00 102.20 66 MET I O 1
ATOM 9663 N N . THR E 1 67 ? -21.815 -23.236 -42.532 1.00 101.83 67 THR I N 1
ATOM 9664 C CA . THR E 1 67 ? -21.611 -22.079 -43.390 1.00 101.83 67 THR I CA 1
ATOM 9665 C C . THR E 1 67 ? -20.134 -21.783 -43.617 1.00 101.83 67 THR I C 1
ATOM 9666 O O . THR E 1 67 ? -19.796 -20.708 -44.121 1.00 101.83 67 THR I O 1
ATOM 9670 N N . LEU E 1 68 ? -19.247 -22.704 -43.242 1.00 103.31 68 LEU I N 1
ATOM 9671 C CA . LEU E 1 68 ? -17.844 -22.579 -43.610 1.00 103.31 68 LEU I CA 1
ATOM 9672 C C . LEU E 1 68 ? -17.699 -22.631 -45.126 1.00 103.31 68 LEU I C 1
ATOM 9673 O O . LEU E 1 68 ? -18.364 -23.423 -45.802 1.00 103.31 68 LEU I O 1
ATOM 9678 N N . SER E 1 69 ? -16.825 -21.778 -45.659 1.00 106.28 69 SER I N 1
ATOM 9679 C CA . SER E 1 69 ? -16.586 -21.760 -47.095 1.00 106.28 69 SER I CA 1
ATOM 9680 C C . SER E 1 69 ? -16.014 -23.098 -47.547 1.00 106.28 69 SER I C 1
ATOM 9681 O O . SER E 1 69 ? -15.293 -23.772 -46.805 1.00 106.28 69 SER I O 1
ATOM 9684 N N . ASP E 1 70 ? -16.361 -23.488 -48.777 1.00 107.45 70 ASP I N 1
ATOM 9685 C CA . ASP E 1 70 ? -15.923 -24.780 -49.294 1.00 107.45 70 ASP I CA 1
ATOM 9686 C C . ASP E 1 70 ? -14.404 -24.894 -49.305 1.00 107.45 70 ASP I C 1
ATOM 9687 O O . ASP E 1 70 ? -13.863 -25.984 -49.077 1.00 107.45 70 ASP I O 1
ATOM 9692 N N . GLU E 1 71 ? -13.701 -23.786 -49.554 1.00 108.69 71 GLU I N 1
ATOM 9693 C CA . GLU E 1 71 ? -12.244 -23.815 -49.491 1.00 108.69 71 GLU I CA 1
ATOM 9694 C C . GLU E 1 71 ? -11.761 -24.047 -48.063 1.00 108.69 71 GLU I C 1
ATOM 9695 O O . GLU E 1 71 ? -10.752 -24.728 -47.847 1.00 108.69 71 GLU I O 1
ATOM 9701 N N . ASP E 1 72 ? -12.467 -23.491 -47.075 1.00 107.79 72 ASP I N 1
ATOM 9702 C CA . ASP E 1 72 ? -12.139 -23.726 -45.674 1.00 107.79 72 ASP I CA 1
ATOM 9703 C C . ASP E 1 72 ? -12.754 -25.006 -45.125 1.00 107.79 72 ASP I C 1
ATOM 9704 O O . ASP E 1 72 ? -12.417 -25.404 -44.003 1.00 107.79 72 ASP I O 1
ATOM 9709 N N . TYR E 1 73 ? -13.636 -25.661 -45.880 1.00 106.21 73 TYR I N 1
ATOM 9710 C CA . TYR E 1 73 ? -14.171 -26.952 -45.470 1.00 106.21 73 TYR I CA 1
ATOM 9711 C C . TYR E 1 73 ? -13.183 -28.046 -45.844 1.00 106.21 73 TYR I C 1
ATOM 9712 O O . TYR E 1 73 ? -13.572 -29.067 -46.419 1.00 106.21 73 TYR I O 1
ATOM 9721 N N . ASN E 1 74 ? -11.904 -27.837 -45.527 1.00 110.52 74 ASN I N 1
ATOM 9722 C CA . ASN E 1 74 ? -10.850 -28.770 -45.914 1.00 110.52 74 ASN I CA 1
ATOM 9723 C C . ASN E 1 74 ? -9.889 -29.117 -44.783 1.00 110.52 74 ASN I C 1
ATOM 9724 O O . ASN E 1 74 ? -9.480 -30.278 -44.676 1.00 110.52 74 ASN I O 1
ATOM 9729 N N . ASN E 1 75 ? -9.530 -28.161 -43.936 1.00 110.40 75 ASN I N 1
ATOM 9730 C CA . ASN E 1 75 ? -8.453 -28.379 -42.973 1.00 110.40 75 ASN I CA 1
ATOM 9731 C C . ASN E 1 75 ? -8.742 -27.588 -41.701 1.00 110.40 75 ASN I C 1
ATOM 9732 O O . ASN E 1 75 ? -9.868 -27.131 -41.477 1.00 110.40 75 ASN I O 1
ATOM 9737 N N . LYS E 1 76 ? -7.717 -27.433 -40.864 1.00 110.00 76 LYS I N 1
ATOM 9738 C CA . LYS E 1 76 ? -7.861 -26.802 -39.554 1.00 110.00 76 LYS I CA 1
ATOM 9739 C C . LYS E 1 76 ? -6.485 -26.299 -39.135 1.00 110.00 76 LYS I C 1
ATOM 9740 O O . LYS E 1 76 ? -5.578 -27.106 -38.905 1.00 110.00 76 LYS I O 1
ATOM 9746 N N . THR E 1 77 ? -6.327 -24.981 -39.043 1.00 109.97 77 THR I N 1
ATOM 9747 C CA . THR E 1 77 ? -5.039 -24.402 -38.665 1.00 109.97 77 THR I CA 1
ATOM 9748 C C . THR E 1 77 ? -4.681 -24.741 -37.220 1.00 109.97 77 THR I C 1
ATOM 9749 O O . THR E 1 77 ? -4.136 -23.910 -36.495 1.00 109.97 77 THR I O 1
ATOM 9753 N N . LEU E 1 87 ? -11.323 -33.088 -37.041 1.00 106.73 87 LEU I N 1
ATOM 9754 C CA . LEU E 1 87 ? -11.894 -32.224 -38.070 1.00 106.73 87 LEU I CA 1
ATOM 9755 C C . LEU E 1 87 ? -13.192 -32.811 -38.618 1.00 106.73 87 LEU I C 1
ATOM 9756 O O . LEU E 1 87 ? -14.284 -32.340 -38.293 1.00 106.73 87 LEU I O 1
ATOM 9761 N N . GLU E 1 88 ? -13.065 -33.847 -39.454 1.00 106.07 88 GLU I N 1
ATOM 9762 C CA . GLU E 1 88 ? -14.242 -34.567 -39.927 1.00 106.07 88 GLU I CA 1
ATOM 9763 C C . GLU E 1 88 ? -14.964 -35.282 -38.793 1.00 106.07 88 GLU I C 1
ATOM 9764 O O . GLU E 1 88 ? -16.117 -35.689 -38.967 1.00 106.07 88 GLU I O 1
ATOM 9770 N N . LYS E 1 89 ? -14.305 -35.451 -37.642 1.00 104.53 89 LYS I N 1
ATOM 9771 C CA . LYS E 1 89 ? -14.974 -35.973 -36.457 1.00 104.53 89 LYS I CA 1
ATOM 9772 C C . LYS E 1 89 ? -16.060 -35.030 -35.947 1.00 104.53 89 LYS I C 1
ATOM 9773 O O . LYS E 1 89 ? -16.992 -35.483 -35.272 1.00 104.53 89 LYS I O 1
ATOM 9779 N N . ARG E 1 90 ? -15.967 -33.736 -36.258 1.00 104.44 90 ARG I N 1
ATOM 9780 C CA . ARG E 1 90 ? -17.021 -32.785 -35.929 1.00 104.44 90 ARG I CA 1
ATOM 9781 C C . ARG E 1 90 ? -18.083 -32.688 -37.018 1.00 104.44 90 ARG I C 1
ATOM 9782 O O . ARG E 1 90 ? -19.263 -32.479 -36.712 1.00 104.44 90 ARG I O 1
ATOM 9790 N N . LYS E 1 91 ? -17.694 -32.853 -38.279 1.00 104.85 91 LYS I N 1
ATOM 9791 C CA . LYS E 1 91 ? -18.610 -32.773 -39.407 1.00 104.85 91 LYS I CA 1
ATOM 9792 C C . LYS E 1 91 ? -19.262 -34.111 -39.735 1.00 104.85 91 LYS I C 1
ATOM 9793 O O . LYS E 1 91 ? -19.882 -34.240 -40.797 1.00 104.85 91 LYS I O 1
ATOM 9799 N N . SER E 1 92 ? -19.132 -35.107 -38.857 1.00 103.86 92 SER I N 1
ATOM 9800 C CA . SER E 1 92 ? -19.663 -36.443 -39.116 1.00 103.86 92 SER I CA 1
ATOM 9801 C C . SER E 1 92 ? -21.077 -36.610 -38.563 1.00 103.86 92 SER I C 1
ATOM 9802 O O . SER E 1 92 ? -22.003 -36.950 -39.306 1.00 103.86 92 SER I O 1
ATOM 9805 N N . ASP E 1 93 ? -21.253 -36.379 -37.258 1.00 104.90 93 ASP I N 1
ATOM 9806 C CA . ASP E 1 93 ? -22.571 -36.544 -36.647 1.00 104.90 93 ASP I CA 1
ATOM 9807 C C . ASP E 1 93 ? -23.576 -35.558 -37.230 1.00 104.90 93 ASP I C 1
ATOM 9808 O O . ASP E 1 93 ? -24.721 -35.924 -37.523 1.00 104.90 93 ASP I O 1
ATOM 9813 N N . ILE E 1 94 ? -23.167 -34.310 -37.413 1.00 105.52 94 ILE I N 1
ATOM 9814 C CA . ILE E 1 94 ? -23.985 -33.314 -38.090 1.00 105.52 94 ILE I CA 1
ATOM 9815 C C . ILE E 1 94 ? -23.609 -33.327 -39.565 1.00 105.52 94 ILE I C 1
ATOM 9816 O O . ILE E 1 94 ? -22.422 -33.237 -39.908 1.00 105.52 94 ILE I O 1
ATOM 9821 N N . LEU E 1 95 ? -24.610 -33.461 -40.433 1.00 105.15 95 LEU I N 1
ATOM 9822 C CA . LEU E 1 95 ? -24.396 -33.574 -41.878 1.00 105.15 95 LEU I CA 1
ATOM 9823 C C . LEU E 1 95 ? -23.498 -34.766 -42.212 1.00 105.15 95 LEU I C 1
ATOM 9824 O O . LEU E 1 95 ? -23.874 -35.920 -42.001 1.00 105.15 95 LEU I O 1
ATOM 9829 N N . ALA E 1 110 ? -23.838 -23.731 -51.848 1.00 104.29 110 ALA I N 1
ATOM 9830 C CA . ALA E 1 110 ? -22.401 -23.884 -52.049 1.00 104.29 110 ALA I CA 1
ATOM 9831 C C . ALA E 1 110 ? -21.680 -22.551 -51.869 1.00 104.29 110 ALA I C 1
ATOM 9832 O O . ALA E 1 110 ? -22.258 -21.595 -51.350 1.00 104.29 110 ALA I O 1
ATOM 9834 N N . ASN E 1 111 ? -20.424 -22.490 -52.313 1.00 105.87 111 ASN I N 1
ATOM 9835 C CA . ASN E 1 111 ? -19.598 -21.295 -52.152 1.00 105.87 111 ASN I CA 1
ATOM 9836 C C . ASN E 1 111 ? -20.169 -20.184 -53.027 1.00 105.87 111 ASN I C 1
ATOM 9837 O O . ASN E 1 111 ? -20.057 -20.231 -54.257 1.00 105.87 111 ASN I O 1
ATOM 9842 N N . SER E 1 112 ? -20.775 -19.183 -52.397 1.00 104.81 112 SER I N 1
ATOM 9843 C CA . SER E 1 112 ? -21.378 -18.056 -53.099 1.00 104.81 112 SER I CA 1
ATOM 9844 C C . SER E 1 112 ? -21.474 -16.890 -52.122 1.00 104.81 112 SER I C 1
ATOM 9845 O O . SER E 1 112 ? -20.857 -16.902 -51.052 1.00 104.81 112 SER I O 1
ATOM 9848 N N . GLU E 1 113 ? -22.245 -15.868 -52.497 1.00 104.76 113 GLU I N 1
ATOM 9849 C CA . GLU E 1 113 ? -22.523 -14.783 -51.563 1.00 104.76 113 GLU I CA 1
ATOM 9850 C C . GLU E 1 113 ? -23.393 -15.259 -50.405 1.00 104.76 113 GLU I C 1
ATOM 9851 O O . GLU E 1 113 ? -23.333 -14.688 -49.310 1.00 104.76 113 GLU I O 1
ATOM 9857 N N . ALA E 1 114 ? -24.211 -16.292 -50.629 1.00 104.14 114 ALA I N 1
ATOM 9858 C CA . ALA E 1 114 ? -25.034 -16.835 -49.553 1.00 104.14 114 ALA I CA 1
ATOM 9859 C C . ALA E 1 114 ? -24.176 -17.463 -48.462 1.00 104.14 114 ALA I C 1
ATOM 9860 O O . ALA E 1 114 ? -24.460 -17.302 -47.270 1.00 104.14 114 ALA I O 1
ATOM 9862 N N . ARG E 1 115 ? -23.128 -18.193 -48.851 1.00 103.02 115 ARG I N 1
ATOM 9863 C CA . ARG E 1 115 ? -22.226 -18.769 -47.860 1.00 103.02 115 ARG I CA 1
ATOM 9864 C C . ARG E 1 115 ? -21.519 -17.683 -47.059 1.00 103.02 115 ARG I C 1
ATOM 9865 O O . ARG E 1 115 ? -21.383 -17.796 -45.837 1.00 103.02 115 ARG I O 1
ATOM 9873 N N . ALA E 1 116 ? -21.065 -16.621 -47.730 1.00 102.17 116 ALA I N 1
ATOM 9874 C CA . ALA E 1 116 ? -20.321 -15.570 -47.041 1.00 102.17 116 ALA I CA 1
ATOM 9875 C C . ALA E 1 116 ? -21.229 -14.717 -46.159 1.00 102.17 116 ALA I C 1
ATOM 9876 O O . ALA E 1 116 ? -20.838 -14.336 -45.048 1.00 102.17 116 ALA I O 1
ATOM 9878 N N . ALA E 1 117 ? -22.438 -14.397 -46.636 1.00 101.63 117 ALA I N 1
ATOM 9879 C CA . ALA E 1 117 ? -23.336 -13.536 -45.867 1.00 101.63 117 ALA I CA 1
ATOM 9880 C C . ALA E 1 117 ? -23.769 -14.196 -44.561 1.00 101.63 117 ALA I C 1
ATOM 9881 O O . ALA E 1 117 ? -23.807 -13.544 -43.511 1.00 101.63 117 ALA I O 1
ATOM 9883 N N . ALA E 1 118 ? -24.107 -15.488 -44.606 1.00 100.35 118 ALA I N 1
ATOM 9884 C CA . ALA E 1 118 ? -24.460 -16.197 -43.380 1.00 100.35 118 ALA I CA 1
ATOM 9885 C C . ALA E 1 118 ? -23.248 -16.376 -42.475 1.00 100.35 118 ALA I C 1
ATOM 9886 O O . ALA E 1 118 ? -23.365 -16.294 -41.247 1.00 100.35 118 ALA I O 1
ATOM 9888 N N . HIS E 1 119 ? -22.077 -16.627 -43.066 1.00 100.00 119 HIS I N 1
ATOM 9889 C CA . HIS E 1 119 ? -20.862 -16.824 -42.281 1.00 100.00 119 HIS I CA 1
ATOM 9890 C C . HIS E 1 119 ? -20.513 -15.575 -41.483 1.00 100.00 119 HIS I C 1
ATOM 9891 O O . HIS E 1 119 ? -20.212 -15.652 -40.286 1.00 100.00 119 HIS I O 1
ATOM 9898 N N . VAL E 1 120 ? -20.556 -14.411 -42.134 1.00 99.55 120 VAL I N 1
ATOM 9899 C CA . VAL E 1 120 ? -20.158 -13.170 -41.476 1.00 99.55 120 VAL I CA 1
ATOM 9900 C C . VAL E 1 120 ? -21.105 -12.831 -40.331 1.00 99.55 120 VAL I C 1
ATOM 9901 O O . VAL E 1 120 ? -20.666 -12.425 -39.247 1.00 99.55 120 VAL I O 1
ATOM 9905 N N . ALA E 1 121 ? -22.415 -12.982 -40.550 1.00 99.81 121 ALA I N 1
ATOM 9906 C CA . ALA E 1 121 ? -23.383 -12.710 -39.489 1.00 99.81 121 ALA I CA 1
ATOM 9907 C C . ALA E 1 121 ? -23.213 -13.675 -38.319 1.00 99.81 121 ALA I C 1
ATOM 9908 O O . ALA E 1 121 ? -23.264 -13.263 -37.153 1.00 99.81 121 ALA I O 1
ATOM 9910 N N . ILE E 1 122 ? -23.018 -14.964 -38.611 1.00 97.72 122 ILE I N 1
ATOM 9911 C CA . ILE E 1 122 ? -22.809 -15.940 -37.546 1.00 97.72 122 ILE I CA 1
ATOM 9912 C C . ILE E 1 122 ? -21.457 -15.733 -36.873 1.00 97.72 122 ILE I C 1
ATOM 9913 O O . ILE E 1 122 ? -21.323 -15.949 -35.661 1.00 97.72 122 ILE I O 1
ATOM 9918 N N . LYS E 1 123 ? -20.444 -15.292 -37.625 1.00 96.74 123 LYS I N 1
ATOM 9919 C CA . LYS E 1 123 ? -19.127 -15.076 -37.032 1.00 96.74 123 LYS I CA 1
ATOM 9920 C C . LYS E 1 123 ? -19.189 -14.069 -35.889 1.00 96.74 123 LYS I C 1
ATOM 9921 O O . LYS E 1 123 ? -18.528 -14.246 -34.859 1.00 96.74 123 LYS I O 1
ATOM 9927 N N . ARG E 1 124 ? -19.974 -13.002 -36.054 1.00 95.29 124 ARG I N 1
ATOM 9928 C CA . ARG E 1 124 ? -20.142 -12.038 -34.971 1.00 95.29 124 ARG I CA 1
ATOM 9929 C C . ARG E 1 124 ? -20.760 -12.699 -33.747 1.00 95.29 124 ARG I C 1
ATOM 9930 O O . ARG E 1 124 ? -20.298 -12.499 -32.617 1.00 95.29 124 ARG I O 1
ATOM 9938 N N . LEU E 1 125 ? -21.805 -13.501 -33.956 1.00 93.93 125 LEU I N 1
ATOM 9939 C CA . LEU E 1 125 ? -22.443 -14.186 -32.838 1.00 93.93 125 LEU I CA 1
ATOM 9940 C C . LEU E 1 125 ? -21.532 -15.262 -32.261 1.00 93.93 125 LEU I C 1
ATOM 9941 O O . LEU E 1 125 ? -21.504 -15.468 -31.041 1.00 93.93 125 LEU I O 1
ATOM 9946 N N . PHE E 1 126 ? -20.780 -15.955 -33.121 1.00 95.11 126 PHE I N 1
ATOM 9947 C CA . PHE E 1 126 ? -19.785 -16.908 -32.637 1.00 95.11 126 PHE I CA 1
ATOM 9948 C C . PHE E 1 126 ? -18.728 -16.209 -31.794 1.00 95.11 126 PHE I C 1
ATOM 9949 O O . PHE E 1 126 ? -18.320 -16.719 -30.743 1.00 95.11 126 PHE I O 1
ATOM 9957 N N . TYR E 1 127 ? -18.269 -15.041 -32.243 1.00 95.37 127 TYR I N 1
ATOM 9958 C CA . TYR E 1 127 ? -17.351 -14.250 -31.435 1.00 95.37 127 TYR I CA 1
ATOM 9959 C C . TYR E 1 127 ? -18.010 -13.815 -30.132 1.00 95.37 127 TYR I C 1
ATOM 9960 O O . TYR E 1 127 ? -17.457 -14.017 -29.045 1.00 95.37 127 TYR I O 1
ATOM 9969 N N . LYS E 1 128 ? -19.213 -13.238 -30.224 1.00 93.12 128 LYS I N 1
ATOM 9970 C CA . LYS E 1 128 ? -19.869 -12.683 -29.044 1.00 93.12 128 LYS I CA 1
ATOM 9971 C C . LYS E 1 128 ? -20.122 -13.758 -27.997 1.00 93.12 128 LYS I C 1
ATOM 9972 O O . LYS E 1 128 ? -19.832 -13.568 -26.811 1.00 93.12 128 LYS I O 1
ATOM 9978 N N . ALA E 1 129 ? -20.663 -14.902 -28.418 1.00 91.89 129 ALA I N 1
ATOM 9979 C CA . ALA E 1 129 ? -20.865 -15.995 -27.476 1.00 91.89 129 ALA I CA 1
ATOM 9980 C C . ALA E 1 129 ? -19.539 -16.563 -26.992 1.00 91.89 129 ALA I C 1
ATOM 9981 O O . ALA E 1 129 ? -19.479 -17.141 -25.901 1.00 91.89 129 ALA I O 1
ATOM 9983 N N . GLY E 1 130 ? -18.472 -16.415 -27.782 1.00 92.12 130 GLY I N 1
ATOM 9984 C CA . GLY E 1 130 ? -17.166 -16.869 -27.331 1.00 92.12 130 GLY I CA 1
ATOM 9985 C C . GLY E 1 130 ? -16.669 -16.096 -26.123 1.00 92.12 130 GLY I C 1
ATOM 9986 O O . GLY E 1 130 ? -16.194 -16.681 -25.145 1.00 92.12 130 GLY I O 1
ATOM 9987 N N . ASN E 1 131 ? -16.773 -14.766 -26.173 1.00 91.45 131 ASN I N 1
ATOM 9988 C CA . ASN E 1 131 ? -16.414 -13.959 -25.014 1.00 91.45 131 ASN I CA 1
ATOM 9989 C C . ASN E 1 131 ? -17.488 -14.024 -23.938 1.00 91.45 131 ASN I C 1
ATOM 9990 O O . ASN E 1 131 ? -17.179 -13.878 -22.751 1.00 91.45 131 ASN I O 1
ATOM 9995 N N . LEU E 1 132 ? -18.746 -14.243 -24.329 1.00 88.75 132 LEU I N 1
ATOM 9996 C CA . LEU E 1 132 ? -19.820 -14.361 -23.348 1.00 88.75 132 LEU I CA 1
ATOM 9997 C C . LEU E 1 132 ? -19.602 -15.568 -22.443 1.00 88.75 132 LEU I C 1
ATOM 9998 O O . LEU E 1 132 ? -19.688 -15.460 -21.214 1.00 88.75 132 LEU I O 1
ATOM 10003 N N . SER E 1 133 ? -19.308 -16.729 -23.035 1.00 88.42 133 SER I N 1
ATOM 10004 C CA . SER E 1 133 ? -19.054 -17.920 -22.230 1.00 88.42 133 SER I CA 1
ATOM 10005 C C . SER E 1 133 ? -17.820 -17.734 -21.358 1.00 88.42 133 SER I C 1
ATOM 10006 O O . SER E 1 133 ? -17.789 -18.188 -20.208 1.00 88.42 133 SER I O 1
ATOM 10009 N N . ALA E 1 134 ? -16.786 -17.079 -21.895 1.00 87.80 134 ALA I N 1
ATOM 10010 C CA . ALA E 1 134 ? -15.587 -16.816 -21.107 1.00 87.80 134 ALA I CA 1
ATOM 10011 C C . ALA E 1 134 ? -15.895 -15.914 -19.918 1.00 87.80 134 ALA I C 1
ATOM 10012 O O . ALA E 1 134 ? -15.429 -16.167 -18.801 1.00 87.80 134 ALA I O 1
ATOM 10014 N N . ASN E 1 135 ? -16.687 -14.861 -20.131 1.00 86.14 135 ASN I N 1
ATOM 10015 C CA . ASN E 1 135 ? -17.072 -14.009 -19.011 1.00 86.14 135 ASN I CA 1
ATOM 10016 C C . ASN E 1 135 ? -18.052 -14.710 -18.080 1.00 86.14 135 ASN I C 1
ATOM 10017 O O . ASN E 1 135 ? -18.086 -14.411 -16.881 1.00 86.14 135 ASN I O 1
ATOM 10022 N N . ILE E 1 136 ? -18.864 -15.630 -18.609 1.00 85.25 136 ILE I N 1
ATOM 10023 C CA . ILE E 1 136 ? -19.661 -16.495 -17.744 1.00 85.25 136 ILE I CA 1
ATOM 10024 C C . ILE E 1 136 ? -18.755 -17.401 -16.920 1.00 85.25 136 ILE I C 1
ATOM 10025 O O . ILE E 1 136 ? -18.976 -17.596 -15.719 1.00 85.25 136 ILE I O 1
ATOM 10030 N N . ALA E 1 137 ? -17.709 -17.952 -17.545 1.00 84.31 137 ALA I N 1
ATOM 10031 C CA . ALA E 1 137 ? -16.777 -18.811 -16.819 1.00 84.31 137 ALA I CA 1
ATOM 10032 C C . ALA E 1 137 ? -16.102 -18.073 -15.669 1.00 84.31 137 ALA I C 1
ATOM 10033 O O . ALA E 1 137 ? -15.834 -18.677 -14.622 1.00 84.31 137 ALA I O 1
ATOM 10035 N N . ALA E 1 138 ? -15.801 -16.784 -15.846 1.00 82.41 138 ALA I N 1
ATOM 10036 C CA . ALA E 1 138 ? -15.232 -15.999 -14.753 1.00 82.41 138 ALA I CA 1
ATOM 10037 C C . ALA E 1 138 ? -16.276 -15.676 -13.691 1.00 82.41 138 ALA I C 1
ATOM 10038 O O . ALA E 1 138 ? -15.945 -15.595 -12.502 1.00 82.41 138 ALA I O 1
ATOM 10040 N N . ALA E 1 139 ? -17.534 -15.491 -14.095 1.00 81.73 139 ALA I N 1
ATOM 10041 C CA . ALA E 1 139 ? -18.580 -15.159 -13.131 1.00 81.73 139 ALA I CA 1
ATOM 10042 C C . ALA E 1 139 ? -18.796 -16.285 -12.123 1.00 81.73 139 ALA I C 1
ATOM 10043 O O . ALA E 1 139 ? -18.946 -16.027 -10.923 1.00 81.73 139 ALA I O 1
ATOM 10045 N N . ILE E 1 140 ? -18.821 -17.538 -12.590 1.00 80.13 140 ILE I N 1
ATOM 10046 C CA . ILE E 1 140 ? -18.974 -18.659 -11.665 1.00 80.13 140 ILE I CA 1
ATOM 10047 C C . ILE E 1 140 ? -17.765 -18.767 -10.741 1.00 80.13 140 ILE I C 1
ATOM 10048 O O . ILE E 1 140 ? -17.907 -19.130 -9.566 1.00 80.13 140 ILE I O 1
ATOM 10053 N N . SER E 1 141 ? -16.567 -18.444 -11.237 1.00 78.70 141 SER I N 1
ATOM 10054 C CA . SER E 1 141 ? -15.389 -18.468 -10.377 1.00 78.70 141 SER I CA 1
ATOM 10055 C C . SER E 1 141 ? -15.512 -17.445 -9.256 1.00 78.70 141 SER I C 1
ATOM 10056 O O . SER E 1 141 ? -15.097 -17.706 -8.121 1.00 78.70 141 SER I O 1
ATOM 10059 N N . SER E 1 142 ? -16.072 -16.271 -9.558 1.00 77.77 142 SER I N 1
ATOM 10060 C CA . SER E 1 142 ? -16.293 -15.269 -8.520 1.00 77.77 142 SER I CA 1
ATOM 10061 C C . SER E 1 142 ? -17.261 -15.782 -7.462 1.00 77.77 142 SER I C 1
ATOM 10062 O O . SER E 1 142 ? -17.045 -15.580 -6.261 1.00 77.77 142 SER I O 1
ATOM 10065 N N . ILE E 1 143 ? -18.336 -16.447 -7.890 1.00 76.55 143 ILE I N 1
ATOM 10066 C CA . ILE E 1 143 ? -19.267 -17.039 -6.934 1.00 76.55 143 ILE I CA 1
ATOM 10067 C C . ILE E 1 143 ? -18.578 -18.123 -6.118 1.00 76.55 143 ILE I C 1
ATOM 10068 O O . ILE E 1 143 ? -18.715 -18.176 -4.890 1.00 76.55 143 ILE I O 1
ATOM 10073 N N . LYS E 1 144 ? -17.805 -18.987 -6.782 1.00 75.66 144 LYS I N 1
ATOM 10074 C CA . LYS E 1 144 ? -17.100 -20.049 -6.070 1.00 75.66 144 LYS I CA 1
ATOM 10075 C C . LYS E 1 144 ? -16.152 -19.478 -5.019 1.00 75.66 144 LYS I C 1
ATOM 10076 O O . LYS E 1 144 ? -16.060 -20.004 -3.903 1.00 75.66 144 LYS I O 1
ATOM 10082 N N . ALA E 1 145 ? -15.439 -18.401 -5.358 1.00 75.17 145 ALA I N 1
ATOM 10083 C CA . ALA E 1 145 ? -14.514 -17.800 -4.402 1.00 75.17 145 ALA I CA 1
ATOM 10084 C C . ALA E 1 145 ? -15.259 -17.072 -3.296 1.00 75.17 145 ALA I C 1
ATOM 10085 O O . ALA E 1 145 ? -14.896 -17.187 -2.119 1.00 75.17 145 ALA I O 1
ATOM 10087 N N . ASP E 1 146 ? -16.292 -16.305 -3.652 1.00 74.14 146 ASP I N 1
ATOM 10088 C CA . ASP E 1 146 ? -17.009 -15.535 -2.641 1.00 74.14 146 ASP I CA 1
ATOM 10089 C C . ASP E 1 146 ? -17.732 -16.443 -1.656 1.00 74.14 146 ASP I C 1
ATOM 10090 O O . ASP E 1 146 ? -17.761 -16.158 -0.453 1.00 74.14 146 ASP I O 1
ATOM 10095 N N . THR E 1 147 ? -18.326 -17.536 -2.140 1.00 73.56 147 THR I N 1
ATOM 10096 C CA . THR E 1 147 ? -18.931 -18.492 -1.219 1.00 73.56 147 THR I CA 1
ATOM 10097 C C . THR E 1 147 ? -17.875 -19.143 -0.335 1.00 73.56 147 THR I C 1
ATOM 10098 O O . THR E 1 147 ? -18.091 -19.323 0.868 1.00 73.56 147 THR I O 1
ATOM 10102 N N . ARG E 1 148 ? -16.721 -19.498 -0.912 1.00 71.59 148 ARG I N 1
ATOM 10103 C CA . ARG E 1 148 ? -15.643 -20.066 -0.105 1.00 71.59 148 ARG I CA 1
ATOM 10104 C C . ARG E 1 148 ? -15.139 -19.060 0.918 1.00 71.59 148 ARG I C 1
ATOM 10105 O O . ARG E 1 148 ? -14.925 -19.406 2.084 1.00 71.59 148 ARG I O 1
ATOM 10113 N N . SER E 1 149 ? -14.946 -17.807 0.499 1.00 70.48 149 SER I N 1
ATOM 10114 C CA . SER E 1 149 ? -14.518 -16.777 1.438 1.00 70.48 149 SER I CA 1
ATOM 10115 C C . SER E 1 149 ? -15.567 -16.553 2.516 1.00 70.48 149 SER I C 1
ATOM 10116 O O . SER E 1 149 ? -15.233 -16.388 3.695 1.00 70.48 149 SER I O 1
ATOM 10119 N N . ALA E 1 150 ? -16.845 -16.540 2.131 1.00 70.14 150 ALA I N 1
ATOM 10120 C CA . ALA E 1 150 ? -17.906 -16.450 3.127 1.00 70.14 150 ALA I CA 1
ATOM 10121 C C . ALA E 1 150 ? -17.930 -17.686 4.015 1.00 70.14 150 ALA I C 1
ATOM 10122 O O . ALA E 1 150 ? -18.094 -17.578 5.235 1.00 70.14 150 ALA I O 1
ATOM 10124 N N . GLY E 1 151 ? -17.773 -18.870 3.418 1.00 69.02 151 GLY I N 1
ATOM 10125 C CA . GLY E 1 151 ? -17.735 -20.089 4.209 1.00 69.02 151 GLY I CA 1
ATOM 10126 C C . GLY E 1 151 ? -16.586 -20.103 5.199 1.00 69.02 151 GLY I C 1
ATOM 10127 O O . GLY E 1 151 ? -16.752 -20.515 6.351 1.00 69.02 151 GLY I O 1
ATOM 10128 N N . GLU E 1 152 ? -15.405 -19.652 4.763 1.00 67.92 152 GLU I N 1
ATOM 10129 C CA . GLU E 1 152 ? -14.264 -19.558 5.666 1.00 67.92 152 GLU I CA 1
ATOM 10130 C C . GLU E 1 152 ? -14.589 -18.665 6.853 1.00 67.92 152 GLU I C 1
ATOM 10131 O O . GLU E 1 152 ? -14.288 -19.003 8.003 1.00 67.92 152 GLU I O 1
ATOM 10137 N N . ALA E 1 153 ? -15.224 -17.521 6.590 1.00 65.77 153 ALA I N 1
ATOM 10138 C CA . ALA E 1 153 ? -15.526 -16.580 7.661 1.00 65.77 153 ALA I CA 1
ATOM 10139 C C . ALA E 1 153 ? -16.449 -17.194 8.705 1.00 65.77 153 ALA I C 1
ATOM 10140 O O . ALA E 1 153 ? -16.246 -17.001 9.910 1.00 65.77 153 ALA I O 1
ATOM 10142 N N . LEU E 1 154 ? -17.477 -17.928 8.271 1.00 66.16 154 LEU I N 1
ATOM 10143 C CA . LEU E 1 154 ? -18.372 -18.571 9.226 1.00 66.16 154 LEU I CA 1
ATOM 10144 C C . LEU E 1 154 ? -17.611 -19.537 10.118 1.00 66.16 154 LEU I C 1
ATOM 10145 O O . LEU E 1 154 ? -17.714 -19.488 11.346 1.00 66.16 154 LEU I O 1
ATOM 10150 N N . ASN E 1 155 ? -16.830 -20.425 9.504 1.00 64.91 155 ASN I N 1
ATOM 10151 C CA . ASN E 1 155 ? -16.038 -21.352 10.296 1.00 64.91 155 ASN I CA 1
ATOM 10152 C C . ASN E 1 155 ? -14.998 -20.604 11.118 1.00 64.91 155 ASN I C 1
ATOM 10153 O O . ASN E 1 155 ? -14.743 -20.953 12.276 1.00 64.91 155 ASN I O 1
ATOM 10158 N N . ARG E 1 156 ? -14.437 -19.534 10.565 1.00 65.25 156 ARG I N 1
ATOM 10159 C CA . ARG E 1 156 ? -13.533 -18.676 11.331 1.00 65.25 156 ARG I CA 1
ATOM 10160 C C . ARG E 1 156 ? -14.249 -17.877 12.432 1.00 65.25 156 ARG I C 1
ATOM 10161 O O . ARG E 1 156 ? -13.604 -17.020 13.057 1.00 65.25 156 ARG I O 1
ATOM 10169 N N . ALA E 1 157 ? -15.533 -18.135 12.683 1.00 63.84 157 ALA I N 1
ATOM 10170 C CA . ALA E 1 157 ? -16.251 -17.596 13.832 1.00 63.84 157 ALA I CA 1
ATOM 10171 C C . ALA E 1 157 ? -16.581 -18.655 14.869 1.00 63.84 157 ALA I C 1
ATOM 10172 O O . ALA E 1 157 ? -16.439 -18.403 16.064 1.00 63.84 157 ALA I O 1
ATOM 10174 N N . ARG E 1 158 ? -17.012 -19.841 14.444 1.00 63.89 158 ARG I N 1
ATOM 10175 C CA . ARG E 1 158 ? -17.140 -20.947 15.383 1.00 63.89 158 ARG I CA 1
ATOM 10176 C C . ARG E 1 158 ? -15.788 -21.267 16.008 1.00 63.89 158 ARG I C 1
ATOM 10177 O O . ARG E 1 158 ? -15.686 -21.520 17.215 1.00 63.89 158 ARG I O 1
ATOM 10185 N N . CYS E 1 159 ? -14.740 -21.256 15.187 1.00 65.06 159 CYS I N 1
ATOM 10186 C CA . CYS E 1 159 ? -13.367 -21.462 15.622 1.00 65.06 159 CYS I CA 1
ATOM 10187 C C . CYS E 1 159 ? -12.514 -20.313 15.118 1.00 65.06 159 CYS I C 1
ATOM 10188 O O . CYS E 1 159 ? -13.033 -19.279 14.685 1.00 65.06 159 CYS I O 1
ATOM 10191 N N . GLY E 1 160 ? -11.201 -20.474 15.181 1.00 65.48 160 GLY I N 1
ATOM 10192 C CA . GLY E 1 160 ? -10.327 -19.458 14.646 1.00 65.48 160 GLY I CA 1
ATOM 10193 C C . GLY E 1 160 ? -9.770 -19.818 13.287 1.00 65.48 160 GLY I C 1
ATOM 10194 O O . GLY E 1 160 ? -9.161 -18.974 12.626 1.00 65.48 160 GLY I O 1
ATOM 10195 N N . GLN E 1 161 ? -9.972 -21.059 12.857 1.00 66.23 161 GLN I N 1
ATOM 10196 C CA . GLN E 1 161 ? -9.481 -21.527 11.568 1.00 66.23 161 GLN I CA 1
ATOM 10197 C C . GLN E 1 161 ? -10.625 -21.557 10.562 1.00 66.23 161 GLN I C 1
ATOM 10198 O O . GLN E 1 161 ? -11.798 -21.417 10.910 1.00 66.23 161 GLN I O 1
ATOM 10204 N N . ALA E 1 162 ? -10.270 -21.742 9.298 1.00 66.01 162 ALA I N 1
ATOM 10205 C CA . ALA E 1 162 ? -11.264 -21.793 8.239 1.00 66.01 162 ALA I CA 1
ATOM 10206 C C . ALA E 1 162 ? -11.753 -23.207 7.946 1.00 66.01 162 ALA I C 1
ATOM 10207 O O . ALA E 1 162 ? -12.586 -23.383 7.050 1.00 66.01 162 ALA I O 1
ATOM 10209 N N . ASP E 1 163 ? -11.270 -24.215 8.678 1.00 66.14 163 ASP I N 1
ATOM 10210 C CA . ASP E 1 163 ? -11.620 -25.608 8.414 1.00 66.14 163 ASP I CA 1
ATOM 10211 C C . ASP E 1 163 ? -12.666 -26.147 9.389 1.00 66.14 163 ASP I C 1
ATOM 10212 O O . ASP E 1 163 ? -13.731 -26.604 8.964 1.00 66.14 163 ASP I O 1
ATOM 10217 N N . CYS E 1 164 ? -12.372 -26.118 10.690 1.00 64.12 164 CYS I N 1
ATOM 10218 C CA . CYS E 1 164 ? -13.342 -26.396 11.752 1.00 64.12 164 CYS I CA 1
ATOM 10219 C C . CYS E 1 164 ? -14.010 -27.762 11.567 1.00 64.12 164 CYS I C 1
ATOM 10220 O O . CYS E 1 164 ? -15.212 -27.875 11.325 1.00 64.12 164 CYS I O 1
ATOM 10223 N N . LYS E 1 165 ? -13.192 -28.802 11.680 1.00 64.91 165 LYS I N 1
ATOM 10224 C CA . LYS E 1 165 ? -13.691 -30.166 11.560 1.00 64.91 165 LYS I CA 1
ATOM 10225 C C . LYS E 1 165 ? -13.891 -30.846 12.905 1.00 64.91 165 LYS I C 1
ATOM 10226 O O . LYS E 1 165 ? -14.865 -31.586 13.075 1.00 64.91 165 LYS I O 1
ATOM 10232 N N . ALA E 1 166 ? -12.999 -30.609 13.864 1.00 65.89 166 ALA I N 1
ATOM 10233 C CA . ALA E 1 166 ? -13.128 -31.142 15.214 1.00 65.89 166 ALA I CA 1
ATOM 10234 C C . ALA E 1 166 ? -12.325 -30.255 16.156 1.00 65.89 166 ALA I C 1
ATOM 10235 O O . ALA E 1 166 ? -11.409 -29.550 15.716 1.00 65.89 166 ALA I O 1
ATOM 10237 N N . PRO E 1 167 ? -12.636 -30.269 17.459 1.00 66.17 167 PRO I N 1
ATOM 10238 C CA . PRO E 1 167 ? -11.834 -29.467 18.392 1.00 66.17 167 PRO I CA 1
ATOM 10239 C C . PRO E 1 167 ? -10.434 -30.045 18.505 1.00 66.17 167 PRO I C 1
ATOM 10240 O O . PRO E 1 167 ? -10.215 -31.038 19.208 1.00 66.17 167 PRO I O 1
ATOM 10244 N N . ASP E 1 168 ? -9.477 -29.425 17.814 1.00 68.17 168 ASP I N 1
ATOM 10245 C CA . ASP E 1 168 ? -8.154 -30.015 17.641 1.00 68.17 168 ASP I CA 1
ATOM 10246 C C . ASP E 1 168 ? -7.033 -29.151 18.201 1.00 68.17 168 ASP I C 1
ATOM 10247 O O . ASP E 1 168 ? -6.280 -29.607 19.069 1.00 68.17 168 ASP I O 1
ATOM 10252 N N . GLN E 1 169 ? -6.902 -27.913 17.732 1.00 67.97 169 GLN I N 1
ATOM 10253 C CA . GLN E 1 169 ? -5.922 -26.993 18.277 1.00 67.97 169 GLN I CA 1
ATOM 10254 C C . GLN E 1 169 ? -6.517 -26.119 19.364 1.00 67.97 169 GLN I C 1
ATOM 10255 O O . GLN E 1 169 ? -6.028 -25.003 19.586 1.00 67.97 169 GLN I O 1
ATOM 10261 N N . LYS E 1 170 ? -7.573 -26.598 20.025 1.00 68.04 170 LYS I N 1
ATOM 10262 C CA . LYS E 1 170 ? -8.131 -25.943 21.201 1.00 68.04 170 LYS I CA 1
ATOM 10263 C C . LYS E 1 170 ? -8.414 -24.470 20.904 1.00 68.04 170 LYS I C 1
ATOM 10264 O O . LYS E 1 170 ? -7.726 -23.562 21.373 1.00 68.04 170 LYS I O 1
ATOM 10270 N N . TRP E 1 171 ? -9.432 -24.255 20.072 1.00 64.94 171 TRP I N 1
ATOM 10271 C CA . TRP E 1 171 ? -9.790 -22.907 19.651 1.00 64.94 171 TRP I CA 1
ATOM 10272 C C . TRP E 1 171 ? -10.394 -22.117 20.811 1.00 64.94 171 TRP I C 1
ATOM 10273 O O . TRP E 1 171 ? -11.018 -21.075 20.600 1.00 64.94 171 TRP I O 1
ATOM 10284 N N . PHE E 1 172 ? -10.226 -22.628 22.029 1.00 66.55 172 PHE I N 1
ATOM 10285 C CA . PHE E 1 172 ? -10.446 -21.911 23.277 1.00 66.55 172 PHE I CA 1
ATOM 10286 C C . PHE E 1 172 ? -9.119 -21.367 23.817 1.00 66.55 172 PHE I C 1
ATOM 10287 O O . PHE E 1 172 ? -8.038 -21.670 23.311 1.00 66.55 172 PHE I O 1
ATOM 10295 N N . GLU E 1 173 ? -9.214 -20.567 24.877 1.00 67.77 173 GLU I N 1
ATOM 10296 C CA . GLU E 1 173 ? -8.037 -19.960 25.482 1.00 67.77 173 GLU I CA 1
ATOM 10297 C C . GLU E 1 173 ? -8.191 -19.978 27.000 1.00 67.77 173 GLU I C 1
ATOM 10298 O O . GLU E 1 173 ? -9.276 -20.227 27.534 1.00 67.77 173 GLU I O 1
ATOM 10304 N N . THR E 1 174 ? -7.079 -19.734 27.695 1.00 68.31 174 THR I N 1
ATOM 10305 C CA . THR E 1 174 ? -7.096 -19.696 29.151 1.00 68.31 174 THR I CA 1
ATOM 10306 C C . THR E 1 174 ? -8.142 -18.705 29.644 1.00 68.31 174 THR I C 1
ATOM 10307 O O . THR E 1 174 ? -8.304 -17.615 29.087 1.00 68.31 174 THR I O 1
ATOM 10311 N N . ARG E 1 175 ? -8.860 -19.114 30.692 1.00 69.73 175 ARG I N 1
ATOM 10312 C CA . ARG E 1 175 ? -9.994 -18.382 31.242 1.00 69.73 175 ARG I CA 1
ATOM 10313 C C . ARG E 1 175 ? -9.783 -16.869 31.312 1.00 69.73 175 ARG I C 1
ATOM 10314 O O . ARG E 1 175 ? -10.547 -16.096 30.727 1.00 69.73 175 ARG I O 1
ATOM 10322 N N . SER E 1 176 ? -8.737 -16.433 32.016 1.00 70.33 176 SER I N 1
ATOM 10323 C CA . SER E 1 176 ? -8.525 -15.002 32.228 1.00 70.33 176 SER I CA 1
ATOM 10324 C C . SER E 1 176 ? -8.255 -14.259 30.926 1.00 70.33 176 SER I C 1
ATOM 10325 O O . SER E 1 176 ? -8.552 -13.064 30.820 1.00 70.33 176 SER I O 1
ATOM 10328 N N . LYS E 1 177 ? -7.689 -14.936 29.931 1.00 69.58 177 LYS I N 1
ATOM 10329 C CA . LYS E 1 177 ? -7.314 -14.262 28.696 1.00 69.58 177 LYS I CA 1
ATOM 10330 C C . LYS E 1 177 ? -8.437 -14.218 27.671 1.00 69.58 177 LYS I C 1
ATOM 10331 O O . LYS E 1 177 ? -8.452 -13.313 26.829 1.00 69.58 177 LYS I O 1
ATOM 10337 N N . ALA E 1 178 ? -9.380 -15.165 27.722 1.00 69.72 178 ALA I N 1
ATOM 10338 C CA . ALA E 1 178 ? -10.494 -15.210 26.785 1.00 69.72 178 ALA I CA 1
ATOM 10339 C C . ALA E 1 178 ? -11.850 -14.927 27.417 1.00 69.72 178 ALA I C 1
ATOM 10340 O O . ALA E 1 178 ? -12.806 -14.658 26.684 1.00 69.72 178 ALA I O 1
ATOM 10342 N N . CYS E 1 179 ? -11.959 -14.988 28.746 1.00 70.80 179 CYS I N 1
ATOM 10343 C CA . CYS E 1 179 ? -13.216 -14.750 29.441 1.00 70.80 179 CYS I CA 1
ATOM 10344 C C . CYS E 1 179 ? -13.182 -13.526 30.333 1.00 70.80 179 CYS I C 1
ATOM 10345 O O . CYS E 1 179 ? -14.246 -13.055 30.748 1.00 70.80 179 CYS I O 1
ATOM 10348 N N . SER E 1 180 ? -12.002 -13.017 30.662 1.00 70.22 180 SER I N 1
ATOM 10349 C CA . SER E 1 180 ? -11.877 -11.788 31.427 1.00 70.22 180 SER I CA 1
ATOM 10350 C C . SER E 1 180 ? -10.903 -10.795 30.821 1.00 70.22 180 SER I C 1
ATOM 10351 O O . SER E 1 180 ? -10.938 -9.619 31.203 1.00 70.22 180 SER I O 1
ATOM 10354 N N . GLY E 1 181 ? -10.048 -11.216 29.890 1.00 70.68 181 GLY I N 1
ATOM 10355 C CA . GLY E 1 181 ? -9.163 -10.310 29.186 1.00 70.68 181 GLY I CA 1
ATOM 10356 C C . GLY E 1 181 ? -8.139 -9.660 30.084 1.00 70.68 181 GLY I C 1
ATOM 10357 O O . GLY E 1 181 ? -8.111 -8.432 30.222 1.00 70.68 181 GLY I O 1
ATOM 10358 N N . THR E 1 182 ? -7.282 -10.473 30.708 1.00 71.04 182 THR I N 1
ATOM 10359 C CA . THR E 1 182 ? -6.260 -9.916 31.584 1.00 71.04 182 THR I CA 1
ATOM 10360 C C . THR E 1 182 ? -5.049 -9.436 30.790 1.00 71.04 182 THR I C 1
ATOM 10361 O O . THR E 1 182 ? -4.772 -8.233 30.732 1.00 71.04 182 THR I O 1
ATOM 10365 N N . GLY E 1 183 ? -4.315 -10.355 30.165 1.00 70.49 183 GLY I N 1
ATOM 10366 C CA . GLY E 1 183 ? -3.136 -9.939 29.431 1.00 70.49 183 GLY I CA 1
ATOM 10367 C C . GLY E 1 183 ? -3.212 -10.025 27.920 1.00 70.49 183 GLY I C 1
ATOM 10368 O O . GLY E 1 183 ? -2.757 -9.114 27.220 1.00 70.49 183 GLY I O 1
ATOM 10369 N N . GLU E 1 184 ? -3.788 -11.108 27.397 1.00 71.06 184 GLU I N 1
ATOM 10370 C CA . GLU E 1 184 ? -3.822 -11.310 25.952 1.00 71.06 184 GLU I CA 1
ATOM 10371 C C . GLU E 1 184 ? -5.046 -10.693 25.299 1.00 71.06 184 GLU I C 1
ATOM 10372 O O . GLU E 1 184 ? -4.993 -10.358 24.109 1.00 71.06 184 GLU I O 1
ATOM 10378 N N . GLN E 1 185 ? -6.131 -10.530 26.055 1.00 71.43 185 GLN I N 1
ATOM 10379 C CA . GLN E 1 185 ? -7.381 -9.975 25.546 1.00 71.43 185 GLN I CA 1
ATOM 10380 C C . GLN E 1 185 ? -7.927 -10.825 24.399 1.00 71.43 185 GLN I C 1
ATOM 10381 O O . GLN E 1 185 ? -8.217 -10.333 23.306 1.00 71.43 185 GLN I O 1
ATOM 10387 N N . LYS E 1 186 ? -8.061 -12.125 24.662 1.00 69.75 186 LYS I N 1
ATOM 10388 C CA . LYS E 1 186 ? -8.653 -13.058 23.714 1.00 69.75 186 LYS I CA 1
ATOM 10389 C C . LYS E 1 186 ? -10.171 -13.131 23.842 1.00 69.75 186 LYS I C 1
ATOM 10390 O O . LYS E 1 186 ? -10.784 -14.052 23.293 1.00 69.75 186 LYS I O 1
ATOM 10396 N N . GLN E 1 187 ? -10.782 -12.193 24.564 1.00 69.65 187 GLN I N 1
ATOM 10397 C CA . GLN E 1 187 ? -12.234 -12.132 24.689 1.00 69.65 187 GLN I CA 1
ATOM 10398 C C . GLN E 1 187 ? -12.887 -11.939 23.327 1.00 69.65 187 GLN I C 1
ATOM 10399 O O . GLN E 1 187 ? -12.575 -10.984 22.608 1.00 69.65 187 GLN I O 1
ATOM 10405 N N . GLY E 1 188 ? -13.813 -12.833 22.985 1.00 66.96 188 GLY I N 1
ATOM 10406 C CA . GLY E 1 188 ? -14.455 -12.803 21.690 1.00 66.96 188 GLY I CA 1
ATOM 10407 C C . GLY E 1 188 ? -13.729 -13.553 20.598 1.00 66.96 188 GLY I C 1
ATOM 10408 O O . GLY E 1 188 ? -14.136 -13.459 19.434 1.00 66.96 188 GLY I O 1
ATOM 10409 N N . MET E 1 189 ? -12.657 -14.273 20.932 1.00 66.69 189 MET I N 1
ATOM 10410 C CA . MET E 1 189 ? -11.908 -15.053 19.953 1.00 66.69 189 MET I CA 1
ATOM 10411 C C . MET E 1 189 ? -12.829 -15.911 19.090 1.00 66.69 189 MET I C 1
ATOM 10412 O O . MET E 1 189 ? -12.907 -15.739 17.867 1.00 66.69 189 MET I O 1
ATOM 10417 N N . THR E 1 190 ? -13.538 -16.843 19.719 1.00 65.01 190 THR I N 1
ATOM 10418 C CA . THR E 1 190 ? -14.453 -17.737 19.031 1.00 65.01 190 THR I CA 1
ATOM 10419 C C . THR E 1 190 ? -15.758 -17.812 19.808 1.00 65.01 190 THR I C 1
ATOM 10420 O O . THR E 1 190 ? -15.773 -17.701 21.035 1.00 65.01 190 THR I O 1
ATOM 10424 N N . ILE E 1 191 ? -16.861 -18.004 19.075 1.00 65.92 191 ILE I N 1
ATOM 10425 C CA . ILE E 1 191 ? -18.148 -18.240 19.725 1.00 65.92 191 ILE I CA 1
ATOM 10426 C C . ILE E 1 191 ? -18.029 -19.401 20.696 1.00 65.92 191 ILE I C 1
ATOM 10427 O O . ILE E 1 191 ? -18.666 -19.420 21.756 1.00 65.92 191 ILE I O 1
ATOM 10432 N N . ALA E 1 192 ? -17.207 -20.388 20.344 1.00 66.08 192 ALA I N 1
ATOM 10433 C CA . ALA E 1 192 ? -16.987 -21.528 21.220 1.00 66.08 192 ALA I CA 1
ATOM 10434 C C . ALA E 1 192 ? -16.371 -21.098 22.551 1.00 66.08 192 ALA I C 1
ATOM 10435 O O . ALA E 1 192 ? -16.833 -21.511 23.622 1.00 66.08 192 ALA I O 1
ATOM 10437 N N . SER E 1 193 ? -15.327 -20.261 22.507 1.00 66.71 193 SER I N 1
ATOM 10438 C CA . SER E 1 193 ? -14.693 -19.812 23.746 1.00 66.71 193 SER I CA 1
ATOM 10439 C C . SER E 1 193 ? -15.673 -19.016 24.598 1.00 66.71 193 SER I C 1
ATOM 10440 O O . SER E 1 193 ? -15.803 -19.259 25.802 1.00 66.71 193 SER I O 1
ATOM 10443 N N . ASP E 1 194 ? -16.396 -18.077 23.980 1.00 66.83 194 ASP I N 1
ATOM 10444 C CA . ASP E 1 194 ? -17.382 -17.286 24.713 1.00 66.83 194 ASP I CA 1
ATOM 10445 C C . ASP E 1 194 ? -18.500 -18.163 25.268 1.00 66.83 194 ASP I C 1
ATOM 10446 O O . ASP E 1 194 ? -19.015 -17.907 26.364 1.00 66.83 194 ASP I O 1
ATOM 10451 N N . ILE E 1 195 ? -18.902 -19.195 24.522 1.00 67.46 195 ILE I N 1
ATOM 10452 C CA . ILE E 1 195 ? -19.829 -20.185 25.066 1.00 67.46 195 ILE I CA 1
ATOM 10453 C C . ILE E 1 195 ? -19.192 -20.912 26.243 1.00 67.46 195 ILE I C 1
ATOM 10454 O O . ILE E 1 195 ? -19.813 -21.088 27.298 1.00 67.46 195 ILE I O 1
ATOM 10459 N N . SER E 1 196 ? -17.931 -21.331 26.081 1.00 67.41 196 SER I N 1
ATOM 10460 C CA . SER E 1 196 ? -17.248 -22.086 27.128 1.00 67.41 196 SER I CA 1
ATOM 10461 C C . SER E 1 196 ? -17.115 -21.268 28.409 1.00 67.41 196 SER I C 1
ATOM 10462 O O . SER E 1 196 ? -17.314 -21.791 29.512 1.00 67.41 196 SER I O 1
ATOM 10465 N N . CYS E 1 197 ? -16.786 -19.978 28.285 1.00 68.55 197 CYS I N 1
ATOM 10466 C CA . CYS E 1 197 ? -16.679 -19.128 29.465 1.00 68.55 197 CYS I CA 1
ATOM 10467 C C . CYS E 1 197 ? -18.020 -18.902 30.136 1.00 68.55 197 CYS I C 1
ATOM 10468 O O . CYS E 1 197 ? -18.057 -18.537 31.316 1.00 68.55 197 CYS I O 1
ATOM 10471 N N . LEU E 1 198 ? -19.117 -19.087 29.405 1.00 69.98 198 LEU I N 1
ATOM 10472 C CA . LEU E 1 198 ? -20.458 -18.865 29.927 1.00 69.98 198 LEU I CA 1
ATOM 10473 C C . LEU E 1 198 ? -21.158 -20.152 30.331 1.00 69.98 198 LEU I C 1
ATOM 10474 O O . LEU E 1 198 ? -21.990 -20.136 31.244 1.00 69.98 198 LEU I O 1
ATOM 10479 N N . CYS E 1 199 ? -20.826 -21.268 29.684 1.00 69.92 199 CYS I N 1
ATOM 10480 C CA . CYS E 1 199 ? -21.462 -22.550 29.942 1.00 69.92 199 CYS I CA 1
ATOM 10481 C C . CYS E 1 199 ? -20.559 -23.509 30.703 1.00 69.92 199 CYS I C 1
ATOM 10482 O O . CYS E 1 199 ? -20.792 -24.721 30.670 1.00 69.92 199 CYS I O 1
ATOM 10485 N N . SER E 1 200 ? -19.520 -23.005 31.368 1.00 70.98 200 SER I N 1
ATOM 10486 C CA . SER E 1 200 ? -18.644 -23.859 32.167 1.00 70.98 200 SER I CA 1
ATOM 10487 C C . SER E 1 200 ? -18.108 -23.053 33.341 1.00 70.98 200 SER I C 1
ATOM 10488 O O . SER E 1 200 ? -17.472 -22.016 33.135 1.00 70.98 200 SER I O 1
ATOM 10491 N N . ALA E 1 201 ? -18.346 -23.554 34.552 1.00 72.98 201 ALA I N 1
ATOM 10492 C CA . ALA E 1 201 ? -17.860 -22.890 35.779 1.00 72.98 201 ALA I CA 1
ATOM 10493 C C . ALA E 1 201 ? -18.077 -23.858 36.938 1.00 72.98 201 ALA I C 1
ATOM 10494 O O . ALA E 1 201 ? -18.746 -24.871 36.718 1.00 72.98 201 ALA I O 1
ATOM 10496 N N . ALA E 1 202 ? -17.547 -23.549 38.116 1.00 74.56 202 ALA I N 1
ATOM 10497 C CA . ALA E 1 202 ? -17.652 -24.487 39.255 1.00 74.56 202 ALA I CA 1
ATOM 10498 C C . ALA E 1 202 ? -19.100 -24.583 39.736 1.00 74.56 202 ALA I C 1
ATOM 10499 O O . ALA E 1 202 ? -19.842 -25.414 39.200 1.00 74.56 202 ALA I O 1
ATOM 10501 N N . THR E 1 203 ? -19.474 -23.794 40.743 1.00 76.24 203 THR I N 1
ATOM 10502 C CA . THR E 1 203 ? -20.890 -23.780 41.189 1.00 76.24 203 THR I CA 1
ATOM 10503 C C . THR E 1 203 ? -21.767 -23.623 39.947 1.00 76.24 203 THR I C 1
ATOM 10504 O O . THR E 1 203 ? -21.868 -22.501 39.436 1.00 76.24 203 THR I O 1
ATOM 10508 N N . GLY E 1 204 ? -22.335 -24.725 39.461 1.00 76.17 204 GLY I N 1
ATOM 10509 C CA . GLY E 1 204 ? -23.185 -24.655 38.263 1.00 76.17 204 GLY I CA 1
ATOM 10510 C C . GLY E 1 204 ? -24.494 -25.395 38.399 1.00 76.17 204 GLY I C 1
ATOM 10511 O O . GLY E 1 204 ? -24.510 -26.460 39.031 1.00 76.17 204 GLY I O 1
ATOM 10512 N N . GLU E 1 205 ? -25.546 -24.847 37.799 1.00 77.14 205 GLU I N 1
ATOM 10513 C CA . GLU E 1 205 ? -26.889 -25.458 37.865 1.00 77.14 205 GLU I CA 1
ATOM 10514 C C . GLU E 1 205 ? -27.531 -25.329 36.486 1.00 77.14 205 GLU I C 1
ATOM 10515 O O . GLU E 1 205 ? -28.343 -24.418 36.313 1.00 77.14 205 GLU I O 1
ATOM 10521 N N . THR E 1 206 ? -27.153 -26.163 35.519 1.00 75.51 206 THR I N 1
ATOM 10522 C CA . THR E 1 206 ? -27.667 -26.016 34.131 1.00 75.51 206 THR I CA 1
ATOM 10523 C C . THR E 1 206 ? -27.625 -24.535 33.754 1.00 75.51 206 THR I C 1
ATOM 10524 O O . THR E 1 206 ? -28.694 -23.954 33.563 1.00 75.51 206 THR I O 1
ATOM 10528 N N . LEU E 1 207 ? -26.430 -23.970 33.593 1.00 74.50 207 LEU I N 1
ATOM 10529 C CA . LEU E 1 207 ? -26.282 -22.511 33.343 1.00 74.50 207 LEU I CA 1
ATOM 10530 C C . LEU E 1 207 ? -26.306 -22.204 31.845 1.00 74.50 207 LEU I C 1
ATOM 10531 O O . LEU E 1 207 ? -25.973 -21.074 31.482 1.00 74.50 207 LEU I O 1
ATOM 10536 N N . CYS E 1 208 ? -26.639 -23.175 31.005 1.00 72.49 208 CYS I N 1
ATOM 10537 C CA . CYS E 1 208 ? -26.775 -22.910 29.551 1.00 72.49 208 CYS I CA 1
ATOM 10538 C C . CYS E 1 208 ? -27.841 -23.875 29.043 1.00 72.49 208 CYS I C 1
ATOM 10539 O O . CYS E 1 208 ? -28.939 -23.398 28.731 1.00 72.49 208 CYS I O 1
ATOM 10542 N N . SER E 1 209 ? -27.537 -25.176 28.998 1.00 74.59 209 SER I N 1
ATOM 10543 C CA . SER E 1 209 ? -28.551 -26.168 28.656 1.00 74.59 209 SER I CA 1
ATOM 10544 C C . SER E 1 209 ? -28.062 -27.582 28.962 1.00 74.59 209 SER I C 1
ATOM 10545 O O . SER E 1 209 ? -27.104 -28.049 28.335 1.00 74.59 209 SER I O 1
ATOM 10548 N N . ALA E 1 210 ? -28.709 -28.274 29.906 1.00 74.34 210 ALA I N 1
ATOM 10549 C CA . ALA E 1 210 ? -28.403 -29.669 30.229 1.00 74.34 210 ALA I CA 1
ATOM 10550 C C . ALA E 1 210 ? -26.966 -29.893 30.695 1.00 74.34 210 ALA I C 1
ATOM 10551 O O . ALA E 1 210 ? -26.122 -28.997 30.603 1.00 74.34 210 ALA I O 1
ATOM 10553 N N . ALA E 1 211 ? -26.695 -31.098 31.202 1.00 74.42 211 ALA I N 1
ATOM 10554 C CA . ALA E 1 211 ? -25.366 -31.497 31.676 1.00 74.42 211 ALA I CA 1
ATOM 10555 C C . ALA E 1 211 ? -24.764 -30.457 32.620 1.00 74.42 211 ALA I C 1
ATOM 10556 O O . ALA E 1 211 ? -23.561 -30.188 32.594 1.00 74.42 211 ALA I O 1
ATOM 10558 N N . ALA E 1 212 ? -25.617 -29.879 33.469 1.00 74.79 212 ALA I N 1
ATOM 10559 C CA . ALA E 1 212 ? -25.255 -28.834 34.438 1.00 74.79 212 ALA I CA 1
ATOM 10560 C C . ALA E 1 212 ? -24.418 -27.783 33.709 1.00 74.79 212 ALA I C 1
ATOM 10561 O O . ALA E 1 212 ? -24.835 -27.302 32.646 1.00 74.79 212 ALA I O 1
ATOM 10563 N N . THR E 1 213 ? -23.252 -27.402 34.220 1.00 73.15 213 THR I N 1
ATOM 10564 C CA . THR E 1 213 ? -22.403 -26.422 33.559 1.00 73.15 213 THR I CA 1
ATOM 10565 C C . THR E 1 213 ? -21.070 -27.039 33.141 1.00 73.15 213 THR I C 1
ATOM 10566 O O . THR E 1 213 ? -20.742 -27.054 31.950 1.00 73.15 213 THR I O 1
ATOM 10570 N N . GLY E 1 214 ? -20.224 -27.402 34.099 1.00 71.48 214 GLY I N 1
ATOM 10571 C CA . GLY E 1 214 ? -18.891 -27.891 33.704 1.00 71.48 214 GLY I CA 1
ATOM 10572 C C . GLY E 1 214 ? -17.848 -27.702 34.786 1.00 71.48 214 GLY I C 1
ATOM 10573 O O . GLY E 1 214 ? -17.419 -26.559 34.981 1.00 71.48 214 GLY I O 1
ATOM 10574 N N . GLY E 1 215 ? -17.408 -28.797 35.409 1.00 71.47 215 GLY I N 1
ATOM 10575 C CA . GLY E 1 215 ? -16.444 -28.740 36.524 1.00 71.47 215 GLY I CA 1
ATOM 10576 C C . GLY E 1 215 ? -15.027 -28.525 36.049 1.00 71.47 215 GLY I C 1
ATOM 10577 O O . GLY E 1 215 ? -14.165 -28.310 36.900 1.00 71.47 215 GLY I O 1
ATOM 10578 N N . THR E 1 216 ? -14.782 -28.628 34.746 1.00 71.02 216 THR I N 1
ATOM 10579 C CA . THR E 1 216 ? -13.440 -28.285 34.221 1.00 71.02 216 THR I CA 1
ATOM 10580 C C . THR E 1 216 ? -13.457 -26.781 33.950 1.00 71.02 216 THR I C 1
ATOM 10581 O O . THR E 1 216 ? -14.282 -26.093 34.561 1.00 71.02 216 THR I O 1
ATOM 10585 N N . TYR E 1 217 ? -12.599 -26.291 33.064 1.00 68.62 217 TYR I N 1
ATOM 10586 C CA . TYR E 1 217 ? -12.547 -24.842 32.758 1.00 68.62 217 TYR I CA 1
ATOM 10587 C C . TYR E 1 217 ? -13.020 -24.053 33.976 1.00 68.62 217 TYR I C 1
ATOM 10588 O O . TYR E 1 217 ? -13.904 -23.207 33.816 1.00 68.62 217 TYR I O 1
ATOM 10597 N N . ARG E 1 218 ? -12.453 -24.331 35.149 1.00 69.63 218 ARG I N 1
ATOM 10598 C CA . ARG E 1 218 ? -12.788 -23.554 36.368 1.00 69.63 218 ARG I CA 1
ATOM 10599 C C . ARG E 1 218 ? -11.508 -22.890 36.866 1.00 69.63 218 ARG I C 1
ATOM 10600 O O . ARG E 1 218 ? -10.571 -23.606 37.239 1.00 69.63 218 ARG I O 1
ATOM 10608 N N . GLY E 1 219 ? -11.470 -21.565 36.833 1.00 70.22 219 GLY I N 1
ATOM 10609 C CA . GLY E 1 219 ? -10.298 -20.850 37.353 1.00 70.22 219 GLY I CA 1
ATOM 10610 C C . GLY E 1 219 ? -9.664 -19.984 36.292 1.00 70.22 219 GLY I C 1
ATOM 10611 O O . GLY E 1 219 ? -9.519 -20.460 35.168 1.00 70.22 219 GLY I O 1
ATOM 10612 N N . GLY E 1 220 ? -9.305 -18.758 36.656 1.00 71.50 220 GLY I N 1
ATOM 10613 C CA . GLY E 1 220 ? -8.630 -17.858 35.711 1.00 71.50 220 GLY I CA 1
ATOM 10614 C C . GLY E 1 220 ? -7.366 -18.491 35.183 1.00 71.50 220 GLY I C 1
ATOM 10615 O O . GLY E 1 220 ? -6.714 -17.879 34.325 1.00 71.50 220 GLY I O 1
ATOM 10616 N N . GLU E 1 221 ? -7.028 -19.673 35.693 1.00 75.63 221 GLU I N 1
ATOM 10617 C CA . GLU E 1 221 ? -5.849 -20.373 35.137 1.00 75.63 221 GLU I CA 1
ATOM 10618 C C . GLU E 1 221 ? -6.349 -21.698 34.566 1.00 75.63 221 GLU I C 1
ATOM 10619 O O . GLU E 1 221 ? -5.594 -22.681 34.612 1.00 75.63 221 GLU I O 1
ATOM 10625 N N . GLY E 1 222 ? -7.585 -21.713 34.065 1.00 70.77 222 GLY I N 1
ATOM 10626 C CA . GLY E 1 222 ? -8.132 -22.921 33.426 1.00 70.77 222 GLY I CA 1
ATOM 10627 C C . GLY E 1 222 ? -7.502 -23.123 32.069 1.00 70.77 222 GLY I C 1
ATOM 10628 O O . GLY E 1 222 ? -7.189 -22.121 31.415 1.00 70.77 222 GLY I O 1
ATOM 10629 N N . THR E 1 223 ? -7.324 -24.375 31.661 1.00 69.53 223 THR I N 1
ATOM 10630 C CA . THR E 1 223 ? -6.613 -24.646 30.391 1.00 69.53 223 THR I CA 1
ATOM 10631 C C . THR E 1 223 ? -7.617 -24.741 29.249 1.00 69.53 223 THR I C 1
ATOM 10632 O O . THR E 1 223 ? -8.746 -25.167 29.489 1.00 69.53 223 THR I O 1
ATOM 10636 N N . ALA E 1 224 ? -7.219 -24.336 28.049 1.00 68.63 224 ALA I N 1
ATOM 10637 C CA . ALA E 1 224 ? -8.131 -24.529 26.929 1.00 68.63 224 ALA I CA 1
ATOM 10638 C C . ALA E 1 224 ? -8.551 -25.986 26.812 1.00 68.63 224 ALA I C 1
ATOM 10639 O O . ALA E 1 224 ? -9.689 -26.276 26.430 1.00 68.63 224 ALA I O 1
ATOM 10641 N N . ALA E 1 225 ? -7.653 -26.915 27.134 1.00 69.08 225 ALA I N 1
ATOM 10642 C CA . ALA E 1 225 ? -8.027 -28.325 27.151 1.00 69.08 225 ALA I CA 1
ATOM 10643 C C . ALA E 1 225 ? -9.168 -28.580 28.131 1.00 69.08 225 ALA I C 1
ATOM 10644 O O . ALA E 1 225 ? -10.035 -29.429 27.880 1.00 69.08 225 ALA I O 1
ATOM 10646 N N . ASN E 1 226 ? -9.184 -27.857 29.258 1.00 69.91 226 ASN I N 1
ATOM 10647 C CA . ASN E 1 226 ? -10.310 -27.953 30.182 1.00 69.91 226 ASN I CA 1
ATOM 10648 C C . ASN E 1 226 ? -11.602 -27.494 29.516 1.00 69.91 226 ASN I C 1
ATOM 10649 O O . ASN E 1 226 ? -12.680 -28.034 29.793 1.00 69.91 226 ASN I O 1
ATOM 10654 N N . ALA E 1 227 ? -11.516 -26.487 28.643 1.00 68.90 227 ALA I N 1
ATOM 10655 C CA . ALA E 1 227 ? -12.685 -26.106 27.860 1.00 68.90 227 ALA I CA 1
ATOM 10656 C C . ALA E 1 227 ? -13.026 -27.179 26.833 1.00 68.90 227 ALA I C 1
ATOM 10657 O O . ALA E 1 227 ? -14.204 -27.478 26.606 1.00 68.90 227 ALA I O 1
ATOM 10659 N N . GLN E 1 228 ? -12.008 -27.781 26.213 1.00 68.76 228 GLN I N 1
ATOM 10660 C CA . GLN E 1 228 ? -12.257 -28.819 25.217 1.00 68.76 228 GLN I CA 1
ATOM 10661 C C . GLN E 1 228 ? -12.937 -30.032 25.836 1.00 68.76 228 GLN I C 1
ATOM 10662 O O . GLN E 1 228 ? -13.696 -30.733 25.158 1.00 68.76 228 GLN I O 1
ATOM 10668 N N . THR E 1 229 ? -12.679 -30.299 27.114 1.00 70.00 229 THR I N 1
ATOM 10669 C CA . THR E 1 229 ? -13.434 -31.336 27.805 1.00 70.00 229 THR I CA 1
ATOM 10670 C C . THR E 1 229 ? -14.902 -30.945 27.925 1.00 70.00 229 THR I C 1
ATOM 10671 O O . THR E 1 229 ? -15.793 -31.792 27.787 1.00 70.00 229 THR I O 1
ATOM 10675 N N . ASP E 1 230 ? -15.171 -29.666 28.182 1.00 69.94 230 ASP I N 1
ATOM 10676 C CA . ASP E 1 230 ? -16.527 -29.183 28.392 1.00 69.94 230 ASP I CA 1
ATOM 10677 C C . ASP E 1 230 ? -17.095 -28.453 27.182 1.00 69.94 230 ASP I C 1
ATOM 10678 O O . ASP E 1 230 ? -18.153 -27.824 27.298 1.00 69.94 230 ASP I O 1
ATOM 10683 N N . TRP E 1 231 ? -16.412 -28.504 26.033 1.00 67.96 231 TRP I N 1
ATOM 10684 C CA . TRP E 1 231 ? -17.000 -27.990 24.798 1.00 67.96 231 TRP I CA 1
ATOM 10685 C C . TRP E 1 231 ? -18.230 -28.795 24.411 1.00 67.96 231 TRP I C 1
ATOM 10686 O O . TRP E 1 231 ? -19.298 -28.236 24.139 1.00 67.96 231 TRP I O 1
ATOM 10697 N N . SER E 1 232 ? -18.093 -30.112 24.367 1.00 69.52 232 SER I N 1
ATOM 10698 C CA . SER E 1 232 ? -19.259 -30.962 24.241 1.00 69.52 232 SER I CA 1
ATOM 10699 C C . SER E 1 232 ? -19.993 -31.021 25.581 1.00 69.52 232 SER I C 1
ATOM 10700 O O . SER E 1 232 ? -19.543 -30.470 26.589 1.00 69.52 232 SER I O 1
ATOM 10703 N N . THR E 1 233 ? -21.163 -31.662 25.569 1.00 69.82 233 THR I N 1
ATOM 10704 C CA . THR E 1 233 ? -22.066 -31.775 26.717 1.00 69.82 233 THR I CA 1
ATOM 10705 C C . THR E 1 233 ? -22.633 -30.411 27.104 1.00 69.82 233 THR I C 1
ATOM 10706 O O . THR E 1 233 ? -23.511 -30.318 27.966 1.00 69.82 233 THR I O 1
ATOM 10710 N N . THR E 1 234 ? -22.150 -29.350 26.464 1.00 69.43 234 THR I N 1
ATOM 10711 C CA . THR E 1 234 ? -22.755 -28.033 26.565 1.00 69.43 234 THR I CA 1
ATOM 10712 C C . THR E 1 234 ? -23.159 -27.471 25.215 1.00 69.43 234 THR I C 1
ATOM 10713 O O . THR E 1 234 ? -24.039 -26.605 25.163 1.00 69.43 234 THR I O 1
ATOM 10717 N N . ILE E 1 235 ? -22.549 -27.944 24.126 1.00 68.70 235 ILE I N 1
ATOM 10718 C CA . ILE E 1 235 ? -22.941 -27.565 22.778 1.00 68.70 235 ILE I CA 1
ATOM 10719 C C . ILE E 1 235 ? -23.738 -28.657 22.091 1.00 68.70 235 ILE I C 1
ATOM 10720 O O . ILE E 1 235 ? -24.212 -28.451 20.967 1.00 68.70 235 ILE I O 1
ATOM 10725 N N . ALA E 1 236 ? -23.909 -29.813 22.737 1.00 69.02 236 ALA I N 1
ATOM 10726 C CA . ALA E 1 236 ? -24.555 -30.944 22.078 1.00 69.02 236 ALA I CA 1
ATOM 10727 C C . ALA E 1 236 ? -25.987 -30.617 21.670 1.00 69.02 236 ALA I C 1
ATOM 10728 O O . ALA E 1 236 ? -26.461 -31.091 20.631 1.00 69.02 236 ALA I O 1
ATOM 10730 N N . ASP E 1 237 ? -26.694 -29.813 22.474 1.00 69.99 237 ASP I N 1
ATOM 10731 C CA . ASP E 1 237 ? -28.046 -29.399 22.104 1.00 69.99 237 ASP I CA 1
ATOM 10732 C C . ASP E 1 237 ? -28.043 -28.436 20.923 1.00 69.99 237 ASP I C 1
ATOM 10733 O O . ASP E 1 237 ? -28.951 -28.481 20.086 1.00 69.99 237 ASP I O 1
ATOM 10738 N N . CYS E 1 238 ? -27.035 -27.566 20.836 1.00 68.33 238 CYS I N 1
ATOM 10739 C CA . CYS E 1 238 ? -26.961 -26.614 19.732 1.00 68.33 238 CYS I CA 1
ATOM 10740 C C . CYS E 1 238 ? -26.874 -27.326 18.389 1.00 68.33 238 CYS I C 1
ATOM 10741 O O . CYS E 1 238 ? -27.526 -26.919 17.423 1.00 68.33 238 CYS I O 1
ATOM 10744 N N . ASP E 1 239 ? -26.060 -28.382 18.303 1.00 69.56 239 ASP I N 1
ATOM 10745 C CA . ASP E 1 239 ? -25.938 -29.126 17.052 1.00 69.56 239 ASP I CA 1
ATOM 10746 C C . ASP E 1 239 ? -27.247 -29.815 16.686 1.00 69.56 239 ASP I C 1
ATOM 10747 O O . ASP E 1 239 ? -27.597 -29.898 15.502 1.00 69.56 239 ASP I O 1
ATOM 10752 N N . ARG E 1 240 ? -27.979 -30.321 17.684 1.00 70.31 240 ARG I N 1
ATOM 10753 C CA . ARG E 1 240 ? -29.285 -30.914 17.414 1.00 70.31 240 ARG I CA 1
ATOM 10754 C C . ARG E 1 240 ? -30.243 -29.893 16.809 1.00 70.31 240 ARG I C 1
ATOM 10755 O O . ARG E 1 240 ? -30.982 -30.203 15.868 1.00 70.31 240 ARG I O 1
ATOM 10763 N N . ASN E 1 241 ? -30.235 -28.668 17.327 1.00 72.27 241 ASN I N 1
ATOM 10764 C CA . ASN E 1 241 ? -31.145 -27.620 16.890 1.00 72.27 241 ASN I CA 1
ATOM 10765 C C . ASN E 1 241 ? -30.622 -26.842 15.688 1.00 72.27 241 ASN I C 1
ATOM 10766 O O . ASN E 1 241 ? -31.023 -25.688 15.488 1.00 72.27 241 ASN I O 1
ATOM 10771 N N . VAL E 1 242 ? -29.734 -27.431 14.896 1.00 69.41 242 VAL I N 1
ATOM 10772 C CA . VAL E 1 242 ? -29.229 -26.785 13.693 1.00 69.41 242 VAL I CA 1
ATOM 10773 C C . VAL E 1 242 ? -30.180 -27.111 12.550 1.00 69.41 242 VAL I C 1
ATOM 10774 O O . VAL E 1 242 ? -30.423 -28.285 12.252 1.00 69.41 242 VAL I O 1
ATOM 10778 N N . GLU E 1 243 ? -30.740 -26.073 11.929 1.00 71.44 243 GLU I N 1
ATOM 10779 C CA . GLU E 1 243 ? -31.613 -26.219 10.764 1.00 71.44 243 GLU I CA 1
ATOM 10780 C C . GLU E 1 243 ? -30.773 -25.916 9.529 1.00 71.44 243 GLU I C 1
ATOM 10781 O O . GLU E 1 243 ? -30.561 -24.753 9.177 1.00 71.44 243 GLU I O 1
ATOM 10787 N N . GLY E 1 244 ? -30.302 -26.965 8.863 1.00 69.67 244 GLY I N 1
ATOM 10788 C CA . GLY E 1 244 ? -29.352 -26.787 7.784 1.00 69.67 244 GLY I CA 1
ATOM 10789 C C . GLY E 1 244 ? -29.958 -26.243 6.508 1.00 69.67 244 GLY I C 1
ATOM 10790 O O . GLY E 1 244 ? -29.986 -26.939 5.489 1.00 69.67 244 GLY I O 1
ATOM 10791 N N . LYS E 1 245 ? -30.453 -25.006 6.543 1.00 70.39 245 LYS I N 1
ATOM 10792 C CA . LYS E 1 245 ? -31.037 -24.423 5.336 1.00 70.39 245 LYS I CA 1
ATOM 10793 C C . LYS E 1 245 ? -29.957 -23.846 4.426 1.00 70.39 245 LYS I C 1
ATOM 10794 O O . LYS E 1 245 ? -29.610 -24.432 3.395 1.00 70.39 245 LYS I O 1
ATOM 10800 N N . ALA E 1 246 ? -29.404 -22.707 4.828 1.00 68.73 246 ALA I N 1
ATOM 10801 C CA . ALA E 1 246 ? -28.264 -22.009 4.255 1.00 68.73 246 ALA I CA 1
ATOM 10802 C C . ALA E 1 246 ? -28.075 -20.732 5.061 1.00 68.73 246 ALA I C 1
ATOM 10803 O O . ALA E 1 246 ? -29.047 -20.204 5.616 1.00 68.73 246 ALA I O 1
ATOM 10805 N N . PRO E 1 247 ? -26.867 -20.192 5.147 1.00 68.06 247 PRO I N 1
ATOM 10806 C CA . PRO E 1 247 ? -26.719 -18.862 5.737 1.00 68.06 247 PRO I CA 1
ATOM 10807 C C . PRO E 1 247 ? -27.450 -17.825 4.901 1.00 68.06 247 PRO I C 1
ATOM 10808 O O . PRO E 1 247 ? -27.578 -17.955 3.682 1.00 68.06 247 PRO I O 1
ATOM 10812 N N . SER E 1 248 ? -27.944 -16.791 5.580 1.00 67.75 248 SER I N 1
ATOM 10813 C CA . SER E 1 248 ? -28.639 -15.676 4.958 1.00 67.75 248 SER I CA 1
ATOM 10814 C C . SER E 1 248 ? -28.083 -14.353 5.464 1.00 67.75 248 SER I C 1
ATOM 10815 O O . SER E 1 248 ? -27.807 -14.221 6.662 1.00 67.75 248 SER I O 1
ATOM 10818 N N . PRO E 1 249 ? -27.927 -13.351 4.592 1.00 66.58 249 PRO I N 1
ATOM 10819 C CA . PRO E 1 249 ? -27.437 -12.047 5.067 1.00 66.58 249 PRO I CA 1
ATOM 10820 C C . PRO E 1 249 ? -28.332 -11.426 6.122 1.00 66.58 249 PRO I C 1
ATOM 10821 O O . PRO E 1 249 ? -27.841 -10.695 6.994 1.00 66.58 249 PRO I O 1
ATOM 10825 N N . ALA E 1 250 ? -29.638 -11.695 6.067 1.00 67.03 250 ALA I N 1
ATOM 10826 C CA . ALA E 1 250 ? -30.531 -11.263 7.134 1.00 67.03 250 ALA I CA 1
ATOM 10827 C C . ALA E 1 250 ? -30.403 -12.137 8.375 1.00 67.03 250 ALA I C 1
ATOM 10828 O O . ALA E 1 250 ? -30.550 -11.636 9.495 1.00 67.03 250 ALA I O 1
ATOM 10830 N N . ALA E 1 251 ? -30.143 -13.435 8.198 1.00 66.57 251 ALA I N 1
ATOM 10831 C CA . ALA E 1 251 ? -29.975 -14.324 9.343 1.00 66.57 251 ALA I CA 1
ATOM 10832 C C . ALA E 1 251 ? -28.740 -13.956 10.154 1.00 66.57 251 ALA I C 1
ATOM 10833 O O . ALA E 1 251 ? -28.751 -14.044 11.389 1.00 66.57 251 ALA I O 1
ATOM 10835 N N . ILE E 1 252 ? -27.660 -13.550 9.482 1.00 67.08 252 ILE I N 1
ATOM 10836 C CA . ILE E 1 252 ? -26.458 -13.131 10.195 1.00 67.08 252 ILE I CA 1
ATOM 10837 C C . ILE E 1 252 ? -26.766 -11.937 11.087 1.00 67.08 252 ILE I C 1
ATOM 10838 O O . ILE E 1 252 ? -26.423 -11.917 12.274 1.00 67.08 252 ILE I O 1
ATOM 10843 N N . GLU E 1 253 ? -27.438 -10.927 10.526 1.00 66.42 253 GLU I N 1
ATOM 10844 C CA . GLU E 1 253 ? -27.774 -9.754 11.319 1.00 66.42 253 GLU I CA 1
ATOM 10845 C C . GLU E 1 253 ? -28.826 -10.069 12.372 1.00 66.42 253 GLU I C 1
ATOM 10846 O O . GLU E 1 253 ? -28.876 -9.403 13.412 1.00 66.42 253 GLU I O 1
ATOM 10852 N N . ALA E 1 254 ? -29.675 -11.068 12.117 1.00 66.74 254 ALA I N 1
ATOM 10853 C CA . ALA E 1 254 ? -30.684 -11.457 13.096 1.00 66.74 254 ALA I CA 1
ATOM 10854 C C . ALA E 1 254 ? -30.042 -12.045 14.346 1.00 66.74 254 ALA I C 1
ATOM 10855 O O . ALA E 1 254 ? -30.426 -11.707 15.470 1.00 66.74 254 ALA I O 1
ATOM 10857 N N . ALA E 1 255 ? -29.053 -12.925 14.169 1.00 66.68 255 ALA I N 1
ATOM 10858 C CA . ALA E 1 255 ? -28.356 -13.489 15.321 1.00 66.68 255 ALA I CA 1
ATOM 10859 C C . ALA E 1 255 ? -27.535 -12.436 16.050 1.00 66.68 255 ALA I C 1
ATOM 10860 O O . ALA E 1 255 ? -27.336 -12.543 17.263 1.00 66.68 255 ALA I O 1
ATOM 10862 N N . ILE E 1 256 ? -27.047 -11.423 15.332 1.00 65.97 256 ILE I N 1
ATOM 10863 C CA . ILE E 1 256 ? -26.336 -10.320 15.973 1.00 65.97 256 ILE I CA 1
ATOM 10864 C C . ILE E 1 256 ? -27.258 -9.576 16.932 1.00 65.97 256 ILE I C 1
ATOM 10865 O O . ILE E 1 256 ? -26.877 -9.264 18.066 1.00 65.97 256 ILE I O 1
ATOM 10870 N N . ALA E 1 257 ? -28.489 -9.294 16.500 1.00 67.56 257 ALA I N 1
ATOM 10871 C CA . ALA E 1 257 ? -29.430 -8.583 17.360 1.00 67.56 257 ALA I CA 1
ATOM 10872 C C . ALA E 1 257 ? -29.754 -9.382 18.619 1.00 67.56 257 ALA I C 1
ATOM 10873 O O . ALA E 1 257 ? -29.850 -8.815 19.713 1.00 67.56 257 ALA I O 1
ATOM 10875 N N . VAL E 1 258 ? -29.939 -10.698 18.483 1.00 69.34 258 VAL I N 1
ATOM 10876 C CA . VAL E 1 258 ? -30.206 -11.530 19.654 1.00 69.34 258 VAL I CA 1
ATOM 10877 C C . VAL E 1 258 ? -28.982 -11.597 20.558 1.00 69.34 258 VAL I C 1
ATOM 10878 O O . VAL E 1 258 ? -29.114 -11.785 21.775 1.00 69.34 258 VAL I O 1
ATOM 10882 N N . PHE E 1 259 ? -27.779 -11.459 19.992 1.00 69.43 259 PHE I N 1
ATOM 10883 C CA . PHE E 1 259 ? -26.584 -11.362 20.825 1.00 69.43 259 PHE I CA 1
ATOM 10884 C C . PHE E 1 259 ? -26.647 -10.133 21.722 1.00 69.43 259 PHE I C 1
ATOM 10885 O O . PHE E 1 259 ? -26.288 -10.194 22.903 1.00 69.43 259 PHE I O 1
ATOM 10893 N N . ARG E 1 260 ? -27.097 -9.009 21.178 1.00 71.52 260 ARG I N 1
ATOM 10894 C CA . ARG E 1 260 ? -27.441 -7.859 21.997 1.00 71.52 260 ARG I CA 1
ATOM 10895 C C . ARG E 1 260 ? -28.765 -8.122 22.710 1.00 71.52 260 ARG I C 1
ATOM 10896 O O . ARG E 1 260 ? -29.341 -9.213 22.630 1.00 71.52 260 ARG I O 1
ATOM 10904 N N . ALA E 1 261 ? -29.261 -7.112 23.427 1.00 72.41 261 ALA I N 1
ATOM 10905 C CA . ALA E 1 261 ? -30.420 -7.244 24.313 1.00 72.41 261 ALA I CA 1
ATOM 10906 C C . ALA E 1 261 ? -30.267 -8.370 25.317 1.00 72.41 261 ALA I C 1
ATOM 10907 O O . ALA E 1 261 ? -31.251 -8.745 25.960 1.00 72.41 261 ALA I O 1
ATOM 10909 N N . ALA E 1 262 ? -29.068 -8.961 25.403 1.00 71.25 262 ALA I N 1
ATOM 10910 C CA . ALA E 1 262 ? -28.694 -9.952 26.402 1.00 71.25 262 ALA I CA 1
ATOM 10911 C C . ALA E 1 262 ? -27.383 -9.597 27.087 1.00 71.25 262 ALA I C 1
ATOM 10912 O O . ALA E 1 262 ? -27.027 -10.236 28.087 1.00 71.25 262 ALA I O 1
ATOM 10914 N N . LEU E 1 263 ? -26.660 -8.616 26.547 1.00 72.35 263 LEU I N 1
ATOM 10915 C CA . LEU E 1 263 ? -25.404 -8.166 27.201 1.00 72.35 263 LEU I CA 1
ATOM 10916 C C . LEU E 1 263 ? -25.792 -7.459 28.498 1.00 72.35 263 LEU I C 1
ATOM 10917 O O . LEU E 1 263 ? -26.065 -6.252 28.440 1.00 72.35 263 LEU I O 1
ATOM 10922 N N . GLY E 1 264 ? -25.810 -8.181 29.622 1.00 75.26 264 GLY I N 1
ATOM 10923 C CA . GLY E 1 264 ? -26.298 -7.573 30.873 1.00 75.26 264 GLY I CA 1
ATOM 10924 C C . GLY E 1 264 ? -25.321 -7.604 32.032 1.00 75.26 264 GLY I C 1
ATOM 10925 O O . GLY E 1 264 ? -24.495 -6.683 32.102 1.00 75.26 264 GLY I O 1
ATOM 10926 N N . ASN E 1 265 ? -25.418 -8.602 32.917 1.00 77.13 265 ASN I N 1
ATOM 10927 C CA . ASN E 1 265 ? -24.598 -8.639 34.161 1.00 77.13 265 ASN I CA 1
ATOM 10928 C C . ASN E 1 265 ? -24.980 -7.420 34.995 1.00 77.13 265 ASN I C 1
ATOM 10929 O O . ASN E 1 265 ? -25.675 -7.628 35.996 1.00 77.13 265 ASN I O 1
ATOM 10934 N N . ALA E 1 266 ? -24.518 -6.225 34.623 1.00 77.39 266 ALA I N 1
ATOM 10935 C CA . ALA E 1 266 ? -24.925 -4.966 35.298 1.00 77.39 266 ALA I CA 1
ATOM 10936 C C . ALA E 1 266 ? -24.400 -4.881 36.733 1.00 77.39 266 ALA I C 1
ATOM 10937 O O . ALA E 1 266 ? -24.390 -3.765 37.274 1.00 77.39 266 ALA I O 1
ATOM 10939 N N . GLU E 1 267 ? -23.981 -6.000 37.320 1.00 79.20 267 GLU I N 1
ATOM 10940 C CA . GLU E 1 267 ? -23.540 -6.004 38.738 1.00 79.20 267 GLU I CA 1
ATOM 10941 C C . GLU E 1 267 ? -22.693 -7.250 39.001 1.00 79.20 267 GLU I C 1
ATOM 10942 O O . GLU E 1 267 ? -22.618 -7.638 40.177 1.00 79.20 267 GLU I O 1
ATOM 10948 N N . THR E 1 269 ? -18.692 -5.583 40.670 1.00 78.95 269 THR I N 1
ATOM 10949 C CA . THR E 1 269 ? -18.369 -4.205 40.227 1.00 78.95 269 THR I CA 1
ATOM 10950 C C . THR E 1 269 ? -17.343 -4.286 39.104 1.00 78.95 269 THR I C 1
ATOM 10951 O O . THR E 1 269 ? -17.449 -3.508 38.143 1.00 78.95 269 THR I O 1
ATOM 10955 N N . LYS E 1 270 ? -16.390 -5.195 39.242 1.00 79.60 270 LYS I N 1
ATOM 10956 C CA . LYS E 1 270 ? -15.345 -5.385 38.230 1.00 79.60 270 LYS I CA 1
ATOM 10957 C C . LYS E 1 270 ? -14.665 -4.055 37.888 1.00 79.60 270 LYS I C 1
ATOM 10958 O O . LYS E 1 270 ? -14.270 -3.796 36.747 1.00 79.60 270 LYS I O 1
ATOM 10964 N N . ALA E 1 271 ? -14.502 -3.213 38.911 1.00 81.20 271 ALA I N 1
ATOM 10965 C CA . ALA E 1 271 ? -13.788 -1.931 38.828 1.00 81.20 271 ALA I CA 1
ATOM 10966 C C . ALA E 1 271 ? -14.320 -1.157 37.620 1.00 81.20 271 ALA I C 1
ATOM 10967 O O . ALA E 1 271 ? -15.544 -1.004 37.496 1.00 81.20 271 ALA I O 1
ATOM 10969 N N . ASN E 1 272 ? -13.466 -0.669 36.717 1.00 82.37 272 ASN I N 1
ATOM 10970 C CA . ASN E 1 272 ? -13.903 0.111 35.556 1.00 82.37 272 ASN I CA 1
ATOM 10971 C C . ASN E 1 272 ? -14.325 -0.828 34.422 1.00 82.37 272 ASN I C 1
ATOM 10972 O O . ASN E 1 272 ? -13.702 -0.916 33.360 1.00 82.37 272 ASN I O 1
ATOM 10977 N N . SER E 1 273 ? -15.418 -1.541 34.667 1.00 78.71 273 SER I N 1
ATOM 10978 C CA . SER E 1 273 ? -16.023 -2.410 33.670 1.00 78.71 273 SER I CA 1
ATOM 10979 C C . SER E 1 273 ? -17.257 -1.723 33.109 1.00 78.71 273 SER I C 1
ATOM 10980 O O . SER E 1 273 ? -18.132 -1.293 33.868 1.00 78.71 273 SER I O 1
ATOM 10983 N N . ARG E 1 274 ? -17.323 -1.615 31.787 1.00 77.65 274 ARG I N 1
ATOM 10984 C CA . ARG E 1 274 ? -18.527 -1.090 31.164 1.00 77.65 274 ARG I CA 1
ATOM 10985 C C . ARG E 1 274 ? -19.614 -2.147 31.288 1.00 77.65 274 ARG I C 1
ATOM 10986 O O . ARG E 1 274 ? -19.730 -3.028 30.431 1.00 77.65 274 ARG I O 1
ATOM 10994 N N . LYS E 1 275 ? -20.396 -2.072 32.370 1.00 75.53 275 LYS I N 1
ATOM 10995 C CA . LYS E 1 275 ? -21.363 -3.097 32.757 1.00 75.53 275 LYS I CA 1
ATOM 10996 C C . LYS E 1 275 ? -22.177 -3.620 31.578 1.00 75.53 275 LYS I C 1
ATOM 10997 O O . LYS E 1 275 ? -22.491 -4.814 31.514 1.00 75.53 275 LYS I O 1
ATOM 11003 N N . ALA E 1 276 ? -22.515 -2.732 30.636 1.00 75.41 276 ALA I N 1
ATOM 11004 C CA . ALA E 1 276 ? -23.326 -3.118 29.487 1.00 75.41 276 ALA I CA 1
ATOM 11005 C C . ALA E 1 276 ? -22.637 -4.146 28.597 1.00 75.41 276 ALA I C 1
ATOM 11006 O O . ALA E 1 276 ? -23.322 -4.862 27.859 1.00 75.41 276 ALA I O 1
ATOM 11008 N N . PHE E 1 277 ? -21.309 -4.234 28.679 1.00 73.39 277 PHE I N 1
ATOM 11009 C CA . PHE E 1 277 ? -20.551 -5.131 27.767 1.00 73.39 277 PHE I CA 1
ATOM 11010 C C . PHE E 1 277 ? -20.100 -6.401 28.497 1.00 73.39 277 PHE I C 1
ATOM 11011 O O . PHE E 1 277 ? -18.968 -6.852 28.266 1.00 73.39 277 PHE I O 1
ATOM 11019 N N . VAL E 1 278 ? -20.969 -6.968 29.334 1.00 73.96 278 VAL I N 1
ATOM 11020 C CA . VAL E 1 278 ? -20.654 -8.247 30.032 1.00 73.96 278 VAL I CA 1
ATOM 11021 C C . VAL E 1 278 ? -21.861 -9.180 29.906 1.00 73.96 278 VAL I C 1
ATOM 11022 O O . VAL E 1 278 ? -22.973 -8.730 30.195 1.00 73.96 278 VAL I O 1
ATOM 11026 N N . LEU E 1 279 ? -21.643 -10.426 29.486 1.00 72.74 279 LEU I N 1
ATOM 11027 C CA . LEU E 1 279 ? -22.742 -11.417 29.393 1.00 72.74 279 LEU I CA 1
ATOM 11028 C C . LEU E 1 279 ? -22.685 -12.314 30.625 1.00 72.74 279 LEU I C 1
ATOM 11029 O O . LEU E 1 279 ? -21.750 -13.113 30.717 1.00 72.74 279 LEU I O 1
ATOM 11034 N N . GLY E 1 280 ? -23.659 -12.191 31.520 1.00 73.67 280 GLY I N 1
ATOM 11035 C CA . GLY E 1 280 ? -23.712 -13.047 32.715 1.00 73.67 280 GLY I CA 1
ATOM 11036 C C . GLY E 1 280 ? -24.818 -12.590 33.639 1.00 73.67 280 GLY I C 1
ATOM 11037 O O . GLY E 1 280 ? -25.358 -11.508 33.391 1.00 73.67 280 GLY I O 1
ATOM 11038 N N . HIS E 1 281 ? -25.175 -13.395 34.642 1.00 76.58 281 HIS I N 1
ATOM 11039 C CA . HIS E 1 281 ? -26.175 -12.907 35.628 1.00 76.58 281 HIS I CA 1
ATOM 11040 C C . HIS E 1 281 ? -25.439 -11.892 36.492 1.00 76.58 281 HIS I C 1
ATOM 11041 O O . HIS E 1 281 ? -25.814 -10.708 36.497 1.00 76.58 281 HIS I O 1
ATOM 11048 N N . GLY E 1 282 ? -24.412 -12.346 37.196 1.00 76.75 282 GLY I N 1
ATOM 11049 C CA . GLY E 1 282 ? -23.570 -11.391 37.927 1.00 76.75 282 GLY I CA 1
ATOM 11050 C C . GLY E 1 282 ? -24.116 -10.955 39.263 1.00 76.75 282 GLY I C 1
ATOM 11051 O O . GLY E 1 282 ? -24.373 -9.758 39.416 1.00 76.75 282 GLY I O 1
ATOM 11052 N N . SER E 1 283 ? -24.291 -11.880 40.204 1.00 78.47 283 SER I N 1
ATOM 11053 C CA . SER E 1 283 ? -24.653 -11.425 41.565 1.00 78.47 283 SER I CA 1
ATOM 11054 C C . SER E 1 283 ? -23.516 -10.485 41.933 1.00 78.47 283 SER I C 1
ATOM 11055 O O . SER E 1 283 ? -23.788 -9.416 42.495 1.00 78.47 283 SER I O 1
ATOM 11058 N N . ALA E 1 284 ? -22.287 -10.889 41.612 1.00 78.43 284 ALA I N 1
ATOM 11059 C CA . ALA E 1 284 ? -21.119 -10.002 41.790 1.00 78.43 284 ALA I CA 1
ATOM 11060 C C . ALA E 1 284 ? -20.176 -10.290 40.622 1.00 78.43 284 ALA I C 1
ATOM 11061 O O . ALA E 1 284 ? -20.365 -11.315 39.960 1.00 78.43 284 ALA I O 1
ATOM 11063 N N . SER E 1 285 ? -19.200 -9.423 40.381 1.00 79.89 285 SER I N 1
ATOM 11064 C CA . SER E 1 285 ? -18.361 -9.585 39.171 1.00 79.89 285 SER I CA 1
ATOM 11065 C C . SER E 1 285 ? -16.977 -10.149 39.497 1.00 79.89 285 SER I C 1
ATOM 11066 O O . SER E 1 285 ? -16.927 -11.260 40.048 1.00 79.89 285 SER I O 1
ATOM 11069 N N . ASP E 1 286 ? -15.907 -9.410 39.177 1.00 80.63 286 ASP I N 1
ATOM 11070 C CA . ASP E 1 286 ? -14.541 -9.971 39.339 1.00 80.63 286 ASP I CA 1
ATOM 11071 C C . ASP E 1 286 ? -14.634 -11.366 38.729 1.00 80.63 286 ASP I C 1
ATOM 11072 O O . ASP E 1 286 ? -14.199 -12.332 39.382 1.00 80.63 286 ASP I O 1
ATOM 11077 N N . CYS E 1 287 ? -15.136 -11.455 37.498 1.00 76.88 287 CYS I N 1
ATOM 11078 C CA . CYS E 1 287 ? -15.449 -12.737 36.892 1.00 76.88 287 CYS I CA 1
ATOM 11079 C C . CYS E 1 287 ? -14.213 -13.357 36.257 1.00 76.88 287 CYS I C 1
ATOM 11080 O O . CYS E 1 287 ? -13.578 -12.748 35.387 1.00 76.88 287 CYS I O 1
ATOM 11083 N N . ASN E 1 288 ? -13.987 -14.629 36.578 1.00 74.28 288 ASN I N 1
ATOM 11084 C CA . ASN E 1 288 ? -12.944 -15.414 35.877 1.00 74.28 288 ASN I CA 1
ATOM 11085 C C . ASN E 1 288 ? -13.675 -16.701 35.517 1.00 74.28 288 ASN I C 1
ATOM 11086 O O . ASN E 1 288 ? -14.266 -16.743 34.436 1.00 74.28 288 ASN I O 1
ATOM 11091 N N . GLY E 1 289 ? -13.745 -17.644 36.450 1.00 71.33 289 GLY I N 1
ATOM 11092 C CA . GLY E 1 289 ? -14.517 -18.877 36.220 1.00 71.33 289 GLY I CA 1
ATOM 11093 C C . GLY E 1 289 ? -14.606 -19.694 37.488 1.00 71.33 289 GLY I C 1
ATOM 11094 O O . GLY E 1 289 ? -14.457 -20.915 37.409 1.00 71.33 289 GLY I O 1
ATOM 11095 N N . GLY E 1 290 ? -14.863 -19.044 38.617 1.00 72.47 290 GLY I N 1
ATOM 11096 C CA . GLY E 1 290 ? -14.837 -19.766 39.899 1.00 72.47 290 GLY I CA 1
ATOM 11097 C C . GLY E 1 290 ? -16.203 -19.924 40.525 1.00 72.47 290 GLY I C 1
ATOM 11098 O O . GLY E 1 290 ? -16.295 -20.649 41.523 1.00 72.47 290 GLY I O 1
ATOM 11099 N N . THR E 1 291 ? -17.225 -19.262 39.987 1.00 75.47 291 THR I N 1
ATOM 11100 C CA . THR E 1 291 ? -18.555 -19.499 40.527 1.00 75.47 291 THR I CA 1
ATOM 11101 C C . THR E 1 291 ? -19.572 -19.349 39.405 1.00 75.47 291 THR I C 1
ATOM 11102 O O . THR E 1 291 ? -19.216 -19.086 38.253 1.00 75.47 291 THR I O 1
ATOM 11106 N N . SER E 1 292 ? -20.850 -19.535 39.751 1.00 75.49 292 SER I N 1
ATOM 11107 C CA . SER E 1 292 ? -21.914 -19.328 38.776 1.00 75.49 292 SER I CA 1
ATOM 11108 C C . SER E 1 292 ? -21.851 -17.915 38.206 1.00 75.49 292 SER I C 1
ATOM 11109 O O . SER E 1 292 ? -21.905 -17.717 36.986 1.00 75.49 292 SER I O 1
ATOM 11112 N N . SER E 1 293 ? -21.699 -16.916 39.081 1.00 75.88 293 SER I N 1
ATOM 11113 C CA . SER E 1 293 ? -21.621 -15.531 38.630 1.00 75.88 293 SER I CA 1
ATOM 11114 C C . SER E 1 293 ? -20.385 -15.248 37.787 1.00 75.88 293 SER I C 1
ATOM 11115 O O . SER E 1 293 ? -20.421 -14.321 36.972 1.00 75.88 293 SER I O 1
ATOM 11118 N N . ALA E 1 294 ? -19.303 -16.017 37.962 1.00 75.25 294 ALA I N 1
ATOM 11119 C CA . ALA E 1 294 ? -18.089 -15.855 37.166 1.00 75.25 294 ALA I CA 1
ATOM 11120 C C . ALA E 1 294 ? -18.198 -16.478 35.777 1.00 75.25 294 ALA I C 1
ATOM 11121 O O . ALA E 1 294 ? -17.289 -16.284 34.962 1.00 75.25 294 ALA I O 1
ATOM 11123 N N . ALA E 1 295 ? -19.282 -17.207 35.514 1.00 73.51 295 ALA I N 1
ATOM 11124 C CA . ALA E 1 295 ? -19.494 -17.728 34.147 1.00 73.51 295 ALA I CA 1
ATOM 11125 C C . ALA E 1 295 ? -19.860 -16.541 33.261 1.00 73.51 295 ALA I C 1
ATOM 11126 O O . ALA E 1 295 ? -21.051 -16.365 32.977 1.00 73.51 295 ALA I O 1
ATOM 11128 N N . CYS E 1 296 ? -18.867 -15.760 32.846 1.00 72.09 296 CYS I N 1
ATOM 11129 C CA . CYS E 1 296 ? -19.165 -14.518 32.098 1.00 72.09 296 CYS I CA 1
ATOM 11130 C C . CYS E 1 296 ? -18.122 -14.287 31.012 1.00 72.09 296 CYS I C 1
ATOM 11131 O O . CYS E 1 296 ? -17.071 -14.935 31.059 1.00 72.09 296 CYS I O 1
ATOM 11134 N N . VAL E 1 297 ? -18.425 -13.409 30.062 1.00 70.16 297 VAL I N 1
ATOM 11135 C CA . VAL E 1 297 ? -17.421 -13.035 29.034 1.00 70.16 297 VAL I CA 1
ATOM 11136 C C . VAL E 1 297 ? -17.367 -11.511 29.012 1.00 70.16 297 VAL I C 1
ATOM 11137 O O . VAL E 1 297 ? -18.204 -10.912 28.328 1.00 70.16 297 VAL I O 1
ATOM 11141 N N . ASP E 1 298 ? -16.453 -10.913 29.772 1.00 70.79 298 ASP I N 1
ATOM 11142 C CA . ASP E 1 298 ? -16.299 -9.472 29.709 1.00 70.79 298 ASP I CA 1
ATOM 11143 C C . ASP E 1 298 ? -15.527 -9.097 28.451 1.00 70.79 298 ASP I C 1
ATOM 11144 O O . ASP E 1 298 ? -14.583 -9.786 28.061 1.00 70.79 298 ASP I O 1
ATOM 11149 N N . TYR E 1 299 ? -15.953 -8.012 27.803 1.00 70.46 299 TYR I N 1
ATOM 11150 C CA . TYR E 1 299 ? -15.290 -7.499 26.611 1.00 70.46 299 TYR I CA 1
ATOM 11151 C C . TYR E 1 299 ? -14.661 -6.130 26.819 1.00 70.46 299 TYR I C 1
ATOM 11152 O O . TYR E 1 299 ? -14.037 -5.609 25.886 1.00 70.46 299 TYR I O 1
ATOM 11161 N N . THR E 1 300 ? -14.804 -5.543 28.012 1.00 71.44 300 THR I N 1
ATOM 11162 C CA . THR E 1 300 ? -14.418 -4.154 28.237 1.00 71.44 300 THR I CA 1
ATOM 11163 C C . THR E 1 300 ? -12.969 -3.885 27.848 1.00 71.44 300 THR I C 1
ATOM 11164 O O . THR E 1 300 ? -12.640 -2.789 27.377 1.00 71.44 300 THR I O 1
ATOM 11168 N N . ASN E 1 301 ? -12.097 -4.875 28.025 1.00 71.04 301 ASN I N 1
ATOM 11169 C CA . ASN E 1 301 ? -10.676 -4.695 27.760 1.00 71.04 301 ASN I CA 1
ATOM 11170 C C . ASN E 1 301 ? -10.358 -4.708 26.268 1.00 71.04 301 ASN I C 1
ATOM 11171 O O . ASN E 1 301 ? -9.500 -3.943 25.815 1.00 71.04 301 ASN I O 1
ATOM 11176 N N . LYS E 1 302 ? -11.023 -5.569 25.493 1.00 69.81 302 LYS I N 1
ATOM 11177 C CA . LYS E 1 302 ? -10.789 -5.663 24.052 1.00 69.81 302 LYS I CA 1
ATOM 11178 C C . LYS E 1 302 ? -11.751 -4.805 23.240 1.00 69.81 302 LYS I C 1
ATOM 11179 O O . LYS E 1 302 ? -11.339 -4.161 22.270 1.00 69.81 302 LYS I O 1
ATOM 11185 N N . LEU E 1 303 ? -13.025 -4.772 23.620 1.00 69.08 303 LEU I N 1
ATOM 11186 C CA . LEU E 1 303 ? -14.020 -4.039 22.855 1.00 69.08 303 LEU I CA 1
ATOM 11187 C C . LEU E 1 303 ? -13.870 -2.532 23.033 1.00 69.08 303 LEU I C 1
ATOM 11188 O O . LEU E 1 303 ? -14.523 -1.934 23.894 1.00 69.08 303 LEU I O 1
ATOM 11193 N N . ALA E 1 304 ? -13.011 -1.908 22.228 1.00 69.09 304 ALA I N 1
ATOM 11194 C CA . ALA E 1 304 ? -12.946 -0.458 22.147 1.00 69.09 304 ALA I CA 1
ATOM 11195 C C . ALA E 1 304 ? -14.002 0.046 21.175 1.00 69.09 304 ALA I C 1
ATOM 11196 O O . ALA E 1 304 ? -14.666 -0.731 20.479 1.00 69.09 304 ALA I O 1
ATOM 11198 N N . ARG E 1 305 ? -14.173 1.368 21.138 1.00 68.55 305 ARG I N 1
ATOM 11199 C CA . ARG E 1 305 ? -15.187 2.055 20.340 1.00 68.55 305 ARG I CA 1
ATOM 11200 C C . ARG E 1 305 ? -16.598 1.719 20.800 1.00 68.55 305 ARG I C 1
ATOM 11201 O O . ARG E 1 305 ? -17.567 2.208 20.197 1.00 68.55 305 ARG I O 1
ATOM 11209 N N . GLY E 1 306 ? -16.760 0.900 21.837 1.00 69.02 306 GLY I N 1
ATOM 11210 C CA . GLY E 1 306 ? -18.074 0.493 22.312 1.00 69.02 306 GLY I CA 1
ATOM 11211 C C . GLY E 1 306 ? -18.912 -0.183 21.246 1.00 69.02 306 GLY I C 1
ATOM 11212 O O . GLY E 1 306 ? -20.123 0.038 21.185 1.00 69.02 306 GLY I O 1
ATOM 11213 N N . THR E 1 307 ? -18.281 -1.001 20.414 1.00 68.09 307 THR I N 1
ATOM 11214 C CA . THR E 1 307 ? -18.927 -1.550 19.227 1.00 68.09 307 THR I CA 1
ATOM 11215 C C . THR E 1 307 ? -18.927 -3.067 19.317 1.00 68.09 307 THR I C 1
ATOM 11216 O O . THR E 1 307 ? -17.866 -3.698 19.289 1.00 68.09 307 THR I O 1
ATOM 11220 N N . ILE E 1 308 ? -20.124 -3.649 19.418 1.00 67.96 308 ILE I N 1
ATOM 11221 C CA . ILE E 1 308 ? -20.287 -5.093 19.321 1.00 67.96 308 ILE I CA 1
ATOM 11222 C C . ILE E 1 308 ? -19.713 -5.608 18.011 1.00 67.96 308 ILE I C 1
ATOM 11223 O O . ILE E 1 308 ? -19.248 -6.750 17.929 1.00 67.96 308 ILE I O 1
ATOM 11228 N N . ASN E 1 309 ? -19.689 -4.756 16.980 1.00 68.08 309 ASN I N 1
ATOM 11229 C CA . ASN E 1 309 ? -19.147 -5.038 15.651 1.00 68.08 309 ASN I CA 1
ATOM 11230 C C . ASN E 1 309 ? -17.623 -5.111 15.633 1.00 68.08 309 ASN I C 1
ATOM 11231 O O . ASN E 1 309 ? -17.039 -5.147 14.537 1.00 68.08 309 ASN I O 1
ATOM 11236 N N . ASP E 1 310 ? -16.984 -5.123 16.805 1.00 67.15 310 ASP I N 1
ATOM 11237 C CA . ASP E 1 310 ? -15.551 -5.348 16.917 1.00 67.15 310 ASP I CA 1
ATOM 11238 C C . ASP E 1 310 ? -15.207 -6.692 17.547 1.00 67.15 310 ASP I C 1
ATOM 11239 O O . ASP E 1 310 ? -14.035 -7.089 17.510 1.00 67.15 310 ASP I O 1
ATOM 11244 N N . ILE E 1 311 ? -16.182 -7.390 18.126 1.00 67.20 311 ILE I N 1
ATOM 11245 C CA . ILE E 1 311 ? -15.897 -8.723 18.674 1.00 67.20 311 ILE I CA 1
ATOM 11246 C C . ILE E 1 311 ? -15.423 -9.628 17.540 1.00 67.20 311 ILE I C 1
ATOM 11247 O O . ILE E 1 311 ? -16.113 -9.738 16.513 1.00 67.20 311 ILE I O 1
ATOM 11252 N N . PRO E 1 312 ? -14.272 -10.315 17.688 1.00 68.23 312 PRO I N 1
ATOM 11253 C CA . PRO E 1 312 ? -13.657 -11.022 16.548 1.00 68.23 312 PRO I CA 1
ATOM 11254 C C . PRO E 1 312 ? -14.604 -11.869 15.716 1.00 68.23 312 PRO I C 1
ATOM 11255 O O . PRO E 1 312 ? -14.539 -11.825 14.481 1.00 68.23 312 PRO I O 1
ATOM 11259 N N . TRP E 1 313 ? -15.486 -12.643 16.357 1.00 67.14 313 TRP I N 1
ATOM 11260 C CA . TRP E 1 313 ? -16.383 -13.497 15.581 1.00 67.14 313 TRP I CA 1
ATOM 11261 C C . TRP E 1 313 ? -17.462 -12.682 14.880 1.00 67.14 313 TRP I C 1
ATOM 11262 O O . TRP E 1 313 ? -17.773 -12.939 13.712 1.00 67.14 313 TRP I O 1
ATOM 11273 N N . ILE E 1 314 ? -18.040 -11.696 15.569 1.00 66.66 314 ILE I N 1
ATOM 11274 C CA . ILE E 1 314 ? -19.064 -10.861 14.945 1.00 66.66 314 ILE I CA 1
ATOM 11275 C C . ILE E 1 314 ? -18.499 -10.168 13.712 1.00 66.66 314 ILE I C 1
ATOM 11276 O O . ILE E 1 314 ? -19.179 -10.036 12.686 1.00 66.66 314 ILE I O 1
ATOM 11281 N N . GLU E 1 315 ? -17.239 -9.750 13.780 1.00 67.96 315 GLU I N 1
ATOM 11282 C CA . GLU E 1 315 ? -16.575 -9.195 12.607 1.00 67.96 315 GLU I CA 1
ATOM 11283 C C . GLU E 1 315 ? -16.569 -10.201 11.458 1.00 67.96 315 GLU I C 1
ATOM 11284 O O . GLU E 1 315 ? -16.909 -9.864 10.316 1.00 67.96 315 GLU I O 1
ATOM 11290 N N . GLN E 1 316 ? -16.196 -11.450 11.748 1.00 65.95 316 GLN I N 1
ATOM 11291 C CA . GLN E 1 316 ? -16.144 -12.468 10.703 1.00 65.95 316 GLN I CA 1
ATOM 11292 C C . GLN E 1 316 ? -17.541 -12.834 10.215 1.00 65.95 316 GLN I C 1
ATOM 11293 O O . GLN E 1 316 ? -17.736 -13.102 9.024 1.00 65.95 316 GLN I O 1
ATOM 11299 N N . LEU E 1 317 ? -18.521 -12.863 11.124 1.00 65.85 317 LEU I N 1
ATOM 11300 C CA . LEU E 1 317 ? -19.911 -13.075 10.733 1.00 65.85 317 LEU I CA 1
ATOM 11301 C C . LEU E 1 317 ? -20.344 -12.040 9.704 1.00 65.85 317 LEU I C 1
ATOM 11302 O O . LEU E 1 317 ? -20.772 -12.375 8.592 1.00 65.85 317 LEU I O 1
ATOM 11307 N N . ARG E 1 318 ? -20.212 -10.764 10.066 1.00 66.99 318 ARG I N 1
ATOM 11308 C CA . ARG E 1 318 ? -20.566 -9.686 9.152 1.00 66.99 318 ARG I CA 1
ATOM 11309 C C . ARG E 1 318 ? -19.768 -9.782 7.861 1.00 66.99 318 ARG I C 1
ATOM 11310 O O . ARG E 1 318 ? -20.300 -9.531 6.771 1.00 66.99 318 ARG I O 1
ATOM 11318 N N . THR E 1 319 ? -18.493 -10.159 7.964 1.00 68.20 319 THR I N 1
ATOM 11319 C CA . THR E 1 319 ? -17.644 -10.255 6.784 1.00 68.20 319 THR I CA 1
ATOM 11320 C C . THR E 1 319 ? -18.262 -11.161 5.729 1.00 68.20 319 THR I C 1
ATOM 11321 O O . THR E 1 319 ? -18.227 -10.852 4.533 1.00 68.20 319 THR I O 1
ATOM 11325 N N . ALA E 1 320 ? -18.842 -12.282 6.156 1.00 69.14 320 ALA I N 1
ATOM 11326 C CA . ALA E 1 320 ? -19.386 -13.234 5.197 1.00 69.14 320 ALA I CA 1
ATOM 11327 C C . ALA E 1 320 ? -20.716 -12.765 4.621 1.00 69.14 320 ALA I C 1
ATOM 11328 O O . ALA E 1 320 ? -20.983 -12.979 3.433 1.00 69.14 320 ALA I O 1
ATOM 11330 N N . ALA E 1 321 ? -21.569 -12.151 5.447 1.00 69.83 321 ALA I N 1
ATOM 11331 C CA . ALA E 1 321 ? -22.835 -11.627 4.940 1.00 69.83 321 ALA I CA 1
ATOM 11332 C C . ALA E 1 321 ? -22.611 -10.617 3.820 1.00 69.83 321 ALA I C 1
ATOM 11333 O O . ALA E 1 321 ? -23.406 -10.549 2.876 1.00 69.83 321 ALA I O 1
ATOM 11335 N N . ALA E 1 322 ? -21.534 -9.828 3.905 1.00 71.15 322 ALA I N 1
ATOM 11336 C CA . ALA E 1 322 ? -21.173 -8.949 2.797 1.00 71.15 322 ALA I CA 1
ATOM 11337 C C . ALA E 1 322 ? -20.734 -9.747 1.574 1.00 71.15 322 ALA I C 1
ATOM 11338 O O . ALA E 1 322 ? -21.144 -9.444 0.448 1.00 71.15 322 ALA I O 1
ATOM 11340 N N . LYS E 1 323 ? -19.893 -10.761 1.770 1.00 71.16 323 LYS I N 1
ATOM 11341 C CA . LYS E 1 323 ? -19.457 -11.573 0.641 1.00 71.16 323 LYS I CA 1
ATOM 11342 C C . LYS E 1 323 ? -20.602 -12.414 0.091 1.00 71.16 323 LYS I C 1
ATOM 11343 O O . LYS E 1 323 ? -20.707 -12.609 -1.126 1.00 71.16 323 LYS I O 1
ATOM 11349 N N . LEU E 1 324 ? -21.473 -12.921 0.970 1.00 72.19 324 LEU I N 1
ATOM 11350 C CA . LEU E 1 324 ? -22.624 -13.689 0.505 1.00 72.19 324 LEU I CA 1
ATOM 11351 C C . LEU E 1 324 ? -23.583 -12.816 -0.292 1.00 72.19 324 LEU I C 1
ATOM 11352 O O . LEU E 1 324 ? -24.140 -13.257 -1.304 1.00 72.19 324 LEU I O 1
ATOM 11357 N N . ALA E 1 325 ? -23.785 -11.572 0.145 1.00 74.98 325 ALA I N 1
ATOM 11358 C CA . ALA E 1 325 ? -24.639 -10.659 -0.607 1.00 74.98 325 ALA I CA 1
ATOM 11359 C C . ALA E 1 325 ? -24.070 -10.395 -1.995 1.00 74.98 325 ALA I C 1
ATOM 11360 O O . ALA E 1 325 ? -24.820 -10.292 -2.971 1.00 74.98 325 ALA I O 1
ATOM 11362 N N . GLY E 1 326 ? -22.745 -10.286 -2.103 1.00 76.46 326 GLY I N 1
ATOM 11363 C CA . GLY E 1 326 ? -22.137 -10.127 -3.410 1.00 76.46 326 GLY I CA 1
ATOM 11364 C C . GLY E 1 326 ? -22.400 -11.305 -4.325 1.00 76.46 326 GLY I C 1
ATOM 11365 O O . GLY E 1 326 ? -22.437 -11.150 -5.550 1.00 76.46 326 GLY I O 1
ATOM 11366 N N . VAL E 1 327 ? -22.585 -12.497 -3.752 1.00 77.69 327 VAL I N 1
ATOM 11367 C CA . VAL E 1 327 ? -22.901 -13.662 -4.571 1.00 77.69 327 VAL I CA 1
ATOM 11368 C C . VAL E 1 327 ? -24.245 -13.478 -5.262 1.00 77.69 327 VAL I C 1
ATOM 11369 O O . VAL E 1 327 ? -24.387 -13.759 -6.458 1.00 77.69 327 VAL I O 1
ATOM 11373 N N . ALA E 1 328 ? -25.250 -12.998 -4.525 1.00 79.38 328 ALA I N 1
ATOM 11374 C CA . ALA E 1 328 ? -26.563 -12.780 -5.123 1.00 79.38 328 ALA I CA 1
ATOM 11375 C C . ALA E 1 328 ? -26.508 -11.697 -6.197 1.00 79.38 328 ALA I C 1
ATOM 11376 O O . ALA E 1 328 ? -27.196 -11.791 -7.222 1.00 79.38 328 ALA I O 1
ATOM 11378 N N . GLY E 1 329 ? -25.701 -10.657 -5.974 1.00 79.71 329 GLY I N 1
ATOM 11379 C CA . GLY E 1 329 ? -25.506 -9.652 -7.007 1.00 79.71 329 GLY I CA 1
ATOM 11380 C C . GLY E 1 329 ? -24.845 -10.217 -8.249 1.00 79.71 329 GLY I C 1
ATOM 11381 O O . GLY E 1 329 ? -25.231 -9.890 -9.373 1.00 79.71 329 GLY I O 1
ATOM 11382 N N . THR E 1 330 ? -23.840 -11.077 -8.065 1.00 80.15 330 THR I N 1
ATOM 11383 C CA . THR E 1 330 ? -23.213 -11.724 -9.211 1.00 80.15 330 THR I CA 1
ATOM 11384 C C . THR E 1 330 ? -24.126 -12.773 -9.830 1.00 80.15 330 THR I C 1
ATOM 11385 O O . THR E 1 330 ? -24.065 -13.009 -11.043 1.00 80.15 330 THR I O 1
ATOM 11389 N N . ARG E 1 331 ? -24.972 -13.415 -9.021 1.00 81.61 331 ARG I N 1
ATOM 11390 C CA . ARG E 1 331 ? -25.905 -14.393 -9.565 1.00 81.61 331 ARG I CA 1
ATOM 11391 C C . ARG E 1 331 ? -26.877 -13.735 -10.531 1.00 81.61 331 ARG I C 1
ATOM 11392 O O . ARG E 1 331 ? -27.200 -14.301 -11.582 1.00 81.61 331 ARG I O 1
ATOM 11400 N N . ALA E 1 332 ? -27.346 -12.530 -10.196 1.00 82.15 332 ALA I N 1
ATOM 11401 C CA . ALA E 1 332 ? -28.262 -11.821 -11.083 1.00 82.15 332 ALA I CA 1
ATOM 11402 C C . ALA E 1 332 ? -27.605 -11.514 -12.422 1.00 82.15 332 ALA I C 1
ATOM 11403 O O . ALA E 1 332 ? -28.248 -11.611 -13.473 1.00 82.15 332 ALA I O 1
ATOM 11405 N N . GLN E 1 333 ? -26.326 -11.134 -12.405 1.00 81.19 333 GLN I N 1
ATOM 11406 C CA . GLN E 1 333 ? -25.607 -10.937 -13.658 1.00 81.19 333 GLN I CA 1
ATOM 11407 C C . GLN E 1 333 ? -25.506 -12.239 -14.439 1.00 81.19 333 GLN I C 1
ATOM 11408 O O . GLN E 1 333 ? -25.643 -12.249 -15.667 1.00 81.19 333 GLN I O 1
ATOM 11414 N N . LEU E 1 334 ? -25.255 -13.349 -13.743 1.00 82.14 334 LEU I N 1
ATOM 11415 C CA . LEU E 1 334 ? -25.144 -14.635 -14.421 1.00 82.14 334 LEU I CA 1
ATOM 11416 C C . LEU E 1 334 ? -26.470 -15.056 -15.046 1.00 82.14 334 LEU I C 1
ATOM 11417 O O . LEU E 1 334 ? -26.497 -15.543 -16.184 1.00 82.14 334 LEU I O 1
ATOM 11422 N N . ASP E 1 335 ? -27.581 -14.883 -14.320 1.00 82.50 335 ASP I N 1
ATOM 11423 C CA . ASP E 1 335 ? -28.887 -15.226 -14.878 1.00 82.50 335 ASP I CA 1
ATOM 11424 C C . ASP E 1 335 ? -29.206 -14.370 -16.096 1.00 82.50 335 ASP I C 1
ATOM 11425 O O . ASP E 1 335 ? -29.717 -14.873 -17.103 1.00 82.50 335 ASP I O 1
ATOM 11430 N N . GLY E 1 336 ? -28.909 -13.073 -16.025 1.00 83.47 336 GLY I N 1
ATOM 11431 C CA . GLY E 1 336 ? -29.042 -12.236 -17.202 1.00 83.47 336 GLY I CA 1
ATOM 11432 C C . GLY E 1 336 ? -28.127 -12.664 -18.329 1.00 83.47 336 GLY I C 1
ATOM 11433 O O . GLY E 1 336 ? -28.482 -12.543 -19.503 1.00 83.47 336 GLY I O 1
ATOM 11434 N N . MET E 1 337 ? -26.936 -13.162 -17.995 1.00 85.67 337 MET I N 1
ATOM 11435 C CA . MET E 1 337 ? -26.011 -13.595 -19.033 1.00 85.67 337 MET I CA 1
ATOM 11436 C C . MET E 1 337 ? -26.475 -14.886 -19.689 1.00 85.67 337 MET I C 1
ATOM 11437 O O . MET E 1 337 ? -26.107 -15.162 -20.836 1.00 85.67 337 MET I O 1
ATOM 11442 N N . ARG E 1 338 ? -27.278 -15.689 -18.988 1.00 86.99 338 ARG I N 1
ATOM 11443 C CA . ARG E 1 338 ? -27.838 -16.879 -19.617 1.00 86.99 338 ARG I CA 1
ATOM 11444 C C . ARG E 1 338 ? -28.901 -16.512 -20.644 1.00 86.99 338 ARG I C 1
ATOM 11445 O O . ARG E 1 338 ? -28.963 -17.112 -21.724 1.00 86.99 338 ARG I O 1
ATOM 11453 N N . GLN E 1 339 ? -29.745 -15.529 -20.322 1.00 87.34 339 GLN I N 1
ATOM 11454 C CA . GLN E 1 339 ? -30.729 -15.049 -21.284 1.00 87.34 339 GLN I CA 1
ATOM 11455 C C . GLN E 1 339 ? -30.051 -14.541 -22.548 1.00 87.34 339 GLN I C 1
ATOM 11456 O O . GLN E 1 339 ? -30.556 -14.743 -23.658 1.00 87.34 339 GLN I O 1
ATOM 11462 N N . GLU E 1 340 ? -28.894 -13.891 -22.401 1.00 88.43 340 GLU I N 1
ATOM 11463 C CA . GLU E 1 340 ? -28.154 -13.420 -23.566 1.00 88.43 340 GLU I CA 1
ATOM 11464 C C . GLU E 1 340 ? -27.709 -14.584 -24.443 1.00 88.43 340 GLU I C 1
ATOM 11465 O O . GLU E 1 340 ? -27.746 -14.493 -25.675 1.00 88.43 340 GLU I O 1
ATOM 11471 N N . MET E 1 341 ? -27.274 -15.684 -23.826 1.00 88.93 341 MET I N 1
ATOM 11472 C CA . MET E 1 341 ? -26.894 -16.861 -24.599 1.00 88.93 341 MET I CA 1
ATOM 11473 C C . MET E 1 341 ? -28.102 -17.489 -25.283 1.00 88.93 341 MET I C 1
ATOM 11474 O O . MET E 1 341 ? -27.987 -18.016 -26.396 1.00 88.93 341 MET I O 1
ATOM 11479 N N . ARG E 1 342 ? -29.264 -17.459 -24.627 1.00 89.62 342 ARG I N 1
ATOM 11480 C CA . ARG E 1 342 ? -30.475 -17.971 -25.258 1.00 89.62 342 ARG I CA 1
ATOM 11481 C C . ARG E 1 342 ? -30.863 -17.139 -26.476 1.00 89.62 342 ARG I C 1
ATOM 11482 O O . ARG E 1 342 ? -31.234 -17.688 -27.520 1.00 89.62 342 ARG I O 1
ATOM 11490 N N . ILE E 1 343 ? -30.778 -15.812 -26.366 1.00 90.05 343 ILE I N 1
ATOM 11491 C CA . ILE E 1 343 ? -31.170 -14.942 -27.471 1.00 90.05 343 ILE I CA 1
ATOM 11492 C C . ILE E 1 343 ? -30.186 -15.062 -28.632 1.00 90.05 343 ILE I C 1
ATOM 11493 O O . ILE E 1 343 ? -30.583 -15.057 -29.803 1.00 90.05 343 ILE I O 1
ATOM 11498 N N . ILE E 1 344 ? -28.891 -15.175 -28.329 1.00 92.03 344 ILE I N 1
ATOM 11499 C CA . ILE E 1 344 ? -27.888 -15.297 -29.383 1.00 92.03 344 ILE I CA 1
ATOM 11500 C C . ILE E 1 344 ? -28.131 -16.554 -30.208 1.00 92.03 344 ILE I C 1
ATOM 11501 O O . ILE E 1 344 ? -28.003 -16.540 -31.439 1.00 92.03 344 ILE I O 1
ATOM 11506 N N . GLU E 1 345 ? -28.492 -17.658 -29.547 1.00 94.23 345 GLU I N 1
ATOM 11507 C CA . GLU E 1 345 ? -28.779 -18.887 -30.279 1.00 94.23 345 GLU I CA 1
ATOM 11508 C C . GLU E 1 345 ? -29.938 -18.695 -31.246 1.00 94.23 345 GLU I C 1
ATOM 11509 O O . GLU E 1 345 ? -29.866 -19.119 -32.405 1.00 94.23 345 GLU I O 1
ATOM 11515 N N . ASP E 1 346 ? -31.009 -18.040 -30.793 1.00 93.87 346 ASP I N 1
ATOM 11516 C CA . ASP E 1 346 ? -32.161 -17.812 -31.660 1.00 93.87 346 ASP I CA 1
ATOM 11517 C C . ASP E 1 346 ? -31.782 -16.968 -32.873 1.00 93.87 346 ASP I C 1
ATOM 11518 O O . ASP E 1 346 ? -32.208 -17.257 -33.997 1.00 93.87 346 ASP I O 1
ATOM 11523 N N . GLN E 1 347 ? -30.978 -15.922 -32.664 1.00 94.49 347 GLN I N 1
ATOM 11524 C CA . GLN E 1 347 ? -30.555 -15.071 -33.771 1.00 94.49 347 GLN I CA 1
ATOM 11525 C C . GLN E 1 347 ? -29.661 -15.820 -34.748 1.00 94.49 347 GLN I C 1
ATOM 11526 O O . GLN E 1 347 ? -29.596 -15.459 -35.929 1.00 94.49 347 GLN I O 1
ATOM 11532 N N . ALA E 1 348 ? -28.961 -16.853 -34.276 1.00 96.27 348 ALA I N 1
ATOM 11533 C CA . ALA E 1 348 ? -28.073 -17.607 -35.153 1.00 96.27 348 ALA I CA 1
ATOM 11534 C C . ALA E 1 348 ? -28.852 -18.329 -36.248 1.00 96.27 348 ALA I C 1
ATOM 11535 O O . ALA E 1 348 ? -28.421 -18.356 -37.407 1.00 96.27 348 ALA I O 1
ATOM 11537 N N . TRP E 1 349 ? -30.001 -18.919 -35.905 1.00 97.76 349 TRP I N 1
ATOM 11538 C CA . TRP E 1 349 ? -30.823 -19.568 -36.924 1.00 97.76 349 TRP I CA 1
ATOM 11539 C C . TRP E 1 349 ? -31.330 -18.560 -37.950 1.00 97.76 349 TRP I C 1
ATOM 11540 O O . TRP E 1 349 ? -31.416 -18.870 -39.144 1.00 97.76 349 TRP I O 1
ATOM 11551 N N . GLN E 1 350 ? -31.687 -17.352 -37.498 1.00 99.06 350 GLN I N 1
ATOM 11552 C CA . GLN E 1 350 ? -32.128 -16.312 -38.423 1.00 99.06 350 GLN I CA 1
ATOM 11553 C C . GLN E 1 350 ? -31.006 -15.888 -39.363 1.00 99.06 350 GLN I C 1
ATOM 11554 O O . GLN E 1 350 ? -31.269 -15.403 -40.469 1.00 99.06 350 GLN I O 1
ATOM 11560 N N . ALA E 1 351 ? -29.752 -16.067 -38.944 1.00 99.74 351 ALA I N 1
ATOM 11561 C CA . ALA E 1 351 ? -28.637 -15.800 -39.839 1.00 99.74 351 ALA I CA 1
ATOM 11562 C C . ALA E 1 351 ? -28.321 -17.006 -40.712 1.00 99.74 351 ALA I C 1
ATOM 11563 O O . ALA E 1 351 ? -27.775 -16.843 -41.809 1.00 99.74 351 ALA I O 1
ATOM 11565 N N . PHE E 1 352 ? -28.661 -18.213 -40.255 1.00 100.15 352 PHE I N 1
ATOM 11566 C CA . PHE E 1 352 ? -28.435 -19.402 -41.070 1.00 100.15 352 PHE I CA 1
ATOM 11567 C C . PHE E 1 352 ? -29.355 -19.431 -42.280 1.00 100.15 352 PHE I C 1
ATOM 11568 O O . PHE E 1 352 ? -28.960 -19.911 -43.349 1.00 100.15 352 PHE I O 1
ATOM 11576 N N . ALA E 1 353 ? -30.583 -18.927 -42.128 1.00 102.64 353 ALA I N 1
ATOM 11577 C CA . ALA E 1 353 ? -31.542 -18.936 -43.226 1.00 102.64 353 ALA I CA 1
ATOM 11578 C C . ALA E 1 353 ? -31.098 -18.059 -44.387 1.00 102.64 353 ALA I C 1
ATOM 11579 O O . ALA E 1 353 ? -31.651 -18.180 -45.487 1.00 102.64 353 ALA I O 1
ATOM 11581 N N . LEU E 1 354 ? -30.120 -17.177 -44.170 1.00 102.78 354 LEU I N 1
ATOM 11582 C CA . LEU E 1 354 ? -29.607 -16.355 -45.260 1.00 102.78 354 LEU I CA 1
ATOM 11583 C C . LEU E 1 354 ? -28.906 -17.200 -46.316 1.00 102.78 354 LEU I C 1
ATOM 11584 O O . LEU E 1 354 ? -28.887 -16.827 -47.495 1.00 102.78 354 LEU I O 1
ATOM 11589 N N . ALA E 1 355 ? -28.330 -18.336 -45.920 1.00 103.35 355 ALA I N 1
ATOM 11590 C CA . ALA E 1 355 ? -27.663 -19.235 -46.853 1.00 103.35 355 ALA I CA 1
ATOM 11591 C C . ALA E 1 355 ? -28.597 -20.279 -47.454 1.00 103.35 355 ALA I C 1
ATOM 11592 O O . ALA E 1 355 ? -28.160 -21.050 -48.315 1.00 103.35 355 ALA I O 1
ATOM 11594 N N . THR E 1 356 ? -29.858 -20.333 -47.012 1.00 104.56 356 THR I N 1
ATOM 11595 C CA . THR E 1 356 ? -30.795 -21.312 -47.562 1.00 104.56 356 THR I CA 1
ATOM 11596 C C . THR E 1 356 ? -31.170 -20.975 -49.000 1.00 104.56 356 THR I C 1
ATOM 11597 O O . THR E 1 356 ? -31.247 -21.866 -49.854 1.00 104.56 356 THR I O 1
ATOM 11601 N N . ILE E 1 357 ? -31.410 -19.700 -49.284 1.00 105.61 357 ILE I N 1
ATOM 11602 C CA . ILE E 1 357 ? -31.775 -19.302 -50.645 1.00 105.61 357 ILE I CA 1
ATOM 11603 C C . ILE E 1 357 ? -30.548 -19.377 -51.551 1.00 105.61 357 ILE I C 1
ATOM 11604 O O . ILE E 1 357 ? -29.424 -19.108 -51.084 1.00 105.61 357 ILE I O 1
ATOM 11609 N N . PRO E 1 358 ? -30.699 -19.734 -52.841 1.00 106.01 358 PRO I N 1
ATOM 11610 C CA . PRO E 1 358 ? -29.573 -19.790 -53.785 1.00 106.01 358 PRO I CA 1
ATOM 11611 C C . PRO E 1 358 ? -29.259 -18.435 -54.424 1.00 106.01 358 PRO I C 1
ATOM 11612 O O . PRO E 1 358 ? -30.182 -17.744 -54.867 1.00 106.01 358 PRO I O 1
ATOM 11616 N N . ALA F 1 21 ? -19.351 5.746 33.988 1.00 101.44 21 ALA K N 1
ATOM 11617 C CA . ALA F 1 21 ? -20.802 5.810 33.870 1.00 101.44 21 ALA K CA 1
ATOM 11618 C C . ALA F 1 21 ? -21.211 5.912 32.406 1.00 101.44 21 ALA K C 1
ATOM 11619 O O . ALA F 1 21 ? -21.560 6.988 31.925 1.00 101.44 21 ALA K O 1
ATOM 11621 N N . TYR F 1 22 ? -21.150 4.783 31.700 1.00 100.15 22 TYR K N 1
ATOM 11622 C CA . TYR F 1 22 ? -21.499 4.727 30.280 1.00 100.15 22 TYR K CA 1
ATOM 11623 C C . TYR F 1 22 ? -22.948 4.303 30.061 1.00 100.15 22 TYR K C 1
ATOM 11624 O O . TYR F 1 22 ? -23.228 3.402 29.273 1.00 100.15 22 TYR K O 1
ATOM 11633 N N . GLU F 1 23 ? -23.865 4.984 30.744 1.00 101.19 23 GLU K N 1
ATOM 11634 C CA . GLU F 1 23 ? -25.306 4.680 30.570 1.00 101.19 23 GLU K CA 1
ATOM 11635 C C . GLU F 1 23 ? -25.825 5.380 29.315 1.00 101.19 23 GLU K C 1
ATOM 11636 O O . GLU F 1 23 ? -25.331 6.481 29.029 1.00 101.19 23 GLU K O 1
ATOM 11642 N N . ASN F 1 24 ? -26.760 4.756 28.594 1.00 99.03 24 ASN K N 1
ATOM 11643 C CA . ASN F 1 24 ? -27.396 5.364 27.388 1.00 99.03 24 ASN K CA 1
ATOM 11644 C C . ASN F 1 24 ? -26.423 5.380 26.206 1.00 99.03 24 ASN K C 1
ATOM 11645 O O . ASN F 1 24 ? -26.742 6.033 25.204 1.00 99.03 24 ASN K O 1
ATOM 11650 N N . ALA F 1 25 ? -25.295 4.680 26.310 1.00 94.58 25 ALA K N 1
ATOM 11651 C CA . ALA F 1 25 ? -24.400 4.562 25.140 1.00 94.58 25 ALA K CA 1
ATOM 11652 C C . ALA F 1 25 ? -25.007 3.495 24.241 1.00 94.58 25 ALA K C 1
ATOM 11653 O O . ALA F 1 25 ? -25.111 3.725 23.033 1.00 94.58 25 ALA K O 1
ATOM 11655 N N . LYS F 1 26 ? -25.370 2.352 24.817 1.00 89.39 26 LYS K N 1
ATOM 11656 C CA . LYS F 1 26 ? -26.091 1.390 23.994 1.00 89.39 26 LYS K CA 1
ATOM 11657 C C . LYS F 1 26 ? -27.428 1.953 23.523 1.00 89.39 26 LYS K C 1
ATOM 11658 O O . LYS F 1 26 ? -28.021 1.421 22.578 1.00 89.39 26 LYS K O 1
ATOM 11664 N N . GLN F 1 27 ? -27.808 3.100 24.091 1.00 95.85 27 GLN K N 1
ATOM 11665 C CA . GLN F 1 27 ? -29.042 3.801 23.660 1.00 95.85 27 GLN K CA 1
ATOM 11666 C C . GLN F 1 27 ? -28.635 4.921 22.705 1.00 95.85 27 GLN K C 1
ATOM 11667 O O . GLN F 1 27 ? -29.499 5.719 22.331 1.00 95.85 27 GLN K O 1
ATOM 11673 N N . TYR F 1 28 ? -27.357 4.977 22.346 1.00 93.09 28 TYR K N 1
ATOM 11674 C CA . TYR F 1 28 ? -26.847 6.039 21.449 1.00 93.09 28 TYR K CA 1
ATOM 11675 C C . TYR F 1 28 ? -26.475 5.402 20.114 1.00 93.09 28 TYR K C 1
ATOM 11676 O O . TYR F 1 28 ? -26.770 5.979 19.063 1.00 93.09 28 TYR K O 1
ATOM 11685 N N . GLU F 1 29 ? -25.848 4.230 20.174 1.00 90.22 29 GLU K N 1
ATOM 11686 C CA . GLU F 1 29 ? -25.424 3.548 18.926 1.00 90.22 29 GLU K CA 1
ATOM 11687 C C . GLU F 1 29 ? -26.595 3.596 17.950 1.00 90.22 29 GLU K C 1
ATOM 11688 O O . GLU F 1 29 ? -26.348 3.731 16.747 1.00 90.22 29 GLU K O 1
ATOM 11694 N N . ALA F 1 30 ? -27.816 3.479 18.466 1.00 90.52 30 ALA K N 1
ATOM 11695 C CA . ALA F 1 30 ? -28.966 3.487 17.570 1.00 90.52 30 ALA K CA 1
ATOM 11696 C C . ALA F 1 30 ? -29.117 4.839 16.889 1.00 90.52 30 ALA K C 1
ATOM 11697 O O . ALA F 1 30 ? -29.231 4.916 15.659 1.00 90.52 30 ALA K O 1
ATOM 11699 N N . LEU F 1 31 ? -29.114 5.921 17.673 1.00 91.91 31 LEU K N 1
ATOM 11700 C CA . LEU F 1 31 ? -29.198 7.255 17.089 1.00 91.91 31 LEU K CA 1
ATOM 11701 C C . LEU F 1 31 ? -27.949 7.583 16.284 1.00 91.91 31 LEU K C 1
ATOM 11702 O O . LEU F 1 31 ? -28.038 8.161 15.194 1.00 91.91 31 LEU K O 1
ATOM 11707 N N . CYS F 1 32 ? -26.774 7.223 16.802 1.00 92.40 32 CYS K N 1
ATOM 11708 C CA . CYS F 1 32 ? -25.542 7.497 16.074 1.00 92.40 32 CYS K CA 1
ATOM 11709 C C . CYS F 1 32 ? -25.476 6.684 14.784 1.00 92.40 32 CYS K C 1
ATOM 11710 O O . CYS F 1 32 ? -25.049 7.196 13.743 1.00 92.40 32 CYS K O 1
ATOM 11713 N N . GLY F 1 33 ? -25.904 5.420 14.830 1.00 91.75 33 GLY K N 1
ATOM 11714 C CA . GLY F 1 33 ? -25.946 4.623 13.614 1.00 91.75 33 GLY K CA 1
ATOM 11715 C C . GLY F 1 33 ? -26.872 5.216 12.571 1.00 91.75 33 GLY K C 1
ATOM 11716 O O . GLY F 1 33 ? -26.605 5.136 11.369 1.00 91.75 33 GLY K O 1
ATOM 11717 N N . ALA F 1 34 ? -27.976 5.817 13.020 1.00 92.06 34 ALA K N 1
ATOM 11718 C CA . ALA F 1 34 ? -28.840 6.554 12.106 1.00 92.06 34 ALA K CA 1
ATOM 11719 C C . ALA F 1 34 ? -28.116 7.760 11.522 1.00 92.06 34 ALA K C 1
ATOM 11720 O O . ALA F 1 34 ? -28.284 8.079 10.340 1.00 92.06 34 ALA K O 1
ATOM 11722 N N . TYR F 1 35 ? -27.304 8.442 12.337 1.00 92.80 35 TYR K N 1
ATOM 11723 C CA . TYR F 1 35 ? -26.543 9.587 11.842 1.00 92.80 35 TYR K CA 1
ATOM 11724 C C . TYR F 1 35 ? -25.577 9.172 10.742 1.00 92.80 35 TYR K C 1
ATOM 11725 O O . TYR F 1 35 ? -25.377 9.911 9.771 1.00 92.80 35 TYR K O 1
ATOM 11734 N N . ALA F 1 36 ? -24.957 8.000 10.879 1.00 91.20 36 ALA K N 1
ATOM 11735 C CA . ALA F 1 36 ? -24.095 7.506 9.813 1.00 91.20 36 ALA K CA 1
ATOM 11736 C C . ALA F 1 36 ? -24.888 7.270 8.533 1.00 91.20 36 ALA K C 1
ATOM 11737 O O . ALA F 1 36 ? -24.396 7.543 7.433 1.00 91.20 36 ALA K O 1
ATOM 11739 N N . ILE F 1 37 ? -26.119 6.765 8.655 1.00 89.04 37 ILE K N 1
ATOM 11740 C CA . ILE F 1 37 ? -26.950 6.533 7.476 1.00 89.04 37 ILE K CA 1
ATOM 11741 C C . ILE F 1 37 ? -27.218 7.844 6.745 1.00 89.04 37 ILE K C 1
ATOM 11742 O O . ILE F 1 37 ? -27.088 7.928 5.519 1.00 89.04 37 ILE K O 1
ATOM 11747 N N . THR F 1 38 ? -27.578 8.896 7.488 1.00 89.47 38 THR K N 1
ATOM 11748 C CA . THR F 1 38 ? -27.823 10.189 6.853 1.00 89.47 38 THR K CA 1
ATOM 11749 C C . THR F 1 38 ? -26.531 10.833 6.367 1.00 89.47 38 THR K C 1
ATOM 11750 O O . THR F 1 38 ? -26.530 11.514 5.336 1.00 89.47 38 THR K O 1
ATOM 11754 N N . LYS F 1 39 ? -25.429 10.643 7.093 1.00 89.03 39 LYS K N 1
ATOM 11755 C CA . LYS F 1 39 ? -24.161 11.243 6.696 1.00 89.03 39 LYS K CA 1
ATOM 11756 C C . LYS F 1 39 ? -23.626 10.660 5.391 1.00 89.03 39 LYS K C 1
ATOM 11757 O O . LYS F 1 39 ? -22.866 11.339 4.691 1.00 89.03 39 LYS K O 1
ATOM 11763 N N . GLN F 1 40 ? -24.009 9.435 5.039 1.00 89.02 40 GLN K N 1
ATOM 11764 C CA . GLN F 1 40 ? -23.511 8.823 3.815 1.00 89.02 40 GLN K CA 1
ATOM 11765 C C . GLN F 1 40 ? -24.005 9.585 2.592 1.00 89.02 40 GLN K C 1
ATOM 11766 O O . GLN F 1 40 ? -25.141 10.068 2.554 1.00 89.02 40 GLN K O 1
ATOM 11772 N N . ALA F 1 41 ? -23.142 9.697 1.591 1.00 86.13 41 ALA K N 1
ATOM 11773 C CA . ALA F 1 41 ? -23.456 10.447 0.387 1.00 86.13 41 ALA K CA 1
ATOM 11774 C C . ALA F 1 41 ? -24.176 9.569 -0.626 1.00 86.13 41 ALA K C 1
ATOM 11775 O O . ALA F 1 41 ? -23.904 8.371 -0.747 1.00 86.13 41 ALA K O 1
ATOM 11777 N N . ILE F 1 42 ? -25.100 10.183 -1.360 1.00 83.02 42 ILE K N 1
ATOM 11778 C CA . ILE F 1 42 ? -25.841 9.526 -2.430 1.00 83.02 42 ILE K CA 1
ATOM 11779 C C . ILE F 1 42 ? -25.409 10.157 -3.745 1.00 83.02 42 ILE K C 1
ATOM 11780 O O . ILE F 1 42 ? -25.471 11.383 -3.903 1.00 83.02 42 ILE K O 1
ATOM 11785 N N . SER F 1 43 ? -24.958 9.325 -4.678 1.00 80.46 43 SER K N 1
ATOM 11786 C CA . SER F 1 43 ? -24.579 9.758 -6.014 1.00 80.46 43 SER K CA 1
ATOM 11787 C C . SER F 1 43 ? -25.531 9.141 -7.025 1.00 80.46 43 SER K C 1
ATOM 11788 O O . SER F 1 43 ? -25.696 7.918 -7.059 1.00 80.46 43 SER K O 1
ATOM 11791 N N . ASP F 1 44 ? -26.148 9.985 -7.851 1.00 80.72 44 ASP K N 1
ATOM 11792 C CA . ASP F 1 44 ? -27.097 9.482 -8.839 1.00 80.72 44 ASP K CA 1
ATOM 11793 C C . ASP F 1 44 ? -26.418 8.541 -9.829 1.00 80.72 44 ASP K C 1
ATOM 11794 O O . ASP F 1 44 ? -26.982 7.502 -10.192 1.00 80.72 44 ASP K O 1
ATOM 11799 N N . ALA F 1 45 ? -25.199 8.881 -10.268 1.00 80.54 45 ALA K N 1
ATOM 11800 C CA . ALA F 1 45 ? -24.464 8.032 -11.204 1.00 80.54 45 ALA K CA 1
ATOM 11801 C C . ALA F 1 45 ? -24.092 6.682 -10.605 1.00 80.54 45 ALA K C 1
ATOM 11802 O O . ALA F 1 45 ? -23.780 5.750 -11.355 1.00 80.54 45 ALA K O 1
ATOM 11804 N N . GLU F 1 46 ? -24.099 6.561 -9.275 1.00 80.45 46 GLU K N 1
ATOM 11805 C CA . GLU F 1 46 ? -23.871 5.262 -8.652 1.00 80.45 46 GLU K CA 1
ATOM 11806 C C . GLU F 1 46 ? -25.010 4.292 -8.956 1.00 80.45 46 GLU K C 1
ATOM 11807 O O . GLU F 1 46 ? -24.788 3.076 -9.013 1.00 80.45 46 GLU K O 1
ATOM 11813 N N . TYR F 1 47 ? -26.227 4.803 -9.176 1.00 80.35 47 TYR K N 1
ATOM 11814 C CA . TYR F 1 47 ? -27.361 3.964 -9.543 1.00 80.35 47 TYR K CA 1
ATOM 11815 C C . TYR F 1 47 ? -27.684 3.989 -11.032 1.00 80.35 47 TYR K C 1
ATOM 11816 O O . TYR F 1 47 ? -28.269 3.026 -11.540 1.00 80.35 47 TYR K O 1
ATOM 11825 N N . ILE F 1 48 ? -27.324 5.060 -11.740 1.00 79.78 48 ILE K N 1
ATOM 11826 C CA . ILE F 1 48 ? -27.647 5.154 -13.161 1.00 79.78 48 ILE K CA 1
ATOM 11827 C C . ILE F 1 48 ? -26.888 4.096 -13.953 1.00 79.78 48 ILE K C 1
ATOM 11828 O O . ILE F 1 48 ? -27.487 3.282 -14.666 1.00 79.78 48 ILE K O 1
ATOM 11833 N N . GLY F 1 49 ? -25.567 4.093 -13.846 1.00 80.28 49 GLY K N 1
ATOM 11834 C CA . GLY F 1 49 ? -24.758 3.071 -14.474 1.00 80.28 49 GLY K CA 1
ATOM 11835 C C . GLY F 1 49 ? -24.037 3.534 -15.723 1.00 80.28 49 GLY K C 1
ATOM 11836 O O . GLY F 1 49 ? -23.830 4.724 -15.974 1.00 80.28 49 GLY K O 1
ATOM 11837 N N . ASP F 1 50 ? -23.635 2.542 -16.520 1.00 82.24 50 ASP K N 1
ATOM 11838 C CA . ASP F 1 50 ? -22.890 2.791 -17.746 1.00 82.24 50 ASP K CA 1
ATOM 11839 C C . ASP F 1 50 ? -23.779 3.485 -18.769 1.00 82.24 50 ASP K C 1
ATOM 11840 O O . ASP F 1 50 ? -24.778 2.917 -19.222 1.00 82.24 50 ASP K O 1
ATOM 11845 N N . THR F 1 51 ? -23.409 4.707 -19.143 1.00 83.77 51 THR K N 1
ATOM 11846 C CA . THR F 1 51 ? -24.205 5.516 -20.051 1.00 83.77 51 THR K CA 1
ATOM 11847 C C . THR F 1 51 ? -23.713 5.440 -21.490 1.00 83.77 51 THR K C 1
ATOM 11848 O O . THR F 1 51 ? -24.146 6.241 -22.325 1.00 83.77 51 THR K O 1
ATOM 11852 N N . THR F 1 52 ? -22.819 4.497 -21.798 1.00 83.88 52 THR K N 1
ATOM 11853 C CA . THR F 1 52 ? -22.311 4.375 -23.163 1.00 83.88 52 THR K CA 1
ATOM 11854 C C . THR F 1 52 ? -23.347 3.752 -24.089 1.00 83.88 52 THR K C 1
ATOM 11855 O O . THR F 1 52 ? -23.627 4.283 -25.169 1.00 83.88 52 THR K O 1
ATOM 11859 N N . GLY F 1 53 ? -23.916 2.613 -23.689 1.00 86.25 53 GLY K N 1
ATOM 11860 C CA . GLY F 1 53 ? -24.919 1.943 -24.502 1.00 86.25 53 GLY K CA 1
ATOM 11861 C C . GLY F 1 53 ? -26.333 2.451 -24.333 1.00 86.25 53 GLY K C 1
ATOM 11862 O O . GLY F 1 53 ? -27.231 1.981 -25.040 1.00 86.25 53 GLY K O 1
ATOM 11863 N N . ASP F 1 54 ? -26.555 3.384 -23.401 1.00 85.30 54 ASP K N 1
ATOM 11864 C CA . ASP F 1 54 ? -27.896 3.930 -23.195 1.00 85.30 54 ASP K CA 1
ATOM 11865 C C . ASP F 1 54 ? -28.437 4.633 -24.432 1.00 85.30 54 ASP K C 1
ATOM 11866 O O . ASP F 1 54 ? -29.597 4.379 -24.798 1.00 85.30 54 ASP K O 1
ATOM 11871 N N . PRO F 1 55 ? -27.685 5.502 -25.122 1.00 87.62 55 PRO K N 1
ATOM 11872 C CA . PRO F 1 55 ? -28.221 6.086 -26.359 1.00 87.62 55 PRO K CA 1
ATOM 11873 C C . PRO F 1 55 ? -28.345 5.063 -27.475 1.00 87.62 55 PRO K C 1
ATOM 11874 O O . PRO F 1 55 ? -27.968 3.899 -27.306 1.00 87.62 55 PRO K O 1
ATOM 11878 N N . ARG F 1 56 ? -28.869 5.487 -28.618 1.00 92.61 56 ARG K N 1
ATOM 11879 C CA . ARG F 1 56 ? -28.939 4.604 -29.774 1.00 92.61 56 ARG K CA 1
ATOM 11880 C C . ARG F 1 56 ? -27.531 4.306 -30.274 1.00 92.61 56 ARG K C 1
ATOM 11881 O O . ARG F 1 56 ? -26.758 5.240 -30.515 1.00 92.61 56 ARG K O 1
ATOM 11889 N N . PRO F 1 57 ? -27.158 3.037 -30.432 1.00 93.83 57 PRO K N 1
ATOM 11890 C CA . PRO F 1 57 ? -25.849 2.728 -31.018 1.00 93.83 57 PRO K CA 1
ATOM 11891 C C . PRO F 1 57 ? -25.715 3.364 -32.393 1.00 93.83 57 PRO K C 1
ATOM 11892 O O . PRO F 1 57 ? -26.590 3.222 -33.249 1.00 93.83 57 PRO K O 1
ATOM 11896 N N . LYS F 1 58 ? -24.609 4.085 -32.592 1.00 97.69 58 LYS K N 1
ATOM 11897 C CA . LYS F 1 58 ? -24.385 4.761 -33.865 1.00 97.69 58 LYS K CA 1
ATOM 11898 C C . LYS F 1 58 ? -24.278 3.775 -35.017 1.00 97.69 58 LYS K C 1
ATOM 11899 O O . LYS F 1 58 ? -24.477 4.165 -36.173 1.00 97.69 58 LYS K O 1
ATOM 11905 N N . GLU F 1 59 ? -23.956 2.513 -34.723 1.00 97.62 59 GLU K N 1
ATOM 11906 C CA . GLU F 1 59 ? -23.841 1.500 -35.767 1.00 97.62 59 GLU K CA 1
ATOM 11907 C C . GLU F 1 59 ? -25.138 1.399 -36.558 1.00 97.62 59 GLU K C 1
ATOM 11908 O O . GLU F 1 59 ? -25.126 1.398 -37.795 1.00 97.62 59 GLU K O 1
ATOM 11914 N N . VAL F 1 60 ? -26.268 1.334 -35.855 1.00 97.89 60 VAL K N 1
ATOM 11915 C CA . VAL F 1 60 ? -27.567 1.280 -36.520 1.00 97.89 60 VAL K CA 1
ATOM 11916 C C . VAL F 1 60 ? -27.819 2.566 -37.296 1.00 97.89 60 VAL K C 1
ATOM 11917 O O . VAL F 1 60 ? -28.372 2.542 -38.403 1.00 97.89 60 VAL K O 1
ATOM 11921 N N . GLU F 1 61 ? -27.420 3.706 -36.729 1.00 98.30 61 GLU K N 1
ATOM 11922 C CA . GLU F 1 61 ? -27.640 4.986 -37.397 1.00 98.30 61 GLU K CA 1
ATOM 11923 C C . GLU F 1 61 ? -26.882 5.059 -38.717 1.00 98.30 61 GLU K C 1
ATOM 11924 O O . GLU F 1 61 ? -27.412 5.553 -39.719 1.00 98.30 61 GLU K O 1
ATOM 11930 N N . ASP F 1 62 ? -25.634 4.589 -38.736 1.00 101.62 62 ASP K N 1
ATOM 11931 C CA . ASP F 1 62 ? -24.900 4.526 -39.994 1.00 101.62 62 ASP K CA 1
ATOM 11932 C C . ASP F 1 62 ? -25.354 3.349 -40.848 1.00 101.62 62 ASP K C 1
ATOM 11933 O O . ASP F 1 62 ? -25.358 3.448 -42.079 1.00 101.62 62 ASP K O 1
ATOM 11938 N N . LEU F 1 63 ? -25.741 2.232 -40.222 1.00 100.28 63 LEU K N 1
ATOM 11939 C CA . LEU F 1 63 ? -26.447 1.191 -40.959 1.00 100.28 63 LEU K CA 1
ATOM 11940 C C . LEU F 1 63 ? -27.793 1.689 -41.467 1.00 100.28 63 LEU K C 1
ATOM 11941 O O . LEU F 1 63 ? -28.400 1.047 -42.330 1.00 100.28 63 LEU K O 1
ATOM 11946 N N . TYR F 1 64 ? -28.283 2.804 -40.925 1.00 100.12 64 TYR K N 1
ATOM 11947 C CA . TYR F 1 64 ? -29.399 3.505 -41.542 1.00 100.12 64 TYR K CA 1
ATOM 11948 C C . TYR F 1 64 ? -28.929 4.441 -42.646 1.00 100.12 64 TYR K C 1
ATOM 11949 O O . TYR F 1 64 ? -29.631 4.602 -43.648 1.00 100.12 64 TYR K O 1
ATOM 11958 N N . ILE F 1 65 ? -27.753 5.058 -42.486 1.00 101.70 65 ILE K N 1
ATOM 11959 C CA . ILE F 1 65 ? -27.196 5.880 -43.560 1.00 101.70 65 ILE K CA 1
ATOM 11960 C C . ILE F 1 65 ? -26.931 5.021 -44.789 1.00 101.70 65 ILE K C 1
ATOM 11961 O O . ILE F 1 65 ? -27.343 5.357 -45.906 1.00 101.70 65 ILE K O 1
ATOM 11966 N N . MET F 1 66 ? -26.253 3.892 -44.600 1.00 102.02 66 MET K N 1
ATOM 11967 C CA . MET F 1 66 ? -26.260 2.853 -45.614 1.00 102.02 66 MET K CA 1
ATOM 11968 C C . MET F 1 66 ? -27.618 2.153 -45.605 1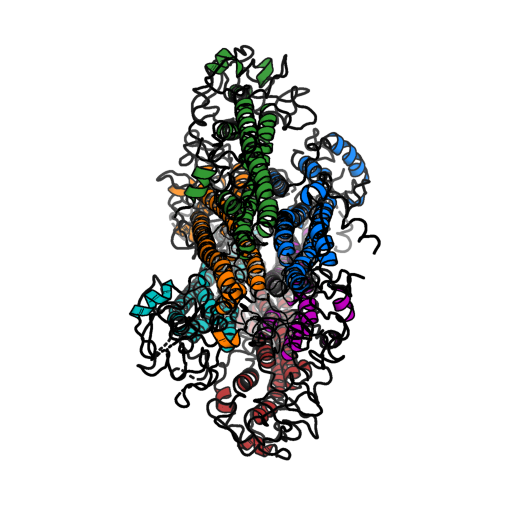.00 102.02 66 MET K C 1
ATOM 11969 O O . MET F 1 66 ? -28.443 2.358 -44.710 1.00 102.02 66 MET K O 1
ATOM 11974 N N . THR F 1 67 ? -27.852 1.318 -46.617 1.00 100.44 67 THR K N 1
ATOM 11975 C CA . THR F 1 67 ? -29.166 0.703 -46.820 1.00 100.44 67 THR K CA 1
ATOM 11976 C C . THR F 1 67 ? -30.257 1.770 -46.825 1.00 100.44 67 THR K C 1
ATOM 11977 O O . THR F 1 67 ? -31.307 1.628 -46.196 1.00 100.44 67 THR K O 1
ATOM 11981 N N . LEU F 1 68 ? -29.984 2.865 -47.528 1.00 102.40 68 LEU K N 1
ATOM 11982 C CA . LEU F 1 68 ? -30.893 3.993 -47.639 1.00 102.40 68 LEU K CA 1
ATOM 11983 C C . LEU F 1 68 ? -31.045 4.345 -49.114 1.00 102.40 68 LEU K C 1
ATOM 11984 O O . LEU F 1 68 ? -30.160 4.060 -49.925 1.00 102.40 68 LEU K O 1
ATOM 11989 N N . SER F 1 69 ? -32.184 4.945 -49.459 1.00 104.04 69 SER K N 1
ATOM 11990 C CA . SER F 1 69 ? -32.484 5.246 -50.855 1.00 104.04 69 SER K CA 1
ATOM 11991 C C . SER F 1 69 ? -31.413 6.152 -51.452 1.00 104.04 69 SER K C 1
ATOM 11992 O O . SER F 1 69 ? -30.873 7.031 -50.775 1.00 104.04 69 SER K O 1
ATOM 11995 N N . ASP F 1 70 ? -31.103 5.922 -52.734 1.00 104.68 70 ASP K N 1
ATOM 11996 C CA . ASP F 1 70 ? -30.037 6.674 -53.395 1.00 104.68 70 ASP K CA 1
ATOM 11997 C C . ASP F 1 70 ? -30.333 8.168 -53.416 1.00 104.68 70 ASP K C 1
ATOM 11998 O O . ASP F 1 70 ? -29.451 8.987 -53.130 1.00 104.68 70 ASP K O 1
ATOM 12003 N N . GLU F 1 71 ? -31.568 8.545 -53.758 1.00 105.62 71 GLU K N 1
ATOM 12004 C CA . GLU F 1 71 ? -31.944 9.954 -53.722 1.00 105.62 71 GLU K CA 1
ATOM 12005 C C . GLU F 1 71 ? -31.988 10.480 -52.293 1.00 105.62 71 GLU K C 1
ATOM 12006 O O . GLU F 1 71 ? -31.538 11.600 -52.025 1.00 105.62 71 GLU K O 1
ATOM 12012 N N . ASP F 1 72 ? -32.513 9.684 -51.362 1.00 105.52 72 ASP K N 1
ATOM 12013 C CA . ASP F 1 72 ? -32.668 10.104 -49.973 1.00 105.52 72 ASP K CA 1
ATOM 12014 C C . ASP F 1 72 ? -31.357 10.103 -49.195 1.00 105.52 72 ASP K C 1
ATOM 12015 O O . ASP F 1 72 ? -31.358 10.506 -48.027 1.00 105.52 72 ASP K O 1
ATOM 12020 N N . TYR F 1 73 ? -30.253 9.646 -49.799 1.00 104.52 73 TYR K N 1
ATOM 12021 C CA . TYR F 1 73 ? -28.953 9.707 -49.137 1.00 104.52 73 TYR K CA 1
ATOM 12022 C C . TYR F 1 73 ? -28.642 11.124 -48.673 1.00 104.52 73 TYR K C 1
ATOM 12023 O O . TYR F 1 73 ? -28.280 11.348 -47.513 1.00 104.52 73 TYR K O 1
ATOM 12032 N N . ASN F 1 74 ? -28.780 12.097 -49.572 1.00 104.37 74 ASN K N 1
ATOM 12033 C CA . ASN F 1 74 ? -28.521 13.490 -49.243 1.00 104.37 74 ASN K CA 1
ATOM 12034 C C . ASN F 1 74 ? -29.792 14.305 -49.049 1.00 104.37 74 ASN K C 1
ATOM 12035 O O . ASN F 1 74 ? -29.699 15.511 -48.797 1.00 104.37 74 ASN K O 1
ATOM 12040 N N . ASN F 1 75 ? -30.968 13.687 -49.163 1.00 105.40 75 ASN K N 1
ATOM 12041 C CA . ASN F 1 75 ? -32.199 14.366 -48.780 1.00 105.40 75 ASN K CA 1
ATOM 12042 C C . ASN F 1 75 ? -32.110 14.776 -47.317 1.00 105.40 75 ASN K C 1
ATOM 12043 O O . ASN F 1 75 ? -31.762 13.962 -46.456 1.00 105.40 75 ASN K O 1
ATOM 12048 N N . LYS F 1 76 ? -32.421 16.041 -47.040 1.00 105.45 76 LYS K N 1
ATOM 12049 C CA . LYS F 1 76 ? -32.125 16.610 -45.730 1.00 105.45 76 LYS K CA 1
ATOM 12050 C C . LYS F 1 76 ? -32.847 15.841 -44.630 1.00 105.45 76 LYS K C 1
ATOM 12051 O O . LYS F 1 76 ? -34.081 15.798 -44.592 1.00 105.45 76 LYS K O 1
ATOM 12057 N N . THR F 1 77 ? -32.066 15.230 -43.741 1.00 105.38 77 THR K N 1
ATOM 12058 C CA . THR F 1 77 ? -32.599 14.417 -42.654 1.00 105.38 77 THR K CA 1
ATOM 12059 C C . THR F 1 77 ? -33.192 15.284 -41.546 1.00 105.38 77 THR K C 1
ATOM 12060 O O . THR F 1 77 ? -33.122 14.937 -40.365 1.00 105.38 77 THR K O 1
ATOM 12064 N N . GLY F 1 86 ? -26.286 20.906 -40.985 1.00 98.12 86 GLY K N 1
ATOM 12065 C CA . GLY F 1 86 ? -25.350 20.777 -42.085 1.00 98.12 86 GLY K CA 1
ATOM 12066 C C . GLY F 1 86 ? -25.665 19.604 -42.993 1.00 98.12 86 GLY K C 1
ATOM 12067 O O . GLY F 1 86 ? -26.700 18.959 -42.840 1.00 98.12 86 GLY K O 1
ATOM 12068 N N . LEU F 1 87 ? -24.774 19.329 -43.942 1.00 102.82 87 LEU K N 1
ATOM 12069 C CA . LEU F 1 87 ? -24.948 18.215 -44.863 1.00 102.82 87 LEU K CA 1
ATOM 12070 C C . LEU F 1 87 ? -24.436 16.923 -44.234 1.00 102.82 87 LEU K C 1
ATOM 12071 O O . LEU F 1 87 ? -23.798 16.921 -43.178 1.00 102.82 87 LEU K O 1
ATOM 12076 N N . GLU F 1 88 ? -24.732 15.805 -44.897 1.00 103.95 88 GLU K N 1
ATOM 12077 C CA . GLU F 1 88 ? -24.367 14.484 -44.386 1.00 103.95 88 GLU K CA 1
ATOM 12078 C C . GLU F 1 88 ? -22.956 14.100 -44.837 1.00 103.95 88 GLU K C 1
ATOM 12079 O O . GLU F 1 88 ? -22.739 13.145 -45.584 1.00 103.95 88 GLU K O 1
ATOM 12085 N N . LYS F 1 89 ? -21.982 14.875 -44.354 1.00 105.62 89 LYS K N 1
ATOM 12086 C CA . LYS F 1 89 ? -20.582 14.510 -44.522 1.00 105.62 89 LYS K CA 1
ATOM 12087 C C . LYS F 1 89 ? -20.220 13.306 -43.670 1.00 105.62 89 LYS K C 1
ATOM 12088 O O . LYS F 1 89 ? -19.122 12.757 -43.823 1.00 105.62 89 LYS K O 1
ATOM 12094 N N . ARG F 1 90 ? -21.131 12.878 -42.791 1.00 107.25 90 ARG K N 1
ATOM 12095 C CA . ARG F 1 90 ? -20.892 11.708 -41.958 1.00 107.25 90 ARG K CA 1
ATOM 12096 C C . ARG F 1 90 ? -20.435 10.497 -42.759 1.00 107.25 90 ARG K C 1
ATOM 12097 O O . ARG F 1 90 ? -19.729 9.649 -42.215 1.00 107.25 90 ARG K O 1
ATOM 12105 N N . LYS F 1 91 ? -20.759 10.420 -44.051 1.00 107.08 91 LYS K N 1
ATOM 12106 C CA . LYS F 1 91 ? -20.326 9.273 -44.845 1.00 107.08 91 LYS K CA 1
ATOM 12107 C C . LYS F 1 91 ? -18.809 9.091 -44.805 1.00 107.08 91 LYS K C 1
ATOM 12108 O O . LYS F 1 91 ? -18.318 7.971 -44.979 1.00 107.08 91 LYS K O 1
ATOM 12114 N N . SER F 1 92 ? -18.052 10.166 -44.559 1.00 107.33 92 SER K N 1
ATOM 12115 C CA . SER F 1 92 ? -16.594 10.053 -44.513 1.00 107.33 92 SER K CA 1
ATOM 12116 C C . SER F 1 92 ? -16.127 9.331 -43.250 1.00 107.33 92 SER K C 1
ATOM 12117 O O . SER F 1 92 ? -15.489 8.274 -43.327 1.00 107.33 92 SER K O 1
ATOM 12120 N N . ASP F 1 93 ? -16.427 9.885 -42.068 1.00 107.87 93 ASP K N 1
ATOM 12121 C CA . ASP F 1 93 ? -16.026 9.203 -40.836 1.00 107.87 93 ASP K CA 1
ATOM 12122 C C . ASP F 1 93 ? -16.750 7.871 -40.652 1.00 107.87 93 ASP K C 1
ATOM 12123 O O . ASP F 1 93 ? -16.167 6.934 -40.093 1.00 107.87 93 ASP K O 1
ATOM 12128 N N . ILE F 1 94 ? -18.017 7.788 -41.072 1.00 107.51 94 ILE K N 1
ATOM 12129 C CA . ILE F 1 94 ? -18.790 6.544 -41.123 1.00 107.51 94 ILE K CA 1
ATOM 12130 C C . ILE F 1 94 ? -17.957 5.384 -41.654 1.00 107.51 94 ILE K C 1
ATOM 12131 O O . ILE F 1 94 ? -17.922 4.307 -41.046 1.00 107.51 94 ILE K O 1
ATOM 12136 N N . LEU F 1 95 ? -17.257 5.596 -42.759 1.00 108.51 95 LEU K N 1
ATOM 12137 C CA . LEU F 1 95 ? -16.416 4.542 -43.326 1.00 108.51 95 LEU K CA 1
ATOM 12138 C C . LEU F 1 95 ? -15.191 4.351 -42.437 1.00 108.51 95 LEU K C 1
ATOM 12139 O O . LEU F 1 95 ? -14.222 5.112 -42.510 1.00 108.51 95 LEU K O 1
ATOM 12144 N N . GLN F 1 96 ? -15.236 3.317 -41.587 1.00 108.67 96 GLN K N 1
ATOM 12145 C CA . GLN F 1 96 ? -14.100 2.900 -40.760 1.00 108.67 96 GLN K CA 1
ATOM 12146 C C . GLN F 1 96 ? -13.910 1.395 -40.961 1.00 108.67 96 GLN K C 1
ATOM 12147 O O . GLN F 1 96 ? -14.356 0.583 -40.148 1.00 108.67 96 GLN K O 1
ATOM 12153 N N . ARG F 1 97 ? -13.209 1.026 -42.029 1.00 106.86 97 ARG K N 1
ATOM 12154 C CA . ARG F 1 97 ? -13.076 -0.381 -42.397 1.00 106.86 97 ARG K CA 1
ATOM 12155 C C . ARG F 1 97 ? -11.612 -0.803 -42.439 1.00 106.86 97 ARG K C 1
ATOM 12156 O O . ARG F 1 97 ? -11.299 -1.994 -42.458 1.00 106.86 97 ARG K O 1
ATOM 12164 N N . ILE F 1 105 ? -16.318 -1.794 -40.700 1.00 106.45 105 ILE K N 1
ATOM 12165 C CA . ILE F 1 105 ? -17.652 -1.850 -40.130 1.00 106.45 105 ILE K CA 1
ATOM 12166 C C . ILE F 1 105 ? -18.708 -1.960 -41.237 1.00 106.45 105 ILE K C 1
ATOM 12167 O O . ILE F 1 105 ? -19.075 -3.077 -41.629 1.00 106.45 105 ILE K O 1
ATOM 12172 N N . HIS F 1 106 ? -19.177 -0.844 -41.766 1.00 106.62 106 HIS K N 1
ATOM 12173 C CA . HIS F 1 106 ? -20.173 -0.863 -42.824 1.00 106.62 106 HIS K CA 1
ATOM 12174 C C . HIS F 1 106 ? -19.632 -0.221 -44.094 1.00 106.62 106 HIS K C 1
ATOM 12175 O O . HIS F 1 106 ? -18.571 0.407 -44.104 1.00 106.62 106 HIS K O 1
ATOM 12182 N N . SER F 1 107 ? -20.390 -0.383 -45.175 1.00 106.43 107 SER K N 1
ATOM 12183 C CA . SER F 1 107 ? -19.933 0.026 -46.495 1.00 106.43 107 SER K CA 1
ATOM 12184 C C . SER F 1 107 ? -21.141 0.270 -47.394 1.00 106.43 107 SER K C 1
ATOM 12185 O O . SER F 1 107 ? -22.293 0.107 -46.983 1.00 106.43 107 SER K O 1
ATOM 12188 N N . ILE F 1 108 ? -20.861 0.660 -48.636 1.00 106.20 108 ILE K N 1
ATOM 12189 C CA . ILE F 1 108 ? -21.898 0.982 -49.614 1.00 106.20 108 ILE K CA 1
ATOM 12190 C C . ILE F 1 108 ? -22.386 -0.306 -50.272 1.00 106.20 108 ILE K C 1
ATOM 12191 O O . ILE F 1 108 ? -21.586 -1.053 -50.853 1.00 106.20 108 ILE K O 1
ATOM 12196 N N . PRO F 1 109 ? -23.672 -0.619 -50.183 1.00 106.20 109 PRO K N 1
ATOM 12197 C CA . PRO F 1 109 ? -24.208 -1.818 -50.836 1.00 106.20 109 PRO K CA 1
ATOM 12198 C C . PRO F 1 109 ? -24.383 -1.587 -52.335 1.00 106.20 109 PRO K C 1
ATOM 12199 O O . PRO F 1 109 ? -24.014 -0.549 -52.878 1.00 106.20 109 PRO K O 1
ATOM 12203 N N . ALA F 1 110 ? -24.959 -2.587 -52.997 1.00 106.83 110 ALA K N 1
ATOM 12204 C CA . ALA F 1 110 ? -25.403 -2.453 -54.377 1.00 106.83 110 ALA K CA 1
ATOM 12205 C C . ALA F 1 110 ? -26.812 -1.861 -54.386 1.00 106.83 110 ALA K C 1
ATOM 12206 O O . ALA F 1 110 ? -27.329 -1.419 -53.356 1.00 106.83 110 ALA K O 1
ATOM 12208 N N . ASN F 1 111 ? -27.456 -1.842 -55.549 1.00 106.76 111 ASN K N 1
ATOM 12209 C CA . ASN F 1 111 ? -28.818 -1.342 -55.673 1.00 106.76 111 ASN K CA 1
ATOM 12210 C C . ASN F 1 111 ? -29.760 -2.497 -55.978 1.00 106.76 111 ASN K C 1
ATOM 12211 O O . ASN F 1 111 ? -29.505 -3.287 -56.893 1.00 106.76 111 ASN K O 1
ATOM 12216 N N . SER F 1 112 ? -30.844 -2.580 -55.217 1.00 105.75 112 SER K N 1
ATOM 12217 C CA . SER F 1 112 ? -31.857 -3.622 -55.361 1.00 105.75 112 SER K CA 1
ATOM 12218 C C . SER F 1 112 ? -33.014 -3.254 -54.444 1.00 105.75 112 SER K C 1
ATOM 12219 O O . SER F 1 112 ? -32.984 -2.226 -53.760 1.00 105.75 112 SER K O 1
ATOM 12222 N N . GLU F 1 113 ? -34.043 -4.106 -54.432 1.00 105.85 113 GLU K N 1
ATOM 12223 C CA . GLU F 1 113 ? -35.050 -3.999 -53.384 1.00 105.85 113 GLU K CA 1
ATOM 12224 C C . GLU F 1 113 ? -34.447 -4.273 -52.014 1.00 105.85 113 GLU K C 1
ATOM 12225 O O . GLU F 1 113 ? -35.019 -3.856 -51.000 1.00 105.85 113 GLU K O 1
ATOM 12231 N N . ALA F 1 114 ? -33.297 -4.958 -51.970 1.00 104.57 114 ALA K N 1
ATOM 12232 C CA . ALA F 1 114 ? -32.595 -5.182 -50.711 1.00 104.57 114 ALA K CA 1
ATOM 12233 C C . ALA F 1 114 ? -32.254 -3.871 -50.020 1.00 104.57 114 ALA K C 1
ATOM 12234 O O . ALA F 1 114 ? -32.190 -3.821 -48.787 1.00 104.57 114 ALA K O 1
ATOM 12236 N N . ARG F 1 115 ? -32.024 -2.806 -50.792 1.00 104.12 115 ARG K N 1
ATOM 12237 C CA . ARG F 1 115 ? -31.840 -1.483 -50.207 1.00 104.12 115 ARG K CA 1
ATOM 12238 C C . ARG F 1 115 ? -33.019 -1.123 -49.312 1.00 104.12 115 ARG K C 1
ATOM 12239 O O . ARG F 1 115 ? -32.854 -0.876 -48.113 1.00 104.12 115 ARG K O 1
ATOM 12247 N N . ALA F 1 116 ? -34.226 -1.103 -49.888 1.00 103.92 116 ALA K N 1
ATOM 12248 C CA . ALA F 1 116 ? -35.426 -0.845 -49.098 1.00 103.92 116 ALA K CA 1
ATOM 12249 C C . ALA F 1 116 ? -35.708 -1.987 -48.129 1.00 103.92 116 ALA K C 1
ATOM 12250 O O . ALA F 1 116 ? -36.149 -1.753 -46.998 1.00 103.92 116 ALA K O 1
ATOM 12252 N N . ALA F 1 117 ? -35.464 -3.231 -48.556 1.00 103.24 117 ALA K N 1
ATOM 12253 C CA . ALA F 1 117 ? -35.685 -4.373 -47.673 1.00 103.24 117 ALA K CA 1
ATOM 12254 C C . ALA F 1 117 ? -34.777 -4.307 -46.453 1.00 103.24 117 ALA K C 1
ATOM 12255 O O . ALA F 1 117 ? -35.203 -4.618 -45.335 1.00 103.24 117 ALA K O 1
ATOM 12257 N N . ALA F 1 118 ? -33.516 -3.920 -46.646 1.00 101.76 118 ALA K N 1
ATOM 12258 C CA . ALA F 1 118 ? -32.675 -3.639 -45.491 1.00 101.76 118 ALA K CA 1
ATOM 12259 C C . ALA F 1 118 ? -33.077 -2.330 -44.828 1.00 101.76 118 ALA K C 1
ATOM 12260 O O . ALA F 1 118 ? -32.975 -2.202 -43.603 1.00 101.76 118 ALA K O 1
ATOM 12262 N N . HIS F 1 119 ? -33.551 -1.356 -45.612 1.00 101.08 119 HIS K N 1
ATOM 12263 C CA . HIS F 1 119 ? -33.906 -0.058 -45.045 1.00 101.08 119 HIS K CA 1
ATOM 12264 C C . HIS F 1 119 ? -34.984 -0.204 -43.977 1.00 101.08 119 HIS K C 1
ATOM 12265 O O . HIS F 1 119 ? -34.827 0.296 -42.858 1.00 101.08 119 HIS K O 1
ATOM 12272 N N . VAL F 1 120 ? -36.068 -0.924 -44.288 1.00 100.44 120 VAL K N 1
ATOM 12273 C CA . VAL F 1 120 ? -37.127 -1.130 -43.299 1.00 100.44 120 VAL K CA 1
ATOM 12274 C C . VAL F 1 120 ? -36.588 -1.870 -42.081 1.00 100.44 120 VAL K C 1
ATOM 12275 O O . VAL F 1 120 ? -36.971 -1.576 -40.941 1.00 100.44 120 VAL K O 1
ATOM 12279 N N . ALA F 1 121 ? -35.688 -2.836 -42.300 1.00 99.25 121 ALA K N 1
ATOM 12280 C CA . ALA F 1 121 ? -35.088 -3.562 -41.185 1.00 99.25 121 ALA K CA 1
ATOM 12281 C C . ALA F 1 121 ? -34.388 -2.605 -40.229 1.00 99.25 121 ALA K C 1
ATOM 12282 O O . ALA F 1 121 ? -34.598 -2.659 -39.011 1.00 99.25 121 ALA K O 1
ATOM 12284 N N . ILE F 1 122 ? -33.559 -1.707 -40.765 1.00 98.31 122 ILE K N 1
ATOM 12285 C CA . ILE F 1 122 ? -32.961 -0.676 -39.924 1.00 98.31 122 ILE K CA 1
ATOM 12286 C C . ILE F 1 122 ? -34.041 0.237 -39.358 1.00 98.31 122 ILE K C 1
ATOM 12287 O O . ILE F 1 122 ? -34.102 0.468 -38.146 1.00 98.31 122 ILE K O 1
ATOM 12292 N N . LYS F 1 123 ? -34.926 0.751 -40.227 1.00 98.17 123 LYS K N 1
ATOM 12293 C CA . LYS F 1 123 ? -36.027 1.614 -39.799 1.00 98.17 123 LYS K CA 1
ATOM 12294 C C . LYS F 1 123 ? -36.736 1.064 -38.569 1.00 98.17 123 LYS K C 1
ATOM 12295 O O . LYS F 1 123 ? -36.865 1.754 -37.552 1.00 98.17 123 LYS K O 1
ATOM 12301 N N . ARG F 1 124 ? -37.201 -0.186 -38.660 1.00 96.82 124 ARG K N 1
ATOM 12302 C CA . ARG F 1 124 ? -37.835 -0.847 -37.527 1.00 96.82 124 ARG K CA 1
ATOM 12303 C C . ARG F 1 124 ? -36.960 -0.762 -36.284 1.00 96.82 124 ARG K C 1
ATOM 12304 O O . ARG F 1 124 ? -37.366 -0.217 -35.252 1.00 96.82 124 ARG K O 1
ATOM 12312 N N . LEU F 1 125 ? -35.740 -1.293 -36.379 1.00 94.03 125 LEU K N 1
ATOM 12313 C CA . LEU F 1 125 ? -34.834 -1.284 -35.237 1.00 94.03 125 LEU K CA 1
ATOM 12314 C C . LEU F 1 125 ? -34.434 0.137 -34.860 1.00 94.03 125 LEU K C 1
ATOM 12315 O O . LEU F 1 125 ? -34.344 0.465 -33.671 1.00 94.03 125 LEU K O 1
ATOM 12320 N N . PHE F 1 126 ? -34.191 0.992 -35.856 1.00 94.14 126 PHE K N 1
ATOM 12321 C CA . PHE F 1 126 ? -33.901 2.400 -35.590 1.00 94.14 126 PHE K CA 1
ATOM 12322 C C . PHE F 1 126 ? -35.020 3.047 -34.782 1.00 94.14 126 PHE K C 1
ATOM 12323 O O . PHE F 1 126 ? -34.766 3.746 -33.795 1.00 94.14 126 PHE K O 1
ATOM 12331 N N . TYR F 1 127 ? -36.269 2.836 -35.205 1.00 95.03 127 TYR K N 1
ATOM 12332 C CA . TYR F 1 127 ? -37.411 3.373 -34.468 1.00 95.03 127 TYR K CA 1
ATOM 12333 C C . TYR F 1 127 ? -37.468 2.788 -33.063 1.00 95.03 127 TYR K C 1
ATOM 12334 O O . TYR F 1 127 ? -37.706 3.507 -32.085 1.00 95.03 127 TYR K O 1
ATOM 12343 N N . LYS F 1 128 ? -37.258 1.474 -32.947 1.00 91.68 128 LYS K N 1
ATOM 12344 C CA . LYS F 1 128 ? -37.245 0.828 -31.639 1.00 91.68 128 LYS K CA 1
ATOM 12345 C C . LYS F 1 128 ? -36.161 1.422 -30.745 1.00 91.68 128 LYS K C 1
ATOM 12346 O O . LYS F 1 128 ? -36.404 1.724 -29.569 1.00 91.68 128 LYS K O 1
ATOM 12352 N N . ALA F 1 129 ? -34.955 1.602 -31.292 1.00 90.17 129 ALA K N 1
ATOM 12353 C CA . ALA F 1 129 ? -33.842 2.118 -30.501 1.00 90.17 129 ALA K CA 1
ATOM 12354 C C . ALA F 1 129 ? -34.156 3.501 -29.948 1.00 90.17 129 ALA K C 1
ATOM 12355 O O . ALA F 1 129 ? -33.958 3.765 -28.757 1.00 90.17 129 ALA K O 1
ATOM 12357 N N . GLY F 1 130 ? -34.654 4.396 -30.801 1.00 90.42 130 GLY K N 1
ATOM 12358 C CA . GLY F 1 130 ? -34.980 5.737 -30.343 1.00 90.42 130 GLY K CA 1
ATOM 12359 C C . GLY F 1 130 ? -36.006 5.747 -29.227 1.00 90.42 130 GLY K C 1
ATOM 12360 O O . GLY F 1 130 ? -35.872 6.496 -28.256 1.00 90.42 130 GLY K O 1
ATOM 12361 N N . ASN F 1 131 ? -37.052 4.925 -29.353 1.00 90.79 131 ASN K N 1
ATOM 12362 C CA . ASN F 1 131 ? -38.063 4.854 -28.302 1.00 90.79 131 ASN K CA 1
ATOM 12363 C C . ASN F 1 131 ? -37.507 4.197 -27.045 1.00 90.79 131 ASN K C 1
ATOM 12364 O O . ASN F 1 131 ? -37.872 4.575 -25.926 1.00 90.79 131 ASN K O 1
ATOM 12369 N N . LEU F 1 132 ? -36.623 3.209 -27.210 1.00 87.75 132 LEU K N 1
ATOM 12370 C CA . LEU F 1 132 ? -35.957 2.625 -26.050 1.00 87.75 132 LEU K CA 1
ATOM 12371 C C . LEU F 1 132 ? -35.108 3.660 -25.328 1.00 87.75 132 LEU K C 1
ATOM 12372 O O . LEU F 1 132 ? -35.092 3.705 -24.094 1.00 87.75 132 LEU K O 1
ATOM 12377 N N . SER F 1 133 ? -34.392 4.498 -26.082 1.00 85.89 133 SER K N 1
ATOM 12378 C CA . SER F 1 133 ? -33.532 5.499 -25.463 1.00 85.89 133 SER K CA 1
ATOM 12379 C C . SER F 1 133 ? -34.342 6.528 -24.689 1.00 85.89 133 SER K C 1
ATOM 12380 O O . SER F 1 133 ? -33.888 7.025 -23.652 1.00 85.89 133 SER K O 1
ATOM 12383 N N . ALA F 1 134 ? -35.539 6.861 -25.173 1.00 84.67 134 ALA K N 1
ATOM 12384 C CA . ALA F 1 134 ? -36.362 7.848 -24.483 1.00 84.67 134 ALA K CA 1
ATOM 12385 C C . ALA F 1 134 ? -36.757 7.362 -23.095 1.00 84.67 134 ALA K C 1
ATOM 12386 O O . ALA F 1 134 ? -36.678 8.113 -22.117 1.00 84.67 134 ALA K O 1
ATOM 12388 N N . ASN F 1 135 ? -37.190 6.105 -22.989 1.00 84.11 135 ASN K N 1
ATOM 12389 C CA . ASN F 1 135 ? -37.515 5.555 -21.677 1.00 84.11 135 ASN K CA 1
ATOM 12390 C C . ASN F 1 135 ? -36.266 5.372 -20.824 1.00 84.11 135 ASN K C 1
ATOM 12391 O O . ASN F 1 135 ? -36.332 5.501 -19.596 1.00 84.11 135 ASN K O 1
ATOM 12396 N N . ILE F 1 136 ? -35.126 5.066 -21.452 1.00 83.38 136 ILE K N 1
ATOM 12397 C CA . ILE F 1 136 ? -33.870 4.961 -20.715 1.00 83.38 136 ILE K CA 1
ATOM 12398 C C . ILE F 1 136 ? -33.535 6.293 -20.055 1.00 83.38 136 ILE K C 1
ATOM 12399 O O . ILE F 1 136 ? -33.207 6.353 -18.864 1.00 83.38 136 ILE K O 1
ATOM 12404 N N . ALA F 1 137 ? -33.640 7.387 -20.815 1.00 83.79 137 ALA K N 1
ATOM 12405 C CA . ALA F 1 137 ? -33.443 8.710 -20.232 1.00 83.79 137 ALA K CA 1
ATOM 12406 C C . ALA F 1 137 ? -34.567 9.061 -19.261 1.00 83.79 137 ALA K C 1
ATOM 12407 O O . ALA F 1 137 ? -34.325 9.702 -18.232 1.00 83.79 137 ALA K O 1
ATOM 12409 N N . ALA F 1 138 ? -35.802 8.660 -19.569 1.00 82.35 138 ALA K N 1
ATOM 12410 C CA . ALA F 1 138 ? -36.896 8.870 -18.626 1.00 82.35 138 ALA K CA 1
ATOM 12411 C C . ALA F 1 138 ? -36.663 8.093 -17.338 1.00 82.35 138 ALA K C 1
ATOM 12412 O O . ALA F 1 138 ? -36.934 8.593 -16.240 1.00 82.35 138 ALA K O 1
ATOM 12414 N N . ALA F 1 139 ? -36.170 6.860 -17.455 1.00 83.19 139 ALA K N 1
ATOM 12415 C CA . ALA F 1 139 ? -35.819 6.099 -16.264 1.00 83.19 139 ALA K CA 1
ATOM 12416 C C . ALA F 1 139 ? -34.723 6.804 -15.476 1.00 83.19 139 ALA K C 1
ATOM 12417 O O . ALA F 1 139 ? -34.735 6.798 -14.240 1.00 83.19 139 ALA K O 1
ATOM 12419 N N . ILE F 1 140 ? -33.770 7.425 -16.177 1.00 81.47 140 ILE K N 1
ATOM 12420 C CA . ILE F 1 140 ? -32.732 8.198 -15.500 1.00 81.47 140 ILE K CA 1
ATOM 12421 C C . ILE F 1 140 ? -33.346 9.380 -14.760 1.00 81.47 140 ILE K C 1
ATOM 12422 O O . ILE F 1 140 ? -32.964 9.688 -13.624 1.00 81.47 140 ILE K O 1
ATOM 12427 N N . SER F 1 141 ? -34.309 10.060 -15.390 1.00 81.46 141 SER K N 1
ATOM 12428 C CA . SER F 1 141 ? -35.018 11.142 -14.714 1.00 81.46 141 SER K CA 1
ATOM 12429 C C . SER F 1 141 ? -35.812 10.627 -13.520 1.00 81.46 141 SER K C 1
ATOM 12430 O O . SER F 1 141 ? -35.913 11.307 -12.493 1.00 81.46 141 SER K O 1
ATOM 12433 N N . SER F 1 142 ? -36.413 9.444 -13.648 1.00 82.58 142 SER K N 1
ATOM 12434 C CA . SER F 1 142 ? -37.085 8.840 -12.503 1.00 82.58 142 SER K CA 1
ATOM 12435 C C . SER F 1 142 ? -36.094 8.532 -11.386 1.00 82.58 142 SER K C 1
ATOM 12436 O O . SER F 1 142 ? -36.365 8.807 -10.210 1.00 82.58 142 SER K O 1
ATOM 12439 N N . ILE F 1 143 ? -34.935 7.967 -11.736 1.00 82.76 143 ILE K N 1
ATOM 12440 C CA . ILE F 1 143 ? -33.901 7.693 -10.742 1.00 82.76 143 ILE K CA 1
ATOM 12441 C C . ILE F 1 143 ? -33.379 8.991 -10.141 1.00 82.76 143 ILE K C 1
ATOM 12442 O O . ILE F 1 143 ? -33.214 9.104 -8.921 1.00 82.76 143 ILE K O 1
ATOM 12447 N N . LYS F 1 144 ? -33.138 9.998 -10.984 1.00 81.83 144 LYS K N 1
ATOM 12448 C CA . LYS F 1 144 ? -32.534 11.240 -10.509 1.00 81.83 144 LYS K CA 1
ATOM 12449 C C . LYS F 1 144 ? -33.390 11.903 -9.435 1.00 81.83 144 LYS K C 1
ATOM 12450 O O . LYS F 1 144 ? -32.865 12.386 -8.424 1.00 81.83 144 LYS K O 1
ATOM 12456 N N . ALA F 1 145 ? -34.711 11.929 -9.631 1.00 82.81 145 ALA K N 1
ATOM 12457 C CA . ALA F 1 145 ? -35.591 12.565 -8.654 1.00 82.81 145 ALA K CA 1
ATOM 12458 C C . ALA F 1 145 ? -35.724 11.727 -7.387 1.00 82.81 145 ALA K C 1
ATOM 12459 O O . ALA F 1 145 ? -35.717 12.271 -6.277 1.00 82.81 145 ALA K O 1
ATOM 12461 N N . ASP F 1 146 ? -35.854 10.405 -7.527 1.00 83.43 146 ASP K N 1
ATOM 12462 C CA . ASP F 1 146 ? -35.985 9.554 -6.348 1.00 83.43 146 ASP K CA 1
ATOM 12463 C C . ASP F 1 146 ? -34.732 9.601 -5.484 1.00 83.43 146 ASP K C 1
ATOM 12464 O O . ASP F 1 146 ? -34.822 9.647 -4.252 1.00 83.43 146 ASP K O 1
ATOM 12469 N N . THR F 1 147 ? -33.551 9.572 -6.109 1.00 82.15 147 THR K N 1
ATOM 12470 C CA . THR F 1 147 ? -32.318 9.706 -5.341 1.00 82.15 147 THR K CA 1
ATOM 12471 C C . THR F 1 147 ? -32.249 11.064 -4.659 1.00 82.15 147 THR K C 1
ATOM 12472 O O . THR F 1 147 ? -31.915 11.155 -3.472 1.00 82.15 147 THR K O 1
ATOM 12476 N N . ARG F 1 148 ? -32.577 12.131 -5.390 1.00 83.32 148 ARG K N 1
ATOM 12477 C CA . ARG F 1 148 ? -32.543 13.462 -4.798 1.00 83.32 148 ARG K CA 1
ATOM 12478 C C . ARG F 1 148 ? -33.547 13.585 -3.660 1.00 83.32 148 ARG K C 1
ATOM 12479 O O . ARG F 1 148 ? -33.232 14.142 -2.603 1.00 83.32 148 ARG K O 1
ATOM 12487 N N . SER F 1 149 ? -34.757 13.060 -3.854 1.00 83.88 149 SER K N 1
ATOM 12488 C CA . SER F 1 149 ? -35.773 13.155 -2.811 1.00 83.88 149 SER K CA 1
ATOM 12489 C C . SER F 1 149 ? -35.342 12.415 -1.553 1.00 83.88 149 SER K C 1
ATOM 12490 O O . SER F 1 149 ? -35.539 12.909 -0.437 1.00 83.88 149 SER K O 1
ATOM 12493 N N . ALA F 1 150 ? -34.757 11.225 -1.714 1.00 84.41 150 ALA K N 1
ATOM 12494 C CA . ALA F 1 150 ? -34.328 10.445 -0.557 1.00 84.41 150 ALA K CA 1
ATOM 12495 C C . ALA F 1 150 ? -33.233 11.163 0.216 1.00 84.41 150 ALA K C 1
ATOM 12496 O O . ALA F 1 150 ? -33.218 11.140 1.451 1.00 84.41 150 ALA K O 1
ATOM 12498 N N . GLY F 1 151 ? -32.301 11.799 -0.494 1.00 84.93 151 GLY K N 1
ATOM 12499 C CA . GLY F 1 151 ? -31.291 12.592 0.186 1.00 84.93 151 GLY K CA 1
ATOM 12500 C C . GLY F 1 151 ? -31.893 13.725 0.993 1.00 84.93 151 GLY K C 1
ATOM 12501 O O . GLY F 1 151 ? -31.450 14.008 2.109 1.00 84.93 151 GLY K O 1
ATOM 12502 N N . GLU F 1 152 ? -32.910 14.392 0.439 1.00 85.59 152 GLU K N 1
ATOM 12503 C CA . GLU F 1 152 ? -33.596 15.445 1.180 1.00 85.59 152 GLU K CA 1
ATOM 12504 C C . GLU F 1 152 ? -34.282 14.887 2.420 1.00 85.59 152 GLU K C 1
ATOM 12505 O O . GLU F 1 152 ? -34.235 15.498 3.493 1.00 85.59 152 GLU K O 1
ATOM 12511 N N . ALA F 1 153 ? -34.933 13.727 2.290 1.00 87.04 153 ALA K N 1
ATOM 12512 C CA . ALA F 1 153 ? -35.571 13.104 3.444 1.00 87.04 153 ALA K CA 1
ATOM 12513 C C . ALA F 1 153 ? -34.541 12.691 4.485 1.00 87.04 153 ALA K C 1
ATOM 12514 O O . ALA F 1 153 ? -34.771 12.838 5.690 1.00 87.04 153 ALA K O 1
ATOM 12516 N N . LEU F 1 154 ? -33.404 12.155 4.039 1.00 87.48 154 LEU K N 1
ATOM 12517 C CA . LEU F 1 154 ? -32.333 11.834 4.974 1.00 87.48 154 LEU K CA 1
ATOM 12518 C C . LEU F 1 154 ? -31.811 13.093 5.654 1.00 87.48 154 LEU K C 1
ATOM 12519 O O . LEU F 1 154 ? -31.576 13.100 6.868 1.00 87.48 154 LEU K O 1
ATOM 12524 N N . ASN F 1 155 ? -31.630 14.172 4.888 1.00 89.31 155 ASN K N 1
ATOM 12525 C CA . ASN F 1 155 ? -31.230 15.442 5.482 1.00 89.31 155 ASN K CA 1
ATOM 12526 C C . ASN F 1 155 ? -32.357 16.076 6.288 1.00 89.31 155 ASN K C 1
ATOM 12527 O O . ASN F 1 155 ? -32.086 16.900 7.167 1.00 89.31 155 ASN K O 1
ATOM 12532 N N . ARG F 1 156 ? -33.612 15.714 6.006 1.00 90.03 156 ARG K N 1
ATOM 12533 C CA . ARG F 1 156 ? -34.747 16.178 6.795 1.00 90.03 156 ARG K CA 1
ATOM 12534 C C . ARG F 1 156 ? -34.951 15.364 8.068 1.00 90.03 156 ARG K C 1
ATOM 12535 O O . ARG F 1 156 ? -35.719 15.788 8.939 1.00 90.03 156 ARG K O 1
ATOM 12543 N N . ALA F 1 157 ? -34.297 14.211 8.193 1.00 90.72 157 ALA K N 1
ATOM 12544 C CA . ALA F 1 157 ? -34.352 13.409 9.409 1.00 90.72 157 ALA K CA 1
ATOM 12545 C C . ALA F 1 157 ? -33.183 13.684 10.342 1.00 90.72 157 ALA K C 1
ATOM 12546 O O . ALA F 1 157 ? -33.364 13.707 11.562 1.00 90.72 157 ALA K O 1
ATOM 12548 N N . ARG F 1 158 ? -31.984 13.887 9.795 1.00 91.53 158 ARG K N 1
ATOM 12549 C CA . ARG F 1 158 ? -30.851 14.272 10.625 1.00 91.53 158 ARG K CA 1
ATOM 12550 C C . ARG F 1 158 ? -31.086 15.633 11.267 1.00 91.53 158 ARG K C 1
ATOM 12551 O O . ARG F 1 158 ? -31.171 15.754 12.494 1.00 91.53 158 ARG K O 1
ATOM 12559 N N . CYS F 1 159 ? -31.194 16.671 10.448 1.00 95.74 159 CYS K N 1
ATOM 12560 C CA . CYS F 1 159 ? -31.318 18.035 10.949 1.00 95.74 159 CYS K CA 1
ATOM 12561 C C . CYS F 1 159 ? -32.492 18.800 10.353 1.00 95.74 159 CYS K C 1
ATOM 12562 O O . CYS F 1 159 ? -33.118 19.595 11.058 1.00 95.74 159 CYS K O 1
ATOM 12565 N N . GLY F 1 160 ? -32.810 18.581 9.086 1.00 92.56 160 GLY K N 1
ATOM 12566 C CA . GLY F 1 160 ? -33.837 19.339 8.404 1.00 92.56 160 GLY K CA 1
ATOM 12567 C C . GLY F 1 160 ? -33.240 20.207 7.311 1.00 92.56 160 GLY K C 1
ATOM 12568 O O . GLY F 1 160 ? -32.080 20.058 6.917 1.00 92.56 160 GLY K O 1
ATOM 12569 N N . GLN F 1 161 ? -34.078 21.109 6.794 1.00 94.45 161 GLN K N 1
ATOM 12570 C CA . GLN F 1 161 ? -33.689 22.089 5.780 1.00 94.45 161 GLN K CA 1
ATOM 12571 C C . GLN F 1 161 ? -33.237 21.443 4.470 1.00 94.45 161 GLN K C 1
ATOM 12572 O O . GLN F 1 161 ? -32.859 22.151 3.529 1.00 94.45 161 GLN K O 1
ATOM 12578 N N . ALA F 1 162 ? -33.279 20.109 4.399 1.00 91.13 162 ALA K N 1
ATOM 12579 C CA . ALA F 1 162 ? -32.929 19.306 3.229 1.00 91.13 162 ALA K CA 1
ATOM 12580 C C . ALA F 1 162 ? -31.510 19.548 2.741 1.00 91.13 162 ALA K C 1
ATOM 12581 O O . ALA F 1 162 ? -31.170 19.136 1.622 1.00 91.13 162 ALA K O 1
ATOM 12583 N N . ASP F 1 163 ? -30.673 20.232 3.535 1.00 93.77 163 ASP K N 1
ATOM 12584 C CA . ASP F 1 163 ? -29.277 20.401 3.162 1.00 93.77 163 ASP K CA 1
ATOM 12585 C C . ASP F 1 163 ? -28.263 20.118 4.275 1.00 93.77 163 ASP K C 1
ATOM 12586 O O . ASP F 1 163 ? -27.145 19.738 3.953 1.00 93.77 163 ASP K O 1
ATOM 12591 N N . CYS F 1 164 ? -28.613 20.285 5.553 1.00 95.30 164 CYS K N 1
ATOM 12592 C CA . CYS F 1 164 ? -27.722 20.025 6.697 1.00 95.30 164 CYS K CA 1
ATOM 12593 C C . CYS F 1 164 ? -26.316 20.574 6.460 1.00 95.30 164 CYS K C 1
ATOM 12594 O O . CYS F 1 164 ? -25.313 19.858 6.494 1.00 95.30 164 CYS K O 1
ATOM 12597 N N . LYS F 1 165 ? -26.260 21.882 6.210 1.00 98.16 165 LYS K N 1
ATOM 12598 C CA . LYS F 1 165 ? -25.015 22.500 5.768 1.00 98.16 165 LYS K CA 1
ATOM 12599 C C . LYS F 1 165 ? -23.995 22.559 6.902 1.00 98.16 165 LYS K C 1
ATOM 12600 O O . LYS F 1 165 ? -22.938 21.918 6.838 1.00 98.16 165 LYS K O 1
ATOM 12606 N N . ALA F 1 166 ? -24.307 23.304 7.953 1.00 101.09 166 ALA K N 1
ATOM 12607 C CA . ALA F 1 166 ? -23.386 23.590 9.041 1.00 101.09 166 ALA K CA 1
ATOM 12608 C C . ALA F 1 166 ? -24.183 23.642 10.334 1.00 101.09 166 ALA K C 1
ATOM 12609 O O . ALA F 1 166 ? -25.401 23.849 10.303 1.00 101.09 166 ALA K O 1
ATOM 12611 N N . PRO F 1 167 ? -23.523 23.455 11.503 1.00 102.17 167 PRO K N 1
ATOM 12612 C CA . PRO F 1 167 ? -24.279 23.397 12.766 1.00 102.17 167 PRO K CA 1
ATOM 12613 C C . PRO F 1 167 ? -25.116 24.641 13.014 1.00 102.17 167 PRO K C 1
ATOM 12614 O O . PRO F 1 167 ? -24.586 25.737 13.226 1.00 102.17 167 PRO K O 1
ATOM 12618 N N . ASP F 1 168 ? -26.436 24.464 12.998 1.00 102.92 168 ASP K N 1
ATOM 12619 C CA . ASP F 1 168 ? -27.389 25.560 13.074 1.00 102.92 168 ASP K CA 1
ATOM 12620 C C . ASP F 1 168 ? -28.334 25.338 14.246 1.00 102.92 168 ASP K C 1
ATOM 12621 O O . ASP F 1 168 ? -28.698 24.203 14.567 1.00 102.92 168 ASP K O 1
ATOM 12626 N N . GLN F 1 169 ? -28.725 26.443 14.886 1.00 104.98 169 GLN K N 1
ATOM 12627 C CA . GLN F 1 169 ? -29.645 26.356 16.012 1.00 104.98 169 GLN K CA 1
ATOM 12628 C C . GLN F 1 169 ? -30.992 25.785 15.586 1.00 104.98 169 GLN K C 1
ATOM 12629 O O . GLN F 1 169 ? -31.637 25.074 16.365 1.00 104.98 169 GLN K O 1
ATOM 12635 N N . LYS F 1 170 ? -31.424 26.063 14.351 1.00 103.24 170 LYS K N 1
ATOM 12636 C CA . LYS F 1 170 ? -32.697 25.536 13.869 1.00 103.24 170 LYS K CA 1
ATOM 12637 C C . LYS F 1 170 ? -32.709 24.010 13.833 1.00 103.24 170 LYS K C 1
ATOM 12638 O O . LYS F 1 170 ? -33.789 23.406 13.833 1.00 103.24 170 LYS K O 1
ATOM 12644 N N . TRP F 1 171 ? -31.534 23.372 13.818 1.00 102.12 171 TRP K N 1
ATOM 12645 C CA . TRP F 1 171 ? -31.478 21.918 13.937 1.00 102.12 171 TRP K CA 1
ATOM 12646 C C . TRP F 1 171 ? -32.151 21.433 15.213 1.00 102.12 171 TRP K C 1
ATOM 12647 O O . TRP F 1 171 ? -32.696 20.323 15.247 1.00 102.12 171 TRP K O 1
ATOM 12658 N N . PHE F 1 172 ? -32.140 22.253 16.258 1.00 104.59 172 PHE K N 1
ATOM 12659 C CA . PHE F 1 172 ? -32.592 21.883 17.592 1.00 104.59 172 PHE K CA 1
ATOM 12660 C C . PHE F 1 172 ? -33.728 22.802 18.039 1.00 104.59 172 PHE K C 1
ATOM 12661 O O . PHE F 1 172 ? -34.098 23.761 17.354 1.00 104.59 172 PHE K O 1
ATOM 12669 N N . GLU F 1 173 ? -34.257 22.509 19.230 1.00 107.38 173 GLU K N 1
ATOM 12670 C CA . GLU F 1 173 ? -35.379 23.310 19.783 1.00 107.38 173 GLU K CA 1
ATOM 12671 C C . GLU F 1 173 ? -35.338 23.213 21.310 1.00 107.38 173 GLU K C 1
ATOM 12672 O O . GLU F 1 173 ? -34.236 23.034 21.855 1.00 107.38 173 GLU K O 1
ATOM 12678 N N . THR F 1 174 ? -36.495 23.306 21.967 1.00 108.66 174 THR K N 1
ATOM 12679 C CA . THR F 1 174 ? -36.546 23.288 23.452 1.00 108.66 174 THR K CA 1
ATOM 12680 C C . THR F 1 174 ? -36.409 21.859 23.973 1.00 108.66 174 THR K C 1
ATOM 12681 O O . THR F 1 174 ? -36.880 20.931 23.298 1.00 108.66 174 THR K O 1
ATOM 12685 N N . ARG F 1 175 ? -35.803 21.710 25.146 1.00 108.72 175 ARG K N 1
ATOM 12686 C CA . ARG F 1 175 ? -35.646 20.369 25.750 1.00 108.72 175 ARG K CA 1
ATOM 12687 C C . ARG F 1 175 ? -36.918 20.036 26.514 1.00 108.72 175 ARG K C 1
ATOM 12688 O O . ARG F 1 175 ? -36.835 19.867 27.740 1.00 108.72 175 ARG K O 1
ATOM 12690 N N . SER F 1 176 ? -38.044 19.973 25.814 1.00 108.89 176 SER K N 1
ATOM 12691 C CA . SER F 1 176 ? -39.294 19.545 26.481 1.00 108.89 176 SER K CA 1
ATOM 12692 C C . SER F 1 176 ? -40.191 19.007 25.379 1.00 108.89 176 SER K C 1
ATOM 12693 O O . SER F 1 176 ? -40.248 17.792 25.225 1.00 108.89 176 SER K O 1
ATOM 12696 N N . LYS F 1 177 ? -40.796 19.905 24.608 1.00 108.70 177 LYS K N 1
ATOM 12697 C CA . LYS F 1 177 ? -41.630 19.480 23.459 1.00 108.70 177 LYS K CA 1
ATOM 12698 C C . LYS F 1 177 ? -41.086 18.164 22.893 1.00 108.70 177 LYS K C 1
ATOM 12699 O O . LYS F 1 177 ? -41.893 17.233 22.719 1.00 108.70 177 LYS K O 1
ATOM 12701 N N . CYS F 1 179 ? -38.096 16.626 24.321 1.00 107.57 179 CYS K N 1
ATOM 12702 C CA . CYS F 1 179 ? -37.469 15.882 25.414 1.00 107.57 179 CYS K CA 1
ATOM 12703 C C . CYS F 1 179 ? -38.502 15.302 26.377 1.00 107.57 179 CYS K C 1
ATOM 12704 O O . CYS F 1 179 ? -38.654 14.082 26.477 1.00 107.57 179 CYS K O 1
ATOM 12707 N N . SER F 1 180 ? -39.239 16.167 27.079 1.00 108.56 180 SER K N 1
ATOM 12708 C CA . SER F 1 180 ? -40.264 15.714 28.015 1.00 108.56 180 SER K CA 1
ATOM 12709 C C . SER F 1 180 ? -41.682 15.832 27.471 1.00 108.56 180 SER K C 1
ATOM 12710 O O . SER F 1 180 ? -42.604 15.290 28.089 1.00 108.56 180 SER K O 1
ATOM 12713 N N . GLY F 1 181 ? -41.880 16.527 26.352 1.00 108.47 181 GLY K N 1
ATOM 12714 C CA . GLY F 1 181 ? -43.195 16.672 25.763 1.00 108.47 181 GLY K CA 1
ATOM 12715 C C . GLY F 1 181 ? -44.106 17.661 26.450 1.00 108.47 181 GLY K C 1
ATOM 12716 O O . GLY F 1 181 ? -45.293 17.716 26.111 1.00 108.47 181 GLY K O 1
ATOM 12717 N N . THR F 1 182 ? -43.595 18.444 27.404 1.00 109.38 182 THR K N 1
ATOM 12718 C CA . THR F 1 182 ? -44.422 19.392 28.142 1.00 109.38 182 THR K CA 1
ATOM 12719 C C . THR F 1 182 ? -44.630 20.708 27.403 1.00 109.38 182 THR K C 1
ATOM 12720 O O . THR F 1 182 ? -45.534 21.469 27.769 1.00 109.38 182 THR K O 1
ATOM 12724 N N . GLY F 1 183 ? -43.840 20.989 26.369 1.00 108.58 183 GLY K N 1
ATOM 12725 C CA . GLY F 1 183 ? -43.924 22.266 25.688 1.00 108.58 183 GLY K CA 1
ATOM 12726 C C . GLY F 1 183 ? -44.905 22.279 24.537 1.00 108.58 183 GLY K C 1
ATOM 12727 O O . GLY F 1 183 ? -46.044 21.820 24.673 1.00 108.58 183 GLY K O 1
ATOM 12728 N N . GLU F 1 184 ? -44.464 22.784 23.386 1.00 108.55 184 GLU K N 1
ATOM 12729 C CA . GLU F 1 184 ? -45.307 22.899 22.202 1.00 108.55 184 GLU K CA 1
ATOM 12730 C C . GLU F 1 184 ? -45.537 21.559 21.498 1.00 108.55 184 GLU K C 1
ATOM 12731 O O . GLU F 1 184 ? -45.988 21.555 20.349 1.00 108.55 184 GLU K O 1
ATOM 12737 N N . GLN F 1 185 ? -45.231 20.436 22.160 1.00 107.69 185 GLN K N 1
ATOM 12738 C CA . GLN F 1 185 ? -45.487 19.097 21.633 1.00 107.69 185 GLN K CA 1
ATOM 12739 C C . GLN F 1 185 ? -44.737 18.878 20.313 1.00 107.69 185 GLN K C 1
ATOM 12740 O O . GLN F 1 185 ? -45.316 18.725 19.235 1.00 107.69 185 GLN K O 1
ATOM 12746 N N . LYS F 1 186 ? -43.412 18.890 20.434 1.00 106.77 186 LYS K N 1
ATOM 12747 C CA . LYS F 1 186 ? -42.536 18.693 19.280 1.00 106.77 186 LYS K CA 1
ATOM 12748 C C . LYS F 1 186 ? -41.536 17.561 19.519 1.00 106.77 186 LYS K C 1
ATOM 12749 O O . LYS F 1 186 ? -40.489 17.486 18.870 1.00 106.77 186 LYS K O 1
ATOM 12755 N N . MET F 1 189 ? -38.971 14.407 16.359 1.00 98.21 189 MET K N 1
ATOM 12756 C CA . MET F 1 189 ? -38.322 15.527 15.689 1.00 98.21 189 MET K CA 1
ATOM 12757 C C . MET F 1 189 ? -37.167 15.040 14.818 1.00 98.21 189 MET K C 1
ATOM 12758 O O . MET F 1 189 ? -37.336 14.123 14.021 1.00 98.21 189 MET K O 1
ATOM 12763 N N . THR F 1 190 ? -36.000 15.661 14.967 1.00 96.54 190 THR K N 1
ATOM 12764 C CA . THR F 1 190 ? -34.807 15.275 14.229 1.00 96.54 190 THR K CA 1
ATOM 12765 C C . THR F 1 190 ? -33.864 14.496 15.137 1.00 96.54 190 THR K C 1
ATOM 12766 O O . THR F 1 190 ? -33.882 14.657 16.360 1.00 96.54 190 THR K O 1
ATOM 12770 N N . ILE F 1 191 ? -33.036 13.642 14.524 1.00 95.67 191 ILE K N 1
ATOM 12771 C CA . ILE F 1 191 ? -32.102 12.837 15.309 1.00 95.67 191 ILE K CA 1
ATOM 12772 C C . ILE F 1 191 ? -31.078 13.722 16.006 1.00 95.67 191 ILE K C 1
ATOM 12773 O O . ILE F 1 191 ? -30.588 13.377 17.086 1.00 95.67 191 ILE K O 1
ATOM 12778 N N . ALA F 1 192 ? -30.749 14.878 15.421 1.00 98.15 192 ALA K N 1
ATOM 12779 C CA . ALA F 1 192 ? -29.759 15.762 16.027 1.00 98.15 192 ALA K CA 1
ATOM 12780 C C . ALA F 1 192 ? -30.222 16.320 17.367 1.00 98.15 192 ALA K C 1
ATOM 12781 O O . ALA F 1 192 ? -29.389 16.785 18.154 1.00 98.15 192 ALA K O 1
ATOM 12783 N N . SER F 1 193 ? -31.526 16.289 17.641 1.00 100.01 193 SER K N 1
ATOM 12784 C CA . SER F 1 193 ? -32.056 16.746 18.918 1.00 100.01 193 SER K CA 1
ATOM 12785 C C . SER F 1 193 ? -32.093 15.629 19.955 1.00 100.01 193 SER K C 1
ATOM 12786 O O . SER F 1 193 ? -31.723 15.851 21.114 1.00 100.01 193 SER K O 1
ATOM 12789 N N . ASP F 1 194 ? -32.451 14.427 19.504 1.00 99.80 194 ASP K N 1
ATOM 12790 C CA . ASP F 1 194 ? -32.540 13.268 20.429 1.00 99.80 194 ASP K CA 1
ATOM 12791 C C . ASP F 1 194 ? -31.162 12.997 21.037 1.00 99.80 194 ASP K C 1
ATOM 12792 O O . ASP F 1 194 ? -31.069 12.936 22.271 1.00 99.80 194 ASP K O 1
ATOM 12797 N N . ILE F 1 195 ? -30.138 12.856 20.192 1.00 99.98 195 ILE K N 1
ATOM 12798 C CA . ILE F 1 195 ? -28.761 12.587 20.701 1.00 99.98 195 ILE K CA 1
ATOM 12799 C C . ILE F 1 195 ? -28.486 13.609 21.798 1.00 99.98 195 ILE K C 1
ATOM 12800 O O . ILE F 1 195 ? -28.220 13.197 22.934 1.00 99.98 195 ILE K O 1
ATOM 12805 N N . SER F 1 196 ? -28.604 14.889 21.461 1.00 101.46 196 SER K N 1
ATOM 12806 C CA . SER F 1 196 ? -28.324 15.947 22.455 1.00 101.46 196 SER K CA 1
ATOM 12807 C C . SER F 1 196 ? -29.183 15.691 23.693 1.00 101.46 196 SER K C 1
ATOM 12808 O O . SER F 1 196 ? -28.612 15.523 24.785 1.00 101.46 196 SER K O 1
ATOM 12811 N N . CYS F 1 197 ? -30.502 15.621 23.520 1.00 102.02 197 CYS K N 1
ATOM 12812 C CA . CYS F 1 197 ? -31.398 15.477 24.695 1.00 102.02 197 CYS K CA 1
ATOM 12813 C C . CYS F 1 197 ? -30.905 14.327 25.575 1.00 102.02 197 CYS K C 1
ATOM 12814 O O . CYS F 1 197 ? -30.952 14.480 26.804 1.00 102.02 197 CYS K O 1
ATOM 12817 N N . LEU F 1 198 ? -30.431 13.237 24.967 1.00 101.58 198 LEU K N 1
ATOM 12818 C CA . LEU F 1 198 ? -29.997 12.035 25.732 1.00 101.58 198 LEU K CA 1
ATOM 12819 C C . LEU F 1 198 ? -28.569 12.220 26.247 1.00 101.58 198 LEU K C 1
ATOM 12820 O O . LEU F 1 198 ? -28.347 12.086 27.458 1.00 101.58 198 LEU K O 1
ATOM 12825 N N . CYS F 1 199 ? -27.634 12.487 25.342 1.00 101.34 199 CYS K N 1
ATOM 12826 C CA . CYS F 1 199 ? -26.217 12.637 25.745 1.00 101.34 199 CYS K CA 1
ATOM 12827 C C . CYS F 1 199 ? -26.012 14.035 26.330 1.00 101.34 199 CYS K C 1
ATOM 12828 O O . CYS F 1 199 ? -24.863 14.504 26.281 1.00 101.34 199 CYS K O 1
ATOM 12831 N N . THR F 1 203 ? -25.360 15.974 36.448 1.00 105.56 203 THR K N 1
ATOM 12832 C CA . THR F 1 203 ? -24.177 15.127 36.498 1.00 105.56 203 THR K CA 1
ATOM 12833 C C . THR F 1 203 ? -23.956 14.414 35.168 1.00 105.56 203 THR K C 1
ATOM 12834 O O . THR F 1 203 ? -24.582 14.740 34.155 1.00 105.56 203 THR K O 1
ATOM 12838 N N . GLY F 1 204 ? -23.040 13.450 35.187 1.00 103.44 204 GLY K N 1
ATOM 12839 C CA . GLY F 1 204 ? -22.781 12.574 34.061 1.00 103.44 204 GLY K CA 1
ATOM 12840 C C . GLY F 1 204 ? -21.304 12.440 33.758 1.00 103.44 204 GLY K C 1
ATOM 12841 O O . GLY F 1 204 ? -20.626 13.433 33.475 1.00 103.44 204 GLY K O 1
ATOM 12842 N N . GLU F 1 205 ? -20.792 11.213 33.815 1.00 101.89 205 GLU K N 1
ATOM 12843 C CA . GLU F 1 205 ? -19.356 10.987 33.618 1.00 101.89 205 GLU K CA 1
ATOM 12844 C C . GLU F 1 205 ? -19.030 10.823 32.136 1.00 101.89 205 GLU K C 1
ATOM 12845 O O . GLU F 1 205 ? -18.373 11.679 31.533 1.00 101.89 205 GLU K O 1
ATOM 12851 N N . THR F 1 206 ? -19.482 9.725 31.549 1.00 101.78 206 THR K N 1
ATOM 12852 C CA . THR F 1 206 ? -19.290 9.440 30.134 1.00 101.78 206 THR K CA 1
ATOM 12853 C C . THR F 1 206 ? -20.521 8.738 29.578 1.00 101.78 206 THR K C 1
ATOM 12854 O O . THR F 1 206 ? -20.427 7.683 28.947 1.00 101.78 206 THR K O 1
ATOM 12858 N N . LEU F 1 207 ? -21.703 9.292 29.869 1.00 102.41 207 LEU K N 1
ATOM 12859 C CA . LEU F 1 207 ? -22.948 8.724 29.366 1.00 102.41 207 LEU K CA 1
ATOM 12860 C C . LEU F 1 207 ? -22.833 8.425 27.880 1.00 102.41 207 LEU K C 1
ATOM 12861 O O . LEU F 1 207 ? -23.054 7.292 27.432 1.00 102.41 207 LEU K O 1
ATOM 12866 N N . CYS F 1 208 ? -22.467 9.441 27.108 1.00 102.11 208 CYS K N 1
ATOM 12867 C CA . CYS F 1 208 ? -22.177 9.313 25.692 1.00 102.11 208 CYS K CA 1
ATOM 12868 C C . CYS F 1 208 ? -20.709 8.925 25.512 1.00 102.11 208 CYS K C 1
ATOM 12869 O O . CYS F 1 208 ? -19.912 8.983 26.448 1.00 102.11 208 CYS K O 1
ATOM 12872 N N . SER F 1 209 ? -20.344 8.529 24.293 1.00 101.46 209 SER K N 1
ATOM 12873 C CA . SER F 1 209 ? -18.955 8.179 24.016 1.00 101.46 209 SER K CA 1
ATOM 12874 C C . SER F 1 209 ? -18.043 9.385 24.242 1.00 101.46 209 SER K C 1
ATOM 12875 O O . SER F 1 209 ? -18.475 10.541 24.198 1.00 101.46 209 SER K O 1
ATOM 12878 N N . ALA F 1 210 ? -16.765 9.094 24.503 1.00 101.32 210 ALA K N 1
ATOM 12879 C CA . ALA F 1 210 ? -15.788 10.087 24.944 1.00 101.32 210 ALA K CA 1
ATOM 12880 C C . ALA F 1 210 ? -16.254 10.746 26.236 1.00 101.32 210 ALA K C 1
ATOM 12881 O O . ALA F 1 210 ? -17.178 10.250 26.891 1.00 101.32 210 ALA K O 1
ATOM 12883 N N . ALA F 1 211 ? -15.604 11.844 26.629 1.00 102.85 211 ALA K N 1
ATOM 12884 C CA . ALA F 1 211 ? -16.028 12.573 27.819 1.00 102.85 211 ALA K CA 1
ATOM 12885 C C . ALA F 1 211 ? -17.431 13.125 27.599 1.00 102.85 211 ALA K C 1
ATOM 12886 O O . ALA F 1 211 ? -18.378 12.702 28.271 1.00 102.85 211 ALA K O 1
ATOM 12888 N N . ALA F 1 212 ? -17.564 14.046 26.642 1.00 102.61 212 ALA K N 1
ATOM 12889 C CA . ALA F 1 212 ? -18.848 14.556 26.131 1.00 102.61 212 ALA K CA 1
ATOM 12890 C C . ALA F 1 212 ? -19.754 14.912 27.310 1.00 102.61 212 ALA K C 1
ATOM 12891 O O . ALA F 1 212 ? -19.280 15.563 28.253 1.00 102.61 212 ALA K O 1
ATOM 12893 N N . THR F 1 213 ? -21.024 14.502 27.304 1.00 102.55 213 THR K N 1
ATOM 12894 C CA . THR F 1 213 ? -21.987 14.806 28.361 1.00 102.55 213 THR K CA 1
ATOM 12895 C C . THR F 1 213 ? -22.045 16.310 28.621 1.00 102.55 213 THR K C 1
ATOM 12896 O O . THR F 1 213 ? -21.696 16.803 29.695 1.00 102.55 213 THR K O 1
ATOM 12900 N N . GLY F 1 214 ? -22.482 17.037 27.595 1.00 103.86 214 GLY K N 1
ATOM 12901 C CA . GLY F 1 214 ? -22.478 18.488 27.674 1.00 103.86 214 GLY K CA 1
ATOM 12902 C C . GLY F 1 214 ? -23.320 18.989 28.835 1.00 103.86 214 GLY K C 1
ATOM 12903 O O . GLY F 1 214 ? -24.407 18.475 29.110 1.00 103.86 214 GLY K O 1
ATOM 12904 N N . GLY F 1 215 ? -22.798 20.011 29.526 1.00 106.57 215 GLY K N 1
ATOM 12905 C CA . GLY F 1 215 ? -23.467 20.559 30.694 1.00 106.57 215 GLY K CA 1
ATOM 12906 C C . GLY F 1 215 ? -24.590 21.531 30.396 1.00 106.57 215 GLY K C 1
ATOM 12907 O O . GLY F 1 215 ? -25.393 21.821 31.289 1.00 106.57 215 GLY K O 1
ATOM 12908 N N . THR F 1 216 ? -24.668 22.040 29.168 1.00 106.49 216 THR K N 1
ATOM 12909 C CA . THR F 1 216 ? -25.744 22.930 28.764 1.00 106.49 216 THR K CA 1
ATOM 12910 C C . THR F 1 216 ? -26.947 22.092 28.324 1.00 106.49 216 THR K C 1
ATOM 12911 O O . THR F 1 216 ? -26.984 20.876 28.537 1.00 106.49 216 THR K O 1
ATOM 12915 N N . TYR F 1 217 ? -27.944 22.731 27.703 1.00 107.16 217 TYR K N 1
ATOM 12916 C CA . TYR F 1 217 ? -29.199 22.067 27.335 1.00 107.16 217 TYR K CA 1
ATOM 12917 C C . TYR F 1 217 ? -29.857 21.456 28.571 1.00 107.16 217 TYR K C 1
ATOM 12918 O O . TYR F 1 217 ? -30.226 20.278 28.600 1.00 107.16 217 TYR K O 1
ATOM 12927 N N . ARG F 1 218 ? -30.004 22.283 29.601 1.00 107.60 218 ARG K N 1
ATOM 12928 C CA . ARG F 1 218 ? -30.399 21.852 30.931 1.00 107.60 218 ARG K CA 1
ATOM 12929 C C . ARG F 1 218 ? -31.866 22.160 31.197 1.00 107.60 218 ARG K C 1
ATOM 12930 O O . ARG F 1 218 ? -32.487 22.992 30.530 1.00 107.60 218 ARG K O 1
ATOM 12938 N N . GLY F 1 219 ? -32.414 21.470 32.188 1.00 107.94 219 GLY K N 1
ATOM 12939 C CA . GLY F 1 219 ? -33.777 21.685 32.616 1.00 107.94 219 GLY K CA 1
ATOM 12940 C C . GLY F 1 219 ? -34.789 21.003 31.715 1.00 107.94 219 GLY K C 1
ATOM 12941 O O . GLY F 1 219 ? -34.533 20.704 30.550 1.00 107.94 219 GLY K O 1
ATOM 12942 N N . GLY F 1 220 ? -35.973 20.769 32.271 1.00 108.50 220 GLY K N 1
ATOM 12943 C CA . GLY F 1 220 ? -37.049 20.179 31.502 1.00 108.50 220 GLY K CA 1
ATOM 12944 C C . GLY F 1 220 ? -37.696 21.182 30.573 1.00 108.50 220 GLY K C 1
ATOM 12945 O O . GLY F 1 220 ? -38.850 21.013 30.171 1.00 108.50 220 GLY K O 1
ATOM 12946 N N . GLU F 1 221 ? -36.965 22.249 30.257 1.00 109.27 221 GLU K N 1
ATOM 12947 C CA . GLU F 1 221 ? -37.347 23.218 29.239 1.00 109.27 221 GLU K CA 1
ATOM 12948 C C . GLU F 1 221 ? -36.331 23.308 28.110 1.00 109.27 221 GLU K C 1
ATOM 12949 O O . GLU F 1 221 ? -36.713 23.242 26.937 1.00 109.27 221 GLU K O 1
ATOM 12955 N N . GLY F 1 222 ? -35.041 23.438 28.427 1.00 109.28 222 GLY K N 1
ATOM 12956 C CA . GLY F 1 222 ? -33.988 23.513 27.429 1.00 109.28 222 GLY K CA 1
ATOM 12957 C C . GLY F 1 222 ? -34.002 24.723 26.517 1.00 109.28 222 GLY K C 1
ATOM 12958 O O . GLY F 1 222 ? -34.982 25.473 26.454 1.00 109.28 222 GLY K O 1
ATOM 12959 N N . THR F 1 223 ? -32.902 24.917 25.797 1.00 110.12 223 THR K N 1
ATOM 12960 C CA . THR F 1 223 ? -32.791 26.003 24.837 1.00 110.12 223 THR K CA 1
ATOM 12961 C C . THR F 1 223 ? -31.886 25.555 23.705 1.00 110.12 223 THR K C 1
ATOM 12962 O O . THR F 1 223 ? -30.774 25.082 23.952 1.00 110.12 223 THR K O 1
ATOM 12966 N N . ALA F 1 224 ? -32.379 25.686 22.470 1.00 108.95 224 ALA K N 1
ATOM 12967 C CA . ALA F 1 224 ? -31.639 25.193 21.314 1.00 108.95 224 ALA K CA 1
ATOM 12968 C C . ALA F 1 224 ? -30.278 25.865 21.187 1.00 108.95 224 ALA K C 1
ATOM 12969 O O . ALA F 1 224 ? -29.347 25.274 20.627 1.00 108.95 224 ALA K O 1
ATOM 12971 N N . ALA F 1 225 ? -30.142 27.091 21.705 1.00 109.26 225 ALA K N 1
ATOM 12972 C CA . ALA F 1 225 ? -28.859 27.786 21.658 1.00 109.26 225 ALA K CA 1
ATOM 12973 C C . ALA F 1 225 ? -27.772 26.997 22.374 1.00 109.26 225 ALA K C 1
ATOM 12974 O O . ALA F 1 225 ? -26.608 27.015 21.954 1.00 109.26 225 ALA K O 1
ATOM 12976 N N . ASN F 1 226 ? -28.133 26.292 23.446 1.00 109.13 226 ASN K N 1
ATOM 12977 C CA . ASN F 1 226 ? -27.176 25.469 24.170 1.00 109.13 226 ASN K CA 1
ATOM 12978 C C . ASN F 1 226 ? -26.812 24.183 23.438 1.00 109.13 226 ASN K C 1
ATOM 12979 O O . ASN F 1 226 ? -25.837 23.530 23.825 1.00 109.13 226 ASN K O 1
ATOM 12984 N N . ALA F 1 227 ? -27.555 23.805 22.394 1.00 107.27 227 ALA K N 1
ATOM 12985 C CA . ALA F 1 227 ? -27.244 22.564 21.693 1.00 107.27 227 ALA K CA 1
ATOM 12986 C C . ALA F 1 227 ? -25.950 22.673 20.898 1.00 107.27 227 ALA K C 1
ATOM 12987 O O . ALA F 1 227 ? -25.231 21.678 20.755 1.00 107.27 227 ALA K O 1
ATOM 12989 N N . GLN F 1 228 ? -25.637 23.861 20.372 1.00 106.83 228 GLN K N 1
ATOM 12990 C CA . GLN F 1 228 ? -24.371 24.041 19.668 1.00 106.83 228 GLN K CA 1
ATOM 12991 C C . GLN F 1 228 ? -23.187 23.746 20.575 1.00 106.83 228 GLN K C 1
ATOM 12992 O O . GLN F 1 228 ? -22.165 23.218 20.122 1.00 106.83 228 GLN K O 1
ATOM 12998 N N . THR F 1 229 ? -23.302 24.093 21.860 1.00 107.15 229 THR K N 1
ATOM 12999 C CA . THR F 1 229 ? -22.238 23.779 22.809 1.00 107.15 229 THR K CA 1
ATOM 13000 C C . THR F 1 229 ? -22.085 22.273 22.988 1.00 107.15 229 THR K C 1
ATOM 13001 O O . THR F 1 229 ? -20.963 21.753 23.000 1.00 107.15 229 THR K O 1
ATOM 13005 N N . ASP F 1 230 ? -23.226 21.593 23.125 1.00 105.74 230 ASP K N 1
ATOM 13006 C CA . ASP F 1 230 ? -23.211 20.124 23.347 1.00 105.74 230 ASP K CA 1
ATOM 13007 C C . ASP F 1 230 ? -22.930 19.396 22.031 1.00 105.74 230 ASP K C 1
ATOM 13008 O O . ASP F 1 230 ? -22.271 18.350 22.081 1.00 105.74 230 ASP K O 1
ATOM 13013 N N . TRP F 1 231 ? -23.424 19.913 20.905 1.00 101.90 231 TRP K N 1
ATOM 13014 C CA . TRP F 1 231 ? -23.094 19.293 19.597 1.00 101.90 231 TRP K CA 1
ATOM 13015 C C . TRP F 1 231 ? -21.584 19.073 19.545 1.00 101.90 231 TRP K C 1
ATOM 13016 O O . TRP F 1 231 ? -21.162 17.929 19.346 1.00 101.90 231 TRP K O 1
ATOM 13027 N N . SER F 1 232 ? -20.811 20.133 19.765 1.00 104.20 232 SER K N 1
ATOM 13028 C CA . SER F 1 232 ? -19.333 20.029 19.773 1.00 104.20 232 SER K CA 1
ATOM 13029 C C . SER F 1 232 ? -18.900 18.846 20.638 1.00 104.20 232 SER K C 1
ATOM 13030 O O . SER F 1 232 ? -18.166 17.981 20.129 1.00 104.20 232 SER K O 1
ATOM 13033 N N . THR F 1 233 ? -19.335 18.818 21.899 1.00 103.68 233 THR K N 1
ATOM 13034 C CA . THR F 1 233 ? -18.932 17.733 22.830 1.00 103.68 233 THR K CA 1
ATOM 13035 C C . THR F 1 233 ? -19.335 16.373 22.264 1.00 103.68 233 THR K C 1
ATOM 13036 O O . THR F 1 233 ? -18.496 15.461 22.272 1.00 103.68 233 THR K O 1
ATOM 13040 N N . THR F 1 234 ? -20.564 16.253 21.773 1.00 101.90 234 THR K N 1
ATOM 13041 C CA . THR F 1 234 ? -21.065 14.934 21.314 1.00 101.90 234 THR K CA 1
ATOM 13042 C C . THR F 1 234 ? -20.612 14.637 19.879 1.00 101.90 234 THR K C 1
ATOM 13043 O O . THR F 1 234 ? -19.518 15.090 19.508 1.00 101.90 234 THR K O 1
ATOM 13047 N N . ILE F 1 235 ? -21.430 13.919 19.103 1.00 99.63 235 ILE K N 1
ATOM 13048 C CA . ILE F 1 235 ? -21.049 13.474 17.726 1.00 99.63 235 ILE K CA 1
ATOM 13049 C C . ILE F 1 235 ? -19.551 13.169 17.685 1.00 99.63 235 ILE K C 1
ATOM 13050 O O . ILE F 1 235 ? -19.103 12.386 18.536 1.00 99.63 235 ILE K O 1
ATOM 13055 N N . ALA F 1 236 ? -18.840 13.702 16.691 1.00 97.97 236 ALA K N 1
ATOM 13056 C CA . ALA F 1 236 ? -17.378 13.499 16.568 1.00 97.97 236 ALA K CA 1
ATOM 13057 C C . ALA F 1 236 ? -17.043 12.010 16.465 1.00 97.97 236 ALA K C 1
ATOM 13058 O O . ALA F 1 236 ? -16.702 11.544 15.364 1.00 97.97 236 ALA K O 1
ATOM 13060 N N . ASP F 1 237 ? -17.115 11.296 17.582 1.00 99.21 237 ASP K N 1
ATOM 13061 C CA . ASP F 1 237 ? -16.867 9.836 17.567 1.00 99.21 237 ASP K CA 1
ATOM 13062 C C . ASP F 1 237 ? -17.797 9.186 16.542 1.00 99.21 237 ASP K C 1
ATOM 13063 O O . ASP F 1 237 ? -17.376 8.229 15.880 1.00 99.21 237 ASP K O 1
ATOM 13068 N N . CYS F 1 238 ? -19.031 9.677 16.443 1.00 97.10 238 CYS K N 1
ATOM 13069 C CA . CYS F 1 238 ? -20.008 9.070 15.506 1.00 97.10 238 CYS K CA 1
ATOM 13070 C C . CYS F 1 238 ? -19.441 9.156 14.089 1.00 97.10 238 CYS K C 1
ATOM 13071 O O . CYS F 1 238 ? -19.469 8.149 13.374 1.00 97.10 238 CYS K O 1
ATOM 13074 N N . ASP F 1 239 ? -18.890 10.309 13.720 1.00 96.67 239 ASP K N 1
ATOM 13075 C CA . ASP F 1 239 ? -18.302 10.476 12.367 1.00 96.67 239 ASP K CA 1
ATOM 13076 C C . ASP F 1 239 ? -16.994 9.687 12.286 1.00 96.67 239 ASP K C 1
ATOM 13077 O O . ASP F 1 239 ? -16.192 9.992 11.393 1.00 96.67 239 ASP K O 1
ATOM 13082 N N . ARG F 1 240 ? -16.777 8.729 13.191 1.00 98.24 240 ARG K N 1
ATOM 13083 C CA . ARG F 1 240 ? -15.586 7.842 13.092 1.00 98.24 240 ARG K CA 1
ATOM 13084 C C . ARG F 1 240 ? -16.048 6.405 12.820 1.00 98.24 240 ARG K C 1
ATOM 13085 O O . ARG F 1 240 ? -15.172 5.568 12.539 1.00 98.24 240 ARG K O 1
ATOM 13087 N N . ASN F 1 241 ? -17.355 6.118 12.906 1.00 96.54 241 ASN K N 1
ATOM 13088 C CA . ASN F 1 241 ? -17.861 4.796 12.551 1.00 96.54 241 ASN K CA 1
ATOM 13089 C C . ASN F 1 241 ? -18.730 4.826 11.296 1.00 96.54 241 ASN K C 1
ATOM 13090 O O . ASN F 1 241 ? -19.421 3.841 11.011 1.00 96.54 241 ASN K O 1
ATOM 13095 N N . VAL F 1 242 ? -18.700 5.923 10.537 1.00 94.73 242 VAL K N 1
ATOM 13096 C CA . VAL F 1 242 ? -19.539 6.056 9.351 1.00 94.73 242 VAL K CA 1
ATOM 13097 C C . VAL F 1 242 ? -19.039 5.128 8.252 1.00 94.73 242 VAL K C 1
ATOM 13098 O O . VAL F 1 242 ? -17.841 5.103 7.935 1.00 94.73 242 VAL K O 1
ATOM 13102 N N . GLU F 1 243 ? -19.959 4.356 7.664 1.00 91.34 243 GLU K N 1
ATOM 13103 C CA . GLU F 1 243 ? -19.617 3.542 6.502 1.00 91.34 243 GLU K CA 1
ATOM 13104 C C . GLU F 1 243 ? -19.165 4.427 5.344 1.00 91.34 243 GLU K C 1
ATOM 13105 O O . GLU F 1 243 ? -18.010 4.363 4.906 1.00 91.34 243 GLU K O 1
ATOM 13111 N N . GLY F 1 244 ? -20.063 5.273 4.843 1.00 91.30 244 GLY K N 1
ATOM 13112 C CA . GLY F 1 244 ? -19.670 6.358 3.964 1.00 91.30 244 GLY K CA 1
ATOM 13113 C C . GLY F 1 244 ? -20.339 6.439 2.605 1.00 91.30 244 GLY K C 1
ATOM 13114 O O . GLY F 1 244 ? -20.744 7.530 2.192 1.00 91.30 244 GLY K O 1
ATOM 13115 N N . LYS F 1 245 ? -20.473 5.317 1.897 1.00 88.70 245 LYS K N 1
ATOM 13116 C CA . LYS F 1 245 ? -21.052 5.336 0.554 1.00 88.70 245 LYS K CA 1
ATOM 13117 C C . LYS F 1 245 ? -21.938 4.119 0.311 1.00 88.70 245 LYS K C 1
ATOM 13118 O O . LYS F 1 245 ? -21.877 3.493 -0.753 1.00 88.70 245 LYS K O 1
ATOM 13124 N N . ALA F 1 246 ? -22.781 3.765 1.287 1.00 88.12 246 ALA K N 1
ATOM 13125 C CA . ALA F 1 246 ? -23.703 2.634 1.144 1.00 88.12 246 ALA K CA 1
ATOM 13126 C C . ALA F 1 246 ? -24.961 2.869 1.974 1.00 88.12 246 ALA K C 1
ATOM 13127 O O . ALA F 1 246 ? -25.198 2.193 2.981 1.00 88.12 246 ALA K O 1
ATOM 13129 N N . PRO F 1 247 ? -25.806 3.833 1.570 1.00 87.52 247 PRO K N 1
ATOM 13130 C CA . PRO F 1 247 ? -27.142 3.950 2.173 1.00 87.52 247 PRO K CA 1
ATOM 13131 C C . PRO F 1 247 ? -28.107 2.966 1.527 1.00 87.52 247 PRO K C 1
ATOM 13132 O O . PRO F 1 247 ? -28.527 3.145 0.379 1.00 87.52 247 PRO K O 1
ATOM 13136 N N . SER F 1 248 ? -28.475 1.918 2.279 1.00 87.82 248 SER K N 1
ATOM 13137 C CA . SER F 1 248 ? -29.276 0.838 1.723 1.00 87.82 248 SER K CA 1
ATOM 13138 C C . SER F 1 248 ? -30.650 0.783 2.380 1.00 87.82 248 SER K C 1
ATOM 13139 O O . SER F 1 248 ? -30.769 1.052 3.579 1.00 87.82 248 SER K O 1
ATOM 13142 N N . PRO F 1 249 ? -31.700 0.435 1.628 1.00 86.44 249 PRO K N 1
ATOM 13143 C CA . PRO F 1 249 ? -33.037 0.342 2.245 1.00 86.44 249 PRO K CA 1
ATOM 13144 C C . PRO F 1 249 ? -33.105 -0.665 3.380 1.00 86.44 249 PRO K C 1
ATOM 13145 O O . PRO F 1 249 ? -33.824 -0.443 4.362 1.00 86.44 249 PRO K O 1
ATOM 13149 N N . ALA F 1 250 ? -32.377 -1.776 3.271 1.00 86.61 250 ALA K N 1
ATOM 13150 C CA . ALA F 1 250 ? -32.317 -2.723 4.377 1.00 86.61 250 ALA K CA 1
ATOM 13151 C C . ALA F 1 250 ? -31.467 -2.190 5.523 1.00 86.61 250 ALA K C 1
ATOM 13152 O O . ALA F 1 250 ? -31.736 -2.498 6.691 1.00 86.61 250 ALA K O 1
ATOM 13154 N N . ALA F 1 251 ? -30.436 -1.400 5.212 1.00 86.56 251 ALA K N 1
ATOM 13155 C CA . ALA F 1 251 ? -29.626 -0.790 6.261 1.00 86.56 251 ALA K CA 1
ATOM 13156 C C . ALA F 1 251 ? -30.435 0.214 7.074 1.00 86.56 251 ALA K C 1
ATOM 13157 O O . ALA F 1 251 ? -30.264 0.316 8.296 1.00 86.56 251 ALA K O 1
ATOM 13159 N N . ILE F 1 252 ? -31.311 0.974 6.408 1.00 86.74 252 ILE K N 1
ATOM 13160 C CA . ILE F 1 252 ? -32.152 1.944 7.107 1.00 86.74 252 ILE K CA 1
ATOM 13161 C C . ILE F 1 252 ? -33.091 1.232 8.070 1.00 86.74 252 ILE K C 1
ATOM 13162 O O . ILE F 1 252 ? -33.196 1.592 9.249 1.00 86.74 252 ILE K O 1
ATOM 13167 N N . GLU F 1 253 ? -33.786 0.201 7.583 1.00 88.02 253 GLU K N 1
ATOM 13168 C CA . GLU F 1 253 ? -34.702 -0.533 8.445 1.00 88.02 253 GLU K CA 1
ATOM 13169 C C . GLU F 1 253 ? -33.963 -1.250 9.562 1.00 88.02 253 GLU K C 1
ATOM 13170 O O . GLU F 1 253 ? -34.542 -1.497 10.626 1.00 88.02 253 GLU K O 1
ATOM 13176 N N . ALA F 1 254 ? -32.697 -1.603 9.336 1.00 87.05 254 ALA K N 1
ATOM 13177 C CA . ALA F 1 254 ? -31.908 -2.225 10.391 1.00 87.05 254 ALA K CA 1
ATOM 13178 C C . ALA F 1 254 ? -31.684 -1.257 11.543 1.00 87.05 254 ALA K C 1
ATOM 13179 O O . ALA F 1 254 ? -31.851 -1.619 12.714 1.00 87.05 254 ALA K O 1
ATOM 13181 N N . ALA F 1 255 ? -31.316 -0.013 11.228 1.00 87.89 255 ALA K N 1
ATOM 13182 C CA . ALA F 1 255 ? -31.082 0.969 12.281 1.00 87.89 255 ALA K CA 1
ATOM 13183 C C . ALA F 1 255 ? -32.361 1.293 13.036 1.00 87.89 255 ALA K C 1
ATOM 13184 O O . ALA F 1 255 ? -32.306 1.687 14.204 1.00 87.89 255 ALA K O 1
ATOM 13186 N N . ILE F 1 256 ? -33.516 1.150 12.387 1.00 88.27 256 ILE K N 1
ATOM 13187 C CA . ILE F 1 256 ? -34.779 1.311 13.096 1.00 88.27 256 ILE K CA 1
ATOM 13188 C C . ILE F 1 256 ? -34.958 0.192 14.112 1.00 88.27 256 ILE K C 1
ATOM 13189 O O . ILE F 1 256 ? -35.454 0.414 15.224 1.00 88.27 256 ILE K O 1
ATOM 13194 N N . ALA F 1 257 ? -34.558 -1.028 13.749 1.00 88.53 257 ALA K N 1
ATOM 13195 C CA . ALA F 1 257 ? -34.687 -2.152 14.667 1.00 88.53 257 ALA K CA 1
ATOM 13196 C C . ALA F 1 257 ? -33.790 -1.980 15.884 1.00 88.53 257 ALA K C 1
ATOM 13197 O O . ALA F 1 257 ? -34.201 -2.278 17.011 1.00 88.53 257 ALA K O 1
ATOM 13199 N N . VAL F 1 258 ? -32.558 -1.504 15.678 1.00 88.90 258 VAL K N 1
ATOM 13200 C CA . VAL F 1 258 ? -31.661 -1.303 16.811 1.00 88.90 258 VAL K CA 1
ATOM 13201 C C . VAL F 1 258 ? -32.155 -0.160 17.691 1.00 88.90 258 VAL K C 1
ATOM 13202 O O . VAL F 1 258 ? -31.915 -0.158 18.904 1.00 88.90 258 VAL K O 1
ATOM 13206 N N . PHE F 1 259 ? -32.855 0.821 17.113 1.00 91.74 259 PHE K N 1
ATOM 13207 C CA . PHE F 1 259 ? -33.482 1.853 17.933 1.00 91.74 259 PHE K CA 1
ATOM 13208 C C . PHE F 1 259 ? -34.670 1.296 18.711 1.00 91.74 259 PHE K C 1
ATOM 13209 O O . PHE F 1 259 ? -34.890 1.668 19.869 1.00 91.74 259 PHE K O 1
ATOM 13217 N N . ARG F 1 260 ? -35.449 0.407 18.092 1.00 92.53 260 ARG K N 1
ATOM 13218 C CA . ARG F 1 260 ? -36.562 -0.221 18.794 1.00 92.53 260 ARG K CA 1
ATOM 13219 C C . ARG F 1 260 ? -36.092 -1.121 19.930 1.00 92.53 260 ARG K C 1
ATOM 13220 O O . ARG F 1 260 ? -36.890 -1.448 20.817 1.00 92.53 260 ARG K O 1
ATOM 13228 N N . ALA F 1 261 ? -34.822 -1.536 19.915 1.00 92.73 261 ALA K N 1
ATOM 13229 C CA . ALA F 1 261 ? -34.274 -2.333 21.005 1.00 92.73 261 ALA K CA 1
ATOM 13230 C C . ALA F 1 261 ? -33.933 -1.489 22.225 1.00 92.73 261 ALA K C 1
ATOM 13231 O O . ALA F 1 261 ? -34.063 -1.969 23.356 1.00 92.73 261 ALA K O 1
ATOM 13233 N N . ALA F 1 262 ? -33.496 -0.245 22.021 1.00 94.30 262 ALA K N 1
ATOM 13234 C CA . ALA F 1 262 ? -33.083 0.634 23.116 1.00 94.30 262 ALA K CA 1
ATOM 13235 C C . ALA F 1 262 ? -34.208 1.618 23.432 1.00 94.30 262 ALA K C 1
ATOM 13236 O O . ALA F 1 262 ? -34.199 2.772 23.008 1.00 94.30 262 ALA K O 1
ATOM 13238 N N . LEU F 1 263 ? -35.178 1.151 24.217 1.00 97.17 263 LEU K N 1
ATOM 13239 C CA . LEU F 1 263 ? -36.315 1.979 24.619 1.00 97.17 263 LEU K CA 1
ATOM 13240 C C . LEU F 1 263 ? -36.820 1.460 25.959 1.00 97.17 263 LEU K C 1
ATOM 13241 O O . LEU F 1 263 ? -37.377 0.359 26.023 1.00 97.17 263 LEU K O 1
ATOM 13246 N N . GLY F 1 264 ? -36.629 2.241 27.021 1.00 100.70 264 GLY K N 1
ATOM 13247 C CA . GLY F 1 264 ? -37.048 1.815 28.344 1.00 100.70 264 GLY K CA 1
ATOM 13248 C C . GLY F 1 264 ? -36.530 2.685 29.469 1.00 100.70 264 GLY K C 1
ATOM 13249 O O . GLY F 1 264 ? -35.399 3.179 29.415 1.00 100.70 264 GLY K O 1
ATOM 13250 N N . ASN F 1 265 ? -37.348 2.872 30.501 1.00 104.47 265 ASN K N 1
ATOM 13251 C CA . ASN F 1 265 ? -37.000 3.732 31.626 1.00 104.47 265 ASN K CA 1
ATOM 13252 C C . ASN F 1 265 ? -37.474 3.060 32.909 1.00 104.47 265 ASN K C 1
ATOM 13253 O O . ASN F 1 265 ? -37.863 1.888 32.913 1.00 104.47 265 ASN K O 1
ATOM 13258 N N . ALA F 1 266 ? -37.453 3.822 34.003 1.00 107.32 266 ALA K N 1
ATOM 13259 C CA . ALA F 1 266 ? -37.899 3.349 35.309 1.00 107.32 266 ALA K CA 1
ATOM 13260 C C . ALA F 1 266 ? -38.967 4.288 35.861 1.00 107.32 266 ALA K C 1
ATOM 13261 O O . ALA F 1 266 ? -39.518 5.106 35.116 1.00 107.32 266 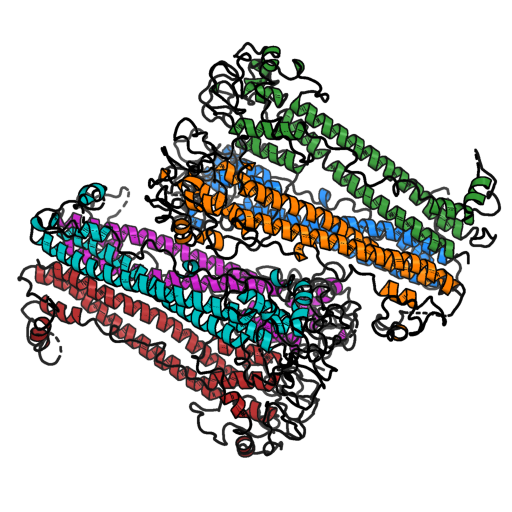ALA K O 1
ATOM 13263 N N . GLU F 1 267 ? -39.294 4.161 37.148 1.00 107.96 267 GLU K N 1
ATOM 13264 C CA . GLU F 1 267 ? -40.340 4.987 37.743 1.00 107.96 267 GLU K CA 1
ATOM 13265 C C . GLU F 1 267 ? -39.968 6.459 37.633 1.00 107.96 267 GLU K C 1
ATOM 13266 O O . GLU F 1 267 ? -39.115 6.943 38.385 1.00 107.96 267 GLU K O 1
ATOM 13272 N N . PHE F 1 268 ? -40.585 7.186 36.697 1.00 107.01 268 PHE K N 1
ATOM 13273 C CA . PHE F 1 268 ? -40.325 8.614 36.600 1.00 107.01 268 PHE K CA 1
ATOM 13274 C C . PHE F 1 268 ? -41.609 9.439 36.522 1.00 107.01 268 PHE K C 1
ATOM 13275 O O . PHE F 1 268 ? -41.663 10.559 37.046 1.00 107.01 268 PHE K O 1
ATOM 13283 N N . THR F 1 269 ? -42.671 8.905 35.914 1.00 107.12 269 THR K N 1
ATOM 13284 C CA . THR F 1 269 ? -43.925 9.659 35.849 1.00 107.12 269 THR K CA 1
ATOM 13285 C C . THR F 1 269 ? -45.048 8.734 35.401 1.00 107.12 269 THR K C 1
ATOM 13286 O O . THR F 1 269 ? -44.981 8.169 34.303 1.00 107.12 269 THR K O 1
ATOM 13290 N N . LYS F 1 270 ? -46.083 8.599 36.232 1.00 103.80 270 LYS K N 1
ATOM 13291 C CA . LYS F 1 270 ? -47.265 7.814 35.901 1.00 103.80 270 LYS K CA 1
ATOM 13292 C C . LYS F 1 270 ? -48.317 8.635 35.147 1.00 103.80 270 LYS K C 1
ATOM 13293 O O . LYS F 1 270 ? -49.472 8.204 35.038 1.00 103.80 270 LYS K O 1
ATOM 13299 N N . ALA F 1 271 ? -47.936 9.807 34.639 1.00 106.17 271 ALA K N 1
ATOM 13300 C CA . ALA F 1 271 ? -48.716 10.593 33.691 1.00 106.17 271 ALA K CA 1
ATOM 13301 C C . ALA F 1 271 ? -48.354 10.122 32.280 1.00 106.17 271 ALA K C 1
ATOM 13302 O O . ALA F 1 271 ? -47.929 8.976 32.108 1.00 106.17 271 ALA K O 1
ATOM 13304 N N . ASN F 1 272 ? -48.629 10.939 31.260 1.00 105.01 272 ASN K N 1
ATOM 13305 C CA . ASN F 1 272 ? -48.170 10.702 29.880 1.00 105.01 272 ASN K CA 1
ATOM 13306 C C . ASN F 1 272 ? -46.904 9.842 29.778 1.00 105.01 272 ASN K C 1
ATOM 13307 O O . ASN F 1 272 ? -45.906 10.096 30.460 1.00 105.01 272 ASN K O 1
ATOM 13312 N N . ARG F 1 274 ? -43.705 6.548 26.973 1.00 99.80 274 ARG K N 1
ATOM 13313 C CA . ARG F 1 274 ? -44.731 5.534 27.190 1.00 99.80 274 ARG K CA 1
ATOM 13314 C C . ARG F 1 274 ? -44.148 4.215 27.698 1.00 99.80 274 ARG K C 1
ATOM 13315 O O . ARG F 1 274 ? -43.910 3.292 26.918 1.00 99.80 274 ARG K O 1
ATOM 13323 N N . LYS F 1 275 ? -43.942 4.134 29.009 1.00 100.36 275 LYS K N 1
ATOM 13324 C CA . LYS F 1 275 ? -43.420 2.930 29.672 1.00 100.36 275 LYS K CA 1
ATOM 13325 C C . LYS F 1 275 ? -42.055 2.618 29.064 1.00 100.36 275 LYS K C 1
ATOM 13326 O O . LYS F 1 275 ? -41.198 3.517 29.011 1.00 100.36 275 LYS K O 1
ATOM 13332 N N . ALA F 1 276 ? -41.804 1.396 28.594 1.00 99.08 276 ALA K N 1
ATOM 13333 C CA . ALA F 1 276 ? -40.507 1.070 28.021 1.00 99.08 276 ALA K CA 1
ATOM 13334 C C . ALA F 1 276 ? -40.414 1.639 26.611 1.00 99.08 276 ALA K C 1
ATOM 13335 O O . ALA F 1 276 ? -40.128 0.913 25.654 1.00 99.08 276 ALA K O 1
ATOM 13337 N N . PHE F 1 277 ? -40.660 2.947 26.486 1.00 99.37 277 PHE K N 1
ATOM 13338 C CA . PHE F 1 277 ? -40.547 3.680 25.230 1.00 99.37 277 PHE K CA 1
ATOM 13339 C C . PHE F 1 277 ? -39.867 5.022 25.458 1.00 99.37 277 PHE K C 1
ATOM 13340 O O . PHE F 1 277 ? -40.125 5.987 24.731 1.00 99.37 277 PHE K O 1
ATOM 13348 N N . VAL F 1 278 ? -39.036 5.085 26.497 1.00 101.29 278 VAL K N 1
ATOM 13349 C CA . VAL F 1 278 ? -38.333 6.355 26.826 1.00 101.29 278 VAL K CA 1
ATOM 13350 C C . VAL F 1 278 ? -36.827 6.112 26.738 1.00 101.29 278 VAL K C 1
ATOM 13351 O O . VAL F 1 278 ? -36.305 5.394 27.603 1.00 101.29 278 VAL K O 1
ATOM 13355 N N . LEU F 1 279 ? -36.164 6.670 25.725 1.00 100.44 279 LEU K N 1
ATOM 13356 C CA . LEU F 1 279 ? -34.688 6.558 25.628 1.00 100.44 279 LEU K CA 1
ATOM 13357 C C . LEU F 1 279 ? -34.103 7.126 26.917 1.00 100.44 279 LEU K C 1
ATOM 13358 O O . LEU F 1 279 ? -33.839 8.335 26.939 1.00 100.44 279 LEU K O 1
ATOM 13363 N N . GLY F 1 280 ? -33.909 6.302 27.947 1.00 101.50 280 GLY K N 1
ATOM 13364 C CA . GLY F 1 280 ? -33.457 6.875 29.227 1.00 101.50 280 GLY K CA 1
ATOM 13365 C C . GLY F 1 280 ? -32.867 5.857 30.179 1.00 101.50 280 GLY K C 1
ATOM 13366 O O . GLY F 1 280 ? -32.897 4.658 29.858 1.00 101.50 280 GLY K O 1
ATOM 13367 N N . HIS F 1 281 ? -32.345 6.331 31.311 1.00 104.28 281 HIS K N 1
ATOM 13368 C CA . HIS F 1 281 ? -31.720 5.439 32.317 1.00 104.28 281 HIS K CA 1
ATOM 13369 C C . HIS F 1 281 ? -32.799 5.005 33.299 1.00 104.28 281 HIS K C 1
ATOM 13370 O O . HIS F 1 281 ? -33.336 3.891 33.170 1.00 104.28 281 HIS K O 1
ATOM 13377 N N . GLY F 1 282 ? -33.122 5.887 34.243 1.00 106.98 282 GLY K N 1
ATOM 13378 C CA . GLY F 1 282 ? -34.172 5.584 35.232 1.00 106.98 282 GLY K CA 1
ATOM 13379 C C . GLY F 1 282 ? -34.074 6.503 36.432 1.00 106.98 282 GLY K C 1
ATOM 13380 O O . GLY F 1 282 ? -33.283 7.462 36.367 1.00 106.98 282 GLY K O 1
ATOM 13381 N N . SER F 1 283 ? -34.849 6.231 37.483 1.00 106.89 283 SER K N 1
ATOM 13382 C CA . SER F 1 283 ? -34.736 7.022 38.703 1.00 106.89 283 SER K CA 1
ATOM 13383 C C . SER F 1 283 ? -34.794 8.513 38.380 1.00 106.89 283 SER K C 1
ATOM 13384 O O . SER F 1 283 ? -33.873 9.282 38.659 1.00 106.89 283 SER K O 1
ATOM 13387 N N . ALA F 1 284 ? -35.895 8.905 37.752 1.00 108.43 284 ALA K N 1
ATOM 13388 C CA . ALA F 1 284 ? -36.053 10.272 37.296 1.00 108.43 284 ALA K CA 1
ATOM 13389 C C . ALA F 1 284 ? -37.463 10.728 37.636 1.00 108.43 284 ALA K C 1
ATOM 13390 O O . ALA F 1 284 ? -38.223 10.025 38.310 1.00 108.43 284 ALA K O 1
ATOM 13392 N N . SER F 1 285 ? -37.789 11.953 37.201 1.00 109.79 285 SER K N 1
ATOM 13393 C CA . SER F 1 285 ? -39.163 12.436 37.162 1.00 109.79 285 SER K CA 1
ATOM 13394 C C . SER F 1 285 ? -39.594 13.087 35.845 1.00 109.79 285 SER K C 1
ATOM 13395 O O . SER F 1 285 ? -40.772 12.999 35.516 1.00 109.79 285 SER K O 1
ATOM 13398 N N . ASP F 1 286 ? -38.639 13.728 35.160 1.00 111.27 286 ASP K N 1
ATOM 13399 C CA . ASP F 1 286 ? -38.892 14.402 33.860 1.00 111.27 286 ASP K CA 1
ATOM 13400 C C . ASP F 1 286 ? -37.527 14.772 33.277 1.00 111.27 286 ASP K C 1
ATOM 13401 O O . ASP F 1 286 ? -36.513 14.421 33.910 1.00 111.27 286 ASP K O 1
ATOM 13406 N N . CYS F 1 287 ? -37.491 15.466 32.137 1.00 110.50 287 CYS K N 1
ATOM 13407 C CA . CYS F 1 287 ? -36.184 15.923 31.595 1.00 110.50 287 CYS K CA 1
ATOM 13408 C C . CYS F 1 287 ? -35.745 17.194 32.326 1.00 110.50 287 CYS K C 1
ATOM 13409 O O . CYS F 1 287 ? -34.791 17.820 31.833 1.00 110.50 287 CYS K O 1
ATOM 13412 N N . THR F 1 291 ? -29.315 15.985 35.401 1.00 106.15 291 THR K N 1
ATOM 13413 C CA . THR F 1 291 ? -28.647 14.868 36.060 1.00 106.15 291 THR K CA 1
ATOM 13414 C C . THR F 1 291 ? -28.261 13.800 35.045 1.00 106.15 291 THR K C 1
ATOM 13415 O O . THR F 1 291 ? -28.732 13.822 33.905 1.00 106.15 291 THR K O 1
ATOM 13419 N N . SER F 1 292 ? -27.424 12.842 35.445 1.00 106.29 292 SER K N 1
ATOM 13420 C CA . SER F 1 292 ? -27.124 11.734 34.503 1.00 106.29 292 SER K CA 1
ATOM 13421 C C . SER F 1 292 ? -28.353 10.838 34.422 1.00 106.29 292 SER K C 1
ATOM 13422 O O . SER F 1 292 ? -28.250 9.767 33.816 1.00 106.29 292 SER K O 1
ATOM 13425 N N . SER F 1 293 ? -29.447 11.250 35.056 1.00 107.27 293 SER K N 1
ATOM 13426 C CA . SER F 1 293 ? -30.656 10.392 35.093 1.00 107.27 293 SER K CA 1
ATOM 13427 C C . SER F 1 293 ? -31.811 11.129 34.420 1.00 107.27 293 SER K C 1
ATOM 13428 O O . SER F 1 293 ? -32.916 10.571 34.382 1.00 107.27 293 SER K O 1
ATOM 13431 N N . ALA F 1 294 ? -31.548 12.328 33.898 1.00 107.32 294 ALA K N 1
ATOM 13432 C CA . ALA F 1 294 ? -32.589 13.089 33.171 1.00 107.32 294 ALA K CA 1
ATOM 13433 C C . ALA F 1 294 ? -32.721 12.508 31.767 1.00 107.32 294 ALA K C 1
ATOM 13434 O O . ALA F 1 294 ? -33.370 11.457 31.636 1.00 107.32 294 ALA K O 1
ATOM 13436 N N . ALA F 1 295 ? -32.144 13.176 30.766 1.00 104.61 295 ALA K N 1
ATOM 13437 C CA . ALA F 1 295 ? -32.148 12.632 29.390 1.00 104.61 295 ALA K CA 1
ATOM 13438 C C . ALA F 1 295 ? -33.399 11.786 29.180 1.00 104.61 295 ALA K C 1
ATOM 13439 O O . ALA F 1 295 ? -33.254 10.627 28.767 1.00 104.61 295 ALA K O 1
ATOM 13441 N N . CYS F 1 296 ? -34.579 12.350 29.427 1.00 106.01 296 CYS K N 1
ATOM 13442 C CA . CYS F 1 296 ? -35.817 11.535 29.365 1.00 106.01 296 CYS K CA 1
ATOM 13443 C C . CYS F 1 296 ? -36.430 11.583 27.967 1.00 106.01 296 CYS K C 1
ATOM 13444 O O . CYS F 1 296 ? -37.653 11.447 27.883 1.00 106.01 296 CYS K O 1
ATOM 13447 N N . VAL F 1 297 ? -35.619 11.783 26.927 1.00 103.16 297 VAL K N 1
ATOM 13448 C CA . VAL F 1 297 ? -36.194 11.919 25.561 1.00 103.16 297 VAL K CA 1
ATOM 13449 C C . VAL F 1 297 ? -37.385 10.966 25.469 1.00 103.16 297 VAL K C 1
ATOM 13450 O O . VAL F 1 297 ? -37.157 9.755 25.325 1.00 103.16 297 VAL K O 1
ATOM 13454 N N . ASP F 1 298 ? -38.602 11.504 25.568 1.00 102.97 298 ASP K N 1
ATOM 13455 C CA . ASP F 1 298 ? -39.817 10.652 25.562 1.00 102.97 298 ASP K CA 1
ATOM 13456 C C . ASP F 1 298 ? -40.599 10.877 24.275 1.00 102.97 298 ASP K C 1
ATOM 13457 O O . ASP F 1 298 ? -40.464 11.955 23.678 1.00 102.97 298 ASP K O 1
ATOM 13462 N N . TYR F 1 299 ? -41.406 9.895 23.898 1.00 100.78 299 TYR K N 1
ATOM 13463 C CA . TYR F 1 299 ? -42.170 9.968 22.664 1.00 100.78 299 TYR K CA 1
ATOM 13464 C C . TYR F 1 299 ? -43.664 9.828 22.947 1.00 100.78 299 TYR K C 1
ATOM 13465 O O . TYR F 1 299 ? -44.425 9.365 22.092 1.00 100.78 299 TYR K O 1
ATOM 13474 N N . THR F 1 300 ? -44.076 10.227 24.158 1.00 102.67 300 THR K N 1
ATOM 13475 C CA . THR F 1 300 ? -45.484 10.230 24.551 1.00 102.67 300 THR K CA 1
ATOM 13476 C C . THR F 1 300 ? -46.331 10.953 23.516 1.00 102.67 300 THR K C 1
ATOM 13477 O O . THR F 1 300 ? -47.195 10.356 22.864 1.00 102.67 300 THR K O 1
ATOM 13481 N N . ASN F 1 301 ? -46.071 12.242 23.337 1.00 102.21 301 ASN K N 1
ATOM 13482 C CA . ASN F 1 301 ? -46.703 13.003 22.274 1.00 102.21 301 ASN K CA 1
ATOM 13483 C C . ASN F 1 301 ? -45.936 12.789 20.976 1.00 102.21 301 ASN K C 1
ATOM 13484 O O . ASN F 1 301 ? -44.707 12.918 20.945 1.00 102.21 301 ASN K O 1
ATOM 13489 N N . LYS F 1 302 ? -46.666 12.471 19.909 1.00 99.11 302 LYS K N 1
ATOM 13490 C CA . LYS F 1 302 ? -46.076 12.126 18.613 1.00 99.11 302 LYS K CA 1
ATOM 13491 C C . LYS F 1 302 ? -44.934 11.116 18.739 1.00 99.11 302 LYS K C 1
ATOM 13492 O O . LYS F 1 302 ? -45.117 10.022 19.273 1.00 99.11 302 LYS K O 1
ATOM 13498 N N . GLY F 1 306 ? -48.901 3.966 19.287 1.00 91.31 306 GLY K N 1
ATOM 13499 C CA . GLY F 1 306 ? -47.639 4.683 19.311 1.00 91.31 306 GLY K CA 1
ATOM 13500 C C . GLY F 1 306 ? -46.579 4.083 18.409 1.00 91.31 306 GLY K C 1
ATOM 13501 O O . GLY F 1 306 ? -45.411 3.980 18.795 1.00 91.31 306 GLY K O 1
ATOM 13502 N N . THR F 1 307 ? -46.995 3.687 17.206 1.00 92.27 307 THR K N 1
ATOM 13503 C CA . THR F 1 307 ? -46.080 3.090 16.244 1.00 92.27 307 THR K CA 1
ATOM 13504 C C . THR F 1 307 ? -44.879 3.998 16.027 1.00 92.27 307 THR K C 1
ATOM 13505 O O . THR F 1 307 ? -45.032 5.192 15.753 1.00 92.27 307 THR K O 1
ATOM 13509 N N . ILE F 1 308 ? -43.680 3.421 16.155 1.00 92.25 308 ILE K N 1
ATOM 13510 C CA . ILE F 1 308 ? -42.446 4.196 16.079 1.00 92.25 308 ILE K CA 1
ATOM 13511 C C . ILE F 1 308 ? -42.211 4.809 14.707 1.00 92.25 308 ILE K C 1
ATOM 13512 O O . ILE F 1 308 ? -41.309 5.640 14.560 1.00 92.25 308 ILE K O 1
ATOM 13517 N N . ASN F 1 309 ? -42.999 4.430 13.703 1.00 92.36 309 ASN K N 1
ATOM 13518 C CA . ASN F 1 309 ? -42.915 5.021 12.374 1.00 92.36 309 ASN K CA 1
ATOM 13519 C C . ASN F 1 309 ? -43.625 6.366 12.280 1.00 92.36 309 ASN K C 1
ATOM 13520 O O . ASN F 1 309 ? -43.862 6.854 11.167 1.00 92.36 309 ASN K O 1
ATOM 13525 N N . ASP F 1 310 ? -43.974 6.966 13.418 1.00 93.46 310 ASP K N 1
ATOM 13526 C CA . ASP F 1 310 ? -44.584 8.288 13.460 1.00 93.46 310 ASP K CA 1
ATOM 13527 C C . ASP F 1 310 ? -43.616 9.383 13.883 1.00 93.46 310 ASP K C 1
ATOM 13528 O O . ASP F 1 310 ? -43.772 10.529 13.446 1.00 93.46 310 ASP K O 1
ATOM 13533 N N . ILE F 1 311 ? -42.630 9.064 14.718 1.00 93.54 311 ILE K N 1
ATOM 13534 C CA . ILE F 1 311 ? -41.635 10.080 15.076 1.00 93.54 311 ILE K CA 1
ATOM 13535 C C . ILE F 1 311 ? -40.918 10.549 13.817 1.00 93.54 311 ILE K C 1
ATOM 13536 O O . ILE F 1 311 ? -40.507 9.711 12.990 1.00 93.54 311 ILE K O 1
ATOM 13541 N N . PRO F 1 312 ? -40.748 11.860 13.615 1.00 94.15 312 PRO K N 1
ATOM 13542 C CA . PRO F 1 312 ? -40.446 12.374 12.268 1.00 94.15 312 PRO K CA 1
ATOM 13543 C C . PRO F 1 312 ? -39.243 11.742 11.588 1.00 94.15 312 PRO K C 1
ATOM 13544 O O . PRO F 1 312 ? -39.310 11.442 10.390 1.00 94.15 312 PRO K O 1
ATOM 13548 N N . TRP F 1 313 ? -38.151 11.516 12.318 1.00 93.29 313 TRP K N 1
ATOM 13549 C CA . TRP F 1 313 ? -36.934 11.025 11.679 1.00 93.29 313 TRP K CA 1
ATOM 13550 C C . TRP F 1 313 ? -37.122 9.620 11.120 1.00 93.29 313 TRP K C 1
ATOM 13551 O O . TRP F 1 313 ? -36.641 9.313 10.023 1.00 93.29 313 TRP K O 1
ATOM 13562 N N . ILE F 1 314 ? -37.813 8.752 11.859 1.00 92.21 314 ILE K N 1
ATOM 13563 C CA . ILE F 1 314 ? -38.077 7.405 11.359 1.00 92.21 314 ILE K CA 1
ATOM 13564 C C . ILE F 1 314 ? -38.978 7.460 10.131 1.00 92.21 314 ILE K C 1
ATOM 13565 O O . ILE F 1 314 ? -38.836 6.656 9.199 1.00 92.21 314 ILE K O 1
ATOM 13570 N N . GLU F 1 315 ? -39.923 8.407 10.108 1.00 93.12 315 GLU K N 1
ATOM 13571 C CA . GLU F 1 315 ? -40.773 8.584 8.934 1.00 93.12 315 GLU K CA 1
ATOM 13572 C C . GLU F 1 315 ? -39.952 9.003 7.721 1.00 93.12 315 GLU K C 1
ATOM 13573 O O . GLU F 1 315 ? -40.105 8.444 6.630 1.00 93.12 315 GLU K O 1
ATOM 13579 N N . GLN F 1 316 ? -39.072 9.991 7.896 1.00 90.44 316 GLN K N 1
ATOM 13580 C CA . GLN F 1 316 ? -38.217 10.418 6.794 1.00 90.44 316 GLN K CA 1
ATOM 13581 C C . GLN F 1 316 ? -37.178 9.358 6.449 1.00 90.44 316 GLN K C 1
ATOM 13582 O O . GLN F 1 316 ? -36.792 9.229 5.281 1.00 90.44 316 GLN K O 1
ATOM 13588 N N . LEU F 1 317 ? -36.704 8.604 7.443 1.00 89.39 317 LEU K N 1
ATOM 13589 C CA . LEU F 1 317 ? -35.822 7.479 7.157 1.00 89.39 317 LEU K CA 1
ATOM 13590 C C . LEU F 1 317 ? -36.534 6.444 6.295 1.00 89.39 317 LEU K C 1
ATOM 13591 O O . LEU F 1 317 ? -35.986 5.958 5.299 1.00 89.39 317 LEU K O 1
ATOM 13596 N N . ARG F 1 318 ? -37.773 6.111 6.652 1.00 89.94 318 ARG K N 1
ATOM 13597 C CA . ARG F 1 318 ? -38.522 5.148 5.857 1.00 89.94 318 ARG K CA 1
ATOM 13598 C C . ARG F 1 318 ? -38.951 5.740 4.523 1.00 89.94 318 ARG K C 1
ATOM 13599 O O . ARG F 1 318 ? -39.146 4.999 3.553 1.00 89.94 318 ARG K O 1
ATOM 13607 N N . THR F 1 319 ? -39.117 7.064 4.458 1.00 88.34 319 THR K N 1
ATOM 13608 C CA . THR F 1 319 ? -39.374 7.721 3.179 1.00 88.34 319 THR K CA 1
ATOM 13609 C C . THR F 1 319 ? -38.203 7.530 2.227 1.00 88.34 319 THR K C 1
ATOM 13610 O O . THR F 1 319 ? -38.396 7.247 1.038 1.00 88.34 319 THR K O 1
ATOM 13614 N N . ALA F 1 320 ? -36.977 7.682 2.736 1.00 86.33 320 ALA K N 1
ATOM 13615 C CA . ALA F 1 320 ? -35.794 7.471 1.909 1.00 86.33 320 ALA K CA 1
ATOM 13616 C C . ALA F 1 320 ? -35.668 6.014 1.486 1.00 86.33 320 ALA K C 1
ATOM 13617 O O . ALA F 1 320 ? -35.276 5.724 0.349 1.00 86.33 320 ALA K O 1
ATOM 13619 N N . ALA F 1 321 ? -35.986 5.085 2.390 1.00 85.46 321 ALA K N 1
ATOM 13620 C CA . ALA F 1 321 ? -35.919 3.667 2.054 1.00 85.46 321 ALA K CA 1
ATOM 13621 C C . ALA F 1 321 ? -36.906 3.315 0.948 1.00 85.46 321 ALA K C 1
ATOM 13622 O O . ALA F 1 321 ? -36.591 2.528 0.049 1.00 85.46 321 ALA K O 1
ATOM 13624 N N . ALA F 1 322 ? -38.109 3.883 1.002 1.00 85.79 322 ALA K N 1
ATOM 13625 C CA . ALA F 1 322 ? -39.087 3.629 -0.047 1.00 85.79 322 ALA K CA 1
ATOM 13626 C C . ALA F 1 322 ? -38.577 4.110 -1.399 1.00 85.79 322 ALA K C 1
ATOM 13627 O O . ALA F 1 322 ? -38.693 3.400 -2.404 1.00 85.79 322 ALA K O 1
ATOM 13629 N N . LYS F 1 323 ? -38.003 5.315 -1.442 1.00 85.66 323 LYS K N 1
ATOM 13630 C CA . LYS F 1 323 ? -37.440 5.817 -2.691 1.00 85.66 323 LYS K CA 1
ATOM 13631 C C . LYS F 1 323 ? -36.263 4.963 -3.146 1.00 85.66 323 LYS K C 1
ATOM 13632 O O . LYS F 1 323 ? -36.124 4.680 -4.344 1.00 85.66 323 LYS K O 1
ATOM 13638 N N . LEU F 1 324 ? -35.407 4.541 -2.205 1.00 85.53 324 LEU K N 1
ATOM 13639 C CA . LEU F 1 324 ? -34.289 3.661 -2.545 1.00 85.53 324 LEU K CA 1
ATOM 13640 C C . LEU F 1 324 ? -34.772 2.320 -3.083 1.00 85.53 324 LEU K C 1
ATOM 13641 O O . LEU F 1 324 ? -34.058 1.663 -3.850 1.00 85.53 324 LEU K O 1
ATOM 13646 N N . ALA F 1 325 ? -35.971 1.888 -2.682 1.00 85.78 325 ALA K N 1
ATOM 13647 C CA . ALA F 1 325 ? -36.577 0.725 -3.315 1.00 85.78 325 ALA K CA 1
ATOM 13648 C C . ALA F 1 325 ? -37.031 1.044 -4.733 1.00 85.78 325 ALA K C 1
ATOM 13649 O O . ALA F 1 325 ? -36.984 0.172 -5.609 1.00 85.78 325 ALA K O 1
ATOM 13651 N N . GLY F 1 326 ? -37.468 2.280 -4.978 1.00 84.93 326 GLY K N 1
ATOM 13652 C CA . GLY F 1 326 ? -37.928 2.641 -6.308 1.00 84.93 326 GLY K CA 1
ATOM 13653 C C . GLY F 1 326 ? -36.819 2.645 -7.341 1.00 84.93 326 GLY K C 1
ATOM 13654 O O . GLY F 1 326 ? -37.017 2.202 -8.477 1.00 84.93 326 GLY K O 1
ATOM 13655 N N . VAL F 1 327 ? -35.640 3.156 -6.972 1.00 84.36 327 VAL K N 1
ATOM 13656 C CA . VAL F 1 327 ? -34.551 3.236 -7.940 1.00 84.36 327 VAL K CA 1
ATOM 13657 C C . VAL F 1 327 ? -34.026 1.851 -8.283 1.00 84.36 327 VAL K C 1
ATOM 13658 O O . VAL F 1 327 ? -33.546 1.624 -9.401 1.00 84.36 327 VAL K O 1
ATOM 13662 N N . ALA F 1 328 ? -34.090 0.911 -7.337 1.00 84.93 328 ALA K N 1
ATOM 13663 C CA . ALA F 1 328 ? -33.635 -0.448 -7.614 1.00 84.93 328 ALA K CA 1
ATOM 13664 C C . ALA F 1 328 ? -34.480 -1.103 -8.697 1.00 84.93 328 ALA K C 1
ATOM 13665 O O . ALA F 1 328 ? -33.950 -1.783 -9.582 1.00 84.93 328 ALA K O 1
ATOM 13667 N N . GLY F 1 329 ? -35.798 -0.918 -8.638 1.00 85.26 329 GLY K N 1
ATOM 13668 C CA . GLY F 1 329 ? -36.646 -1.405 -9.712 1.00 85.26 329 GLY K CA 1
ATOM 13669 C C . GLY F 1 329 ? -36.419 -0.665 -11.018 1.00 85.26 329 GLY K C 1
ATOM 13670 O O . GLY F 1 329 ? -36.440 -1.268 -12.096 1.00 85.26 329 GLY K O 1
ATOM 13671 N N . THR F 1 330 ? -36.215 0.655 -10.945 1.00 84.94 330 THR K N 1
ATOM 13672 C CA . THR F 1 330 ? -35.962 1.434 -12.155 1.00 84.94 330 THR K CA 1
ATOM 13673 C C . THR F 1 330 ? -34.648 1.026 -12.815 1.00 84.94 330 THR K C 1
ATOM 13674 O O . THR F 1 330 ? -34.571 0.921 -14.045 1.00 84.94 330 THR K O 1
ATOM 13678 N N . ARG F 1 331 ? -33.603 0.794 -12.012 1.00 85.40 331 ARG K N 1
ATOM 13679 C CA . ARG F 1 331 ? -32.326 0.340 -12.556 1.00 85.40 331 ARG K CA 1
ATOM 13680 C C . ARG F 1 331 ? -32.455 -1.035 -13.206 1.00 85.40 331 ARG K C 1
ATOM 13681 O O . ARG F 1 331 ? -31.901 -1.272 -14.286 1.00 85.40 331 ARG K O 1
ATOM 13683 N N . ALA F 1 332 ? -33.184 -1.954 -12.565 1.00 85.46 332 ALA K N 1
ATOM 13684 C CA . ALA F 1 332 ? -33.388 -3.273 -13.155 1.00 85.46 332 ALA K CA 1
ATOM 13685 C C . ALA F 1 332 ? -34.098 -3.169 -14.500 1.00 85.46 332 ALA K C 1
ATOM 13686 O O . ALA F 1 332 ? -33.809 -3.937 -15.426 1.00 85.46 332 ALA K O 1
ATOM 13688 N N . GLN F 1 333 ? -35.036 -2.226 -14.625 1.00 85.83 333 GLN K N 1
ATOM 13689 C CA . GLN F 1 333 ? -35.614 -1.938 -15.933 1.00 85.83 333 GLN K CA 1
ATOM 13690 C C . GLN F 1 333 ? -34.553 -1.428 -16.897 1.00 85.83 333 GLN K C 1
ATOM 13691 O O . GLN F 1 333 ? -34.490 -1.869 -18.051 1.00 85.83 333 GLN K O 1
ATOM 13697 N N . LEU F 1 334 ? -33.700 -0.511 -16.431 1.00 84.64 334 LEU K N 1
ATOM 13698 C CA . LEU F 1 334 ? -32.686 0.084 -17.297 1.00 84.64 334 LEU K CA 1
ATOM 13699 C C . LEU F 1 334 ? -31.700 -0.966 -17.794 1.00 84.64 334 LEU K C 1
ATOM 13700 O O . LEU F 1 334 ? -31.292 -0.942 -18.963 1.00 84.64 334 LEU K O 1
ATOM 13705 N N . ASP F 1 335 ? -31.302 -1.896 -16.918 1.00 84.91 335 ASP K N 1
ATOM 13706 C CA . ASP F 1 335 ? -30.410 -2.973 -17.337 1.00 84.91 335 ASP K CA 1
ATOM 13707 C C . ASP F 1 335 ? -31.067 -3.839 -18.404 1.00 84.91 335 ASP K C 1
ATOM 13708 O O . ASP F 1 335 ? -30.404 -4.283 -19.348 1.00 84.91 335 ASP K O 1
ATOM 13713 N N . GLY F 1 336 ? -32.372 -4.088 -18.270 1.00 85.32 336 GLY K N 1
ATOM 13714 C CA . GLY F 1 336 ? -33.089 -4.806 -19.310 1.00 85.32 336 GLY K CA 1
ATOM 13715 C C . GLY F 1 336 ? -33.119 -4.053 -20.626 1.00 85.32 336 GLY K C 1
ATOM 13716 O O . GLY F 1 336 ? -33.003 -4.652 -21.699 1.00 85.32 336 GLY K O 1
ATOM 13717 N N . MET F 1 337 ? -33.280 -2.729 -20.563 1.00 85.15 337 MET K N 1
ATOM 13718 C CA . MET F 1 337 ? -33.250 -1.921 -21.778 1.00 85.15 337 MET K CA 1
ATOM 13719 C C . MET F 1 337 ? -31.851 -1.885 -22.382 1.00 85.15 337 MET K C 1
ATOM 13720 O O . MET F 1 337 ? -31.702 -1.848 -23.610 1.00 85.15 337 MET K O 1
ATOM 13725 N N . ARG F 1 338 ? -30.814 -1.886 -21.534 1.00 85.54 338 ARG K N 1
ATOM 13726 C CA . ARG F 1 338 ? -29.447 -1.988 -22.037 1.00 85.54 338 ARG K CA 1
ATOM 13727 C C . ARG F 1 338 ? -29.227 -3.311 -22.755 1.00 85.54 338 ARG K C 1
ATOM 13728 O O . ARG F 1 338 ? -28.529 -3.366 -23.774 1.00 85.54 338 ARG K O 1
ATOM 13736 N N . GLN F 1 339 ? -29.803 -4.393 -22.226 1.00 86.60 339 GLN K N 1
ATOM 13737 C CA . GLN F 1 339 ? -29.726 -5.684 -22.900 1.00 86.60 339 GLN K CA 1
ATOM 13738 C C . GLN F 1 339 ? -30.409 -5.637 -24.262 1.00 86.60 339 GLN K C 1
ATOM 13739 O O . GLN F 1 339 ? -29.831 -6.055 -25.273 1.00 86.60 339 GLN K O 1
ATOM 13745 N N . GLU F 1 340 ? -31.644 -5.129 -24.309 1.00 87.55 340 GLU K N 1
ATOM 13746 C CA . GLU F 1 340 ? -32.380 -5.086 -25.569 1.00 87.55 340 GLU K CA 1
ATOM 13747 C C . GLU F 1 340 ? -31.647 -4.246 -26.600 1.00 87.55 340 GLU K C 1
ATOM 13748 O O . GLU F 1 340 ? -31.571 -4.618 -27.777 1.00 87.55 340 GLU K O 1
ATOM 13754 N N . MET F 1 341 ? -31.106 -3.105 -26.174 1.00 87.40 341 MET K N 1
ATOM 13755 C CA . MET F 1 341 ? -30.380 -2.237 -27.090 1.00 87.40 341 MET K CA 1
ATOM 13756 C C . MET F 1 341 ? -29.257 -2.991 -27.787 1.00 87.40 341 MET K C 1
ATOM 13757 O O . MET F 1 341 ? -28.966 -2.741 -28.962 1.00 87.40 341 MET K O 1
ATOM 13762 N N . ARG F 1 342 ? -28.615 -3.923 -27.077 1.00 89.52 342 ARG K N 1
ATOM 13763 C CA . ARG F 1 342 ? -27.614 -4.772 -27.716 1.00 89.52 342 ARG K CA 1
ATOM 13764 C C . ARG F 1 342 ? -28.240 -5.621 -28.812 1.00 89.52 342 ARG K C 1
ATOM 13765 O O . ARG F 1 342 ? -27.659 -5.779 -29.891 1.00 89.52 342 ARG K O 1
ATOM 13773 N N . ILE F 1 343 ? -29.428 -6.174 -28.553 1.00 90.44 343 ILE K N 1
ATOM 13774 C CA . ILE F 1 343 ? -30.081 -7.040 -29.532 1.00 90.44 343 ILE K CA 1
ATOM 13775 C C . ILE F 1 343 ? -30.399 -6.265 -30.806 1.00 90.44 343 ILE K C 1
ATOM 13776 O O . ILE F 1 343 ? -30.207 -6.770 -31.919 1.00 90.44 343 ILE K O 1
ATOM 13781 N N . ILE F 1 344 ? -30.896 -5.033 -30.663 1.00 91.21 344 ILE K N 1
ATOM 13782 C CA . ILE F 1 344 ? -31.207 -4.206 -31.828 1.00 91.21 344 ILE K CA 1
ATOM 13783 C C . ILE F 1 344 ? -29.977 -4.041 -32.709 1.00 91.21 344 ILE K C 1
ATOM 13784 O O . ILE F 1 344 ? -30.046 -4.188 -33.936 1.00 91.21 344 ILE K O 1
ATOM 13789 N N . GLU F 1 345 ? -28.829 -3.739 -32.096 1.00 92.99 345 GLU K N 1
ATOM 13790 C CA . GLU F 1 345 ? -27.587 -3.615 -32.850 1.00 92.99 345 GLU K CA 1
ATOM 13791 C C . GLU F 1 345 ? -27.296 -4.876 -33.658 1.00 92.99 345 GLU K C 1
ATOM 13792 O O . GLU F 1 345 ? -27.060 -4.812 -34.870 1.00 92.99 345 GLU K O 1
ATOM 13798 N N . ASP F 1 346 ? -27.304 -6.036 -32.994 1.00 94.72 346 ASP K N 1
ATOM 13799 C CA . ASP F 1 346 ? -27.043 -7.292 -33.690 1.00 94.72 346 ASP K CA 1
ATOM 13800 C C . ASP F 1 346 ? -28.133 -7.595 -34.711 1.00 94.72 346 ASP K C 1
ATOM 13801 O O . ASP F 1 346 ? -27.847 -8.080 -35.814 1.00 94.72 346 ASP K O 1
ATOM 13806 N N . GLN F 1 347 ? -29.393 -7.311 -34.362 1.00 94.66 347 GLN K N 1
ATOM 13807 C CA . GLN F 1 347 ? -30.505 -7.579 -35.267 1.00 94.66 347 GLN K CA 1
ATOM 13808 C C . GLN F 1 347 ? -30.375 -6.821 -36.581 1.00 94.66 347 GLN K C 1
ATOM 13809 O O . GLN F 1 347 ? -30.974 -7.230 -37.582 1.00 94.66 347 GLN K O 1
ATOM 13815 N N . ALA F 1 348 ? -29.606 -5.730 -36.600 1.00 95.89 348 ALA K N 1
ATOM 13816 C CA . ALA F 1 348 ? -29.393 -4.936 -37.803 1.00 95.89 348 ALA K CA 1
ATOM 13817 C C . ALA F 1 348 ? -28.160 -5.377 -38.585 1.00 95.89 348 ALA K C 1
ATOM 13818 O O . ALA F 1 348 ? -28.205 -5.444 -39.817 1.00 95.89 348 ALA K O 1
ATOM 13820 N N . TRP F 1 349 ? -27.052 -5.673 -37.900 1.00 98.15 349 TRP K N 1
ATOM 13821 C CA . TRP F 1 349 ? -25.885 -6.202 -38.599 1.00 98.15 349 TRP K CA 1
ATOM 13822 C C . TRP F 1 349 ? -26.184 -7.546 -39.245 1.00 98.15 349 TRP K C 1
ATOM 13823 O O . TRP F 1 349 ? -25.545 -7.917 -40.236 1.00 98.15 349 TRP K O 1
ATOM 13834 N N . GLN F 1 350 ? -27.136 -8.296 -38.690 1.00 97.53 350 GLN K N 1
ATOM 13835 C CA . GLN F 1 350 ? -27.644 -9.501 -39.331 1.00 97.53 350 GLN K CA 1
ATOM 13836 C C . GLN F 1 350 ? -28.658 -9.201 -40.430 1.00 97.53 350 GLN K C 1
ATOM 13837 O O . GLN F 1 350 ? -29.007 -10.108 -41.196 1.00 97.53 350 GLN K O 1
ATOM 13843 N N . ALA F 1 351 ? -29.125 -7.955 -40.530 1.00 98.56 351 ALA K N 1
ATOM 13844 C CA . ALA F 1 351 ? -29.990 -7.524 -41.620 1.00 98.56 351 ALA K CA 1
ATOM 13845 C C . ALA F 1 351 ? -29.241 -6.804 -42.732 1.00 98.56 351 ALA K C 1
ATOM 13846 O O . ALA F 1 351 ? -29.779 -6.675 -43.836 1.00 98.56 351 ALA K O 1
ATOM 13848 N N . PHE F 1 352 ? -28.023 -6.323 -42.468 1.00 100.73 352 PHE K N 1
ATOM 13849 C CA . PHE F 1 352 ? -27.219 -5.720 -43.527 1.00 100.73 352 PHE K CA 1
ATOM 13850 C C . PHE F 1 352 ? -26.807 -6.753 -44.566 1.00 100.73 352 PHE K C 1
ATOM 13851 O O . PHE F 1 352 ? -26.604 -6.409 -45.737 1.00 100.73 352 PHE K O 1
ATOM 13859 N N . ALA F 1 353 ? -26.696 -8.022 -44.166 1.00 101.68 353 ALA K N 1
ATOM 13860 C CA . ALA F 1 353 ? -26.301 -9.064 -45.103 1.00 101.68 353 ALA K CA 1
ATOM 13861 C C . ALA F 1 353 ? -27.333 -9.268 -46.203 1.00 101.68 353 ALA K C 1
ATOM 13862 O O . ALA F 1 353 ? -27.019 -9.891 -47.224 1.00 101.68 353 ALA K O 1
ATOM 13864 N N . LEU F 1 354 ? -28.554 -8.753 -46.024 1.00 101.01 354 LEU K N 1
ATOM 13865 C CA . LEU F 1 354 ? -29.551 -8.809 -47.087 1.00 101.01 354 LEU K CA 1
ATOM 13866 C C . LEU F 1 354 ? -29.124 -8.012 -48.308 1.00 101.01 354 LEU K C 1
ATOM 13867 O O . LEU F 1 354 ? -29.670 -8.222 -49.395 1.00 101.01 354 LEU K O 1
ATOM 13872 N N . ALA F 1 355 ? -28.152 -7.112 -48.157 1.00 101.52 355 ALA K N 1
ATOM 13873 C CA . ALA F 1 355 ? -27.651 -6.296 -49.255 1.00 101.52 355 ALA K CA 1
ATOM 13874 C C . ALA F 1 355 ? -26.410 -6.901 -49.899 1.00 101.52 355 ALA K C 1
ATOM 13875 O O . ALA F 1 355 ? -25.524 -6.169 -50.351 1.00 101.52 355 ALA K O 1
ATOM 13877 N N . THR F 1 356 ? -26.326 -8.225 -49.942 1.00 102.44 356 THR K N 1
ATOM 13878 C CA . THR F 1 356 ? -25.189 -8.897 -50.552 1.00 102.44 356 THR K CA 1
ATOM 13879 C C . THR F 1 356 ? -25.586 -9.548 -51.870 1.00 102.44 356 THR K C 1
ATOM 13880 O O . THR F 1 356 ? -26.199 -10.616 -51.879 1.00 102.44 356 THR K O 1
#

Organism: NCBI:txid5691

InterPro domains:
  IPR019609 Variant surface glycoprotein , C-terminal [PF10659] (377-468)
  IPR025932 Trypanosome variant surface glycoprotein, B-type, N-terminal domain [PF13206] (9-340)
  IPR027446 Variant surface glycoprotein C-terminal domain superfamily [SSF118251] (359-420)

Solvent-accessible surface area: 80772 Å² total; per-residue (Å²): 86,28,69,12,26,21,26,4,19,2,26,4,92,29,50,48,39,49,78,81,37,18,40,76,82,112,28,13,77,71,14,95,49,3,65,10,1,32,16,0,1,41,43,87,121,100,46,124,111,174,112,76,61,50,5,62,86,161,126,110,109,226,91,16,65,67,16,48,84,67,117,13,8,48,9,0,29,86,8,3,81,81,0,33,100,62,2,15,75,30,25,57,38,0,59,27,11,27,67,40,2,106,58,26,0,184,42,0,11,79,13,5,43,112,0,13,0,21,117,48,51,30,194,64,66,41,76,152,7,4,49,38,14,20,61,7,5,38,0,99,57,101,65,91,1,3,67,13,10,1,5,11,7,12,13,52,32,31,88,80,143,59,150,96,108,11,40,156,60,40,93,53,20,37,71,56,2,46,76,25,24,74,77,18,31,82,82,10,63,72,40,21,100,20,106,27,9,45,62,62,35,1,58,42,21,7,14,71,4,54,44,36,9,32,74,110,114,161,154,54,23,26,10,95,9,60,5,63,8,56,30,38,11,46,80,18,22,3,50,56,2,18,14,0,72,27,0,71,57,0,11,68,81,5,62,29,10,67,43,22,80,69,114,0,63,20,26,30,22,17,4,86,1,6,33,3,4,1,46,3,0,29,15,4,0,94,138,80,0,15,69,14,1,33,2,0,12,27,0,11,20,11,5,62,18,78,28,20,32,23,115,38,12,15,32,44,28,38,8,56,41,19,101,66,0,22,43,3,23,29,15,0,35,34,103,122,87,84,61,47,136,31,103,146,43,67,59,90,29,67,52,133,3,138,76,54,53,80,23,80,60,62,51,59,114,233,32,77,135,55,35,104,94,120,47,113,21,30,45,14,0,44,65,7,0,54,44,8,10,126,58,0,17,90,22,33,65,70,3,54,62,13,26,70,40,0,73,49,35,3,149,47,0,16,62,2,5,28,105,0,27,0,43,83,23,84,8,98,28,16,27,146,109,21,8,20,24,0,27,57,0,0,16,5,85,61,88,93,43,0,0,70,2,0,0,1,0,0,2,0,0,3,2,1,55,76,36,81,45,6,7,17,93,45,4,42,4,43,50,0,108,23,19,141,11,56,0,54,48,1,48,70,8,6,23,15,3,8,45,31,0,69,158,27,36,49,88,116,45,7,44,53,48,33,1,70,30,6,3,49,19,0,54,46,15,15,33,12,86,85,38,55,189,74,95,2,41,75,47,12,0,0,3,37,31,80,10,80,47,0,30,13,9,65,24,9,0,0,0,0,3,0,18,45,58,0,70,102,14,5,11,43,31,0,32,0,0,99,50,0,87,55,0,12,53,77,8,57,34,0,61,39,32,72,64,112,0,60,24,40,29,20,22,1,117,4,5,38,6,4,0,45,4,1,31,10,6,22,93,61,131,59,72,96,2,32,116,16,4,33,2,0,1,27,0,12,18,22,2,94,34,80,27,54,63,61,128,54,61,43,73,118,112,20,15,63,65,23,154,53,0,65,46,15,32,28,13,2,27,25,68,132,78,37,61,95,108,101,197,66,32,92,160,127,67,70,87,68,146,214,103,126,43,54,118,63,117,10,11,75,20,0,16,76,4,0,80,97,1,28,106,54,0,20,90,14,17,61,70,1,59,56,8,31,65,39,0,110,61,35,0,162,46,1,18,51,3,4,31,108,0,18,0,32,49,25,85,26,177,52,68,54,102,147,11,3,33,37,3,32,52,0,0,15,9,94,78,78,79,80,0,0,21,0,0,0,0,0,0,0,0,0,1,0,1,67,78,30,121,21,1,2,9,44,55,57,23,5,59,48,0,29,11,79,99,3,63,21,39,35,0,60,78,8,10,82,71,1,6,59,15,0,70,88,28,55,96,81,101,65,3,35,49,72,30,0,81,36,11,0,33,54,0,100,73,6,20,29,7,82,98,20,32,159,101,84,5,126,87,65,39,0,0,4,38,6,90,14,72,66,4,1,8,31,66,19,20,0,0,0,0,9,0,14,58,56,17,64,100,24,0,14,11,27,1,28,2,0,73,47,0,56,63,0,10,62,80,3,53,32,0,57,37,26,59,66,100,0,62,12,30,24,12,0,4,87,5,0,41,14,2,0,86,9,0,27,18,51,35,101,44,67,0,4,87,3,12,35,2,0,19,32,2,16,8,14,4,77,23,73,4,57,31,64,90,26,24,43,80,69,98,41,2,69,43,12,114,42,0,59,20,0,37,15,10,1,22,40,89,147,42,61,79,103,158,102,231,69,18,24,55,120,61,66,56,45,5,82,131,53,40,129,140,255,60,79,113,17,83,88,69,104,18,65,44,6,0,25,78,4,0,88,91,0,52,112,43,0,28,84,17,32,57,73,8,58,60,7,29,64,39,0,106,57,32,0,119,47,0,7,74,8,5,18,97,0,7,2,24,83,41,105,19,124,48,74,63,96,123,20,0,43,25,0,26,71,1,0,8,4,105,55,73,75,70,0,0,56,2,0,0,0,0,0,4,0,0,0,1,3,21,90,31,117,43,4,2,0,35,82,10,65,11,26,40,0,150,28,15,167,16,68,24,36,40,0,55,81,12,6,68,78,1,12,59,38,3,69,130,24,48,92,72,100,42,4,45,52,46,35,1,39,52,13,15,9,72,0,41,14,6,4,23,24,58,40,1,85,71,99,84,35,66,38,8,9,0,0,2,74,13,70,16,66,47,0,56,1,40,72,18,14,0,0,1,0,3,1,8,45,66,0,88,90,10,4,2,15,47,1,31,3,0,89,45,0,55,64,0,8,49,92,11,58,37,1,62,44,28,86,68,86,1,61,16,30,49,20,5,2,112,2,0,30,8,1,0,43,12,3,33,17,30,17,90,68,43,40,6,5,53,17,3,13,2,1,10,28,0,7,13,12,4,82,28,74,25,57,38,79,100,18,23,65,85,76,105,21,9,71,74,19,108,58,0,30,9,14,23,46,79,0,30,32,71,139,80,71,93,100,140,192,47,118,160,106,32,71,108,75,140,98,97,59,117,20,40,54,8,0,29,102,8,0,65,63,4,47,126,58,0,16,91,18,22,57,87,5,41,43,14,44,40,32,0,78,42,37,2,142,38,0,21,64,5,4,32,95,0,30,0,42,46,27,83,10,172,60,43,121,109,101,11,3,38,38,0,12,17,0,0,4,4,85,44,66,52,64,0,0,34,0,0,0,0,0,0,2,0,1,1,0,0,44,72,25,69,38,0,2,22,45,63,51,2,13,46,41,0,135,26,13,134,3,64,9,48,36,0,57,84,16,12,57,71,4,7,34,25,0,52,152,18,34,59,67,131,36,8,38,61,35,15,1,61,15,14,0,41,14,0,34,38,11,16,28,16,68,104,100,64,54,60,10,58,71,33,12,12,0,3,48,0,86,58,20,74,9,50,0,48,52,21,14,5,0,0,1,5,0,5,19,75,11,27,109,34,25,2,47,28,0,34,1,0,78,55,0,101,66,0,14,72,62,6,50,32,0,47,41,28,70,67,106,6,84,29,35,86,14,18,1,62,0,2,47,7,0,0,62,10,0,40,6,18,22,84,83,148,60,62,80,14,14,45,21,13,54,1,2,10,22,1,18,7,15,5,77,8,13,36,1,46,17,82,40,15,25,56,50,79,40,5,69,60,26,133,30,0,57,8,0,46,20,4,0,9,45,84,151,62,21,87,79,200,134,124,137,19,136,110,66,59,100,6,82,121,206,75,2,41,114,18,80,117,70,117,20,15,58,8,0,24,67,5,0,62,84,0,40,126,46,0,23,113,23,26,65,78,3,56,54,7,27,67,47,0,97,60,34,4,173,39,0,17,69,6,2,26,153,0,15,6,10,118,37,82,19,155,61,91,72,92,97,15,0,49,41,2,4,12,18,20,14,104,44,118,99,123,45,15,1,0,9,7,8,6,17,3,14,133,25,127,27,9,2,31,44,77,20,28,22,49,47,23,166,44,27,110,5,58,12,53,37,0,58,62,6,10,81,54,1,25,53,44,2,69,57,68,41,136,23,54,51,8,41,49,76,34,1,63,42,14,12,58,38,0,99,70,15,23,22,37,54,168,30,58,180,77,120,60,90,27,34,0,0,6,45,8,96,20,72,79,17,112,30,30,20,10,1,5,18,37,39,45,153,72,28,9,16,66,9,59,2,0,83,38,2,41,48,0,8,61,81,9,59,32,4,64,41,25,22,66,118,0,76,19,14,30,16,6,3,105,3,0,35,4,3,0,44,14,4,33,13,39,17,93

Secondary structure (DSSP, 8-state):
--SHHHHHHHHHT----SHHHH---SSSSPPHHHHHHHHHTSTTTT----STTTTT---S--------SSHHHHHHHHHHHHHHHHHHHHHHHHHHHHHHHHHHHHHHHHHHHHHHSSTT-TTTT-TTSS--SSSSSS-SSS---S-SSTTSSSTTSSSSS-SSS---TTS--HHHHHHHHHHHHHTS--TTTT----HHHHHHHHHHHHHH----------------THHHH-SS-TTSSHHHHHHHHHHHHHHHHHHHHHHHHHHHHHHHHHHHHHHHHHGGG-/--SHHHHHHHHHHHHHHHS---THHHH---SSSS--HHHHHHHHHTT-STT-STT-TTS-SSGGGTS-HHHH-----SSSS--------HHHHHHHHHHHHHHHHHHHHHHHHHHHHHHHHHHHHHHHHHHHHHHSSSSS--SS-S--S--HHHHTS-SSS--TTS-HHHHHHHHT--SS-SSSSSTT----STTSTT--HHHHHHTHHHHSHHHHHH--S----HHHHHHHHHHHHHH-B-S-S-STT--TTSBB--S--S-SSSSSSTTS--B-TTT--SS-GGGSHHHHHHHHHHHHHHHHHHHHHHHHHHHHHHHHHHHHHHHHHTTTS--/---SHHHHHHHHHHHHHHTS---TTTT---SSSSSPPHHHHHHHHHTS-STTSS-----HHHHHHHT-------SSHHHHTHHHHHHHHHHHHHHHHHHHHHHHHHHHHHHHHHHHHHHHHHSSS---S--TTS---HHHHTS-SS----SS-HHHHHHHHTB-SS-SS-STTS--BSS--TT---HHHHHHTTTTTTTSHHHH--S----HHHHHHHHHHHHHH-B-SS--SSS--GGG-BSSSS-SSSSSSSTTT----TTTT--TT-GGGSHHHHHHHHHHHHHHHHHHHHHHHHHHHHHHHHHHHHHHHHHTT--/---HHHHHHHHHHHHHTTS---SSTTT---SSSSPPHHHHHHHTTTS-GGGSSS----SSTHHHHHHHSSS-----PPPSSSHHHHHHHHHHHHHHHHHHHHHHHHHHHHHHHHHHHHHHHHHHHHHSSSS---S--TTSS--IIIIIS-SSS---SSSHHHHHHHHHSSSS-SS-SSSS---SSS--TT--HHHHHHTHHHHSTTGGG-S-S----HHHHHHHHHHHHHH---S----SS--STTEESSS--S--SSSSSSS--EE-TTT-SSS-GGGSHHHHHHHHHHHHHHHHHHHHHHHHHHHHHHHHHHHHHHHHHTT--/---SHHHHHHHHHHHHHHHS---TTTSS---SSSS--HHHHHHHHHTS-TTTTT----TTTTTT----SHHHHHHHHHHHHHHHHHHHHHHHHHHHHHHHHHHHHHHHHHHHHHHSSSS---SS-S-S---HIIIII-SSS--TTS-HHHHHHHHS--SS-SSSSSSS-S-SSS-STT--HHHHHHHHTTTSHHHHHT---S---HHHHHHHHHHHTT-------TTT--GGGEES--SS---SSSSSTT--EE-TTT--TT-GGGSHHHHHHHHHHHHHHHHHHHHHHHHHHHHHHHHHHHHHHHHHGGGT--/--TTSTTTHHHHHHHHHHHS---HHHHH---SSSS--HHHHHHHHSSS-TGGGSS-----THHHHH----------SHHHHHHHHHHHHHHHHHHHHHHHHHHHHHHHHHHHHHHHHHHHHHHTSTTT--S--GGG---S----S-SS----HHHHHHHH---SSSSSSS---S-S-TTT--GGGHHHHHHHSSTTGGGS---S---HHHHHHHHHHHHHS-B--SS-S----S-BBS-SS-S---TT----B-S----GGGSHHHHHHHHHHHHHHHHHHHHHHHHHHHHHHHHHHHHHHTTGGGG-

Radius of gyration: 40.66 Å; Cα contacts (8 Å, |Δi|>4): 3527; chains: 6; bounding box: 106×64×121 Å

Foldseek 3Di:
DQDLLLVLVLLLVFDADLCVQLDDVPLLAQDVLLVLLLLLLPAPPSVPDCVVVVPVDPVVPVPDDNFDNDVLSVVLNVVSVVLSVVSHVLSVVLVVLSVLLVVLSVLLSQLSCCQAAPRNPPVDHDLVNEWFLCCALVNVPHLNYQAHSLNQLDFPPDDDDDPPPNCPRPGGCSVVSVVSVVSSCVVHPPRPNSPHHDLVSLVVSVVVVVVQQDDDDPPVRHRCGSHPNVSQCVPVDCCRNHSNVSNVSSSVSVVVSVVSSVVNVVSSVVSVVSSVVSVVSSVSSD/DFQALLLVLLLLLLLQLVFADDLCVQLPDCPLLAQDVLLVLLLLALPPPPPNDLVVVVDDDPCPVSNVCSVVVQDFPDPPGGDDDHDHDPLSNVLNVVSVVLSVVRRVLSVVLVVLSVLSVVLSLVLSQLSCCAAFVTSPVDDLDDQSEFALLCAALNNPHPNHLRHSLNQVLLLQAAQDDDCNHHHQGHNDQQAASRRGSRSSSVCRVPSCPVSVVPSDNDHDALVSLVVSVVSNLVQFAEPAEQPPLCPGSQKSFYDHAPALRHHDNRVSMGRNCVQCVVVDPCRRSSNVSSNSSNVSVVVSNVSSVVSVVSSVVSVVSSVVSVVSSVSNVDD/DQQQALLVVLLLLLVLLLPAAQPLCVLPDDPPLLDFPVLLVLLLLLLVAPVVSVVDDVPSVCSVCVVPVDHSDPDVLSVQLNVVSVVLRVVSVVLSVVLVVLSVLLVVLQLLLSQLSCCQAAVGSDPDDDDLSREFFCCAQAFVNPYPVHSRHSLHLLLLLFAAADDDCNHQNFDGQHQLAARCGVSVSSSVRHCRSPDSSVVVRDNDNNALVSLVVSVVSNQVQQAEPAEDDPLQPGSRKRFNYDYDGARHHHSRNSMHRNSNVDDPPDPCRRSSNVSSNSSSVSRVVSVVSSVVSVVSSVVSVVSSVVSCVSVVVVD/DPLALQVCLLLLLVLLLVAAQPLDVLPDDCPLQAFPVLLVLQLLLLDDVVQVWAPVVGICVCSNVVSVVDDPPCDDRFDDDCLSVLLNVLSVVLNVLSVVSSVLLVVLSVLLSVLRLLLSQLSCCAQFNGRDDPDLDLPRAAALLCAQNNVPHVNHRRYSLNLSLLLAEEDADDNRHAPQAYADQQHFRGGGSVRSSVRRVRRSVVSVVHVPHDNNALVSLVVSVVSNQVQQAEEWLDEPLTDRRRKHADYHHRACTRHHSRVSIRHNSVPPVVPDPCSRRSNVSSNSSNVSNVVSVVSSVVSVVSSVVSVVSSVVSVVSSVSSD/DQALALQLVLLLLLLLLLVAAADLCVFVVDDPLLAFDPLLVLLLLVLPAPVRQPDDCDVVSVPVPDHHDVLSVQLNVVSVVLVVVSNVLSVVLVVLSVLLVVLSLLLSQLSCCAQAVGSPNDACDVLSAAQQCCQAVNDDNVVPLRHSLNLLLLQQAACAFQNHHHAPTRANASYDSRGGSVSSSVVSPRRSVVSVVPRDRDHNALVSLVVSVVSSAVQQALVAPSPPAPRSQKHAVPPHEPAGGHHRRNSMHGNRNPDPPVDPCRRSSNVSSNVSSVSVVVSVVSSVVSVVSSVVSVVSSVVSVVSSVSSVPD/DQALQLLCCLLLLLVLLLQADFDLCVLLDDCPLLAFPCLLVVLLCALADPVCNQVPVVTPPVVVVSPDVSDDHFDDDCLSVVLNVLSVVLVVVRHVLSVVSVVLSVLSVVLRLLLSQLSVCQAQHPSPCDDDDLSSEAWCACVVVPPPVAGHSLHLSQLQQVPQPNHHDRQSDPAQADNTGGSVCSVVSVVSHDPVSVVPRPHHDNALVSLVVSVVSNVVQFAEEPADPPFPHSHFSFYYPYHEQNNGHSRRHCSRQPPVCRHSSNVSSNSSSVSNVVSVVSSVVSVVSSVVSVVSSVSSVVSSVSSD

Sequence (1887 aa):
QYEALCGAYAITKQAISDAEYIGDTTGDPRPKEVEDLYIMTLSDEDYNEKRKSDILQRRDTYIHSIPANSEARAAAHVAIKRLFYKAGNLSANIAAAISSIKADTRSAGEALNRARCGQADCKAPDQKWFETRSKACSGTGEQKQGMTIASDISCLCSAATGETLCSRGGEGTAANAQTDWSTTIADCDRNVEGKAPSPAAIEAAIAVFRAALGNAEFTAFVLAACVDYTNKLARGTINDIPWIEQLRTAAAKLAGVAGTRAQLDGMRQEMRIIEDQAWQAFALATYENAKQYEALCGAYAITKQAISDAEYIGDTTGDPRPKEVEDLYIMTLSDEDYNNKTLTGVTEEGGLEKRKSDILQRRDTYGREIHIANSEARAAAHVAIKRLFYKAGNLSANIAAAISSIKADTRSAGEALNRARCGQADCKAPDQKWFETRSKACSGTGEQKQGMTIASDISCLCSAATGETLCSAAATGGTYRGGEGTAANAQTDWSTTIADCDRNVEGKAPSPAAIEAAIAVFRAALGNAEFTKANSRKAFVLGHGSASDCNGGTSSAACVDYTNKLARGTINDIPWIEQLRTAAAKLAGVAGTRAQLDGMRQEMRIIEDQAWQAFALATIPAYENAKQYEALCGAYAITKQAISDAEYIGDTTGDPRPKEVEDLYIMTLSDEDYNNKTLGLEKRKSDILQSIPANSEARAAAHVAIKRLFYKAGNLSANIAAAISSIKADTRSAGEALNRARCGQADCKAPDQKWFETRSKACSGTGEQKQGMTIASDISCLCSAATGETLCSAAATGGTYRGGEGTAANAQTDWSTTIADCDRNVEGKAPSPAAIEAAIAVFRAALGNAEFTKANSRKAFVLGHGSASDCNGGTSSAACVDYTNKLARGTINDIPWIEQLRTAAAKLLAGVAGTRAQLDGMRQEMRIIEDQAWQAFALATYENAKQYEALCGAYAITKQAISDAEYIGDTTGDPRPKEVEDLYIMTLSDEDYNNKTEGGLEKRKSDILQRRDTYHSIPANSEARAAAHVAIKRLFYKAGNLSANIAAAISSIKADTRSAGEALNRARCGQADCKAPDQKWFETRSKACSGTGEQKQGMTIASDISCLCSAATGETLCSAAATGGTYRGGEGTAANAQTDWSTTIADCDRNVEGKAPSPAAIEAAIAVFRAALGNAEFTKANSRKAFVLGHGSASDCNGGTSSAACVDYTNKLARGTINDIPWIEQLRTAAAKLAGVAGTRAQLDGMRQEMRIIEDQAWQAFALATAYENAKQYEALCGAYAITKQAISDAEYIGDTTGDPRPKEVEDLYIMTLSDEDYNNKTLEKRKSDILANSEARAAAHVAIKRLFYKAGNLSANIAAAISSIKADTRSAGEALNRARCGQADCKAPDQKWFETRSKACSGTGEQKQGMTIASDISCLCSAATGETLCSAAATGGTYRGGEGTAANAQTDWSTTIADCDRNVEGKAPSPAAIEAAIAVFRAALGNAETKANSRKAFVLGHGSASDCNGGTSSAACVDYTNKLARGTINDIPWIEQLRTAAAKLAGVAGTRAQLDGMRQEMRIIEDQAWQAFALATIPAYENAKQYEALCGAYAITKQAISDAEYIGDTTGDPRPKEVEDLYIMTLSDEDYNNKTGLEKRKSDILQRIHSIPANSEARAAAHVAIKRLFYKAGNLSANIAAAISSIKADTRSAGEALNRARCGQADCKAPDQKWFETRSKCSGTGEQKMTIASDISCLCTGETLCSAAATGGTYRGGEGTAANAQTDWSTTIADCDRNVEGKAPSPAAIEAAIAVFRAALGNAEFTKANRKAFVLGHGSASDCTSSAACVDYTNKG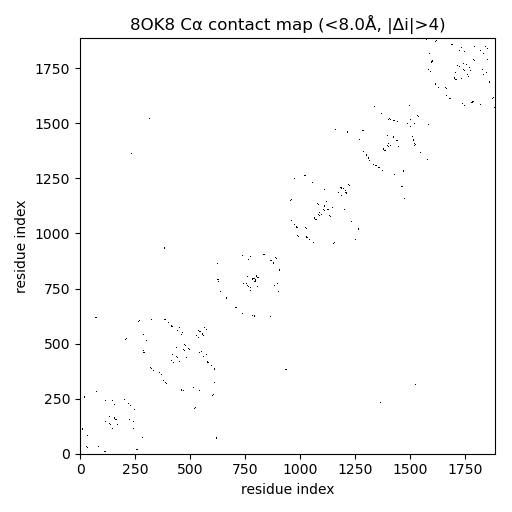TINDIPWIEQLRTAAAKLAGVAGTRAQLDGMRQEMRIIEDQAWQAFALAT

B-factor: mean 88.44, std 14.6, range [35.0, 118.12]